Protein 2DLP (pdb70)

Structure (mmCIF, N/CA/C/O backbone):
data_2DLP
#
_entry.id   2DLP
#
loop_
_atom_site.group_PDB
_atom_site.id
_atom_site.type_symbol
_atom_site.label_atom_id
_atom_site.label_alt_id
_atom_site.label_comp_id
_atom_site.label_asym_id
_atom_site.label_entity_id
_atom_site.label_seq_id
_atom_site.pdbx_PDB_ins_code
_atom_site.Cartn_x
_atom_site.Cartn_y
_atom_site.Cartn_z
_atom_site.occupancy
_atom_site.B_iso_or_equiv
_atom_site.auth_seq_id
_atom_site.auth_comp_id
_atom_site.auth_asym_id
_atom_site.auth_atom_id
_atom_site.pdbx_PDB_model_num
ATOM 1 N N . GLY A 1 1 ? 2.070 -23.615 1.918 1.00 0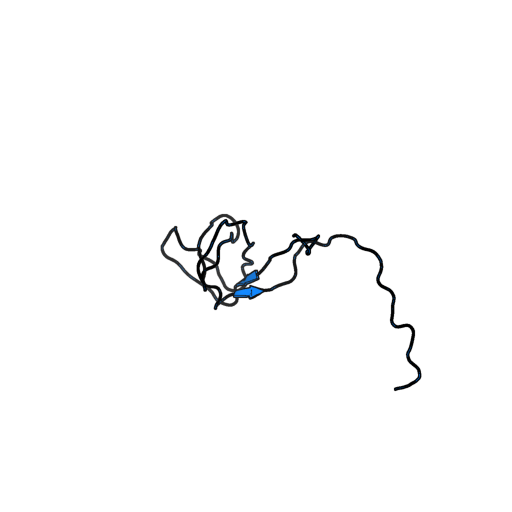.00 1 GLY A N 1
ATOM 2 C CA . GLY A 1 1 ? 2.812 -23.614 0.670 1.00 0.00 1 GLY A CA 1
ATOM 3 C C . GLY A 1 1 ? 2.966 -22.223 0.089 1.00 0.00 1 GLY A C 1
ATOM 4 O O . GLY A 1 1 ? 2.047 -21.701 -0.543 1.00 0.00 1 GLY A O 1
ATOM 8 N N . SER A 1 2 ? 4.131 -21.619 0.303 1.00 0.00 2 SER A N 1
ATOM 9 C CA . SER A 1 2 ? 4.400 -20.277 -0.200 1.00 0.00 2 SER A CA 1
ATOM 10 C C . SER A 1 2 ? 4.778 -20.316 -1.678 1.00 0.00 2 SER A C 1
ATOM 11 O O . SER A 1 2 ? 5.544 -21.177 -2.112 1.00 0.00 2 SER A O 1
ATOM 19 N N . SER A 1 3 ? 4.234 -19.378 -2.446 1.00 0.00 3 SER A N 1
ATOM 20 C CA . SER A 1 3 ? 4.509 -19.307 -3.876 1.00 0.00 3 SER A CA 1
ATOM 21 C C . SER A 1 3 ? 5.192 -17.990 -4.233 1.00 0.00 3 SER A C 1
ATOM 22 O O . SER A 1 3 ? 6.200 -17.972 -4.938 1.00 0.00 3 SER A O 1
ATOM 30 N N . GLY A 1 4 ? 4.635 -16.888 -3.739 1.00 0.00 4 GLY A N 1
ATOM 31 C CA . GLY A 1 4 ? 5.202 -15.582 -4.016 1.00 0.00 4 GLY A CA 1
ATOM 32 C C . GLY A 1 4 ? 6.554 -15.385 -3.358 1.00 0.00 4 GLY A C 1
ATOM 33 O O . GLY A 1 4 ? 6.637 -14.900 -2.230 1.00 0.00 4 GLY A O 1
ATOM 37 N N . SER A 1 5 ? 7.615 -15.765 -4.063 1.00 0.00 5 SER A N 1
ATOM 38 C CA . SER A 1 5 ? 8.968 -15.633 -3.537 1.00 0.00 5 SER A CA 1
ATOM 39 C C . SER A 1 5 ? 9.191 -14.243 -2.951 1.00 0.00 5 SER A C 1
ATOM 40 O O . SER A 1 5 ? 9.594 -14.100 -1.797 1.00 0.00 5 SER A O 1
ATOM 48 N N . SER A 1 6 ? 8.925 -13.219 -3.756 1.00 0.00 6 SER A N 1
ATOM 49 C CA . SER A 1 6 ? 9.099 -11.838 -3.320 1.00 0.00 6 SER A CA 1
ATOM 50 C C . SER A 1 6 ? 7.843 -11.327 -2.621 1.00 0.00 6 SER A C 1
ATOM 51 O O . SER A 1 6 ? 6.769 -11.913 -2.743 1.00 0.00 6 SER A O 1
ATOM 59 N N . GLY A 1 7 ? 7.988 -10.227 -1.887 1.00 0.00 7 GLY A N 1
ATOM 60 C CA . GLY A 1 7 ? 6.858 -9.654 -1.179 1.00 0.00 7 GLY A CA 1
ATOM 61 C C . GLY A 1 7 ? 6.842 -8.140 -1.242 1.00 0.00 7 GLY A C 1
ATOM 62 O O . GLY A 1 7 ? 7.862 -7.491 -1.008 1.00 0.00 7 GLY A O 1
ATOM 66 N N . SER A 1 8 ? 5.682 -7.575 -1.561 1.00 0.00 8 SER A N 1
ATOM 67 C CA . SER A 1 8 ? 5.538 -6.127 -1.659 1.00 0.00 8 SER A CA 1
ATOM 68 C C . SER A 1 8 ? 4.160 -5.684 -1.178 1.00 0.00 8 SER A C 1
ATOM 69 O O . SER A 1 8 ? 3.226 -6.481 -1.115 1.00 0.00 8 SER A O 1
ATOM 77 N N . GLY A 1 9 ? 4.043 -4.404 -0.838 1.00 0.00 9 GLY A N 1
ATOM 78 C CA . GLY A 1 9 ? 2.776 -3.875 -0.365 1.00 0.00 9 GLY A CA 1
ATOM 79 C C . GLY A 1 9 ? 2.842 -2.389 -0.072 1.00 0.00 9 GLY A C 1
ATOM 80 O O . GLY A 1 9 ? 3.154 -1.984 1.048 1.00 0.00 9 GLY A O 1
ATOM 84 N N . TYR A 1 10 ? 2.549 -1.575 -1.079 1.00 0.00 10 TYR A N 1
ATOM 85 C CA . TYR A 1 10 ? 2.580 -0.126 -0.925 1.00 0.00 10 TYR A CA 1
ATOM 86 C C . TYR A 1 10 ? 1.337 0.514 -1.535 1.00 0.00 10 TYR A C 1
ATOM 87 O O . TYR A 1 10 ? 1.037 0.316 -2.713 1.00 0.00 10 TYR A O 1
ATOM 105 N N . VAL A 1 11 ? 0.617 1.284 -0.725 1.00 0.00 11 VAL A N 1
ATOM 106 C CA . VAL A 1 11 ? -0.593 1.955 -1.184 1.00 0.00 11 VAL A CA 1
ATOM 107 C C . VAL A 1 11 ? -0.511 3.459 -0.948 1.00 0.00 11 VAL A C 1
ATOM 108 O O . VAL A 1 11 ? 0.154 3.916 -0.018 1.00 0.00 11 VAL A O 1
ATOM 121 N N . ILE A 1 12 ? -1.190 4.224 -1.796 1.00 0.00 12 ILE A N 1
ATOM 122 C CA . ILE A 1 12 ? -1.194 5.677 -1.679 1.00 0.00 12 ILE A CA 1
ATOM 123 C C . ILE A 1 12 ? -2.585 6.196 -1.331 1.00 0.00 12 ILE A C 1
ATOM 124 O O . ILE A 1 12 ? -3.591 5.678 -1.815 1.00 0.00 12 ILE A O 1
ATOM 140 N N . ALA A 1 13 ? -2.634 7.223 -0.489 1.00 0.00 13 ALA A N 1
ATOM 141 C CA . ALA A 1 13 ? -3.901 7.815 -0.079 1.00 0.00 13 ALA A CA 1
ATOM 142 C C . ALA A 1 13 ? -4.533 8.603 -1.220 1.00 0.00 13 ALA A C 1
ATOM 143 O O . ALA A 1 13 ? -3.899 9.480 -1.809 1.00 0.00 13 ALA A O 1
ATOM 150 N N . LEU A 1 14 ? -5.786 8.287 -1.529 1.00 0.00 14 LEU A N 1
ATOM 151 C CA . LEU A 1 14 ? -6.505 8.965 -2.601 1.00 0.00 14 LEU A CA 1
ATOM 152 C C . LEU A 1 14 ? -7.177 10.235 -2.088 1.00 0.00 14 LEU A C 1
ATOM 153 O O . LEU A 1 14 ? -7.344 11.204 -2.829 1.00 0.00 14 LEU A O 1
ATOM 169 N N . ARG A 1 15 ? -7.558 10.223 -0.815 1.00 0.00 15 ARG A N 1
ATOM 170 C CA . ARG A 1 15 ? -8.211 11.374 -0.202 1.00 0.00 15 ARG A CA 1
ATOM 171 C C . ARG A 1 15 ? -7.726 11.575 1.230 1.00 0.00 15 ARG A C 1
ATOM 172 O O . ARG A 1 15 ? -7.206 10.651 1.856 1.00 0.00 15 ARG A O 1
ATOM 193 N N . SER A 1 16 ? -7.899 12.789 1.743 1.00 0.00 16 SER A N 1
ATOM 194 C CA . SER A 1 16 ? -7.475 13.113 3.101 1.00 0.00 16 SER A CA 1
ATOM 195 C C . SER A 1 16 ? -8.400 12.466 4.127 1.00 0.00 16 SER A C 1
ATOM 196 O O . SER A 1 16 ? -9.619 12.628 4.070 1.00 0.00 16 SER A O 1
ATOM 204 N N . TYR A 1 17 ? -7.811 11.733 5.065 1.00 0.00 17 TYR A N 1
ATOM 205 C CA . TYR A 1 17 ? -8.581 11.059 6.104 1.00 0.00 17 TYR A CA 1
ATOM 206 C C . TYR A 1 17 ? -8.211 11.588 7.487 1.00 0.00 17 TYR A C 1
ATOM 207 O O . TYR A 1 17 ? -7.445 10.961 8.219 1.00 0.00 17 TYR A O 1
ATOM 225 N N . ILE A 1 18 ? -8.761 12.746 7.836 1.00 0.00 18 ILE A N 1
ATOM 226 C CA . ILE A 1 18 ? -8.491 13.359 9.131 1.00 0.00 18 ILE A CA 1
ATOM 227 C C . ILE A 1 18 ? -9.152 12.575 10.259 1.00 0.00 18 ILE A C 1
ATOM 228 O O . ILE A 1 18 ? -10.357 12.321 10.231 1.00 0.00 18 ILE A O 1
ATOM 244 N N . THR A 1 19 ? -8.357 12.195 11.254 1.00 0.00 19 THR A N 1
ATOM 245 C CA . THR A 1 19 ? -8.864 11.441 12.393 1.00 0.00 19 THR A CA 1
ATOM 246 C C . THR A 1 19 ? -8.511 12.127 13.708 1.00 0.00 19 THR A C 1
ATOM 247 O O . THR A 1 19 ? -7.418 12.673 13.861 1.00 0.00 19 THR A O 1
ATOM 258 N N . ASP A 1 20 ? -9.442 12.095 14.655 1.00 0.00 20 ASP A N 1
ATOM 259 C CA . ASP A 1 20 ? -9.229 12.712 15.959 1.00 0.00 20 ASP A CA 1
ATOM 260 C C . ASP A 1 20 ? -8.993 11.652 17.030 1.00 0.00 20 ASP A C 1
ATOM 261 O O . ASP A 1 20 ? -9.328 11.850 18.197 1.00 0.00 20 ASP A O 1
ATOM 270 N N . ASN A 1 21 ? -8.416 10.526 16.624 1.00 0.00 21 ASN A N 1
ATOM 271 C CA . ASN A 1 21 ? -8.137 9.433 17.549 1.00 0.00 21 ASN A CA 1
ATOM 272 C C . ASN A 1 21 ? -6.752 8.847 17.297 1.00 0.00 21 ASN A C 1
ATOM 273 O O . ASN A 1 21 ? -6.097 9.178 16.308 1.00 0.00 21 ASN A O 1
ATOM 284 N N . CYS A 1 22 ? -6.312 7.974 18.197 1.00 0.00 22 CYS A N 1
ATOM 285 C CA . CYS A 1 22 ? -5.004 7.341 18.072 1.00 0.00 22 CYS A CA 1
ATOM 286 C C . CYS A 1 22 ? -5.115 6.002 17.350 1.00 0.00 22 CYS A C 1
ATOM 287 O O . CYS A 1 22 ? -4.285 5.672 16.503 1.00 0.00 22 CYS A O 1
ATOM 295 N N . SER A 1 23 ? -6.144 5.234 17.693 1.00 0.00 23 SER A N 1
ATOM 296 C CA . SER A 1 23 ? -6.360 3.928 17.082 1.00 0.00 23 SER A CA 1
ATOM 297 C C . SER A 1 23 ? -6.332 4.030 15.560 1.00 0.00 23 SER A C 1
ATOM 298 O O . SER A 1 23 ? -5.708 3.212 14.883 1.00 0.00 23 SER A O 1
ATOM 306 N N . LEU A 1 24 ? -7.014 5.038 15.028 1.00 0.00 24 LEU A N 1
ATOM 307 C CA . LEU A 1 24 ? -7.068 5.248 13.585 1.00 0.00 24 LEU A CA 1
ATOM 308 C C . LEU A 1 24 ? -5.805 5.944 13.088 1.00 0.00 24 LEU A C 1
ATOM 309 O O . LEU A 1 24 ? -4.947 6.336 13.880 1.00 0.00 24 LEU A O 1
ATOM 325 N N . LEU A 1 25 ? -5.698 6.096 11.773 1.00 0.00 25 LEU A N 1
ATOM 326 C CA . LEU A 1 25 ? -4.541 6.746 11.169 1.00 0.00 25 LEU A CA 1
ATOM 327 C C . LEU A 1 25 ? -4.939 8.060 10.504 1.00 0.00 25 LEU A C 1
ATOM 328 O O . LEU A 1 25 ? -5.993 8.153 9.874 1.00 0.00 25 LEU A O 1
ATOM 344 N N . SER A 1 26 ? -4.090 9.072 10.648 1.00 0.00 26 SER A N 1
ATOM 345 C CA . SER A 1 26 ? -4.354 10.381 10.062 1.00 0.00 26 SER A CA 1
ATOM 346 C C . SER A 1 26 ? -3.349 10.695 8.958 1.00 0.00 26 SER A C 1
ATOM 347 O O . SER A 1 26 ? -2.143 10.755 9.200 1.00 0.00 26 SER A O 1
ATOM 355 N N . PHE A 1 27 ? -3.854 10.896 7.746 1.00 0.00 27 PHE A N 1
ATOM 356 C CA . PHE A 1 27 ? -3.002 11.204 6.604 1.00 0.00 27 PHE A CA 1
ATOM 357 C C . PHE A 1 27 ? -3.749 12.054 5.581 1.00 0.00 27 PHE A C 1
ATOM 358 O O . PHE A 1 27 ? -4.967 12.215 5.661 1.00 0.00 27 PHE A O 1
ATOM 375 N N . HIS A 1 28 ? -3.010 12.597 4.618 1.00 0.00 28 HIS A N 1
ATOM 376 C CA . HIS A 1 28 ? -3.602 13.432 3.579 1.00 0.00 28 HIS A CA 1
ATOM 377 C C . HIS A 1 28 ? -3.604 12.707 2.236 1.00 0.00 28 HIS A C 1
ATOM 378 O O . HIS A 1 28 ? -3.113 11.583 2.125 1.00 0.00 28 HIS A O 1
ATOM 393 N N . ARG A 1 29 ? -4.161 13.356 1.219 1.00 0.00 29 ARG A N 1
ATOM 394 C CA . ARG A 1 29 ? -4.230 12.773 -0.115 1.00 0.00 29 ARG A CA 1
ATOM 395 C C . ARG A 1 29 ? -2.845 12.708 -0.752 1.00 0.00 29 ARG A C 1
ATOM 396 O O . ARG A 1 29 ? -2.253 13.736 -1.079 1.00 0.00 29 ARG A O 1
ATOM 417 N N . GLY A 1 30 ? -2.334 11.493 -0.924 1.00 0.00 30 GLY A N 1
ATOM 418 C CA . GLY A 1 30 ? -1.022 11.317 -1.520 1.00 0.00 30 GLY A CA 1
ATOM 419 C C . GLY A 1 30 ? -0.041 10.651 -0.576 1.00 0.00 30 GLY A C 1
ATOM 420 O O . GLY A 1 30 ? 0.870 9.947 -1.013 1.00 0.00 30 GLY A O 1
ATOM 424 N N . ASP A 1 31 ? -0.225 10.874 0.720 1.00 0.00 31 ASP A N 1
ATOM 425 C CA . ASP A 1 31 ? 0.652 10.290 1.729 1.00 0.00 31 ASP A CA 1
ATOM 426 C C . ASP A 1 31 ? 0.647 8.768 1.637 1.00 0.00 31 ASP A C 1
ATOM 427 O O . ASP A 1 31 ? -0.321 8.114 2.029 1.00 0.00 31 ASP A O 1
ATOM 436 N N . LEU A 1 32 ? 1.734 8.208 1.117 1.00 0.00 32 LEU A N 1
ATOM 437 C CA . LEU A 1 32 ? 1.855 6.762 0.972 1.00 0.00 32 LEU A CA 1
ATOM 438 C C . LEU A 1 32 ? 1.768 6.070 2.329 1.00 0.00 32 LEU A C 1
ATOM 439 O O . LEU A 1 32 ? 2.402 6.495 3.295 1.00 0.00 32 LEU A O 1
ATOM 455 N N . ILE A 1 33 ? 0.982 5.001 2.393 1.00 0.00 33 ILE A N 1
ATOM 456 C CA . ILE A 1 33 ? 0.815 4.249 3.630 1.00 0.00 33 ILE A CA 1
ATOM 457 C C . ILE A 1 33 ? 1.484 2.881 3.536 1.00 0.00 33 ILE A C 1
ATOM 458 O O . ILE A 1 33 ? 0.958 1.962 2.909 1.00 0.00 33 ILE A O 1
ATOM 474 N N . LYS A 1 34 ? 2.646 2.753 4.166 1.00 0.00 34 LYS A N 1
ATOM 475 C CA . LYS A 1 34 ? 3.387 1.497 4.158 1.00 0.00 34 LYS A CA 1
ATOM 476 C C . LYS A 1 34 ? 2.590 0.390 4.840 1.00 0.00 34 LYS A C 1
ATOM 477 O O . LYS A 1 34 ? 2.148 0.542 5.980 1.00 0.00 34 LYS A O 1
ATOM 496 N N . LEU A 1 35 ? 2.411 -0.723 4.138 1.00 0.00 35 LEU A N 1
ATOM 497 C CA . LEU A 1 35 ? 1.668 -1.856 4.677 1.00 0.00 35 LEU A CA 1
ATOM 498 C C . LEU A 1 35 ? 2.510 -2.628 5.688 1.00 0.00 35 LEU A C 1
ATOM 499 O O . LEU A 1 35 ? 3.453 -3.330 5.319 1.00 0.00 35 LEU A O 1
ATOM 515 N N . LEU A 1 36 ? 2.163 -2.496 6.963 1.00 0.00 36 LEU A N 1
ATOM 516 C CA . LEU A 1 36 ? 2.885 -3.183 8.028 1.00 0.00 36 LEU A CA 1
ATOM 517 C C . LEU A 1 36 ? 2.367 -4.606 8.208 1.00 0.00 36 LEU A C 1
ATOM 518 O O . LEU A 1 36 ? 1.215 -4.916 7.903 1.00 0.00 36 LEU A O 1
ATOM 534 N N . PRO A 1 37 ? 3.235 -5.493 8.716 1.00 0.00 37 PRO A N 1
ATOM 535 C CA . PRO A 1 37 ? 2.887 -6.897 8.950 1.00 0.00 37 PRO A CA 1
ATOM 536 C C . PRO A 1 37 ? 1.894 -7.065 10.096 1.00 0.00 37 PRO A C 1
ATOM 537 O O . PRO A 1 37 ? 2.180 -6.701 11.237 1.00 0.00 37 PRO A O 1
ATOM 548 N N . VAL A 1 38 ? 0.727 -7.619 9.785 1.00 0.00 38 VAL A N 1
ATOM 549 C CA . VAL A 1 38 ? -0.308 -7.836 10.789 1.00 0.00 38 VAL A CA 1
ATOM 550 C C . VAL A 1 38 ? -0.800 -9.279 10.767 1.00 0.00 38 VAL A C 1
ATOM 551 O O . VAL A 1 38 ? -0.865 -9.907 9.711 1.00 0.00 38 VAL A O 1
ATOM 564 N N . ALA A 1 39 ? -1.147 -9.798 11.941 1.00 0.00 39 ALA A N 1
ATOM 565 C CA . ALA A 1 39 ? -1.637 -11.166 12.056 1.00 0.00 39 ALA A CA 1
ATOM 566 C C . ALA A 1 39 ? -2.954 -11.342 11.308 1.00 0.00 39 ALA A C 1
ATOM 567 O O . ALA A 1 39 ? -3.059 -12.168 10.401 1.00 0.00 39 ALA A O 1
ATOM 574 N N . THR A 1 40 ? -3.958 -10.562 11.695 1.00 0.00 40 THR A N 1
ATOM 575 C CA . THR A 1 40 ? -5.269 -10.634 11.062 1.00 0.00 40 THR A CA 1
ATOM 576 C C . THR A 1 40 ? -5.969 -9.280 11.092 1.00 0.00 40 THR A C 1
ATOM 577 O O . THR A 1 40 ? -5.845 -8.526 12.058 1.00 0.00 40 THR A O 1
ATOM 588 N N . LEU A 1 41 ? -6.705 -8.976 10.029 1.00 0.00 41 LEU A N 1
ATOM 589 C CA . LEU A 1 41 ? -7.426 -7.712 9.933 1.00 0.00 41 LEU A CA 1
ATOM 590 C C . LEU A 1 41 ? -8.901 -7.948 9.620 1.00 0.00 41 LEU A C 1
ATOM 591 O O . LEU A 1 41 ? -9.350 -9.090 9.529 1.00 0.00 41 LEU A O 1
ATOM 607 N N . GLU A 1 42 ? -9.647 -6.860 9.455 1.00 0.00 42 GLU A N 1
ATOM 608 C CA . GLU A 1 42 ? -11.070 -6.950 9.151 1.00 0.00 42 GLU A CA 1
ATOM 609 C C . GLU A 1 42 ? -11.324 -6.719 7.664 1.00 0.00 42 GLU A C 1
ATOM 610 O O . GLU A 1 42 ? -10.501 -6.148 6.949 1.00 0.00 42 GLU A O 1
ATOM 622 N N . PRO A 1 43 ? -12.492 -7.173 7.186 1.00 0.00 43 PRO A N 1
ATOM 623 C CA . PRO A 1 43 ? -12.883 -7.028 5.781 1.00 0.00 43 PRO A CA 1
ATOM 624 C C . PRO A 1 43 ? -13.182 -5.579 5.409 1.00 0.00 43 PRO A C 1
ATOM 625 O O . PRO A 1 43 ? -14.334 -5.148 5.432 1.00 0.00 43 PRO A O 1
ATOM 636 N N . GLY A 1 44 ? -12.137 -4.833 5.067 1.00 0.00 44 GLY A N 1
ATOM 637 C CA . GLY A 1 44 ? -12.309 -3.441 4.695 1.00 0.00 44 GLY A CA 1
ATOM 638 C C . GLY A 1 44 ? -11.317 -2.528 5.387 1.00 0.00 44 GLY A C 1
ATOM 639 O O . GLY A 1 44 ? -10.963 -1.472 4.862 1.00 0.00 44 GLY A O 1
ATOM 643 N N . TRP A 1 45 ? -10.868 -2.934 6.570 1.00 0.00 45 TRP A N 1
ATOM 644 C CA . TRP A 1 45 ? -9.912 -2.144 7.336 1.00 0.00 45 TRP A CA 1
ATOM 645 C C . TRP A 1 45 ? -8.480 -2.535 6.988 1.00 0.00 45 TRP A C 1
ATOM 646 O O . TRP A 1 45 ? -8.198 -3.697 6.699 1.00 0.00 45 TRP A O 1
ATOM 667 N N . GLN A 1 46 ? -7.580 -1.557 7.018 1.00 0.00 46 GLN A N 1
ATOM 668 C CA . GLN A 1 46 ? -6.177 -1.801 6.705 1.00 0.00 46 GLN A CA 1
ATOM 669 C C . GLN A 1 46 ? -5.276 -1.343 7.847 1.00 0.00 46 GLN A C 1
ATOM 670 O O . GLN A 1 46 ? -5.656 -0.485 8.645 1.00 0.00 46 GLN A O 1
ATOM 684 N N . PHE A 1 47 ? -4.082 -1.920 7.921 1.00 0.00 47 PHE A N 1
ATOM 685 C CA . PHE A 1 47 ? -3.127 -1.572 8.967 1.00 0.00 47 PHE A CA 1
ATOM 686 C C . PHE A 1 47 ? -1.762 -1.242 8.370 1.00 0.00 47 PHE A C 1
ATOM 687 O O . PHE A 1 47 ? -1.190 -2.037 7.624 1.00 0.00 47 PHE A O 1
ATOM 704 N N . GLY A 1 48 ? -1.246 -0.063 8.703 1.00 0.00 48 GLY A N 1
ATOM 705 C CA . GLY A 1 48 ? 0.047 0.352 8.191 1.00 0.00 48 GLY A CA 1
ATOM 706 C C . GLY A 1 48 ? 0.514 1.664 8.791 1.00 0.00 48 GLY A C 1
ATOM 707 O O . GLY A 1 48 ? -0.155 2.232 9.654 1.00 0.00 48 GLY A O 1
ATOM 711 N N . SER A 1 49 ? 1.666 2.144 8.335 1.00 0.00 49 SER A N 1
ATOM 712 C CA . SER A 1 49 ? 2.225 3.394 8.837 1.00 0.00 49 SER A CA 1
ATOM 713 C C . SER A 1 49 ? 2.288 4.443 7.731 1.00 0.00 49 SER A C 1
ATOM 714 O O . SER A 1 49 ? 2.494 4.118 6.562 1.00 0.00 49 SER A O 1
ATOM 722 N N . ALA A 1 50 ? 2.110 5.705 8.110 1.00 0.00 50 ALA A N 1
ATOM 723 C CA . ALA A 1 50 ? 2.148 6.803 7.152 1.00 0.00 50 ALA A CA 1
ATOM 724 C C . ALA A 1 50 ? 3.283 7.770 7.472 1.00 0.00 50 ALA A C 1
ATOM 725 O O . ALA A 1 50 ? 3.196 8.962 7.180 1.00 0.00 50 ALA A O 1
ATOM 732 N N . GLY A 1 51 ? 4.347 7.249 8.074 1.00 0.00 51 GLY A N 1
ATOM 733 C CA . GLY A 1 51 ? 5.483 8.082 8.424 1.00 0.00 51 GLY A CA 1
ATOM 734 C C . GLY A 1 51 ? 6.000 7.800 9.821 1.00 0.00 51 GLY A C 1
ATOM 735 O O . GLY A 1 51 ? 7.090 7.255 9.989 1.00 0.00 51 GLY A O 1
ATOM 739 N N . GLY A 1 52 ? 5.215 8.173 10.828 1.00 0.00 52 GLY A N 1
ATOM 740 C CA . GLY A 1 52 ? 5.618 7.951 12.204 1.00 0.00 52 GLY A CA 1
ATOM 741 C C . GLY A 1 52 ? 4.499 7.375 13.049 1.00 0.00 52 GLY A C 1
ATOM 742 O O . GLY A 1 52 ? 4.748 6.616 13.986 1.00 0.00 52 GLY A O 1
ATOM 746 N N . ARG A 1 53 ? 3.264 7.736 12.719 1.00 0.00 53 ARG A N 1
ATOM 747 C CA . ARG A 1 53 ? 2.103 7.252 13.457 1.00 0.00 53 ARG A CA 1
ATOM 748 C C . ARG A 1 53 ? 1.486 6.041 12.765 1.00 0.00 53 ARG A C 1
ATOM 749 O O . ARG A 1 53 ? 1.532 5.922 11.541 1.00 0.00 53 ARG A O 1
ATOM 770 N N . SER A 1 54 ? 0.908 5.144 13.558 1.00 0.00 54 SER A N 1
ATOM 771 C CA . SER A 1 54 ? 0.285 3.939 13.022 1.00 0.00 54 SER A CA 1
ATOM 772 C C . SER A 1 54 ? -1.186 3.864 13.423 1.00 0.00 54 SER A C 1
ATOM 773 O O . SER A 1 54 ? -1.541 4.118 14.573 1.00 0.00 54 SER A O 1
ATOM 781 N N . GLY A 1 55 ? -2.037 3.513 12.463 1.00 0.00 55 GLY A N 1
ATOM 782 C CA . GLY A 1 55 ? -3.459 3.411 12.734 1.00 0.00 55 GLY A CA 1
ATOM 783 C C . GLY A 1 55 ? -4.184 2.561 11.710 1.00 0.00 55 GLY A C 1
ATOM 784 O O . GLY A 1 55 ? -3.570 2.037 10.779 1.00 0.00 55 GLY A O 1
ATOM 788 N N . LEU A 1 56 ? -5.494 2.421 11.882 1.00 0.00 56 LEU A N 1
ATOM 789 C CA . LEU A 1 56 ? -6.305 1.626 10.965 1.00 0.00 56 LEU A CA 1
ATOM 790 C C . LEU A 1 56 ? -7.099 2.524 10.022 1.00 0.00 56 LEU A C 1
ATOM 791 O O . LEU A 1 56 ? -7.975 3.274 10.453 1.00 0.00 56 LEU A O 1
ATOM 807 N N . PHE A 1 57 ? -6.789 2.441 8.733 1.00 0.00 57 PHE A N 1
ATOM 808 C CA . PHE A 1 57 ? -7.474 3.245 7.728 1.00 0.00 57 PHE A CA 1
ATOM 809 C C . PHE A 1 57 ? -8.321 2.366 6.813 1.00 0.00 57 PHE A C 1
ATOM 810 O O . PHE A 1 57 ? -8.041 1.184 6.612 1.00 0.00 57 PHE A O 1
ATOM 827 N N . PRO A 1 58 ? -9.383 2.956 6.244 1.00 0.00 58 PRO A N 1
ATOM 828 C CA . PRO A 1 58 ? -10.294 2.245 5.341 1.00 0.00 58 PRO A CA 1
ATOM 829 C C . PRO A 1 58 ? -9.640 1.911 4.004 1.00 0.00 58 PRO A C 1
ATOM 830 O O . PRO A 1 58 ? -8.852 2.694 3.475 1.00 0.00 58 PRO A O 1
ATOM 841 N N . ALA A 1 59 ? -9.974 0.744 3.463 1.00 0.00 59 ALA A N 1
ATOM 842 C CA . ALA A 1 59 ? -9.421 0.308 2.187 1.00 0.00 59 ALA A CA 1
ATOM 843 C C . ALA A 1 59 ? -10.304 0.753 1.025 1.00 0.00 59 ALA A C 1
ATOM 844 O O . ALA A 1 59 ? -10.266 0.166 -0.056 1.00 0.00 59 ALA A O 1
ATOM 851 N N . ASP A 1 60 ? -11.098 1.792 1.257 1.00 0.00 60 ASP A N 1
ATOM 852 C CA . ASP A 1 60 ? -11.991 2.316 0.229 1.00 0.00 60 ASP A CA 1
ATOM 853 C C . ASP A 1 60 ? -11.574 3.722 -0.188 1.00 0.00 60 ASP A C 1
ATOM 854 O O . ASP A 1 60 ? -12.224 4.351 -1.024 1.00 0.00 60 ASP A O 1
ATOM 863 N N . ILE A 1 61 ? -10.487 4.210 0.400 1.00 0.00 61 ILE A N 1
ATOM 864 C CA . ILE A 1 61 ? -9.984 5.542 0.089 1.00 0.00 61 ILE A CA 1
ATOM 865 C C . ILE A 1 61 ? -8.503 5.500 -0.270 1.00 0.00 61 ILE A C 1
ATOM 866 O O . ILE A 1 61 ? -7.850 6.538 -0.382 1.00 0.00 61 ILE A O 1
ATOM 882 N N . VAL A 1 62 ? -7.977 4.293 -0.451 1.00 0.00 62 VAL A N 1
ATOM 883 C CA . VAL A 1 62 ? -6.573 4.114 -0.801 1.00 0.00 62 VAL A CA 1
ATOM 884 C C . VAL A 1 62 ? -6.419 3.185 -2.000 1.00 0.00 62 VAL A C 1
ATOM 885 O O . VAL A 1 62 ? -7.194 2.244 -2.171 1.00 0.00 62 VAL A O 1
ATOM 898 N N . GLN A 1 63 ? -5.414 3.456 -2.827 1.00 0.00 63 GLN A N 1
ATOM 899 C CA . GLN A 1 63 ? -5.159 2.643 -4.010 1.00 0.00 63 GLN A CA 1
ATOM 900 C C . GLN A 1 63 ? -3.729 2.114 -4.009 1.00 0.00 63 GLN A C 1
ATOM 901 O O . GLN A 1 63 ? -2.811 2.735 -3.471 1.00 0.00 63 GLN A O 1
ATOM 915 N N . PRO A 1 64 ? -3.532 0.939 -4.625 1.00 0.00 64 PRO A N 1
ATOM 916 C CA . PRO A 1 64 ? -2.215 0.300 -4.708 1.00 0.00 64 PRO A CA 1
ATOM 917 C C . PRO A 1 64 ? -1.263 1.054 -5.630 1.00 0.00 64 PRO A C 1
ATOM 918 O O . PRO A 1 64 ? -1.682 1.635 -6.631 1.00 0.00 64 PRO A O 1
ATOM 929 N N . ALA A 1 65 ? 0.021 1.039 -5.287 1.00 0.00 65 ALA A N 1
ATOM 930 C CA . ALA A 1 65 ? 1.033 1.720 -6.085 1.00 0.00 65 ALA A CA 1
ATOM 931 C C . ALA A 1 65 ? 2.365 0.980 -6.029 1.00 0.00 65 ALA A C 1
ATOM 932 O O . ALA A 1 65 ? 2.713 0.384 -5.010 1.00 0.00 65 ALA A O 1
ATOM 939 N N . ALA A 1 66 ? 3.107 1.021 -7.132 1.00 0.00 66 ALA A N 1
ATOM 940 C CA . ALA A 1 66 ? 4.401 0.356 -7.207 1.00 0.00 66 ALA A CA 1
ATOM 941 C C . ALA A 1 66 ? 5.266 0.699 -6.000 1.00 0.00 66 ALA A C 1
ATOM 942 O O . ALA A 1 66 ? 5.092 1.746 -5.377 1.00 0.00 66 ALA A O 1
ATOM 949 N N . ALA A 1 67 ? 6.199 -0.190 -5.674 1.00 0.00 67 ALA A N 1
ATOM 950 C CA . ALA A 1 67 ? 7.092 0.020 -4.541 1.00 0.00 67 ALA A CA 1
ATOM 951 C C . ALA A 1 67 ? 8.279 0.895 -4.933 1.00 0.00 67 ALA A C 1
ATOM 952 O O . ALA A 1 67 ? 8.793 0.822 -6.049 1.00 0.00 67 ALA A O 1
ATOM 959 N N . PRO A 1 68 ? 8.725 1.743 -3.994 1.00 0.00 68 PRO A N 1
ATOM 960 C CA . PRO A 1 68 ? 9.856 2.648 -4.219 1.00 0.00 68 PRO A CA 1
ATOM 961 C C . PRO A 1 68 ? 11.183 1.904 -4.317 1.00 0.00 68 PRO A C 1
ATOM 962 O O . PRO A 1 68 ? 12.211 2.491 -4.656 1.00 0.00 68 PRO A O 1
ATOM 973 N N . ASP A 1 69 ? 11.154 0.610 -4.019 1.00 0.00 69 ASP A N 1
ATOM 974 C CA . ASP A 1 69 ? 12.355 -0.215 -4.076 1.00 0.00 69 ASP A CA 1
ATOM 975 C C . ASP A 1 69 ? 12.349 -1.100 -5.319 1.00 0.00 69 ASP A C 1
ATOM 976 O O . ASP A 1 69 ? 11.290 -1.492 -5.809 1.00 0.00 69 ASP A O 1
ATOM 985 N N . PHE A 1 70 ? 13.538 -1.410 -5.824 1.00 0.00 70 PHE A N 1
ATOM 986 C CA . PHE A 1 70 ? 13.670 -2.247 -7.011 1.00 0.00 70 PHE A CA 1
ATOM 987 C C . PHE A 1 70 ? 14.649 -3.391 -6.764 1.00 0.00 70 PHE A C 1
ATOM 988 O O . PHE A 1 70 ? 15.827 -3.165 -6.487 1.00 0.00 70 PHE A O 1
ATOM 1005 N N . SER A 1 71 ? 14.153 -4.620 -6.867 1.00 0.00 71 SER A N 1
ATOM 1006 C CA . SER A 1 71 ? 14.983 -5.799 -6.651 1.00 0.00 71 SER A CA 1
ATOM 1007 C C . SER A 1 71 ? 15.477 -6.366 -7.978 1.00 0.00 71 SER A C 1
ATOM 1008 O O . SER A 1 71 ? 14.690 -6.847 -8.793 1.00 0.00 71 SER A O 1
ATOM 1016 N N . PHE A 1 72 ? 16.788 -6.305 -8.188 1.00 0.00 72 PHE A N 1
ATOM 1017 C CA . PHE A 1 72 ? 17.390 -6.811 -9.416 1.00 0.00 72 PHE A CA 1
ATOM 1018 C C . PHE A 1 72 ? 16.753 -8.135 -9.829 1.00 0.00 72 PHE A C 1
ATOM 1019 O O . PHE A 1 72 ? 16.230 -8.872 -8.993 1.00 0.00 72 PHE A O 1
ATOM 1036 N N . SER A 1 73 ? 16.800 -8.429 -11.124 1.00 0.00 73 SER A N 1
ATOM 1037 C CA . SER A 1 73 ? 16.225 -9.662 -11.649 1.00 0.00 73 SER A CA 1
ATOM 1038 C C . SER A 1 73 ? 16.648 -9.885 -13.098 1.00 0.00 73 SER A C 1
ATOM 1039 O O . SER A 1 73 ? 16.917 -8.934 -13.833 1.00 0.00 73 SER A O 1
ATOM 1047 N N . LYS A 1 74 ? 16.705 -11.149 -13.503 1.00 0.00 74 LYS A N 1
ATOM 1048 C CA . LYS A 1 74 ? 17.094 -11.500 -14.864 1.00 0.00 74 LYS A CA 1
ATOM 1049 C C . LYS A 1 74 ? 16.500 -10.520 -15.870 1.00 0.00 74 LYS A C 1
ATOM 1050 O O . LYS A 1 74 ? 15.409 -9.989 -15.662 1.00 0.00 74 LYS A O 1
ATOM 1069 N N . GLU A 1 75 ? 17.223 -10.286 -16.960 1.00 0.00 75 GLU A N 1
ATOM 1070 C CA . GLU A 1 75 ? 16.765 -9.370 -17.998 1.00 0.00 75 GLU A CA 1
ATOM 1071 C C . GLU A 1 75 ? 15.798 -10.067 -18.951 1.00 0.00 75 GLU A C 1
ATOM 1072 O O . GLU A 1 75 ? 16.215 -10.712 -19.912 1.00 0.00 75 GLU A O 1
ATOM 1084 N N . GLN A 1 76 ? 14.505 -9.931 -18.675 1.00 0.00 76 GLN A N 1
ATOM 1085 C CA . GLN A 1 76 ? 13.478 -10.549 -19.507 1.00 0.00 76 GLN A CA 1
ATOM 1086 C C . GLN A 1 76 ? 13.834 -10.434 -20.985 1.00 0.00 76 GLN A C 1
ATOM 1087 O O . GLN A 1 76 ? 14.533 -9.508 -21.395 1.00 0.00 76 GLN A O 1
ATOM 1101 N N . ARG A 1 77 ? 13.347 -11.381 -21.781 1.00 0.00 77 ARG A N 1
ATOM 1102 C CA . ARG A 1 77 ? 13.615 -11.387 -23.214 1.00 0.00 77 ARG A CA 1
ATOM 1103 C C . ARG A 1 77 ? 12.592 -10.537 -23.962 1.00 0.00 77 ARG A C 1
ATOM 1104 O O . ARG A 1 77 ? 11.410 -10.524 -23.617 1.00 0.00 77 ARG A O 1
ATOM 1125 N N . SER A 1 78 ? 13.054 -9.829 -24.987 1.00 0.00 78 SER A N 1
ATOM 1126 C CA . SER A 1 78 ? 12.180 -8.973 -25.781 1.00 0.00 78 SER A CA 1
ATOM 1127 C C . SER A 1 78 ? 11.376 -9.797 -26.782 1.00 0.00 78 SER A C 1
ATOM 1128 O O . SER A 1 78 ? 11.714 -10.944 -27.073 1.00 0.00 78 SER A O 1
ATOM 1136 N N . GLY A 1 79 ? 10.308 -9.204 -27.305 1.00 0.00 79 GLY A N 1
ATOM 1137 C CA . GLY A 1 79 ? 9.471 -9.896 -28.268 1.00 0.00 79 GLY A CA 1
ATOM 1138 C C . GLY A 1 79 ? 10.254 -10.390 -29.468 1.00 0.00 79 GLY A C 1
ATOM 1139 O O . GLY A 1 79 ? 10.806 -9.594 -30.228 1.00 0.00 79 GLY A O 1
ATOM 1143 N N . SER A 1 80 ? 10.305 -11.707 -29.638 1.00 0.00 80 SER A N 1
ATOM 1144 C CA . SER A 1 80 ? 11.031 -12.306 -30.752 1.00 0.00 80 SER A CA 1
ATOM 1145 C C . SER A 1 80 ? 10.555 -11.732 -32.083 1.00 0.00 80 SER A C 1
ATOM 1146 O O . SER A 1 80 ? 11.357 -11.274 -32.896 1.00 0.00 80 SER A O 1
ATOM 1154 N N . GLY A 1 81 ? 9.243 -11.761 -32.298 1.00 0.00 81 GLY A N 1
ATOM 1155 C CA . GLY A 1 81 ? 8.682 -11.241 -33.531 1.00 0.00 81 GLY A CA 1
ATOM 1156 C C . GLY A 1 81 ? 7.828 -12.263 -34.255 1.00 0.00 81 GLY A C 1
ATOM 1157 O O . GLY A 1 81 ? 8.285 -12.949 -35.170 1.00 0.00 81 GLY A O 1
ATOM 1161 N N . PRO A 1 82 ? 6.557 -12.376 -33.843 1.00 0.00 82 PRO A N 1
ATOM 1162 C CA . PRO A 1 82 ? 5.611 -13.320 -34.445 1.00 0.00 82 PRO A CA 1
ATOM 1163 C C . PRO A 1 82 ? 5.219 -12.923 -35.864 1.00 0.00 82 PRO A C 1
ATOM 1164 O O . PRO A 1 82 ? 4.832 -11.781 -36.115 1.00 0.00 82 PRO A O 1
ATOM 1175 N N . SER A 1 83 ? 5.321 -13.872 -36.789 1.00 0.00 83 SER A N 1
ATOM 1176 C CA . SER A 1 83 ? 4.980 -13.619 -38.184 1.00 0.00 83 SER A CA 1
ATOM 1177 C C . SER A 1 83 ? 3.482 -13.795 -38.418 1.00 0.00 83 SER A C 1
ATOM 1178 O O . SER A 1 83 ? 2.813 -12.897 -38.928 1.00 0.00 83 SER A O 1
ATOM 1186 N N . SER A 1 84 ? 2.964 -14.960 -38.041 1.00 0.00 84 SER A N 1
ATOM 1187 C CA . SER A 1 84 ? 1.547 -15.257 -38.212 1.00 0.00 84 SER A CA 1
ATOM 1188 C C . SER A 1 84 ? 0.698 -14.432 -37.248 1.00 0.00 84 SER A C 1
ATOM 1189 O O . SER A 1 84 ? 0.821 -14.560 -36.031 1.00 0.00 84 SER A O 1
ATOM 1197 N N . GLY A 1 85 ? -0.163 -13.585 -37.804 1.00 0.00 85 GLY A N 1
ATOM 1198 C CA . GLY A 1 85 ? -1.019 -12.752 -36.981 1.00 0.00 85 GLY A CA 1
ATOM 1199 C C . GLY A 1 85 ? -1.561 -13.491 -35.774 1.00 0.00 85 GLY A C 1
ATOM 1200 O O . GLY A 1 85 ? -1.100 -13.282 -34.652 1.00 0.00 85 GLY A O 1
ATOM 1204 N N . GLY A 1 1 ? -7.521 -20.253 2.384 1.00 0.00 1 GLY A N 2
ATOM 1205 C CA . GLY A 1 1 ? -6.151 -20.332 1.913 1.00 0.00 1 GLY A CA 2
ATOM 1206 C C . GLY A 1 1 ? -5.728 -19.093 1.149 1.00 0.00 1 GLY A C 2
ATOM 1207 O O . GLY A 1 1 ? -6.512 -18.527 0.388 1.00 0.00 1 GLY A O 2
ATOM 1211 N N . SER A 1 2 ? -4.484 -18.671 1.351 1.00 0.00 2 SER A N 2
ATOM 1212 C CA . SER A 1 2 ? -3.959 -17.488 0.679 1.00 0.00 2 SER A CA 2
ATOM 1213 C C . SER A 1 2 ? -3.185 -17.875 -0.577 1.00 0.00 2 SER A C 2
ATOM 1214 O O . SER A 1 2 ? -2.228 -18.647 -0.517 1.00 0.00 2 SER A O 2
ATOM 1222 N N . SER A 1 3 ? -3.608 -17.334 -1.715 1.00 0.00 3 SER A N 2
ATOM 1223 C CA . SER A 1 3 ? -2.958 -17.625 -2.988 1.00 0.00 3 SER A CA 2
ATOM 1224 C C . SER A 1 3 ? -1.665 -16.827 -3.133 1.00 0.00 3 SER A C 2
ATOM 1225 O O . SER A 1 3 ? -0.608 -17.385 -3.422 1.00 0.00 3 SER A O 2
ATOM 1233 N N . GLY A 1 4 ? -1.760 -15.517 -2.929 1.00 0.00 4 GLY A N 2
ATOM 1234 C CA . GLY A 1 4 ? -0.592 -14.662 -3.041 1.00 0.00 4 GLY A CA 2
ATOM 1235 C C . GLY A 1 4 ? -0.950 -13.190 -3.061 1.00 0.00 4 GLY A C 2
ATOM 1236 O O . GLY A 1 4 ? -2.125 -12.831 -3.141 1.00 0.00 4 GLY A O 2
ATOM 1240 N N . SER A 1 5 ? 0.064 -12.334 -2.986 1.00 0.00 5 SER A N 2
ATOM 1241 C CA . SER A 1 5 ? -0.150 -10.892 -2.990 1.00 0.00 5 SER A CA 2
ATOM 1242 C C . SER A 1 5 ? 0.464 -10.255 -4.233 1.00 0.00 5 SER A C 2
ATOM 1243 O O . SER A 1 5 ? 1.309 -10.854 -4.898 1.00 0.00 5 SER A O 2
ATOM 1251 N N . SER A 1 6 ? 0.031 -9.037 -4.541 1.00 0.00 6 SER A N 2
ATOM 1252 C CA . SER A 1 6 ? 0.534 -8.318 -5.706 1.00 0.00 6 SER A CA 2
ATOM 1253 C C . SER A 1 6 ? 2.031 -8.554 -5.885 1.00 0.00 6 SER A C 2
ATOM 1254 O O . SER A 1 6 ? 2.474 -9.039 -6.925 1.00 0.00 6 SER A O 2
ATOM 1262 N N . GLY A 1 7 ? 2.805 -8.207 -4.861 1.00 0.00 7 GLY A N 2
ATOM 1263 C CA . GLY A 1 7 ? 4.243 -8.387 -4.924 1.00 0.00 7 GLY A CA 2
ATOM 1264 C C . GLY A 1 7 ? 4.975 -7.587 -3.866 1.00 0.00 7 GLY A C 2
ATOM 1265 O O . GLY A 1 7 ? 5.658 -8.152 -3.011 1.00 0.00 7 GLY A O 2
ATOM 1269 N N . SER A 1 8 ? 4.835 -6.266 -3.922 1.00 0.00 8 SER A N 2
ATOM 1270 C CA . SER A 1 8 ? 5.493 -5.386 -2.964 1.00 0.00 8 SER A CA 2
ATOM 1271 C C . SER A 1 8 ? 4.573 -5.083 -1.784 1.00 0.00 8 SER A C 2
ATOM 1272 O O . SER A 1 8 ? 4.845 -5.483 -0.653 1.00 0.00 8 SER A O 2
ATOM 1280 N N . GLY A 1 9 ? 3.483 -4.374 -2.058 1.00 0.00 9 GLY A N 2
ATOM 1281 C CA . GLY A 1 9 ? 2.540 -4.029 -1.011 1.00 0.00 9 GLY A CA 2
ATOM 1282 C C . GLY A 1 9 ? 2.659 -2.581 -0.577 1.00 0.00 9 GLY A C 2
ATOM 1283 O O . GLY A 1 9 ? 3.114 -2.294 0.531 1.00 0.00 9 GLY A O 2
ATOM 1287 N N . TYR A 1 10 ? 2.251 -1.668 -1.450 1.00 0.00 10 TYR A N 2
ATOM 1288 C CA . TYR A 1 10 ? 2.318 -0.242 -1.153 1.00 0.00 10 TYR A CA 2
ATOM 1289 C C . TYR A 1 10 ? 1.131 0.498 -1.762 1.00 0.00 10 TYR A C 2
ATOM 1290 O O . TYR A 1 10 ? 0.937 0.490 -2.978 1.00 0.00 10 TYR A O 2
ATOM 1308 N N . VAL A 1 11 ? 0.339 1.137 -0.907 1.00 0.00 11 VAL A N 2
ATOM 1309 C CA . VAL A 1 11 ? -0.829 1.884 -1.359 1.00 0.00 11 VAL A CA 2
ATOM 1310 C C . VAL A 1 11 ? -0.740 3.348 -0.942 1.00 0.00 11 VAL A C 2
ATOM 1311 O O . VAL A 1 11 ? -0.251 3.667 0.142 1.00 0.00 11 VAL A O 2
ATOM 1324 N N . ILE A 1 12 ? -1.216 4.235 -1.810 1.00 0.00 12 ILE A N 2
ATOM 1325 C CA . ILE A 1 12 ? -1.192 5.665 -1.531 1.00 0.00 12 ILE A CA 2
ATOM 1326 C C . ILE A 1 12 ? -2.574 6.171 -1.132 1.00 0.00 12 ILE A C 2
ATOM 1327 O O . ILE A 1 12 ? -3.582 5.507 -1.370 1.00 0.00 12 ILE A O 2
ATOM 1343 N N . ALA A 1 13 ? -2.613 7.352 -0.525 1.00 0.00 13 ALA A N 2
ATOM 1344 C CA . ALA A 1 13 ? -3.871 7.950 -0.096 1.00 0.00 13 ALA A CA 2
ATOM 1345 C C . ALA A 1 13 ? -4.553 8.680 -1.248 1.00 0.00 13 ALA A C 2
ATOM 1346 O O . ALA A 1 13 ? -3.906 9.397 -2.012 1.00 0.00 13 ALA A O 2
ATOM 1353 N N . LEU A 1 14 ? -5.863 8.492 -1.368 1.00 0.00 14 LEU A N 2
ATOM 1354 C CA . LEU A 1 14 ? -6.633 9.133 -2.428 1.00 0.00 14 LEU A CA 2
ATOM 1355 C C . LEU A 1 14 ? -7.348 10.375 -1.907 1.00 0.00 14 LEU A C 2
ATOM 1356 O O . LEU A 1 14 ? -7.602 11.318 -2.657 1.00 0.00 14 LEU A O 2
ATOM 1372 N N . ARG A 1 15 ? -7.669 10.370 -0.617 1.00 0.00 15 ARG A N 2
ATOM 1373 C CA . ARG A 1 15 ? -8.354 11.497 0.004 1.00 0.00 15 ARG A CA 2
ATOM 1374 C C . ARG A 1 15 ? -7.798 11.769 1.399 1.00 0.00 15 ARG A C 2
ATOM 1375 O O . ARG A 1 15 ? -7.399 10.847 2.110 1.00 0.00 15 ARG A O 2
ATOM 1396 N N . SER A 1 16 ? -7.774 13.041 1.783 1.00 0.00 16 SER A N 2
ATOM 1397 C CA . SER A 1 16 ? -7.262 13.436 3.090 1.00 0.00 16 SER A CA 2
ATOM 1398 C C . SER A 1 16 ? -8.093 12.814 4.208 1.00 0.00 16 SER A C 2
ATOM 1399 O O . SER A 1 16 ? -9.206 13.260 4.491 1.00 0.00 16 SER A O 2
ATOM 1407 N N . TYR A 1 17 ? -7.545 11.783 4.841 1.00 0.00 17 TYR A N 2
ATOM 1408 C CA . TYR A 1 17 ? -8.235 11.097 5.927 1.00 0.00 17 TYR A CA 2
ATOM 1409 C C . TYR A 1 17 ? -7.808 11.655 7.281 1.00 0.00 17 TYR A C 2
ATOM 1410 O O . TYR A 1 17 ? -6.840 11.185 7.881 1.00 0.00 17 TYR A O 2
ATOM 1428 N N . ILE A 1 18 ? -8.537 12.658 7.757 1.00 0.00 18 ILE A N 2
ATOM 1429 C CA . ILE A 1 18 ? -8.236 13.279 9.041 1.00 0.00 18 ILE A CA 2
ATOM 1430 C C . ILE A 1 18 ? -9.117 12.709 10.148 1.00 0.00 18 ILE A C 2
ATOM 1431 O O . ILE A 1 18 ? -10.343 12.820 10.101 1.00 0.00 18 ILE A O 2
ATOM 1447 N N . THR A 1 19 ? -8.484 12.098 11.145 1.00 0.00 19 THR A N 2
ATOM 1448 C CA . THR A 1 19 ? -9.209 11.510 12.264 1.00 0.00 19 THR A CA 2
ATOM 1449 C C . THR A 1 19 ? -9.238 12.457 13.458 1.00 0.00 19 THR A C 2
ATOM 1450 O O . THR A 1 19 ? -8.666 13.546 13.413 1.00 0.00 19 THR A O 2
ATOM 1461 N N . ASP A 1 20 ? -9.908 12.035 14.525 1.00 0.00 20 ASP A N 2
ATOM 1462 C CA . ASP A 1 20 ? -10.010 12.846 15.733 1.00 0.00 20 ASP A CA 2
ATOM 1463 C C . ASP A 1 20 ? -9.395 12.122 16.927 1.00 0.00 20 ASP A C 2
ATOM 1464 O O . ASP A 1 20 ? -9.149 12.724 17.971 1.00 0.00 20 ASP A O 2
ATOM 1473 N N . ASN A 1 21 ? -9.150 10.826 16.764 1.00 0.00 21 ASN A N 2
ATOM 1474 C CA . ASN A 1 21 ? -8.566 10.019 17.830 1.00 0.00 21 ASN A CA 2
ATOM 1475 C C . ASN A 1 21 ? -7.207 9.466 17.410 1.00 0.00 21 ASN A C 2
ATOM 1476 O O . ASN A 1 21 ? -6.784 9.634 16.266 1.00 0.00 21 ASN A O 2
ATOM 1487 N N . CYS A 1 22 ? -6.530 8.807 18.343 1.00 0.00 22 CYS A N 2
ATOM 1488 C CA . CYS A 1 22 ? -5.218 8.229 18.071 1.00 0.00 22 CYS A CA 2
ATOM 1489 C C . CYS A 1 22 ? -5.352 6.813 17.520 1.00 0.00 22 CYS A C 2
ATOM 1490 O O . CYS A 1 22 ? -4.561 6.386 16.679 1.00 0.00 22 CYS A O 2
ATOM 1498 N N . SER A 1 23 ? -6.358 6.089 18.001 1.00 0.00 23 SER A N 2
ATOM 1499 C CA . SER A 1 23 ? -6.592 4.718 17.560 1.00 0.00 23 SER A CA 2
ATOM 1500 C C . SER A 1 23 ? -6.500 4.612 16.041 1.00 0.00 23 SER A C 2
ATOM 1501 O O . SER A 1 23 ? -5.802 3.749 15.508 1.00 0.00 23 SER A O 2
ATOM 1509 N N . LEU A 1 24 ? -7.210 5.497 15.349 1.00 0.00 24 LEU A N 2
ATOM 1510 C CA . LEU A 1 24 ? -7.209 5.504 13.890 1.00 0.00 24 LEU A CA 2
ATOM 1511 C C . LEU A 1 24 ? -6.000 6.260 13.350 1.00 0.00 24 LEU A C 2
ATOM 1512 O O . LEU A 1 24 ? -5.379 7.051 14.062 1.00 0.00 24 LEU A O 2
ATOM 1528 N N . LEU A 1 25 ? -5.670 6.013 12.087 1.00 0.00 25 LEU A N 2
ATOM 1529 C CA . LEU A 1 25 ? -4.535 6.671 11.449 1.00 0.00 25 LEU A CA 2
ATOM 1530 C C . LEU A 1 25 ? -4.983 7.921 10.697 1.00 0.00 25 LEU A C 2
ATOM 1531 O O . LEU A 1 25 ? -6.027 7.924 10.045 1.00 0.00 25 LEU A O 2
ATOM 1547 N N . SER A 1 26 ? -4.185 8.980 10.793 1.00 0.00 26 SER A N 2
ATOM 1548 C CA . SER A 1 26 ? -4.500 10.236 10.123 1.00 0.00 26 SER A CA 2
ATOM 1549 C C . SER A 1 26 ? -3.442 10.575 9.078 1.00 0.00 26 SER A C 2
ATOM 1550 O O . SER A 1 26 ? -2.255 10.676 9.389 1.00 0.00 26 SER A O 2
ATOM 1558 N N . PHE A 1 27 ? -3.880 10.749 7.835 1.00 0.00 27 PHE A N 2
ATOM 1559 C CA . PHE A 1 27 ? -2.971 11.075 6.743 1.00 0.00 27 PHE A CA 2
ATOM 1560 C C . PHE A 1 27 ? -3.659 11.964 5.710 1.00 0.00 27 PHE A C 2
ATOM 1561 O O . PHE A 1 27 ? -4.884 12.094 5.703 1.00 0.00 27 PHE A O 2
ATOM 1578 N N . HIS A 1 28 ? -2.862 12.575 4.839 1.00 0.00 28 HIS A N 2
ATOM 1579 C CA . HIS A 1 28 ? -3.393 13.452 3.802 1.00 0.00 28 HIS A CA 2
ATOM 1580 C C . HIS A 1 28 ? -3.380 12.757 2.444 1.00 0.00 28 HIS A C 2
ATOM 1581 O O . HIS A 1 28 ? -2.935 11.615 2.324 1.00 0.00 28 HIS A O 2
ATOM 1596 N N . ARG A 1 29 ? -3.872 13.453 1.424 1.00 0.00 29 ARG A N 2
ATOM 1597 C CA . ARG A 1 29 ? -3.919 12.901 0.075 1.00 0.00 29 ARG A CA 2
ATOM 1598 C C . ARG A 1 29 ? -2.518 12.796 -0.518 1.00 0.00 29 ARG A C 2
ATOM 1599 O O . ARG A 1 29 ? -1.874 13.806 -0.800 1.00 0.00 29 ARG A O 2
ATOM 1620 N N . GLY A 1 30 ? -2.050 11.565 -0.705 1.00 0.00 30 GLY A N 2
ATOM 1621 C CA . GLY A 1 30 ? -0.728 11.351 -1.263 1.00 0.00 30 GLY A CA 2
ATOM 1622 C C . GLY A 1 30 ? 0.200 10.639 -0.298 1.00 0.00 30 GLY A C 2
ATOM 1623 O O . GLY A 1 30 ? 1.015 9.811 -0.706 1.00 0.00 30 GLY A O 2
ATOM 1627 N N . ASP A 1 31 ? 0.079 10.964 0.984 1.00 0.00 31 ASP A N 2
ATOM 1628 C CA . ASP A 1 31 ? 0.914 10.351 2.010 1.00 0.00 31 ASP A CA 2
ATOM 1629 C C . ASP A 1 31 ? 0.923 8.832 1.868 1.00 0.00 31 ASP A C 2
ATOM 1630 O O . ASP A 1 31 ? -0.028 8.155 2.262 1.00 0.00 31 ASP A O 2
ATOM 1639 N N . LEU A 1 32 ? 2.001 8.302 1.302 1.00 0.00 32 LEU A N 2
ATOM 1640 C CA . LEU A 1 32 ? 2.133 6.862 1.106 1.00 0.00 32 LEU A CA 2
ATOM 1641 C C . LEU A 1 32 ? 1.896 6.111 2.413 1.00 0.00 32 LEU A C 2
ATOM 1642 O O . LEU A 1 32 ? 2.332 6.547 3.478 1.00 0.00 32 LEU A O 2
ATOM 1658 N N . ILE A 1 33 ? 1.206 4.980 2.322 1.00 0.00 33 ILE A N 2
ATOM 1659 C CA . ILE A 1 33 ? 0.914 4.167 3.496 1.00 0.00 33 ILE A CA 2
ATOM 1660 C C . ILE A 1 33 ? 1.503 2.767 3.356 1.00 0.00 33 ILE A C 2
ATOM 1661 O O . ILE A 1 33 ? 0.952 1.916 2.657 1.00 0.00 33 ILE A O 2
ATOM 1677 N N . LYS A 1 34 ? 2.627 2.535 4.025 1.00 0.00 34 LYS A N 2
ATOM 1678 C CA . LYS A 1 34 ? 3.291 1.237 3.979 1.00 0.00 34 LYS A CA 2
ATOM 1679 C C . LYS A 1 34 ? 2.459 0.174 4.689 1.00 0.00 34 LYS A C 2
ATOM 1680 O O . LYS A 1 34 ? 1.937 0.407 5.781 1.00 0.00 34 LYS A O 2
ATOM 1699 N N . LEU A 1 35 ? 2.340 -0.992 4.065 1.00 0.00 35 LEU A N 2
ATOM 1700 C CA . LEU A 1 35 ? 1.572 -2.092 4.638 1.00 0.00 35 LEU A CA 2
ATOM 1701 C C . LEU A 1 35 ? 2.393 -2.843 5.682 1.00 0.00 35 LEU A C 2
ATOM 1702 O O . LEU A 1 35 ? 3.300 -3.604 5.344 1.00 0.00 35 LEU A O 2
ATOM 1718 N N . LEU A 1 36 ? 2.067 -2.625 6.951 1.00 0.00 36 LEU A N 2
ATOM 1719 C CA . LEU A 1 36 ? 2.773 -3.283 8.046 1.00 0.00 36 LEU A CA 2
ATOM 1720 C C . LEU A 1 36 ? 2.273 -4.712 8.235 1.00 0.00 36 LEU A C 2
ATOM 1721 O O . LEU A 1 36 ? 1.115 -5.032 7.963 1.00 0.00 36 LEU A O 2
ATOM 1737 N N . PRO A 1 37 ? 3.164 -5.592 8.714 1.00 0.00 37 PRO A N 2
ATOM 1738 C CA . PRO A 1 37 ? 2.835 -7.001 8.954 1.00 0.00 37 PRO A CA 2
ATOM 1739 C C . PRO A 1 37 ? 1.878 -7.181 10.127 1.00 0.00 37 PRO A C 2
ATOM 1740 O O . PRO A 1 37 ? 2.185 -6.799 11.256 1.00 0.00 37 PRO A O 2
ATOM 1751 N N . VAL A 1 38 ? 0.716 -7.767 9.853 1.00 0.00 38 VAL A N 2
ATOM 1752 C CA . VAL A 1 38 ? -0.285 -7.999 10.887 1.00 0.00 38 VAL A CA 2
ATOM 1753 C C . VAL A 1 38 ? -0.840 -9.417 10.805 1.00 0.00 38 VAL A C 2
ATOM 1754 O O . VAL A 1 38 ? -1.092 -9.934 9.718 1.00 0.00 38 VAL A O 2
ATOM 1767 N N . ALA A 1 39 ? -1.028 -10.040 11.964 1.00 0.00 39 ALA A N 2
ATOM 1768 C CA . ALA A 1 39 ? -1.555 -11.398 12.024 1.00 0.00 39 ALA A CA 2
ATOM 1769 C C . ALA A 1 39 ? -2.914 -11.490 11.338 1.00 0.00 39 ALA A C 2
ATOM 1770 O O . ALA A 1 39 ? -3.063 -12.167 10.321 1.00 0.00 39 ALA A O 2
ATOM 1777 N N . THR A 1 40 ? -3.904 -10.805 11.902 1.00 0.00 40 THR A N 2
ATOM 1778 C CA . THR A 1 40 ? -5.251 -10.812 11.346 1.00 0.00 40 THR A CA 2
ATOM 1779 C C . THR A 1 40 ? -5.784 -9.393 11.179 1.00 0.00 40 THR A C 2
ATOM 1780 O O . THR A 1 40 ? -5.291 -8.456 11.809 1.00 0.00 40 THR A O 2
ATOM 1791 N N . LEU A 1 41 ? -6.792 -9.241 10.328 1.00 0.00 41 LEU A N 2
ATOM 1792 C CA . LEU A 1 41 ? -7.393 -7.935 10.079 1.00 0.00 41 LEU A CA 2
ATOM 1793 C C . LEU A 1 41 ? -8.884 -8.069 9.789 1.00 0.00 41 LEU A C 2
ATOM 1794 O O . LEU A 1 41 ? -9.375 -9.160 9.500 1.00 0.00 41 LEU A O 2
ATOM 1810 N N . GLU A 1 42 ? -9.599 -6.950 9.865 1.00 0.00 42 GLU A N 2
ATOM 1811 C CA . GLU A 1 42 ? -11.035 -6.943 9.609 1.00 0.00 42 GLU A CA 2
ATOM 1812 C C . GLU A 1 42 ? -11.320 -6.866 8.112 1.00 0.00 42 GLU A C 2
ATOM 1813 O O . GLU A 1 42 ? -10.494 -6.414 7.320 1.00 0.00 42 GLU A O 2
ATOM 1825 N N . PRO A 1 43 ? -12.518 -7.319 7.714 1.00 0.00 43 PRO A N 2
ATOM 1826 C CA . PRO A 1 43 ? -12.941 -7.313 6.311 1.00 0.00 43 PRO A CA 2
ATOM 1827 C C . PRO A 1 43 ? -13.191 -5.903 5.787 1.00 0.00 43 PRO A C 2
ATOM 1828 O O . PRO A 1 43 ? -14.311 -5.398 5.847 1.00 0.00 43 PRO A O 2
ATOM 1839 N N . GLY A 1 44 ? -12.140 -5.272 5.273 1.00 0.00 44 GLY A N 2
ATOM 1840 C CA . GLY A 1 44 ? -12.267 -3.926 4.746 1.00 0.00 44 GLY A CA 2
ATOM 1841 C C . GLY A 1 44 ? -11.444 -2.918 5.524 1.00 0.00 44 GLY A C 2
ATOM 1842 O O . GLY A 1 44 ? -11.626 -1.710 5.374 1.00 0.00 44 GLY A O 2
ATOM 1846 N N . TRP A 1 45 ? -10.537 -3.415 6.357 1.00 0.00 45 TRP A N 2
ATOM 1847 C CA . TRP A 1 45 ? -9.683 -2.549 7.162 1.00 0.00 45 TRP A CA 2
ATOM 1848 C C . TRP A 1 45 ? -8.210 -2.808 6.866 1.00 0.00 45 TRP A C 2
ATOM 1849 O O . TRP A 1 45 ? -7.815 -3.940 6.586 1.00 0.00 45 TRP A O 2
ATOM 1870 N N . GLN A 1 46 ? -7.404 -1.754 6.930 1.00 0.00 46 GLN A N 2
ATOM 1871 C CA . GLN A 1 46 ? -5.974 -1.870 6.668 1.00 0.00 46 GLN A CA 2
ATOM 1872 C C . GLN A 1 46 ? -5.160 -1.327 7.838 1.00 0.00 46 GLN A C 2
ATOM 1873 O O . GLN A 1 46 ? -5.533 -0.330 8.457 1.00 0.00 46 GLN A O 2
ATOM 1887 N N . PHE A 1 47 ? -4.047 -1.989 8.137 1.00 0.00 47 PHE A N 2
ATOM 1888 C CA . PHE A 1 47 ? -3.181 -1.574 9.234 1.00 0.00 47 PHE A CA 2
ATOM 1889 C C . PHE A 1 47 ? -1.755 -1.341 8.743 1.00 0.00 47 PHE A C 2
ATOM 1890 O O . PHE A 1 47 ? -1.037 -2.285 8.419 1.00 0.00 47 PHE A O 2
ATOM 1907 N N . GLY A 1 48 ? -1.353 -0.075 8.690 1.00 0.00 48 GLY A N 2
ATOM 1908 C CA . GLY A 1 48 ? -0.016 0.261 8.237 1.00 0.00 48 GLY A CA 2
ATOM 1909 C C . GLY A 1 48 ? 0.432 1.629 8.713 1.00 0.00 48 GLY A C 2
ATOM 1910 O O . GLY A 1 48 ? -0.269 2.285 9.484 1.00 0.00 48 GLY A O 2
ATOM 1914 N N . SER A 1 49 ? 1.603 2.059 8.255 1.00 0.00 49 SER A N 2
ATOM 1915 C CA . SER A 1 49 ? 2.146 3.356 8.643 1.00 0.00 49 SER A CA 2
ATOM 1916 C C . SER A 1 49 ? 2.287 4.271 7.431 1.00 0.00 49 SER A C 2
ATOM 1917 O O . SER A 1 49 ? 2.447 3.805 6.303 1.00 0.00 49 SER A O 2
ATOM 1925 N N . ALA A 1 50 ? 2.228 5.576 7.672 1.00 0.00 50 ALA A N 2
ATOM 1926 C CA . ALA A 1 50 ? 2.351 6.558 6.602 1.00 0.00 50 ALA A CA 2
ATOM 1927 C C . ALA A 1 50 ? 3.613 7.398 6.771 1.00 0.00 50 ALA A C 2
ATOM 1928 O O . ALA A 1 50 ? 4.283 7.732 5.795 1.00 0.00 50 ALA A O 2
ATOM 1935 N N . GLY A 1 51 ? 3.930 7.738 8.017 1.00 0.00 51 GLY A N 2
ATOM 1936 C CA . GLY A 1 51 ? 5.109 8.537 8.290 1.00 0.00 51 GLY A CA 2
ATOM 1937 C C . GLY A 1 51 ? 5.466 8.560 9.763 1.00 0.00 51 GLY A C 2
ATOM 1938 O O . GLY A 1 51 ? 5.650 9.626 10.349 1.00 0.00 51 GLY A O 2
ATOM 1942 N N . GLY A 1 52 ? 5.563 7.378 10.365 1.00 0.00 52 GLY A N 2
ATOM 1943 C CA . GLY A 1 52 ? 5.897 7.289 11.775 1.00 0.00 52 GLY A CA 2
ATOM 1944 C C . GLY A 1 52 ? 4.716 6.866 12.625 1.00 0.00 52 GLY A C 2
ATOM 1945 O O . GLY A 1 52 ? 4.871 6.108 13.582 1.00 0.00 52 GLY A O 2
ATOM 1949 N N . ARG A 1 53 ? 3.532 7.360 12.278 1.00 0.00 53 ARG A N 2
ATOM 1950 C CA . ARG A 1 53 ? 2.320 7.031 13.019 1.00 0.00 53 ARG A CA 2
ATOM 1951 C C . ARG A 1 53 ? 1.528 5.937 12.308 1.00 0.00 53 ARG A C 2
ATOM 1952 O O . ARG A 1 53 ? 1.401 5.945 11.084 1.00 0.00 53 ARG A O 2
ATOM 1973 N N . SER A 1 54 ? 0.999 4.998 13.085 1.00 0.00 54 SER A N 2
ATOM 1974 C CA . SER A 1 54 ? 0.223 3.894 12.530 1.00 0.00 54 SER A CA 2
ATOM 1975 C C . SER A 1 54 ? -1.187 3.875 13.111 1.00 0.00 54 SER A C 2
ATOM 1976 O O . SER A 1 54 ? -1.426 4.384 14.206 1.00 0.00 54 SER A O 2
ATOM 1984 N N . GLY A 1 55 ? -2.118 3.283 12.370 1.00 0.00 55 GLY A N 2
ATOM 1985 C CA . GLY A 1 55 ? -3.494 3.208 12.827 1.00 0.00 55 GLY A CA 2
ATOM 1986 C C . GLY A 1 55 ? -4.382 2.440 11.869 1.00 0.00 55 GLY A C 2
ATOM 1987 O O . GLY A 1 55 ? -3.922 1.964 10.830 1.00 0.00 55 GLY A O 2
ATOM 1991 N N . LEU A 1 56 ? -5.658 2.316 12.218 1.00 0.00 56 LEU A N 2
ATOM 1992 C CA . LEU A 1 56 ? -6.614 1.598 11.381 1.00 0.00 56 LEU A CA 2
ATOM 1993 C C . LEU A 1 56 ? -7.255 2.534 10.361 1.00 0.00 56 LEU A C 2
ATOM 1994 O O . LEU A 1 56 ? -7.746 3.607 10.711 1.00 0.00 56 LEU A O 2
ATOM 2010 N N . PHE A 1 57 ? -7.250 2.118 9.099 1.00 0.00 57 PHE A N 2
ATOM 2011 C CA . PHE A 1 57 ? -7.832 2.918 8.028 1.00 0.00 57 PHE A CA 2
ATOM 2012 C C . PHE A 1 57 ? -8.570 2.033 7.028 1.00 0.00 57 PHE A C 2
ATOM 2013 O O . PHE A 1 57 ? -8.206 0.881 6.794 1.00 0.00 57 PHE A O 2
ATOM 2030 N N . PRO A 1 58 ? -9.633 2.584 6.423 1.00 0.00 58 PRO A N 2
ATOM 2031 C CA . PRO A 1 58 ? -10.445 1.863 5.438 1.00 0.00 58 PRO A CA 2
ATOM 2032 C C . PRO A 1 58 ? -9.697 1.630 4.129 1.00 0.00 58 PRO A C 2
ATOM 2033 O O . PRO A 1 58 ? -8.967 2.502 3.658 1.00 0.00 58 PRO A O 2
ATOM 2044 N N . ALA A 1 59 ? -9.886 0.451 3.547 1.00 0.00 59 ALA A N 2
ATOM 2045 C CA . ALA A 1 59 ? -9.231 0.106 2.291 1.00 0.00 59 ALA A CA 2
ATOM 2046 C C . ALA A 1 59 ? -10.090 0.505 1.097 1.00 0.00 59 ALA A C 2
ATOM 2047 O O . ALA A 1 59 ? -10.107 -0.182 0.075 1.00 0.00 59 ALA A O 2
ATOM 2054 N N . ASP A 1 60 ? -10.803 1.618 1.232 1.00 0.00 60 ASP A N 2
ATOM 2055 C CA . ASP A 1 60 ? -11.665 2.108 0.163 1.00 0.00 60 ASP A CA 2
ATOM 2056 C C . ASP A 1 60 ? -11.308 3.544 -0.208 1.00 0.00 60 ASP A C 2
ATOM 2057 O O . ASP A 1 60 ? -11.966 4.161 -1.046 1.00 0.00 60 ASP A O 2
ATOM 2066 N N . ILE A 1 61 ? -10.263 4.070 0.423 1.00 0.00 61 ILE A N 2
ATOM 2067 C CA . ILE A 1 61 ? -9.819 5.433 0.159 1.00 0.00 61 ILE A CA 2
ATOM 2068 C C . ILE A 1 61 ? -8.338 5.468 -0.205 1.00 0.00 61 ILE A C 2
ATOM 2069 O O . ILE A 1 61 ? -7.676 6.495 -0.057 1.00 0.00 61 ILE A O 2
ATOM 2085 N N . VAL A 1 62 ? -7.825 4.339 -0.683 1.00 0.00 62 VAL A N 2
ATOM 2086 C CA . VAL A 1 62 ? -6.423 4.240 -1.072 1.00 0.00 62 VAL A CA 2
ATOM 2087 C C . VAL A 1 62 ? -6.260 3.401 -2.334 1.00 0.00 62 VAL A C 2
ATOM 2088 O O . VAL A 1 62 ? -7.028 2.470 -2.574 1.00 0.00 62 VAL A O 2
ATOM 2101 N N . GLN A 1 63 ? -5.255 3.737 -3.136 1.00 0.00 63 GLN A N 2
ATOM 2102 C CA . GLN A 1 63 ? -4.992 3.013 -4.374 1.00 0.00 63 GLN A CA 2
ATOM 2103 C C . GLN A 1 63 ? -3.580 2.436 -4.377 1.00 0.00 63 GLN A C 2
ATOM 2104 O O . GLN A 1 63 ? -2.665 2.966 -3.747 1.00 0.00 63 GLN A O 2
ATOM 2118 N N . PRO A 1 64 ? -3.397 1.323 -5.104 1.00 0.00 64 PRO A N 2
ATOM 2119 C CA . PRO A 1 64 ? -2.099 0.650 -5.207 1.00 0.00 64 PRO A CA 2
ATOM 2120 C C . PRO A 1 64 ? -1.088 1.460 -6.012 1.00 0.00 64 PRO A C 2
ATOM 2121 O O . PRO A 1 64 ? -1.444 2.119 -6.989 1.00 0.00 64 PRO A O 2
ATOM 2132 N N . ALA A 1 65 ? 0.173 1.405 -5.596 1.00 0.00 65 ALA A N 2
ATOM 2133 C CA . ALA A 1 65 ? 1.235 2.132 -6.281 1.00 0.00 65 ALA A CA 2
ATOM 2134 C C . ALA A 1 65 ? 2.525 1.319 -6.312 1.00 0.00 65 ALA A C 2
ATOM 2135 O O . ALA A 1 65 ? 2.651 0.311 -5.617 1.00 0.00 65 ALA A O 2
ATOM 2142 N N . ALA A 1 66 ? 3.479 1.762 -7.124 1.00 0.00 66 ALA A N 2
ATOM 2143 C CA . ALA A 1 66 ? 4.759 1.076 -7.244 1.00 0.00 66 ALA A CA 2
ATOM 2144 C C . ALA A 1 66 ? 5.530 1.117 -5.929 1.00 0.00 66 ALA A C 2
ATOM 2145 O O . ALA A 1 66 ? 5.341 2.021 -5.116 1.00 0.00 66 ALA A O 2
ATOM 2152 N N . ALA A 1 67 ? 6.400 0.133 -5.727 1.00 0.00 67 ALA A N 2
ATOM 2153 C CA . ALA A 1 67 ? 7.200 0.058 -4.511 1.00 0.00 67 ALA A CA 2
ATOM 2154 C C . ALA A 1 67 ? 8.308 1.106 -4.518 1.00 0.00 67 ALA A C 2
ATOM 2155 O O . ALA A 1 67 ? 8.790 1.527 -5.570 1.00 0.00 67 ALA A O 2
ATOM 2162 N N . PRO A 1 68 ? 8.723 1.538 -3.318 1.00 0.00 68 PRO A N 2
ATOM 2163 C CA . PRO A 1 68 ? 9.779 2.542 -3.160 1.00 0.00 68 PRO A CA 2
ATOM 2164 C C . PRO A 1 68 ? 11.152 2.005 -3.550 1.00 0.00 68 PRO A C 2
ATOM 2165 O O . PRO A 1 68 ? 12.158 2.707 -3.438 1.00 0.00 68 PRO A O 2
ATOM 2176 N N . ASP A 1 69 ? 11.187 0.759 -4.007 1.00 0.00 69 ASP A N 2
ATOM 2177 C CA . ASP A 1 69 ? 12.437 0.129 -4.416 1.00 0.00 69 ASP A CA 2
ATOM 2178 C C . ASP A 1 69 ? 13.514 0.320 -3.353 1.00 0.00 69 ASP A C 2
ATOM 2179 O O . ASP A 1 69 ? 14.706 0.350 -3.661 1.00 0.00 69 ASP A O 2
ATOM 2188 N N . PHE A 1 70 ? 13.087 0.452 -2.102 1.00 0.00 70 PHE A N 2
ATOM 2189 C CA . PHE A 1 70 ? 14.016 0.643 -0.993 1.00 0.00 70 PHE A CA 2
ATOM 2190 C C . PHE A 1 70 ? 14.467 -0.698 -0.424 1.00 0.00 70 PHE A C 2
ATOM 2191 O O . PHE A 1 70 ? 15.486 -0.783 0.261 1.00 0.00 70 PHE A O 2
ATOM 2208 N N . SER A 1 71 ? 13.701 -1.745 -0.714 1.00 0.00 71 SER A N 2
ATOM 2209 C CA . SER A 1 71 ? 14.020 -3.083 -0.228 1.00 0.00 71 SER A CA 2
ATOM 2210 C C . SER A 1 71 ? 14.490 -3.978 -1.371 1.00 0.00 71 SER A C 2
ATOM 2211 O O . SER A 1 71 ? 13.862 -4.037 -2.428 1.00 0.00 71 SER A O 2
ATOM 2219 N N . PHE A 1 72 ? 15.600 -4.674 -1.150 1.00 0.00 72 PHE A N 2
ATOM 2220 C CA . PHE A 1 72 ? 16.157 -5.566 -2.160 1.00 0.00 72 PHE A CA 2
ATOM 2221 C C . PHE A 1 72 ? 15.048 -6.229 -2.972 1.00 0.00 72 PHE A C 2
ATOM 2222 O O . PHE A 1 72 ? 14.180 -6.905 -2.420 1.00 0.00 72 PHE A O 2
ATOM 2239 N N . SER A 1 73 ? 15.083 -6.028 -4.285 1.00 0.00 73 SER A N 2
ATOM 2240 C CA . SER A 1 73 ? 14.079 -6.602 -5.174 1.00 0.00 73 SER A CA 2
ATOM 2241 C C . SER A 1 73 ? 14.344 -8.086 -5.406 1.00 0.00 73 SER A C 2
ATOM 2242 O O . SER A 1 73 ? 15.271 -8.661 -4.835 1.00 0.00 73 SER A O 2
ATOM 2250 N N . LYS A 1 74 ? 13.522 -8.702 -6.249 1.00 0.00 74 LYS A N 2
ATOM 2251 C CA . LYS A 1 74 ? 13.665 -10.120 -6.560 1.00 0.00 74 LYS A CA 2
ATOM 2252 C C . LYS A 1 74 ? 12.785 -10.509 -7.744 1.00 0.00 74 LYS A C 2
ATOM 2253 O O . LYS A 1 74 ? 11.786 -9.849 -8.028 1.00 0.00 74 LYS A O 2
ATOM 2272 N N . GLU A 1 75 ? 13.163 -11.584 -8.428 1.00 0.00 75 GLU A N 2
ATOM 2273 C CA . GLU A 1 75 ? 12.407 -12.060 -9.580 1.00 0.00 75 GLU A CA 2
ATOM 2274 C C . GLU A 1 75 ? 11.638 -13.334 -9.238 1.00 0.00 75 GLU A C 2
ATOM 2275 O O . GLU A 1 75 ? 12.228 -14.402 -9.077 1.00 0.00 75 GLU A O 2
ATOM 2287 N N . GLN A 1 76 ? 10.320 -13.211 -9.128 1.00 0.00 76 GLN A N 2
ATOM 2288 C CA . GLN A 1 76 ? 9.471 -14.351 -8.804 1.00 0.00 76 GLN A CA 2
ATOM 2289 C C . GLN A 1 76 ? 9.199 -15.197 -10.044 1.00 0.00 76 GLN A C 2
ATOM 2290 O O . GLN A 1 76 ? 8.572 -14.736 -10.997 1.00 0.00 76 GLN A O 2
ATOM 2304 N N . ARG A 1 77 ? 9.677 -16.438 -10.023 1.00 0.00 77 ARG A N 2
ATOM 2305 C CA . ARG A 1 77 ? 9.487 -17.348 -11.146 1.00 0.00 77 ARG A CA 2
ATOM 2306 C C . ARG A 1 77 ? 8.064 -17.251 -11.690 1.00 0.00 77 ARG A C 2
ATOM 2307 O O . ARG A 1 77 ? 7.132 -16.913 -10.961 1.00 0.00 77 ARG A O 2
ATOM 2328 N N . SER A 1 78 ? 7.906 -17.549 -12.976 1.00 0.00 78 SER A N 2
ATOM 2329 C CA . SER A 1 78 ? 6.598 -17.492 -13.618 1.00 0.00 78 SER A CA 2
ATOM 2330 C C . SER A 1 78 ? 6.625 -18.201 -14.969 1.00 0.00 78 SER A C 2
ATOM 2331 O O . SER A 1 78 ? 7.486 -17.935 -15.806 1.00 0.00 78 SER A O 2
ATOM 2339 N N . GLY A 1 79 ? 5.674 -19.108 -15.173 1.00 0.00 79 GLY A N 2
ATOM 2340 C CA . GLY A 1 79 ? 5.606 -19.843 -16.422 1.00 0.00 79 GLY A CA 2
ATOM 2341 C C . GLY A 1 79 ? 4.526 -19.316 -17.346 1.00 0.00 79 GLY A C 2
ATOM 2342 O O . GLY A 1 79 ? 3.338 -19.547 -17.120 1.00 0.00 79 GLY A O 2
ATOM 2346 N N . SER A 1 80 ? 4.939 -18.604 -18.390 1.00 0.00 80 SER A N 2
ATOM 2347 C CA . SER A 1 80 ? 3.998 -18.037 -19.349 1.00 0.00 80 SER A CA 2
ATOM 2348 C C . SER A 1 80 ? 3.171 -19.135 -20.012 1.00 0.00 80 SER A C 2
ATOM 2349 O O . SER A 1 80 ? 1.941 -19.094 -20.001 1.00 0.00 80 SER A O 2
ATOM 2357 N N . GLY A 1 81 ? 3.857 -20.117 -20.590 1.00 0.00 81 GLY A N 2
ATOM 2358 C CA . GLY A 1 81 ? 3.171 -21.212 -21.250 1.00 0.00 81 GLY A CA 2
ATOM 2359 C C . GLY A 1 81 ? 3.641 -21.414 -22.677 1.00 0.00 81 GLY A C 2
ATOM 2360 O O . GLY A 1 81 ? 3.992 -20.465 -23.378 1.00 0.00 81 GLY A O 2
ATOM 2364 N N . PRO A 1 82 ? 3.653 -22.678 -23.126 1.00 0.00 82 PRO A N 2
ATOM 2365 C CA . PRO A 1 82 ? 4.083 -23.032 -24.483 1.00 0.00 82 PRO A CA 2
ATOM 2366 C C . PRO A 1 82 ? 3.096 -22.560 -25.545 1.00 0.00 82 PRO A C 2
ATOM 2367 O O . PRO A 1 82 ? 1.936 -22.277 -25.246 1.00 0.00 82 PRO A O 2
ATOM 2378 N N . SER A 1 83 ? 3.565 -22.478 -26.786 1.00 0.00 83 SER A N 2
ATOM 2379 C CA . SER A 1 83 ? 2.724 -22.037 -27.893 1.00 0.00 83 SER A CA 2
ATOM 2380 C C . SER A 1 83 ? 3.410 -22.292 -29.232 1.00 0.00 83 SER A C 2
ATOM 2381 O O . SER A 1 83 ? 4.590 -22.637 -29.281 1.00 0.00 83 SER A O 2
ATOM 2389 N N . SER A 1 84 ? 2.660 -22.121 -30.316 1.00 0.00 84 SER A N 2
ATOM 2390 C CA . SER A 1 84 ? 3.193 -22.336 -31.656 1.00 0.00 84 SER A CA 2
ATOM 2391 C C . SER A 1 84 ? 2.747 -21.226 -32.603 1.00 0.00 84 SER A C 2
ATOM 2392 O O . SER A 1 84 ? 1.883 -20.417 -32.266 1.00 0.00 84 SER A O 2
ATOM 2400 N N . GLY A 1 85 ? 3.342 -21.196 -33.791 1.00 0.00 85 GLY A N 2
ATOM 2401 C CA . GLY A 1 85 ? 2.994 -20.182 -34.769 1.00 0.00 85 GLY A CA 2
ATOM 2402 C C . GLY A 1 85 ? 3.955 -19.010 -34.757 1.00 0.00 85 GLY A C 2
ATOM 2403 O O . GLY A 1 85 ? 5.164 -19.188 -34.906 1.00 0.00 85 GLY A O 2
ATOM 2407 N N . GLY A 1 1 ? 15.029 -11.132 -16.252 1.00 0.00 1 GLY A N 3
ATOM 2408 C CA . GLY A 1 1 ? 15.365 -10.269 -15.135 1.00 0.00 1 GLY A CA 3
ATOM 2409 C C . GLY A 1 1 ? 14.753 -10.742 -13.832 1.00 0.00 1 GLY A C 3
ATOM 2410 O O . GLY A 1 1 ? 13.944 -10.039 -13.226 1.00 0.00 1 GLY A O 3
ATOM 2414 N N . SER A 1 2 ? 15.139 -11.938 -13.399 1.00 0.00 2 SER A N 3
ATOM 2415 C CA . SER A 1 2 ? 14.618 -12.507 -12.161 1.00 0.00 2 SER A CA 3
ATOM 2416 C C . SER A 1 2 ? 15.412 -12.008 -10.958 1.00 0.00 2 SER A C 3
ATOM 2417 O O . SER A 1 2 ? 16.443 -11.353 -11.109 1.00 0.00 2 SER A O 3
ATOM 2425 N N . SER A 1 3 ? 14.924 -12.323 -9.763 1.00 0.00 3 SER A N 3
ATOM 2426 C CA . SER A 1 3 ? 15.584 -11.905 -8.532 1.00 0.00 3 SER A CA 3
ATOM 2427 C C . SER A 1 3 ? 16.093 -10.471 -8.649 1.00 0.00 3 SER A C 3
ATOM 2428 O O . SER A 1 3 ? 17.200 -10.156 -8.217 1.00 0.00 3 SER A O 3
ATOM 2436 N N . GLY A 1 4 ? 15.273 -9.605 -9.239 1.00 0.00 4 GLY A N 3
ATOM 2437 C CA . GLY A 1 4 ? 15.656 -8.215 -9.403 1.00 0.00 4 GLY A CA 3
ATOM 2438 C C . GLY A 1 4 ? 14.555 -7.380 -10.026 1.00 0.00 4 GLY A C 3
ATOM 2439 O O . GLY A 1 4 ? 14.729 -6.818 -11.107 1.00 0.00 4 GLY A O 3
ATOM 2443 N N . SER A 1 5 ? 13.417 -7.300 -9.343 1.00 0.00 5 SER A N 3
ATOM 2444 C CA . SER A 1 5 ? 12.281 -6.532 -9.839 1.00 0.00 5 SER A CA 3
ATOM 2445 C C . SER A 1 5 ? 11.354 -6.133 -8.694 1.00 0.00 5 SER A C 3
ATOM 2446 O O . SER A 1 5 ? 11.200 -6.870 -7.720 1.00 0.00 5 SER A O 3
ATOM 2454 N N . SER A 1 6 ? 10.741 -4.961 -8.820 1.00 0.00 6 SER A N 3
ATOM 2455 C CA . SER A 1 6 ? 9.832 -4.460 -7.795 1.00 0.00 6 SER A CA 3
ATOM 2456 C C . SER A 1 6 ? 8.720 -5.467 -7.516 1.00 0.00 6 SER A C 3
ATOM 2457 O O . SER A 1 6 ? 8.214 -6.118 -8.428 1.00 0.00 6 SER A O 3
ATOM 2465 N N . GLY A 1 7 ? 8.345 -5.587 -6.246 1.00 0.00 7 GLY A N 3
ATOM 2466 C CA . GLY A 1 7 ? 7.296 -6.516 -5.868 1.00 0.00 7 GLY A CA 3
ATOM 2467 C C . GLY A 1 7 ? 6.942 -6.424 -4.397 1.00 0.00 7 GLY A C 3
ATOM 2468 O O . GLY A 1 7 ? 7.254 -7.325 -3.618 1.00 0.00 7 GLY A O 3
ATOM 2472 N N . SER A 1 8 ? 6.290 -5.330 -4.014 1.00 0.00 8 SER A N 3
ATOM 2473 C CA . SER A 1 8 ? 5.899 -5.120 -2.625 1.00 0.00 8 SER A CA 3
ATOM 2474 C C . SER A 1 8 ? 4.518 -4.478 -2.541 1.00 0.00 8 SER A C 3
ATOM 2475 O O . SER A 1 8 ? 4.105 -3.747 -3.441 1.00 0.00 8 SER A O 3
ATOM 2483 N N . GLY A 1 9 ? 3.808 -4.755 -1.451 1.00 0.00 9 GLY A N 3
ATOM 2484 C CA . GLY A 1 9 ? 2.481 -4.197 -1.268 1.00 0.00 9 GLY A CA 3
ATOM 2485 C C . GLY A 1 9 ? 2.517 -2.770 -0.758 1.00 0.00 9 GLY A C 3
ATOM 2486 O O . GLY A 1 9 ? 2.796 -2.531 0.417 1.00 0.00 9 GLY A O 3
ATOM 2490 N N . TYR A 1 10 ? 2.237 -1.820 -1.642 1.00 0.00 10 TYR A N 3
ATOM 2491 C CA . TYR A 1 10 ? 2.243 -0.409 -1.276 1.00 0.00 10 TYR A CA 3
ATOM 2492 C C . TYR A 1 10 ? 1.034 0.312 -1.865 1.00 0.00 10 TYR A C 3
ATOM 2493 O O . TYR A 1 10 ? 0.746 0.195 -3.056 1.00 0.00 10 TYR A O 3
ATOM 2511 N N . VAL A 1 11 ? 0.330 1.060 -1.020 1.00 0.00 11 VAL A N 3
ATOM 2512 C CA . VAL A 1 11 ? -0.847 1.802 -1.456 1.00 0.00 11 VAL A CA 3
ATOM 2513 C C . VAL A 1 11 ? -0.722 3.282 -1.111 1.00 0.00 11 VAL A C 3
ATOM 2514 O O . VAL A 1 11 ? -0.077 3.648 -0.128 1.00 0.00 11 VAL A O 3
ATOM 2527 N N . ILE A 1 12 ? -1.342 4.128 -1.926 1.00 0.00 12 ILE A N 3
ATOM 2528 C CA . ILE A 1 12 ? -1.302 5.568 -1.706 1.00 0.00 12 ILE A CA 3
ATOM 2529 C C . ILE A 1 12 ? -2.664 6.097 -1.269 1.00 0.00 12 ILE A C 3
ATOM 2530 O O . ILE A 1 12 ? -3.694 5.478 -1.533 1.00 0.00 12 ILE A O 3
ATOM 2546 N N . ALA A 1 13 ? -2.660 7.245 -0.600 1.00 0.00 13 ALA A N 3
ATOM 2547 C CA . ALA A 1 13 ? -3.895 7.859 -0.129 1.00 0.00 13 ALA A CA 3
ATOM 2548 C C . ALA A 1 13 ? -4.547 8.693 -1.227 1.00 0.00 13 ALA A C 3
ATOM 2549 O O . ALA A 1 13 ? -3.922 9.591 -1.792 1.00 0.00 13 ALA A O 3
ATOM 2556 N N . LEU A 1 14 ? -5.806 8.389 -1.525 1.00 0.00 14 LEU A N 3
ATOM 2557 C CA . LEU A 1 14 ? -6.542 9.111 -2.557 1.00 0.00 14 LEU A CA 3
ATOM 2558 C C . LEU A 1 14 ? -7.105 10.419 -2.010 1.00 0.00 14 LEU A C 3
ATOM 2559 O O . LEU A 1 14 ? -7.271 11.391 -2.748 1.00 0.00 14 LEU A O 3
ATOM 2575 N N . ARG A 1 15 ? -7.393 10.437 -0.713 1.00 0.00 15 ARG A N 3
ATOM 2576 C CA . ARG A 1 15 ? -7.935 11.627 -0.067 1.00 0.00 15 ARG A CA 3
ATOM 2577 C C . ARG A 1 15 ? -7.236 11.890 1.263 1.00 0.00 15 ARG A C 3
ATOM 2578 O O . ARG A 1 15 ? -6.416 11.090 1.714 1.00 0.00 15 ARG A O 3
ATOM 2599 N N . SER A 1 16 ? -7.566 13.016 1.887 1.00 0.00 16 SER A N 3
ATOM 2600 C CA . SER A 1 16 ? -6.966 13.387 3.163 1.00 0.00 16 SER A CA 3
ATOM 2601 C C . SER A 1 16 ? -7.800 12.862 4.328 1.00 0.00 16 SER A C 3
ATOM 2602 O O . SER A 1 16 ? -8.709 13.538 4.810 1.00 0.00 16 SER A O 3
ATOM 2610 N N . TYR A 1 17 ? -7.483 11.652 4.775 1.00 0.00 17 TYR A N 3
ATOM 2611 C CA . TYR A 1 17 ? -8.204 11.033 5.882 1.00 0.00 17 TYR A CA 3
ATOM 2612 C C . TYR A 1 17 ? -7.686 11.544 7.223 1.00 0.00 17 TYR A C 3
ATOM 2613 O O . TYR A 1 17 ? -6.653 11.090 7.715 1.00 0.00 17 TYR A O 3
ATOM 2631 N N . ILE A 1 18 ? -8.411 12.491 7.808 1.00 0.00 18 ILE A N 3
ATOM 2632 C CA . ILE A 1 18 ? -8.027 13.063 9.092 1.00 0.00 18 ILE A CA 3
ATOM 2633 C C . ILE A 1 18 ? -8.855 12.470 10.228 1.00 0.00 18 ILE A C 3
ATOM 2634 O O . ILE A 1 18 ? -10.082 12.576 10.238 1.00 0.00 18 ILE A O 3
ATOM 2650 N N . THR A 1 19 ? -8.176 11.847 11.185 1.00 0.00 19 THR A N 3
ATOM 2651 C CA . THR A 1 19 ? -8.848 11.238 12.326 1.00 0.00 19 THR A CA 3
ATOM 2652 C C . THR A 1 19 ? -8.398 11.877 13.635 1.00 0.00 19 THR A C 3
ATOM 2653 O O . THR A 1 19 ? -7.256 12.320 13.760 1.00 0.00 19 THR A O 3
ATOM 2664 N N . ASP A 1 20 ? -9.302 11.923 14.607 1.00 0.00 20 ASP A N 3
ATOM 2665 C CA . ASP A 1 20 ? -8.998 12.507 15.908 1.00 0.00 20 ASP A CA 3
ATOM 2666 C C . ASP A 1 20 ? -8.894 11.426 16.979 1.00 0.00 20 ASP A C 3
ATOM 2667 O O . ASP A 1 20 ? -9.002 11.707 18.171 1.00 0.00 20 ASP A O 3
ATOM 2676 N N . ASN A 1 21 ? -8.685 10.187 16.543 1.00 0.00 21 ASN A N 3
ATOM 2677 C CA . ASN A 1 21 ? -8.568 9.063 17.465 1.00 0.00 21 ASN A CA 3
ATOM 2678 C C . ASN A 1 21 ? -7.323 8.236 17.159 1.00 0.00 21 ASN A C 3
ATOM 2679 O O . ASN A 1 21 ? -7.171 7.710 16.056 1.00 0.00 21 ASN A O 3
ATOM 2690 N N . CYS A 1 22 ? -6.437 8.125 18.142 1.00 0.00 22 CYS A N 3
ATOM 2691 C CA . CYS A 1 22 ? -5.205 7.362 17.978 1.00 0.00 22 CYS A CA 3
ATOM 2692 C C . CYS A 1 22 ? -5.485 6.008 17.333 1.00 0.00 22 CYS A C 3
ATOM 2693 O O . CYS A 1 22 ? -4.786 5.594 16.409 1.00 0.00 22 CYS A O 3
ATOM 2701 N N . SER A 1 23 ? -6.511 5.324 17.828 1.00 0.00 23 SER A N 3
ATOM 2702 C CA . SER A 1 23 ? -6.881 4.014 17.304 1.00 0.00 23 SER A CA 3
ATOM 2703 C C . SER A 1 23 ? -6.768 3.987 15.783 1.00 0.00 23 SER A C 3
ATOM 2704 O O . SER A 1 23 ? -6.240 3.036 15.205 1.00 0.00 23 SER A O 3
ATOM 2712 N N . LEU A 1 24 ? -7.267 5.036 15.140 1.00 0.00 24 LEU A N 3
ATOM 2713 C CA . LEU A 1 24 ? -7.223 5.134 13.685 1.00 0.00 24 LEU A CA 3
ATOM 2714 C C . LEU A 1 24 ? -5.914 5.765 13.221 1.00 0.00 24 LEU A C 3
ATOM 2715 O O . LEU A 1 24 ? -5.036 6.066 14.031 1.00 0.00 24 LEU A O 3
ATOM 2731 N N . LEU A 1 25 ? -5.791 5.965 11.914 1.00 0.00 25 LEU A N 3
ATOM 2732 C CA . LEU A 1 25 ? -4.589 6.562 11.341 1.00 0.00 25 LEU A CA 3
ATOM 2733 C C . LEU A 1 25 ? -4.934 7.809 10.533 1.00 0.00 25 LEU A C 3
ATOM 2734 O O . LEU A 1 25 ? -5.912 7.827 9.786 1.00 0.00 25 LEU A O 3
ATOM 2750 N N . SER A 1 26 ? -4.121 8.850 10.687 1.00 0.00 26 SER A N 3
ATOM 2751 C CA . SER A 1 26 ? -4.341 10.103 9.973 1.00 0.00 26 SER A CA 3
ATOM 2752 C C . SER A 1 26 ? -3.281 10.306 8.893 1.00 0.00 26 SER A C 3
ATOM 2753 O O . SER A 1 26 ? -2.082 10.260 9.168 1.00 0.00 26 SER A O 3
ATOM 2761 N N . PHE A 1 27 ? -3.734 10.530 7.664 1.00 0.00 27 PHE A N 3
ATOM 2762 C CA . PHE A 1 27 ? -2.826 10.739 6.542 1.00 0.00 27 PHE A CA 3
ATOM 2763 C C . PHE A 1 27 ? -3.465 11.636 5.486 1.00 0.00 27 PHE A C 3
ATOM 2764 O O . PHE A 1 27 ? -4.685 11.642 5.316 1.00 0.00 27 PHE A O 3
ATOM 2781 N N . HIS A 1 28 ? -2.632 12.393 4.778 1.00 0.00 28 HIS A N 3
ATOM 2782 C CA . HIS A 1 28 ? -3.115 13.294 3.738 1.00 0.00 28 HIS A CA 3
ATOM 2783 C C . HIS A 1 28 ? -2.990 12.650 2.360 1.00 0.00 28 HIS A C 3
ATOM 2784 O O . HIS A 1 28 ? -2.259 11.675 2.184 1.00 0.00 28 HIS A O 3
ATOM 2799 N N . ARG A 1 29 ? -3.709 13.201 1.387 1.00 0.00 29 ARG A N 3
ATOM 2800 C CA . ARG A 1 29 ? -3.679 12.679 0.026 1.00 0.00 29 ARG A CA 3
ATOM 2801 C C . ARG A 1 29 ? -2.246 12.588 -0.490 1.00 0.00 29 ARG A C 3
ATOM 2802 O O . ARG A 1 29 ? -1.419 13.455 -0.213 1.00 0.00 29 ARG A O 3
ATOM 2823 N N . GLY A 1 30 ? -1.960 11.529 -1.243 1.00 0.00 30 GLY A N 3
ATOM 2824 C CA . GLY A 1 30 ? -0.627 11.344 -1.786 1.00 0.00 30 GLY A CA 3
ATOM 2825 C C . GLY A 1 30 ? 0.306 10.657 -0.809 1.00 0.00 30 GLY A C 3
ATOM 2826 O O . GLY A 1 30 ? 1.226 9.945 -1.213 1.00 0.00 30 GLY A O 3
ATOM 2830 N N . ASP A 1 31 ? 0.072 10.871 0.481 1.00 0.00 31 ASP A N 3
ATOM 2831 C CA . ASP A 1 31 ? 0.899 10.268 1.520 1.00 0.00 31 ASP A CA 3
ATOM 2832 C C . ASP A 1 31 ? 0.905 8.747 1.394 1.00 0.00 31 ASP A C 3
ATOM 2833 O O . ASP A 1 31 ? -0.056 8.078 1.776 1.00 0.00 31 ASP A O 3
ATOM 2842 N N . LEU A 1 32 ? 1.993 8.208 0.856 1.00 0.00 32 LEU A N 3
ATOM 2843 C CA . LEU A 1 32 ? 2.125 6.766 0.679 1.00 0.00 32 LEU A CA 3
ATOM 2844 C C . LEU A 1 32 ? 2.014 6.041 2.017 1.00 0.00 32 LEU A C 3
ATOM 2845 O O . LEU A 1 32 ? 2.815 6.268 2.925 1.00 0.00 32 LEU A O 3
ATOM 2861 N N . ILE A 1 33 ? 1.020 5.166 2.130 1.00 0.00 33 ILE A N 3
ATOM 2862 C CA . ILE A 1 33 ? 0.808 4.406 3.355 1.00 0.00 33 ILE A CA 3
ATOM 2863 C C . ILE A 1 33 ? 1.526 3.062 3.299 1.00 0.00 33 ILE A C 3
ATOM 2864 O O . ILE A 1 33 ? 1.177 2.191 2.501 1.00 0.00 33 ILE A O 3
ATOM 2880 N N . LYS A 1 34 ? 2.531 2.898 4.153 1.00 0.00 34 LYS A N 3
ATOM 2881 C CA . LYS A 1 34 ? 3.298 1.659 4.204 1.00 0.00 34 LYS A CA 3
ATOM 2882 C C . LYS A 1 34 ? 2.490 0.546 4.863 1.00 0.00 34 LYS A C 3
ATOM 2883 O O . LYS A 1 34 ? 1.898 0.740 5.926 1.00 0.00 34 LYS A O 3
ATOM 2902 N N . LEU A 1 35 ? 2.470 -0.620 4.227 1.00 0.00 35 LEU A N 3
ATOM 2903 C CA . LEU A 1 35 ? 1.735 -1.766 4.753 1.00 0.00 35 LEU A CA 3
ATOM 2904 C C . LEU A 1 35 ? 2.589 -2.554 5.741 1.00 0.00 35 LEU A C 3
ATOM 2905 O O . LEU A 1 35 ? 3.639 -3.090 5.381 1.00 0.00 35 LEU A O 3
ATOM 2921 N N . LEU A 1 36 ? 2.133 -2.622 6.986 1.00 0.00 36 LEU A N 3
ATOM 2922 C CA . LEU A 1 36 ? 2.853 -3.347 8.027 1.00 0.00 36 LEU A CA 3
ATOM 2923 C C . LEU A 1 36 ? 2.356 -4.785 8.134 1.00 0.00 36 LEU A C 3
ATOM 2924 O O . LEU A 1 36 ? 1.183 -5.080 7.901 1.00 0.00 36 LEU A O 3
ATOM 2940 N N . PRO A 1 37 ? 3.266 -5.701 8.496 1.00 0.00 37 PRO A N 3
ATOM 2941 C CA . PRO A 1 37 ? 2.942 -7.123 8.644 1.00 0.00 37 PRO A CA 3
ATOM 2942 C C . PRO A 1 37 ? 2.049 -7.391 9.851 1.00 0.00 37 PRO A C 3
ATOM 2943 O O . PRO A 1 37 ? 2.462 -7.206 10.995 1.00 0.00 37 PRO A O 3
ATOM 2954 N N . VAL A 1 38 ? 0.821 -7.828 9.587 1.00 0.00 38 VAL A N 3
ATOM 2955 C CA . VAL A 1 38 ? -0.130 -8.123 10.652 1.00 0.00 38 VAL A CA 3
ATOM 2956 C C . VAL A 1 38 ? -0.656 -9.550 10.539 1.00 0.00 38 VAL A C 3
ATOM 2957 O O . VAL A 1 38 ? -0.684 -10.128 9.453 1.00 0.00 38 VAL A O 3
ATOM 2970 N N . ALA A 1 39 ? -1.072 -10.112 11.669 1.00 0.00 39 ALA A N 3
ATOM 2971 C CA . ALA A 1 39 ? -1.600 -11.471 11.697 1.00 0.00 39 ALA A CA 3
ATOM 2972 C C . ALA A 1 39 ? -3.093 -11.486 11.388 1.00 0.00 39 ALA A C 3
ATOM 2973 O O . ALA A 1 39 ? -3.564 -12.294 10.586 1.00 0.00 39 ALA A O 3
ATOM 2980 N N . THR A 1 40 ? -3.835 -10.589 12.030 1.00 0.00 40 THR A N 3
ATOM 2981 C CA . THR A 1 40 ? -5.275 -10.500 11.825 1.00 0.00 40 THR A CA 3
ATOM 2982 C C . THR A 1 40 ? -5.714 -9.055 11.623 1.00 0.00 40 THR A C 3
ATOM 2983 O O . THR A 1 40 ? -5.348 -8.170 12.398 1.00 0.00 40 THR A O 3
ATOM 2994 N N . LEU A 1 41 ? -6.501 -8.821 10.578 1.00 0.00 41 LEU A N 3
ATOM 2995 C CA . LEU A 1 41 ? -6.991 -7.481 10.274 1.00 0.00 41 LEU A CA 3
ATOM 2996 C C . LEU A 1 41 ? -8.515 -7.461 10.210 1.00 0.00 41 LEU A C 3
ATOM 2997 O O . LEU A 1 41 ? -9.161 -8.508 10.240 1.00 0.00 41 LEU A O 3
ATOM 3013 N N . GLU A 1 42 ? -9.082 -6.262 10.119 1.00 0.00 42 GLU A N 3
ATOM 3014 C CA . GLU A 1 42 ? -10.531 -6.106 10.049 1.00 0.00 42 GLU A CA 3
ATOM 3015 C C . GLU A 1 42 ? -11.010 -6.126 8.600 1.00 0.00 42 GLU A C 3
ATOM 3016 O O . GLU A 1 42 ? -10.260 -5.836 7.668 1.00 0.00 42 GLU A O 3
ATOM 3028 N N . PRO A 1 43 ? -12.290 -6.477 8.406 1.00 0.00 43 PRO A N 3
ATOM 3029 C CA . PRO A 1 43 ? -12.899 -6.543 7.074 1.00 0.00 43 PRO A CA 3
ATOM 3030 C C . PRO A 1 43 ? -13.080 -5.164 6.450 1.00 0.00 43 PRO A C 3
ATOM 3031 O O . PRO A 1 43 ? -13.863 -4.349 6.938 1.00 0.00 43 PRO A O 3
ATOM 3042 N N . GLY A 1 44 ? -12.352 -4.908 5.368 1.00 0.00 44 GLY A N 3
ATOM 3043 C CA . GLY A 1 44 ? -12.447 -3.626 4.695 1.00 0.00 44 GLY A CA 3
ATOM 3044 C C . GLY A 1 44 ? -11.497 -2.596 5.272 1.00 0.00 44 GLY A C 3
ATOM 3045 O O . GLY A 1 44 ? -11.412 -1.473 4.775 1.00 0.00 44 GLY A O 3
ATOM 3049 N N . TRP A 1 45 ? -10.783 -2.977 6.325 1.00 0.00 45 TRP A N 3
ATOM 3050 C CA . TRP A 1 45 ? -9.835 -2.076 6.972 1.00 0.00 45 TRP A CA 3
ATOM 3051 C C . TRP A 1 45 ? -8.406 -2.397 6.551 1.00 0.00 45 TRP A C 3
ATOM 3052 O O . TRP A 1 45 ? -8.146 -3.438 5.948 1.00 0.00 45 TRP A O 3
ATOM 3073 N N . GLN A 1 46 ? -7.482 -1.497 6.873 1.00 0.00 46 GLN A N 3
ATOM 3074 C CA . GLN A 1 46 ? -6.079 -1.685 6.527 1.00 0.00 46 GLN A CA 3
ATOM 3075 C C . GLN A 1 46 ? -5.170 -1.161 7.634 1.00 0.00 46 GLN A C 3
ATOM 3076 O O . GLN A 1 46 ? -5.355 -0.049 8.129 1.00 0.00 46 GLN A O 3
ATOM 3090 N N . PHE A 1 47 ? -4.187 -1.969 8.018 1.00 0.00 47 PHE A N 3
ATOM 3091 C CA . PHE A 1 47 ? -3.250 -1.587 9.068 1.00 0.00 47 PHE A CA 3
ATOM 3092 C C . PHE A 1 47 ? -1.893 -1.216 8.477 1.00 0.00 47 PHE A C 3
ATOM 3093 O O . PHE A 1 47 ? -1.230 -2.042 7.850 1.00 0.00 47 PHE A O 3
ATOM 3110 N N . GLY A 1 48 ? -1.486 0.033 8.681 1.00 0.00 48 GLY A N 3
ATOM 3111 C CA . GLY A 1 48 ? -0.211 0.492 8.162 1.00 0.00 48 GLY A CA 3
ATOM 3112 C C . GLY A 1 48 ? 0.334 1.680 8.930 1.00 0.00 48 GLY A C 3
ATOM 3113 O O . GLY A 1 48 ? -0.241 2.093 9.938 1.00 0.00 48 GLY A O 3
ATOM 3117 N N . SER A 1 49 ? 1.447 2.230 8.455 1.00 0.00 49 SER A N 3
ATOM 3118 C CA . SER A 1 49 ? 2.073 3.374 9.108 1.00 0.00 49 SER A CA 3
ATOM 3119 C C . SER A 1 49 ? 2.319 4.502 8.109 1.00 0.00 49 SER A C 3
ATOM 3120 O O . SER A 1 49 ? 3.049 4.333 7.133 1.00 0.00 49 SER A O 3
ATOM 3128 N N . ALA A 1 50 ? 1.703 5.652 8.362 1.00 0.00 50 ALA A N 3
ATOM 3129 C CA . ALA A 1 50 ? 1.855 6.808 7.487 1.00 0.00 50 ALA A CA 3
ATOM 3130 C C . ALA A 1 50 ? 2.093 8.080 8.295 1.00 0.00 50 ALA A C 3
ATOM 3131 O O . ALA A 1 50 ? 1.149 8.705 8.777 1.00 0.00 50 ALA A O 3
ATOM 3138 N N . GLY A 1 51 ? 3.360 8.456 8.439 1.00 0.00 51 GLY A N 3
ATOM 3139 C CA . GLY A 1 51 ? 3.697 9.651 9.190 1.00 0.00 51 GLY A CA 3
ATOM 3140 C C . GLY A 1 51 ? 4.075 9.347 10.626 1.00 0.00 51 GLY A C 3
ATOM 3141 O O . GLY A 1 51 ? 3.373 9.741 11.556 1.00 0.00 51 GLY A O 3
ATOM 3145 N N . GLY A 1 52 ? 5.187 8.640 10.807 1.00 0.00 52 GLY A N 3
ATOM 3146 C CA . GLY A 1 52 ? 5.635 8.293 12.143 1.00 0.00 52 GLY A CA 3
ATOM 3147 C C . GLY A 1 52 ? 4.487 7.936 13.065 1.00 0.00 52 GLY A C 3
ATOM 3148 O O . GLY A 1 52 ? 4.551 8.182 14.270 1.00 0.00 52 GLY A O 3
ATOM 3152 N N . ARG A 1 53 ? 3.434 7.355 12.500 1.00 0.00 53 ARG A N 3
ATOM 3153 C CA . ARG A 1 53 ? 2.265 6.967 13.280 1.00 0.00 53 ARG A CA 3
ATOM 3154 C C . ARG A 1 53 ? 1.711 5.629 12.799 1.00 0.00 53 ARG A C 3
ATOM 3155 O O . ARG A 1 53 ? 2.044 5.163 11.710 1.00 0.00 53 ARG A O 3
ATOM 3176 N N . SER A 1 54 ? 0.864 5.016 13.620 1.00 0.00 54 SER A N 3
ATOM 3177 C CA . SER A 1 54 ? 0.267 3.729 13.281 1.00 0.00 54 SER A CA 3
ATOM 3178 C C . SER A 1 54 ? -1.218 3.710 13.631 1.00 0.00 54 SER A C 3
ATOM 3179 O O . SER A 1 54 ? -1.616 4.122 14.720 1.00 0.00 54 SER A O 3
ATOM 3187 N N . GLY A 1 55 ? -2.034 3.229 12.699 1.00 0.00 55 GLY A N 3
ATOM 3188 C CA . GLY A 1 55 ? -3.466 3.164 12.927 1.00 0.00 55 GLY A CA 3
ATOM 3189 C C . GLY A 1 55 ? -4.183 2.337 11.879 1.00 0.00 55 GLY A C 3
ATOM 3190 O O . GLY A 1 55 ? -3.548 1.680 11.054 1.00 0.00 55 GLY A O 3
ATOM 3194 N N . LEU A 1 56 ? -5.511 2.367 11.911 1.00 0.00 56 LEU A N 3
ATOM 3195 C CA . LEU A 1 56 ? -6.317 1.612 10.957 1.00 0.00 56 LEU A CA 3
ATOM 3196 C C . LEU A 1 56 ? -7.010 2.547 9.971 1.00 0.00 56 LEU A C 3
ATOM 3197 O O . LEU A 1 56 ? -7.554 3.582 10.358 1.00 0.00 56 LEU A O 3
ATOM 3213 N N . PHE A 1 57 ? -6.989 2.174 8.696 1.00 0.00 57 PHE A N 3
ATOM 3214 C CA . PHE A 1 57 ? -7.617 2.978 7.654 1.00 0.00 57 PHE A CA 3
ATOM 3215 C C . PHE A 1 57 ? -8.415 2.099 6.695 1.00 0.00 57 PHE A C 3
ATOM 3216 O O . PHE A 1 57 ? -8.105 0.926 6.484 1.00 0.00 57 PHE A O 3
ATOM 3233 N N . PRO A 1 58 ? -9.469 2.678 6.101 1.00 0.00 58 PRO A N 3
ATOM 3234 C CA . PRO A 1 58 ? -10.334 1.966 5.155 1.00 0.00 58 PRO A CA 3
ATOM 3235 C C . PRO A 1 58 ? -9.630 1.669 3.836 1.00 0.00 58 PRO A C 3
ATOM 3236 O O . PRO A 1 58 ? -8.894 2.505 3.312 1.00 0.00 58 PRO A O 3
ATOM 3247 N N . ALA A 1 59 ? -9.860 0.472 3.305 1.00 0.00 59 ALA A N 3
ATOM 3248 C CA . ALA A 1 59 ? -9.249 0.066 2.045 1.00 0.00 59 ALA A CA 3
ATOM 3249 C C . ALA A 1 59 ? -10.121 0.462 0.859 1.00 0.00 59 ALA A C 3
ATOM 3250 O O . ALA A 1 59 ? -10.147 -0.226 -0.162 1.00 0.00 59 ALA A O 3
ATOM 3257 N N . ASP A 1 60 ? -10.835 1.573 1.000 1.00 0.00 60 ASP A N 3
ATOM 3258 C CA . ASP A 1 60 ? -11.709 2.061 -0.060 1.00 0.00 60 ASP A CA 3
ATOM 3259 C C . ASP A 1 60 ? -11.276 3.448 -0.525 1.00 0.00 60 ASP A C 3
ATOM 3260 O O . ASP A 1 60 ? -11.556 3.849 -1.656 1.00 0.00 60 ASP A O 3
ATOM 3269 N N . ILE A 1 61 ? -10.595 4.176 0.353 1.00 0.00 61 ILE A N 3
ATOM 3270 C CA . ILE A 1 61 ? -10.125 5.517 0.032 1.00 0.00 61 ILE A CA 3
ATOM 3271 C C . ILE A 1 61 ? -8.643 5.509 -0.328 1.00 0.00 61 ILE A C 3
ATOM 3272 O O . ILE A 1 61 ? -7.970 6.538 -0.258 1.00 0.00 61 ILE A O 3
ATOM 3288 N N . VAL A 1 62 ? -8.140 4.341 -0.714 1.00 0.00 62 VAL A N 3
ATOM 3289 C CA . VAL A 1 62 ? -6.738 4.199 -1.089 1.00 0.00 62 VAL A CA 3
ATOM 3290 C C . VAL A 1 62 ? -6.588 3.352 -2.348 1.00 0.00 62 VAL A C 3
ATOM 3291 O O . VAL A 1 62 ? -7.401 2.466 -2.611 1.00 0.00 62 VAL A O 3
ATOM 3304 N N . GLN A 1 63 ? -5.544 3.631 -3.121 1.00 0.00 63 GLN A N 3
ATOM 3305 C CA . GLN A 1 63 ? -5.288 2.895 -4.353 1.00 0.00 63 GLN A CA 3
ATOM 3306 C C . GLN A 1 63 ? -3.890 2.287 -4.344 1.00 0.00 63 GLN A C 3
ATOM 3307 O O . GLN A 1 63 ? -2.961 2.815 -3.733 1.00 0.00 63 GLN A O 3
ATOM 3321 N N . PRO A 1 64 ? -3.733 1.149 -5.037 1.00 0.00 64 PRO A N 3
ATOM 3322 C CA . PRO A 1 64 ? -2.451 0.445 -5.124 1.00 0.00 64 PRO A CA 3
ATOM 3323 C C . PRO A 1 64 ? -1.426 1.208 -5.956 1.00 0.00 64 PRO A C 3
ATOM 3324 O O . PRO A 1 64 ? -1.773 1.860 -6.941 1.00 0.00 64 PRO A O 3
ATOM 3335 N N . ALA A 1 65 ? -0.162 1.121 -5.555 1.00 0.00 65 ALA A N 3
ATOM 3336 C CA . ALA A 1 65 ? 0.914 1.802 -6.266 1.00 0.00 65 ALA A CA 3
ATOM 3337 C C . ALA A 1 65 ? 2.216 1.014 -6.174 1.00 0.00 65 ALA A C 3
ATOM 3338 O O . ALA A 1 65 ? 2.276 -0.031 -5.528 1.00 0.00 65 ALA A O 3
ATOM 3345 N N . ALA A 1 66 ? 3.257 1.522 -6.827 1.00 0.00 66 ALA A N 3
ATOM 3346 C CA . ALA A 1 66 ? 4.558 0.866 -6.818 1.00 0.00 66 ALA A CA 3
ATOM 3347 C C . ALA A 1 66 ? 5.346 1.227 -5.562 1.00 0.00 66 ALA A C 3
ATOM 3348 O O . ALA A 1 66 ? 5.333 2.375 -5.119 1.00 0.00 66 ALA A O 3
ATOM 3355 N N . ALA A 1 67 ? 6.030 0.239 -4.994 1.00 0.00 67 ALA A N 3
ATOM 3356 C CA . ALA A 1 67 ? 6.824 0.453 -3.791 1.00 0.00 67 ALA A CA 3
ATOM 3357 C C . ALA A 1 67 ? 8.146 1.137 -4.120 1.00 0.00 67 ALA A C 3
ATOM 3358 O O . ALA A 1 67 ? 8.737 0.921 -5.179 1.00 0.00 67 ALA A O 3
ATOM 3365 N N . PRO A 1 68 ? 8.623 1.982 -3.195 1.00 0.00 68 PRO A N 3
ATOM 3366 C CA . PRO A 1 68 ? 9.881 2.714 -3.365 1.00 0.00 68 PRO A CA 3
ATOM 3367 C C . PRO A 1 68 ? 11.099 1.799 -3.298 1.00 0.00 68 PRO A C 3
ATOM 3368 O O . PRO A 1 68 ? 11.526 1.396 -2.215 1.00 0.00 68 PRO A O 3
ATOM 3379 N N . ASP A 1 69 ? 11.654 1.475 -4.460 1.00 0.00 69 ASP A N 3
ATOM 3380 C CA . ASP A 1 69 ? 12.824 0.608 -4.533 1.00 0.00 69 ASP A CA 3
ATOM 3381 C C . ASP A 1 69 ? 13.945 1.273 -5.326 1.00 0.00 69 ASP A C 3
ATOM 3382 O O . ASP A 1 69 ? 13.702 1.898 -6.359 1.00 0.00 69 ASP A O 3
ATOM 3391 N N . PHE A 1 70 ? 15.172 1.135 -4.836 1.00 0.00 70 PHE A N 3
ATOM 3392 C CA . PHE A 1 70 ? 16.331 1.724 -5.498 1.00 0.00 70 PHE A CA 3
ATOM 3393 C C . PHE A 1 70 ? 16.190 1.643 -7.015 1.00 0.00 70 PHE A C 3
ATOM 3394 O O . PHE A 1 70 ? 16.025 0.560 -7.577 1.00 0.00 70 PHE A O 3
ATOM 3411 N N . SER A 1 71 ? 16.256 2.796 -7.672 1.00 0.00 71 SER A N 3
ATOM 3412 C CA . SER A 1 71 ? 16.132 2.857 -9.124 1.00 0.00 71 SER A CA 3
ATOM 3413 C C . SER A 1 71 ? 17.506 2.878 -9.786 1.00 0.00 71 SER A C 3
ATOM 3414 O O . SER A 1 71 ? 18.200 3.895 -9.772 1.00 0.00 71 SER A O 3
ATOM 3422 N N . PHE A 1 72 ? 17.894 1.747 -10.367 1.00 0.00 72 PHE A N 3
ATOM 3423 C CA . PHE A 1 72 ? 19.185 1.633 -11.034 1.00 0.00 72 PHE A CA 3
ATOM 3424 C C . PHE A 1 72 ? 19.306 2.653 -12.163 1.00 0.00 72 PHE A C 3
ATOM 3425 O O . PHE A 1 72 ? 20.198 3.500 -12.155 1.00 0.00 72 PHE A O 3
ATOM 3442 N N . SER A 1 73 ? 18.401 2.564 -13.132 1.00 0.00 73 SER A N 3
ATOM 3443 C CA . SER A 1 73 ? 18.407 3.475 -14.270 1.00 0.00 73 SER A CA 3
ATOM 3444 C C . SER A 1 73 ? 17.682 4.774 -13.931 1.00 0.00 73 SER A C 3
ATOM 3445 O O . SER A 1 73 ? 16.478 4.778 -13.674 1.00 0.00 73 SER A O 3
ATOM 3453 N N . LYS A 1 74 ? 18.424 5.876 -13.932 1.00 0.00 74 LYS A N 3
ATOM 3454 C CA . LYS A 1 74 ? 17.855 7.183 -13.625 1.00 0.00 74 LYS A CA 3
ATOM 3455 C C . LYS A 1 74 ? 18.312 8.227 -14.639 1.00 0.00 74 LYS A C 3
ATOM 3456 O O . LYS A 1 74 ? 19.481 8.260 -15.024 1.00 0.00 74 LYS A O 3
ATOM 3475 N N . GLU A 1 75 ? 17.384 9.078 -15.065 1.00 0.00 75 GLU A N 3
ATOM 3476 C CA . GLU A 1 75 ? 17.694 10.123 -16.034 1.00 0.00 75 GLU A CA 3
ATOM 3477 C C . GLU A 1 75 ? 16.512 11.072 -16.207 1.00 0.00 75 GLU A C 3
ATOM 3478 O O . GLU A 1 75 ? 15.373 10.637 -16.371 1.00 0.00 75 GLU A O 3
ATOM 3490 N N . GLN A 1 76 ? 16.793 12.371 -16.168 1.00 0.00 76 GLN A N 3
ATOM 3491 C CA . GLN A 1 76 ? 15.753 13.382 -16.319 1.00 0.00 76 GLN A CA 3
ATOM 3492 C C . GLN A 1 76 ? 16.277 14.591 -17.086 1.00 0.00 76 GLN A C 3
ATOM 3493 O O . GLN A 1 76 ? 17.449 14.951 -16.971 1.00 0.00 76 GLN A O 3
ATOM 3507 N N . ARG A 1 77 ? 15.402 15.214 -17.869 1.00 0.00 77 ARG A N 3
ATOM 3508 C CA . ARG A 1 77 ? 15.777 16.382 -18.657 1.00 0.00 77 ARG A CA 3
ATOM 3509 C C . ARG A 1 77 ? 15.607 17.662 -17.844 1.00 0.00 77 ARG A C 3
ATOM 3510 O O . ARG A 1 77 ? 14.582 17.866 -17.194 1.00 0.00 77 ARG A O 3
ATOM 3531 N N . SER A 1 78 ? 16.620 18.522 -17.886 1.00 0.00 78 SER A N 3
ATOM 3532 C CA . SER A 1 78 ? 16.585 19.781 -17.151 1.00 0.00 78 SER A CA 3
ATOM 3533 C C . SER A 1 78 ? 15.743 20.818 -17.888 1.00 0.00 78 SER A C 3
ATOM 3534 O O . SER A 1 78 ? 15.883 21.002 -19.097 1.00 0.00 78 SER A O 3
ATOM 3542 N N . GLY A 1 79 ? 14.868 21.493 -17.150 1.00 0.00 79 GLY A N 3
ATOM 3543 C CA . GLY A 1 79 ? 14.015 22.503 -17.750 1.00 0.00 79 GLY A CA 3
ATOM 3544 C C . GLY A 1 79 ? 13.763 23.674 -16.821 1.00 0.00 79 GLY A C 3
ATOM 3545 O O . GLY A 1 79 ? 13.492 23.488 -15.635 1.00 0.00 79 GLY A O 3
ATOM 3549 N N . SER A 1 80 ? 13.852 24.886 -17.361 1.00 0.00 80 SER A N 3
ATOM 3550 C CA . SER A 1 80 ? 13.637 26.092 -16.571 1.00 0.00 80 SER A CA 3
ATOM 3551 C C . SER A 1 80 ? 13.502 27.315 -17.473 1.00 0.00 80 SER A C 3
ATOM 3552 O O . SER A 1 80 ? 13.673 27.226 -18.689 1.00 0.00 80 SER A O 3
ATOM 3560 N N . GLY A 1 81 ? 13.195 28.459 -16.868 1.00 0.00 81 GLY A N 3
ATOM 3561 C CA . GLY A 1 81 ? 13.042 29.684 -17.631 1.00 0.00 81 GLY A CA 3
ATOM 3562 C C . GLY A 1 81 ? 12.987 30.914 -16.747 1.00 0.00 81 GLY A C 3
ATOM 3563 O O . GLY A 1 81 ? 12.547 30.860 -15.598 1.00 0.00 81 GLY A O 3
ATOM 3567 N N . PRO A 1 82 ? 13.443 32.055 -17.284 1.00 0.00 82 PRO A N 3
ATOM 3568 C CA . PRO A 1 82 ? 13.455 33.325 -16.553 1.00 0.00 82 PRO A CA 3
ATOM 3569 C C . PRO A 1 82 ? 12.052 33.878 -16.327 1.00 0.00 82 PRO A C 3
ATOM 3570 O O . PRO A 1 82 ? 11.061 33.261 -16.719 1.00 0.00 82 PRO A O 3
ATOM 3581 N N . SER A 1 83 ? 11.975 35.044 -15.694 1.00 0.00 83 SER A N 3
ATOM 3582 C CA . SER A 1 83 ? 10.692 35.678 -15.413 1.00 0.00 83 SER A CA 3
ATOM 3583 C C . SER A 1 83 ? 10.800 37.196 -15.526 1.00 0.00 83 SER A C 3
ATOM 3584 O O . SER A 1 83 ? 11.894 37.757 -15.476 1.00 0.00 83 SER A O 3
ATOM 3592 N N . SER A 1 84 ? 9.656 37.854 -15.680 1.00 0.00 84 SER A N 3
ATOM 3593 C CA . SER A 1 84 ? 9.620 39.307 -15.804 1.00 0.00 84 SER A CA 3
ATOM 3594 C C . SER A 1 84 ? 8.518 39.900 -14.932 1.00 0.00 84 SER A C 3
ATOM 3595 O O . SER A 1 84 ? 7.724 39.173 -14.335 1.00 0.00 84 SER A O 3
ATOM 3603 N N . GLY A 1 85 ? 8.476 41.227 -14.863 1.00 0.00 85 GLY A N 3
ATOM 3604 C CA . GLY A 1 85 ? 7.468 41.897 -14.062 1.00 0.00 85 GLY A CA 3
ATOM 3605 C C . GLY A 1 85 ? 7.983 42.290 -12.692 1.00 0.00 85 GLY A C 3
ATOM 3606 O O . GLY A 1 85 ? 8.550 43.370 -12.521 1.00 0.00 85 GLY A O 3
ATOM 3610 N N . GLY A 1 1 ? 5.532 -22.183 8.800 1.00 0.00 1 GLY A N 4
ATOM 3611 C CA . GLY A 1 1 ? 4.363 -21.475 8.311 1.00 0.00 1 GLY A CA 4
ATOM 3612 C C . GLY A 1 1 ? 4.460 -21.147 6.834 1.00 0.00 1 GLY A C 4
ATOM 3613 O O . GLY A 1 1 ? 5.101 -20.169 6.450 1.00 0.00 1 GLY A O 4
ATOM 3617 N N . SER A 1 2 ? 3.824 -21.968 6.005 1.00 0.00 2 SER A N 4
ATOM 3618 C CA . SER A 1 2 ? 3.846 -21.763 4.561 1.00 0.00 2 SER A CA 4
ATOM 3619 C C . SER A 1 2 ? 3.664 -20.287 4.219 1.00 0.00 2 SER A C 4
ATOM 3620 O O . SER A 1 2 ? 2.559 -19.751 4.302 1.00 0.00 2 SER A O 4
ATOM 3628 N N . SER A 1 3 ? 4.757 -19.636 3.834 1.00 0.00 3 SER A N 4
ATOM 3629 C CA . SER A 1 3 ? 4.720 -18.221 3.483 1.00 0.00 3 SER A CA 4
ATOM 3630 C C . SER A 1 3 ? 3.881 -17.994 2.229 1.00 0.00 3 SER A C 4
ATOM 3631 O O . SER A 1 3 ? 3.676 -18.908 1.431 1.00 0.00 3 SER A O 4
ATOM 3639 N N . GLY A 1 4 ? 3.397 -16.767 2.062 1.00 0.00 4 GLY A N 4
ATOM 3640 C CA . GLY A 1 4 ? 2.585 -16.441 0.905 1.00 0.00 4 GLY A CA 4
ATOM 3641 C C . GLY A 1 4 ? 3.157 -15.289 0.102 1.00 0.00 4 GLY A C 4
ATOM 3642 O O . GLY A 1 4 ? 2.446 -14.339 -0.227 1.00 0.00 4 GLY A O 4
ATOM 3646 N N . SER A 1 5 ? 4.445 -15.372 -0.214 1.00 0.00 5 SER A N 4
ATOM 3647 C CA . SER A 1 5 ? 5.114 -14.325 -0.978 1.00 0.00 5 SER A CA 4
ATOM 3648 C C . SER A 1 5 ? 4.361 -14.033 -2.273 1.00 0.00 5 SER A C 4
ATOM 3649 O O . SER A 1 5 ? 4.228 -14.901 -3.136 1.00 0.00 5 SER A O 4
ATOM 3657 N N . SER A 1 6 ? 3.870 -12.804 -2.400 1.00 0.00 6 SER A N 4
ATOM 3658 C CA . SER A 1 6 ? 3.127 -12.398 -3.587 1.00 0.00 6 SER A CA 4
ATOM 3659 C C . SER A 1 6 ? 3.953 -11.442 -4.444 1.00 0.00 6 SER A C 4
ATOM 3660 O O . SER A 1 6 ? 4.275 -11.741 -5.593 1.00 0.00 6 SER A O 4
ATOM 3668 N N . GLY A 1 7 ? 4.291 -10.289 -3.875 1.00 0.00 7 GLY A N 4
ATOM 3669 C CA . GLY A 1 7 ? 5.076 -9.306 -4.599 1.00 0.00 7 GLY A CA 4
ATOM 3670 C C . GLY A 1 7 ? 4.833 -7.893 -4.107 1.00 0.00 7 GLY A C 4
ATOM 3671 O O . GLY A 1 7 ? 5.290 -7.518 -3.027 1.00 0.00 7 GLY A O 4
ATOM 3675 N N . SER A 1 8 ? 4.114 -7.107 -4.901 1.00 0.00 8 SER A N 4
ATOM 3676 C CA . SER A 1 8 ? 3.816 -5.725 -4.542 1.00 0.00 8 SER A CA 4
ATOM 3677 C C . SER A 1 8 ? 3.113 -5.655 -3.190 1.00 0.00 8 SER A C 4
ATOM 3678 O O . SER A 1 8 ? 2.580 -6.650 -2.702 1.00 0.00 8 SER A O 4
ATOM 3686 N N . GLY A 1 9 ? 3.117 -4.468 -2.589 1.00 0.00 9 GLY A N 4
ATOM 3687 C CA . GLY A 1 9 ? 2.477 -4.288 -1.299 1.00 0.00 9 GLY A CA 4
ATOM 3688 C C . GLY A 1 9 ? 2.559 -2.857 -0.806 1.00 0.00 9 GLY A C 4
ATOM 3689 O O . GLY A 1 9 ? 2.909 -2.610 0.348 1.00 0.00 9 GLY A O 4
ATOM 3693 N N . TYR A 1 10 ? 2.238 -1.912 -1.682 1.00 0.00 10 TYR A N 4
ATOM 3694 C CA . TYR A 1 10 ? 2.281 -0.497 -1.331 1.00 0.00 10 TYR A CA 4
ATOM 3695 C C . TYR A 1 10 ? 1.086 0.247 -1.920 1.00 0.00 10 TYR A C 4
ATOM 3696 O O . TYR A 1 10 ? 0.885 0.259 -3.135 1.00 0.00 10 TYR A O 4
ATOM 3714 N N . VAL A 1 11 ? 0.296 0.867 -1.050 1.00 0.00 11 VAL A N 4
ATOM 3715 C CA . VAL A 1 11 ? -0.879 1.615 -1.482 1.00 0.00 11 VAL A CA 4
ATOM 3716 C C . VAL A 1 11 ? -0.755 3.090 -1.117 1.00 0.00 11 VAL A C 4
ATOM 3717 O O . VAL A 1 11 ? -0.236 3.436 -0.055 1.00 0.00 11 VAL A O 4
ATOM 3730 N N . ILE A 1 12 ? -1.236 3.956 -2.003 1.00 0.00 12 ILE A N 4
ATOM 3731 C CA . ILE A 1 12 ? -1.180 5.394 -1.773 1.00 0.00 12 ILE A CA 4
ATOM 3732 C C . ILE A 1 12 ? -2.554 5.945 -1.407 1.00 0.00 12 ILE A C 4
ATOM 3733 O O . ILE A 1 12 ? -3.581 5.373 -1.770 1.00 0.00 12 ILE A O 4
ATOM 3749 N N . ALA A 1 13 ? -2.565 7.062 -0.687 1.00 0.00 13 ALA A N 4
ATOM 3750 C CA . ALA A 1 13 ? -3.812 7.694 -0.275 1.00 0.00 13 ALA A CA 4
ATOM 3751 C C . ALA A 1 13 ? -4.366 8.588 -1.380 1.00 0.00 13 ALA A C 4
ATOM 3752 O O . ALA A 1 13 ? -3.634 9.374 -1.981 1.00 0.00 13 ALA A O 4
ATOM 3759 N N . LEU A 1 14 ? -5.662 8.462 -1.642 1.00 0.00 14 LEU A N 4
ATOM 3760 C CA . LEU A 1 14 ? -6.314 9.258 -2.676 1.00 0.00 14 LEU A CA 4
ATOM 3761 C C . LEU A 1 14 ? -6.859 10.560 -2.098 1.00 0.00 14 LEU A C 4
ATOM 3762 O O . LEU A 1 14 ? -6.918 11.580 -2.785 1.00 0.00 14 LEU A O 4
ATOM 3778 N N . ARG A 1 15 ? -7.253 10.519 -0.829 1.00 0.00 15 ARG A N 4
ATOM 3779 C CA . ARG A 1 15 ? -7.792 11.696 -0.158 1.00 0.00 15 ARG A CA 4
ATOM 3780 C C . ARG A 1 15 ? -7.088 11.931 1.175 1.00 0.00 15 ARG A C 4
ATOM 3781 O O . ARG A 1 15 ? -6.262 11.124 1.603 1.00 0.00 15 ARG A O 4
ATOM 3802 N N . SER A 1 16 ? -7.419 13.042 1.826 1.00 0.00 16 SER A N 4
ATOM 3803 C CA . SER A 1 16 ? -6.816 13.386 3.108 1.00 0.00 16 SER A CA 4
ATOM 3804 C C . SER A 1 16 ? -7.656 12.853 4.264 1.00 0.00 16 SER A C 4
ATOM 3805 O O . SER A 1 16 ? -8.706 13.407 4.590 1.00 0.00 16 SER A O 4
ATOM 3813 N N . TYR A 1 17 ? -7.186 11.774 4.880 1.00 0.00 17 TYR A N 4
ATOM 3814 C CA . TYR A 1 17 ? -7.894 11.163 5.999 1.00 0.00 17 TYR A CA 4
ATOM 3815 C C . TYR A 1 17 ? -7.346 11.667 7.331 1.00 0.00 17 TYR A C 4
ATOM 3816 O O . TYR A 1 17 ? -6.401 11.100 7.880 1.00 0.00 17 TYR A O 4
ATOM 3834 N N . ILE A 1 18 ? -7.946 12.735 7.845 1.00 0.00 18 ILE A N 4
ATOM 3835 C CA . ILE A 1 18 ? -7.520 13.314 9.112 1.00 0.00 18 ILE A CA 4
ATOM 3836 C C . ILE A 1 18 ? -8.518 13.003 10.222 1.00 0.00 18 ILE A C 4
ATOM 3837 O O . ILE A 1 18 ? -9.695 13.355 10.132 1.00 0.00 18 ILE A O 4
ATOM 3853 N N . THR A 1 19 ? -8.040 12.341 11.272 1.00 0.00 19 THR A N 4
ATOM 3854 C CA . THR A 1 19 ? -8.890 11.981 12.400 1.00 0.00 19 THR A CA 4
ATOM 3855 C C . THR A 1 19 ? -8.220 12.330 13.725 1.00 0.00 19 THR A C 4
ATOM 3856 O O . THR A 1 19 ? -6.999 12.247 13.855 1.00 0.00 19 THR A O 4
ATOM 3867 N N . ASP A 1 20 ? -9.027 12.719 14.706 1.00 0.00 20 ASP A N 4
ATOM 3868 C CA . ASP A 1 20 ? -8.512 13.079 16.022 1.00 0.00 20 ASP A CA 4
ATOM 3869 C C . ASP A 1 20 ? -8.556 11.882 16.968 1.00 0.00 20 ASP A C 4
ATOM 3870 O O . ASP A 1 20 ? -8.650 12.043 18.184 1.00 0.00 20 ASP A O 4
ATOM 3879 N N . ASN A 1 21 ? -8.489 10.683 16.400 1.00 0.00 21 ASN A N 4
ATOM 3880 C CA . ASN A 1 21 ? -8.522 9.459 17.192 1.00 0.00 21 ASN A CA 4
ATOM 3881 C C . ASN A 1 21 ? -7.189 8.721 17.110 1.00 0.00 21 ASN A C 4
ATOM 3882 O O . ASN A 1 21 ? -6.412 8.925 16.177 1.00 0.00 21 ASN A O 4
ATOM 3893 N N . CYS A 1 22 ? -6.933 7.862 18.090 1.00 0.00 22 CYS A N 4
ATOM 3894 C CA . CYS A 1 22 ? -5.695 7.093 18.129 1.00 0.00 22 CYS A CA 4
ATOM 3895 C C . CYS A 1 22 ? -5.846 5.780 17.368 1.00 0.00 22 CYS A C 4
ATOM 3896 O O . CYS A 1 22 ? -5.085 5.496 16.443 1.00 0.00 22 CYS A O 4
ATOM 3904 N N . SER A 1 23 ? -6.832 4.982 17.766 1.00 0.00 23 SER A N 4
ATOM 3905 C CA . SER A 1 23 ? -7.079 3.696 17.125 1.00 0.00 23 SER A CA 4
ATOM 3906 C C . SER A 1 23 ? -6.938 3.808 15.610 1.00 0.00 23 SER A C 4
ATOM 3907 O O . SER A 1 23 ? -6.328 2.953 14.966 1.00 0.00 23 SER A O 4
ATOM 3915 N N . LEU A 1 24 ? -7.507 4.868 15.046 1.00 0.00 24 LEU A N 4
ATOM 3916 C CA . LEU A 1 24 ? -7.446 5.093 13.606 1.00 0.00 24 LEU A CA 4
ATOM 3917 C C . LEU A 1 24 ? -6.106 5.704 13.207 1.00 0.00 24 LEU A C 4
ATOM 3918 O O . LEU A 1 24 ? -5.273 6.013 14.061 1.00 0.00 24 LEU A O 4
ATOM 3934 N N . LEU A 1 25 ? -5.905 5.878 11.905 1.00 0.00 25 LEU A N 4
ATOM 3935 C CA . LEU A 1 25 ? -4.667 6.455 11.393 1.00 0.00 25 LEU A CA 4
ATOM 3936 C C . LEU A 1 25 ? -4.944 7.747 10.630 1.00 0.00 25 LEU A C 4
ATOM 3937 O O . LEU A 1 25 ? -5.912 7.839 9.875 1.00 0.00 25 LEU A O 4
ATOM 3953 N N . SER A 1 26 ? -4.085 8.742 10.830 1.00 0.00 26 SER A N 4
ATOM 3954 C CA . SER A 1 26 ? -4.238 10.029 10.162 1.00 0.00 26 SER A CA 4
ATOM 3955 C C . SER A 1 26 ? -3.115 10.254 9.153 1.00 0.00 26 SER A C 4
ATOM 3956 O O . SER A 1 26 ? -1.935 10.149 9.487 1.00 0.00 26 SER A O 4
ATOM 3964 N N . PHE A 1 27 ? -3.493 10.563 7.917 1.00 0.00 27 PHE A N 4
ATOM 3965 C CA . PHE A 1 27 ? -2.519 10.802 6.858 1.00 0.00 27 PHE A CA 4
ATOM 3966 C C . PHE A 1 27 ? -3.062 11.795 5.834 1.00 0.00 27 PHE A C 4
ATOM 3967 O O . PHE A 1 27 ? -4.252 12.112 5.830 1.00 0.00 27 PHE A O 4
ATOM 3984 N N . HIS A 1 28 ? -2.181 12.283 4.967 1.00 0.00 28 HIS A N 4
ATOM 3985 C CA . HIS A 1 28 ? -2.570 13.240 3.938 1.00 0.00 28 HIS A CA 4
ATOM 3986 C C . HIS A 1 28 ? -2.638 12.569 2.569 1.00 0.00 28 HIS A C 4
ATOM 3987 O O . HIS A 1 28 ? -1.988 11.550 2.334 1.00 0.00 28 HIS A O 4
ATOM 4002 N N . ARG A 1 29 ? -3.430 13.146 1.671 1.00 0.00 29 ARG A N 4
ATOM 4003 C CA . ARG A 1 29 ? -3.584 12.603 0.327 1.00 0.00 29 ARG A CA 4
ATOM 4004 C C . ARG A 1 29 ? -2.241 12.553 -0.396 1.00 0.00 29 ARG A C 4
ATOM 4005 O O . ARG A 1 29 ? -1.460 13.501 -0.343 1.00 0.00 29 ARG A O 4
ATOM 4026 N N . GLY A 1 30 ? -1.980 11.438 -1.073 1.00 0.00 30 GLY A N 4
ATOM 4027 C CA . GLY A 1 30 ? -0.731 11.284 -1.796 1.00 0.00 30 GLY A CA 4
ATOM 4028 C C . GLY A 1 30 ? 0.315 10.536 -0.994 1.00 0.00 30 GLY A C 4
ATOM 4029 O O . GLY A 1 30 ? 1.235 9.945 -1.560 1.00 0.00 30 GLY A O 4
ATOM 4033 N N . ASP A 1 31 ? 0.177 10.563 0.326 1.00 0.00 31 ASP A N 4
ATOM 4034 C CA . ASP A 1 31 ? 1.119 9.883 1.208 1.00 0.00 31 ASP A CA 4
ATOM 4035 C C . ASP A 1 31 ? 1.089 8.376 0.975 1.00 0.00 31 ASP A C 4
ATOM 4036 O O . ASP A 1 31 ? 0.019 7.769 0.904 1.00 0.00 31 ASP A O 4
ATOM 4045 N N . LEU A 1 32 ? 2.269 7.777 0.857 1.00 0.00 32 LEU A N 4
ATOM 4046 C CA . LEU A 1 32 ? 2.379 6.340 0.631 1.00 0.00 32 LEU A CA 4
ATOM 4047 C C . LEU A 1 32 ? 2.258 5.572 1.944 1.00 0.00 32 LEU A C 4
ATOM 4048 O O . LEU A 1 32 ? 3.141 5.643 2.799 1.00 0.00 32 LEU A O 4
ATOM 4064 N N . ILE A 1 33 ? 1.161 4.838 2.095 1.00 0.00 33 ILE A N 4
ATOM 4065 C CA . ILE A 1 33 ? 0.927 4.054 3.301 1.00 0.00 33 ILE A CA 4
ATOM 4066 C C . ILE A 1 33 ? 1.642 2.709 3.230 1.00 0.00 33 ILE A C 4
ATOM 4067 O O . ILE A 1 33 ? 1.387 1.904 2.333 1.00 0.00 33 ILE A O 4
ATOM 4083 N N . LYS A 1 34 ? 2.537 2.469 4.182 1.00 0.00 34 LYS A N 4
ATOM 4084 C CA . LYS A 1 34 ? 3.287 1.220 4.230 1.00 0.00 34 LYS A CA 4
ATOM 4085 C C . LYS A 1 34 ? 2.446 0.103 4.840 1.00 0.00 34 LYS A C 4
ATOM 4086 O O . LYS A 1 34 ? 1.936 0.234 5.954 1.00 0.00 34 LYS A O 4
ATOM 4105 N N . LEU A 1 35 ? 2.306 -0.995 4.106 1.00 0.00 35 LEU A N 4
ATOM 4106 C CA . LEU A 1 35 ? 1.528 -2.136 4.576 1.00 0.00 35 LEU A CA 4
ATOM 4107 C C . LEU A 1 35 ? 2.343 -2.991 5.540 1.00 0.00 35 LEU A C 4
ATOM 4108 O O . LEU A 1 35 ? 2.954 -3.984 5.142 1.00 0.00 35 LEU A O 4
ATOM 4124 N N . LEU A 1 36 ? 2.347 -2.601 6.810 1.00 0.00 36 LEU A N 4
ATOM 4125 C CA . LEU A 1 36 ? 3.085 -3.333 7.833 1.00 0.00 36 LEU A CA 4
ATOM 4126 C C . LEU A 1 36 ? 2.571 -4.764 7.956 1.00 0.00 36 LEU A C 4
ATOM 4127 O O . LEU A 1 36 ? 1.409 -5.059 7.676 1.00 0.00 36 LEU A O 4
ATOM 4143 N N . PRO A 1 37 ? 3.455 -5.676 8.388 1.00 0.00 37 PRO A N 4
ATOM 4144 C CA . PRO A 1 37 ? 3.112 -7.091 8.562 1.00 0.00 37 PRO A CA 4
ATOM 4145 C C . PRO A 1 37 ? 2.159 -7.317 9.730 1.00 0.00 37 PRO A C 4
ATOM 4146 O O . PRO A 1 37 ? 2.568 -7.293 10.891 1.00 0.00 37 PRO A O 4
ATOM 4157 N N . VAL A 1 38 ? 0.887 -7.538 9.416 1.00 0.00 38 VAL A N 4
ATOM 4158 C CA . VAL A 1 38 ? -0.125 -7.771 10.440 1.00 0.00 38 VAL A CA 4
ATOM 4159 C C . VAL A 1 38 ? -0.621 -9.212 10.405 1.00 0.00 38 VAL A C 4
ATOM 4160 O O . VAL A 1 38 ? -1.007 -9.721 9.353 1.00 0.00 38 VAL A O 4
ATOM 4173 N N . ALA A 1 39 ? -0.608 -9.865 11.562 1.00 0.00 39 ALA A N 4
ATOM 4174 C CA . ALA A 1 39 ? -1.060 -11.247 11.665 1.00 0.00 39 ALA A CA 4
ATOM 4175 C C . ALA A 1 39 ? -2.429 -11.427 11.018 1.00 0.00 39 ALA A C 4
ATOM 4176 O O . ALA A 1 39 ? -2.637 -12.346 10.225 1.00 0.00 39 ALA A O 4
ATOM 4183 N N . THR A 1 40 ? -3.361 -10.543 11.361 1.00 0.00 40 THR A N 4
ATOM 4184 C CA . THR A 1 40 ? -4.711 -10.605 10.815 1.00 0.00 40 THR A CA 4
ATOM 4185 C C . THR A 1 40 ? -5.406 -9.252 10.911 1.00 0.00 40 THR A C 4
ATOM 4186 O O . THR A 1 40 ? -5.152 -8.476 11.834 1.00 0.00 40 THR A O 4
ATOM 4197 N N . LEU A 1 41 ? -6.285 -8.974 9.955 1.00 0.00 41 LEU A N 4
ATOM 4198 C CA . LEU A 1 41 ? -7.018 -7.713 9.932 1.00 0.00 41 LEU A CA 4
ATOM 4199 C C . LEU A 1 41 ? -8.508 -7.954 9.711 1.00 0.00 41 LEU A C 4
ATOM 4200 O O . LEU A 1 41 ? -8.938 -9.087 9.497 1.00 0.00 41 LEU A O 4
ATOM 4216 N N . GLU A 1 42 ? -9.290 -6.880 9.764 1.00 0.00 42 GLU A N 4
ATOM 4217 C CA . GLU A 1 42 ? -10.732 -6.976 9.568 1.00 0.00 42 GLU A CA 4
ATOM 4218 C C . GLU A 1 42 ? -11.096 -6.773 8.100 1.00 0.00 42 GLU A C 4
ATOM 4219 O O . GLU A 1 42 ? -10.353 -6.167 7.327 1.00 0.00 42 GLU A O 4
ATOM 4231 N N . PRO A 1 43 ? -12.267 -7.294 7.704 1.00 0.00 43 PRO A N 4
ATOM 4232 C CA . PRO A 1 43 ? -12.757 -7.184 6.327 1.00 0.00 43 PRO A CA 4
ATOM 4233 C C . PRO A 1 43 ? -13.157 -5.757 5.966 1.00 0.00 43 PRO A C 4
ATOM 4234 O O . PRO A 1 43 ? -14.302 -5.354 6.166 1.00 0.00 43 PRO A O 4
ATOM 4245 N N . GLY A 1 44 ? -12.206 -4.997 5.432 1.00 0.00 44 GLY A N 4
ATOM 4246 C CA . GLY A 1 44 ? -12.479 -3.624 5.052 1.00 0.00 44 GLY A CA 4
ATOM 4247 C C . GLY A 1 44 ? -11.512 -2.643 5.685 1.00 0.00 44 GLY A C 4
ATOM 4248 O O . GLY A 1 44 ? -11.323 -1.536 5.182 1.00 0.00 44 GLY A O 4
ATOM 4252 N N . TRP A 1 45 ? -10.901 -3.049 6.792 1.00 0.00 45 TRP A N 4
ATOM 4253 C CA . TRP A 1 45 ? -9.949 -2.197 7.496 1.00 0.00 45 TRP A CA 4
ATOM 4254 C C . TRP A 1 45 ? -8.516 -2.551 7.115 1.00 0.00 45 TRP A C 4
ATOM 4255 O O . TRP A 1 45 ? -8.219 -3.697 6.780 1.00 0.00 45 TRP A O 4
ATOM 4276 N N . GLN A 1 46 ? -7.632 -1.560 7.169 1.00 0.00 46 GLN A N 4
ATOM 4277 C CA . GLN A 1 46 ? -6.229 -1.769 6.828 1.00 0.00 46 GLN A CA 4
ATOM 4278 C C . GLN A 1 46 ? -5.319 -1.289 7.954 1.00 0.00 46 GLN A C 4
ATOM 4279 O O . GLN A 1 46 ? -5.607 -0.293 8.617 1.00 0.00 46 GLN A O 4
ATOM 4293 N N . PHE A 1 47 ? -4.219 -2.004 8.164 1.00 0.00 47 PHE A N 4
ATOM 4294 C CA . PHE A 1 47 ? -3.266 -1.652 9.210 1.00 0.00 47 PHE A CA 4
ATOM 4295 C C . PHE A 1 47 ? -1.942 -1.192 8.608 1.00 0.00 47 PHE A C 4
ATOM 4296 O O . PHE A 1 47 ? -1.371 -1.865 7.750 1.00 0.00 47 PHE A O 4
ATOM 4313 N N . GLY A 1 48 ? -1.459 -0.040 9.064 1.00 0.00 48 GLY A N 4
ATOM 4314 C CA . GLY A 1 48 ? -0.206 0.491 8.559 1.00 0.00 48 GLY A CA 4
ATOM 4315 C C . GLY A 1 48 ? 0.228 1.746 9.289 1.00 0.00 48 GLY A C 4
ATOM 4316 O O . GLY A 1 48 ? -0.348 2.105 10.316 1.00 0.00 48 GLY A O 4
ATOM 4320 N N . SER A 1 49 ? 1.249 2.414 8.760 1.00 0.00 49 SER A N 4
ATOM 4321 C CA . SER A 1 49 ? 1.763 3.633 9.372 1.00 0.00 49 SER A CA 4
ATOM 4322 C C . SER A 1 49 ? 1.707 4.799 8.390 1.00 0.00 49 SER A C 4
ATOM 4323 O O . SER A 1 49 ? 1.767 4.606 7.176 1.00 0.00 49 SER A O 4
ATOM 4331 N N . ALA A 1 50 ? 1.590 6.010 8.925 1.00 0.00 50 ALA A N 4
ATOM 4332 C CA . ALA A 1 50 ? 1.527 7.208 8.098 1.00 0.00 50 ALA A CA 4
ATOM 4333 C C . ALA A 1 50 ? 1.610 8.470 8.951 1.00 0.00 50 ALA A C 4
ATOM 4334 O O . ALA A 1 50 ? 0.829 8.652 9.884 1.00 0.00 50 ALA A O 4
ATOM 4341 N N . GLY A 1 51 ? 2.562 9.339 8.624 1.00 0.00 51 GLY A N 4
ATOM 4342 C CA . GLY A 1 51 ? 2.728 10.572 9.371 1.00 0.00 51 GLY A CA 4
ATOM 4343 C C . GLY A 1 51 ? 3.258 10.334 10.771 1.00 0.00 51 GLY A C 4
ATOM 4344 O O . GLY A 1 51 ? 2.729 10.873 11.743 1.00 0.00 51 GLY A O 4
ATOM 4348 N N . GLY A 1 52 ? 4.307 9.523 10.876 1.00 0.00 52 GLY A N 4
ATOM 4349 C CA . GLY A 1 52 ? 4.890 9.228 12.172 1.00 0.00 52 GLY A CA 4
ATOM 4350 C C . GLY A 1 52 ? 3.863 8.729 13.169 1.00 0.00 52 GLY A C 4
ATOM 4351 O O . GLY A 1 52 ? 3.914 9.076 14.349 1.00 0.00 52 GLY A O 4
ATOM 4355 N N . ARG A 1 53 ? 2.927 7.913 12.695 1.00 0.00 53 ARG A N 4
ATOM 4356 C CA . ARG A 1 53 ? 1.883 7.368 13.553 1.00 0.00 53 ARG A CA 4
ATOM 4357 C C . ARG A 1 53 ? 1.388 6.025 13.022 1.00 0.00 53 ARG A C 4
ATOM 4358 O O . ARG A 1 53 ? 1.711 5.633 11.901 1.00 0.00 53 ARG A O 4
ATOM 4379 N N . SER A 1 54 ? 0.604 5.325 13.835 1.00 0.00 54 SER A N 4
ATOM 4380 C CA . SER A 1 54 ? 0.069 4.025 13.449 1.00 0.00 54 SER A CA 4
ATOM 4381 C C . SER A 1 54 ? -1.415 3.925 13.792 1.00 0.00 54 SER A C 4
ATOM 4382 O O . SER A 1 54 ? -1.906 4.616 14.683 1.00 0.00 54 SER A O 4
ATOM 4390 N N . GLY A 1 55 ? -2.124 3.057 13.076 1.00 0.00 55 GLY A N 4
ATOM 4391 C CA . GLY A 1 55 ? -3.544 2.881 13.318 1.00 0.00 55 GLY A CA 4
ATOM 4392 C C . GLY A 1 55 ? -4.238 2.147 12.188 1.00 0.00 55 GLY A C 4
ATOM 4393 O O . GLY A 1 55 ? -3.584 1.600 11.299 1.00 0.00 55 GLY A O 4
ATOM 4397 N N . LEU A 1 56 ? -5.566 2.133 12.222 1.00 0.00 56 LEU A N 4
ATOM 4398 C CA . LEU A 1 56 ? -6.350 1.458 11.193 1.00 0.00 56 LEU A CA 4
ATOM 4399 C C . LEU A 1 56 ? -7.039 2.470 10.283 1.00 0.00 56 LEU A C 4
ATOM 4400 O O . LEU A 1 56 ? -7.629 3.443 10.752 1.00 0.00 56 LEU A O 4
ATOM 4416 N N . PHE A 1 57 ? -6.962 2.232 8.977 1.00 0.00 57 PHE A N 4
ATOM 4417 C CA . PHE A 1 57 ? -7.578 3.122 8.000 1.00 0.00 57 PHE A CA 4
ATOM 4418 C C . PHE A 1 57 ? -8.401 2.331 6.988 1.00 0.00 57 PHE A C 4
ATOM 4419 O O . PHE A 1 57 ? -8.131 1.163 6.707 1.00 0.00 57 PHE A O 4
ATOM 4436 N N . PRO A 1 58 ? -9.431 2.981 6.425 1.00 0.00 58 PRO A N 4
ATOM 4437 C CA . PRO A 1 58 ? -10.314 2.359 5.435 1.00 0.00 58 PRO A CA 4
ATOM 4438 C C . PRO A 1 58 ? -9.613 2.116 4.103 1.00 0.00 58 PRO A C 4
ATOM 4439 O O . PRO A 1 58 ? -8.977 3.014 3.553 1.00 0.00 58 PRO A O 4
ATOM 4450 N N . ALA A 1 59 ? -9.733 0.896 3.590 1.00 0.00 59 ALA A N 4
ATOM 4451 C CA . ALA A 1 59 ? -9.112 0.536 2.321 1.00 0.00 59 ALA A CA 4
ATOM 4452 C C . ALA A 1 59 ? -10.022 0.881 1.147 1.00 0.00 59 ALA A C 4
ATOM 4453 O O . ALA A 1 59 ? -9.898 0.308 0.064 1.00 0.00 59 ALA A O 4
ATOM 4460 N N . ASP A 1 60 ? -10.937 1.818 1.369 1.00 0.00 60 ASP A N 4
ATOM 4461 C CA . ASP A 1 60 ? -11.869 2.239 0.330 1.00 0.00 60 ASP A CA 4
ATOM 4462 C C . ASP A 1 60 ? -11.540 3.647 -0.157 1.00 0.00 60 ASP A C 4
ATOM 4463 O O . ASP A 1 60 ? -12.300 4.244 -0.920 1.00 0.00 60 ASP A O 4
ATOM 4472 N N . ILE A 1 61 ? -10.405 4.173 0.292 1.00 0.00 61 ILE A N 4
ATOM 4473 C CA . ILE A 1 61 ? -9.977 5.511 -0.098 1.00 0.00 61 ILE A CA 4
ATOM 4474 C C . ILE A 1 61 ? -8.538 5.502 -0.602 1.00 0.00 61 ILE A C 4
ATOM 4475 O O . ILE A 1 61 ? -8.021 6.524 -1.054 1.00 0.00 61 ILE A O 4
ATOM 4491 N N . VAL A 1 62 ? -7.896 4.341 -0.523 1.00 0.00 62 VAL A N 4
ATOM 4492 C CA . VAL A 1 62 ? -6.517 4.198 -0.974 1.00 0.00 62 VAL A CA 4
ATOM 4493 C C . VAL A 1 62 ? -6.430 3.295 -2.199 1.00 0.00 62 VAL A C 4
ATOM 4494 O O . VAL A 1 62 ? -7.234 2.379 -2.364 1.00 0.00 62 VAL A O 4
ATOM 4507 N N . GLN A 1 63 ? -5.448 3.561 -3.054 1.00 0.00 63 GLN A N 4
ATOM 4508 C CA . GLN A 1 63 ? -5.256 2.771 -4.265 1.00 0.00 63 GLN A CA 4
ATOM 4509 C C . GLN A 1 63 ? -3.851 2.181 -4.314 1.00 0.00 63 GLN A C 4
ATOM 4510 O O . GLN A 1 63 ? -2.905 2.720 -3.739 1.00 0.00 63 GLN A O 4
ATOM 4524 N N . PRO A 1 64 ? -3.708 1.047 -5.016 1.00 0.00 64 PRO A N 4
ATOM 4525 C CA . PRO A 1 64 ? -2.422 0.359 -5.156 1.00 0.00 64 PRO A CA 4
ATOM 4526 C C . PRO A 1 64 ? -1.441 1.137 -6.027 1.00 0.00 64 PRO A C 4
ATOM 4527 O O . PRO A 1 64 ? -1.842 1.850 -6.946 1.00 0.00 64 PRO A O 4
ATOM 4538 N N . ALA A 1 65 ? -0.153 0.994 -5.731 1.00 0.00 65 ALA A N 4
ATOM 4539 C CA . ALA A 1 65 ? 0.886 1.682 -6.489 1.00 0.00 65 ALA A CA 4
ATOM 4540 C C . ALA A 1 65 ? 2.126 0.808 -6.637 1.00 0.00 65 ALA A C 4
ATOM 4541 O O . ALA A 1 65 ? 2.566 0.170 -5.681 1.00 0.00 65 ALA A O 4
ATOM 4548 N N . ALA A 1 66 ? 2.686 0.783 -7.842 1.00 0.00 66 ALA A N 4
ATOM 4549 C CA . ALA A 1 66 ? 3.878 -0.012 -8.115 1.00 0.00 66 ALA A CA 4
ATOM 4550 C C . ALA A 1 66 ? 4.847 0.031 -6.938 1.00 0.00 66 ALA A C 4
ATOM 4551 O O . ALA A 1 66 ? 5.400 1.081 -6.615 1.00 0.00 66 ALA A O 4
ATOM 4558 N N . ALA A 1 67 ? 5.047 -1.118 -6.301 1.00 0.00 67 ALA A N 4
ATOM 4559 C CA . ALA A 1 67 ? 5.951 -1.212 -5.161 1.00 0.00 67 ALA A CA 4
ATOM 4560 C C . ALA A 1 67 ? 7.357 -0.759 -5.537 1.00 0.00 67 ALA A C 4
ATOM 4561 O O . ALA A 1 67 ? 7.822 -0.962 -6.659 1.00 0.00 67 ALA A O 4
ATOM 4568 N N . PRO A 1 68 ? 8.053 -0.128 -4.579 1.00 0.00 68 PRO A N 4
ATOM 4569 C CA . PRO A 1 68 ? 9.417 0.367 -4.786 1.00 0.00 68 PRO A CA 4
ATOM 4570 C C . PRO A 1 68 ? 10.431 -0.764 -4.914 1.00 0.00 68 PRO A C 4
ATOM 4571 O O . PRO A 1 68 ? 10.975 -1.239 -3.917 1.00 0.00 68 PRO A O 4
ATOM 4582 N N . ASP A 1 69 ? 10.682 -1.190 -6.147 1.00 0.00 69 ASP A N 4
ATOM 4583 C CA . ASP A 1 69 ? 11.633 -2.265 -6.406 1.00 0.00 69 ASP A CA 4
ATOM 4584 C C . ASP A 1 69 ? 12.450 -1.977 -7.662 1.00 0.00 69 ASP A C 4
ATOM 4585 O O . ASP A 1 69 ? 12.296 -0.928 -8.288 1.00 0.00 69 ASP A O 4
ATOM 4594 N N . PHE A 1 70 ? 13.320 -2.914 -8.023 1.00 0.00 70 PHE A N 4
ATOM 4595 C CA . PHE A 1 70 ? 14.164 -2.760 -9.203 1.00 0.00 70 PHE A CA 4
ATOM 4596 C C . PHE A 1 70 ? 13.483 -3.342 -10.438 1.00 0.00 70 PHE A C 4
ATOM 4597 O O . PHE A 1 70 ? 12.407 -3.934 -10.346 1.00 0.00 70 PHE A O 4
ATOM 4614 N N . SER A 1 71 ? 14.117 -3.168 -11.593 1.00 0.00 71 SER A N 4
ATOM 4615 C CA . SER A 1 71 ? 13.571 -3.672 -12.848 1.00 0.00 71 SER A CA 4
ATOM 4616 C C . SER A 1 71 ? 14.665 -3.798 -13.905 1.00 0.00 71 SER A C 4
ATOM 4617 O O . SER A 1 71 ? 15.801 -3.372 -13.693 1.00 0.00 71 SER A O 4
ATOM 4625 N N . PHE A 1 72 ? 14.314 -4.387 -15.043 1.00 0.00 72 PHE A N 4
ATOM 4626 C CA . PHE A 1 72 ? 15.265 -4.571 -16.133 1.00 0.00 72 PHE A CA 4
ATOM 4627 C C . PHE A 1 72 ? 15.097 -3.483 -17.190 1.00 0.00 72 PHE A C 4
ATOM 4628 O O . PHE A 1 72 ? 13.983 -3.045 -17.474 1.00 0.00 72 PHE A O 4
ATOM 4645 N N . SER A 1 73 ? 16.213 -3.052 -17.769 1.00 0.00 73 SER A N 4
ATOM 4646 C CA . SER A 1 73 ? 16.192 -2.013 -18.792 1.00 0.00 73 SER A CA 4
ATOM 4647 C C . SER A 1 73 ? 16.399 -2.612 -20.180 1.00 0.00 73 SER A C 4
ATOM 4648 O O . SER A 1 73 ? 16.874 -3.739 -20.318 1.00 0.00 73 SER A O 4
ATOM 4656 N N . LYS A 1 74 ? 16.040 -1.849 -21.206 1.00 0.00 74 LYS A N 4
ATOM 4657 C CA . LYS A 1 74 ? 16.187 -2.301 -22.585 1.00 0.00 74 LYS A CA 4
ATOM 4658 C C . LYS A 1 74 ? 16.838 -1.222 -23.445 1.00 0.00 74 LYS A C 4
ATOM 4659 O O . LYS A 1 74 ? 16.382 -0.080 -23.473 1.00 0.00 74 LYS A O 4
ATOM 4678 N N . GLU A 1 75 ? 17.905 -1.594 -24.145 1.00 0.00 75 GLU A N 4
ATOM 4679 C CA . GLU A 1 75 ? 18.618 -0.658 -25.006 1.00 0.00 75 GLU A CA 4
ATOM 4680 C C . GLU A 1 75 ? 17.654 0.053 -25.952 1.00 0.00 75 GLU A C 4
ATOM 4681 O O . GLU A 1 75 ? 17.297 -0.477 -27.003 1.00 0.00 75 GLU A O 4
ATOM 4693 N N . GLN A 1 76 ? 17.237 1.255 -25.569 1.00 0.00 76 GLN A N 4
ATOM 4694 C CA . GLN A 1 76 ? 16.314 2.038 -26.382 1.00 0.00 76 GLN A CA 4
ATOM 4695 C C . GLN A 1 76 ? 17.070 2.894 -27.393 1.00 0.00 76 GLN A C 4
ATOM 4696 O O . GLN A 1 76 ? 18.029 3.581 -27.044 1.00 0.00 76 GLN A O 4
ATOM 4710 N N . ARG A 1 77 ? 16.631 2.846 -28.646 1.00 0.00 77 ARG A N 4
ATOM 4711 C CA . ARG A 1 77 ? 17.267 3.616 -29.708 1.00 0.00 77 ARG A CA 4
ATOM 4712 C C . ARG A 1 77 ? 16.317 4.677 -30.255 1.00 0.00 77 ARG A C 4
ATOM 4713 O O . ARG A 1 77 ? 16.667 5.855 -30.335 1.00 0.00 77 ARG A O 4
ATOM 4734 N N . SER A 1 78 ? 15.115 4.252 -30.629 1.00 0.00 78 SER A N 4
ATOM 4735 C CA . SER A 1 78 ? 14.116 5.165 -31.172 1.00 0.00 78 SER A CA 4
ATOM 4736 C C . SER A 1 78 ? 14.692 5.975 -32.329 1.00 0.00 78 SER A C 4
ATOM 4737 O O . SER A 1 78 ? 14.434 7.171 -32.453 1.00 0.00 78 SER A O 4
ATOM 4745 N N . GLY A 1 79 ? 15.474 5.312 -33.175 1.00 0.00 79 GLY A N 4
ATOM 4746 C CA . GLY A 1 79 ? 16.076 5.985 -34.312 1.00 0.00 79 GLY A CA 4
ATOM 4747 C C . GLY A 1 79 ? 17.298 6.794 -33.927 1.00 0.00 79 GLY A C 4
ATOM 4748 O O . GLY A 1 79 ? 18.212 6.282 -33.280 1.00 0.00 79 GLY A O 4
ATOM 4752 N N . SER A 1 80 ? 17.316 8.062 -34.326 1.00 0.00 80 SER A N 4
ATOM 4753 C CA . SER A 1 80 ? 18.438 8.942 -34.023 1.00 0.00 80 SER A CA 4
ATOM 4754 C C . SER A 1 80 ? 17.947 10.322 -33.596 1.00 0.00 80 SER A C 4
ATOM 4755 O O . SER A 1 80 ? 16.857 10.749 -33.975 1.00 0.00 80 SER A O 4
ATOM 4763 N N . GLY A 1 81 ? 18.760 11.014 -32.804 1.00 0.00 81 GLY A N 4
ATOM 4764 C CA . GLY A 1 81 ? 18.391 12.338 -32.338 1.00 0.00 81 GLY A CA 4
ATOM 4765 C C . GLY A 1 81 ? 18.720 13.421 -33.346 1.00 0.00 81 GLY A C 4
ATOM 4766 O O . GLY A 1 81 ? 19.707 13.338 -34.078 1.00 0.00 81 GLY A O 4
ATOM 4770 N N . PRO A 1 82 ? 17.878 14.464 -33.396 1.00 0.00 82 PRO A N 4
ATOM 4771 C CA . PRO A 1 82 ? 18.063 15.587 -34.320 1.00 0.00 82 PRO A CA 4
ATOM 4772 C C . PRO A 1 82 ? 19.265 16.449 -33.951 1.00 0.00 82 PRO A C 4
ATOM 4773 O O . PRO A 1 82 ? 19.784 17.196 -34.781 1.00 0.00 82 PRO A O 4
ATOM 4784 N N . SER A 1 83 ? 19.705 16.340 -32.702 1.00 0.00 83 SER A N 4
ATOM 4785 C CA . SER A 1 83 ? 20.845 17.113 -32.222 1.00 0.00 83 SER A CA 4
ATOM 4786 C C . SER A 1 83 ? 22.045 16.943 -33.149 1.00 0.00 83 SER A C 4
ATOM 4787 O O . SER A 1 83 ? 22.363 15.832 -33.573 1.00 0.00 83 SER A O 4
ATOM 4795 N N . SER A 1 84 ? 22.707 18.053 -33.459 1.00 0.00 84 SER A N 4
ATOM 4796 C CA . SER A 1 84 ? 23.870 18.028 -34.338 1.00 0.00 84 SER A CA 4
ATOM 4797 C C . SER A 1 84 ? 25.115 17.577 -33.581 1.00 0.00 84 SER A C 4
ATOM 4798 O O . SER A 1 84 ? 25.389 18.047 -32.478 1.00 0.00 84 SER A O 4
ATOM 4806 N N . GLY A 1 85 ? 25.866 16.659 -34.182 1.00 0.00 85 GLY A N 4
ATOM 4807 C CA . GLY A 1 85 ? 27.073 16.158 -33.551 1.00 0.00 85 GLY A CA 4
ATOM 4808 C C . GLY A 1 85 ? 28.301 16.345 -34.419 1.00 0.00 85 GLY A C 4
ATOM 4809 O O . GLY A 1 85 ? 28.249 17.027 -35.442 1.00 0.00 85 GLY A O 4
ATOM 4813 N N . GLY A 1 1 ? -5.999 -14.916 0.627 1.00 0.00 1 GLY A N 5
ATOM 4814 C CA . GLY A 1 1 ? -6.881 -15.446 -0.397 1.00 0.00 1 GLY A CA 5
ATOM 4815 C C . GLY A 1 1 ? -7.734 -14.372 -1.040 1.00 0.00 1 GLY A C 5
ATOM 4816 O O . GLY A 1 1 ? -7.287 -13.240 -1.222 1.00 0.00 1 GLY A O 5
ATOM 4820 N N . SER A 1 2 ? -8.968 -14.726 -1.387 1.00 0.00 2 SER A N 5
ATOM 4821 C CA . SER A 1 2 ? -9.885 -13.785 -2.019 1.00 0.00 2 SER A CA 5
ATOM 4822 C C . SER A 1 2 ? -9.327 -13.295 -3.351 1.00 0.00 2 SER A C 5
ATOM 4823 O O . SER A 1 2 ? -9.401 -12.108 -3.669 1.00 0.00 2 SER A O 5
ATOM 4831 N N . SER A 1 3 ? -8.768 -14.218 -4.127 1.00 0.00 3 SER A N 5
ATOM 4832 C CA . SER A 1 3 ? -8.193 -13.880 -5.424 1.00 0.00 3 SER A CA 5
ATOM 4833 C C . SER A 1 3 ? -7.158 -12.768 -5.287 1.00 0.00 3 SER A C 5
ATOM 4834 O O . SER A 1 3 ? -7.120 -11.837 -6.090 1.00 0.00 3 SER A O 5
ATOM 4842 N N . GLY A 1 4 ? -6.318 -12.874 -4.262 1.00 0.00 4 GLY A N 5
ATOM 4843 C CA . GLY A 1 4 ? -5.293 -11.871 -4.036 1.00 0.00 4 GLY A CA 5
ATOM 4844 C C . GLY A 1 4 ? -3.919 -12.481 -3.839 1.00 0.00 4 GLY A C 5
ATOM 4845 O O . GLY A 1 4 ? -3.779 -13.701 -3.767 1.00 0.00 4 GLY A O 5
ATOM 4849 N N . SER A 1 5 ? -2.902 -11.629 -3.754 1.00 0.00 5 SER A N 5
ATOM 4850 C CA . SER A 1 5 ? -1.531 -12.091 -3.570 1.00 0.00 5 SER A CA 5
ATOM 4851 C C . SER A 1 5 ? -0.708 -11.059 -2.805 1.00 0.00 5 SER A C 5
ATOM 4852 O O . SER A 1 5 ? -1.190 -9.969 -2.497 1.00 0.00 5 SER A O 5
ATOM 4860 N N . SER A 1 6 ? 0.537 -11.412 -2.501 1.00 0.00 6 SER A N 5
ATOM 4861 C CA . SER A 1 6 ? 1.427 -10.520 -1.768 1.00 0.00 6 SER A CA 5
ATOM 4862 C C . SER A 1 6 ? 2.663 -10.184 -2.598 1.00 0.00 6 SER A C 5
ATOM 4863 O O . SER A 1 6 ? 2.859 -10.723 -3.686 1.00 0.00 6 SER A O 5
ATOM 4871 N N . GLY A 1 7 ? 3.494 -9.288 -2.074 1.00 0.00 7 GLY A N 5
ATOM 4872 C CA . GLY A 1 7 ? 4.700 -8.894 -2.778 1.00 0.00 7 GLY A CA 5
ATOM 4873 C C . GLY A 1 7 ? 4.812 -7.391 -2.941 1.00 0.00 7 GLY A C 5
ATOM 4874 O O . GLY A 1 7 ? 4.040 -6.781 -3.680 1.00 0.00 7 GLY A O 5
ATOM 4878 N N . SER A 1 8 ? 5.776 -6.793 -2.248 1.00 0.00 8 SER A N 5
ATOM 4879 C CA . SER A 1 8 ? 5.983 -5.351 -2.316 1.00 0.00 8 SER A CA 5
ATOM 4880 C C . SER A 1 8 ? 4.649 -4.611 -2.340 1.00 0.00 8 SER A C 5
ATOM 4881 O O . SER A 1 8 ? 4.417 -3.754 -3.191 1.00 0.00 8 SER A O 5
ATOM 4889 N N . GLY A 1 9 ? 3.774 -4.950 -1.398 1.00 0.00 9 GLY A N 5
ATOM 4890 C CA . GLY A 1 9 ? 2.473 -4.310 -1.328 1.00 0.00 9 GLY A CA 5
ATOM 4891 C C . GLY A 1 9 ? 2.557 -2.880 -0.832 1.00 0.00 9 GLY A C 5
ATOM 4892 O O . GLY A 1 9 ? 2.995 -2.630 0.291 1.00 0.00 9 GLY A O 5
ATOM 4896 N N . TYR A 1 10 ? 2.138 -1.939 -1.671 1.00 0.00 10 TYR A N 5
ATOM 4897 C CA . TYR A 1 10 ? 2.172 -0.526 -1.313 1.00 0.00 10 TYR A CA 5
ATOM 4898 C C . TYR A 1 10 ? 0.945 0.202 -1.855 1.00 0.00 10 TYR A C 5
ATOM 4899 O O . TYR A 1 10 ? 0.584 0.051 -3.022 1.00 0.00 10 TYR A O 5
ATOM 4917 N N . VAL A 1 11 ? 0.309 0.994 -0.998 1.00 0.00 11 VAL A N 5
ATOM 4918 C CA . VAL A 1 11 ? -0.876 1.748 -1.389 1.00 0.00 11 VAL A CA 5
ATOM 4919 C C . VAL A 1 11 ? -0.728 3.225 -1.038 1.00 0.00 11 VAL A C 5
ATOM 4920 O O . VAL A 1 11 ? -0.162 3.573 -0.001 1.00 0.00 11 VAL A O 5
ATOM 4933 N N . ILE A 1 12 ? -1.241 4.088 -1.908 1.00 0.00 12 ILE A N 5
ATOM 4934 C CA . ILE A 1 12 ? -1.167 5.527 -1.689 1.00 0.00 12 ILE A CA 5
ATOM 4935 C C . ILE A 1 12 ? -2.529 6.095 -1.303 1.00 0.00 12 ILE A C 5
ATOM 4936 O O . ILE A 1 12 ? -3.566 5.499 -1.591 1.00 0.00 12 ILE A O 5
ATOM 4952 N N . ALA A 1 13 ? -2.517 7.252 -0.649 1.00 0.00 13 ALA A N 5
ATOM 4953 C CA . ALA A 1 13 ? -3.751 7.903 -0.227 1.00 0.00 13 ALA A CA 5
ATOM 4954 C C . ALA A 1 13 ? -4.358 8.720 -1.362 1.00 0.00 13 ALA A C 5
ATOM 4955 O O . ALA A 1 13 ? -3.708 9.607 -1.918 1.00 0.00 13 ALA A O 5
ATOM 4962 N N . LEU A 1 14 ? -5.605 8.416 -1.703 1.00 0.00 14 LEU A N 5
ATOM 4963 C CA . LEU A 1 14 ? -6.300 9.123 -2.774 1.00 0.00 14 LEU A CA 5
ATOM 4964 C C . LEU A 1 14 ? -6.807 10.478 -2.292 1.00 0.00 14 LEU A C 5
ATOM 4965 O O . LEU A 1 14 ? -6.627 11.494 -2.964 1.00 0.00 14 LEU A O 5
ATOM 4981 N N . ARG A 1 15 ? -7.440 10.486 -1.124 1.00 0.00 15 ARG A N 5
ATOM 4982 C CA . ARG A 1 15 ? -7.973 11.717 -0.551 1.00 0.00 15 ARG A CA 5
ATOM 4983 C C . ARG A 1 15 ? -7.538 11.872 0.903 1.00 0.00 15 ARG A C 5
ATOM 4984 O O . ARG A 1 15 ? -7.182 10.896 1.563 1.00 0.00 15 ARG A O 5
ATOM 5005 N N . SER A 1 16 ? -7.570 13.106 1.396 1.00 0.00 16 SER A N 5
ATOM 5006 C CA . SER A 1 16 ? -7.176 13.391 2.771 1.00 0.00 16 SER A CA 5
ATOM 5007 C C . SER A 1 16 ? -8.065 12.639 3.757 1.00 0.00 16 SER A C 5
ATOM 5008 O O . SER A 1 16 ? -9.189 12.258 3.431 1.00 0.00 16 SER A O 5
ATOM 5016 N N . TYR A 1 17 ? -7.552 12.430 4.965 1.00 0.00 17 TYR A N 5
ATOM 5017 C CA . TYR A 1 17 ? -8.297 11.722 5.999 1.00 0.00 17 TYR A CA 5
ATOM 5018 C C . TYR A 1 17 ? -7.981 12.287 7.381 1.00 0.00 17 TYR A C 5
ATOM 5019 O O . TYR A 1 17 ? -6.822 12.335 7.794 1.00 0.00 17 TYR A O 5
ATOM 5037 N N . ILE A 1 18 ? -9.021 12.712 8.091 1.00 0.00 18 ILE A N 5
ATOM 5038 C CA . ILE A 1 18 ? -8.855 13.272 9.427 1.00 0.00 18 ILE A CA 5
ATOM 5039 C C . ILE A 1 18 ? -9.556 12.412 10.473 1.00 0.00 18 ILE A C 5
ATOM 5040 O O . ILE A 1 18 ? -10.755 12.149 10.376 1.00 0.00 18 ILE A O 5
ATOM 5056 N N . THR A 1 19 ? -8.800 11.977 11.477 1.00 0.00 19 THR A N 5
ATOM 5057 C CA . THR A 1 19 ? -9.347 11.148 12.543 1.00 0.00 19 THR A CA 5
ATOM 5058 C C . THR A 1 19 ? -9.211 11.833 13.897 1.00 0.00 19 THR A C 5
ATOM 5059 O O . THR A 1 19 ? -8.332 12.672 14.094 1.00 0.00 19 THR A O 5
ATOM 5070 N N . ASP A 1 20 ? -10.086 11.470 14.829 1.00 0.00 20 ASP A N 5
ATOM 5071 C CA . ASP A 1 20 ? -10.062 12.049 16.167 1.00 0.00 20 ASP A CA 5
ATOM 5072 C C . ASP A 1 20 ? -9.779 10.979 17.217 1.00 0.00 20 ASP A C 5
ATOM 5073 O O . ASP A 1 20 ? -10.192 11.102 18.370 1.00 0.00 20 ASP A O 5
ATOM 5082 N N . ASN A 1 21 ? -9.072 9.930 16.810 1.00 0.00 21 ASN A N 5
ATOM 5083 C CA . ASN A 1 21 ? -8.736 8.837 17.715 1.00 0.00 21 ASN A CA 5
ATOM 5084 C C . ASN A 1 21 ? -7.404 8.201 17.329 1.00 0.00 21 ASN A C 5
ATOM 5085 O O . ASN A 1 21 ? -7.026 8.192 16.157 1.00 0.00 21 ASN A O 5
ATOM 5096 N N . CYS A 1 22 ? -6.698 7.671 18.321 1.00 0.00 22 CYS A N 5
ATOM 5097 C CA . CYS A 1 22 ? -5.408 7.032 18.085 1.00 0.00 22 CYS A CA 5
ATOM 5098 C C . CYS A 1 22 ? -5.581 5.718 17.331 1.00 0.00 22 CYS A C 5
ATOM 5099 O O . CYS A 1 22 ? -4.800 5.398 16.435 1.00 0.00 22 CYS A O 5
ATOM 5107 N N . SER A 1 23 ? -6.608 4.960 17.701 1.00 0.00 23 SER A N 5
ATOM 5108 C CA . SER A 1 23 ? -6.881 3.678 17.063 1.00 0.00 23 SER A CA 5
ATOM 5109 C C . SER A 1 23 ? -6.747 3.786 15.547 1.00 0.00 23 SER A C 5
ATOM 5110 O O . SER A 1 23 ? -6.009 3.023 14.921 1.00 0.00 23 SER A O 5
ATOM 5118 N N . LEU A 1 24 ? -7.464 4.738 14.962 1.00 0.00 24 LEU A N 5
ATOM 5119 C CA . LEU A 1 24 ? -7.426 4.948 13.519 1.00 0.00 24 LEU A CA 5
ATOM 5120 C C . LEU A 1 24 ? -6.110 5.592 13.097 1.00 0.00 24 LEU A C 5
ATOM 5121 O O . LEU A 1 24 ? -5.243 5.862 13.929 1.00 0.00 24 LEU A O 5
ATOM 5137 N N . LEU A 1 25 ? -5.967 5.838 11.799 1.00 0.00 25 LEU A N 5
ATOM 5138 C CA . LEU A 1 25 ? -4.757 6.453 11.265 1.00 0.00 25 LEU A CA 5
ATOM 5139 C C . LEU A 1 25 ? -5.084 7.744 10.521 1.00 0.00 25 LEU A C 5
ATOM 5140 O O . LEU A 1 25 ? -6.061 7.811 9.775 1.00 0.00 25 LEU A O 5
ATOM 5156 N N . SER A 1 26 ? -4.261 8.766 10.728 1.00 0.00 26 SER A N 5
ATOM 5157 C CA . SER A 1 26 ? -4.464 10.055 10.078 1.00 0.00 26 SER A CA 5
ATOM 5158 C C . SER A 1 26 ? -3.429 10.278 8.979 1.00 0.00 26 SER A C 5
ATOM 5159 O O . SER A 1 26 ? -2.260 9.923 9.129 1.00 0.00 26 SER A O 5
ATOM 5167 N N . PHE A 1 27 ? -3.869 10.870 7.873 1.00 0.00 27 PHE A N 5
ATOM 5168 C CA . PHE A 1 27 ? -2.983 11.140 6.747 1.00 0.00 27 PHE A CA 5
ATOM 5169 C C . PHE A 1 27 ? -3.680 12.006 5.702 1.00 0.00 27 PHE A C 5
ATOM 5170 O O . PHE A 1 27 ? -4.899 12.180 5.736 1.00 0.00 27 PHE A O 5
ATOM 5187 N N . HIS A 1 28 ? -2.898 12.546 4.772 1.00 0.00 28 HIS A N 5
ATOM 5188 C CA . HIS A 1 28 ? -3.440 13.394 3.716 1.00 0.00 28 HIS A CA 5
ATOM 5189 C C . HIS A 1 28 ? -3.281 12.731 2.352 1.00 0.00 28 HIS A C 5
ATOM 5190 O O . HIS A 1 28 ? -2.750 11.625 2.247 1.00 0.00 28 HIS A O 5
ATOM 5205 N N . ARG A 1 29 ? -3.744 13.413 1.310 1.00 0.00 29 ARG A N 5
ATOM 5206 C CA . ARG A 1 29 ? -3.655 12.889 -0.048 1.00 0.00 29 ARG A CA 5
ATOM 5207 C C . ARG A 1 29 ? -2.200 12.778 -0.493 1.00 0.00 29 ARG A C 5
ATOM 5208 O O . ARG A 1 29 ? -1.386 13.658 -0.216 1.00 0.00 29 ARG A O 5
ATOM 5229 N N . GLY A 1 30 ? -1.879 11.689 -1.186 1.00 0.00 30 GLY A N 5
ATOM 5230 C CA . GLY A 1 30 ? -0.522 11.483 -1.658 1.00 0.00 30 GLY A CA 5
ATOM 5231 C C . GLY A 1 30 ? 0.289 10.605 -0.726 1.00 0.00 30 GLY A C 5
ATOM 5232 O O . GLY A 1 30 ? 0.935 9.653 -1.164 1.00 0.00 30 GLY A O 5
ATOM 5236 N N . ASP A 1 31 ? 0.258 10.926 0.563 1.00 0.00 31 ASP A N 5
ATOM 5237 C CA . ASP A 1 31 ? 0.996 10.159 1.560 1.00 0.00 31 ASP A CA 5
ATOM 5238 C C . ASP A 1 31 ? 0.824 8.661 1.331 1.00 0.00 31 ASP A C 5
ATOM 5239 O O . ASP A 1 31 ? -0.297 8.153 1.290 1.00 0.00 31 ASP A O 5
ATOM 5248 N N . LEU A 1 32 ? 1.941 7.959 1.180 1.00 0.00 32 LEU A N 5
ATOM 5249 C CA . LEU A 1 32 ? 1.915 6.518 0.954 1.00 0.00 32 LEU A CA 5
ATOM 5250 C C . LEU A 1 32 ? 1.968 5.758 2.275 1.00 0.00 32 LEU A C 5
ATOM 5251 O O . LEU A 1 32 ? 2.861 5.979 3.094 1.00 0.00 32 LEU A O 5
ATOM 5267 N N . ILE A 1 33 ? 1.009 4.860 2.475 1.00 0.00 33 ILE A N 5
ATOM 5268 C CA . ILE A 1 33 ? 0.949 4.065 3.695 1.00 0.00 33 ILE A CA 5
ATOM 5269 C C . ILE A 1 33 ? 1.629 2.714 3.504 1.00 0.00 33 ILE A C 5
ATOM 5270 O O . ILE A 1 33 ? 1.271 1.946 2.611 1.00 0.00 33 ILE A O 5
ATOM 5286 N N . LYS A 1 34 ? 2.613 2.428 4.351 1.00 0.00 34 LYS A N 5
ATOM 5287 C CA . LYS A 1 34 ? 3.343 1.168 4.279 1.00 0.00 34 LYS A CA 5
ATOM 5288 C C . LYS A 1 34 ? 2.509 0.023 4.846 1.00 0.00 34 LYS A C 5
ATOM 5289 O O . LYS A 1 34 ? 1.946 0.133 5.936 1.00 0.00 34 LYS A O 5
ATOM 5308 N N . LEU A 1 35 ? 2.435 -1.074 4.102 1.00 0.00 35 LEU A N 5
ATOM 5309 C CA . LEU A 1 35 ? 1.672 -2.241 4.532 1.00 0.00 35 LEU A CA 5
ATOM 5310 C C . LEU A 1 35 ? 2.468 -3.076 5.528 1.00 0.00 35 LEU A C 5
ATOM 5311 O O . LEU A 1 35 ? 3.231 -3.963 5.142 1.00 0.00 35 LEU A O 5
ATOM 5327 N N . LEU A 1 36 ? 2.284 -2.790 6.813 1.00 0.00 36 LEU A N 5
ATOM 5328 C CA . LEU A 1 36 ? 2.984 -3.517 7.866 1.00 0.00 36 LEU A CA 5
ATOM 5329 C C . LEU A 1 36 ? 2.393 -4.910 8.052 1.00 0.00 36 LEU A C 5
ATOM 5330 O O . LEU A 1 36 ? 1.210 -5.147 7.805 1.00 0.00 36 LEU A O 5
ATOM 5346 N N . PRO A 1 37 ? 3.233 -5.855 8.499 1.00 0.00 37 PRO A N 5
ATOM 5347 C CA . PRO A 1 37 ? 2.815 -7.241 8.730 1.00 0.00 37 PRO A CA 5
ATOM 5348 C C . PRO A 1 37 ? 1.877 -7.372 9.925 1.00 0.00 37 PRO A C 5
ATOM 5349 O O . PRO A 1 37 ? 2.152 -6.846 11.004 1.00 0.00 37 PRO A O 5
ATOM 5360 N N . VAL A 1 38 ? 0.767 -8.077 9.726 1.00 0.00 38 VAL A N 5
ATOM 5361 C CA . VAL A 1 38 ? -0.211 -8.278 10.788 1.00 0.00 38 VAL A CA 5
ATOM 5362 C C . VAL A 1 38 ? -0.827 -9.670 10.711 1.00 0.00 38 VAL A C 5
ATOM 5363 O O . VAL A 1 38 ? -1.058 -10.199 9.625 1.00 0.00 38 VAL A O 5
ATOM 5376 N N . ALA A 1 39 ? -1.091 -10.259 11.873 1.00 0.00 39 ALA A N 5
ATOM 5377 C CA . ALA A 1 39 ? -1.683 -11.589 11.938 1.00 0.00 39 ALA A CA 5
ATOM 5378 C C . ALA A 1 39 ? -3.139 -11.565 11.486 1.00 0.00 39 ALA A C 5
ATOM 5379 O O . ALA A 1 39 ? -3.517 -12.249 10.534 1.00 0.00 39 ALA A O 5
ATOM 5386 N N . THR A 1 40 ? -3.955 -10.773 12.175 1.00 0.00 40 THR A N 5
ATOM 5387 C CA . THR A 1 40 ? -5.370 -10.661 11.846 1.00 0.00 40 THR A CA 5
ATOM 5388 C C . THR A 1 40 ? -5.786 -9.202 11.692 1.00 0.00 40 THR A C 5
ATOM 5389 O O . THR A 1 40 ? -5.204 -8.312 12.314 1.00 0.00 40 THR A O 5
ATOM 5400 N N . LEU A 1 41 ? -6.795 -8.964 10.862 1.00 0.00 41 LEU A N 5
ATOM 5401 C CA . LEU A 1 41 ? -7.289 -7.611 10.627 1.00 0.00 41 LEU A CA 5
ATOM 5402 C C . LEU A 1 41 ? -8.813 -7.592 10.562 1.00 0.00 41 LEU A C 5
ATOM 5403 O O . LEU A 1 41 ? -9.464 -8.621 10.740 1.00 0.00 41 LEU A O 5
ATOM 5419 N N . GLU A 1 42 ? -9.374 -6.415 10.304 1.00 0.00 42 GLU A N 5
ATOM 5420 C CA . GLU A 1 42 ? -10.822 -6.263 10.214 1.00 0.00 42 GLU A CA 5
ATOM 5421 C C . GLU A 1 42 ? -11.278 -6.257 8.758 1.00 0.00 42 GLU A C 5
ATOM 5422 O O . GLU A 1 42 ? -10.531 -5.896 7.848 1.00 0.00 42 GLU A O 5
ATOM 5434 N N . PRO A 1 43 ? -12.535 -6.666 8.531 1.00 0.00 43 PRO A N 5
ATOM 5435 C CA . PRO A 1 43 ? -13.121 -6.717 7.188 1.00 0.00 43 PRO A CA 5
ATOM 5436 C C . PRO A 1 43 ? -13.365 -5.328 6.609 1.00 0.00 43 PRO A C 5
ATOM 5437 O O . PRO A 1 43 ? -14.459 -4.778 6.728 1.00 0.00 43 PRO A O 5
ATOM 5448 N N . GLY A 1 44 ? -12.337 -4.766 5.980 1.00 0.00 44 GLY A N 5
ATOM 5449 C CA . GLY A 1 44 ? -12.461 -3.445 5.391 1.00 0.00 44 GLY A CA 5
ATOM 5450 C C . GLY A 1 44 ? -11.540 -2.432 6.041 1.00 0.00 44 GLY A C 5
ATOM 5451 O O . GLY A 1 44 ? -11.776 -1.226 5.958 1.00 0.00 44 GLY A O 5
ATOM 5455 N N . TRP A 1 45 ? -10.490 -2.920 6.691 1.00 0.00 45 TRP A N 5
ATOM 5456 C CA . TRP A 1 45 ? -9.532 -2.048 7.360 1.00 0.00 45 TRP A CA 5
ATOM 5457 C C . TRP A 1 45 ? -8.103 -2.412 6.974 1.00 0.00 45 TRP A C 5
ATOM 5458 O O . TRP A 1 45 ? -7.801 -3.575 6.705 1.00 0.00 45 TRP A O 5
ATOM 5479 N N . GLN A 1 46 ? -7.228 -1.412 6.950 1.00 0.00 46 GLN A N 5
ATOM 5480 C CA . GLN A 1 46 ? -5.830 -1.629 6.596 1.00 0.00 46 GLN A CA 5
ATOM 5481 C C . GLN A 1 46 ? -4.906 -1.158 7.714 1.00 0.00 46 GLN A C 5
ATOM 5482 O O . GLN A 1 46 ? -5.105 -0.087 8.288 1.00 0.00 46 GLN A O 5
ATOM 5496 N N . PHE A 1 47 ? -3.895 -1.964 8.019 1.00 0.00 47 PHE A N 5
ATOM 5497 C CA . PHE A 1 47 ? -2.940 -1.630 9.070 1.00 0.00 47 PHE A CA 5
ATOM 5498 C C . PHE A 1 47 ? -1.586 -1.256 8.475 1.00 0.00 47 PHE A C 5
ATOM 5499 O O . PHE A 1 47 ? -0.960 -2.053 7.778 1.00 0.00 47 PHE A O 5
ATOM 5516 N N . GLY A 1 48 ? -1.139 -0.035 8.756 1.00 0.00 48 GLY A N 5
ATOM 5517 C CA . GLY A 1 48 ? 0.137 0.425 8.241 1.00 0.00 48 GLY A CA 5
ATOM 5518 C C . GLY A 1 48 ? 0.616 1.690 8.925 1.00 0.00 48 GLY A C 5
ATOM 5519 O O . GLY A 1 48 ? -0.065 2.228 9.798 1.00 0.00 48 GLY A O 5
ATOM 5523 N N . SER A 1 49 ? 1.792 2.166 8.529 1.00 0.00 49 SER A N 5
ATOM 5524 C CA . SER A 1 49 ? 2.365 3.373 9.114 1.00 0.00 49 SER A CA 5
ATOM 5525 C C . SER A 1 49 ? 2.486 4.478 8.069 1.00 0.00 49 SER A C 5
ATOM 5526 O O . SER A 1 49 ? 2.823 4.221 6.914 1.00 0.00 49 SER A O 5
ATOM 5534 N N . ALA A 1 50 ? 2.208 5.709 8.485 1.00 0.00 50 ALA A N 5
ATOM 5535 C CA . ALA A 1 50 ? 2.287 6.855 7.587 1.00 0.00 50 ALA A CA 5
ATOM 5536 C C . ALA A 1 50 ? 2.954 8.043 8.271 1.00 0.00 50 ALA A C 5
ATOM 5537 O O . ALA A 1 50 ? 2.463 8.548 9.279 1.00 0.00 50 ALA A O 5
ATOM 5544 N N . GLY A 1 51 ? 4.078 8.485 7.715 1.00 0.00 51 GLY A N 5
ATOM 5545 C CA . GLY A 1 51 ? 4.795 9.611 8.285 1.00 0.00 51 GLY A CA 5
ATOM 5546 C C . GLY A 1 51 ? 5.529 9.245 9.560 1.00 0.00 51 GLY A C 5
ATOM 5547 O O . GLY A 1 51 ? 6.745 9.058 9.553 1.00 0.00 51 GLY A O 5
ATOM 5551 N N . GLY A 1 52 ? 4.788 9.143 10.660 1.00 0.00 52 GLY A N 5
ATOM 5552 C CA . GLY A 1 52 ? 5.394 8.800 11.933 1.00 0.00 52 GLY A CA 5
ATOM 5553 C C . GLY A 1 52 ? 4.377 8.309 12.945 1.00 0.00 52 GLY A C 5
ATOM 5554 O O . GLY A 1 52 ? 4.548 8.499 14.149 1.00 0.00 52 GLY A O 5
ATOM 5558 N N . ARG A 1 53 ? 3.315 7.677 12.456 1.00 0.00 53 ARG A N 5
ATOM 5559 C CA . ARG A 1 53 ? 2.265 7.161 13.326 1.00 0.00 53 ARG A CA 5
ATOM 5560 C C . ARG A 1 53 ? 1.693 5.858 12.774 1.00 0.00 53 ARG A C 5
ATOM 5561 O O . ARG A 1 53 ? 1.789 5.584 11.577 1.00 0.00 53 ARG A O 5
ATOM 5582 N N . SER A 1 54 ? 1.099 5.059 13.654 1.00 0.00 54 SER A N 5
ATOM 5583 C CA . SER A 1 54 ? 0.516 3.783 13.255 1.00 0.00 54 SER A CA 5
ATOM 5584 C C . SER A 1 54 ? -0.960 3.718 13.638 1.00 0.00 54 SER A C 5
ATOM 5585 O O . SER A 1 54 ? -1.330 3.990 14.779 1.00 0.00 54 SER A O 5
ATOM 5593 N N . GLY A 1 55 ? -1.799 3.354 12.672 1.00 0.00 55 GLY A N 5
ATOM 5594 C CA . GLY A 1 55 ? -3.225 3.260 12.926 1.00 0.00 55 GLY A CA 5
ATOM 5595 C C . GLY A 1 55 ? -3.942 2.409 11.896 1.00 0.00 55 GLY A C 5
ATOM 5596 O O . GLY A 1 55 ? -3.324 1.581 11.225 1.00 0.00 55 GLY A O 5
ATOM 5600 N N . LEU A 1 56 ? -5.249 2.610 11.771 1.00 0.00 56 LEU A N 5
ATOM 5601 C CA . LEU A 1 56 ? -6.052 1.854 10.816 1.00 0.00 56 LEU A CA 5
ATOM 5602 C C . LEU A 1 56 ? -6.797 2.789 9.870 1.00 0.00 56 LEU A C 5
ATOM 5603 O O . LEU A 1 56 ? -7.427 3.754 10.303 1.00 0.00 56 LEU A O 5
ATOM 5619 N N . PHE A 1 57 ? -6.722 2.496 8.576 1.00 0.00 57 PHE A N 5
ATOM 5620 C CA . PHE A 1 57 ? -7.391 3.310 7.568 1.00 0.00 57 PHE A CA 5
ATOM 5621 C C . PHE A 1 57 ? -8.188 2.435 6.604 1.00 0.00 57 PHE A C 5
ATOM 5622 O O . PHE A 1 57 ? -7.873 1.266 6.381 1.00 0.00 57 PHE A O 5
ATOM 5639 N N . PRO A 1 58 ? -9.246 3.015 6.017 1.00 0.00 58 PRO A N 5
ATOM 5640 C CA . PRO A 1 58 ? -10.110 2.307 5.067 1.00 0.00 58 PRO A CA 5
ATOM 5641 C C . PRO A 1 58 ? -9.407 2.024 3.744 1.00 0.00 58 PRO A C 5
ATOM 5642 O O . PRO A 1 58 ? -8.694 2.876 3.214 1.00 0.00 58 PRO A O 5
ATOM 5653 N N . ALA A 1 59 ? -9.614 0.823 3.215 1.00 0.00 59 ALA A N 5
ATOM 5654 C CA . ALA A 1 59 ? -9.003 0.429 1.952 1.00 0.00 59 ALA A CA 5
ATOM 5655 C C . ALA A 1 59 ? -9.881 0.824 0.769 1.00 0.00 59 ALA A C 5
ATOM 5656 O O . ALA A 1 59 ? -9.854 0.179 -0.279 1.00 0.00 59 ALA A O 5
ATOM 5663 N N . ASP A 1 60 ? -10.658 1.887 0.945 1.00 0.00 60 ASP A N 5
ATOM 5664 C CA . ASP A 1 60 ? -11.544 2.369 -0.108 1.00 0.00 60 ASP A CA 5
ATOM 5665 C C . ASP A 1 60 ? -11.039 3.689 -0.682 1.00 0.00 60 ASP A C 5
ATOM 5666 O O . ASP A 1 60 ? -11.114 3.921 -1.889 1.00 0.00 60 ASP A O 5
ATOM 5675 N N . ILE A 1 61 ? -10.526 4.550 0.191 1.00 0.00 61 ILE A N 5
ATOM 5676 C CA . ILE A 1 61 ? -10.008 5.846 -0.230 1.00 0.00 61 ILE A CA 5
ATOM 5677 C C . ILE A 1 61 ? -8.522 5.762 -0.564 1.00 0.00 61 ILE A C 5
ATOM 5678 O O . ILE A 1 61 ? -7.835 6.781 -0.644 1.00 0.00 61 ILE A O 5
ATOM 5694 N N . VAL A 1 62 ? -8.033 4.542 -0.760 1.00 0.00 62 VAL A N 5
ATOM 5695 C CA . VAL A 1 62 ? -6.629 4.325 -1.088 1.00 0.00 62 VAL A CA 5
ATOM 5696 C C . VAL A 1 62 ? -6.483 3.424 -2.309 1.00 0.00 62 VAL A C 5
ATOM 5697 O O . VAL A 1 62 ? -7.257 2.485 -2.495 1.00 0.00 62 VAL A O 5
ATOM 5710 N N . GLN A 1 63 ? -5.486 3.715 -3.137 1.00 0.00 63 GLN A N 5
ATOM 5711 C CA . GLN A 1 63 ? -5.239 2.930 -4.341 1.00 0.00 63 GLN A CA 5
ATOM 5712 C C . GLN A 1 63 ? -3.825 2.359 -4.337 1.00 0.00 63 GLN A C 5
ATOM 5713 O O . GLN A 1 63 ? -2.905 2.915 -3.737 1.00 0.00 63 GLN A O 5
ATOM 5727 N N . PRO A 1 64 ? -3.644 1.220 -5.023 1.00 0.00 64 PRO A N 5
ATOM 5728 C CA . PRO A 1 64 ? -2.345 0.548 -5.115 1.00 0.00 64 PRO A CA 5
ATOM 5729 C C . PRO A 1 64 ? -1.345 1.331 -5.960 1.00 0.00 64 PRO A C 5
ATOM 5730 O O . PRO A 1 64 ? -1.715 1.957 -6.953 1.00 0.00 64 PRO A O 5
ATOM 5741 N N . ALA A 1 65 ? -0.079 1.290 -5.560 1.00 0.00 65 ALA A N 5
ATOM 5742 C CA . ALA A 1 65 ? 0.974 1.993 -6.283 1.00 0.00 65 ALA A CA 5
ATOM 5743 C C . ALA A 1 65 ? 2.232 1.139 -6.388 1.00 0.00 65 ALA A C 5
ATOM 5744 O O . ALA A 1 65 ? 2.495 0.295 -5.532 1.00 0.00 65 ALA A O 5
ATOM 5751 N N . ALA A 1 66 ? 3.007 1.364 -7.444 1.00 0.00 66 ALA A N 5
ATOM 5752 C CA . ALA A 1 66 ? 4.239 0.615 -7.661 1.00 0.00 66 ALA A CA 5
ATOM 5753 C C . ALA A 1 66 ? 5.288 0.968 -6.611 1.00 0.00 66 ALA A C 5
ATOM 5754 O O . ALA A 1 66 ? 5.500 2.140 -6.302 1.00 0.00 66 ALA A O 5
ATOM 5761 N N . ALA A 1 67 ? 5.940 -0.054 -6.066 1.00 0.00 67 ALA A N 5
ATOM 5762 C CA . ALA A 1 67 ? 6.967 0.149 -5.052 1.00 0.00 67 ALA A CA 5
ATOM 5763 C C . ALA A 1 67 ? 8.044 1.109 -5.545 1.00 0.00 67 ALA A C 5
ATOM 5764 O O . ALA A 1 67 ? 8.408 1.120 -6.721 1.00 0.00 67 ALA A O 5
ATOM 5771 N N . PRO A 1 68 ? 8.566 1.937 -4.628 1.00 0.00 68 PRO A N 5
ATOM 5772 C CA . PRO A 1 68 ? 9.608 2.916 -4.947 1.00 0.00 68 PRO A CA 5
ATOM 5773 C C . PRO A 1 68 ? 10.948 2.257 -5.257 1.00 0.00 68 PRO A C 5
ATOM 5774 O O . PRO A 1 68 ? 11.719 1.942 -4.351 1.00 0.00 68 PRO A O 5
ATOM 5785 N N . ASP A 1 69 ? 11.218 2.052 -6.541 1.00 0.00 69 ASP A N 5
ATOM 5786 C CA . ASP A 1 69 ? 12.466 1.432 -6.971 1.00 0.00 69 ASP A CA 5
ATOM 5787 C C . ASP A 1 69 ? 13.490 2.490 -7.368 1.00 0.00 69 ASP A C 5
ATOM 5788 O O . ASP A 1 69 ? 13.258 3.282 -8.281 1.00 0.00 69 ASP A O 5
ATOM 5797 N N . PHE A 1 70 ? 14.624 2.497 -6.675 1.00 0.00 70 PHE A N 5
ATOM 5798 C CA . PHE A 1 70 ? 15.684 3.459 -6.954 1.00 0.00 70 PHE A CA 5
ATOM 5799 C C . PHE A 1 70 ? 15.118 4.871 -7.083 1.00 0.00 70 PHE A C 5
ATOM 5800 O O . PHE A 1 70 ? 15.566 5.658 -7.916 1.00 0.00 70 PHE A O 5
ATOM 5817 N N . SER A 1 71 ? 14.128 5.183 -6.252 1.00 0.00 71 SER A N 5
ATOM 5818 C CA . SER A 1 71 ? 13.496 6.497 -6.275 1.00 0.00 71 SER A CA 5
ATOM 5819 C C . SER A 1 71 ? 13.832 7.283 -5.011 1.00 0.00 71 SER A C 5
ATOM 5820 O O . SER A 1 71 ? 13.623 6.806 -3.896 1.00 0.00 71 SER A O 5
ATOM 5828 N N . PHE A 1 72 ? 14.354 8.491 -5.195 1.00 0.00 72 PHE A N 5
ATOM 5829 C CA . PHE A 1 72 ? 14.720 9.345 -4.071 1.00 0.00 72 PHE A CA 5
ATOM 5830 C C . PHE A 1 72 ? 14.373 10.803 -4.360 1.00 0.00 72 PHE A C 5
ATOM 5831 O O . PHE A 1 72 ? 14.045 11.162 -5.490 1.00 0.00 72 PHE A O 5
ATOM 5848 N N . SER A 1 73 ? 14.447 11.638 -3.328 1.00 0.00 73 SER A N 5
ATOM 5849 C CA . SER A 1 73 ? 14.137 13.055 -3.468 1.00 0.00 73 SER A CA 5
ATOM 5850 C C . SER A 1 73 ? 14.577 13.833 -2.232 1.00 0.00 73 SER A C 5
ATOM 5851 O O . SER A 1 73 ? 14.054 13.627 -1.136 1.00 0.00 73 SER A O 5
ATOM 5859 N N . LYS A 1 74 ? 15.541 14.728 -2.415 1.00 0.00 74 LYS A N 5
ATOM 5860 C CA . LYS A 1 74 ? 16.053 15.538 -1.317 1.00 0.00 74 LYS A CA 5
ATOM 5861 C C . LYS A 1 74 ? 15.122 16.712 -1.027 1.00 0.00 74 LYS A C 5
ATOM 5862 O O . LYS A 1 74 ? 15.004 17.634 -1.833 1.00 0.00 74 LYS A O 5
ATOM 5881 N N . GLU A 1 75 ? 14.466 16.670 0.128 1.00 0.00 75 GLU A N 5
ATOM 5882 C CA . GLU A 1 75 ? 13.547 17.731 0.522 1.00 0.00 75 GLU A CA 5
ATOM 5883 C C . GLU A 1 75 ? 14.310 18.958 1.011 1.00 0.00 75 GLU A C 5
ATOM 5884 O O . GLU A 1 75 ? 14.162 20.051 0.466 1.00 0.00 75 GLU A O 5
ATOM 5896 N N . GLN A 1 76 ? 15.126 18.768 2.043 1.00 0.00 76 GLN A N 5
ATOM 5897 C CA . GLN A 1 76 ? 15.912 19.860 2.607 1.00 0.00 76 GLN A CA 5
ATOM 5898 C C . GLN A 1 76 ? 15.057 21.110 2.786 1.00 0.00 76 GLN A C 5
ATOM 5899 O O . GLN A 1 76 ? 15.420 22.193 2.327 1.00 0.00 76 GLN A O 5
ATOM 5913 N N . ARG A 1 77 ? 13.920 20.952 3.456 1.00 0.00 77 ARG A N 5
ATOM 5914 C CA . ARG A 1 77 ? 13.012 22.068 3.694 1.00 0.00 77 ARG A CA 5
ATOM 5915 C C . ARG A 1 77 ? 13.275 22.701 5.057 1.00 0.00 77 ARG A C 5
ATOM 5916 O O . ARG A 1 77 ? 12.758 23.775 5.364 1.00 0.00 77 ARG A O 5
ATOM 5937 N N . SER A 1 78 ? 14.082 22.028 5.871 1.00 0.00 78 SER A N 5
ATOM 5938 C CA . SER A 1 78 ? 14.411 22.522 7.203 1.00 0.00 78 SER A CA 5
ATOM 5939 C C . SER A 1 78 ? 15.186 23.833 7.120 1.00 0.00 78 SER A C 5
ATOM 5940 O O . SER A 1 78 ? 16.215 23.918 6.451 1.00 0.00 78 SER A O 5
ATOM 5948 N N . GLY A 1 79 ? 14.683 24.855 7.806 1.00 0.00 79 GLY A N 5
ATOM 5949 C CA . GLY A 1 79 ? 15.340 26.149 7.797 1.00 0.00 79 GLY A CA 5
ATOM 5950 C C . GLY A 1 79 ? 15.477 26.739 9.187 1.00 0.00 79 GLY A C 5
ATOM 5951 O O . GLY A 1 79 ? 15.836 26.039 10.133 1.00 0.00 79 GLY A O 5
ATOM 5955 N N . SER A 1 80 ? 15.194 28.032 9.310 1.00 0.00 80 SER A N 5
ATOM 5956 C CA . SER A 1 80 ? 15.293 28.717 10.593 1.00 0.00 80 SER A CA 5
ATOM 5957 C C . SER A 1 80 ? 14.040 28.485 11.431 1.00 0.00 80 SER A C 5
ATOM 5958 O O . SER A 1 80 ? 13.025 28.002 10.931 1.00 0.00 80 SER A O 5
ATOM 5966 N N . GLY A 1 81 ? 14.119 28.833 12.712 1.00 0.00 81 GLY A N 5
ATOM 5967 C CA . GLY A 1 81 ? 12.986 28.655 13.601 1.00 0.00 81 GLY A CA 5
ATOM 5968 C C . GLY A 1 81 ? 12.502 29.964 14.193 1.00 0.00 81 GLY A C 5
ATOM 5969 O O . GLY A 1 81 ? 13.050 31.032 13.923 1.00 0.00 81 GLY A O 5
ATOM 5973 N N . PRO A 1 82 ? 11.449 29.890 15.021 1.00 0.00 82 PRO A N 5
ATOM 5974 C CA . PRO A 1 82 ? 10.868 31.069 15.670 1.00 0.00 82 PRO A CA 5
ATOM 5975 C C . PRO A 1 82 ? 11.788 31.658 16.733 1.00 0.00 82 PRO A C 5
ATOM 5976 O O . PRO A 1 82 ? 12.714 30.997 17.202 1.00 0.00 82 PRO A O 5
ATOM 5987 N N . SER A 1 83 ? 11.526 32.906 17.111 1.00 0.00 83 SER A N 5
ATOM 5988 C CA . SER A 1 83 ? 12.333 33.585 18.117 1.00 0.00 83 SER A CA 5
ATOM 5989 C C . SER A 1 83 ? 11.535 34.694 18.796 1.00 0.00 83 SER A C 5
ATOM 5990 O O . SER A 1 83 ? 10.532 35.168 18.262 1.00 0.00 83 SER A O 5
ATOM 5998 N N . SER A 1 84 ? 11.988 35.103 19.977 1.00 0.00 84 SER A N 5
ATOM 5999 C CA . SER A 1 84 ? 11.314 36.154 20.731 1.00 0.00 84 SER A CA 5
ATOM 6000 C C . SER A 1 84 ? 12.322 36.998 21.505 1.00 0.00 84 SER A C 5
ATOM 6001 O O . SER A 1 84 ? 13.207 36.469 22.176 1.00 0.00 84 SER A O 5
ATOM 6009 N N . GLY A 1 85 ? 12.181 38.316 21.406 1.00 0.00 85 GLY A N 5
ATOM 6010 C CA . GLY A 1 85 ? 13.085 39.214 22.100 1.00 0.00 85 GLY A CA 5
ATOM 6011 C C . GLY A 1 85 ? 12.873 39.203 23.601 1.00 0.00 85 GLY A C 5
ATOM 6012 O O . GLY A 1 85 ? 11.737 39.223 24.074 1.00 0.00 85 GLY A O 5
ATOM 6016 N N . GLY A 1 1 ? 13.795 -23.553 4.605 1.00 0.00 1 GLY A N 6
ATOM 6017 C CA . GLY A 1 1 ? 12.926 -23.782 5.745 1.00 0.00 1 GLY A CA 6
ATOM 6018 C C . GLY A 1 1 ? 11.657 -22.955 5.681 1.00 0.00 1 GLY A C 6
ATOM 6019 O O . GLY A 1 1 ? 10.595 -23.463 5.321 1.00 0.00 1 GLY A O 6
ATOM 6023 N N . SER A 1 2 ? 11.766 -21.678 6.033 1.00 0.00 2 SER A N 6
ATOM 6024 C CA . SER A 1 2 ? 10.617 -20.781 6.020 1.00 0.00 2 SER A CA 6
ATOM 6025 C C . SER A 1 2 ? 9.908 -20.826 4.669 1.00 0.00 2 SER A C 6
ATOM 6026 O O . SER A 1 2 ? 10.534 -21.052 3.634 1.00 0.00 2 SER A O 6
ATOM 6034 N N . SER A 1 3 ? 8.596 -20.610 4.689 1.00 0.00 3 SER A N 6
ATOM 6035 C CA . SER A 1 3 ? 7.800 -20.630 3.468 1.00 0.00 3 SER A CA 6
ATOM 6036 C C . SER A 1 3 ? 6.810 -19.469 3.446 1.00 0.00 3 SER A C 6
ATOM 6037 O O . SER A 1 3 ? 5.928 -19.375 4.298 1.00 0.00 3 SER A O 6
ATOM 6045 N N . GLY A 1 4 ? 6.964 -18.587 2.463 1.00 0.00 4 GLY A N 6
ATOM 6046 C CA . GLY A 1 4 ? 6.077 -17.443 2.348 1.00 0.00 4 GLY A CA 6
ATOM 6047 C C . GLY A 1 4 ? 6.610 -16.391 1.395 1.00 0.00 4 GLY A C 6
ATOM 6048 O O . GLY A 1 4 ? 7.124 -15.359 1.825 1.00 0.00 4 GLY A O 6
ATOM 6052 N N . SER A 1 5 ? 6.488 -16.653 0.098 1.00 0.00 5 SER A N 6
ATOM 6053 C CA . SER A 1 5 ? 6.966 -15.723 -0.918 1.00 0.00 5 SER A CA 6
ATOM 6054 C C . SER A 1 5 ? 5.851 -14.780 -1.359 1.00 0.00 5 SER A C 6
ATOM 6055 O O . SER A 1 5 ? 4.798 -15.219 -1.821 1.00 0.00 5 SER A O 6
ATOM 6063 N N . SER A 1 6 ? 6.090 -13.480 -1.212 1.00 0.00 6 SER A N 6
ATOM 6064 C CA . SER A 1 6 ? 5.105 -12.474 -1.591 1.00 0.00 6 SER A CA 6
ATOM 6065 C C . SER A 1 6 ? 5.781 -11.273 -2.246 1.00 0.00 6 SER A C 6
ATOM 6066 O O . SER A 1 6 ? 7.001 -11.124 -2.187 1.00 0.00 6 SER A O 6
ATOM 6074 N N . GLY A 1 7 ? 4.977 -10.417 -2.870 1.00 0.00 7 GLY A N 6
ATOM 6075 C CA . GLY A 1 7 ? 5.514 -9.240 -3.527 1.00 0.00 7 GLY A CA 6
ATOM 6076 C C . GLY A 1 7 ? 5.465 -8.009 -2.643 1.00 0.00 7 GLY A C 6
ATOM 6077 O O . GLY A 1 7 ? 5.273 -8.114 -1.432 1.00 0.00 7 GLY A O 6
ATOM 6081 N N . SER A 1 8 ? 5.640 -6.839 -3.249 1.00 0.00 8 SER A N 6
ATOM 6082 C CA . SER A 1 8 ? 5.620 -5.584 -2.508 1.00 0.00 8 SER A CA 6
ATOM 6083 C C . SER A 1 8 ? 4.202 -5.030 -2.414 1.00 0.00 8 SER A C 6
ATOM 6084 O O . SER A 1 8 ? 3.486 -4.954 -3.412 1.00 0.00 8 SER A O 6
ATOM 6092 N N . GLY A 1 9 ? 3.802 -4.645 -1.206 1.00 0.00 9 GLY A N 6
ATOM 6093 C CA . GLY A 1 9 ? 2.471 -4.104 -1.002 1.00 0.00 9 GLY A CA 6
ATOM 6094 C C . GLY A 1 9 ? 2.497 -2.666 -0.522 1.00 0.00 9 GLY A C 6
ATOM 6095 O O . GLY A 1 9 ? 2.728 -2.403 0.658 1.00 0.00 9 GLY A O 6
ATOM 6099 N N . TYR A 1 10 ? 2.261 -1.734 -1.438 1.00 0.00 10 TYR A N 6
ATOM 6100 C CA . TYR A 1 10 ? 2.263 -0.315 -1.103 1.00 0.00 10 TYR A CA 6
ATOM 6101 C C . TYR A 1 10 ? 1.054 0.390 -1.711 1.00 0.00 10 TYR A C 6
ATOM 6102 O O . TYR A 1 10 ? 0.859 0.376 -2.927 1.00 0.00 10 TYR A O 6
ATOM 6120 N N . VAL A 1 11 ? 0.245 1.007 -0.856 1.00 0.00 11 VAL A N 6
ATOM 6121 C CA . VAL A 1 11 ? -0.945 1.719 -1.307 1.00 0.00 11 VAL A CA 6
ATOM 6122 C C . VAL A 1 11 ? -0.870 3.198 -0.944 1.00 0.00 11 VAL A C 6
ATOM 6123 O O . VAL A 1 11 ? -0.427 3.558 0.147 1.00 0.00 11 VAL A O 6
ATOM 6136 N N . ILE A 1 12 ? -1.306 4.050 -1.865 1.00 0.00 12 ILE A N 6
ATOM 6137 C CA . ILE A 1 12 ? -1.290 5.490 -1.641 1.00 0.00 12 ILE A CA 6
ATOM 6138 C C . ILE A 1 12 ? -2.684 6.009 -1.302 1.00 0.00 12 ILE A C 6
ATOM 6139 O O . ILE A 1 12 ? -3.689 5.443 -1.728 1.00 0.00 12 ILE A O 6
ATOM 6155 N N . ALA A 1 13 ? -2.734 7.092 -0.533 1.00 0.00 13 ALA A N 6
ATOM 6156 C CA . ALA A 1 13 ? -4.004 7.690 -0.139 1.00 0.00 13 ALA A CA 6
ATOM 6157 C C . ALA A 1 13 ? -4.585 8.538 -1.266 1.00 0.00 13 ALA A C 6
ATOM 6158 O O . ALA A 1 13 ? -3.940 9.469 -1.752 1.00 0.00 13 ALA A O 6
ATOM 6165 N N . LEU A 1 14 ? -5.804 8.210 -1.678 1.00 0.00 14 LEU A N 6
ATOM 6166 C CA . LEU A 1 14 ? -6.472 8.941 -2.750 1.00 0.00 14 LEU A CA 6
ATOM 6167 C C . LEU A 1 14 ? -7.080 10.238 -2.227 1.00 0.00 14 LEU A C 6
ATOM 6168 O O . LEU A 1 14 ? -7.190 11.223 -2.958 1.00 0.00 14 LEU A O 6
ATOM 6184 N N . ARG A 1 15 ? -7.471 10.233 -0.957 1.00 0.00 15 ARG A N 6
ATOM 6185 C CA . ARG A 1 15 ? -8.067 11.410 -0.335 1.00 0.00 15 ARG A CA 6
ATOM 6186 C C . ARG A 1 15 ? -7.417 11.699 1.015 1.00 0.00 15 ARG A C 6
ATOM 6187 O O . ARG A 1 15 ? -6.478 11.016 1.422 1.00 0.00 15 ARG A O 6
ATOM 6208 N N . SER A 1 16 ? -7.924 12.717 1.703 1.00 0.00 16 SER A N 6
ATOM 6209 C CA . SER A 1 16 ? -7.391 13.100 3.005 1.00 0.00 16 SER A CA 6
ATOM 6210 C C . SER A 1 16 ? -8.237 12.515 4.132 1.00 0.00 16 SER A C 6
ATOM 6211 O O . SER A 1 16 ? -9.451 12.711 4.178 1.00 0.00 16 SER A O 6
ATOM 6219 N N . TYR A 1 17 ? -7.586 11.795 5.039 1.00 0.00 17 TYR A N 6
ATOM 6220 C CA . TYR A 1 17 ? -8.277 11.179 6.165 1.00 0.00 17 TYR A CA 6
ATOM 6221 C C . TYR A 1 17 ? -7.917 11.876 7.474 1.00 0.00 17 TYR A C 6
ATOM 6222 O O . TYR A 1 17 ? -7.071 11.400 8.231 1.00 0.00 17 TYR A O 6
ATOM 6240 N N . ILE A 1 18 ? -8.565 13.007 7.732 1.00 0.00 18 ILE A N 6
ATOM 6241 C CA . ILE A 1 18 ? -8.316 13.769 8.948 1.00 0.00 18 ILE A CA 6
ATOM 6242 C C . ILE A 1 18 ? -9.217 13.300 10.086 1.00 0.00 18 ILE A C 6
ATOM 6243 O O . ILE A 1 18 ? -10.438 13.456 10.031 1.00 0.00 18 ILE A O 6
ATOM 6259 N N . THR A 1 19 ? -8.608 12.726 11.118 1.00 0.00 19 THR A N 6
ATOM 6260 C CA . THR A 1 19 ? -9.354 12.235 12.270 1.00 0.00 19 THR A CA 6
ATOM 6261 C C . THR A 1 19 ? -8.576 12.453 13.563 1.00 0.00 19 THR A C 6
ATOM 6262 O O . THR A 1 19 ? -7.351 12.329 13.590 1.00 0.00 19 THR A O 6
ATOM 6273 N N . ASP A 1 20 ? -9.294 12.777 14.632 1.00 0.00 20 ASP A N 6
ATOM 6274 C CA . ASP A 1 20 ? -8.671 13.010 15.930 1.00 0.00 20 ASP A CA 6
ATOM 6275 C C . ASP A 1 20 ? -8.798 11.779 16.822 1.00 0.00 20 ASP A C 6
ATOM 6276 O O . ASP A 1 20 ? -8.990 11.895 18.032 1.00 0.00 20 ASP A O 6
ATOM 6285 N N . ASN A 1 21 ? -8.689 10.601 16.216 1.00 0.00 21 ASN A N 6
ATOM 6286 C CA . ASN A 1 21 ? -8.794 9.349 16.956 1.00 0.00 21 ASN A CA 6
ATOM 6287 C C . ASN A 1 21 ? -7.548 8.492 16.753 1.00 0.00 21 ASN A C 6
ATOM 6288 O O . ASN A 1 21 ? -7.165 8.193 15.621 1.00 0.00 21 ASN A O 6
ATOM 6299 N N . CYS A 1 22 ? -6.921 8.099 17.856 1.00 0.00 22 CYS A N 6
ATOM 6300 C CA . CYS A 1 22 ? -5.718 7.276 17.799 1.00 0.00 22 CYS A CA 6
ATOM 6301 C C . CYS A 1 22 ? -5.992 5.961 17.075 1.00 0.00 22 CYS A C 6
ATOM 6302 O O . CYS A 1 22 ? -5.191 5.515 16.254 1.00 0.00 22 CYS A O 6
ATOM 6310 N N . SER A 1 23 ? -7.128 5.346 17.387 1.00 0.00 23 SER A N 6
ATOM 6311 C CA . SER A 1 23 ? -7.505 4.079 16.770 1.00 0.00 23 SER A CA 6
ATOM 6312 C C . SER A 1 23 ? -7.312 4.133 15.258 1.00 0.00 23 SER A C 6
ATOM 6313 O O . SER A 1 23 ? -6.784 3.199 14.654 1.00 0.00 23 SER A O 6
ATOM 6321 N N . LEU A 1 24 ? -7.745 5.233 14.651 1.00 0.00 24 LEU A N 6
ATOM 6322 C CA . LEU A 1 24 ? -7.620 5.411 13.209 1.00 0.00 24 LEU A CA 6
ATOM 6323 C C . LEU A 1 24 ? -6.291 6.070 12.854 1.00 0.00 24 LEU A C 6
ATOM 6324 O O . LEU A 1 24 ? -5.582 6.571 13.727 1.00 0.00 24 LEU A O 6
ATOM 6340 N N . LEU A 1 25 ? -5.961 6.067 11.567 1.00 0.00 25 LEU A N 6
ATOM 6341 C CA . LEU A 1 25 ? -4.718 6.667 11.095 1.00 0.00 25 LEU A CA 6
ATOM 6342 C C . LEU A 1 25 ? -4.975 8.037 10.475 1.00 0.00 25 LEU A C 6
ATOM 6343 O O . LEU A 1 25 ? -5.849 8.188 9.622 1.00 0.00 25 LEU A O 6
ATOM 6359 N N . SER A 1 26 ? -4.206 9.031 10.908 1.00 0.00 26 SER A N 6
ATOM 6360 C CA . SER A 1 26 ? -4.352 10.388 10.396 1.00 0.00 26 SER A CA 6
ATOM 6361 C C . SER A 1 26 ? -3.335 10.665 9.293 1.00 0.00 26 SER A C 6
ATOM 6362 O O . SER A 1 26 ? -2.179 10.990 9.565 1.00 0.00 26 SER A O 6
ATOM 6370 N N . PHE A 1 27 ? -3.775 10.533 8.046 1.00 0.00 27 PHE A N 6
ATOM 6371 C CA . PHE A 1 27 ? -2.904 10.767 6.900 1.00 0.00 27 PHE A CA 6
ATOM 6372 C C . PHE A 1 27 ? -3.592 11.655 5.866 1.00 0.00 27 PHE A C 6
ATOM 6373 O O . PHE A 1 27 ? -4.819 11.754 5.835 1.00 0.00 27 PHE A O 6
ATOM 6390 N N . HIS A 1 28 ? -2.793 12.299 5.022 1.00 0.00 28 HIS A N 6
ATOM 6391 C CA . HIS A 1 28 ? -3.324 13.179 3.987 1.00 0.00 28 HIS A CA 6
ATOM 6392 C C . HIS A 1 28 ? -3.255 12.510 2.618 1.00 0.00 28 HIS A C 6
ATOM 6393 O O . HIS A 1 28 ? -2.666 11.439 2.468 1.00 0.00 28 HIS A O 6
ATOM 6408 N N . ARG A 1 29 ? -3.862 13.147 1.622 1.00 0.00 29 ARG A N 6
ATOM 6409 C CA . ARG A 1 29 ? -3.872 12.612 0.266 1.00 0.00 29 ARG A CA 6
ATOM 6410 C C . ARG A 1 29 ? -2.456 12.536 -0.299 1.00 0.00 29 ARG A C 6
ATOM 6411 O O . ARG A 1 29 ? -1.686 13.490 -0.200 1.00 0.00 29 ARG A O 6
ATOM 6432 N N . GLY A 1 30 ? -2.121 11.394 -0.891 1.00 0.00 30 GLY A N 6
ATOM 6433 C CA . GLY A 1 30 ? -0.799 11.214 -1.462 1.00 0.00 30 GLY A CA 6
ATOM 6434 C C . GLY A 1 30 ? 0.153 10.516 -0.511 1.00 0.00 30 GLY A C 6
ATOM 6435 O O . GLY A 1 30 ? 1.024 9.758 -0.939 1.00 0.00 30 GLY A O 6
ATOM 6439 N N . ASP A 1 31 ? -0.012 10.772 0.782 1.00 0.00 31 ASP A N 6
ATOM 6440 C CA . ASP A 1 31 ? 0.841 10.162 1.797 1.00 0.00 31 ASP A CA 6
ATOM 6441 C C . ASP A 1 31 ? 0.884 8.646 1.631 1.00 0.00 31 ASP A C 6
ATOM 6442 O O . ASP A 1 31 ? -0.045 7.941 2.026 1.00 0.00 31 ASP A O 6
ATOM 6451 N N . LEU A 1 32 ? 1.968 8.152 1.042 1.00 0.00 32 LEU A N 6
ATOM 6452 C CA . LEU A 1 32 ? 2.133 6.719 0.822 1.00 0.00 32 LEU A CA 6
ATOM 6453 C C . LEU A 1 32 ? 2.087 5.957 2.143 1.00 0.00 32 LEU A C 6
ATOM 6454 O O . LEU A 1 32 ? 2.988 6.080 2.973 1.00 0.00 32 LEU A O 6
ATOM 6470 N N . ILE A 1 33 ? 1.034 5.168 2.328 1.00 0.00 33 ILE A N 6
ATOM 6471 C CA . ILE A 1 33 ? 0.873 4.383 3.546 1.00 0.00 33 ILE A CA 6
ATOM 6472 C C . ILE A 1 33 ? 1.652 3.075 3.464 1.00 0.00 33 ILE A C 6
ATOM 6473 O O . ILE A 1 33 ? 1.388 2.235 2.604 1.00 0.00 33 ILE A O 6
ATOM 6489 N N . LYS A 1 34 ? 2.614 2.908 4.365 1.00 0.00 34 LYS A N 6
ATOM 6490 C CA . LYS A 1 34 ? 3.431 1.701 4.398 1.00 0.00 34 LYS A CA 6
ATOM 6491 C C . LYS A 1 34 ? 2.659 0.538 5.013 1.00 0.00 34 LYS A C 6
ATOM 6492 O O . LYS A 1 34 ? 2.189 0.623 6.149 1.00 0.00 34 LYS A O 6
ATOM 6511 N N . LEU A 1 35 ? 2.534 -0.548 4.259 1.00 0.00 35 LEU A N 6
ATOM 6512 C CA . LEU A 1 35 ? 1.820 -1.729 4.731 1.00 0.00 35 LEU A CA 6
ATOM 6513 C C . LEU A 1 35 ? 2.663 -2.510 5.734 1.00 0.00 35 LEU A C 6
ATOM 6514 O O . LEU A 1 35 ? 3.758 -2.973 5.413 1.00 0.00 35 LEU A O 6
ATOM 6530 N N . LEU A 1 36 ? 2.144 -2.654 6.948 1.00 0.00 36 LEU A N 6
ATOM 6531 C CA . LEU A 1 36 ? 2.848 -3.382 7.999 1.00 0.00 36 LEU A CA 6
ATOM 6532 C C . LEU A 1 36 ? 2.403 -4.840 8.044 1.00 0.00 36 LEU A C 6
ATOM 6533 O O . LEU A 1 36 ? 1.251 -5.172 7.765 1.00 0.00 36 LEU A O 6
ATOM 6549 N N . PRO A 1 37 ? 3.336 -5.733 8.405 1.00 0.00 37 PRO A N 6
ATOM 6550 C CA . PRO A 1 37 ? 3.063 -7.170 8.497 1.00 0.00 37 PRO A CA 6
ATOM 6551 C C . PRO A 1 37 ? 2.144 -7.511 9.666 1.00 0.00 37 PRO A C 6
ATOM 6552 O O . PRO A 1 37 ? 2.560 -7.484 10.824 1.00 0.00 37 PRO A O 6
ATOM 6563 N N . VAL A 1 38 ? 0.893 -7.834 9.354 1.00 0.00 38 VAL A N 6
ATOM 6564 C CA . VAL A 1 38 ? -0.084 -8.182 10.378 1.00 0.00 38 VAL A CA 6
ATOM 6565 C C . VAL A 1 38 ? -0.696 -9.553 10.110 1.00 0.00 38 VAL A C 6
ATOM 6566 O O . VAL A 1 38 ? -1.011 -9.891 8.970 1.00 0.00 38 VAL A O 6
ATOM 6579 N N . ALA A 1 39 ? -0.862 -10.338 11.170 1.00 0.00 39 ALA A N 6
ATOM 6580 C CA . ALA A 1 39 ? -1.438 -11.671 11.050 1.00 0.00 39 ALA A CA 6
ATOM 6581 C C . ALA A 1 39 ? -2.875 -11.604 10.544 1.00 0.00 39 ALA A C 6
ATOM 6582 O O . ALA A 1 39 ? -3.187 -12.101 9.461 1.00 0.00 39 ALA A O 6
ATOM 6589 N N . THR A 1 40 ? -3.748 -10.988 11.334 1.00 0.00 40 THR A N 6
ATOM 6590 C CA . THR A 1 40 ? -5.153 -10.858 10.967 1.00 0.00 40 THR A CA 6
ATOM 6591 C C . THR A 1 40 ? -5.592 -9.398 10.982 1.00 0.00 40 THR A C 6
ATOM 6592 O O . THR A 1 40 ? -5.127 -8.607 11.804 1.00 0.00 40 THR A O 6
ATOM 6603 N N . LEU A 1 41 ? -6.491 -9.047 10.069 1.00 0.00 41 LEU A N 6
ATOM 6604 C CA . LEU A 1 41 ? -6.994 -7.681 9.977 1.00 0.00 41 LEU A CA 6
ATOM 6605 C C . LEU A 1 41 ? -8.519 -7.661 9.981 1.00 0.00 41 LEU A C 6
ATOM 6606 O O . LEU A 1 41 ? -9.163 -8.708 9.923 1.00 0.00 41 LEU A O 6
ATOM 6622 N N . GLU A 1 42 ? -9.091 -6.462 10.049 1.00 0.00 42 GLU A N 6
ATOM 6623 C CA . GLU A 1 42 ? -10.541 -6.308 10.059 1.00 0.00 42 GLU A CA 6
ATOM 6624 C C . GLU A 1 42 ? -11.096 -6.294 8.638 1.00 0.00 42 GLU A C 6
ATOM 6625 O O . GLU A 1 42 ? -10.379 -6.052 7.666 1.00 0.00 42 GLU A O 6
ATOM 6637 N N . PRO A 1 43 ? -12.405 -6.561 8.512 1.00 0.00 43 PRO A N 6
ATOM 6638 C CA . PRO A 1 43 ? -13.086 -6.586 7.214 1.00 0.00 43 PRO A CA 6
ATOM 6639 C C . PRO A 1 43 ? -13.210 -5.197 6.598 1.00 0.00 43 PRO A C 6
ATOM 6640 O O . PRO A 1 43 ? -14.086 -4.418 6.970 1.00 0.00 43 PRO A O 6
ATOM 6651 N N . GLY A 1 44 ? -12.327 -4.893 5.652 1.00 0.00 44 GLY A N 6
ATOM 6652 C CA . GLY A 1 44 ? -12.355 -3.597 4.999 1.00 0.00 44 GLY A CA 6
ATOM 6653 C C . GLY A 1 44 ? -11.494 -2.571 5.708 1.00 0.00 44 GLY A C 6
ATOM 6654 O O . GLY A 1 44 ? -11.801 -1.379 5.696 1.00 0.00 44 GLY A O 6
ATOM 6658 N N . TRP A 1 45 ? -10.416 -3.034 6.330 1.00 0.00 45 TRP A N 6
ATOM 6659 C CA . TRP A 1 45 ? -9.509 -2.148 7.050 1.00 0.00 45 TRP A CA 6
ATOM 6660 C C . TRP A 1 45 ? -8.056 -2.465 6.713 1.00 0.00 45 TRP A C 6
ATOM 6661 O O . TRP A 1 45 ? -7.743 -3.560 6.248 1.00 0.00 45 TRP A O 6
ATOM 6682 N N . GLN A 1 46 ? -7.174 -1.500 6.951 1.00 0.00 46 GLN A N 6
ATOM 6683 C CA . GLN A 1 46 ? -5.754 -1.678 6.672 1.00 0.00 46 GLN A CA 6
ATOM 6684 C C . GLN A 1 46 ? -4.902 -1.154 7.824 1.00 0.00 46 GLN A C 6
ATOM 6685 O O . GLN A 1 46 ? -5.157 -0.074 8.356 1.00 0.00 46 GLN A O 6
ATOM 6699 N N . PHE A 1 47 ? -3.891 -1.927 8.204 1.00 0.00 47 PHE A N 6
ATOM 6700 C CA . PHE A 1 47 ? -3.002 -1.542 9.295 1.00 0.00 47 PHE A CA 6
ATOM 6701 C C . PHE A 1 47 ? -1.605 -1.223 8.771 1.00 0.00 47 PHE A C 6
ATOM 6702 O O . PHE A 1 47 ? -0.946 -2.072 8.172 1.00 0.00 47 PHE A O 6
ATOM 6719 N N . GLY A 1 48 ? -1.160 0.009 9.000 1.00 0.00 48 GLY A N 6
ATOM 6720 C CA . GLY A 1 48 ? 0.155 0.420 8.545 1.00 0.00 48 GLY A CA 6
ATOM 6721 C C . GLY A 1 48 ? 0.610 1.717 9.183 1.00 0.00 48 GLY A C 6
ATOM 6722 O O . GLY A 1 48 ? -0.056 2.247 10.072 1.00 0.00 48 GLY A O 6
ATOM 6726 N N . SER A 1 49 ? 1.749 2.230 8.729 1.00 0.00 49 SER A N 6
ATOM 6727 C CA . SER A 1 49 ? 2.296 3.471 9.265 1.00 0.00 49 SER A CA 6
ATOM 6728 C C . SER A 1 49 ? 2.289 4.570 8.207 1.00 0.00 49 SER A C 6
ATOM 6729 O O . SER A 1 49 ? 2.633 4.334 7.049 1.00 0.00 49 SER A O 6
ATOM 6737 N N . ALA A 1 50 ? 1.895 5.772 8.614 1.00 0.00 50 ALA A N 6
ATOM 6738 C CA . ALA A 1 50 ? 1.844 6.909 7.703 1.00 0.00 50 ALA A CA 6
ATOM 6739 C C . ALA A 1 50 ? 2.514 8.134 8.315 1.00 0.00 50 ALA A C 6
ATOM 6740 O O . ALA A 1 50 ? 1.849 9.109 8.663 1.00 0.00 50 ALA A O 6
ATOM 6747 N N . GLY A 1 51 ? 3.836 8.077 8.446 1.00 0.00 51 GLY A N 6
ATOM 6748 C CA . GLY A 1 51 ? 4.574 9.188 9.018 1.00 0.00 51 GLY A CA 6
ATOM 6749 C C . GLY A 1 51 ? 4.991 8.930 10.452 1.00 0.00 51 GLY A C 6
ATOM 6750 O O . GLY A 1 51 ? 4.824 9.787 11.319 1.00 0.00 51 GLY A O 6
ATOM 6754 N N . GLY A 1 52 ? 5.534 7.743 10.705 1.00 0.00 52 GLY A N 6
ATOM 6755 C CA . GLY A 1 52 ? 5.967 7.395 12.045 1.00 0.00 52 GLY A CA 6
ATOM 6756 C C . GLY A 1 52 ? 4.829 6.884 12.907 1.00 0.00 52 GLY A C 6
ATOM 6757 O O . GLY A 1 52 ? 5.035 6.051 13.790 1.00 0.00 52 GLY A O 6
ATOM 6761 N N . ARG A 1 53 ? 3.624 7.385 12.652 1.00 0.00 53 ARG A N 6
ATOM 6762 C CA . ARG A 1 53 ? 2.450 6.976 13.413 1.00 0.00 53 ARG A CA 6
ATOM 6763 C C . ARG A 1 53 ? 1.676 5.888 12.675 1.00 0.00 53 ARG A C 6
ATOM 6764 O O . ARG A 1 53 ? 1.507 5.949 11.458 1.00 0.00 53 ARG A O 6
ATOM 6785 N N . SER A 1 54 ? 1.209 4.892 13.422 1.00 0.00 54 SER A N 6
ATOM 6786 C CA . SER A 1 54 ? 0.457 3.787 12.838 1.00 0.00 54 SER A CA 6
ATOM 6787 C C . SER A 1 54 ? -1.015 3.865 13.232 1.00 0.00 54 SER A C 6
ATOM 6788 O O . SER A 1 54 ? -1.359 4.382 14.293 1.00 0.00 54 SER A O 6
ATOM 6796 N N . GLY A 1 55 ? -1.881 3.346 12.366 1.00 0.00 55 GLY A N 6
ATOM 6797 C CA . GLY A 1 55 ? -3.306 3.366 12.639 1.00 0.00 55 GLY A CA 6
ATOM 6798 C C . GLY A 1 55 ? -4.089 2.466 11.704 1.00 0.00 55 GLY A C 6
ATOM 6799 O O . GLY A 1 55 ? -3.516 1.833 10.816 1.00 0.00 55 GLY A O 6
ATOM 6803 N N . LEU A 1 56 ? -5.401 2.406 11.904 1.00 0.00 56 LEU A N 6
ATOM 6804 C CA . LEU A 1 56 ? -6.264 1.574 11.072 1.00 0.00 56 LEU A CA 6
ATOM 6805 C C . LEU A 1 56 ? -7.129 2.433 10.156 1.00 0.00 56 LEU A C 6
ATOM 6806 O O . LEU A 1 56 ? -8.071 3.086 10.606 1.00 0.00 56 LEU A O 6
ATOM 6822 N N . PHE A 1 57 ? -6.804 2.427 8.867 1.00 0.00 57 PHE A N 6
ATOM 6823 C CA . PHE A 1 57 ? -7.552 3.206 7.887 1.00 0.00 57 PHE A CA 6
ATOM 6824 C C . PHE A 1 57 ? -8.331 2.291 6.946 1.00 0.00 57 PHE A C 6
ATOM 6825 O O . PHE A 1 57 ? -7.955 1.144 6.701 1.00 0.00 57 PHE A O 6
ATOM 6842 N N . PRO A 1 58 ? -9.445 2.808 6.407 1.00 0.00 58 PRO A N 6
ATOM 6843 C CA . PRO A 1 58 ? -10.301 2.055 5.486 1.00 0.00 58 PRO A CA 6
ATOM 6844 C C . PRO A 1 58 ? -9.636 1.825 4.133 1.00 0.00 58 PRO A C 6
ATOM 6845 O O . PRO A 1 58 ? -8.958 2.707 3.606 1.00 0.00 58 PRO A O 6
ATOM 6856 N N . ALA A 1 59 ? -9.834 0.635 3.576 1.00 0.00 59 ALA A N 6
ATOM 6857 C CA . ALA A 1 59 ? -9.255 0.290 2.284 1.00 0.00 59 ALA A CA 6
ATOM 6858 C C . ALA A 1 59 ? -10.208 0.638 1.145 1.00 0.00 59 ALA A C 6
ATOM 6859 O O . ALA A 1 59 ? -10.225 -0.031 0.111 1.00 0.00 59 ALA A O 6
ATOM 6866 N N . ASP A 1 60 ? -11.000 1.686 1.342 1.00 0.00 60 ASP A N 6
ATOM 6867 C CA . ASP A 1 60 ? -11.956 2.123 0.330 1.00 0.00 60 ASP A CA 6
ATOM 6868 C C . ASP A 1 60 ? -11.648 3.544 -0.131 1.00 0.00 60 ASP A C 6
ATOM 6869 O O . ASP A 1 60 ? -12.408 4.137 -0.896 1.00 0.00 60 ASP A O 6
ATOM 6878 N N . ILE A 1 61 ? -10.529 4.084 0.341 1.00 0.00 61 ILE A N 6
ATOM 6879 C CA . ILE A 1 61 ? -10.121 5.435 -0.023 1.00 0.00 61 ILE A CA 6
ATOM 6880 C C . ILE A 1 61 ? -8.649 5.478 -0.418 1.00 0.00 61 ILE A C 6
ATOM 6881 O O . ILE A 1 61 ? -8.043 6.547 -0.482 1.00 0.00 61 ILE A O 6
ATOM 6897 N N . VAL A 1 62 ? -8.079 4.306 -0.683 1.00 0.00 62 VAL A N 6
ATOM 6898 C CA . VAL A 1 62 ? -6.678 4.209 -1.074 1.00 0.00 62 VAL A CA 6
ATOM 6899 C C . VAL A 1 62 ? -6.508 3.301 -2.287 1.00 0.00 62 VAL A C 6
ATOM 6900 O O . VAL A 1 62 ? -7.249 2.334 -2.458 1.00 0.00 62 VAL A O 6
ATOM 6913 N N . GLN A 1 63 ? -5.527 3.620 -3.125 1.00 0.00 63 GLN A N 6
ATOM 6914 C CA . GLN A 1 63 ? -5.260 2.832 -4.323 1.00 0.00 63 GLN A CA 6
ATOM 6915 C C . GLN A 1 63 ? -3.850 2.251 -4.289 1.00 0.00 63 GLN A C 6
ATOM 6916 O O . GLN A 1 63 ? -2.936 2.810 -3.682 1.00 0.00 63 GLN A O 6
ATOM 6930 N N . PRO A 1 64 ? -3.667 1.101 -4.955 1.00 0.00 64 PRO A N 6
ATOM 6931 C CA . PRO A 1 64 ? -2.371 0.419 -5.016 1.00 0.00 64 PRO A CA 6
ATOM 6932 C C . PRO A 1 64 ? -1.354 1.182 -5.858 1.00 0.00 64 PRO A C 6
ATOM 6933 O O . PRO A 1 64 ? -1.711 1.844 -6.832 1.00 0.00 64 PRO A O 6
ATOM 6944 N N . ALA A 1 65 ? -0.085 1.085 -5.475 1.00 0.00 65 ALA A N 6
ATOM 6945 C CA . ALA A 1 65 ? 0.985 1.764 -6.197 1.00 0.00 65 ALA A CA 6
ATOM 6946 C C . ALA A 1 65 ? 2.269 0.942 -6.176 1.00 0.00 65 ALA A C 6
ATOM 6947 O O . ALA A 1 65 ? 2.490 0.141 -5.268 1.00 0.00 65 ALA A O 6
ATOM 6954 N N . ALA A 1 66 ? 3.112 1.145 -7.183 1.00 0.00 66 ALA A N 6
ATOM 6955 C CA . ALA A 1 66 ? 4.375 0.424 -7.280 1.00 0.00 66 ALA A CA 6
ATOM 6956 C C . ALA A 1 66 ? 5.390 0.956 -6.274 1.00 0.00 66 ALA A C 6
ATOM 6957 O O . ALA A 1 66 ? 5.527 2.167 -6.099 1.00 0.00 66 ALA A O 6
ATOM 6964 N N . ALA A 1 67 ? 6.098 0.045 -5.615 1.00 0.00 67 ALA A N 6
ATOM 6965 C CA . ALA A 1 67 ? 7.101 0.424 -4.628 1.00 0.00 67 ALA A CA 6
ATOM 6966 C C . ALA A 1 67 ? 8.143 1.357 -5.235 1.00 0.00 67 ALA A C 6
ATOM 6967 O O . ALA A 1 67 ? 8.525 1.228 -6.398 1.00 0.00 67 ALA A O 6
ATOM 6974 N N . PRO A 1 68 ? 8.616 2.321 -4.431 1.00 0.00 68 PRO A N 6
ATOM 6975 C CA . PRO A 1 68 ? 9.620 3.294 -4.868 1.00 0.00 68 PRO A CA 6
ATOM 6976 C C . PRO A 1 68 ? 10.991 2.660 -5.075 1.00 0.00 68 PRO A C 6
ATOM 6977 O O . PRO A 1 68 ? 11.891 3.276 -5.647 1.00 0.00 68 PRO A O 6
ATOM 6988 N N . ASP A 1 69 ? 11.143 1.426 -4.608 1.00 0.00 69 ASP A N 6
ATOM 6989 C CA . ASP A 1 69 ? 12.405 0.707 -4.743 1.00 0.00 69 ASP A CA 6
ATOM 6990 C C . ASP A 1 69 ? 13.008 0.924 -6.128 1.00 0.00 69 ASP A C 6
ATOM 6991 O O . ASP A 1 69 ? 12.401 0.579 -7.142 1.00 0.00 69 ASP A O 6
ATOM 7000 N N . PHE A 1 70 ? 14.205 1.499 -6.162 1.00 0.00 70 PHE A N 6
ATOM 7001 C CA . PHE A 1 70 ? 14.890 1.764 -7.422 1.00 0.00 70 PHE A CA 6
ATOM 7002 C C . PHE A 1 70 ? 15.344 0.463 -8.079 1.00 0.00 70 PHE A C 6
ATOM 7003 O O . PHE A 1 70 ? 15.703 -0.496 -7.397 1.00 0.00 70 PHE A O 6
ATOM 7020 N N . SER A 1 71 ? 15.326 0.440 -9.407 1.00 0.00 71 SER A N 6
ATOM 7021 C CA . SER A 1 71 ? 15.731 -0.743 -10.157 1.00 0.00 71 SER A CA 6
ATOM 7022 C C . SER A 1 71 ? 16.528 -0.353 -11.398 1.00 0.00 71 SER A C 6
ATOM 7023 O O . SER A 1 71 ? 16.322 0.716 -11.972 1.00 0.00 71 SER A O 6
ATOM 7031 N N . PHE A 1 72 ? 17.441 -1.228 -11.807 1.00 0.00 72 PHE A N 6
ATOM 7032 C CA . PHE A 1 72 ? 18.271 -0.976 -12.979 1.00 0.00 72 PHE A CA 6
ATOM 7033 C C . PHE A 1 72 ? 17.492 -1.243 -14.264 1.00 0.00 72 PHE A C 6
ATOM 7034 O O . PHE A 1 72 ? 16.596 -2.086 -14.296 1.00 0.00 72 PHE A O 6
ATOM 7051 N N . SER A 1 73 ? 17.841 -0.517 -15.322 1.00 0.00 73 SER A N 6
ATOM 7052 C CA . SER A 1 73 ? 17.173 -0.671 -16.608 1.00 0.00 73 SER A CA 6
ATOM 7053 C C . SER A 1 73 ? 17.759 -1.844 -17.388 1.00 0.00 73 SER A C 6
ATOM 7054 O O . SER A 1 73 ? 17.117 -2.392 -18.284 1.00 0.00 73 SER A O 6
ATOM 7062 N N . LYS A 1 74 ? 18.984 -2.223 -17.041 1.00 0.00 74 LYS A N 6
ATOM 7063 C CA . LYS A 1 74 ? 19.660 -3.331 -17.706 1.00 0.00 74 LYS A CA 6
ATOM 7064 C C . LYS A 1 74 ? 19.372 -3.324 -19.204 1.00 0.00 74 LYS A C 6
ATOM 7065 O O . LYS A 1 74 ? 18.968 -4.338 -19.772 1.00 0.00 74 LYS A O 6
ATOM 7084 N N . GLU A 1 75 ? 19.585 -2.174 -19.837 1.00 0.00 75 GLU A N 6
ATOM 7085 C CA . GLU A 1 75 ? 19.348 -2.037 -21.269 1.00 0.00 75 GLU A CA 6
ATOM 7086 C C . GLU A 1 75 ? 20.641 -1.694 -22.004 1.00 0.00 75 GLU A C 6
ATOM 7087 O O . GLU A 1 75 ? 21.18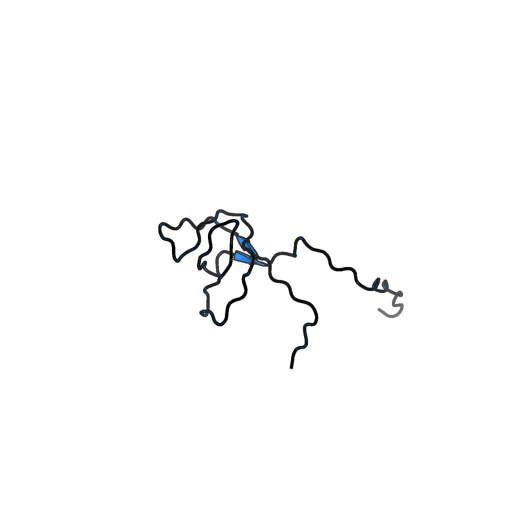5 -0.601 -21.844 1.00 0.00 75 GLU A O 6
ATOM 7099 N N . GLN A 1 76 ? 21.126 -2.634 -22.808 1.00 0.00 76 GLN A N 6
ATOM 7100 C CA . GLN A 1 76 ? 22.355 -2.432 -23.566 1.00 0.00 76 GLN A CA 6
ATOM 7101 C C . GLN A 1 76 ? 22.390 -3.332 -24.796 1.00 0.00 76 GLN A C 6
ATOM 7102 O O . GLN A 1 76 ? 22.066 -4.517 -24.720 1.00 0.00 76 GLN A O 6
ATOM 7116 N N . ARG A 1 77 ? 22.786 -2.761 -25.929 1.00 0.00 77 ARG A N 6
ATOM 7117 C CA . ARG A 1 77 ? 22.862 -3.511 -27.177 1.00 0.00 77 ARG A CA 6
ATOM 7118 C C . ARG A 1 77 ? 21.549 -4.238 -27.455 1.00 0.00 77 ARG A C 6
ATOM 7119 O O . ARG A 1 77 ? 21.545 -5.407 -27.841 1.00 0.00 77 ARG A O 6
ATOM 7140 N N . SER A 1 78 ? 20.437 -3.537 -27.256 1.00 0.00 78 SER A N 6
ATOM 7141 C CA . SER A 1 78 ? 19.118 -4.117 -27.481 1.00 0.00 78 SER A CA 6
ATOM 7142 C C . SER A 1 78 ? 18.309 -3.264 -28.453 1.00 0.00 78 SER A C 6
ATOM 7143 O O . SER A 1 78 ? 18.128 -2.065 -28.242 1.00 0.00 78 SER A O 6
ATOM 7151 N N . GLY A 1 79 ? 17.823 -3.892 -29.520 1.00 0.00 79 GLY A N 6
ATOM 7152 C CA . GLY A 1 79 ? 17.039 -3.176 -30.509 1.00 0.00 79 GLY A CA 6
ATOM 7153 C C . GLY A 1 79 ? 17.202 -3.749 -31.903 1.00 0.00 79 GLY A C 6
ATOM 7154 O O . GLY A 1 79 ? 18.164 -4.466 -32.179 1.00 0.00 79 GLY A O 6
ATOM 7158 N N . SER A 1 80 ? 16.258 -3.434 -32.785 1.00 0.00 80 SER A N 6
ATOM 7159 C CA . SER A 1 80 ? 16.298 -3.927 -34.156 1.00 0.00 80 SER A CA 6
ATOM 7160 C C . SER A 1 80 ? 15.982 -2.808 -35.145 1.00 0.00 80 SER A C 6
ATOM 7161 O O . SER A 1 80 ? 15.154 -1.940 -34.873 1.00 0.00 80 SER A O 6
ATOM 7169 N N . GLY A 1 81 ? 16.649 -2.837 -36.295 1.00 0.00 81 GLY A N 6
ATOM 7170 C CA . GLY A 1 81 ? 16.427 -1.821 -37.307 1.00 0.00 81 GLY A CA 6
ATOM 7171 C C . GLY A 1 81 ? 15.724 -2.369 -38.533 1.00 0.00 81 GLY A C 6
ATOM 7172 O O . GLY A 1 81 ? 16.352 -2.694 -39.541 1.00 0.00 81 GLY A O 6
ATOM 7176 N N . PRO A 1 82 ? 14.390 -2.480 -38.456 1.00 0.00 82 PRO A N 6
ATOM 7177 C CA . PRO A 1 82 ? 13.573 -2.993 -39.559 1.00 0.00 82 PRO A CA 6
ATOM 7178 C C . PRO A 1 82 ? 13.522 -2.030 -40.740 1.00 0.00 82 PRO A C 6
ATOM 7179 O O . PRO A 1 82 ? 14.043 -0.917 -40.669 1.00 0.00 82 PRO A O 6
ATOM 7190 N N . SER A 1 83 ? 12.892 -2.466 -41.827 1.00 0.00 83 SER A N 6
ATOM 7191 C CA . SER A 1 83 ? 12.776 -1.643 -43.025 1.00 0.00 83 SER A CA 6
ATOM 7192 C C . SER A 1 83 ? 11.653 -2.149 -43.925 1.00 0.00 83 SER A C 6
ATOM 7193 O O . SER A 1 83 ? 11.281 -3.321 -43.872 1.00 0.00 83 SER A O 6
ATOM 7201 N N . SER A 1 84 ? 11.118 -1.256 -44.752 1.00 0.00 84 SER A N 6
ATOM 7202 C CA . SER A 1 84 ? 10.035 -1.610 -45.662 1.00 0.00 84 SER A CA 6
ATOM 7203 C C . SER A 1 84 ? 10.562 -1.817 -47.079 1.00 0.00 84 SER A C 6
ATOM 7204 O O . SER A 1 84 ? 11.736 -1.579 -47.357 1.00 0.00 84 SER A O 6
ATOM 7212 N N . GLY A 1 85 ? 9.682 -2.262 -47.971 1.00 0.00 85 GLY A N 6
ATOM 7213 C CA . GLY A 1 85 ? 10.076 -2.494 -49.349 1.00 0.00 85 GLY A CA 6
ATOM 7214 C C . GLY A 1 85 ? 9.441 -1.507 -50.308 1.00 0.00 85 GLY A C 6
ATOM 7215 O O . GLY A 1 85 ? 8.227 -1.300 -50.282 1.00 0.00 85 GLY A O 6
ATOM 7219 N N . GLY A 1 1 ? -4.413 -9.894 -15.380 1.00 0.00 1 GLY A N 7
ATOM 7220 C CA . GLY A 1 1 ? -4.783 -9.759 -13.983 1.00 0.00 1 GLY A CA 7
ATOM 7221 C C . GLY A 1 1 ? -3.695 -10.243 -13.046 1.00 0.00 1 GLY A C 7
ATOM 7222 O O . GLY A 1 1 ? -2.686 -10.794 -13.487 1.00 0.00 1 GLY A O 7
ATOM 7226 N N . SER A 1 2 ? -3.898 -10.038 -11.749 1.00 0.00 2 SER A N 7
ATOM 7227 C CA . SER A 1 2 ? -2.923 -10.453 -10.747 1.00 0.00 2 SER A CA 7
ATOM 7228 C C . SER A 1 2 ? -3.572 -10.561 -9.370 1.00 0.00 2 SER A C 7
ATOM 7229 O O . SER A 1 2 ? -4.710 -10.136 -9.173 1.00 0.00 2 SER A O 7
ATOM 7237 N N . SER A 1 3 ? -2.838 -11.132 -8.421 1.00 0.00 3 SER A N 7
ATOM 7238 C CA . SER A 1 3 ? -3.342 -11.301 -7.062 1.00 0.00 3 SER A CA 7
ATOM 7239 C C . SER A 1 3 ? -3.417 -9.959 -6.341 1.00 0.00 3 SER A C 7
ATOM 7240 O O . SER A 1 3 ? -2.665 -9.034 -6.647 1.00 0.00 3 SER A O 7
ATOM 7248 N N . GLY A 1 4 ? -4.330 -9.860 -5.380 1.00 0.00 4 GLY A N 7
ATOM 7249 C CA . GLY A 1 4 ? -4.488 -8.629 -4.629 1.00 0.00 4 GLY A CA 7
ATOM 7250 C C . GLY A 1 4 ? -3.251 -8.276 -3.827 1.00 0.00 4 GLY A C 7
ATOM 7251 O O . GLY A 1 4 ? -2.643 -7.227 -4.040 1.00 0.00 4 GLY A O 7
ATOM 7255 N N . SER A 1 5 ? -2.877 -9.154 -2.902 1.00 0.00 5 SER A N 7
ATOM 7256 C CA . SER A 1 5 ? -1.707 -8.928 -2.061 1.00 0.00 5 SER A CA 7
ATOM 7257 C C . SER A 1 5 ? -0.523 -9.760 -2.543 1.00 0.00 5 SER A C 7
ATOM 7258 O O . SER A 1 5 ? -0.630 -10.975 -2.706 1.00 0.00 5 SER A O 7
ATOM 7266 N N . SER A 1 6 ? 0.606 -9.096 -2.769 1.00 0.00 6 SER A N 7
ATOM 7267 C CA . SER A 1 6 ? 1.811 -9.773 -3.236 1.00 0.00 6 SER A CA 7
ATOM 7268 C C . SER A 1 6 ? 3.063 -9.038 -2.767 1.00 0.00 6 SER A C 7
ATOM 7269 O O . SER A 1 6 ? 3.007 -7.865 -2.400 1.00 0.00 6 SER A O 7
ATOM 7277 N N . GLY A 1 7 ? 4.193 -9.738 -2.783 1.00 0.00 7 GLY A N 7
ATOM 7278 C CA . GLY A 1 7 ? 5.444 -9.137 -2.358 1.00 0.00 7 GLY A CA 7
ATOM 7279 C C . GLY A 1 7 ? 5.322 -8.426 -1.025 1.00 0.00 7 GLY A C 7
ATOM 7280 O O . GLY A 1 7 ? 4.879 -9.014 -0.038 1.00 0.00 7 GLY A O 7
ATOM 7284 N N . SER A 1 8 ? 5.717 -7.157 -0.994 1.00 0.00 8 SER A N 7
ATOM 7285 C CA . SER A 1 8 ? 5.655 -6.367 0.230 1.00 0.00 8 SER A CA 7
ATOM 7286 C C . SER A 1 8 ? 4.270 -5.752 0.410 1.00 0.00 8 SER A C 7
ATOM 7287 O O . SER A 1 8 ? 3.563 -6.058 1.369 1.00 0.00 8 SER A O 7
ATOM 7295 N N . GLY A 1 9 ? 3.890 -4.883 -0.521 1.00 0.00 9 GLY A N 7
ATOM 7296 C CA . GLY A 1 9 ? 2.591 -4.239 -0.448 1.00 0.00 9 GLY A CA 7
ATOM 7297 C C . GLY A 1 9 ? 2.694 -2.762 -0.122 1.00 0.00 9 GLY A C 7
ATOM 7298 O O . GLY A 1 9 ? 3.144 -2.388 0.961 1.00 0.00 9 GLY A O 7
ATOM 7302 N N . TYR A 1 10 ? 2.279 -1.920 -1.062 1.00 0.00 10 TYR A N 7
ATOM 7303 C CA . TYR A 1 10 ? 2.331 -0.476 -0.872 1.00 0.00 10 TYR A CA 7
ATOM 7304 C C . TYR A 1 10 ? 1.162 0.209 -1.574 1.00 0.00 10 TYR A C 7
ATOM 7305 O O . TYR A 1 10 ? 0.993 0.085 -2.787 1.00 0.00 10 TYR A O 7
ATOM 7323 N N . VAL A 1 11 ? 0.358 0.933 -0.802 1.00 0.00 11 VAL A N 7
ATOM 7324 C CA . VAL A 1 11 ? -0.794 1.639 -1.348 1.00 0.00 11 VAL A CA 7
ATOM 7325 C C . VAL A 1 11 ? -0.715 3.132 -1.051 1.00 0.00 11 VAL A C 7
ATOM 7326 O O . VAL A 1 11 ? -0.304 3.538 0.037 1.00 0.00 11 VAL A O 7
ATOM 7339 N N . ILE A 1 12 ? -1.112 3.946 -2.023 1.00 0.00 12 ILE A N 7
ATOM 7340 C CA . ILE A 1 12 ? -1.088 5.394 -1.865 1.00 0.00 12 ILE A CA 7
ATOM 7341 C C . ILE A 1 12 ? -2.487 5.943 -1.608 1.00 0.00 12 ILE A C 7
ATOM 7342 O O . ILE A 1 12 ? -3.464 5.480 -2.196 1.00 0.00 12 ILE A O 7
ATOM 7358 N N . ALA A 1 13 ? -2.576 6.934 -0.726 1.00 0.00 13 ALA A N 7
ATOM 7359 C CA . ALA A 1 13 ? -3.855 7.549 -0.394 1.00 0.00 13 ALA A CA 7
ATOM 7360 C C . ALA A 1 13 ? -4.327 8.472 -1.512 1.00 0.00 13 ALA A C 7
ATOM 7361 O O . ALA A 1 13 ? -3.516 9.046 -2.241 1.00 0.00 13 ALA A O 7
ATOM 7368 N N . LEU A 1 14 ? -5.641 8.610 -1.643 1.00 0.00 14 LEU A N 7
ATOM 7369 C CA . LEU A 1 14 ? -6.222 9.464 -2.674 1.00 0.00 14 LEU A CA 7
ATOM 7370 C C . LEU A 1 14 ? -6.874 10.697 -2.056 1.00 0.00 14 LEU A C 7
ATOM 7371 O O . LEU A 1 14 ? -6.872 11.775 -2.650 1.00 0.00 14 LEU A O 7
ATOM 7387 N N . ARG A 1 15 ? -7.428 10.530 -0.860 1.00 0.00 15 ARG A N 7
ATOM 7388 C CA . ARG A 1 15 ? -8.082 11.630 -0.161 1.00 0.00 15 ARG A CA 7
ATOM 7389 C C . ARG A 1 15 ? -7.484 11.823 1.229 1.00 0.00 15 ARG A C 7
ATOM 7390 O O . ARG A 1 15 ? -6.749 10.968 1.724 1.00 0.00 15 ARG A O 7
ATOM 7411 N N . SER A 1 16 ? -7.803 12.952 1.854 1.00 0.00 16 SER A N 7
ATOM 7412 C CA . SER A 1 16 ? -7.294 13.259 3.185 1.00 0.00 16 SER A CA 7
ATOM 7413 C C . SER A 1 16 ? -8.167 12.621 4.261 1.00 0.00 16 SER A C 7
ATOM 7414 O O . SER A 1 16 ? -9.382 12.818 4.289 1.00 0.00 16 SER A O 7
ATOM 7422 N N . TYR A 1 17 ? -7.539 11.855 5.146 1.00 0.00 17 TYR A N 7
ATOM 7423 C CA . TYR A 1 17 ? -8.257 11.185 6.224 1.00 0.00 17 TYR A CA 7
ATOM 7424 C C . TYR A 1 17 ? -7.769 11.667 7.587 1.00 0.00 17 TYR A C 7
ATOM 7425 O O . TYR A 1 17 ? -6.747 11.202 8.092 1.00 0.00 17 TYR A O 7
ATOM 7443 N N . ILE A 1 18 ? -8.507 12.601 8.176 1.00 0.00 18 ILE A N 7
ATOM 7444 C CA . ILE A 1 18 ? -8.151 13.145 9.480 1.00 0.00 18 ILE A CA 7
ATOM 7445 C C . ILE A 1 18 ? -9.024 12.552 10.580 1.00 0.00 18 ILE A C 7
ATOM 7446 O O . ILE A 1 18 ? -10.253 12.608 10.512 1.00 0.00 18 ILE A O 7
ATOM 7462 N N . THR A 1 19 ? -8.382 11.985 11.597 1.00 0.00 19 THR A N 7
ATOM 7463 C CA . THR A 1 19 ? -9.100 11.382 12.713 1.00 0.00 19 THR A CA 7
ATOM 7464 C C . THR A 1 19 ? -8.567 11.889 14.048 1.00 0.00 19 THR A C 7
ATOM 7465 O O . THR A 1 19 ? -7.419 12.322 14.145 1.00 0.00 19 THR A O 7
ATOM 7476 N N . ASP A 1 20 ? -9.407 11.832 15.075 1.00 0.00 20 ASP A N 7
ATOM 7477 C CA . ASP A 1 20 ? -9.020 12.284 16.406 1.00 0.00 20 ASP A CA 7
ATOM 7478 C C . ASP A 1 20 ? -8.943 11.111 17.378 1.00 0.00 20 ASP A C 7
ATOM 7479 O O . ASP A 1 20 ? -9.298 11.238 18.549 1.00 0.00 20 ASP A O 7
ATOM 7488 N N . ASN A 1 21 ? -8.478 9.969 16.883 1.00 0.00 21 ASN A N 7
ATOM 7489 C CA . ASN A 1 21 ? -8.356 8.772 17.707 1.00 0.00 21 ASN A CA 7
ATOM 7490 C C . ASN A 1 21 ? -6.953 8.181 17.604 1.00 0.00 21 ASN A C 7
ATOM 7491 O O . ASN A 1 21 ? -6.252 8.389 16.613 1.00 0.00 21 ASN A O 7
ATOM 7502 N N . CYS A 1 22 ? -6.551 7.442 18.632 1.00 0.00 22 CYS A N 7
ATOM 7503 C CA . CYS A 1 22 ? -5.232 6.820 18.658 1.00 0.00 22 CYS A CA 7
ATOM 7504 C C . CYS A 1 22 ? -5.261 5.455 17.979 1.00 0.00 22 CYS A C 7
ATOM 7505 O O . CYS A 1 22 ? -4.220 4.907 17.618 1.00 0.00 22 CYS A O 7
ATOM 7513 N N . SER A 1 23 ? -6.461 4.909 17.810 1.00 0.00 23 SER A N 7
ATOM 7514 C CA . SER A 1 23 ? -6.626 3.605 17.180 1.00 0.00 23 SER A CA 7
ATOM 7515 C C . SER A 1 23 ? -6.578 3.726 15.660 1.00 0.00 23 SER A C 7
ATOM 7516 O O . SER A 1 23 ? -5.978 2.894 14.978 1.00 0.00 23 SER A O 7
ATOM 7524 N N . LEU A 1 24 ? -7.213 4.768 15.135 1.00 0.00 24 LEU A N 7
ATOM 7525 C CA . LEU A 1 24 ? -7.243 5.000 13.695 1.00 0.00 24 LEU A CA 7
ATOM 7526 C C . LEU A 1 24 ? -5.949 5.653 13.222 1.00 0.00 24 LEU A C 7
ATOM 7527 O O . LEU A 1 24 ? -5.069 5.967 14.025 1.00 0.00 24 LEU A O 7
ATOM 7543 N N . LEU A 1 25 ? -5.839 5.858 11.914 1.00 0.00 25 LEU A N 7
ATOM 7544 C CA . LEU A 1 25 ? -4.653 6.477 11.333 1.00 0.00 25 LEU A CA 7
ATOM 7545 C C . LEU A 1 25 ? -5.013 7.770 10.608 1.00 0.00 25 LEU A C 7
ATOM 7546 O O . LEU A 1 25 ? -5.994 7.824 9.866 1.00 0.00 25 LEU A O 7
ATOM 7562 N N . SER A 1 26 ? -4.212 8.807 10.826 1.00 0.00 26 SER A N 7
ATOM 7563 C CA . SER A 1 26 ? -4.447 10.101 10.195 1.00 0.00 26 SER A CA 7
ATOM 7564 C C . SER A 1 26 ? -3.397 10.381 9.124 1.00 0.00 26 SER A C 7
ATOM 7565 O O . SER A 1 26 ? -2.195 10.312 9.384 1.00 0.00 26 SER A O 7
ATOM 7573 N N . PHE A 1 27 ? -3.860 10.698 7.919 1.00 0.00 27 PHE A N 7
ATOM 7574 C CA . PHE A 1 27 ? -2.962 10.989 6.808 1.00 0.00 27 PHE A CA 7
ATOM 7575 C C . PHE A 1 27 ? -3.632 11.911 5.794 1.00 0.00 27 PHE A C 7
ATOM 7576 O O . PHE A 1 27 ? -4.818 12.223 5.911 1.00 0.00 27 PHE A O 7
ATOM 7593 N N . HIS A 1 28 ? -2.865 12.344 4.799 1.00 0.00 28 HIS A N 7
ATOM 7594 C CA . HIS A 1 28 ? -3.384 13.231 3.763 1.00 0.00 28 HIS A CA 7
ATOM 7595 C C . HIS A 1 28 ? -3.499 12.500 2.429 1.00 0.00 28 HIS A C 7
ATOM 7596 O O . HIS A 1 28 ? -3.258 11.295 2.348 1.00 0.00 28 HIS A O 7
ATOM 7611 N N . ARG A 1 29 ? -3.869 13.236 1.387 1.00 0.00 29 ARG A N 7
ATOM 7612 C CA . ARG A 1 29 ? -4.018 12.657 0.057 1.00 0.00 29 ARG A CA 7
ATOM 7613 C C . ARG A 1 29 ? -2.674 12.595 -0.663 1.00 0.00 29 ARG A C 7
ATOM 7614 O O . ARG A 1 29 ? -1.883 13.535 -0.603 1.00 0.00 29 ARG A O 7
ATOM 7635 N N . GLY A 1 30 ? -2.424 11.480 -1.343 1.00 0.00 30 GLY A N 7
ATOM 7636 C CA . GLY A 1 30 ? -1.175 11.316 -2.064 1.00 0.00 30 GLY A CA 7
ATOM 7637 C C . GLY A 1 30 ? -0.072 10.750 -1.192 1.00 0.00 30 GLY A C 7
ATOM 7638 O O . GLY A 1 30 ? 1.010 10.425 -1.681 1.00 0.00 30 GLY A O 7
ATOM 7642 N N . ASP A 1 31 ? -0.345 10.632 0.103 1.00 0.00 31 ASP A N 7
ATOM 7643 C CA . ASP A 1 31 ? 0.632 10.102 1.046 1.00 0.00 31 ASP A CA 7
ATOM 7644 C C . ASP A 1 31 ? 0.703 8.581 0.957 1.00 0.00 31 ASP A C 7
ATOM 7645 O O . ASP A 1 31 ? -0.296 7.889 1.161 1.00 0.00 31 ASP A O 7
ATOM 7654 N N . LEU A 1 32 ? 1.889 8.066 0.651 1.00 0.00 32 LEU A N 7
ATOM 7655 C CA . LEU A 1 32 ? 2.090 6.625 0.534 1.00 0.00 32 LEU A CA 7
ATOM 7656 C C . LEU A 1 32 ? 2.065 5.959 1.905 1.00 0.00 32 LEU A C 7
ATOM 7657 O O . LEU A 1 32 ? 2.890 6.261 2.768 1.00 0.00 32 LEU A O 7
ATOM 7673 N N . ILE A 1 33 ? 1.115 5.050 2.099 1.00 0.00 33 ILE A N 7
ATOM 7674 C CA . ILE A 1 33 ? 0.986 4.339 3.364 1.00 0.00 33 ILE A CA 7
ATOM 7675 C C . ILE A 1 33 ? 1.677 2.981 3.305 1.00 0.00 33 ILE A C 7
ATOM 7676 O O . ILE A 1 33 ? 1.338 2.135 2.477 1.00 0.00 33 ILE A O 7
ATOM 7692 N N . LYS A 1 34 ? 2.648 2.778 4.189 1.00 0.00 34 LYS A N 7
ATOM 7693 C CA . LYS A 1 34 ? 3.386 1.521 4.241 1.00 0.00 34 LYS A CA 7
ATOM 7694 C C . LYS A 1 34 ? 2.563 0.434 4.924 1.00 0.00 34 LYS A C 7
ATOM 7695 O O . LYS A 1 34 ? 1.939 0.672 5.960 1.00 0.00 34 LYS A O 7
ATOM 7714 N N . LEU A 1 35 ? 2.565 -0.759 4.340 1.00 0.00 35 LEU A N 7
ATOM 7715 C CA . LEU A 1 35 ? 1.820 -1.884 4.894 1.00 0.00 35 LEU A CA 7
ATOM 7716 C C . LEU A 1 35 ? 2.652 -2.631 5.932 1.00 0.00 35 LEU A C 7
ATOM 7717 O O . LEU A 1 35 ? 3.605 -3.332 5.590 1.00 0.00 35 LEU A O 7
ATOM 7733 N N . LEU A 1 36 ? 2.285 -2.477 7.199 1.00 0.00 36 LEU A N 7
ATOM 7734 C CA . LEU A 1 36 ? 2.997 -3.139 8.287 1.00 0.00 36 LEU A CA 7
ATOM 7735 C C . LEU A 1 36 ? 2.551 -4.592 8.425 1.00 0.00 36 LEU A C 7
ATOM 7736 O O . LEU A 1 36 ? 1.448 -4.968 8.027 1.00 0.00 36 LEU A O 7
ATOM 7752 N N . PRO A 1 37 ? 3.426 -5.427 9.004 1.00 0.00 37 PRO A N 7
ATOM 7753 C CA . PRO A 1 37 ? 3.143 -6.851 9.211 1.00 0.00 37 PRO A CA 7
ATOM 7754 C C . PRO A 1 37 ? 2.072 -7.081 10.271 1.00 0.00 37 PRO A C 7
ATOM 7755 O O . PRO A 1 37 ? 2.296 -6.839 11.457 1.00 0.00 37 PRO A O 7
ATOM 7766 N N . VAL A 1 38 ? 0.907 -7.551 9.837 1.00 0.00 38 VAL A N 7
ATOM 7767 C CA . VAL A 1 38 ? -0.199 -7.815 10.750 1.00 0.00 38 VAL A CA 7
ATOM 7768 C C . VAL A 1 38 ? -0.693 -9.251 10.612 1.00 0.00 38 VAL A C 7
ATOM 7769 O O . VAL A 1 38 ? -0.549 -9.870 9.558 1.00 0.00 38 VAL A O 7
ATOM 7782 N N . ALA A 1 39 ? -1.277 -9.775 11.685 1.00 0.00 39 ALA A N 7
ATOM 7783 C CA . ALA A 1 39 ? -1.795 -11.137 11.684 1.00 0.00 39 ALA A CA 7
ATOM 7784 C C . ALA A 1 39 ? -3.241 -11.174 11.201 1.00 0.00 39 ALA A C 7
ATOM 7785 O O . ALA A 1 39 ? -3.568 -11.866 10.235 1.00 0.00 39 ALA A O 7
ATOM 7792 N N . THR A 1 40 ? -4.106 -10.426 11.879 1.00 0.00 40 THR A N 7
ATOM 7793 C CA . THR A 1 40 ? -5.518 -10.374 11.520 1.00 0.00 40 THR A CA 7
ATOM 7794 C C . THR A 1 40 ? -5.942 -8.955 11.161 1.00 0.00 40 THR A C 7
ATOM 7795 O O . THR A 1 40 ? -5.473 -7.985 11.758 1.00 0.00 40 THR A O 7
ATOM 7806 N N . LEU A 1 41 ? -6.833 -8.839 10.182 1.00 0.00 41 LEU A N 7
ATOM 7807 C CA . LEU A 1 41 ? -7.323 -7.537 9.743 1.00 0.00 41 LEU A CA 7
ATOM 7808 C C . LEU A 1 41 ? -8.834 -7.563 9.542 1.00 0.00 41 LEU A C 7
ATOM 7809 O O . LEU A 1 41 ? -9.464 -8.616 9.635 1.00 0.00 41 LEU A O 7
ATOM 7825 N N . GLU A 1 42 ? -9.409 -6.397 9.263 1.00 0.00 42 GLU A N 7
ATOM 7826 C CA . GLU A 1 42 ? -10.847 -6.287 9.047 1.00 0.00 42 GLU A CA 7
ATOM 7827 C C . GLU A 1 42 ? -11.169 -6.203 7.558 1.00 0.00 42 GLU A C 7
ATOM 7828 O O . GLU A 1 42 ? -10.374 -5.719 6.752 1.00 0.00 42 GLU A O 7
ATOM 7840 N N . PRO A 1 43 ? -12.362 -6.687 7.182 1.00 0.00 43 PRO A N 7
ATOM 7841 C CA . PRO A 1 43 ? -12.817 -6.679 5.789 1.00 0.00 43 PRO A CA 7
ATOM 7842 C C . PRO A 1 43 ? -13.120 -5.272 5.286 1.00 0.00 43 PRO A C 7
ATOM 7843 O O . PRO A 1 43 ? -14.274 -4.845 5.263 1.00 0.00 43 PRO A O 7
ATOM 7854 N N . GLY A 1 44 ? -12.075 -4.554 4.884 1.00 0.00 44 GLY A N 7
ATOM 7855 C CA . GLY A 1 44 ? -12.252 -3.202 4.387 1.00 0.00 44 GLY A CA 7
ATOM 7856 C C . GLY A 1 44 ? -11.350 -2.204 5.087 1.00 0.00 44 GLY A C 7
ATOM 7857 O O . GLY A 1 44 ? -11.505 -0.995 4.921 1.00 0.00 44 GLY A O 7
ATOM 7861 N N . TRP A 1 45 ? -10.407 -2.712 5.872 1.00 0.00 45 TRP A N 7
ATOM 7862 C CA . TRP A 1 45 ? -9.478 -1.856 6.602 1.00 0.00 45 TRP A CA 7
ATOM 7863 C C . TRP A 1 45 ? -8.035 -2.173 6.224 1.00 0.00 45 TRP A C 7
ATOM 7864 O O . TRP A 1 45 ? -7.767 -3.158 5.536 1.00 0.00 45 TRP A O 7
ATOM 7885 N N . GLN A 1 46 ? -7.111 -1.333 6.679 1.00 0.00 46 GLN A N 7
ATOM 7886 C CA . GLN A 1 46 ? -5.695 -1.525 6.387 1.00 0.00 46 GLN A CA 7
ATOM 7887 C C . GLN A 1 46 ? -4.831 -1.050 7.550 1.00 0.00 46 GLN A C 7
ATOM 7888 O O . GLN A 1 46 ? -5.020 0.050 8.069 1.00 0.00 46 GLN A O 7
ATOM 7902 N N . PHE A 1 47 ? -3.881 -1.887 7.956 1.00 0.00 47 PHE A N 7
ATOM 7903 C CA . PHE A 1 47 ? -2.988 -1.553 9.059 1.00 0.00 47 PHE A CA 7
ATOM 7904 C C . PHE A 1 47 ? -1.610 -1.152 8.541 1.00 0.00 47 PHE A C 7
ATOM 7905 O O . PHE A 1 47 ? -0.962 -1.908 7.818 1.00 0.00 47 PHE A O 7
ATOM 7922 N N . GLY A 1 48 ? -1.169 0.046 8.915 1.00 0.00 48 GLY A N 7
ATOM 7923 C CA . GLY A 1 48 ? 0.129 0.528 8.478 1.00 0.00 48 GLY A CA 7
ATOM 7924 C C . GLY A 1 48 ? 0.533 1.813 9.172 1.00 0.00 48 GLY A C 7
ATOM 7925 O O . GLY A 1 48 ? -0.100 2.228 10.144 1.00 0.00 48 GLY A O 7
ATOM 7929 N N . SER A 1 49 ? 1.591 2.446 8.675 1.00 0.00 49 SER A N 7
ATOM 7930 C CA . SER A 1 49 ? 2.082 3.689 9.257 1.00 0.00 49 SER A CA 7
ATOM 7931 C C . SER A 1 49 ? 2.411 4.706 8.168 1.00 0.00 49 SER A C 7
ATOM 7932 O O . SER A 1 49 ? 3.070 4.383 7.181 1.00 0.00 49 SER A O 7
ATOM 7940 N N . ALA A 1 50 ? 1.946 5.936 8.357 1.00 0.00 50 ALA A N 7
ATOM 7941 C CA . ALA A 1 50 ? 2.192 7.002 7.393 1.00 0.00 50 ALA A CA 7
ATOM 7942 C C . ALA A 1 50 ? 2.838 8.210 8.063 1.00 0.00 50 ALA A C 7
ATOM 7943 O O . ALA A 1 50 ? 2.207 8.899 8.863 1.00 0.00 50 ALA A O 7
ATOM 7950 N N . GLY A 1 51 ? 4.100 8.461 7.730 1.00 0.00 51 GLY A N 7
ATOM 7951 C CA . GLY A 1 51 ? 4.811 9.586 8.310 1.00 0.00 51 GLY A CA 7
ATOM 7952 C C . GLY A 1 51 ? 5.423 9.253 9.656 1.00 0.00 51 GLY A C 7
ATOM 7953 O O . GLY A 1 51 ? 6.628 9.027 9.759 1.00 0.00 51 GLY A O 7
ATOM 7957 N N . GLY A 1 52 ? 4.591 9.225 10.692 1.00 0.00 52 GLY A N 7
ATOM 7958 C CA . GLY A 1 52 ? 5.076 8.920 12.025 1.00 0.00 52 GLY A CA 7
ATOM 7959 C C . GLY A 1 52 ? 3.968 8.466 12.956 1.00 0.00 52 GLY A C 7
ATOM 7960 O O . GLY A 1 52 ? 4.131 8.475 14.176 1.00 0.00 52 GLY A O 7
ATOM 7964 N N . ARG A 1 53 ? 2.838 8.070 12.379 1.00 0.00 53 ARG A N 7
ATOM 7965 C CA . ARG A 1 53 ? 1.698 7.615 13.165 1.00 0.00 53 ARG A CA 7
ATOM 7966 C C . ARG A 1 53 ? 1.280 6.207 12.751 1.00 0.00 53 ARG A C 7
ATOM 7967 O O . ARG A 1 53 ? 1.416 5.825 11.589 1.00 0.00 53 ARG A O 7
ATOM 7988 N N . SER A 1 54 ? 0.771 5.440 13.710 1.00 0.00 54 SER A N 7
ATOM 7989 C CA . SER A 1 54 ? 0.338 4.073 13.446 1.00 0.00 54 SER A CA 7
ATOM 7990 C C . SER A 1 54 ? -1.155 3.914 13.720 1.00 0.00 54 SER A C 7
ATOM 7991 O O . SER A 1 54 ? -1.662 4.370 14.744 1.00 0.00 54 SER A O 7
ATOM 7999 N N . GLY A 1 55 ? -1.854 3.263 12.794 1.00 0.00 55 GLY A N 7
ATOM 8000 C CA . GLY A 1 55 ? -3.281 3.055 12.953 1.00 0.00 55 GLY A CA 7
ATOM 8001 C C . GLY A 1 55 ? -3.921 2.460 11.715 1.00 0.00 55 GLY A C 7
ATOM 8002 O O . GLY A 1 55 ? -3.342 2.497 10.628 1.00 0.00 55 GLY A O 7
ATOM 8006 N N . LEU A 1 56 ? -5.118 1.907 11.877 1.00 0.00 56 LEU A N 7
ATOM 8007 C CA . LEU A 1 56 ? -5.838 1.299 10.763 1.00 0.00 56 LEU A CA 7
ATOM 8008 C C . LEU A 1 56 ? -6.555 2.360 9.934 1.00 0.00 56 LEU A C 7
ATOM 8009 O O . LEU A 1 56 ? -6.845 3.452 10.422 1.00 0.00 56 LEU A O 7
ATOM 8025 N N . PHE A 1 57 ? -6.840 2.029 8.679 1.00 0.00 57 PHE A N 7
ATOM 8026 C CA . PHE A 1 57 ? -7.525 2.952 7.782 1.00 0.00 57 PHE A CA 7
ATOM 8027 C C . PHE A 1 57 ? -8.334 2.193 6.734 1.00 0.00 57 PHE A C 7
ATOM 8028 O O . PHE A 1 57 ? -8.014 1.063 6.365 1.00 0.00 57 PHE A O 7
ATOM 8045 N N . PRO A 1 58 ? -9.409 2.828 6.243 1.00 0.00 58 PRO A N 7
ATOM 8046 C CA . PRO A 1 58 ? -10.286 2.233 5.231 1.00 0.00 58 PRO A CA 7
ATOM 8047 C C . PRO A 1 58 ? -9.609 2.120 3.870 1.00 0.00 58 PRO A C 7
ATOM 8048 O O . PRO A 1 58 ? -9.079 3.100 3.347 1.00 0.00 58 PRO A O 7
ATOM 8059 N N . ALA A 1 59 ? -9.630 0.920 3.301 1.00 0.00 59 ALA A N 7
ATOM 8060 C CA . ALA A 1 59 ? -9.020 0.681 1.998 1.00 0.00 59 ALA A CA 7
ATOM 8061 C C . ALA A 1 59 ? -9.927 1.160 0.871 1.00 0.00 59 ALA A C 7
ATOM 8062 O O . ALA A 1 59 ? -9.686 0.866 -0.300 1.00 0.00 59 ALA A O 7
ATOM 8069 N N . ASP A 1 60 ? -10.972 1.897 1.231 1.00 0.00 60 ASP A N 7
ATOM 8070 C CA . ASP A 1 60 ? -11.916 2.416 0.249 1.00 0.00 60 ASP A CA 7
ATOM 8071 C C . ASP A 1 60 ? -11.577 3.857 -0.122 1.00 0.00 60 ASP A C 7
ATOM 8072 O O . ASP A 1 60 ? -12.311 4.505 -0.869 1.00 0.00 60 ASP A O 7
ATOM 8081 N N . ILE A 1 61 ? -10.461 4.350 0.404 1.00 0.00 61 ILE A N 7
ATOM 8082 C CA . ILE A 1 61 ? -10.025 5.714 0.128 1.00 0.00 61 ILE A CA 7
ATOM 8083 C C . ILE A 1 61 ? -8.597 5.736 -0.405 1.00 0.00 61 ILE A C 7
ATOM 8084 O O . ILE A 1 61 ? -8.044 6.800 -0.685 1.00 0.00 61 ILE A O 7
ATOM 8100 N N . VAL A 1 62 ? -8.005 4.555 -0.546 1.00 0.00 62 VAL A N 7
ATOM 8101 C CA . VAL A 1 62 ? -6.641 4.438 -1.049 1.00 0.00 62 VAL A CA 7
ATOM 8102 C C . VAL A 1 62 ? -6.577 3.501 -2.250 1.00 0.00 62 VAL A C 7
ATOM 8103 O O . VAL A 1 62 ? -7.430 2.630 -2.415 1.00 0.00 62 VAL A O 7
ATOM 8116 N N . GLN A 1 63 ? -5.559 3.686 -3.084 1.00 0.00 63 GLN A N 7
ATOM 8117 C CA . GLN A 1 63 ? -5.384 2.856 -4.270 1.00 0.00 63 GLN A CA 7
ATOM 8118 C C . GLN A 1 63 ? -4.051 2.117 -4.225 1.00 0.00 63 GLN A C 7
ATOM 8119 O O . GLN A 1 63 ? -3.071 2.588 -3.647 1.00 0.00 63 GLN A O 7
ATOM 8133 N N . PRO A 1 64 ? -4.011 0.930 -4.848 1.00 0.00 64 PRO A N 7
ATOM 8134 C CA . PRO A 1 64 ? -2.803 0.099 -4.893 1.00 0.00 64 PRO A CA 7
ATOM 8135 C C . PRO A 1 64 ? -1.714 0.707 -5.771 1.00 0.00 64 PRO A C 7
ATOM 8136 O O . PRO A 1 64 ? -2.004 1.400 -6.746 1.00 0.00 64 PRO A O 7
ATOM 8147 N N . ALA A 1 65 ? -0.460 0.443 -5.418 1.00 0.00 65 ALA A N 7
ATOM 8148 C CA . ALA A 1 65 ? 0.672 0.962 -6.176 1.00 0.00 65 ALA A CA 7
ATOM 8149 C C . ALA A 1 65 ? 1.854 0.000 -6.124 1.00 0.00 65 ALA A C 7
ATOM 8150 O O . ALA A 1 65 ? 1.847 -0.967 -5.364 1.00 0.00 65 ALA A O 7
ATOM 8157 N N . ALA A 1 66 ? 2.868 0.272 -6.939 1.00 0.00 66 ALA A N 7
ATOM 8158 C CA . ALA A 1 66 ? 4.058 -0.568 -6.985 1.00 0.00 66 ALA A CA 7
ATOM 8159 C C . ALA A 1 66 ? 4.844 -0.478 -5.682 1.00 0.00 66 ALA A C 7
ATOM 8160 O O . ALA A 1 66 ? 4.968 0.595 -5.094 1.00 0.00 66 ALA A O 7
ATOM 8167 N N . ALA A 1 67 ? 5.373 -1.613 -5.235 1.00 0.00 67 ALA A N 7
ATOM 8168 C CA . ALA A 1 67 ? 6.148 -1.661 -4.002 1.00 0.00 67 ALA A CA 7
ATOM 8169 C C . ALA A 1 67 ? 7.583 -1.203 -4.238 1.00 0.00 67 ALA A C 7
ATOM 8170 O O . ALA A 1 67 ? 8.154 -1.396 -5.311 1.00 0.00 67 ALA A O 7
ATOM 8177 N N . PRO A 1 68 ? 8.182 -0.580 -3.212 1.00 0.00 68 PRO A N 7
ATOM 8178 C CA . PRO A 1 68 ? 9.559 -0.081 -3.283 1.00 0.00 68 PRO A CA 7
ATOM 8179 C C . PRO A 1 68 ? 10.583 -1.210 -3.324 1.00 0.00 68 PRO A C 7
ATOM 8180 O O . PRO A 1 68 ? 10.930 -1.784 -2.292 1.00 0.00 68 PRO A O 7
ATOM 8191 N N . ASP A 1 69 ? 11.064 -1.523 -4.522 1.00 0.00 69 ASP A N 7
ATOM 8192 C CA . ASP A 1 69 ? 12.051 -2.582 -4.697 1.00 0.00 69 ASP A CA 7
ATOM 8193 C C . ASP A 1 69 ? 13.198 -2.426 -3.703 1.00 0.00 69 ASP A C 7
ATOM 8194 O O . ASP A 1 69 ? 13.292 -1.419 -3.001 1.00 0.00 69 ASP A O 7
ATOM 8203 N N . PHE A 1 70 ? 14.067 -3.430 -3.649 1.00 0.00 70 PHE A N 7
ATOM 8204 C CA . PHE A 1 70 ? 15.207 -3.405 -2.739 1.00 0.00 70 PHE A CA 7
ATOM 8205 C C . PHE A 1 70 ? 16.506 -3.165 -3.502 1.00 0.00 70 PHE A C 7
ATOM 8206 O O . PHE A 1 70 ? 17.409 -2.486 -3.013 1.00 0.00 70 PHE A O 7
ATOM 8223 N N . SER A 1 71 ? 16.593 -3.728 -4.703 1.00 0.00 71 SER A N 7
ATOM 8224 C CA . SER A 1 71 ? 17.783 -3.579 -5.533 1.00 0.00 71 SER A CA 7
ATOM 8225 C C . SER A 1 71 ? 19.042 -3.533 -4.673 1.00 0.00 71 SER A C 7
ATOM 8226 O O . SER A 1 71 ? 19.887 -2.652 -4.835 1.00 0.00 71 SER A O 7
ATOM 8234 N N . PHE A 1 72 ? 19.161 -4.488 -3.757 1.00 0.00 72 PHE A N 7
ATOM 8235 C CA . PHE A 1 72 ? 20.316 -4.557 -2.869 1.00 0.00 72 PHE A CA 7
ATOM 8236 C C . PHE A 1 72 ? 20.593 -3.200 -2.229 1.00 0.00 72 PHE A C 7
ATOM 8237 O O . PHE A 1 72 ? 21.734 -2.740 -2.192 1.00 0.00 72 PHE A O 7
ATOM 8254 N N . SER A 1 73 ? 19.539 -2.563 -1.728 1.00 0.00 73 SER A N 7
ATOM 8255 C CA . SER A 1 73 ? 19.666 -1.256 -1.094 1.00 0.00 73 SER A CA 7
ATOM 8256 C C . SER A 1 73 ? 19.998 -1.402 0.388 1.00 0.00 73 SER A C 7
ATOM 8257 O O . SER A 1 73 ? 19.106 -1.537 1.226 1.00 0.00 73 SER A O 7
ATOM 8265 N N . LYS A 1 74 ? 21.288 -1.374 0.705 1.00 0.00 74 LYS A N 7
ATOM 8266 C CA . LYS A 1 74 ? 21.740 -1.501 2.085 1.00 0.00 74 LYS A CA 7
ATOM 8267 C C . LYS A 1 74 ? 22.186 -0.152 2.639 1.00 0.00 74 LYS A C 7
ATOM 8268 O O . LYS A 1 74 ? 22.760 0.665 1.919 1.00 0.00 74 LYS A O 7
ATOM 8287 N N . GLU A 1 75 ? 21.920 0.075 3.921 1.00 0.00 75 GLU A N 7
ATOM 8288 C CA . GLU A 1 75 ? 22.295 1.326 4.570 1.00 0.00 75 GLU A CA 7
ATOM 8289 C C . GLU A 1 75 ? 23.403 1.097 5.594 1.00 0.00 75 GLU A C 7
ATOM 8290 O O . GLU A 1 75 ? 23.476 0.038 6.217 1.00 0.00 75 GLU A O 7
ATOM 8302 N N . GLN A 1 76 ? 24.263 2.097 5.760 1.00 0.00 76 GLN A N 7
ATOM 8303 C CA . GLN A 1 76 ? 25.368 2.004 6.707 1.00 0.00 76 GLN A CA 7
ATOM 8304 C C . GLN A 1 76 ? 24.892 1.451 8.046 1.00 0.00 76 GLN A C 7
ATOM 8305 O O . GLN A 1 76 ? 24.007 2.022 8.685 1.00 0.00 76 GLN A O 7
ATOM 8319 N N . ARG A 1 77 ? 25.483 0.338 8.465 1.00 0.00 77 ARG A N 7
ATOM 8320 C CA . ARG A 1 77 ? 25.118 -0.292 9.728 1.00 0.00 77 ARG A CA 7
ATOM 8321 C C . ARG A 1 77 ? 26.055 0.152 10.848 1.00 0.00 77 ARG A C 7
ATOM 8322 O O . ARG A 1 77 ? 25.627 0.357 11.984 1.00 0.00 77 ARG A O 7
ATOM 8343 N N . SER A 1 78 ? 27.335 0.297 10.520 1.00 0.00 78 SER A N 7
ATOM 8344 C CA . SER A 1 78 ? 28.333 0.712 11.498 1.00 0.00 78 SER A CA 7
ATOM 8345 C C . SER A 1 78 ? 28.245 -0.142 12.760 1.00 0.00 78 SER A C 7
ATOM 8346 O O . SER A 1 78 ? 28.176 0.379 13.872 1.00 0.00 78 SER A O 7
ATOM 8354 N N . GLY A 1 79 ? 28.247 -1.459 12.577 1.00 0.00 79 GLY A N 7
ATOM 8355 C CA . GLY A 1 79 ? 28.167 -2.365 13.708 1.00 0.00 79 GLY A CA 7
ATOM 8356 C C . GLY A 1 79 ? 26.914 -2.153 14.533 1.00 0.00 79 GLY A C 7
ATOM 8357 O O . GLY A 1 79 ? 26.885 -1.304 15.424 1.00 0.00 79 GLY A O 7
ATOM 8361 N N . SER A 1 80 ? 25.874 -2.925 14.235 1.00 0.00 80 SER A N 7
ATOM 8362 C CA . SER A 1 80 ? 24.609 -2.814 14.953 1.00 0.00 80 SER A CA 7
ATOM 8363 C C . SER A 1 80 ? 23.873 -4.150 14.967 1.00 0.00 80 SER A C 7
ATOM 8364 O O . SER A 1 80 ? 24.083 -4.997 14.099 1.00 0.00 80 SER A O 7
ATOM 8372 N N . GLY A 1 81 ? 23.008 -4.332 15.960 1.00 0.00 81 GLY A N 7
ATOM 8373 C CA . GLY A 1 81 ? 22.254 -5.567 16.070 1.00 0.00 81 GLY A CA 7
ATOM 8374 C C . GLY A 1 81 ? 21.341 -5.583 17.281 1.00 0.00 81 GLY A C 7
ATOM 8375 O O . GLY A 1 81 ? 21.659 -5.025 18.331 1.00 0.00 81 GLY A O 7
ATOM 8379 N N . PRO A 1 82 ? 20.177 -6.234 17.140 1.00 0.00 82 PRO A N 7
ATOM 8380 C CA . PRO A 1 82 ? 19.191 -6.335 18.220 1.00 0.00 82 PRO A CA 7
ATOM 8381 C C . PRO A 1 82 ? 19.668 -7.232 19.358 1.00 0.00 82 PRO A C 7
ATOM 8382 O O . PRO A 1 82 ? 20.549 -8.070 19.172 1.00 0.00 82 PRO A O 7
ATOM 8393 N N . SER A 1 83 ? 19.078 -7.050 20.535 1.00 0.00 83 SER A N 7
ATOM 8394 C CA . SER A 1 83 ? 19.445 -7.841 21.704 1.00 0.00 83 SER A CA 7
ATOM 8395 C C . SER A 1 83 ? 18.467 -8.993 21.909 1.00 0.00 83 SER A C 7
ATOM 8396 O O . SER A 1 83 ? 18.142 -9.352 23.041 1.00 0.00 83 SER A O 7
ATOM 8404 N N . SER A 1 84 ? 18.000 -9.569 20.806 1.00 0.00 84 SER A N 7
ATOM 8405 C CA . SER A 1 84 ? 17.056 -10.678 20.863 1.00 0.00 84 SER A CA 7
ATOM 8406 C C . SER A 1 84 ? 17.501 -11.719 21.885 1.00 0.00 84 SER A C 7
ATOM 8407 O O . SER A 1 84 ? 16.714 -12.161 22.721 1.00 0.00 84 SER A O 7
ATOM 8415 N N . GLY A 1 85 ? 18.771 -12.106 21.812 1.00 0.00 85 GLY A N 7
ATOM 8416 C CA . GLY A 1 85 ? 19.301 -13.092 22.735 1.00 0.00 85 GLY A CA 7
ATOM 8417 C C . GLY A 1 85 ? 20.498 -13.831 22.171 1.00 0.00 85 GLY A C 7
ATOM 8418 O O . GLY A 1 85 ? 20.570 -15.058 22.246 1.00 0.00 85 GLY A O 7
ATOM 8422 N N . GLY A 1 1 ? 10.666 -24.649 -3.636 1.00 0.00 1 GLY A N 8
ATOM 8423 C CA . GLY A 1 1 ? 11.301 -23.407 -3.234 1.00 0.00 1 GLY A CA 8
ATOM 8424 C C . GLY A 1 1 ? 11.491 -23.313 -1.733 1.00 0.00 1 GLY A C 8
ATOM 8425 O O . GLY A 1 1 ? 10.540 -23.476 -0.969 1.00 0.00 1 GLY A O 8
ATOM 8429 N N . SER A 1 2 ? 12.723 -23.050 -1.309 1.00 0.00 2 SER A N 8
ATOM 8430 C CA . SER A 1 2 ? 13.035 -22.939 0.111 1.00 0.00 2 SER A CA 8
ATOM 8431 C C . SER A 1 2 ? 13.633 -21.573 0.431 1.00 0.00 2 SER A C 8
ATOM 8432 O O . SER A 1 2 ? 13.170 -20.876 1.333 1.00 0.00 2 SER A O 8
ATOM 8440 N N . SER A 1 3 ? 14.666 -21.196 -0.317 1.00 0.00 3 SER A N 8
ATOM 8441 C CA . SER A 1 3 ? 15.331 -19.915 -0.111 1.00 0.00 3 SER A CA 8
ATOM 8442 C C . SER A 1 3 ? 14.885 -18.897 -1.157 1.00 0.00 3 SER A C 8
ATOM 8443 O O . SER A 1 3 ? 15.691 -18.120 -1.666 1.00 0.00 3 SER A O 8
ATOM 8451 N N . GLY A 1 4 ? 13.593 -18.909 -1.472 1.00 0.00 4 GLY A N 8
ATOM 8452 C CA . GLY A 1 4 ? 13.061 -17.984 -2.456 1.00 0.00 4 GLY A CA 8
ATOM 8453 C C . GLY A 1 4 ? 11.753 -17.358 -2.014 1.00 0.00 4 GLY A C 8
ATOM 8454 O O . GLY A 1 4 ? 10.754 -18.054 -1.832 1.00 0.00 4 GLY A O 8
ATOM 8458 N N . SER A 1 5 ? 11.759 -16.040 -1.840 1.00 0.00 5 SER A N 8
ATOM 8459 C CA . SER A 1 5 ? 10.565 -15.321 -1.412 1.00 0.00 5 SER A CA 8
ATOM 8460 C C . SER A 1 5 ? 10.377 -14.045 -2.228 1.00 0.00 5 SER A C 8
ATOM 8461 O O . SER A 1 5 ? 11.346 -13.440 -2.686 1.00 0.00 5 SER A O 8
ATOM 8469 N N . SER A 1 6 ? 9.123 -13.643 -2.405 1.00 0.00 6 SER A N 8
ATOM 8470 C CA . SER A 1 6 ? 8.806 -12.442 -3.169 1.00 0.00 6 SER A CA 8
ATOM 8471 C C . SER A 1 6 ? 7.373 -11.992 -2.903 1.00 0.00 6 SER A C 8
ATOM 8472 O O . SER A 1 6 ? 6.418 -12.700 -3.222 1.00 0.00 6 SER A O 8
ATOM 8480 N N . GLY A 1 7 ? 7.231 -10.807 -2.316 1.00 0.00 7 GLY A N 8
ATOM 8481 C CA . GLY A 1 7 ? 5.912 -10.282 -2.016 1.00 0.00 7 GLY A CA 8
ATOM 8482 C C . GLY A 1 7 ? 5.965 -8.893 -1.411 1.00 0.00 7 GLY A C 8
ATOM 8483 O O . GLY A 1 7 ? 6.520 -8.701 -0.329 1.00 0.00 7 GLY A O 8
ATOM 8487 N N . SER A 1 8 ? 5.388 -7.921 -2.111 1.00 0.00 8 SER A N 8
ATOM 8488 C CA . SER A 1 8 ? 5.377 -6.542 -1.639 1.00 0.00 8 SER A CA 8
ATOM 8489 C C . SER A 1 8 ? 3.956 -5.987 -1.616 1.00 0.00 8 SER A C 8
ATOM 8490 O O . SER A 1 8 ? 3.025 -6.611 -2.125 1.00 0.00 8 SER A O 8
ATOM 8498 N N . GLY A 1 9 ? 3.797 -4.809 -1.020 1.00 0.00 9 GLY A N 8
ATOM 8499 C CA . GLY A 1 9 ? 2.487 -4.189 -0.941 1.00 0.00 9 GLY A CA 8
ATOM 8500 C C . GLY A 1 9 ? 2.558 -2.735 -0.517 1.00 0.00 9 GLY A C 8
ATOM 8501 O O . GLY A 1 9 ? 3.015 -2.424 0.583 1.00 0.00 9 GLY A O 8
ATOM 8505 N N . TYR A 1 10 ? 2.109 -1.843 -1.392 1.00 0.00 10 TYR A N 8
ATOM 8506 C CA . TYR A 1 10 ? 2.128 -0.414 -1.105 1.00 0.00 10 TYR A CA 8
ATOM 8507 C C . TYR A 1 10 ? 0.896 0.275 -1.684 1.00 0.00 10 TYR A C 8
ATOM 8508 O O . TYR A 1 10 ? 0.488 -0.002 -2.812 1.00 0.00 10 TYR A O 8
ATOM 8526 N N . VAL A 1 11 ? 0.307 1.176 -0.904 1.00 0.00 11 VAL A N 8
ATOM 8527 C CA . VAL A 1 11 ? -0.877 1.907 -1.338 1.00 0.00 11 VAL A CA 8
ATOM 8528 C C . VAL A 1 11 ? -0.769 3.386 -0.987 1.00 0.00 11 VAL A C 8
ATOM 8529 O O . VAL A 1 11 ? -0.137 3.755 0.003 1.00 0.00 11 VAL A O 8
ATOM 8542 N N . ILE A 1 12 ? -1.391 4.229 -1.805 1.00 0.00 12 ILE A N 8
ATOM 8543 C CA . ILE A 1 12 ? -1.366 5.669 -1.580 1.00 0.00 12 ILE A CA 8
ATOM 8544 C C . ILE A 1 12 ? -2.723 6.174 -1.101 1.00 0.00 12 ILE A C 8
ATOM 8545 O O . ILE A 1 12 ? -3.754 5.557 -1.365 1.00 0.00 12 ILE A O 8
ATOM 8561 N N . ALA A 1 13 ? -2.714 7.302 -0.398 1.00 0.00 13 ALA A N 8
ATOM 8562 C CA . ALA A 1 13 ? -3.944 7.893 0.114 1.00 0.00 13 ALA A CA 8
ATOM 8563 C C . ALA A 1 13 ? -4.703 8.623 -0.989 1.00 0.00 13 ALA A C 8
ATOM 8564 O O . ALA A 1 13 ? -4.117 9.382 -1.762 1.00 0.00 13 ALA A O 8
ATOM 8571 N N . LEU A 1 14 ? -6.008 8.387 -1.058 1.00 0.00 14 LEU A N 8
ATOM 8572 C CA . LEU A 1 14 ? -6.848 9.022 -2.068 1.00 0.00 14 LEU A CA 8
ATOM 8573 C C . LEU A 1 14 ? -7.494 10.291 -1.520 1.00 0.00 14 LEU A C 8
ATOM 8574 O O . LEU A 1 14 ? -7.645 11.281 -2.235 1.00 0.00 14 LEU A O 8
ATOM 8590 N N . ARG A 1 15 ? -7.873 10.253 -0.246 1.00 0.00 15 ARG A N 8
ATOM 8591 C CA . ARG A 1 15 ? -8.502 11.399 0.398 1.00 0.00 15 ARG A CA 8
ATOM 8592 C C . ARG A 1 15 ? -7.851 11.689 1.748 1.00 0.00 15 ARG A C 8
ATOM 8593 O O . ARG A 1 15 ? -7.243 10.808 2.357 1.00 0.00 15 ARG A O 8
ATOM 8614 N N . SER A 1 16 ? -7.983 12.928 2.209 1.00 0.00 16 SER A N 8
ATOM 8615 C CA . SER A 1 16 ? -7.405 13.335 3.484 1.00 0.00 16 SER A CA 8
ATOM 8616 C C . SER A 1 16 ? -8.170 12.715 4.650 1.00 0.00 16 SER A C 8
ATOM 8617 O O . SER A 1 16 ? -9.109 13.311 5.178 1.00 0.00 16 SER A O 8
ATOM 8625 N N . TYR A 1 17 ? -7.761 11.515 5.046 1.00 0.00 17 TYR A N 8
ATOM 8626 C CA . TYR A 1 17 ? -8.408 10.812 6.147 1.00 0.00 17 TYR A CA 8
ATOM 8627 C C . TYR A 1 17 ? -8.079 11.472 7.483 1.00 0.00 17 TYR A C 8
ATOM 8628 O O . TYR A 1 17 ? -7.310 10.935 8.280 1.00 0.00 17 TYR A O 8
ATOM 8646 N N . ILE A 1 18 ? -8.669 12.639 7.719 1.00 0.00 18 ILE A N 8
ATOM 8647 C CA . ILE A 1 18 ? -8.441 13.372 8.958 1.00 0.00 18 ILE A CA 8
ATOM 8648 C C . ILE A 1 18 ? -9.194 12.734 10.121 1.00 0.00 18 ILE A C 8
ATOM 8649 O O . ILE A 1 18 ? -10.425 12.748 10.161 1.00 0.00 18 ILE A O 8
ATOM 8665 N N . THR A 1 19 ? -8.447 12.176 11.068 1.00 0.00 19 THR A N 8
ATOM 8666 C CA . THR A 1 19 ? -9.043 11.534 12.233 1.00 0.00 19 THR A CA 8
ATOM 8667 C C . THR A 1 19 ? -8.649 12.251 13.519 1.00 0.00 19 THR A C 8
ATOM 8668 O O . THR A 1 19 ? -7.575 12.847 13.604 1.00 0.00 19 THR A O 8
ATOM 8679 N N . ASP A 1 20 ? -9.523 12.190 14.517 1.00 0.00 20 ASP A N 8
ATOM 8680 C CA . ASP A 1 20 ? -9.265 12.833 15.800 1.00 0.00 20 ASP A CA 8
ATOM 8681 C C . ASP A 1 20 ? -9.046 11.793 16.894 1.00 0.00 20 ASP A C 8
ATOM 8682 O O . ASP A 1 20 ? -9.179 12.089 18.081 1.00 0.00 20 ASP A O 8
ATOM 8691 N N . ASN A 1 21 ? -8.711 10.573 16.486 1.00 0.00 21 ASN A N 8
ATOM 8692 C CA . ASN A 1 21 ? -8.475 9.488 17.432 1.00 0.00 21 ASN A CA 8
ATOM 8693 C C . ASN A 1 21 ? -7.182 8.749 17.101 1.00 0.00 21 ASN A C 8
ATOM 8694 O O . ASN A 1 21 ? -6.721 8.764 15.958 1.00 0.00 21 ASN A O 8
ATOM 8705 N N . CYS A 1 22 ? -6.602 8.104 18.106 1.00 0.00 22 CYS A N 8
ATOM 8706 C CA . CYS A 1 22 ? -5.361 7.359 17.922 1.00 0.00 22 CYS A CA 8
ATOM 8707 C C . CYS A 1 22 ? -5.623 6.035 17.211 1.00 0.00 22 CYS A C 8
ATOM 8708 O O . CYS A 1 22 ? -4.937 5.690 16.249 1.00 0.00 22 CYS A O 8
ATOM 8716 N N . SER A 1 23 ? -6.618 5.297 17.691 1.00 0.00 23 SER A N 8
ATOM 8717 C CA . SER A 1 23 ? -6.967 4.009 17.105 1.00 0.00 23 SER A CA 8
ATOM 8718 C C . SER A 1 23 ? -6.910 4.072 15.581 1.00 0.00 23 SER A C 8
ATOM 8719 O O . SER A 1 23 ? -6.458 3.133 14.925 1.00 0.00 23 SER A O 8
ATOM 8727 N N . LEU A 1 24 ? -7.372 5.186 15.025 1.00 0.00 24 LEU A N 8
ATOM 8728 C CA . LEU A 1 24 ? -7.375 5.375 13.578 1.00 0.00 24 LEU A CA 8
ATOM 8729 C C . LEU A 1 24 ? -6.073 6.016 13.110 1.00 0.00 24 LEU A C 8
ATOM 8730 O O . LEU A 1 24 ? -5.248 6.437 13.922 1.00 0.00 24 LEU A O 8
ATOM 8746 N N . LEU A 1 25 ? -5.894 6.089 11.795 1.00 0.00 25 LEU A N 8
ATOM 8747 C CA . LEU A 1 25 ? -4.693 6.682 11.218 1.00 0.00 25 LEU A CA 8
ATOM 8748 C C . LEU A 1 25 ? -5.001 8.039 10.594 1.00 0.00 25 LEU A C 8
ATOM 8749 O O . LEU A 1 25 ? -6.051 8.226 9.978 1.00 0.00 25 LEU A O 8
ATOM 8765 N N . SER A 1 26 ? -4.079 8.982 10.755 1.00 0.00 26 SER A N 8
ATOM 8766 C CA . SER A 1 26 ? -4.253 10.323 10.209 1.00 0.00 26 SER A CA 8
ATOM 8767 C C . SER A 1 26 ? -3.207 10.612 9.136 1.00 0.00 26 SER A C 8
ATOM 8768 O O . SER A 1 26 ? -2.030 10.811 9.438 1.00 0.00 26 SER A O 8
ATOM 8776 N N . PHE A 1 27 ? -3.645 10.634 7.882 1.00 0.00 27 PHE A N 8
ATOM 8777 C CA . PHE A 1 27 ? -2.748 10.898 6.763 1.00 0.00 27 PHE A CA 8
ATOM 8778 C C . PHE A 1 27 ? -3.413 11.811 5.736 1.00 0.00 27 PHE A C 8
ATOM 8779 O O . PHE A 1 27 ? -4.621 12.044 5.787 1.00 0.00 27 PHE A O 8
ATOM 8796 N N . HIS A 1 28 ? -2.615 12.324 4.806 1.00 0.00 28 HIS A N 8
ATOM 8797 C CA . HIS A 1 28 ? -3.125 13.211 3.766 1.00 0.00 28 HIS A CA 8
ATOM 8798 C C . HIS A 1 28 ? -3.033 12.550 2.394 1.00 0.00 28 HIS A C 8
ATOM 8799 O O . HIS A 1 28 ? -2.164 11.711 2.156 1.00 0.00 28 HIS A O 8
ATOM 8814 N N . ARG A 1 29 ? -3.934 12.933 1.496 1.00 0.00 29 ARG A N 8
ATOM 8815 C CA . ARG A 1 29 ? -3.956 12.376 0.149 1.00 0.00 29 ARG A CA 8
ATOM 8816 C C . ARG A 1 29 ? -2.566 12.417 -0.478 1.00 0.00 29 ARG A C 8
ATOM 8817 O O . ARG A 1 29 ? -1.916 13.461 -0.506 1.00 0.00 29 ARG A O 8
ATOM 8838 N N . GLY A 1 30 ? -2.114 11.271 -0.981 1.00 0.00 30 GLY A N 8
ATOM 8839 C CA . GLY A 1 30 ? -0.804 11.198 -1.600 1.00 0.00 30 GLY A CA 8
ATOM 8840 C C . GLY A 1 30 ? 0.224 10.536 -0.704 1.00 0.00 30 GLY A C 8
ATOM 8841 O O . GLY A 1 30 ? 1.267 10.082 -1.175 1.00 0.00 30 GLY A O 8
ATOM 8845 N N . ASP A 1 31 ? -0.068 10.484 0.590 1.00 0.00 31 ASP A N 8
ATOM 8846 C CA . ASP A 1 31 ? 0.840 9.873 1.555 1.00 0.00 31 ASP A CA 8
ATOM 8847 C C . ASP A 1 31 ? 0.908 8.362 1.357 1.00 0.00 31 ASP A C 8
ATOM 8848 O O . ASP A 1 31 ? -0.106 7.668 1.447 1.00 0.00 31 ASP A O 8
ATOM 8857 N N . LEU A 1 32 ? 2.107 7.859 1.086 1.00 0.00 32 LEU A N 8
ATOM 8858 C CA . LEU A 1 32 ? 2.307 6.430 0.874 1.00 0.00 32 LEU A CA 8
ATOM 8859 C C . LEU A 1 32 ? 2.219 5.666 2.191 1.00 0.00 32 LEU A C 8
ATOM 8860 O O . LEU A 1 32 ? 3.084 5.803 3.058 1.00 0.00 32 LEU A O 8
ATOM 8876 N N . ILE A 1 33 ? 1.171 4.862 2.334 1.00 0.00 33 ILE A N 8
ATOM 8877 C CA . ILE A 1 33 ? 0.973 4.074 3.544 1.00 0.00 33 ILE A CA 8
ATOM 8878 C C . ILE A 1 33 ? 1.686 2.730 3.448 1.00 0.00 33 ILE A C 8
ATOM 8879 O O . ILE A 1 33 ? 1.350 1.895 2.608 1.00 0.00 33 ILE A O 8
ATOM 8895 N N . LYS A 1 34 ? 2.672 2.526 4.315 1.00 0.00 34 LYS A N 8
ATOM 8896 C CA . LYS A 1 34 ? 3.432 1.282 4.331 1.00 0.00 34 LYS A CA 8
ATOM 8897 C C . LYS A 1 34 ? 2.643 0.172 5.018 1.00 0.00 34 LYS A C 8
ATOM 8898 O O . LYS A 1 34 ? 2.223 0.314 6.167 1.00 0.00 34 LYS A O 8
ATOM 8917 N N . LEU A 1 35 ? 2.447 -0.934 4.308 1.00 0.00 35 LEU A N 8
ATOM 8918 C CA . LEU A 1 35 ? 1.709 -2.070 4.849 1.00 0.00 35 LEU A CA 8
ATOM 8919 C C . LEU A 1 35 ? 2.543 -2.815 5.887 1.00 0.00 35 LEU A C 8
ATOM 8920 O O . LEU A 1 35 ? 3.541 -3.456 5.553 1.00 0.00 35 LEU A O 8
ATOM 8936 N N . LEU A 1 36 ? 2.126 -2.730 7.145 1.00 0.00 36 LEU A N 8
ATOM 8937 C CA . LEU A 1 36 ? 2.832 -3.398 8.232 1.00 0.00 36 LEU A CA 8
ATOM 8938 C C . LEU A 1 36 ? 2.348 -4.836 8.394 1.00 0.00 36 LEU A C 8
ATOM 8939 O O . LEU A 1 36 ? 1.218 -5.179 8.048 1.00 0.00 36 LEU A O 8
ATOM 8955 N N . PRO A 1 37 ? 3.222 -5.698 8.934 1.00 0.00 37 PRO A N 8
ATOM 8956 C CA . PRO A 1 37 ? 2.905 -7.111 9.157 1.00 0.00 37 PRO A CA 8
ATOM 8957 C C . PRO A 1 37 ? 1.877 -7.307 10.266 1.00 0.00 37 PRO A C 8
ATOM 8958 O O . PRO A 1 37 ? 2.179 -7.128 11.445 1.00 0.00 37 PRO A O 8
ATOM 8969 N N . VAL A 1 38 ? 0.660 -7.677 9.879 1.00 0.00 38 VAL A N 8
ATOM 8970 C CA . VAL A 1 38 ? -0.413 -7.898 10.841 1.00 0.00 38 VAL A CA 8
ATOM 8971 C C . VAL A 1 38 ? -0.968 -9.314 10.728 1.00 0.00 38 VAL A C 8
ATOM 8972 O O . VAL A 1 38 ? -1.149 -9.835 9.628 1.00 0.00 38 VAL A O 8
ATOM 8985 N N . ALA A 1 39 ? -1.238 -9.931 11.874 1.00 0.00 39 ALA A N 8
ATOM 8986 C CA . ALA A 1 39 ? -1.775 -11.285 11.904 1.00 0.00 39 ALA A CA 8
ATOM 8987 C C . ALA A 1 39 ? -3.046 -11.391 11.067 1.00 0.00 39 ALA A C 8
ATOM 8988 O O . ALA A 1 39 ? -3.146 -12.232 10.174 1.00 0.00 39 ALA A O 8
ATOM 8995 N N . THR A 1 40 ? -4.017 -10.532 11.363 1.00 0.00 40 THR A N 8
ATOM 8996 C CA . THR A 1 40 ? -5.282 -10.530 10.639 1.00 0.00 40 THR A CA 8
ATOM 8997 C C . THR A 1 40 ? -5.927 -9.149 10.664 1.00 0.00 40 THR A C 8
ATOM 8998 O O . THR A 1 40 ? -5.590 -8.310 11.501 1.00 0.00 40 THR A O 8
ATOM 9009 N N . LEU A 1 41 ? -6.856 -8.919 9.743 1.00 0.00 41 LEU A N 8
ATOM 9010 C CA . LEU A 1 41 ? -7.550 -7.638 9.660 1.00 0.00 41 LEU A CA 8
ATOM 9011 C C . LEU A 1 41 ? -8.956 -7.816 9.095 1.00 0.00 41 LEU A C 8
ATOM 9012 O O . LEU A 1 41 ? -9.369 -8.930 8.773 1.00 0.00 41 LEU A O 8
ATOM 9028 N N . GLU A 1 42 ? -9.685 -6.711 8.977 1.00 0.00 42 GLU A N 8
ATOM 9029 C CA . GLU A 1 42 ? -11.044 -6.747 8.449 1.00 0.00 42 GLU A CA 8
ATOM 9030 C C . GLU A 1 42 ? -11.052 -6.479 6.947 1.00 0.00 42 GLU A C 8
ATOM 9031 O O . GLU A 1 42 ? -10.115 -5.908 6.388 1.00 0.00 42 GLU A O 8
ATOM 9043 N N . PRO A 1 43 ? -12.134 -6.902 6.277 1.00 0.00 43 PRO A N 8
ATOM 9044 C CA . PRO A 1 43 ? -12.291 -6.719 4.831 1.00 0.00 43 PRO A CA 8
ATOM 9045 C C . PRO A 1 43 ? -12.505 -5.258 4.451 1.00 0.00 43 PRO A C 8
ATOM 9046 O O . PRO A 1 43 ? -12.649 -4.927 3.274 1.00 0.00 43 PRO A O 8
ATOM 9057 N N . GLY A 1 44 ? -12.526 -4.387 5.455 1.00 0.00 44 GLY A N 8
ATOM 9058 C CA . GLY A 1 44 ? -12.723 -2.971 5.205 1.00 0.00 44 GLY A CA 8
ATOM 9059 C C . GLY A 1 44 ? -11.794 -2.102 6.029 1.00 0.00 44 GLY A C 8
ATOM 9060 O O . GLY A 1 44 ? -12.049 -0.912 6.216 1.00 0.00 44 GLY A O 8
ATOM 9064 N N . TRP A 1 45 ? -10.714 -2.696 6.524 1.00 0.00 45 TRP A N 8
ATOM 9065 C CA . TRP A 1 45 ? -9.745 -1.968 7.334 1.00 0.00 45 TRP A CA 8
ATOM 9066 C C . TRP A 1 45 ? -8.319 -2.307 6.913 1.00 0.00 45 TRP A C 8
ATOM 9067 O O . TRP A 1 45 ? -8.084 -3.311 6.242 1.00 0.00 45 TRP A O 8
ATOM 9088 N N . GLN A 1 46 ? -7.372 -1.463 7.312 1.00 0.00 46 GLN A N 8
ATOM 9089 C CA . GLN A 1 46 ? -5.970 -1.675 6.974 1.00 0.00 46 GLN A CA 8
ATOM 9090 C C . GLN A 1 46 ? -5.063 -1.257 8.127 1.00 0.00 46 GLN A C 8
ATOM 9091 O O . GLN A 1 46 ? -5.419 -0.393 8.929 1.00 0.00 46 GLN A O 8
ATOM 9105 N N . PHE A 1 47 ? -3.890 -1.876 8.205 1.00 0.00 47 PHE A N 8
ATOM 9106 C CA . PHE A 1 47 ? -2.933 -1.569 9.262 1.00 0.00 47 PHE A CA 8
ATOM 9107 C C . PHE A 1 47 ? -1.553 -1.279 8.678 1.00 0.00 47 PHE A C 8
ATOM 9108 O O . PHE A 1 47 ? -0.911 -2.159 8.107 1.00 0.00 47 PHE A O 8
ATOM 9125 N N . GLY A 1 48 ? -1.104 -0.036 8.825 1.00 0.00 48 GLY A N 8
ATOM 9126 C CA . GLY A 1 48 ? 0.196 0.349 8.307 1.00 0.00 48 GLY A CA 8
ATOM 9127 C C . GLY A 1 48 ? 0.710 1.633 8.928 1.00 0.00 48 GLY A C 8
ATOM 9128 O O . GLY A 1 48 ? 0.030 2.250 9.748 1.00 0.00 48 GLY A O 8
ATOM 9132 N N . SER A 1 49 ? 1.915 2.036 8.538 1.00 0.00 49 SER A N 8
ATOM 9133 C CA . SER A 1 49 ? 2.523 3.252 9.066 1.00 0.00 49 SER A CA 8
ATOM 9134 C C . SER A 1 49 ? 2.619 4.324 7.986 1.00 0.00 49 SER A C 8
ATOM 9135 O O . SER A 1 49 ? 2.927 4.032 6.831 1.00 0.00 49 SER A O 8
ATOM 9143 N N . ALA A 1 50 ? 2.354 5.569 8.371 1.00 0.00 50 ALA A N 8
ATOM 9144 C CA . ALA A 1 50 ? 2.413 6.686 7.437 1.00 0.00 50 ALA A CA 8
ATOM 9145 C C . ALA A 1 50 ? 2.828 7.971 8.144 1.00 0.00 50 ALA A C 8
ATOM 9146 O O . ALA A 1 50 ? 2.201 8.386 9.118 1.00 0.00 50 ALA A O 8
ATOM 9153 N N . GLY A 1 51 ? 3.891 8.598 7.648 1.00 0.00 51 GLY A N 8
ATOM 9154 C CA . GLY A 1 51 ? 4.373 9.829 8.245 1.00 0.00 51 GLY A CA 8
ATOM 9155 C C . GLY A 1 51 ? 4.792 9.647 9.690 1.00 0.00 51 GLY A C 8
ATOM 9156 O O . GLY A 1 51 ? 4.486 10.479 10.543 1.00 0.00 51 GLY A O 8
ATOM 9160 N N . GLY A 1 52 ? 5.495 8.553 9.967 1.00 0.00 52 GLY A N 8
ATOM 9161 C CA . GLY A 1 52 ? 5.945 8.282 11.321 1.00 0.00 52 GLY A CA 8
ATOM 9162 C C . GLY A 1 52 ? 4.793 8.075 12.284 1.00 0.00 52 GLY A C 8
ATOM 9163 O O . GLY A 1 52 ? 4.943 8.263 13.491 1.00 0.00 52 GLY A O 8
ATOM 9167 N N . ARG A 1 53 ? 3.639 7.689 11.749 1.00 0.00 53 ARG A N 8
ATOM 9168 C CA . ARG A 1 53 ? 2.456 7.459 12.569 1.00 0.00 53 ARG A CA 8
ATOM 9169 C C . ARG A 1 53 ? 1.864 6.080 12.295 1.00 0.00 53 ARG A C 8
ATOM 9170 O O . ARG A 1 53 ? 2.122 5.478 11.252 1.00 0.00 53 ARG A O 8
ATOM 9191 N N . SER A 1 54 ? 1.068 5.585 13.238 1.00 0.00 54 SER A N 8
ATOM 9192 C CA . SER A 1 54 ? 0.442 4.275 13.100 1.00 0.00 54 SER A CA 8
ATOM 9193 C C . SER A 1 54 ? -1.034 4.335 13.477 1.00 0.00 54 SER A C 8
ATOM 9194 O O . SER A 1 54 ? -1.428 5.085 14.370 1.00 0.00 54 SER A O 8
ATOM 9202 N N . GLY A 1 55 ? -1.848 3.540 12.790 1.00 0.00 55 GLY A N 8
ATOM 9203 C CA . GLY A 1 55 ? -3.272 3.517 13.067 1.00 0.00 55 GLY A CA 8
ATOM 9204 C C . GLY A 1 55 ? -4.042 2.661 12.080 1.00 0.00 55 GLY A C 8
ATOM 9205 O O . GLY A 1 55 ? -3.449 2.008 11.220 1.00 0.00 55 GLY A O 8
ATOM 9209 N N . LEU A 1 56 ? -5.364 2.661 12.205 1.00 0.00 56 LEU A N 8
ATOM 9210 C CA . LEU A 1 56 ? -6.216 1.877 11.318 1.00 0.00 56 LEU A CA 8
ATOM 9211 C C . LEU A 1 56 ? -6.909 2.773 10.296 1.00 0.00 56 LEU A C 8
ATOM 9212 O O . LEU A 1 56 ? -7.322 3.889 10.612 1.00 0.00 56 LEU A O 8
ATOM 9228 N N . PHE A 1 57 ? -7.036 2.275 9.070 1.00 0.00 57 PHE A N 8
ATOM 9229 C CA . PHE A 1 57 ? -7.681 3.030 8.002 1.00 0.00 57 PHE A CA 8
ATOM 9230 C C . PHE A 1 57 ? -8.386 2.094 7.024 1.00 0.00 57 PHE A C 8
ATOM 9231 O O . PHE A 1 57 ? -7.973 0.954 6.809 1.00 0.00 57 PHE A O 8
ATOM 9248 N N . PRO A 1 58 ? -9.476 2.586 6.417 1.00 0.00 58 PRO A N 8
ATOM 9249 C CA . PRO A 1 58 ? -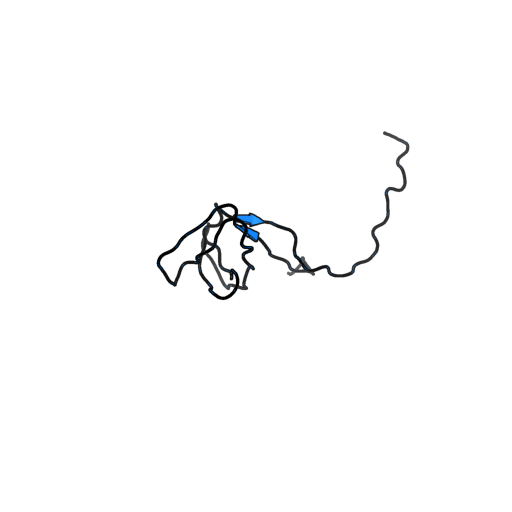10.262 1.811 5.452 1.00 0.00 58 PRO A CA 8
ATOM 9250 C C . PRO A 1 58 ? -9.515 1.587 4.143 1.00 0.00 58 PRO A C 8
ATOM 9251 O O . PRO A 1 58 ? -8.878 2.499 3.616 1.00 0.00 58 PRO A O 8
ATOM 9262 N N . ALA A 1 59 ? -9.596 0.367 3.622 1.00 0.00 59 ALA A N 8
ATOM 9263 C CA . ALA A 1 59 ? -8.929 0.024 2.372 1.00 0.00 59 ALA A CA 8
ATOM 9264 C C . ALA A 1 59 ? -9.785 0.407 1.169 1.00 0.00 59 ALA A C 8
ATOM 9265 O O . ALA A 1 59 ? -9.634 -0.154 0.084 1.00 0.00 59 ALA A O 8
ATOM 9272 N N . ASP A 1 60 ? -10.683 1.365 1.370 1.00 0.00 60 ASP A N 8
ATOM 9273 C CA . ASP A 1 60 ? -11.563 1.824 0.301 1.00 0.00 60 ASP A CA 8
ATOM 9274 C C . ASP A 1 60 ? -11.164 3.219 -0.170 1.00 0.00 60 ASP A C 8
ATOM 9275 O O . ASP A 1 60 ? -11.511 3.633 -1.276 1.00 0.00 60 ASP A O 8
ATOM 9284 N N . ILE A 1 61 ? -10.435 3.938 0.676 1.00 0.00 61 ILE A N 8
ATOM 9285 C CA . ILE A 1 61 ? -9.989 5.285 0.346 1.00 0.00 61 ILE A CA 8
ATOM 9286 C C . ILE A 1 61 ? -8.519 5.294 -0.060 1.00 0.00 61 ILE A C 8
ATOM 9287 O O . ILE A 1 61 ? -7.862 6.335 -0.030 1.00 0.00 61 ILE A O 8
ATOM 9303 N N . VAL A 1 62 ? -8.009 4.127 -0.441 1.00 0.00 62 VAL A N 8
ATOM 9304 C CA . VAL A 1 62 ? -6.617 4.001 -0.856 1.00 0.00 62 VAL A CA 8
ATOM 9305 C C . VAL A 1 62 ? -6.494 3.146 -2.113 1.00 0.00 62 VAL A C 8
ATOM 9306 O O . VAL A 1 62 ? -7.328 2.279 -2.368 1.00 0.00 62 VAL A O 8
ATOM 9319 N N . GLN A 1 63 ? -5.448 3.398 -2.893 1.00 0.00 63 GLN A N 8
ATOM 9320 C CA . GLN A 1 63 ? -5.216 2.652 -4.123 1.00 0.00 63 GLN A CA 8
ATOM 9321 C C . GLN A 1 63 ? -3.756 2.226 -4.235 1.00 0.00 63 GLN A C 8
ATOM 9322 O O . GLN A 1 63 ? -2.850 2.887 -3.725 1.00 0.00 63 GLN A O 8
ATOM 9336 N N . PRO A 1 64 ? -3.519 1.095 -4.916 1.00 0.00 64 PRO A N 8
ATOM 9337 C CA . PRO A 1 64 ? -2.170 0.556 -5.110 1.00 0.00 64 PRO A CA 8
ATOM 9338 C C . PRO A 1 64 ? -1.332 1.414 -6.052 1.00 0.00 64 PRO A C 8
ATOM 9339 O O . PRO A 1 64 ? -1.843 1.958 -7.030 1.00 0.00 64 PRO A O 8
ATOM 9350 N N . ALA A 1 65 ? -0.043 1.531 -5.750 1.00 0.00 65 ALA A N 8
ATOM 9351 C CA . ALA A 1 65 ? 0.865 2.321 -6.571 1.00 0.00 65 ALA A CA 8
ATOM 9352 C C . ALA A 1 65 ? 2.030 1.474 -7.073 1.00 0.00 65 ALA A C 8
ATOM 9353 O O . ALA A 1 65 ? 2.077 1.097 -8.243 1.00 0.00 65 ALA A O 8
ATOM 9360 N N . ALA A 1 66 ? 2.969 1.179 -6.179 1.00 0.00 66 ALA A N 8
ATOM 9361 C CA . ALA A 1 66 ? 4.133 0.375 -6.531 1.00 0.00 66 ALA A CA 8
ATOM 9362 C C . ALA A 1 66 ? 4.984 0.074 -5.303 1.00 0.00 66 ALA A C 8
ATOM 9363 O O . ALA A 1 66 ? 4.776 0.650 -4.235 1.00 0.00 66 ALA A O 8
ATOM 9370 N N . ALA A 1 67 ? 5.942 -0.834 -5.460 1.00 0.00 67 ALA A N 8
ATOM 9371 C CA . ALA A 1 67 ? 6.825 -1.210 -4.364 1.00 0.00 67 ALA A CA 8
ATOM 9372 C C . ALA A 1 67 ? 8.167 -0.494 -4.468 1.00 0.00 67 ALA A C 8
ATOM 9373 O O . ALA A 1 67 ? 8.694 -0.267 -5.557 1.00 0.00 67 ALA A O 8
ATOM 9380 N N . PRO A 1 68 ? 8.734 -0.126 -3.309 1.00 0.00 68 PRO A N 8
ATOM 9381 C CA . PRO A 1 68 ? 10.022 0.571 -3.245 1.00 0.00 68 PRO A CA 8
ATOM 9382 C C . PRO A 1 68 ? 11.188 -0.327 -3.644 1.00 0.00 68 PRO A C 8
ATOM 9383 O O . PRO A 1 68 ? 12.338 0.111 -3.674 1.00 0.00 68 PRO A O 8
ATOM 9394 N N . ASP A 1 69 ? 10.883 -1.583 -3.948 1.00 0.00 69 ASP A N 8
ATOM 9395 C CA . ASP A 1 69 ? 11.907 -2.543 -4.347 1.00 0.00 69 ASP A CA 8
ATOM 9396 C C . ASP A 1 69 ? 12.733 -2.988 -3.144 1.00 0.00 69 ASP A C 8
ATOM 9397 O O . ASP A 1 69 ? 13.951 -3.136 -3.235 1.00 0.00 69 ASP A O 8
ATOM 9406 N N . PHE A 1 70 ? 12.061 -3.198 -2.017 1.00 0.00 70 PHE A N 8
ATOM 9407 C CA . PHE A 1 70 ? 12.733 -3.624 -0.795 1.00 0.00 70 PHE A CA 8
ATOM 9408 C C . PHE A 1 70 ? 12.105 -4.901 -0.245 1.00 0.00 70 PHE A C 8
ATOM 9409 O O . PHE A 1 70 ? 11.247 -4.854 0.637 1.00 0.00 70 PHE A O 8
ATOM 9426 N N . SER A 1 71 ? 12.538 -6.041 -0.773 1.00 0.00 71 SER A N 8
ATOM 9427 C CA . SER A 1 71 ? 12.015 -7.331 -0.340 1.00 0.00 71 SER A CA 8
ATOM 9428 C C . SER A 1 71 ? 12.311 -7.569 1.138 1.00 0.00 71 SER A C 8
ATOM 9429 O O . SER A 1 71 ? 13.467 -7.715 1.536 1.00 0.00 71 SER A O 8
ATOM 9437 N N . PHE A 1 72 ? 11.258 -7.605 1.948 1.00 0.00 72 PHE A N 8
ATOM 9438 C CA . PHE A 1 72 ? 11.403 -7.824 3.382 1.00 0.00 72 PHE A CA 8
ATOM 9439 C C . PHE A 1 72 ? 11.142 -9.284 3.739 1.00 0.00 72 PHE A C 8
ATOM 9440 O O . PHE A 1 72 ? 10.027 -9.655 4.105 1.00 0.00 72 PHE A O 8
ATOM 9457 N N . SER A 1 73 ? 12.179 -10.108 3.629 1.00 0.00 73 SER A N 8
ATOM 9458 C CA . SER A 1 73 ? 12.062 -11.529 3.936 1.00 0.00 73 SER A CA 8
ATOM 9459 C C . SER A 1 73 ? 13.433 -12.142 4.201 1.00 0.00 73 SER A C 8
ATOM 9460 O O . SER A 1 73 ? 14.465 -11.524 3.938 1.00 0.00 73 SER A O 8
ATOM 9468 N N . LYS A 1 74 ? 13.437 -13.363 4.726 1.00 0.00 74 LYS A N 8
ATOM 9469 C CA . LYS A 1 74 ? 14.680 -14.063 5.027 1.00 0.00 74 LYS A CA 8
ATOM 9470 C C . LYS A 1 74 ? 15.663 -13.142 5.743 1.00 0.00 74 LYS A C 8
ATOM 9471 O O . LYS A 1 74 ? 16.864 -13.174 5.475 1.00 0.00 74 LYS A O 8
ATOM 9490 N N . GLU A 1 75 ? 15.145 -12.325 6.655 1.00 0.00 75 GLU A N 8
ATOM 9491 C CA . GLU A 1 75 ? 15.979 -11.397 7.409 1.00 0.00 75 GLU A CA 8
ATOM 9492 C C . GLU A 1 75 ? 15.555 -11.351 8.874 1.00 0.00 75 GLU A C 8
ATOM 9493 O O . GLU A 1 75 ? 14.414 -11.667 9.210 1.00 0.00 75 GLU A O 8
ATOM 9505 N N . GLN A 1 76 ? 16.483 -10.957 9.741 1.00 0.00 76 GLN A N 8
ATOM 9506 C CA . GLN A 1 76 ? 16.205 -10.871 11.170 1.00 0.00 76 GLN A CA 8
ATOM 9507 C C . GLN A 1 76 ? 17.153 -9.890 11.850 1.00 0.00 76 GLN A C 8
ATOM 9508 O O . GLN A 1 76 ? 18.329 -9.801 11.497 1.00 0.00 76 GLN A O 8
ATOM 9522 N N . ARG A 1 77 ? 16.634 -9.154 12.828 1.00 0.00 77 ARG A N 8
ATOM 9523 C CA . ARG A 1 77 ? 17.434 -8.178 13.557 1.00 0.00 77 ARG A CA 8
ATOM 9524 C C . ARG A 1 77 ? 18.162 -8.835 14.725 1.00 0.00 77 ARG A C 8
ATOM 9525 O O . ARG A 1 77 ? 17.967 -10.018 15.005 1.00 0.00 77 ARG A O 8
ATOM 9546 N N . SER A 1 78 ? 19.003 -8.061 15.403 1.00 0.00 78 SER A N 8
ATOM 9547 C CA . SER A 1 78 ? 19.765 -8.569 16.538 1.00 0.00 78 SER A CA 8
ATOM 9548 C C . SER A 1 78 ? 19.078 -8.216 17.854 1.00 0.00 78 SER A C 8
ATOM 9549 O O . SER A 1 78 ? 18.795 -9.090 18.673 1.00 0.00 78 SER A O 8
ATOM 9557 N N . GLY A 1 79 ? 18.814 -6.928 18.051 1.00 0.00 79 GLY A N 8
ATOM 9558 C CA . GLY A 1 79 ? 18.163 -6.481 19.268 1.00 0.00 79 GLY A CA 8
ATOM 9559 C C . GLY A 1 79 ? 19.035 -5.547 20.083 1.00 0.00 79 GLY A C 8
ATOM 9560 O O . GLY A 1 79 ? 20.237 -5.439 19.840 1.00 0.00 79 GLY A O 8
ATOM 9564 N N . SER A 1 80 ? 18.429 -4.869 21.052 1.00 0.00 80 SER A N 8
ATOM 9565 C CA . SER A 1 80 ? 19.158 -3.934 21.902 1.00 0.00 80 SER A CA 8
ATOM 9566 C C . SER A 1 80 ? 19.803 -4.660 23.079 1.00 0.00 80 SER A C 8
ATOM 9567 O O . SER A 1 80 ? 19.116 -5.133 23.983 1.00 0.00 80 SER A O 8
ATOM 9575 N N . GLY A 1 81 ? 21.130 -4.744 23.059 1.00 0.00 81 GLY A N 8
ATOM 9576 C CA . GLY A 1 81 ? 21.847 -5.413 24.129 1.00 0.00 81 GLY A CA 8
ATOM 9577 C C . GLY A 1 81 ? 22.739 -6.528 23.620 1.00 0.00 81 GLY A C 8
ATOM 9578 O O . GLY A 1 81 ? 22.673 -6.922 22.455 1.00 0.00 81 GLY A O 8
ATOM 9582 N N . PRO A 1 82 ? 23.597 -7.056 24.506 1.00 0.00 82 PRO A N 8
ATOM 9583 C CA . PRO A 1 82 ? 24.523 -8.139 24.162 1.00 0.00 82 PRO A CA 8
ATOM 9584 C C . PRO A 1 82 ? 23.804 -9.462 23.923 1.00 0.00 82 PRO A C 8
ATOM 9585 O O . PRO A 1 82 ? 22.749 -9.720 24.503 1.00 0.00 82 PRO A O 8
ATOM 9596 N N . SER A 1 83 ? 24.382 -10.298 23.067 1.00 0.00 83 SER A N 8
ATOM 9597 C CA . SER A 1 83 ? 23.794 -11.594 22.749 1.00 0.00 83 SER A CA 8
ATOM 9598 C C . SER A 1 83 ? 24.778 -12.723 23.037 1.00 0.00 83 SER A C 8
ATOM 9599 O O . SER A 1 83 ? 25.925 -12.480 23.413 1.00 0.00 83 SER A O 8
ATOM 9607 N N . SER A 1 84 ? 24.322 -13.959 22.859 1.00 0.00 84 SER A N 8
ATOM 9608 C CA . SER A 1 84 ? 25.160 -15.126 23.103 1.00 0.00 84 SER A CA 8
ATOM 9609 C C . SER A 1 84 ? 26.554 -14.927 22.515 1.00 0.00 84 SER A C 8
ATOM 9610 O O . SER A 1 84 ? 26.725 -14.227 21.518 1.00 0.00 84 SER A O 8
ATOM 9618 N N . GLY A 1 85 ? 27.548 -15.550 23.141 1.00 0.00 85 GLY A N 8
ATOM 9619 C CA . GLY A 1 85 ? 28.914 -15.429 22.666 1.00 0.00 85 GLY A CA 8
ATOM 9620 C C . GLY A 1 85 ? 29.875 -15.016 23.764 1.00 0.00 85 GLY A C 8
ATOM 9621 O O . GLY A 1 85 ? 31.073 -15.287 23.683 1.00 0.00 85 GLY A O 8
ATOM 9625 N N . GLY A 1 1 ? 2.720 -24.750 0.830 1.00 0.00 1 GLY A N 9
ATOM 9626 C CA . GLY A 1 1 ? 2.902 -23.583 -0.014 1.00 0.00 1 GLY A CA 9
ATOM 9627 C C . GLY A 1 1 ? 2.414 -22.309 0.647 1.00 0.00 1 GLY A C 9
ATOM 9628 O O . GLY A 1 1 ? 2.187 -22.276 1.856 1.00 0.00 1 GLY A O 9
ATOM 9632 N N . SER A 1 2 ? 2.255 -21.256 -0.149 1.00 0.00 2 SER A N 9
ATOM 9633 C CA . SER A 1 2 ? 1.796 -19.971 0.367 1.00 0.00 2 SER A CA 9
ATOM 9634 C C . SER A 1 2 ? 0.517 -19.529 -0.338 1.00 0.00 2 SER A C 9
ATOM 9635 O O . SER A 1 2 ? 0.148 -20.073 -1.378 1.00 0.00 2 SER A O 9
ATOM 9643 N N . SER A 1 3 ? -0.155 -18.537 0.238 1.00 0.00 3 SER A N 9
ATOM 9644 C CA . SER A 1 3 ? -1.395 -18.022 -0.331 1.00 0.00 3 SER A CA 9
ATOM 9645 C C . SER A 1 3 ? -1.153 -16.701 -1.055 1.00 0.00 3 SER A C 9
ATOM 9646 O O . SER A 1 3 ? -0.986 -15.657 -0.426 1.00 0.00 3 SER A O 9
ATOM 9654 N N . GLY A 1 4 ? -1.135 -16.756 -2.384 1.00 0.00 4 GLY A N 9
ATOM 9655 C CA . GLY A 1 4 ? -0.913 -15.558 -3.172 1.00 0.00 4 GLY A CA 9
ATOM 9656 C C . GLY A 1 4 ? 0.515 -15.058 -3.077 1.00 0.00 4 GLY A C 9
ATOM 9657 O O . GLY A 1 4 ? 1.016 -14.795 -1.984 1.00 0.00 4 GLY A O 9
ATOM 9661 N N . SER A 1 5 ? 1.172 -14.927 -4.225 1.00 0.00 5 SER A N 9
ATOM 9662 C CA . SER A 1 5 ? 2.553 -14.461 -4.267 1.00 0.00 5 SER A CA 9
ATOM 9663 C C . SER A 1 5 ? 2.695 -13.120 -3.552 1.00 0.00 5 SER A C 9
ATOM 9664 O O . SER A 1 5 ? 1.703 -12.501 -3.167 1.00 0.00 5 SER A O 9
ATOM 9672 N N . SER A 1 6 ? 3.936 -12.678 -3.378 1.00 0.00 6 SER A N 9
ATOM 9673 C CA . SER A 1 6 ? 4.210 -11.413 -2.707 1.00 0.00 6 SER A CA 9
ATOM 9674 C C . SER A 1 6 ? 5.069 -10.507 -3.584 1.00 0.00 6 SER A C 9
ATOM 9675 O O . SER A 1 6 ? 6.280 -10.694 -3.690 1.00 0.00 6 SER A O 9
ATOM 9683 N N . GLY A 1 7 ? 4.431 -9.524 -4.212 1.00 0.00 7 GLY A N 9
ATOM 9684 C CA . GLY A 1 7 ? 5.150 -8.603 -5.072 1.00 0.00 7 GLY A CA 9
ATOM 9685 C C . GLY A 1 7 ? 5.255 -7.214 -4.475 1.00 0.00 7 GLY A C 9
ATOM 9686 O O . GLY A 1 7 ? 6.202 -6.913 -3.748 1.00 0.00 7 GLY A O 9
ATOM 9690 N N . SER A 1 8 ? 4.281 -6.363 -4.783 1.00 0.00 8 SER A N 9
ATOM 9691 C CA . SER A 1 8 ? 4.271 -4.996 -4.276 1.00 0.00 8 SER A CA 9
ATOM 9692 C C . SER A 1 8 ? 3.535 -4.917 -2.942 1.00 0.00 8 SER A C 9
ATOM 9693 O O . SER A 1 8 ? 2.755 -5.803 -2.596 1.00 0.00 8 SER A O 9
ATOM 9701 N N . GLY A 1 9 ? 3.791 -3.847 -2.194 1.00 0.00 9 GLY A N 9
ATOM 9702 C CA . GLY A 1 9 ? 3.146 -3.671 -0.906 1.00 0.00 9 GLY A CA 9
ATOM 9703 C C . GLY A 1 9 ? 3.084 -2.217 -0.483 1.00 0.00 9 GLY A C 9
ATOM 9704 O O . GLY A 1 9 ? 3.352 -1.887 0.673 1.00 0.00 9 GLY A O 9
ATOM 9708 N N . TYR A 1 10 ? 2.733 -1.344 -1.421 1.00 0.00 10 TYR A N 9
ATOM 9709 C CA . TYR A 1 10 ? 2.641 0.084 -1.140 1.00 0.00 10 TYR A CA 9
ATOM 9710 C C . TYR A 1 10 ? 1.356 0.671 -1.716 1.00 0.00 10 TYR A C 9
ATOM 9711 O O . TYR A 1 10 ? 1.002 0.412 -2.867 1.00 0.00 10 TYR A O 9
ATOM 9729 N N . VAL A 1 11 ? 0.660 1.464 -0.907 1.00 0.00 11 VAL A N 9
ATOM 9730 C CA . VAL A 1 11 ? -0.585 2.090 -1.335 1.00 0.00 11 VAL A CA 9
ATOM 9731 C C . VAL A 1 11 ? -0.609 3.570 -0.969 1.00 0.00 11 VAL A C 9
ATOM 9732 O O . VAL A 1 11 ? -0.155 3.962 0.106 1.00 0.00 11 VAL A O 9
ATOM 9745 N N . ILE A 1 12 ? -1.143 4.387 -1.871 1.00 0.00 12 ILE A N 9
ATOM 9746 C CA . ILE A 1 12 ? -1.229 5.824 -1.642 1.00 0.00 12 ILE A CA 9
ATOM 9747 C C . ILE A 1 12 ? -2.655 6.243 -1.303 1.00 0.00 12 ILE A C 9
ATOM 9748 O O . ILE A 1 12 ? -3.617 5.595 -1.713 1.00 0.00 12 ILE A O 9
ATOM 9764 N N . ALA A 1 13 ? -2.784 7.333 -0.554 1.00 0.00 13 ALA A N 9
ATOM 9765 C CA . ALA A 1 13 ? -4.093 7.842 -0.163 1.00 0.00 13 ALA A CA 9
ATOM 9766 C C . ALA A 1 13 ? -4.697 8.707 -1.265 1.00 0.00 13 ALA A C 9
ATOM 9767 O O . ALA A 1 13 ? -4.013 9.542 -1.858 1.00 0.00 13 ALA A O 9
ATOM 9774 N N . LEU A 1 14 ? -5.981 8.501 -1.534 1.00 0.00 14 LEU A N 9
ATOM 9775 C CA . LEU A 1 14 ? -6.678 9.262 -2.566 1.00 0.00 14 LEU A CA 9
ATOM 9776 C C . LEU A 1 14 ? -7.346 10.499 -1.972 1.00 0.00 14 LEU A C 9
ATOM 9777 O O . LEU A 1 14 ? -7.668 11.446 -2.689 1.00 0.00 14 LEU A O 9
ATOM 9793 N N . ARG A 1 15 ? -7.548 10.483 -0.659 1.00 0.00 15 ARG A N 9
ATOM 9794 C CA . ARG A 1 15 ? -8.176 11.603 0.031 1.00 0.00 15 ARG A CA 9
ATOM 9795 C C . ARG A 1 15 ? -7.542 11.822 1.401 1.00 0.00 15 ARG A C 9
ATOM 9796 O O . ARG A 1 15 ? -6.813 10.967 1.903 1.00 0.00 15 ARG A O 9
ATOM 9817 N N . SER A 1 16 ? -7.826 12.974 2.001 1.00 0.00 16 SER A N 9
ATOM 9818 C CA . SER A 1 16 ? -7.280 13.308 3.311 1.00 0.00 16 SER A CA 9
ATOM 9819 C C . SER A 1 16 ? -8.113 12.678 4.424 1.00 0.00 16 SER A C 9
ATOM 9820 O O . SER A 1 16 ? -9.173 13.190 4.786 1.00 0.00 16 SER A O 9
ATOM 9828 N N . TYR A 1 17 ? -7.626 11.565 4.961 1.00 0.00 17 TYR A N 9
ATOM 9829 C CA . TYR A 1 17 ? -8.326 10.863 6.030 1.00 0.00 17 TYR A CA 9
ATOM 9830 C C . TYR A 1 17 ? -7.988 11.466 7.390 1.00 0.00 17 TYR A C 9
ATOM 9831 O O . TYR A 1 17 ? -7.139 10.948 8.117 1.00 0.00 17 TYR A O 9
ATOM 9849 N N . ILE A 1 18 ? -8.658 12.563 7.727 1.00 0.00 18 ILE A N 9
ATOM 9850 C CA . ILE A 1 18 ? -8.430 13.235 9.000 1.00 0.00 18 ILE A CA 9
ATOM 9851 C C . ILE A 1 18 ? -9.366 12.701 10.079 1.00 0.00 18 ILE A C 9
ATOM 9852 O O . ILE A 1 18 ? -10.566 12.979 10.071 1.00 0.00 18 ILE A O 9
ATOM 9868 N N . THR A 1 19 ? -8.809 11.932 11.010 1.00 0.00 19 THR A N 9
ATOM 9869 C CA . THR A 1 19 ? -9.593 11.359 12.097 1.00 0.00 19 THR A CA 9
ATOM 9870 C C . THR A 1 19 ? -9.094 11.848 13.452 1.00 0.00 19 THR A C 9
ATOM 9871 O O . THR A 1 19 ? -7.899 12.073 13.639 1.00 0.00 19 THR A O 9
ATOM 9882 N N . ASP A 1 20 ? -10.017 12.010 14.393 1.00 0.00 20 ASP A N 9
ATOM 9883 C CA . ASP A 1 20 ? -9.670 12.471 15.733 1.00 0.00 20 ASP A CA 9
ATOM 9884 C C . ASP A 1 20 ? -9.472 11.292 16.679 1.00 0.00 20 ASP A C 9
ATOM 9885 O O . ASP A 1 20 ? -9.558 11.439 17.897 1.00 0.00 20 ASP A O 9
ATOM 9894 N N . ASN A 1 21 ? -9.207 10.120 16.109 1.00 0.00 21 ASN A N 9
ATOM 9895 C CA . ASN A 1 21 ? -8.998 8.914 16.902 1.00 0.00 21 ASN A CA 9
ATOM 9896 C C . ASN A 1 21 ? -7.536 8.483 16.861 1.00 0.00 21 ASN A C 9
ATOM 9897 O O . ASN A 1 21 ? -7.065 7.945 15.858 1.00 0.00 21 ASN A O 9
ATOM 9908 N N . CYS A 1 22 ? -6.823 8.722 17.956 1.00 0.00 22 CYS A N 9
ATOM 9909 C CA . CYS A 1 22 ? -5.413 8.358 18.045 1.00 0.00 22 CYS A CA 9
ATOM 9910 C C . CYS A 1 22 ? -5.199 6.906 17.629 1.00 0.00 22 CYS A C 9
ATOM 9911 O O . CYS A 1 22 ? -4.099 6.519 17.236 1.00 0.00 22 CYS A O 9
ATOM 9919 N N . SER A 1 23 ? -6.258 6.108 17.719 1.00 0.00 23 SER A N 9
ATOM 9920 C CA . SER A 1 23 ? -6.184 4.697 17.357 1.00 0.00 23 SER A CA 9
ATOM 9921 C C . SER A 1 23 ? -6.078 4.529 15.845 1.00 0.00 23 SER A C 9
ATOM 9922 O O . SER A 1 23 ? -5.284 3.727 15.351 1.00 0.00 23 SER A O 9
ATOM 9930 N N . LEU A 1 24 ? -6.884 5.291 15.114 1.00 0.00 24 LEU A N 9
ATOM 9931 C CA . LEU A 1 24 ? -6.883 5.228 13.656 1.00 0.00 24 LEU A CA 9
ATOM 9932 C C . LEU A 1 24 ? -5.647 5.914 13.083 1.00 0.00 24 LEU A C 9
ATOM 9933 O O . LEU A 1 24 ? -4.909 6.590 13.801 1.00 0.00 24 LEU A O 9
ATOM 9949 N N . LEU A 1 25 ? -5.427 5.737 11.785 1.00 0.00 25 LEU A N 9
ATOM 9950 C CA . LEU A 1 25 ? -4.281 6.340 11.113 1.00 0.00 25 LEU A CA 9
ATOM 9951 C C . LEU A 1 25 ? -4.697 7.590 10.343 1.00 0.00 25 LEU A C 9
ATOM 9952 O O . LEU A 1 25 ? -5.600 7.545 9.508 1.00 0.00 25 LEU A O 9
ATOM 9968 N N . SER A 1 26 ? -4.032 8.704 10.630 1.00 0.00 26 SER A N 9
ATOM 9969 C CA . SER A 1 26 ? -4.333 9.967 9.966 1.00 0.00 26 SER A CA 9
ATOM 9970 C C . SER A 1 26 ? -3.271 10.299 8.922 1.00 0.00 26 SER A C 9
ATOM 9971 O O . SER A 1 26 ? -2.078 10.334 9.224 1.00 0.00 26 SER A O 9
ATOM 9979 N N . PHE A 1 27 ? -3.713 10.543 7.693 1.00 0.00 27 PHE A N 9
ATOM 9980 C CA . PHE A 1 27 ? -2.802 10.871 6.603 1.00 0.00 27 PHE A CA 9
ATOM 9981 C C . PHE A 1 27 ? -3.459 11.830 5.615 1.00 0.00 27 PHE A C 9
ATOM 9982 O O . PHE A 1 27 ? -4.685 11.894 5.516 1.00 0.00 27 PHE A O 9
ATOM 9999 N N . HIS A 1 28 ? -2.635 12.576 4.886 1.00 0.00 28 HIS A N 9
ATOM 10000 C CA . HIS A 1 28 ? -3.135 13.532 3.905 1.00 0.00 28 HIS A CA 9
ATOM 10001 C C . HIS A 1 28 ? -3.328 12.866 2.546 1.00 0.00 28 HIS A C 9
ATOM 10002 O O . HIS A 1 28 ? -2.994 11.695 2.365 1.00 0.00 28 HIS A O 9
ATOM 10017 N N . ARG A 1 29 ? -3.870 13.619 1.595 1.00 0.00 29 ARG A N 9
ATOM 10018 C CA . ARG A 1 29 ? -4.109 13.101 0.253 1.00 0.00 29 ARG A CA 9
ATOM 10019 C C . ARG A 1 29 ? -2.806 13.011 -0.536 1.00 0.00 29 ARG A C 9
ATOM 10020 O O . ARG A 1 29 ? -2.286 14.019 -1.011 1.00 0.00 29 ARG A O 9
ATOM 10041 N N . GLY A 1 30 ? -2.283 11.796 -0.670 1.00 0.00 30 GLY A N 9
ATOM 10042 C CA . GLY A 1 30 ? -1.046 11.597 -1.400 1.00 0.00 30 GLY A CA 9
ATOM 10043 C C . GLY A 1 30 ? 0.107 11.210 -0.495 1.00 0.00 30 GLY A C 9
ATOM 10044 O O . GLY A 1 30 ? 1.271 11.405 -0.843 1.00 0.00 30 GLY A O 9
ATOM 10048 N N . ASP A 1 31 ? -0.218 10.662 0.671 1.00 0.00 31 ASP A N 9
ATOM 10049 C CA . ASP A 1 31 ? 0.799 10.247 1.630 1.00 0.00 31 ASP A CA 9
ATOM 10050 C C . ASP A 1 31 ? 0.975 8.732 1.615 1.00 0.00 31 ASP A C 9
ATOM 10051 O O . ASP A 1 31 ? 0.234 8.003 2.275 1.00 0.00 31 ASP A O 9
ATOM 10060 N N . LEU A 1 32 ? 1.961 8.264 0.856 1.00 0.00 32 LEU A N 9
ATOM 10061 C CA . LEU A 1 32 ? 2.234 6.835 0.754 1.00 0.00 32 LEU A CA 9
ATOM 10062 C C . LEU A 1 32 ? 2.151 6.164 2.121 1.00 0.00 32 LEU A C 9
ATOM 10063 O O . LEU A 1 32 ? 2.837 6.565 3.062 1.00 0.00 32 LEU A O 9
ATOM 10079 N N . ILE A 1 33 ? 1.308 5.142 2.223 1.00 0.00 33 ILE A N 9
ATOM 10080 C CA . ILE A 1 33 ? 1.138 4.415 3.475 1.00 0.00 33 ILE A CA 9
ATOM 10081 C C . ILE A 1 33 ? 1.864 3.074 3.434 1.00 0.00 33 ILE A C 9
ATOM 10082 O O . ILE A 1 33 ? 1.532 2.199 2.634 1.00 0.00 33 ILE A O 9
ATOM 10098 N N . LYS A 1 34 ? 2.856 2.918 4.304 1.00 0.00 34 LYS A N 9
ATOM 10099 C CA . LYS A 1 34 ? 3.629 1.683 4.371 1.00 0.00 34 LYS A CA 9
ATOM 10100 C C . LYS A 1 34 ? 2.807 0.561 4.997 1.00 0.00 34 LYS A C 9
ATOM 10101 O O . LYS A 1 34 ? 2.327 0.685 6.125 1.00 0.00 34 LYS A O 9
ATOM 10120 N N . LEU A 1 35 ? 2.651 -0.533 4.261 1.00 0.00 35 LEU A N 9
ATOM 10121 C CA . LEU A 1 35 ? 1.888 -1.679 4.745 1.00 0.00 35 LEU A CA 9
ATOM 10122 C C . LEU A 1 35 ? 2.661 -2.431 5.824 1.00 0.00 35 LEU A C 9
ATOM 10123 O O . LEU A 1 35 ? 3.772 -2.908 5.588 1.00 0.00 35 LEU A O 9
ATOM 10139 N N . LEU A 1 36 ? 2.066 -2.535 7.007 1.00 0.00 36 LEU A N 9
ATOM 10140 C CA . LEU A 1 36 ? 2.698 -3.231 8.122 1.00 0.00 36 LEU A CA 9
ATOM 10141 C C . LEU A 1 36 ? 2.092 -4.618 8.311 1.00 0.00 36 LEU A C 9
ATOM 10142 O O . LEU A 1 36 ? 0.894 -4.831 8.118 1.00 0.00 36 LEU A O 9
ATOM 10158 N N . PRO A 1 37 ? 2.936 -5.585 8.700 1.00 0.00 37 PRO A N 9
ATOM 10159 C CA . PRO A 1 37 ? 2.505 -6.968 8.927 1.00 0.00 37 PRO A CA 9
ATOM 10160 C C . PRO A 1 37 ? 1.624 -7.105 10.163 1.00 0.00 37 PRO A C 9
ATOM 10161 O O . PRO A 1 37 ? 2.043 -6.785 11.276 1.00 0.00 37 PRO A O 9
ATOM 10172 N N . VAL A 1 38 ? 0.400 -7.584 9.962 1.00 0.00 38 VAL A N 9
ATOM 10173 C CA . VAL A 1 38 ? -0.541 -7.765 11.061 1.00 0.00 38 VAL A CA 9
ATOM 10174 C C . VAL A 1 38 ? -1.093 -9.186 11.083 1.00 0.00 38 VAL A C 9
ATOM 10175 O O . VAL A 1 38 ? -1.398 -9.760 10.038 1.00 0.00 38 VAL A O 9
ATOM 10188 N N . ALA A 1 39 ? -1.221 -9.747 12.281 1.00 0.00 39 ALA A N 9
ATOM 10189 C CA . ALA A 1 39 ? -1.740 -11.100 12.439 1.00 0.00 39 ALA A CA 9
ATOM 10190 C C . ALA A 1 39 ? -3.125 -11.233 11.814 1.00 0.00 39 ALA A C 9
ATOM 10191 O O . ALA A 1 39 ? -3.314 -11.979 10.852 1.00 0.00 39 ALA A O 9
ATOM 10198 N N . THR A 1 40 ? -4.091 -10.507 12.367 1.00 0.00 40 THR A N 9
ATOM 10199 C CA . THR A 1 40 ? -5.459 -10.546 11.865 1.00 0.00 40 THR A CA 9
ATOM 10200 C C . THR A 1 40 ? -5.960 -9.147 11.526 1.00 0.00 40 THR A C 9
ATOM 10201 O O . THR A 1 40 ? -5.450 -8.151 12.043 1.00 0.00 40 THR A O 9
ATOM 10212 N N . LEU A 1 41 ? -6.962 -9.077 10.656 1.00 0.00 41 LEU A N 9
ATOM 10213 C CA . LEU A 1 41 ? -7.533 -7.798 10.249 1.00 0.00 41 LEU A CA 9
ATOM 10214 C C . LEU A 1 41 ? -9.035 -7.924 10.009 1.00 0.00 41 LEU A C 9
ATOM 10215 O O . LEU A 1 41 ? -9.567 -9.030 9.917 1.00 0.00 41 LEU A O 9
ATOM 10231 N N . GLU A 1 42 ? -9.710 -6.784 9.906 1.00 0.00 42 GLU A N 9
ATOM 10232 C CA . GLU A 1 42 ? -11.150 -6.768 9.675 1.00 0.00 42 GLU A CA 9
ATOM 10233 C C . GLU A 1 42 ? -11.461 -6.610 8.190 1.00 0.00 42 GLU A C 9
ATOM 10234 O O . GLU A 1 42 ? -10.647 -6.117 7.408 1.00 0.00 42 GLU A O 9
ATOM 10246 N N . PRO A 1 43 ? -12.668 -7.037 7.789 1.00 0.00 43 PRO A N 9
ATOM 10247 C CA . PRO A 1 43 ? -13.115 -6.954 6.396 1.00 0.00 43 PRO A CA 9
ATOM 10248 C C . PRO A 1 43 ? -13.369 -5.517 5.954 1.00 0.00 43 PRO A C 9
ATOM 10249 O O . PRO A 1 43 ? -14.465 -4.987 6.132 1.00 0.00 43 PRO A O 9
ATOM 10260 N N . GLY A 1 44 ? -12.348 -4.891 5.376 1.00 0.00 44 GLY A N 9
ATOM 10261 C CA . GLY A 1 44 ? -12.482 -3.520 4.917 1.00 0.00 44 GLY A CA 9
ATOM 10262 C C . GLY A 1 44 ? -11.554 -2.571 5.648 1.00 0.00 44 GLY A C 9
ATOM 10263 O O . GLY A 1 44 ? -11.560 -1.367 5.392 1.00 0.00 44 GLY A O 9
ATOM 10267 N N . TRP A 1 45 ? -10.755 -3.113 6.560 1.00 0.00 45 TRP A N 9
ATOM 10268 C CA . TRP A 1 45 ? -9.817 -2.304 7.331 1.00 0.00 45 TRP A CA 9
ATOM 10269 C C . TRP A 1 45 ? -8.378 -2.615 6.938 1.00 0.00 45 TRP A C 9
ATOM 10270 O O . TRP A 1 45 ? -8.084 -3.699 6.433 1.00 0.00 45 TRP A O 9
ATOM 10291 N N . GLN A 1 46 ? -7.485 -1.659 7.171 1.00 0.00 46 GLN A N 9
ATOM 10292 C CA . GLN A 1 46 ? -6.076 -1.833 6.840 1.00 0.00 46 GLN A CA 9
ATOM 10293 C C . GLN A 1 46 ? -5.185 -1.361 7.984 1.00 0.00 46 GLN A C 9
ATOM 10294 O O . GLN A 1 46 ? -5.509 -0.399 8.681 1.00 0.00 46 GLN A O 9
ATOM 10308 N N . PHE A 1 47 ? -4.061 -2.044 8.173 1.00 0.00 47 PHE A N 9
ATOM 10309 C CA . PHE A 1 47 ? -3.123 -1.696 9.234 1.00 0.00 47 PHE A CA 9
ATOM 10310 C C . PHE A 1 47 ? -1.738 -1.408 8.663 1.00 0.00 47 PHE A C 9
ATOM 10311 O O . PHE A 1 47 ? -1.104 -2.281 8.072 1.00 0.00 47 PHE A O 9
ATOM 10328 N N . GLY A 1 48 ? -1.274 -0.175 8.844 1.00 0.00 48 GLY A N 9
ATOM 10329 C CA . GLY A 1 48 ? 0.032 0.208 8.341 1.00 0.00 48 GLY A CA 9
ATOM 10330 C C . GLY A 1 48 ? 0.569 1.457 9.012 1.00 0.00 48 GLY A C 9
ATOM 10331 O O . GLY A 1 48 ? 0.042 1.896 10.034 1.00 0.00 48 GLY A O 9
ATOM 10335 N N . SER A 1 49 ? 1.622 2.029 8.437 1.00 0.00 49 SER A N 9
ATOM 10336 C CA . SER A 1 49 ? 2.234 3.232 8.989 1.00 0.00 49 SER A CA 9
ATOM 10337 C C . SER A 1 49 ? 2.622 4.203 7.878 1.00 0.00 49 SER A C 9
ATOM 10338 O O . SER A 1 49 ? 3.295 3.828 6.918 1.00 0.00 49 SER A O 9
ATOM 10346 N N . ALA A 1 50 ? 2.192 5.453 8.016 1.00 0.00 50 ALA A N 9
ATOM 10347 C CA . ALA A 1 50 ? 2.496 6.479 7.026 1.00 0.00 50 ALA A CA 9
ATOM 10348 C C . ALA A 1 50 ? 3.588 7.418 7.526 1.00 0.00 50 ALA A C 9
ATOM 10349 O O . ALA A 1 50 ? 3.310 8.536 7.958 1.00 0.00 50 ALA A O 9
ATOM 10356 N N . GLY A 1 51 ? 4.834 6.956 7.465 1.00 0.00 51 GLY A N 9
ATOM 10357 C CA . GLY A 1 51 ? 5.949 7.767 7.916 1.00 0.00 51 GLY A CA 9
ATOM 10358 C C . GLY A 1 51 ? 5.640 8.517 9.198 1.00 0.00 51 GLY A C 9
ATOM 10359 O O . GLY A 1 51 ? 5.768 9.739 9.256 1.00 0.00 51 GLY A O 9
ATOM 10363 N N . GLY A 1 52 ? 5.230 7.782 10.227 1.00 0.00 52 GLY A N 9
ATOM 10364 C CA . GLY A 1 52 ? 4.907 8.402 11.499 1.00 0.00 52 GLY A CA 9
ATOM 10365 C C . GLY A 1 52 ? 4.314 7.419 12.489 1.00 0.00 52 GLY A C 9
ATOM 10366 O O . GLY A 1 52 ? 5.042 6.777 13.247 1.00 0.00 52 GLY A O 9
ATOM 10370 N N . ARG A 1 53 ? 2.991 7.302 12.485 1.00 0.00 53 ARG A N 9
ATOM 10371 C CA . ARG A 1 53 ? 2.301 6.393 13.392 1.00 0.00 53 ARG A CA 9
ATOM 10372 C C . ARG A 1 53 ? 1.537 5.325 12.614 1.00 0.00 53 ARG A C 9
ATOM 10373 O O . ARG A 1 53 ? 1.456 5.376 11.386 1.00 0.00 53 ARG A O 9
ATOM 10394 N N . SER A 1 54 ? 0.978 4.360 13.337 1.00 0.00 54 SER A N 9
ATOM 10395 C CA . SER A 1 54 ? 0.224 3.278 12.715 1.00 0.00 54 SER A CA 9
ATOM 10396 C C . SER A 1 54 ? -1.201 3.226 13.258 1.00 0.00 54 SER A C 9
ATOM 10397 O O . SER A 1 54 ? -1.417 3.264 14.469 1.00 0.00 54 SER A O 9
ATOM 10405 N N . GLY A 1 55 ? -2.171 3.140 12.352 1.00 0.00 55 GLY A N 9
ATOM 10406 C CA . GLY A 1 55 ? -3.563 3.084 12.759 1.00 0.00 55 GLY A CA 9
ATOM 10407 C C . GLY A 1 55 ? -4.419 2.292 11.790 1.00 0.00 55 GLY A C 9
ATOM 10408 O O . GLY A 1 55 ? -3.942 1.860 10.740 1.00 0.00 55 GLY A O 9
ATOM 10412 N N . LEU A 1 56 ? -5.685 2.100 12.143 1.00 0.00 56 LEU A N 9
ATOM 10413 C CA . LEU A 1 56 ? -6.609 1.353 11.298 1.00 0.00 56 LEU A CA 9
ATOM 10414 C C . LEU A 1 56 ? -7.344 2.284 10.338 1.00 0.00 56 LEU A C 9
ATOM 10415 O O . LEU A 1 56 ? -8.095 3.162 10.762 1.00 0.00 56 LEU A O 9
ATOM 10431 N N . PHE A 1 57 ? -7.122 2.084 9.043 1.00 0.00 57 PHE A N 9
ATOM 10432 C CA . PHE A 1 57 ? -7.764 2.905 8.023 1.00 0.00 57 PHE A CA 9
ATOM 10433 C C . PHE A 1 57 ? -8.492 2.035 7.003 1.00 0.00 57 PHE A C 9
ATOM 10434 O O . PHE A 1 57 ? -8.119 0.890 6.747 1.00 0.00 57 PHE A O 9
ATOM 10451 N N . PRO A 1 58 ? -9.557 2.589 6.405 1.00 0.00 58 PRO A N 9
ATOM 10452 C CA . PRO A 1 58 ? -10.360 1.882 5.404 1.00 0.00 58 PRO A CA 9
ATOM 10453 C C . PRO A 1 58 ? -9.607 1.681 4.093 1.00 0.00 58 PRO A C 9
ATOM 10454 O O . PRO A 1 58 ? -9.017 2.617 3.556 1.00 0.00 58 PRO A O 9
ATOM 10465 N N . ALA A 1 59 ? -9.633 0.454 3.584 1.00 0.00 59 ALA A N 9
ATOM 10466 C CA . ALA A 1 59 ? -8.954 0.131 2.335 1.00 0.00 59 ALA A CA 9
ATOM 10467 C C . ALA A 1 59 ? -9.822 0.484 1.132 1.00 0.00 59 ALA A C 9
ATOM 10468 O O . ALA A 1 59 ? -9.840 -0.238 0.134 1.00 0.00 59 ALA A O 9
ATOM 10475 N N . ASP A 1 60 ? -10.541 1.596 1.233 1.00 0.00 60 ASP A N 9
ATOM 10476 C CA . ASP A 1 60 ? -11.412 2.045 0.152 1.00 0.00 60 ASP A CA 9
ATOM 10477 C C . ASP A 1 60 ? -10.986 3.420 -0.352 1.00 0.00 60 ASP A C 9
ATOM 10478 O O . ASP A 1 60 ? -11.208 3.761 -1.515 1.00 0.00 60 ASP A O 9
ATOM 10487 N N . ILE A 1 61 ? -10.376 4.205 0.529 1.00 0.00 61 ILE A N 9
ATOM 10488 C CA . ILE A 1 61 ? -9.920 5.543 0.172 1.00 0.00 61 ILE A CA 9
ATOM 10489 C C . ILE A 1 61 ? -8.445 5.536 -0.214 1.00 0.00 61 ILE A C 9
ATOM 10490 O O . ILE A 1 61 ? -7.789 6.578 -0.222 1.00 0.00 61 ILE A O 9
ATOM 10506 N N . VAL A 1 62 ? -7.928 4.354 -0.536 1.00 0.00 62 VAL A N 9
ATOM 10507 C CA . VAL A 1 62 ? -6.531 4.212 -0.927 1.00 0.00 62 VAL A CA 9
ATOM 10508 C C . VAL A 1 62 ? -6.399 3.392 -2.205 1.00 0.00 62 VAL A C 9
ATOM 10509 O O . VAL A 1 62 ? -7.281 2.602 -2.541 1.00 0.00 62 VAL A O 9
ATOM 10522 N N . GLN A 1 63 ? -5.291 3.585 -2.914 1.00 0.00 63 GLN A N 9
ATOM 10523 C CA . GLN A 1 63 ? -5.043 2.863 -4.156 1.00 0.00 63 GLN A CA 9
ATOM 10524 C C . GLN A 1 63 ? -3.607 2.355 -4.214 1.00 0.00 63 GLN A C 9
ATOM 10525 O O . GLN A 1 63 ? -2.691 2.941 -3.636 1.00 0.00 63 GLN A O 9
ATOM 10539 N N . PRO A 1 64 ? -3.402 1.237 -4.927 1.00 0.00 64 PRO A N 9
ATOM 10540 C CA . PRO A 1 64 ? -2.079 0.625 -5.077 1.00 0.00 64 PRO A CA 9
ATOM 10541 C C . PRO A 1 64 ? -1.146 1.465 -5.942 1.00 0.00 64 PRO A C 9
ATOM 10542 O O . PRO A 1 64 ? -1.575 2.076 -6.921 1.00 0.00 64 PRO A O 9
ATOM 10553 N N . ALA A 1 65 ? 0.131 1.491 -5.576 1.00 0.00 65 ALA A N 9
ATOM 10554 C CA . ALA A 1 65 ? 1.125 2.254 -6.321 1.00 0.00 65 ALA A CA 9
ATOM 10555 C C . ALA A 1 65 ? 2.397 1.441 -6.533 1.00 0.00 65 ALA A C 9
ATOM 10556 O O . ALA A 1 65 ? 2.883 0.781 -5.615 1.00 0.00 65 ALA A O 9
ATOM 10563 N N . ALA A 1 66 ? 2.930 1.491 -7.749 1.00 0.00 66 ALA A N 9
ATOM 10564 C CA . ALA A 1 66 ? 4.147 0.760 -8.080 1.00 0.00 66 ALA A CA 9
ATOM 10565 C C . ALA A 1 66 ? 5.167 0.851 -6.951 1.00 0.00 66 ALA A C 9
ATOM 10566 O O . ALA A 1 66 ? 5.626 1.939 -6.602 1.00 0.00 66 ALA A O 9
ATOM 10573 N N . ALA A 1 67 ? 5.519 -0.298 -6.383 1.00 0.00 67 ALA A N 9
ATOM 10574 C CA . ALA A 1 67 ? 6.486 -0.347 -5.294 1.00 0.00 67 ALA A CA 9
ATOM 10575 C C . ALA A 1 67 ? 7.798 0.319 -5.694 1.00 0.00 67 ALA A C 9
ATOM 10576 O O . ALA A 1 67 ? 8.226 0.259 -6.847 1.00 0.00 67 ALA A O 9
ATOM 10583 N N . PRO A 1 68 ? 8.452 0.971 -4.722 1.00 0.00 68 PRO A N 9
ATOM 10584 C CA . PRO A 1 68 ? 9.725 1.662 -4.949 1.00 0.00 68 PRO A CA 9
ATOM 10585 C C . PRO A 1 68 ? 10.873 0.692 -5.206 1.00 0.00 68 PRO A C 9
ATOM 10586 O O . PRO A 1 68 ? 11.663 0.398 -4.309 1.00 0.00 68 PRO A O 9
ATOM 10597 N N . ASP A 1 69 ? 10.960 0.197 -6.436 1.00 0.00 69 ASP A N 9
ATOM 10598 C CA . ASP A 1 69 ? 12.013 -0.739 -6.811 1.00 0.00 69 ASP A CA 9
ATOM 10599 C C . ASP A 1 69 ? 13.367 -0.040 -6.867 1.00 0.00 69 ASP A C 9
ATOM 10600 O O . ASP A 1 69 ? 13.462 1.121 -7.268 1.00 0.00 69 ASP A O 9
ATOM 10609 N N . PHE A 1 70 ? 14.413 -0.753 -6.463 1.00 0.00 70 PHE A N 9
ATOM 10610 C CA . PHE A 1 70 ? 15.762 -0.200 -6.465 1.00 0.00 70 PHE A CA 9
ATOM 10611 C C . PHE A 1 70 ? 16.730 -1.129 -7.193 1.00 0.00 70 PHE A C 9
ATOM 10612 O O . PHE A 1 70 ? 16.958 -2.261 -6.769 1.00 0.00 70 PHE A O 9
ATOM 10629 N N . SER A 1 71 ? 17.295 -0.641 -8.293 1.00 0.00 71 SER A N 9
ATOM 10630 C CA . SER A 1 71 ? 18.234 -1.427 -9.084 1.00 0.00 71 SER A CA 9
ATOM 10631 C C . SER A 1 71 ? 19.656 -1.271 -8.553 1.00 0.00 71 SER A C 9
ATOM 10632 O O . SER A 1 71 ? 20.418 -0.428 -9.026 1.00 0.00 71 SER A O 9
ATOM 10640 N N . PHE A 1 72 ? 20.005 -2.089 -7.566 1.00 0.00 72 PHE A N 9
ATOM 10641 C CA . PHE A 1 72 ? 21.335 -2.041 -6.969 1.00 0.00 72 PHE A CA 9
ATOM 10642 C C . PHE A 1 72 ? 22.393 -1.725 -8.021 1.00 0.00 72 PHE A C 9
ATOM 10643 O O . PHE A 1 72 ? 22.856 -2.613 -8.737 1.00 0.00 72 PHE A O 9
ATOM 10660 N N . SER A 1 73 ? 22.771 -0.454 -8.109 1.00 0.00 73 SER A N 9
ATOM 10661 C CA . SER A 1 73 ? 23.771 -0.019 -9.077 1.00 0.00 73 SER A CA 9
ATOM 10662 C C . SER A 1 73 ? 25.052 -0.836 -8.939 1.00 0.00 73 SER A C 9
ATOM 10663 O O . SER A 1 73 ? 25.461 -1.189 -7.833 1.00 0.00 73 SER A O 9
ATOM 10671 N N . LYS A 1 74 ? 25.681 -1.133 -10.071 1.00 0.00 74 LYS A N 9
ATOM 10672 C CA . LYS A 1 74 ? 26.916 -1.908 -10.080 1.00 0.00 74 LYS A CA 9
ATOM 10673 C C . LYS A 1 74 ? 27.863 -1.434 -8.982 1.00 0.00 74 LYS A C 9
ATOM 10674 O O . LYS A 1 74 ? 27.789 -0.289 -8.539 1.00 0.00 74 LYS A O 9
ATOM 10693 N N . GLU A 1 75 ? 28.752 -2.323 -8.549 1.00 0.00 75 GLU A N 9
ATOM 10694 C CA . GLU A 1 75 ? 29.713 -1.994 -7.503 1.00 0.00 75 GLU A CA 9
ATOM 10695 C C . GLU A 1 75 ? 31.109 -1.799 -8.089 1.00 0.00 75 GLU A C 9
ATOM 10696 O O . GLU A 1 75 ? 31.384 -2.217 -9.213 1.00 0.00 75 GLU A O 9
ATOM 10708 N N . GLN A 1 76 ? 31.984 -1.162 -7.318 1.00 0.00 76 GLN A N 9
ATOM 10709 C CA . GLN A 1 76 ? 33.350 -0.911 -7.760 1.00 0.00 76 GLN A CA 9
ATOM 10710 C C . GLN A 1 76 ? 34.183 -2.188 -7.710 1.00 0.00 76 GLN A C 9
ATOM 10711 O O . GLN A 1 76 ? 33.981 -3.037 -6.841 1.00 0.00 76 GLN A O 9
ATOM 10725 N N . ARG A 1 77 ? 35.117 -2.317 -8.645 1.00 0.00 77 ARG A N 9
ATOM 10726 C CA . ARG A 1 77 ? 35.979 -3.491 -8.708 1.00 0.00 77 ARG A CA 9
ATOM 10727 C C . ARG A 1 77 ? 35.173 -4.769 -8.494 1.00 0.00 77 ARG A C 9
ATOM 10728 O O . ARG A 1 77 ? 35.499 -5.583 -7.630 1.00 0.00 77 ARG A O 9
ATOM 10749 N N . SER A 1 78 ? 34.119 -4.937 -9.287 1.00 0.00 78 SER A N 9
ATOM 10750 C CA . SER A 1 78 ? 33.264 -6.113 -9.182 1.00 0.00 78 SER A CA 9
ATOM 10751 C C . SER A 1 78 ? 33.672 -7.175 -10.199 1.00 0.00 78 SER A C 9
ATOM 10752 O O . SER A 1 78 ? 33.642 -8.370 -9.912 1.00 0.00 78 SER A O 9
ATOM 10760 N N . GLY A 1 79 ? 34.053 -6.727 -11.392 1.00 0.00 79 GLY A N 9
ATOM 10761 C CA . GLY A 1 79 ? 34.461 -7.649 -12.435 1.00 0.00 79 GLY A CA 9
ATOM 10762 C C . GLY A 1 79 ? 35.831 -8.245 -12.178 1.00 0.00 79 GLY A C 9
ATOM 10763 O O . GLY A 1 79 ? 36.392 -8.085 -11.094 1.00 0.00 79 GLY A O 9
ATOM 10767 N N . SER A 1 80 ? 36.371 -8.936 -13.177 1.00 0.00 80 SER A N 9
ATOM 10768 C CA . SER A 1 80 ? 37.681 -9.563 -13.052 1.00 0.00 80 SER A CA 9
ATOM 10769 C C . SER A 1 80 ? 38.742 -8.534 -12.672 1.00 0.00 80 SER A C 9
ATOM 10770 O O . SER A 1 80 ? 38.984 -7.577 -13.405 1.00 0.00 80 SER A O 9
ATOM 10778 N N . GLY A 1 81 ? 39.372 -8.741 -11.520 1.00 0.00 81 GLY A N 9
ATOM 10779 C CA . GLY A 1 81 ? 40.399 -7.823 -11.061 1.00 0.00 81 GLY A CA 9
ATOM 10780 C C . GLY A 1 81 ? 41.271 -8.425 -9.977 1.00 0.00 81 GLY A C 9
ATOM 10781 O O . GLY A 1 81 ? 42.377 -8.901 -10.234 1.00 0.00 81 GLY A O 9
ATOM 10785 N N . PRO A 1 82 ? 40.772 -8.405 -8.732 1.00 0.00 82 PRO A N 9
ATOM 10786 C CA . PRO A 1 82 ? 41.498 -8.948 -7.580 1.00 0.00 82 PRO A CA 9
ATOM 10787 C C . PRO A 1 82 ? 41.598 -10.469 -7.622 1.00 0.00 82 PRO A C 9
ATOM 10788 O O . PRO A 1 82 ? 40.747 -11.140 -8.205 1.00 0.00 82 PRO A O 9
ATOM 10799 N N . SER A 1 83 ? 42.642 -11.006 -6.999 1.00 0.00 83 SER A N 9
ATOM 10800 C CA . SER A 1 83 ? 42.855 -12.448 -6.967 1.00 0.00 83 SER A CA 9
ATOM 10801 C C . SER A 1 83 ? 42.975 -12.949 -5.531 1.00 0.00 83 SER A C 9
ATOM 10802 O O . SER A 1 83 ? 44.013 -12.787 -4.891 1.00 0.00 83 SER A O 9
ATOM 10810 N N . SER A 1 84 ? 41.904 -13.557 -5.032 1.00 0.00 84 SER A N 9
ATOM 10811 C CA . SER A 1 84 ? 41.886 -14.079 -3.670 1.00 0.00 84 SER A CA 9
ATOM 10812 C C . SER A 1 84 ? 41.767 -15.600 -3.672 1.00 0.00 84 SER A C 9
ATOM 10813 O O . SER A 1 84 ? 40.785 -16.156 -4.163 1.00 0.00 84 SER A O 9
ATOM 10821 N N . GLY A 1 85 ? 42.775 -16.267 -3.119 1.00 0.00 85 GLY A N 9
ATOM 10822 C CA . GLY A 1 85 ? 42.765 -17.717 -3.067 1.00 0.00 85 GLY A CA 9
ATOM 10823 C C . GLY A 1 85 ? 44.159 -18.304 -2.974 1.00 0.00 85 GLY A C 9
ATOM 10824 O O . GLY A 1 85 ? 44.440 -19.351 -3.559 1.00 0.00 85 GLY A O 9
ATOM 10828 N N . GLY A 1 1 ? 11.789 -27.006 3.198 1.00 0.00 1 GLY A N 10
ATOM 10829 C CA . GLY A 1 1 ? 12.610 -25.955 3.770 1.00 0.00 1 GLY A CA 10
ATOM 10830 C C . GLY A 1 1 ? 11.812 -24.708 4.096 1.00 0.00 1 GLY A C 10
ATOM 10831 O O . GLY A 1 1 ? 10.699 -24.528 3.602 1.00 0.00 1 GLY A O 10
ATOM 10835 N N . SER A 1 2 ? 12.381 -23.845 4.932 1.00 0.00 2 SER A N 10
ATOM 10836 C CA . SER A 1 2 ? 11.713 -22.611 5.328 1.00 0.00 2 SER A CA 10
ATOM 10837 C C . SER A 1 2 ? 11.253 -21.825 4.103 1.00 0.00 2 SER A C 10
ATOM 10838 O O . SER A 1 2 ? 11.591 -22.167 2.970 1.00 0.00 2 SER A O 10
ATOM 10846 N N . SER A 1 3 ? 10.481 -20.770 4.341 1.00 0.00 3 SER A N 10
ATOM 10847 C CA . SER A 1 3 ? 9.970 -19.936 3.259 1.00 0.00 3 SER A CA 10
ATOM 10848 C C . SER A 1 3 ? 9.661 -18.528 3.757 1.00 0.00 3 SER A C 10
ATOM 10849 O O . SER A 1 3 ? 8.691 -18.314 4.483 1.00 0.00 3 SER A O 10
ATOM 10857 N N . GLY A 1 4 ? 10.493 -17.570 3.361 1.00 0.00 4 GLY A N 10
ATOM 10858 C CA . GLY A 1 4 ? 10.293 -16.194 3.776 1.00 0.00 4 GLY A CA 10
ATOM 10859 C C . GLY A 1 4 ? 8.957 -15.640 3.322 1.00 0.00 4 GLY A C 10
ATOM 10860 O O . GLY A 1 4 ? 8.465 -15.990 2.249 1.00 0.00 4 GLY A O 10
ATOM 10864 N N . SER A 1 5 ? 8.367 -14.775 4.141 1.00 0.00 5 SER A N 10
ATOM 10865 C CA . SER A 1 5 ? 7.077 -14.176 3.819 1.00 0.00 5 SER A CA 10
ATOM 10866 C C . SER A 1 5 ? 7.261 -12.840 3.107 1.00 0.00 5 SER A C 10
ATOM 10867 O O . SER A 1 5 ? 6.532 -11.881 3.363 1.00 0.00 5 SER A O 10
ATOM 10875 N N . SER A 1 6 ? 8.242 -12.784 2.211 1.00 0.00 6 SER A N 10
ATOM 10876 C CA . SER A 1 6 ? 8.526 -11.564 1.464 1.00 0.00 6 SER A CA 10
ATOM 10877 C C . SER A 1 6 ? 7.450 -11.309 0.412 1.00 0.00 6 SER A C 10
ATOM 10878 O O . SER A 1 6 ? 7.185 -12.156 -0.440 1.00 0.00 6 SER A O 10
ATOM 10886 N N . GLY A 1 7 ? 6.832 -10.133 0.480 1.00 0.00 7 GLY A N 10
ATOM 10887 C CA . GLY A 1 7 ? 5.792 -9.786 -0.471 1.00 0.00 7 GLY A CA 10
ATOM 10888 C C . GLY A 1 7 ? 5.583 -8.289 -0.581 1.00 0.00 7 GLY A C 10
ATOM 10889 O O . GLY A 1 7 ? 5.306 -7.619 0.415 1.00 0.00 7 GLY A O 10
ATOM 10893 N N . SER A 1 8 ? 5.718 -7.761 -1.793 1.00 0.00 8 SER A N 10
ATOM 10894 C CA . SER A 1 8 ? 5.548 -6.332 -2.028 1.00 0.00 8 SER A CA 10
ATOM 10895 C C . SER A 1 8 ? 4.141 -5.882 -1.645 1.00 0.00 8 SER A C 10
ATOM 10896 O O . SER A 1 8 ? 3.263 -6.705 -1.387 1.00 0.00 8 SER A O 10
ATOM 10904 N N . GLY A 1 9 ? 3.935 -4.569 -1.610 1.00 0.00 9 GLY A N 10
ATOM 10905 C CA . GLY A 1 9 ? 2.634 -4.032 -1.258 1.00 0.00 9 GLY A CA 10
ATOM 10906 C C . GLY A 1 9 ? 2.708 -2.590 -0.796 1.00 0.00 9 GLY A C 10
ATOM 10907 O O . GLY A 1 9 ? 3.083 -2.314 0.344 1.00 0.00 9 GLY A O 10
ATOM 10911 N N . TYR A 1 10 ? 2.352 -1.667 -1.683 1.00 0.00 10 TYR A N 10
ATOM 10912 C CA . TYR A 1 10 ? 2.384 -0.246 -1.363 1.00 0.00 10 TYR A CA 10
ATOM 10913 C C . TYR A 1 10 ? 1.185 0.477 -1.970 1.00 0.00 10 TYR A C 10
ATOM 10914 O O . TYR A 1 10 ? 0.988 0.464 -3.185 1.00 0.00 10 TYR A O 10
ATOM 10932 N N . VAL A 1 11 ? 0.387 1.108 -1.114 1.00 0.00 11 VAL A N 10
ATOM 10933 C CA . VAL A 1 11 ? -0.792 1.838 -1.565 1.00 0.00 11 VAL A CA 10
ATOM 10934 C C . VAL A 1 11 ? -0.744 3.293 -1.111 1.00 0.00 11 VAL A C 10
ATOM 10935 O O . VAL A 1 11 ? -0.329 3.590 0.010 1.00 0.00 11 VAL A O 10
ATOM 10948 N N . ILE A 1 12 ? -1.171 4.195 -1.988 1.00 0.00 12 ILE A N 10
ATOM 10949 C CA . ILE A 1 12 ? -1.179 5.619 -1.676 1.00 0.00 12 ILE A CA 10
ATOM 10950 C C . ILE A 1 12 ? -2.583 6.097 -1.322 1.00 0.00 12 ILE A C 10
ATOM 10951 O O . ILE A 1 12 ? -3.574 5.567 -1.823 1.00 0.00 12 ILE A O 10
ATOM 10967 N N . ALA A 1 13 ? -2.659 7.103 -0.457 1.00 0.00 13 ALA A N 10
ATOM 10968 C CA . ALA A 1 13 ? -3.941 7.656 -0.040 1.00 0.00 13 ALA A CA 10
ATOM 10969 C C . ALA A 1 13 ? -4.574 8.480 -1.156 1.00 0.00 13 ALA A C 10
ATOM 10970 O O . ALA A 1 13 ? -3.903 9.286 -1.803 1.00 0.00 13 ALA A O 10
ATOM 10977 N N . LEU A 1 14 ? -5.867 8.274 -1.377 1.00 0.00 14 LEU A N 10
ATOM 10978 C CA . LEU A 1 14 ? -6.591 8.998 -2.416 1.00 0.00 14 LEU A CA 10
ATOM 10979 C C . LEU A 1 14 ? -7.196 10.284 -1.863 1.00 0.00 14 LEU A C 10
ATOM 10980 O O . LEU A 1 14 ? -7.302 11.287 -2.570 1.00 0.00 14 LEU A O 10
ATOM 10996 N N . ARG A 1 15 ? -7.591 10.249 -0.594 1.00 0.00 15 ARG A N 10
ATOM 10997 C CA . ARG A 1 15 ? -8.185 11.411 0.054 1.00 0.00 15 ARG A CA 10
ATOM 10998 C C . ARG A 1 15 ? -7.551 11.654 1.421 1.00 0.00 15 ARG A C 10
ATOM 10999 O O . ARG A 1 15 ? -6.972 10.747 2.018 1.00 0.00 15 ARG A O 10
ATOM 11020 N N . SER A 1 16 ? -7.665 12.885 1.910 1.00 0.00 16 SER A N 10
ATOM 11021 C CA . SER A 1 16 ? -7.100 13.249 3.204 1.00 0.00 16 SER A CA 10
ATOM 11022 C C . SER A 1 16 ? -7.989 12.758 4.342 1.00 0.00 16 SER A C 10
ATOM 11023 O O . SER A 1 16 ? -8.978 13.402 4.695 1.00 0.00 16 SER A O 10
ATOM 11031 N N . TYR A 1 17 ? -7.631 11.613 4.913 1.00 0.00 17 TYR A N 10
ATOM 11032 C CA . TYR A 1 17 ? -8.397 11.033 6.010 1.00 0.00 17 TYR A CA 10
ATOM 11033 C C . TYR A 1 17 ? -7.985 11.645 7.345 1.00 0.00 17 TYR A C 10
ATOM 11034 O O . TYR A 1 17 ? -7.113 11.120 8.038 1.00 0.00 17 TYR A O 10
ATOM 11052 N N . ILE A 1 18 ? -8.619 12.758 7.699 1.00 0.00 18 ILE A N 10
ATOM 11053 C CA . ILE A 1 18 ? -8.320 13.441 8.951 1.00 0.00 18 ILE A CA 10
ATOM 11054 C C . ILE A 1 18 ? -9.240 12.965 10.070 1.00 0.00 18 ILE A C 10
ATOM 11055 O O . ILE A 1 18 ? -10.461 12.923 9.912 1.00 0.00 18 ILE A O 10
ATOM 11071 N N . THR A 1 19 ? -8.647 12.606 11.205 1.00 0.00 19 THR A N 10
ATOM 11072 C CA . THR A 1 19 ? -9.412 12.133 12.351 1.00 0.00 19 THR A CA 10
ATOM 11073 C C . THR A 1 19 ? -8.999 12.860 13.626 1.00 0.00 19 THR A C 10
ATOM 11074 O O . THR A 1 19 ? -8.127 13.729 13.602 1.00 0.00 19 THR A O 10
ATOM 11085 N N . ASP A 1 20 ? -9.630 12.500 14.738 1.00 0.00 20 ASP A N 10
ATOM 11086 C CA . ASP A 1 20 ? -9.326 13.118 16.024 1.00 0.00 20 ASP A CA 10
ATOM 11087 C C . ASP A 1 20 ? -8.954 12.062 17.060 1.00 0.00 20 ASP A C 10
ATOM 11088 O O . ASP A 1 20 ? -8.675 12.382 18.214 1.00 0.00 20 ASP A O 10
ATOM 11097 N N . ASN A 1 21 ? -8.955 10.801 16.638 1.00 0.00 21 ASN A N 10
ATOM 11098 C CA . ASN A 1 21 ? -8.619 9.697 17.530 1.00 0.00 21 ASN A CA 10
ATOM 11099 C C . ASN A 1 21 ? -7.302 9.046 17.118 1.00 0.00 21 ASN A C 10
ATOM 11100 O O . ASN A 1 21 ? -6.874 9.161 15.969 1.00 0.00 21 ASN A O 10
ATOM 11111 N N . CYS A 1 22 ? -6.665 8.362 18.062 1.00 0.00 22 CYS A N 10
ATOM 11112 C CA . CYS A 1 22 ? -5.397 7.693 17.798 1.00 0.00 22 CYS A CA 10
ATOM 11113 C C . CYS A 1 22 ? -5.619 6.385 17.045 1.00 0.00 22 CYS A C 10
ATOM 11114 O O . CYS A 1 22 ? -4.989 6.134 16.018 1.00 0.00 22 CYS A O 10
ATOM 11122 N N . SER A 1 23 ? -6.518 5.555 17.563 1.00 0.00 23 SER A N 10
ATOM 11123 C CA . SER A 1 23 ? -6.820 4.270 16.943 1.00 0.00 23 SER A CA 10
ATOM 11124 C C . SER A 1 23 ? -6.752 4.372 15.422 1.00 0.00 23 SER A C 10
ATOM 11125 O O . SER A 1 23 ? -6.099 3.563 14.762 1.00 0.00 23 SER A O 10
ATOM 11133 N N . LEU A 1 24 ? -7.432 5.372 14.872 1.00 0.00 24 LEU A N 10
ATOM 11134 C CA . LEU A 1 24 ? -7.450 5.582 13.428 1.00 0.00 24 LEU A CA 10
ATOM 11135 C C . LEU A 1 24 ? -6.144 6.211 12.953 1.00 0.00 24 LEU A C 10
ATOM 11136 O O . LEU A 1 24 ? -5.533 7.010 13.663 1.00 0.00 24 LEU A O 10
ATOM 11152 N N . LEU A 1 25 ? -5.724 5.847 11.746 1.00 0.00 25 LEU A N 10
ATOM 11153 C CA . LEU A 1 25 ? -4.491 6.377 11.174 1.00 0.00 25 LEU A CA 10
ATOM 11154 C C . LEU A 1 25 ? -4.744 7.711 10.478 1.00 0.00 25 LEU A C 10
ATOM 11155 O O . LEU A 1 25 ? -5.609 7.816 9.609 1.00 0.00 25 LEU A O 10
ATOM 11171 N N . SER A 1 26 ? -3.981 8.729 10.866 1.00 0.00 26 SER A N 10
ATOM 11172 C CA . SER A 1 26 ? -4.122 10.057 10.280 1.00 0.00 26 SER A CA 10
ATOM 11173 C C . SER A 1 26 ? -3.113 10.265 9.155 1.00 0.00 26 SER A C 10
ATOM 11174 O O . SER A 1 26 ? -1.903 10.228 9.377 1.00 0.00 26 SER A O 10
ATOM 11182 N N . PHE A 1 27 ? -3.621 10.485 7.947 1.00 0.00 27 PHE A N 10
ATOM 11183 C CA . PHE A 1 27 ? -2.765 10.699 6.786 1.00 0.00 27 PHE A CA 10
ATOM 11184 C C . PHE A 1 27 ? -3.423 11.654 5.794 1.00 0.00 27 PHE A C 10
ATOM 11185 O O . PHE A 1 27 ? -4.649 11.731 5.709 1.00 0.00 27 PHE A O 10
ATOM 11202 N N . HIS A 1 28 ? -2.599 12.381 5.046 1.00 0.00 28 HIS A N 10
ATOM 11203 C CA . HIS A 1 28 ? -3.100 13.331 4.059 1.00 0.00 28 HIS A CA 10
ATOM 11204 C C . HIS A 1 28 ? -3.169 12.693 2.676 1.00 0.00 28 HIS A C 10
ATOM 11205 O O . HIS A 1 28 ? -2.816 11.526 2.502 1.00 0.00 28 HIS A O 10
ATOM 11220 N N . ARG A 1 29 ? -3.626 13.464 1.695 1.00 0.00 29 ARG A N 10
ATOM 11221 C CA . ARG A 1 29 ? -3.744 12.973 0.328 1.00 0.00 29 ARG A CA 10
ATOM 11222 C C . ARG A 1 29 ? -2.369 12.829 -0.318 1.00 0.00 29 ARG A C 10
ATOM 11223 O O . ARG A 1 29 ? -1.682 13.819 -0.567 1.00 0.00 29 ARG A O 10
ATOM 11244 N N . GLY A 1 30 ? -1.973 11.588 -0.587 1.00 0.00 30 GLY A N 10
ATOM 11245 C CA . GLY A 1 30 ? -0.682 11.338 -1.200 1.00 0.00 30 GLY A CA 10
ATOM 11246 C C . GLY A 1 30 ? 0.249 10.557 -0.294 1.00 0.00 30 GLY A C 10
ATOM 11247 O O . GLY A 1 30 ? 1.077 9.779 -0.766 1.00 0.00 30 GLY A O 10
ATOM 11251 N N . ASP A 1 31 ? 0.114 10.767 1.011 1.00 0.00 31 ASP A N 10
ATOM 11252 C CA . ASP A 1 31 ? 0.951 10.077 1.986 1.00 0.00 31 ASP A CA 10
ATOM 11253 C C . ASP A 1 31 ? 0.935 8.571 1.747 1.00 0.00 31 ASP A C 10
ATOM 11254 O O . ASP A 1 31 ? -0.016 7.882 2.119 1.00 0.00 31 ASP A O 10
ATOM 11263 N N . LEU A 1 32 ? 1.994 8.065 1.124 1.00 0.00 32 LEU A N 10
ATOM 11264 C CA . LEU A 1 32 ? 2.102 6.639 0.834 1.00 0.00 32 LEU A CA 10
ATOM 11265 C C . LEU A 1 32 ? 2.053 5.817 2.117 1.00 0.00 32 LEU A C 10
ATOM 11266 O O . LEU A 1 32 ? 2.982 5.853 2.925 1.00 0.00 32 LEU A O 10
ATOM 11282 N N . ILE A 1 33 ? 0.966 5.075 2.298 1.00 0.00 33 ILE A N 10
ATOM 11283 C CA . ILE A 1 33 ? 0.799 4.241 3.482 1.00 0.00 33 ILE A CA 10
ATOM 11284 C C . ILE A 1 33 ? 1.602 2.950 3.363 1.00 0.00 33 ILE A C 10
ATOM 11285 O O . ILE A 1 33 ? 1.338 2.119 2.495 1.00 0.00 33 ILE A O 10
ATOM 11301 N N . LYS A 1 34 ? 2.585 2.789 4.243 1.00 0.00 34 LYS A N 10
ATOM 11302 C CA . LYS A 1 34 ? 3.426 1.598 4.240 1.00 0.00 34 LYS A CA 10
ATOM 11303 C C . LYS A 1 34 ? 2.700 0.417 4.876 1.00 0.00 34 LYS A C 10
ATOM 11304 O O . LYS A 1 34 ? 2.287 0.480 6.035 1.00 0.00 34 LYS A O 10
ATOM 11323 N N . LEU A 1 35 ? 2.550 -0.660 4.113 1.00 0.00 35 LEU A N 10
ATOM 11324 C CA . LEU A 1 35 ? 1.874 -1.857 4.603 1.00 0.00 35 LEU A CA 10
ATOM 11325 C C . LEU A 1 35 ? 2.724 -2.571 5.649 1.00 0.00 35 LEU A C 10
ATOM 11326 O O . LEU A 1 35 ? 3.792 -3.101 5.341 1.00 0.00 35 LEU A O 10
ATOM 11342 N N . LEU A 1 36 ? 2.241 -2.583 6.887 1.00 0.00 36 LEU A N 10
ATOM 11343 C CA . LEU A 1 36 ? 2.955 -3.235 7.980 1.00 0.00 36 LEU A CA 10
ATOM 11344 C C . LEU A 1 36 ? 2.433 -4.651 8.203 1.00 0.00 36 LEU A C 10
ATOM 11345 O O . LEU A 1 36 ? 1.261 -4.950 7.973 1.00 0.00 36 LEU A O 10
ATOM 11361 N N . PRO A 1 37 ? 3.322 -5.543 8.663 1.00 0.00 37 PRO A N 10
ATOM 11362 C CA . PRO A 1 37 ? 2.974 -6.942 8.930 1.00 0.00 37 PRO A CA 10
ATOM 11363 C C . PRO A 1 37 ? 2.053 -7.090 10.137 1.00 0.00 37 PRO A C 10
ATOM 11364 O O . PRO A 1 37 ? 2.494 -6.993 11.282 1.00 0.00 37 PRO A O 10
ATOM 11375 N N . VAL A 1 38 ? 0.772 -7.326 9.872 1.00 0.00 38 VAL A N 10
ATOM 11376 C CA . VAL A 1 38 ? -0.211 -7.490 10.937 1.00 0.00 38 VAL A CA 10
ATOM 11377 C C . VAL A 1 38 ? -0.725 -8.924 10.995 1.00 0.00 38 VAL A C 10
ATOM 11378 O O . VAL A 1 38 ? -0.818 -9.602 9.972 1.00 0.00 38 VAL A O 10
ATOM 11391 N N . ALA A 1 39 ? -1.058 -9.379 12.198 1.00 0.00 39 ALA A N 10
ATOM 11392 C CA . ALA A 1 39 ? -1.566 -10.732 12.389 1.00 0.00 39 ALA A CA 10
ATOM 11393 C C . ALA A 1 39 ? -2.940 -10.898 11.750 1.00 0.00 39 ALA A C 10
ATOM 11394 O O . ALA A 1 39 ? -3.114 -11.690 10.823 1.00 0.00 39 ALA A O 10
ATOM 11401 N N . THR A 1 40 ? -3.916 -10.146 12.251 1.00 0.00 40 THR A N 10
ATOM 11402 C CA . THR A 1 40 ? -5.276 -10.212 11.730 1.00 0.00 40 THR A CA 10
ATOM 11403 C C . THR A 1 40 ? -5.828 -8.817 11.458 1.00 0.00 40 THR A C 10
ATOM 11404 O O . THR A 1 40 ? -5.423 -7.843 12.094 1.00 0.00 40 THR A O 10
ATOM 11415 N N . LEU A 1 41 ? -6.756 -8.728 10.512 1.00 0.00 41 LEU A N 10
ATOM 11416 C CA . LEU A 1 41 ? -7.366 -7.451 10.156 1.00 0.00 41 LEU A CA 10
ATOM 11417 C C . LEU A 1 41 ? -8.864 -7.610 9.922 1.00 0.00 41 LEU A C 10
ATOM 11418 O O . LEU A 1 41 ? -9.372 -8.727 9.825 1.00 0.00 41 LEU A O 10
ATOM 11434 N N . GLU A 1 42 ? -9.566 -6.484 9.829 1.00 0.00 42 GLU A N 10
ATOM 11435 C CA . GLU A 1 42 ? -11.007 -6.500 9.604 1.00 0.00 42 GLU A CA 10
ATOM 11436 C C . GLU A 1 42 ? -11.324 -6.638 8.118 1.00 0.00 42 GLU A C 10
ATOM 11437 O O . GLU A 1 42 ? -10.491 -6.371 7.252 1.00 0.00 42 GLU A O 10
ATOM 11449 N N . PRO A 1 43 ? -12.558 -7.066 7.814 1.00 0.00 43 PRO A N 10
ATOM 11450 C CA . PRO A 1 43 ? -13.015 -7.250 6.433 1.00 0.00 43 PRO A CA 10
ATOM 11451 C C . PRO A 1 43 ? -13.187 -5.925 5.699 1.00 0.00 43 PRO A C 10
ATOM 11452 O O . PRO A 1 43 ? -14.296 -5.401 5.596 1.00 0.00 43 PRO A O 10
ATOM 11463 N N . GLY A 1 44 ? -12.083 -5.389 5.187 1.00 0.00 44 GLY A N 10
ATOM 11464 C CA . GLY A 1 44 ? -12.135 -4.130 4.468 1.00 0.00 44 GLY A CA 10
ATOM 11465 C C . GLY A 1 44 ? -11.320 -3.044 5.141 1.00 0.00 44 GLY A C 10
ATOM 11466 O O . GLY A 1 44 ? -11.524 -1.857 4.886 1.00 0.00 44 GLY A O 10
ATOM 11470 N N . TRP A 1 45 ? -10.395 -3.449 6.004 1.00 0.00 45 TRP A N 10
ATOM 11471 C CA . TRP A 1 45 ? -9.548 -2.501 6.718 1.00 0.00 45 TRP A CA 10
ATOM 11472 C C . TRP A 1 45 ? -8.080 -2.705 6.359 1.00 0.00 45 TRP A C 10
ATOM 11473 O O . TRP A 1 45 ? -7.728 -3.665 5.673 1.00 0.00 45 TRP A O 10
ATOM 11494 N N . GLN A 1 46 ? -7.229 -1.798 6.827 1.00 0.00 46 GLN A N 10
ATOM 11495 C CA . GLN A 1 46 ? -5.799 -1.880 6.553 1.00 0.00 46 GLN A CA 10
ATOM 11496 C C . GLN A 1 46 ? -4.990 -1.302 7.709 1.00 0.00 46 GLN A C 10
ATOM 11497 O O . GLN A 1 46 ? -5.346 -0.267 8.274 1.00 0.00 46 GLN A O 10
ATOM 11511 N N . PHE A 1 47 ? -3.899 -1.977 8.057 1.00 0.00 47 PHE A N 10
ATOM 11512 C CA . PHE A 1 47 ? -3.039 -1.530 9.148 1.00 0.00 47 PHE A CA 10
ATOM 11513 C C . PHE A 1 47 ? -1.631 -1.231 8.642 1.00 0.00 47 PHE A C 10
ATOM 11514 O O . PHE A 1 47 ? -0.974 -2.092 8.057 1.00 0.00 47 PHE A O 10
ATOM 11531 N N . GLY A 1 48 ? -1.174 -0.004 8.872 1.00 0.00 48 GLY A N 10
ATOM 11532 C CA . GLY A 1 48 ? 0.153 0.388 8.433 1.00 0.00 48 GLY A CA 10
ATOM 11533 C C . GLY A 1 48 ? 0.574 1.733 8.990 1.00 0.00 48 GLY A C 10
ATOM 11534 O O . GLY A 1 48 ? -0.067 2.266 9.897 1.00 0.00 48 GLY A O 10
ATOM 11538 N N . SER A 1 49 ? 1.655 2.284 8.449 1.00 0.00 49 SER A N 10
ATOM 11539 C CA . SER A 1 49 ? 2.164 3.573 8.901 1.00 0.00 49 SER A CA 10
ATOM 11540 C C . SER A 1 49 ? 2.181 4.583 7.757 1.00 0.00 49 SER A C 10
ATOM 11541 O O . SER A 1 49 ? 2.603 4.269 6.644 1.00 0.00 49 SER A O 10
ATOM 11549 N N . ALA A 1 50 ? 1.718 5.796 8.040 1.00 0.00 50 ALA A N 10
ATOM 11550 C CA . ALA A 1 50 ? 1.681 6.853 7.037 1.00 0.00 50 ALA A CA 10
ATOM 11551 C C . ALA A 1 50 ? 2.496 8.062 7.483 1.00 0.00 50 ALA A C 10
ATOM 11552 O O . ALA A 1 50 ? 2.051 9.202 7.359 1.00 0.00 50 ALA A O 10
ATOM 11559 N N . GLY A 1 51 ? 3.692 7.805 8.004 1.00 0.00 51 GLY A N 10
ATOM 11560 C CA . GLY A 1 51 ? 4.549 8.883 8.461 1.00 0.00 51 GLY A CA 10
ATOM 11561 C C . GLY A 1 51 ? 5.414 8.476 9.638 1.00 0.00 51 GLY A C 10
ATOM 11562 O O . GLY A 1 51 ? 6.626 8.689 9.630 1.00 0.00 51 GLY A O 10
ATOM 11566 N N . GLY A 1 52 ? 4.789 7.891 10.655 1.00 0.00 52 GLY A N 10
ATOM 11567 C CA . GLY A 1 52 ? 5.525 7.465 11.831 1.00 0.00 52 GLY A CA 10
ATOM 11568 C C . GLY A 1 52 ? 4.682 6.623 12.769 1.00 0.00 52 GLY A C 10
ATOM 11569 O O . GLY A 1 52 ? 5.200 5.747 13.462 1.00 0.00 52 GLY A O 10
ATOM 11573 N N . ARG A 1 53 ? 3.380 6.889 12.792 1.00 0.00 53 ARG A N 10
ATOM 11574 C CA . ARG A 1 53 ? 2.465 6.151 13.654 1.00 0.00 53 ARG A CA 10
ATOM 11575 C C . ARG A 1 53 ? 1.668 5.127 12.850 1.00 0.00 53 ARG A C 10
ATOM 11576 O O . ARG A 1 53 ? 1.481 5.280 11.643 1.00 0.00 53 ARG A O 10
ATOM 11597 N N . SER A 1 54 ? 1.201 4.084 13.528 1.00 0.00 54 SER A N 10
ATOM 11598 C CA . SER A 1 54 ? 0.429 3.032 12.877 1.00 0.00 54 SER A CA 10
ATOM 11599 C C . SER A 1 54 ? -0.999 2.995 13.415 1.00 0.00 54 SER A C 10
ATOM 11600 O O . SER A 1 54 ? -1.221 2.766 14.603 1.00 0.00 54 SER A O 10
ATOM 11608 N N . GLY A 1 55 ? -1.964 3.221 12.529 1.00 0.00 55 GLY A N 10
ATOM 11609 C CA . GLY A 1 55 ? -3.358 3.210 12.932 1.00 0.00 55 GLY A CA 10
ATOM 11610 C C . GLY A 1 55 ? -4.223 2.378 12.006 1.00 0.00 55 GLY A C 10
ATOM 11611 O O . GLY A 1 55 ? -3.711 1.607 11.193 1.00 0.00 55 GLY A O 10
ATOM 11615 N N . LEU A 1 56 ? -5.536 2.532 12.128 1.00 0.00 56 LEU A N 10
ATOM 11616 C CA . LEU A 1 56 ? -6.475 1.787 11.296 1.00 0.00 56 LEU A CA 10
ATOM 11617 C C . LEU A 1 56 ? -7.148 2.704 10.279 1.00 0.00 56 LEU A C 10
ATOM 11618 O O . LEU A 1 56 ? -7.499 3.842 10.592 1.00 0.00 56 LEU A O 10
ATOM 11634 N N . PHE A 1 57 ? -7.326 2.201 9.063 1.00 0.00 57 PHE A N 10
ATOM 11635 C CA . PHE A 1 57 ? -7.957 2.974 8.000 1.00 0.00 57 PHE A CA 10
ATOM 11636 C C . PHE A 1 57 ? -8.675 2.058 7.014 1.00 0.00 57 PHE A C 10
ATOM 11637 O O . PHE A 1 57 ? -8.277 0.916 6.785 1.00 0.00 57 PHE A O 10
ATOM 11654 N N . PRO A 1 58 ? -9.761 2.569 6.414 1.00 0.00 58 PRO A N 10
ATOM 11655 C CA . PRO A 1 58 ? -10.558 1.815 5.443 1.00 0.00 58 PRO A CA 10
ATOM 11656 C C . PRO A 1 58 ? -9.815 1.596 4.129 1.00 0.00 58 PRO A C 10
ATOM 11657 O O . PRO A 1 58 ? -9.144 2.496 3.627 1.00 0.00 58 PRO A O 10
ATOM 11668 N N . ALA A 1 59 ? -9.941 0.393 3.577 1.00 0.00 59 ALA A N 10
ATOM 11669 C CA . ALA A 1 59 ? -9.284 0.057 2.320 1.00 0.00 59 ALA A CA 10
ATOM 11670 C C . ALA A 1 59 ? -10.169 0.402 1.128 1.00 0.00 59 ALA A C 10
ATOM 11671 O O . ALA A 1 59 ? -10.147 -0.284 0.106 1.00 0.00 59 ALA A O 10
ATOM 11678 N N . ASP A 1 60 ? -10.949 1.469 1.265 1.00 0.00 60 ASP A N 10
ATOM 11679 C CA . ASP A 1 60 ? -11.842 1.906 0.199 1.00 0.00 60 ASP A CA 10
ATOM 11680 C C . ASP A 1 60 ? -11.560 3.355 -0.188 1.00 0.00 60 ASP A C 10
ATOM 11681 O O . ASP A 1 60 ? -12.306 3.958 -0.960 1.00 0.00 60 ASP A O 10
ATOM 11690 N N . ILE A 1 61 ? -10.481 3.907 0.356 1.00 0.00 61 ILE A N 10
ATOM 11691 C CA . ILE A 1 61 ? -10.101 5.285 0.068 1.00 0.00 61 ILE A CA 10
ATOM 11692 C C . ILE A 1 61 ? -8.621 5.385 -0.285 1.00 0.00 61 ILE A C 10
ATOM 11693 O O . ILE A 1 61 ? -8.023 6.457 -0.203 1.00 0.00 61 ILE A O 10
ATOM 11709 N N . VAL A 1 62 ? -8.035 4.259 -0.681 1.00 0.00 62 VAL A N 10
ATOM 11710 C CA . VAL A 1 62 ? -6.625 4.220 -1.050 1.00 0.00 62 VAL A CA 10
ATOM 11711 C C . VAL A 1 62 ? -6.410 3.386 -2.309 1.00 0.00 62 VAL A C 10
ATOM 11712 O O . VAL A 1 62 ? -7.062 2.361 -2.505 1.00 0.00 62 VAL A O 10
ATOM 11725 N N . GLN A 1 63 ? -5.490 3.834 -3.158 1.00 0.00 63 GLN A N 10
ATOM 11726 C CA . GLN A 1 63 ? -5.189 3.129 -4.398 1.00 0.00 63 GLN A CA 10
ATOM 11727 C C . GLN A 1 63 ? -3.766 2.581 -4.381 1.00 0.00 63 GLN A C 10
ATOM 11728 O O . GLN A 1 63 ? -2.874 3.122 -3.727 1.00 0.00 63 GLN A O 10
ATOM 11742 N N . PRO A 1 64 ? -3.546 1.482 -5.117 1.00 0.00 64 PRO A N 10
ATOM 11743 C CA . PRO A 1 64 ? -2.232 0.837 -5.203 1.00 0.00 64 PRO A CA 10
ATOM 11744 C C . PRO A 1 64 ? -1.223 1.677 -5.979 1.00 0.00 64 PRO A C 10
ATOM 11745 O O . PRO A 1 64 ? -1.598 2.495 -6.818 1.00 0.00 64 PRO A O 10
ATOM 11756 N N . ALA A 1 65 ? 0.058 1.469 -5.692 1.00 0.00 65 ALA A N 10
ATOM 11757 C CA . ALA A 1 65 ? 1.120 2.206 -6.365 1.00 0.00 65 ALA A CA 10
ATOM 11758 C C . ALA A 1 65 ? 2.385 1.362 -6.480 1.00 0.00 65 ALA A C 10
ATOM 11759 O O . ALA A 1 65 ? 2.810 0.728 -5.514 1.00 0.00 65 ALA A O 10
ATOM 11766 N N . ALA A 1 66 ? 2.983 1.358 -7.667 1.00 0.00 66 ALA A N 10
ATOM 11767 C CA . ALA A 1 66 ? 4.200 0.593 -7.908 1.00 0.00 66 ALA A CA 10
ATOM 11768 C C . ALA A 1 66 ? 5.193 0.768 -6.764 1.00 0.00 66 ALA A C 10
ATOM 11769 O O . ALA A 1 66 ? 5.744 1.850 -6.568 1.00 0.00 66 ALA A O 10
ATOM 11776 N N . ALA A 1 67 ? 5.416 -0.304 -6.011 1.00 0.00 67 ALA A N 10
ATOM 11777 C CA . ALA A 1 67 ? 6.344 -0.269 -4.887 1.00 0.00 67 ALA A CA 10
ATOM 11778 C C . ALA A 1 67 ? 7.693 0.304 -5.307 1.00 0.00 67 ALA A C 10
ATOM 11779 O O . ALA A 1 67 ? 8.168 0.084 -6.421 1.00 0.00 67 ALA A O 10
ATOM 11786 N N . PRO A 1 68 ? 8.326 1.057 -4.396 1.00 0.00 68 PRO A N 10
ATOM 11787 C CA . PRO A 1 68 ? 9.629 1.678 -4.649 1.00 0.00 68 PRO A CA 10
ATOM 11788 C C . PRO A 1 68 ? 10.755 0.652 -4.726 1.00 0.00 68 PRO A C 10
ATOM 11789 O O . PRO A 1 68 ? 11.668 0.779 -5.541 1.00 0.00 68 PRO A O 10
ATOM 11800 N N . ASP A 1 69 ? 10.682 -0.364 -3.873 1.00 0.00 69 ASP A N 10
ATOM 11801 C CA . ASP A 1 69 ? 11.695 -1.413 -3.845 1.00 0.00 69 ASP A CA 10
ATOM 11802 C C . ASP A 1 69 ? 11.870 -2.036 -5.227 1.00 0.00 69 ASP A C 10
ATOM 11803 O O . ASP A 1 69 ? 11.212 -3.020 -5.563 1.00 0.00 69 ASP A O 10
ATOM 11812 N N . PHE A 1 70 ? 12.760 -1.454 -6.024 1.00 0.00 70 PHE A N 10
ATOM 11813 C CA . PHE A 1 70 ? 13.020 -1.951 -7.370 1.00 0.00 70 PHE A CA 10
ATOM 11814 C C . PHE A 1 70 ? 13.488 -3.403 -7.333 1.00 0.00 70 PHE A C 10
ATOM 11815 O O . PHE A 1 70 ? 14.616 -3.692 -6.936 1.00 0.00 70 PHE A O 10
ATOM 11832 N N . SER A 1 71 ? 12.612 -4.311 -7.750 1.00 0.00 71 SER A N 10
ATOM 11833 C CA . SER A 1 71 ? 12.933 -5.734 -7.761 1.00 0.00 71 SER A CA 10
ATOM 11834 C C . SER A 1 71 ? 13.676 -6.113 -9.038 1.00 0.00 71 SER A C 10
ATOM 11835 O O . SER A 1 71 ? 13.557 -5.440 -10.062 1.00 0.00 71 SER A O 10
ATOM 11843 N N . PHE A 1 72 ? 14.443 -7.196 -8.969 1.00 0.00 72 PHE A N 10
ATOM 11844 C CA . PHE A 1 72 ? 15.207 -7.666 -10.119 1.00 0.00 72 PHE A CA 10
ATOM 11845 C C . PHE A 1 72 ? 14.341 -8.528 -11.032 1.00 0.00 72 PHE A C 10
ATOM 11846 O O . PHE A 1 72 ? 13.514 -9.310 -10.565 1.00 0.00 72 PHE A O 10
ATOM 11863 N N . SER A 1 73 ? 14.538 -8.378 -12.338 1.00 0.00 73 SER A N 10
ATOM 11864 C CA . SER A 1 73 ? 13.772 -9.138 -13.319 1.00 0.00 73 SER A CA 10
ATOM 11865 C C . SER A 1 73 ? 14.585 -10.317 -13.847 1.00 0.00 73 SER A C 10
ATOM 11866 O O . SER A 1 73 ? 15.643 -10.136 -14.450 1.00 0.00 73 SER A O 10
ATOM 11874 N N . LYS A 1 74 ? 14.082 -11.525 -13.617 1.00 0.00 74 LYS A N 10
ATOM 11875 C CA . LYS A 1 74 ? 14.758 -12.734 -14.070 1.00 0.00 74 LYS A CA 10
ATOM 11876 C C . LYS A 1 74 ? 15.279 -12.566 -15.494 1.00 0.00 74 LYS A C 10
ATOM 11877 O O . LYS A 1 74 ? 16.451 -12.819 -15.769 1.00 0.00 74 LYS A O 10
ATOM 11896 N N . GLU A 1 75 ? 14.399 -12.138 -16.394 1.00 0.00 75 GLU A N 10
ATOM 11897 C CA . GLU A 1 75 ? 14.772 -11.936 -17.789 1.00 0.00 75 GLU A CA 10
ATOM 11898 C C . GLU A 1 75 ? 15.134 -13.261 -18.453 1.00 0.00 75 GLU A C 10
ATOM 11899 O O . GLU A 1 75 ? 16.160 -13.371 -19.123 1.00 0.00 75 GLU A O 10
ATOM 11911 N N . GLN A 1 76 ? 14.283 -14.265 -18.260 1.00 0.00 76 GLN A N 10
ATOM 11912 C CA . GLN A 1 76 ? 14.514 -15.583 -18.839 1.00 0.00 76 GLN A CA 10
ATOM 11913 C C . GLN A 1 76 ? 13.609 -15.814 -20.045 1.00 0.00 76 GLN A C 10
ATOM 11914 O O . GLN A 1 76 ? 12.386 -15.859 -19.916 1.00 0.00 76 GLN A O 10
ATOM 11928 N N . ARG A 1 77 ? 14.219 -15.958 -21.217 1.00 0.00 77 ARG A N 10
ATOM 11929 C CA . ARG A 1 77 ? 13.469 -16.183 -22.446 1.00 0.00 77 ARG A CA 10
ATOM 11930 C C . ARG A 1 77 ? 12.412 -17.266 -22.248 1.00 0.00 77 ARG A C 10
ATOM 11931 O O . ARG A 1 77 ? 12.712 -18.358 -21.766 1.00 0.00 77 ARG A O 10
ATOM 11952 N N . SER A 1 78 ? 11.176 -16.955 -22.623 1.00 0.00 78 SER A N 10
ATOM 11953 C CA . SER A 1 78 ? 10.074 -17.900 -22.483 1.00 0.00 78 SER A CA 10
ATOM 11954 C C . SER A 1 78 ? 9.702 -18.505 -23.833 1.00 0.00 78 SER A C 10
ATOM 11955 O O . SER A 1 78 ? 9.772 -17.839 -24.865 1.00 0.00 78 SER A O 10
ATOM 11963 N N . GLY A 1 79 ? 9.307 -19.775 -23.817 1.00 0.00 79 GLY A N 10
ATOM 11964 C CA . GLY A 1 79 ? 8.930 -20.450 -25.045 1.00 0.00 79 GLY A CA 10
ATOM 11965 C C . GLY A 1 79 ? 8.046 -19.594 -25.930 1.00 0.00 79 GLY A C 10
ATOM 11966 O O . GLY A 1 79 ? 7.213 -18.833 -25.436 1.00 0.00 79 GLY A O 10
ATOM 11970 N N . SER A 1 80 ? 8.227 -19.717 -27.241 1.00 0.00 80 SER A N 10
ATOM 11971 C CA . SER A 1 80 ? 7.442 -18.943 -28.196 1.00 0.00 80 SER A CA 10
ATOM 11972 C C . SER A 1 80 ? 6.105 -19.623 -28.477 1.00 0.00 80 SER A C 10
ATOM 11973 O O . SER A 1 80 ? 5.851 -20.733 -28.013 1.00 0.00 80 SER A O 10
ATOM 11981 N N . GLY A 1 81 ? 5.253 -18.946 -29.241 1.00 0.00 81 GLY A N 10
ATOM 11982 C CA . GLY A 1 81 ? 3.953 -19.498 -29.571 1.00 0.00 81 GLY A CA 10
ATOM 11983 C C . GLY A 1 81 ? 3.696 -19.523 -31.065 1.00 0.00 81 GLY A C 10
ATOM 11984 O O . GLY A 1 81 ? 4.462 -18.976 -31.858 1.00 0.00 81 GLY A O 10
ATOM 11988 N N . PRO A 1 82 ? 2.594 -20.174 -31.469 1.00 0.00 82 PRO A N 10
ATOM 11989 C CA . PRO A 1 82 ? 2.214 -20.285 -32.880 1.00 0.00 82 PRO A CA 10
ATOM 11990 C C . PRO A 1 82 ? 1.760 -18.952 -33.465 1.00 0.00 82 PRO A C 10
ATOM 11991 O O . PRO A 1 82 ? 1.475 -18.006 -32.731 1.00 0.00 82 PRO A O 10
ATOM 12002 N N . SER A 1 83 ? 1.695 -18.885 -34.791 1.00 0.00 83 SER A N 10
ATOM 12003 C CA . SER A 1 83 ? 1.279 -17.666 -35.475 1.00 0.00 83 SER A CA 10
ATOM 12004 C C . SER A 1 83 ? 0.187 -17.962 -36.498 1.00 0.00 83 SER A C 10
ATOM 12005 O O . SER A 1 83 ? 0.460 -18.482 -37.581 1.00 0.00 83 SER A O 10
ATOM 12013 N N . SER A 1 84 ? -1.051 -17.629 -36.147 1.00 0.00 84 SER A N 10
ATOM 12014 C CA . SER A 1 84 ? -2.186 -17.862 -37.032 1.00 0.00 84 SER A CA 10
ATOM 12015 C C . SER A 1 84 ? -2.506 -16.612 -37.846 1.00 0.00 84 SER A C 10
ATOM 12016 O O . SER A 1 84 ? -3.434 -15.871 -37.527 1.00 0.00 84 SER A O 10
ATOM 12024 N N . GLY A 1 85 ? -1.730 -16.386 -38.902 1.00 0.00 85 GLY A N 10
ATOM 12025 C CA . GLY A 1 85 ? -1.945 -15.225 -39.746 1.00 0.00 85 GLY A CA 10
ATOM 12026 C C . GLY A 1 85 ? -0.890 -15.090 -40.826 1.00 0.00 85 GLY A C 10
ATOM 12027 O O . GLY A 1 85 ? -1.155 -15.357 -41.998 1.00 0.00 85 GLY A O 10
ATOM 12031 N N . GLY A 1 1 ? 5.078 -19.520 -13.211 1.00 0.00 1 GLY A N 11
ATOM 12032 C CA . GLY A 1 1 ? 5.110 -18.890 -14.518 1.00 0.00 1 GLY A CA 11
ATOM 12033 C C . GLY A 1 1 ? 4.554 -17.480 -14.495 1.00 0.00 1 GLY A C 11
ATOM 12034 O O . GLY A 1 1 ? 3.787 -17.093 -15.377 1.00 0.00 1 GLY A O 11
ATOM 12038 N N . SER A 1 2 ? 4.940 -16.710 -13.483 1.00 0.00 2 SER A N 11
ATOM 12039 C CA . SER A 1 2 ? 4.470 -15.336 -13.346 1.00 0.00 2 SER A CA 11
ATOM 12040 C C . SER A 1 2 ? 5.489 -14.354 -13.916 1.00 0.00 2 SER A C 11
ATOM 12041 O O . SER A 1 2 ? 6.691 -14.484 -13.683 1.00 0.00 2 SER A O 11
ATOM 12049 N N . SER A 1 3 ? 5.000 -13.372 -14.666 1.00 0.00 3 SER A N 11
ATOM 12050 C CA . SER A 1 3 ? 5.867 -12.369 -15.274 1.00 0.00 3 SER A CA 11
ATOM 12051 C C . SER A 1 3 ? 5.606 -10.991 -14.675 1.00 0.00 3 SER A C 11
ATOM 12052 O O . SER A 1 3 ? 4.554 -10.746 -14.087 1.00 0.00 3 SER A O 11
ATOM 12060 N N . GLY A 1 4 ? 6.574 -10.092 -14.830 1.00 0.00 4 GLY A N 11
ATOM 12061 C CA . GLY A 1 4 ? 6.432 -8.749 -14.300 1.00 0.00 4 GLY A CA 11
ATOM 12062 C C . GLY A 1 4 ? 6.063 -8.742 -12.830 1.00 0.00 4 GLY A C 11
ATOM 12063 O O . GLY A 1 4 ? 4.886 -8.661 -12.479 1.00 0.00 4 GLY A O 11
ATOM 12067 N N . SER A 1 5 ? 7.071 -8.830 -11.967 1.00 0.00 5 SER A N 11
ATOM 12068 C CA . SER A 1 5 ? 6.845 -8.839 -10.527 1.00 0.00 5 SER A CA 11
ATOM 12069 C C . SER A 1 5 ? 6.699 -7.418 -9.991 1.00 0.00 5 SER A C 11
ATOM 12070 O O . SER A 1 5 ? 7.547 -6.560 -10.236 1.00 0.00 5 SER A O 11
ATOM 12078 N N . SER A 1 6 ? 5.617 -7.178 -9.257 1.00 0.00 6 SER A N 11
ATOM 12079 C CA . SER A 1 6 ? 5.356 -5.861 -8.689 1.00 0.00 6 SER A CA 11
ATOM 12080 C C . SER A 1 6 ? 6.340 -5.549 -7.566 1.00 0.00 6 SER A C 11
ATOM 12081 O O . SER A 1 6 ? 7.056 -4.549 -7.612 1.00 0.00 6 SER A O 11
ATOM 12089 N N . GLY A 1 7 ? 6.370 -6.414 -6.556 1.00 0.00 7 GLY A N 11
ATOM 12090 C CA . GLY A 1 7 ? 7.270 -6.214 -5.435 1.00 0.00 7 GLY A CA 11
ATOM 12091 C C . GLY A 1 7 ? 6.530 -6.022 -4.126 1.00 0.00 7 GLY A C 11
ATOM 12092 O O . GLY A 1 7 ? 5.441 -6.563 -3.935 1.00 0.00 7 GLY A O 11
ATOM 12096 N N . SER A 1 8 ? 7.124 -5.251 -3.220 1.00 0.00 8 SER A N 11
ATOM 12097 C CA . SER A 1 8 ? 6.517 -4.994 -1.919 1.00 0.00 8 SER A CA 11
ATOM 12098 C C . SER A 1 8 ? 5.163 -4.309 -2.078 1.00 0.00 8 SER A C 11
ATOM 12099 O O . SER A 1 8 ? 4.941 -3.561 -3.029 1.00 0.00 8 SER A O 11
ATOM 12107 N N . GLY A 1 9 ? 4.261 -4.570 -1.137 1.00 0.00 9 GLY A N 11
ATOM 12108 C CA . GLY A 1 9 ? 2.940 -3.971 -1.189 1.00 0.00 9 GLY A CA 11
ATOM 12109 C C . GLY A 1 9 ? 2.932 -2.539 -0.694 1.00 0.00 9 GLY A C 11
ATOM 12110 O O . GLY A 1 9 ? 3.280 -2.270 0.456 1.00 0.00 9 GLY A O 11
ATOM 12114 N N . TYR A 1 10 ? 2.536 -1.616 -1.564 1.00 0.00 10 TYR A N 11
ATOM 12115 C CA . TYR A 1 10 ? 2.489 -0.202 -1.210 1.00 0.00 10 TYR A CA 11
ATOM 12116 C C . TYR A 1 10 ? 1.256 0.468 -1.808 1.00 0.00 10 TYR A C 11
ATOM 12117 O O . TYR A 1 10 ? 0.970 0.322 -2.996 1.00 0.00 10 TYR A O 11
ATOM 12135 N N . VAL A 1 11 ? 0.528 1.205 -0.974 1.00 0.00 11 VAL A N 11
ATOM 12136 C CA . VAL A 1 11 ? -0.674 1.900 -1.419 1.00 0.00 11 VAL A CA 11
ATOM 12137 C C . VAL A 1 11 ? -0.611 3.383 -1.071 1.00 0.00 11 VAL A C 11
ATOM 12138 O O . VAL A 1 11 ? -0.083 3.764 -0.026 1.00 0.00 11 VAL A O 11
ATOM 12151 N N . ILE A 1 12 ? -1.154 4.215 -1.953 1.00 0.00 12 ILE A N 11
ATOM 12152 C CA . ILE A 1 12 ? -1.162 5.657 -1.738 1.00 0.00 12 ILE A CA 11
ATOM 12153 C C . ILE A 1 12 ? -2.537 6.139 -1.290 1.00 0.00 12 ILE A C 11
ATOM 12154 O O . ILE A 1 12 ? -3.547 5.478 -1.532 1.00 0.00 12 ILE A O 11
ATOM 12170 N N . ALA A 1 13 ? -2.569 7.296 -0.638 1.00 0.00 13 ALA A N 11
ATOM 12171 C CA . ALA A 1 13 ? -3.821 7.870 -0.160 1.00 0.00 13 ALA A CA 11
ATOM 12172 C C . ALA A 1 13 ? -4.490 8.709 -1.244 1.00 0.00 13 ALA A C 11
ATOM 12173 O O . ALA A 1 13 ? -3.954 9.735 -1.667 1.00 0.00 13 ALA A O 11
ATOM 12180 N N . LEU A 1 14 ? -5.661 8.268 -1.689 1.00 0.00 14 LEU A N 11
ATOM 12181 C CA . LEU A 1 14 ? -6.402 8.979 -2.725 1.00 0.00 14 LEU A CA 11
ATOM 12182 C C . LEU A 1 14 ? -6.990 10.277 -2.180 1.00 0.00 14 LEU A C 11
ATOM 12183 O O . LEU A 1 14 ? -7.101 11.270 -2.899 1.00 0.00 14 LEU A O 11
ATOM 12199 N N . ARG A 1 15 ? -7.364 10.262 -0.904 1.00 0.00 15 ARG A N 11
ATOM 12200 C CA . ARG A 1 15 ? -7.940 11.437 -0.263 1.00 0.00 15 ARG A CA 11
ATOM 12201 C C . ARG A 1 15 ? -7.325 11.660 1.116 1.00 0.00 15 ARG A C 11
ATOM 12202 O O . ARG A 1 15 ? -6.542 10.841 1.598 1.00 0.00 15 ARG A O 11
ATOM 12223 N N . SER A 1 16 ? -7.684 12.774 1.746 1.00 0.00 16 SER A N 11
ATOM 12224 C CA . SER A 1 16 ? -7.164 13.107 3.067 1.00 0.00 16 SER A CA 11
ATOM 12225 C C . SER A 1 16 ? -8.021 12.478 4.162 1.00 0.00 16 SER A C 11
ATOM 12226 O O . SER A 1 16 ? -9.174 12.862 4.361 1.00 0.00 16 SER A O 11
ATOM 12234 N N . TYR A 1 17 ? -7.448 11.510 4.868 1.00 0.00 17 TYR A N 11
ATOM 12235 C CA . TYR A 1 17 ? -8.159 10.825 5.942 1.00 0.00 17 TYR A CA 11
ATOM 12236 C C . TYR A 1 17 ? -7.687 11.316 7.307 1.00 0.00 17 TYR A C 11
ATOM 12237 O O . TYR A 1 17 ? -6.717 10.800 7.863 1.00 0.00 17 TYR A O 11
ATOM 12255 N N . ILE A 1 18 ? -8.381 12.315 7.842 1.00 0.00 18 ILE A N 11
ATOM 12256 C CA . ILE A 1 18 ? -8.035 12.875 9.142 1.00 0.00 18 ILE A CA 11
ATOM 12257 C C . ILE A 1 18 ? -8.876 12.251 10.251 1.00 0.00 18 ILE A C 11
ATOM 12258 O O . ILE A 1 18 ? -10.093 12.113 10.120 1.00 0.00 18 ILE A O 11
ATOM 12274 N N . THR A 1 19 ? -8.219 11.875 11.344 1.00 0.00 19 THR A N 11
ATOM 12275 C CA . THR A 1 19 ? -8.906 11.266 12.476 1.00 0.00 19 THR A CA 11
ATOM 12276 C C . THR A 1 19 ? -8.701 12.082 13.747 1.00 0.00 19 THR A C 11
ATOM 12277 O O . THR A 1 19 ? -7.755 12.864 13.849 1.00 0.00 19 THR A O 11
ATOM 12288 N N . ASP A 1 20 ? -9.592 11.896 14.715 1.00 0.00 20 ASP A N 11
ATOM 12289 C CA . ASP A 1 20 ? -9.507 12.614 15.981 1.00 0.00 20 ASP A CA 11
ATOM 12290 C C . ASP A 1 20 ? -9.407 11.641 17.152 1.00 0.00 20 ASP A C 11
ATOM 12291 O O . ASP A 1 20 ? -9.769 11.973 18.280 1.00 0.00 20 ASP A O 11
ATOM 12300 N N . ASN A 1 21 ? -8.915 10.438 16.875 1.00 0.00 21 ASN A N 11
ATOM 12301 C CA . ASN A 1 21 ? -8.769 9.416 17.905 1.00 0.00 21 ASN A CA 11
ATOM 12302 C C . ASN A 1 21 ? -7.345 8.869 17.931 1.00 0.00 21 ASN A C 11
ATOM 12303 O O . ASN A 1 21 ? -6.668 8.823 16.903 1.00 0.00 21 ASN A O 11
ATOM 12314 N N . CYS A 1 22 ? -6.897 8.455 19.111 1.00 0.00 22 CYS A N 11
ATOM 12315 C CA . CYS A 1 22 ? -5.554 7.910 19.271 1.00 0.00 22 CYS A CA 11
ATOM 12316 C C . CYS A 1 22 ? -5.544 6.405 19.023 1.00 0.00 22 CYS A C 11
ATOM 12317 O O . CYS A 1 22 ? -4.819 5.662 19.684 1.00 0.00 22 CYS A O 11
ATOM 12325 N N . SER A 1 23 ? -6.355 5.963 18.068 1.00 0.00 23 SER A N 11
ATOM 12326 C CA . SER A 1 23 ? -6.445 4.545 17.737 1.00 0.00 23 SER A CA 11
ATOM 12327 C C . SER A 1 23 ? -6.419 4.338 16.225 1.00 0.00 23 SER A C 11
ATOM 12328 O O . SER A 1 23 ? -5.874 3.351 15.731 1.00 0.00 23 SER A O 11
ATOM 12336 N N . LEU A 1 24 ? -7.014 5.276 15.496 1.00 0.00 24 LEU A N 11
ATOM 12337 C CA . LEU A 1 24 ? -7.061 5.198 14.040 1.00 0.00 24 LEU A CA 11
ATOM 12338 C C . LEU A 1 24 ? -5.815 5.824 13.421 1.00 0.00 24 LEU A C 11
ATOM 12339 O O . LEU A 1 24 ? -4.920 6.285 14.131 1.00 0.00 24 LEU A O 11
ATOM 12355 N N . LEU A 1 25 ? -5.765 5.840 12.094 1.00 0.00 25 LEU A N 11
ATOM 12356 C CA . LEU A 1 25 ? -4.630 6.412 11.378 1.00 0.00 25 LEU A CA 11
ATOM 12357 C C . LEU A 1 25 ? -5.042 7.672 10.622 1.00 0.00 25 LEU A C 11
ATOM 12358 O O . LEU A 1 25 ? -6.085 7.703 9.970 1.00 0.00 25 LEU A O 11
ATOM 12374 N N . SER A 1 26 ? -4.214 8.707 10.713 1.00 0.00 26 SER A N 11
ATOM 12375 C CA . SER A 1 26 ? -4.492 9.970 10.039 1.00 0.00 26 SER A CA 11
ATOM 12376 C C . SER A 1 26 ? -3.427 10.273 8.990 1.00 0.00 26 SER A C 11
ATOM 12377 O O . SER A 1 26 ? -2.250 10.436 9.313 1.00 0.00 26 SER A O 11
ATOM 12385 N N . PHE A 1 27 ? -3.848 10.346 7.732 1.00 0.00 27 PHE A N 11
ATOM 12386 C CA . PHE A 1 27 ? -2.932 10.628 6.634 1.00 0.00 27 PHE A CA 11
ATOM 12387 C C . PHE A 1 27 ? -3.584 11.543 5.602 1.00 0.00 27 PHE A C 11
ATOM 12388 O O . PHE A 1 27 ? -4.808 11.666 5.550 1.00 0.00 27 PHE A O 11
ATOM 12405 N N . HIS A 1 28 ? -2.758 12.184 4.781 1.00 0.00 28 HIS A N 11
ATOM 12406 C CA . HIS A 1 28 ? -3.254 13.088 3.749 1.00 0.00 28 HIS A CA 11
ATOM 12407 C C . HIS A 1 28 ? -3.102 12.467 2.364 1.00 0.00 28 HIS A C 11
ATOM 12408 O O . HIS A 1 28 ? -2.455 11.432 2.205 1.00 0.00 28 HIS A O 11
ATOM 12423 N N . ARG A 1 29 ? -3.703 13.106 1.365 1.00 0.00 29 ARG A N 11
ATOM 12424 C CA . ARG A 1 29 ? -3.636 12.615 -0.006 1.00 0.00 29 ARG A CA 11
ATOM 12425 C C . ARG A 1 29 ? -2.193 12.580 -0.501 1.00 0.00 29 ARG A C 11
ATOM 12426 O O . ARG A 1 29 ? -1.391 13.453 -0.171 1.00 0.00 29 ARG A O 11
ATOM 12447 N N . GLY A 1 30 ? -1.869 11.563 -1.294 1.00 0.00 30 GLY A N 11
ATOM 12448 C CA . GLY A 1 30 ? -0.523 11.433 -1.821 1.00 0.00 30 GLY A CA 11
ATOM 12449 C C . GLY A 1 30 ? 0.424 10.776 -0.836 1.00 0.00 30 GLY A C 11
ATOM 12450 O O . GLY A 1 30 ? 1.432 10.190 -1.230 1.00 0.00 30 GLY A O 11
ATOM 12454 N N . ASP A 1 31 ? 0.100 10.875 0.449 1.00 0.00 31 ASP A N 11
ATOM 12455 C CA . ASP A 1 31 ? 0.930 10.287 1.494 1.00 0.00 31 ASP A CA 11
ATOM 12456 C C . ASP A 1 31 ? 0.930 8.764 1.395 1.00 0.00 31 ASP A C 11
ATOM 12457 O O . ASP A 1 31 ? -0.024 8.105 1.811 1.00 0.00 31 ASP A O 11
ATOM 12466 N N . LEU A 1 32 ? 2.004 8.212 0.841 1.00 0.00 32 LEU A N 11
ATOM 12467 C CA . LEU A 1 32 ? 2.128 6.767 0.687 1.00 0.00 32 LEU A CA 11
ATOM 12468 C C . LEU A 1 32 ? 2.070 6.068 2.041 1.00 0.00 32 LEU A C 11
ATOM 12469 O O . LEU A 1 32 ? 2.836 6.390 2.950 1.00 0.00 32 LEU A O 11
ATOM 12485 N N . ILE A 1 33 ? 1.159 5.108 2.167 1.00 0.00 33 ILE A N 11
ATOM 12486 C CA . ILE A 1 33 ? 1.004 4.362 3.410 1.00 0.00 33 ILE A CA 11
ATOM 12487 C C . ILE A 1 33 ? 1.694 3.004 3.324 1.00 0.00 33 ILE A C 11
ATOM 12488 O O . ILE A 1 33 ? 1.545 2.280 2.340 1.00 0.00 33 ILE A O 11
ATOM 12504 N N . LYS A 1 34 ? 2.449 2.664 4.364 1.00 0.00 34 LYS A N 11
ATOM 12505 C CA . LYS A 1 34 ? 3.160 1.392 4.410 1.00 0.00 34 LYS A CA 11
ATOM 12506 C C . LYS A 1 34 ? 2.293 0.306 5.038 1.00 0.00 34 LYS A C 11
ATOM 12507 O O . LYS A 1 34 ? 1.729 0.495 6.117 1.00 0.00 34 LYS A O 11
ATOM 12526 N N . LEU A 1 35 ? 2.192 -0.831 4.359 1.00 0.00 35 LEU A N 11
ATOM 12527 C CA . LEU A 1 35 ? 1.394 -1.948 4.851 1.00 0.00 35 LEU A CA 11
ATOM 12528 C C . LEU A 1 35 ? 2.208 -2.820 5.804 1.00 0.00 35 LEU A C 11
ATOM 12529 O O . LEU A 1 35 ? 2.953 -3.701 5.373 1.00 0.00 35 LEU A O 11
ATOM 12545 N N . LEU A 1 36 ? 2.058 -2.569 7.100 1.00 0.00 36 LEU A N 11
ATOM 12546 C CA . LEU A 1 36 ? 2.777 -3.332 8.114 1.00 0.00 36 LEU A CA 11
ATOM 12547 C C . LEU A 1 36 ? 2.317 -4.786 8.130 1.00 0.00 36 LEU A C 11
ATOM 12548 O O . LEU A 1 36 ? 1.183 -5.108 7.773 1.00 0.00 36 LEU A O 11
ATOM 12564 N N . PRO A 1 37 ? 3.215 -5.687 8.555 1.00 0.00 37 PRO A N 11
ATOM 12565 C CA . PRO A 1 37 ? 2.923 -7.122 8.630 1.00 0.00 37 PRO A CA 11
ATOM 12566 C C . PRO A 1 37 ? 1.923 -7.453 9.733 1.00 0.00 37 PRO A C 11
ATOM 12567 O O . PRO A 1 37 ? 2.202 -7.258 10.916 1.00 0.00 37 PRO A O 11
ATOM 12578 N N . VAL A 1 38 ? 0.758 -7.955 9.337 1.00 0.00 38 VAL A N 11
ATOM 12579 C CA . VAL A 1 38 ? -0.283 -8.315 10.293 1.00 0.00 38 VAL A CA 11
ATOM 12580 C C . VAL A 1 38 ? -0.831 -9.710 10.010 1.00 0.00 38 VAL A C 11
ATOM 12581 O O . VAL A 1 38 ? -0.844 -10.162 8.866 1.00 0.00 38 VAL A O 11
ATOM 12594 N N . ALA A 1 39 ? -1.282 -10.386 11.061 1.00 0.00 39 ALA A N 11
ATOM 12595 C CA . ALA A 1 39 ? -1.834 -11.729 10.925 1.00 0.00 39 ALA A CA 11
ATOM 12596 C C . ALA A 1 39 ? -3.336 -11.682 10.668 1.00 0.00 39 ALA A C 11
ATOM 12597 O O . ALA A 1 39 ? -3.830 -12.267 9.703 1.00 0.00 39 ALA A O 11
ATOM 12604 N N . THR A 1 40 ? -4.059 -10.982 11.536 1.00 0.00 40 THR A N 11
ATOM 12605 C CA . THR A 1 40 ? -5.506 -10.860 11.404 1.00 0.00 40 THR A CA 11
ATOM 12606 C C . THR A 1 40 ? -5.922 -9.403 11.241 1.00 0.00 40 THR A C 11
ATOM 12607 O O . THR A 1 40 ? -5.372 -8.513 11.891 1.00 0.00 40 THR A O 11
ATOM 12618 N N . LEU A 1 41 ? -6.897 -9.165 10.371 1.00 0.00 41 LEU A N 11
ATOM 12619 C CA . LEU A 1 41 ? -7.389 -7.814 10.124 1.00 0.00 41 LEU A CA 11
ATOM 12620 C C . LEU A 1 41 ? -8.913 -7.773 10.165 1.00 0.00 41 LEU A C 11
ATOM 12621 O O . LEU A 1 41 ? -9.567 -8.806 10.303 1.00 0.00 41 LEU A O 11
ATOM 12637 N N . GLU A 1 42 ? -9.472 -6.573 10.042 1.00 0.00 42 GLU A N 11
ATOM 12638 C CA . GLU A 1 42 ? -10.919 -6.399 10.064 1.00 0.00 42 GLU A CA 11
ATOM 12639 C C . GLU A 1 42 ? -11.483 -6.352 8.647 1.00 0.00 42 GLU A C 11
ATOM 12640 O O . GLU A 1 42 ? -10.769 -6.104 7.676 1.00 0.00 42 GLU A O 11
ATOM 12652 N N . PRO A 1 43 ? -12.796 -6.596 8.525 1.00 0.00 43 PRO A N 11
ATOM 12653 C CA . PRO A 1 43 ? -13.486 -6.588 7.232 1.00 0.00 43 PRO A CA 11
ATOM 12654 C C . PRO A 1 43 ? -13.592 -5.187 6.640 1.00 0.00 43 PRO A C 11
ATOM 12655 O O . PRO A 1 43 ? -14.492 -4.422 6.988 1.00 0.00 43 PRO A O 11
ATOM 12666 N N . GLY A 1 44 ? -12.668 -4.856 5.744 1.00 0.00 44 GLY A N 11
ATOM 12667 C CA . GLY A 1 44 ? -12.676 -3.546 5.119 1.00 0.00 44 GLY A CA 11
ATOM 12668 C C . GLY A 1 44 ? -11.771 -2.559 5.829 1.00 0.00 44 GLY A C 11
ATOM 12669 O O . GLY A 1 44 ? -12.015 -1.352 5.800 1.00 0.00 44 GLY A O 11
ATOM 12673 N N . TRP A 1 45 ? -10.726 -3.071 6.469 1.00 0.00 45 TRP A N 11
ATOM 12674 C CA . TRP A 1 45 ? -9.783 -2.225 7.191 1.00 0.00 45 TRP A CA 11
ATOM 12675 C C . TRP A 1 45 ? -8.345 -2.605 6.857 1.00 0.00 45 TRP A C 11
ATOM 12676 O O . TRP A 1 45 ? -8.066 -3.744 6.483 1.00 0.00 45 TRP A O 11
ATOM 12697 N N . GLN A 1 46 ? -7.436 -1.645 6.996 1.00 0.00 46 GLN A N 11
ATOM 12698 C CA . GLN A 1 46 ? -6.026 -1.881 6.708 1.00 0.00 46 GLN A CA 11
ATOM 12699 C C . GLN A 1 46 ? -5.148 -1.399 7.858 1.00 0.00 46 GLN A C 11
ATOM 12700 O O . GLN A 1 46 ? -5.444 -0.391 8.499 1.00 0.00 46 GLN A O 11
ATOM 12714 N N . PHE A 1 47 ? -4.065 -2.126 8.114 1.00 0.00 47 PHE A N 11
ATOM 12715 C CA . PHE A 1 47 ? -3.144 -1.774 9.188 1.00 0.00 47 PHE A CA 11
ATOM 12716 C C . PHE A 1 47 ? -1.775 -1.399 8.628 1.00 0.00 47 PHE A C 11
ATOM 12717 O O . PHE A 1 47 ? -1.098 -2.220 8.011 1.00 0.00 47 PHE A O 11
ATOM 12734 N N . GLY A 1 48 ? -1.373 -0.150 8.849 1.00 0.00 48 GLY A N 11
ATOM 12735 C CA . GLY A 1 48 ? -0.088 0.313 8.360 1.00 0.00 48 GLY A CA 11
ATOM 12736 C C . GLY A 1 48 ? 0.391 1.559 9.079 1.00 0.00 48 GLY A C 11
ATOM 12737 O O . GLY A 1 48 ? -0.185 1.960 10.090 1.00 0.00 48 GLY A O 11
ATOM 12741 N N . SER A 1 49 ? 1.449 2.171 8.558 1.00 0.00 49 SER A N 11
ATOM 12742 C CA . SER A 1 49 ? 2.009 3.376 9.159 1.00 0.00 49 SER A CA 11
ATOM 12743 C C . SER A 1 49 ? 2.207 4.465 8.110 1.00 0.00 49 SER A C 11
ATOM 12744 O O . SER A 1 49 ? 2.740 4.213 7.030 1.00 0.00 49 SER A O 11
ATOM 12752 N N . ALA A 1 50 ? 1.775 5.679 8.437 1.00 0.00 50 ALA A N 11
ATOM 12753 C CA . ALA A 1 50 ? 1.906 6.808 7.525 1.00 0.00 50 ALA A CA 11
ATOM 12754 C C . ALA A 1 50 ? 2.249 8.087 8.281 1.00 0.00 50 ALA A C 11
ATOM 12755 O O . ALA A 1 50 ? 1.618 8.414 9.286 1.00 0.00 50 ALA A O 11
ATOM 12762 N N . GLY A 1 51 ? 3.253 8.808 7.791 1.00 0.00 51 GLY A N 11
ATOM 12763 C CA . GLY A 1 51 ? 3.662 10.043 8.434 1.00 0.00 51 GLY A CA 11
ATOM 12764 C C . GLY A 1 51 ? 4.222 9.816 9.824 1.00 0.00 51 GLY A C 11
ATOM 12765 O O . GLY A 1 51 ? 4.017 10.628 10.724 1.00 0.00 51 GLY A O 11
ATOM 12769 N N . GLY A 1 52 ? 4.931 8.705 10.000 1.00 0.00 52 GLY A N 11
ATOM 12770 C CA . GLY A 1 52 ? 5.510 8.391 11.293 1.00 0.00 52 GLY A CA 11
ATOM 12771 C C . GLY A 1 52 ? 4.464 7.990 12.314 1.00 0.00 52 GLY A C 11
ATOM 12772 O O . GLY A 1 52 ? 4.760 7.877 13.504 1.00 0.00 52 GLY A O 11
ATOM 12776 N N . ARG A 1 53 ? 3.238 7.775 11.850 1.00 0.00 53 ARG A N 11
ATOM 12777 C CA . ARG A 1 53 ? 2.144 7.387 12.732 1.00 0.00 53 ARG A CA 11
ATOM 12778 C C . ARG A 1 53 ? 1.554 6.045 12.308 1.00 0.00 53 ARG A C 11
ATOM 12779 O O . ARG A 1 53 ? 1.571 5.692 11.129 1.00 0.00 53 ARG A O 11
ATOM 12800 N N . SER A 1 54 ? 1.033 5.301 13.279 1.00 0.00 54 SER A N 11
ATOM 12801 C CA . SER A 1 54 ? 0.442 3.996 13.008 1.00 0.00 54 SER A CA 11
ATOM 12802 C C . SER A 1 54 ? -1.018 3.958 13.449 1.00 0.00 54 SER A C 11
ATOM 12803 O O . SER A 1 54 ? -1.378 4.505 14.490 1.00 0.00 54 SER A O 11
ATOM 12811 N N . GLY A 1 55 ? -1.856 3.307 12.647 1.00 0.00 55 GLY A N 11
ATOM 12812 C CA . GLY A 1 55 ? -3.267 3.210 12.970 1.00 0.00 55 GLY A CA 11
ATOM 12813 C C . GLY A 1 55 ? -4.027 2.336 11.992 1.00 0.00 55 GLY A C 11
ATOM 12814 O O . GLY A 1 55 ? -3.438 1.494 11.313 1.00 0.00 55 GLY A O 11
ATOM 12818 N N . LEU A 1 56 ? -5.338 2.534 11.919 1.00 0.00 56 LEU A N 11
ATOM 12819 C CA . LEU A 1 56 ? -6.181 1.756 11.018 1.00 0.00 56 LEU A CA 11
ATOM 12820 C C . LEU A 1 56 ? -6.954 2.669 10.071 1.00 0.00 56 LEU A C 11
ATOM 12821 O O . LEU A 1 56 ? -7.535 3.669 10.493 1.00 0.00 56 LEU A O 11
ATOM 12837 N N . PHE A 1 57 ? -6.958 2.317 8.790 1.00 0.00 57 PHE A N 11
ATOM 12838 C CA . PHE A 1 57 ? -7.660 3.104 7.783 1.00 0.00 57 PHE A CA 11
ATOM 12839 C C . PHE A 1 57 ? -8.403 2.198 6.806 1.00 0.00 57 PHE A C 11
ATOM 12840 O O . PHE A 1 57 ? -8.009 1.059 6.553 1.00 0.00 57 PHE A O 11
ATOM 12857 N N . PRO A 1 58 ? -9.506 2.714 6.243 1.00 0.00 58 PRO A N 11
ATOM 12858 C CA . PRO A 1 58 ? -10.328 1.969 5.285 1.00 0.00 58 PRO A CA 11
ATOM 12859 C C . PRO A 1 58 ? -9.622 1.767 3.949 1.00 0.00 58 PRO A C 11
ATOM 12860 O O . PRO A 1 58 ? -9.026 2.696 3.405 1.00 0.00 58 PRO A O 11
ATOM 12871 N N . ALA A 1 59 ? -9.694 0.548 3.424 1.00 0.00 59 ALA A N 11
ATOM 12872 C CA . ALA A 1 59 ? -9.064 0.226 2.150 1.00 0.00 59 ALA A CA 11
ATOM 12873 C C . ALA A 1 59 ? -9.981 0.569 0.981 1.00 0.00 59 ALA A C 11
ATOM 12874 O O . ALA A 1 59 ? -9.998 -0.129 -0.032 1.00 0.00 59 ALA A O 11
ATOM 12881 N N . ASP A 1 60 ? -10.744 1.647 1.130 1.00 0.00 60 ASP A N 11
ATOM 12882 C CA . ASP A 1 60 ? -11.664 2.082 0.086 1.00 0.00 60 ASP A CA 11
ATOM 12883 C C . ASP A 1 60 ? -11.332 3.498 -0.375 1.00 0.00 60 ASP A C 11
ATOM 12884 O O . ASP A 1 60 ? -11.995 4.045 -1.257 1.00 0.00 60 ASP A O 11
ATOM 12893 N N . ILE A 1 61 ? -10.304 4.085 0.227 1.00 0.00 61 ILE A N 11
ATOM 12894 C CA . ILE A 1 61 ? -9.885 5.436 -0.122 1.00 0.00 61 ILE A CA 11
ATOM 12895 C C . ILE A 1 61 ? -8.404 5.477 -0.483 1.00 0.00 61 ILE A C 11
ATOM 12896 O O . ILE A 1 61 ? -7.780 6.538 -0.475 1.00 0.00 61 ILE A O 11
ATOM 12912 N N . VAL A 1 62 ? -7.846 4.313 -0.802 1.00 0.00 62 VAL A N 11
ATOM 12913 C CA . VAL A 1 62 ? -6.439 4.215 -1.169 1.00 0.00 62 VAL A CA 11
ATOM 12914 C C . VAL A 1 62 ? -6.252 3.335 -2.400 1.00 0.00 62 VAL A C 11
ATOM 12915 O O . VAL A 1 62 ? -6.952 2.337 -2.573 1.00 0.00 62 VAL A O 11
ATOM 12928 N N . GLN A 1 63 ? -5.303 3.711 -3.251 1.00 0.00 63 GLN A N 11
ATOM 12929 C CA . GLN A 1 63 ? -5.025 2.955 -4.467 1.00 0.00 63 GLN A CA 11
ATOM 12930 C C . GLN A 1 63 ? -3.607 2.393 -4.446 1.00 0.00 63 GLN A C 11
ATOM 12931 O O . GLN A 1 63 ? -2.692 2.974 -3.862 1.00 0.00 63 GLN A O 11
ATOM 12945 N N . PRO A 1 64 ? -3.420 1.235 -5.096 1.00 0.00 64 PRO A N 11
ATOM 12946 C CA . PRO A 1 64 ? -2.116 0.569 -5.166 1.00 0.00 64 PRO A CA 11
ATOM 12947 C C . PRO A 1 64 ? -1.121 1.331 -6.035 1.00 0.00 64 PRO A C 11
ATOM 12948 O O . PRO A 1 64 ? -1.501 1.964 -7.020 1.00 0.00 64 PRO A O 11
ATOM 12959 N N . ALA A 1 65 ? 0.153 1.266 -5.665 1.00 0.00 65 ALA A N 11
ATOM 12960 C CA . ALA A 1 65 ? 1.202 1.948 -6.413 1.00 0.00 65 ALA A CA 11
ATOM 12961 C C . ALA A 1 65 ? 2.479 1.115 -6.452 1.00 0.00 65 ALA A C 11
ATOM 12962 O O . ALA A 1 65 ? 2.598 0.110 -5.751 1.00 0.00 65 ALA A O 11
ATOM 12969 N N . ALA A 1 66 ? 3.431 1.538 -7.277 1.00 0.00 66 ALA A N 11
ATOM 12970 C CA . ALA A 1 66 ? 4.699 0.831 -7.407 1.00 0.00 66 ALA A CA 11
ATOM 12971 C C . ALA A 1 66 ? 5.590 1.075 -6.193 1.00 0.00 66 ALA A C 11
ATOM 12972 O O . ALA A 1 66 ? 5.758 2.212 -5.754 1.00 0.00 66 ALA A O 11
ATOM 12979 N N . ALA A 1 67 ? 6.158 0.001 -5.656 1.00 0.00 67 ALA A N 11
ATOM 12980 C CA . ALA A 1 67 ? 7.033 0.099 -4.494 1.00 0.00 67 ALA A CA 11
ATOM 12981 C C . ALA A 1 67 ? 8.187 1.060 -4.756 1.00 0.00 67 ALA A C 11
ATOM 12982 O O . ALA A 1 67 ? 8.710 1.152 -5.867 1.00 0.00 67 ALA A O 11
ATOM 12989 N N . PRO A 1 68 ? 8.596 1.793 -3.711 1.00 0.00 68 PRO A N 11
ATOM 12990 C CA . PRO A 1 68 ? 9.694 2.761 -3.803 1.00 0.00 68 PRO A CA 11
ATOM 12991 C C . PRO A 1 68 ? 11.049 2.085 -3.984 1.00 0.00 68 PRO A C 11
ATOM 12992 O O . PRO A 1 68 ? 11.901 2.570 -4.728 1.00 0.00 68 PRO A O 11
ATOM 13003 N N . ASP A 1 69 ? 11.241 0.962 -3.300 1.00 0.00 69 ASP A N 11
ATOM 13004 C CA . ASP A 1 69 ? 12.492 0.218 -3.386 1.00 0.00 69 ASP A CA 11
ATOM 13005 C C . ASP A 1 69 ? 12.548 -0.603 -4.670 1.00 0.00 69 ASP A C 11
ATOM 13006 O O . ASP A 1 69 ? 11.521 -1.060 -5.173 1.00 0.00 69 ASP A O 11
ATOM 13015 N N . PHE A 1 70 ? 13.754 -0.787 -5.197 1.00 0.00 70 PHE A N 11
ATOM 13016 C CA . PHE A 1 70 ? 13.944 -1.552 -6.424 1.00 0.00 70 PHE A CA 11
ATOM 13017 C C . PHE A 1 70 ? 13.269 -0.861 -7.605 1.00 0.00 70 PHE A C 11
ATOM 13018 O O . PHE A 1 70 ? 12.620 -1.507 -8.428 1.00 0.00 70 PHE A O 11
ATOM 13035 N N . SER A 1 71 ? 13.427 0.456 -7.682 1.00 0.00 71 SER A N 11
ATOM 13036 C CA . SER A 1 71 ? 12.830 1.237 -8.759 1.00 0.00 71 SER A CA 11
ATOM 13037 C C . SER A 1 71 ? 13.693 1.178 -10.016 1.00 0.00 71 SER A C 11
ATOM 13038 O O . SER A 1 71 ? 14.517 2.061 -10.258 1.00 0.00 71 SER A O 11
ATOM 13046 N N . PHE A 1 72 ? 13.499 0.132 -10.812 1.00 0.00 72 PHE A N 11
ATOM 13047 C CA . PHE A 1 72 ? 14.260 -0.043 -12.043 1.00 0.00 72 PHE A CA 11
ATOM 13048 C C . PHE A 1 72 ? 13.666 -1.161 -12.895 1.00 0.00 72 PHE A C 11
ATOM 13049 O O . PHE A 1 72 ? 13.609 -2.316 -12.472 1.00 0.00 72 PHE A O 11
ATOM 13066 N N . SER A 1 73 ? 13.224 -0.809 -14.098 1.00 0.00 73 SER A N 11
ATOM 13067 C CA . SER A 1 73 ? 12.630 -1.781 -15.009 1.00 0.00 73 SER A CA 11
ATOM 13068 C C . SER A 1 73 ? 13.564 -2.070 -16.180 1.00 0.00 73 SER A C 11
ATOM 13069 O O . SER A 1 73 ? 14.514 -1.327 -16.430 1.00 0.00 73 SER A O 11
ATOM 13077 N N . LYS A 1 74 ? 13.288 -3.155 -16.895 1.00 0.00 74 LYS A N 11
ATOM 13078 C CA . LYS A 1 74 ? 14.101 -3.544 -18.041 1.00 0.00 74 LYS A CA 11
ATOM 13079 C C . LYS A 1 74 ? 14.132 -2.435 -19.088 1.00 0.00 74 LYS A C 11
ATOM 13080 O O . LYS A 1 74 ? 15.202 -2.021 -19.534 1.00 0.00 74 LYS A O 11
ATOM 13099 N N . GLU A 1 75 ? 12.953 -1.958 -19.474 1.00 0.00 75 GLU A N 11
ATOM 13100 C CA . GLU A 1 75 ? 12.848 -0.896 -20.467 1.00 0.00 75 GLU A CA 11
ATOM 13101 C C . GLU A 1 75 ? 13.131 0.466 -19.840 1.00 0.00 75 GLU A C 11
ATOM 13102 O O . GLU A 1 75 ? 12.211 1.185 -19.452 1.00 0.00 75 GLU A O 11
ATOM 13114 N N . GLN A 1 76 ? 14.411 0.813 -19.745 1.00 0.00 76 GLN A N 11
ATOM 13115 C CA . GLN A 1 76 ? 14.815 2.088 -19.164 1.00 0.00 76 GLN A CA 11
ATOM 13116 C C . GLN A 1 76 ? 14.681 3.216 -20.181 1.00 0.00 76 GLN A C 11
ATOM 13117 O O . GLN A 1 76 ? 14.603 2.974 -21.385 1.00 0.00 76 GLN A O 11
ATOM 13131 N N . ARG A 1 77 ? 14.654 4.450 -19.688 1.00 0.00 77 ARG A N 11
ATOM 13132 C CA . ARG A 1 77 ? 14.527 5.616 -20.553 1.00 0.00 77 ARG A CA 11
ATOM 13133 C C . ARG A 1 77 ? 15.618 6.640 -20.250 1.00 0.00 77 ARG A C 11
ATOM 13134 O O . ARG A 1 77 ? 15.703 7.160 -19.138 1.00 0.00 77 ARG A O 11
ATOM 13155 N N . SER A 1 78 ? 16.450 6.923 -21.247 1.00 0.00 78 SER A N 11
ATOM 13156 C CA . SER A 1 78 ? 17.538 7.880 -21.086 1.00 0.00 78 SER A CA 11
ATOM 13157 C C . SER A 1 78 ? 17.013 9.312 -21.125 1.00 0.00 78 SER A C 11
ATOM 13158 O O . SER A 1 78 ? 16.430 9.744 -22.119 1.00 0.00 78 SER A O 11
ATOM 13166 N N . GLY A 1 79 ? 17.222 10.042 -20.034 1.00 0.00 79 GLY A N 11
ATOM 13167 C CA . GLY A 1 79 ? 16.764 11.417 -19.963 1.00 0.00 79 GLY A CA 11
ATOM 13168 C C . GLY A 1 79 ? 17.610 12.263 -19.033 1.00 0.00 79 GLY A C 11
ATOM 13169 O O . GLY A 1 79 ? 18.834 12.308 -19.164 1.00 0.00 79 GLY A O 11
ATOM 13173 N N . SER A 1 80 ? 16.959 12.937 -18.090 1.00 0.00 80 SER A N 11
ATOM 13174 C CA . SER A 1 80 ? 17.659 13.791 -17.138 1.00 0.00 80 SER A CA 11
ATOM 13175 C C . SER A 1 80 ? 17.656 13.168 -15.745 1.00 0.00 80 SER A C 11
ATOM 13176 O O . SER A 1 80 ? 16.713 12.475 -15.365 1.00 0.00 80 SER A O 11
ATOM 13184 N N . GLY A 1 81 ? 18.720 13.420 -14.988 1.00 0.00 81 GLY A N 11
ATOM 13185 C CA . GLY A 1 81 ? 18.821 12.876 -13.646 1.00 0.00 81 GLY A CA 11
ATOM 13186 C C . GLY A 1 81 ? 19.607 13.777 -12.714 1.00 0.00 81 GLY A C 11
ATOM 13187 O O . GLY A 1 81 ? 20.449 14.566 -13.143 1.00 0.00 81 GLY A O 11
ATOM 13191 N N . PRO A 1 82 ? 19.332 13.665 -11.406 1.00 0.00 82 PRO A N 11
ATOM 13192 C CA . PRO A 1 82 ? 20.009 14.469 -10.384 1.00 0.00 82 PRO A CA 11
ATOM 13193 C C . PRO A 1 82 ? 21.471 14.074 -10.210 1.00 0.00 82 PRO A C 11
ATOM 13194 O O . PRO A 1 82 ? 21.912 13.047 -10.725 1.00 0.00 82 PRO A O 11
ATOM 13205 N N . SER A 1 83 ? 22.219 14.898 -9.482 1.00 0.00 83 SER A N 11
ATOM 13206 C CA . SER A 1 83 ? 23.634 14.636 -9.244 1.00 0.00 83 SER A CA 11
ATOM 13207 C C . SER A 1 83 ? 23.975 14.799 -7.766 1.00 0.00 83 SER A C 11
ATOM 13208 O O . SER A 1 83 ? 23.191 15.352 -6.994 1.00 0.00 83 SER A O 11
ATOM 13216 N N . SER A 1 84 ? 25.151 14.315 -7.379 1.00 0.00 84 SER A N 11
ATOM 13217 C CA . SER A 1 84 ? 25.595 14.403 -5.993 1.00 0.00 84 SER A CA 11
ATOM 13218 C C . SER A 1 84 ? 26.278 15.741 -5.726 1.00 0.00 84 SER A C 11
ATOM 13219 O O . SER A 1 84 ? 27.131 16.180 -6.495 1.00 0.00 84 SER A O 11
ATOM 13227 N N . GLY A 1 85 ? 25.894 16.385 -4.628 1.00 0.00 85 GLY A N 11
ATOM 13228 C CA . GLY A 1 85 ? 26.478 17.667 -4.277 1.00 0.00 85 GLY A CA 11
ATOM 13229 C C . GLY A 1 85 ? 27.974 17.580 -4.050 1.00 0.00 85 GLY A C 11
ATOM 13230 O O . GLY A 1 85 ? 28.435 17.566 -2.909 1.00 0.00 85 GLY A O 11
ATOM 13234 N N . GLY A 1 1 ? 14.888 -6.626 -15.266 1.00 0.00 1 GLY A N 12
ATOM 13235 C CA . GLY A 1 1 ? 14.571 -7.826 -16.017 1.00 0.00 1 GLY A CA 12
ATOM 13236 C C . GLY A 1 1 ? 14.120 -8.966 -15.126 1.00 0.00 1 GLY A C 12
ATOM 13237 O O . GLY A 1 1 ? 13.198 -9.705 -15.470 1.00 0.00 1 GLY A O 12
ATOM 13241 N N . SER A 1 2 ? 14.772 -9.110 -13.977 1.00 0.00 2 SER A N 12
ATOM 13242 C CA . SER A 1 2 ? 14.437 -10.172 -13.035 1.00 0.00 2 SER A CA 12
ATOM 13243 C C . SER A 1 2 ? 13.879 -9.592 -11.739 1.00 0.00 2 SER A C 12
ATOM 13244 O O . SER A 1 2 ? 14.040 -8.405 -11.457 1.00 0.00 2 SER A O 12
ATOM 13252 N N . SER A 1 3 ? 13.222 -10.440 -10.954 1.00 0.00 3 SER A N 12
ATOM 13253 C CA . SER A 1 3 ? 12.636 -10.012 -9.689 1.00 0.00 3 SER A CA 12
ATOM 13254 C C . SER A 1 3 ? 13.097 -10.910 -8.545 1.00 0.00 3 SER A C 12
ATOM 13255 O O . SER A 1 3 ? 12.976 -12.133 -8.614 1.00 0.00 3 SER A O 12
ATOM 13263 N N . GLY A 1 4 ? 13.627 -10.294 -7.493 1.00 0.00 4 GLY A N 12
ATOM 13264 C CA . GLY A 1 4 ? 14.099 -11.052 -6.349 1.00 0.00 4 GLY A CA 12
ATOM 13265 C C . GLY A 1 4 ? 13.016 -11.269 -5.311 1.00 0.00 4 GLY A C 12
ATOM 13266 O O . GLY A 1 4 ? 12.813 -12.388 -4.840 1.00 0.00 4 GLY A O 12
ATOM 13270 N N . SER A 1 5 ? 12.319 -10.196 -4.951 1.00 0.00 5 SER A N 12
ATOM 13271 C CA . SER A 1 5 ? 11.255 -10.274 -3.957 1.00 0.00 5 SER A CA 12
ATOM 13272 C C . SER A 1 5 ? 9.902 -9.947 -4.583 1.00 0.00 5 SER A C 12
ATOM 13273 O O . SER A 1 5 ? 9.632 -8.800 -4.940 1.00 0.00 5 SER A O 12
ATOM 13281 N N . SER A 1 6 ? 9.056 -10.964 -4.714 1.00 0.00 6 SER A N 12
ATOM 13282 C CA . SER A 1 6 ? 7.733 -10.787 -5.300 1.00 0.00 6 SER A CA 12
ATOM 13283 C C . SER A 1 6 ? 6.652 -10.825 -4.224 1.00 0.00 6 SER A C 12
ATOM 13284 O O . SER A 1 6 ? 6.114 -11.885 -3.905 1.00 0.00 6 SER A O 12
ATOM 13292 N N . GLY A 1 7 ? 6.340 -9.659 -3.666 1.00 0.00 7 GLY A N 12
ATOM 13293 C CA . GLY A 1 7 ? 5.325 -9.580 -2.632 1.00 0.00 7 GLY A CA 12
ATOM 13294 C C . GLY A 1 7 ? 5.368 -8.266 -1.877 1.00 0.00 7 GLY A C 12
ATOM 13295 O O . GLY A 1 7 ? 5.593 -8.244 -0.667 1.00 0.00 7 GLY A O 12
ATOM 13299 N N . SER A 1 8 ? 5.154 -7.167 -2.593 1.00 0.00 8 SER A N 12
ATOM 13300 C CA . SER A 1 8 ? 5.175 -5.842 -1.984 1.00 0.00 8 SER A CA 12
ATOM 13301 C C . SER A 1 8 ? 3.760 -5.296 -1.822 1.00 0.00 8 SER A C 12
ATOM 13302 O O . SER A 1 8 ? 2.946 -5.366 -2.742 1.00 0.00 8 SER A O 12
ATOM 13310 N N . GLY A 1 9 ? 3.473 -4.752 -0.642 1.00 0.00 9 GLY A N 12
ATOM 13311 C CA . GLY A 1 9 ? 2.156 -4.202 -0.379 1.00 0.00 9 GLY A CA 12
ATOM 13312 C C . GLY A 1 9 ? 2.201 -2.725 -0.042 1.00 0.00 9 GLY A C 12
ATOM 13313 O O . GLY A 1 9 ? 2.540 -2.348 1.080 1.00 0.00 9 GLY A O 12
ATOM 13317 N N . TYR A 1 10 ? 1.862 -1.887 -1.015 1.00 0.00 10 TYR A N 12
ATOM 13318 C CA . TYR A 1 10 ? 1.869 -0.443 -0.816 1.00 0.00 10 TYR A CA 12
ATOM 13319 C C . TYR A 1 10 ? 0.629 0.198 -1.432 1.00 0.00 10 TYR A C 12
ATOM 13320 O O . TYR A 1 10 ? 0.155 -0.226 -2.486 1.00 0.00 10 TYR A O 12
ATOM 13338 N N . VAL A 1 11 ? 0.108 1.224 -0.766 1.00 0.00 11 VAL A N 12
ATOM 13339 C CA . VAL A 1 11 ? -1.075 1.926 -1.247 1.00 0.00 11 VAL A CA 12
ATOM 13340 C C . VAL A 1 11 ? -1.028 3.404 -0.875 1.00 0.00 11 VAL A C 12
ATOM 13341 O O . VAL A 1 11 ? -0.595 3.764 0.221 1.00 0.00 11 VAL A O 12
ATOM 13354 N N . ILE A 1 12 ? -1.474 4.254 -1.792 1.00 0.00 12 ILE A N 12
ATOM 13355 C CA . ILE A 1 12 ? -1.484 5.693 -1.559 1.00 0.00 12 ILE A CA 12
ATOM 13356 C C . ILE A 1 12 ? -2.897 6.197 -1.287 1.00 0.00 12 ILE A C 12
ATOM 13357 O O . ILE A 1 12 ? -3.870 5.663 -1.820 1.00 0.00 12 ILE A O 12
ATOM 13373 N N . ALA A 1 13 ? -3.002 7.229 -0.457 1.00 0.00 13 ALA A N 12
ATOM 13374 C CA . ALA A 1 13 ? -4.296 7.808 -0.118 1.00 0.00 13 ALA A CA 12
ATOM 13375 C C . ALA A 1 13 ? -4.748 8.804 -1.180 1.00 0.00 13 ALA A C 12
ATOM 13376 O O . ALA A 1 13 ? -4.044 9.771 -1.478 1.00 0.00 13 ALA A O 12
ATOM 13383 N N . LEU A 1 14 ? -5.923 8.563 -1.749 1.00 0.00 14 LEU A N 12
ATOM 13384 C CA . LEU A 1 14 ? -6.469 9.440 -2.780 1.00 0.00 14 LEU A CA 12
ATOM 13385 C C . LEU A 1 14 ? -7.072 10.697 -2.162 1.00 0.00 14 LEU A C 12
ATOM 13386 O O . LEU A 1 14 ? -7.079 11.762 -2.779 1.00 0.00 14 LEU A O 12
ATOM 13402 N N . ARG A 1 15 ? -7.576 10.566 -0.939 1.00 0.00 15 ARG A N 12
ATOM 13403 C CA . ARG A 1 15 ? -8.181 11.691 -0.237 1.00 0.00 15 ARG A CA 12
ATOM 13404 C C . ARG A 1 15 ? -7.571 11.858 1.152 1.00 0.00 15 ARG A C 12
ATOM 13405 O O . ARG A 1 15 ? -6.865 10.975 1.640 1.00 0.00 15 ARG A O 12
ATOM 13426 N N . SER A 1 16 ? -7.847 12.995 1.782 1.00 0.00 16 SER A N 12
ATOM 13427 C CA . SER A 1 16 ? -7.322 13.279 3.112 1.00 0.00 16 SER A CA 12
ATOM 13428 C C . SER A 1 16 ? -8.229 12.695 4.190 1.00 0.00 16 SER A C 12
ATOM 13429 O O . SER A 1 16 ? -9.408 13.037 4.277 1.00 0.00 16 SER A O 12
ATOM 13437 N N . TYR A 1 17 ? -7.670 11.812 5.010 1.00 0.00 17 TYR A N 12
ATOM 13438 C CA . TYR A 1 17 ? -8.428 11.177 6.082 1.00 0.00 17 TYR A CA 12
ATOM 13439 C C . TYR A 1 17 ? -7.959 11.671 7.447 1.00 0.00 17 TYR A C 12
ATOM 13440 O O . TYR A 1 17 ? -7.039 11.109 8.041 1.00 0.00 17 TYR A O 12
ATOM 13458 N N . ILE A 1 18 ? -8.599 12.727 7.938 1.00 0.00 18 ILE A N 12
ATOM 13459 C CA . ILE A 1 18 ? -8.250 13.297 9.234 1.00 0.00 18 ILE A CA 12
ATOM 13460 C C . ILE A 1 18 ? -9.192 12.799 10.325 1.00 0.00 18 ILE A C 12
ATOM 13461 O O . ILE A 1 18 ? -10.412 12.909 10.206 1.00 0.00 18 ILE A O 12
ATOM 13477 N N . THR A 1 19 ? -8.616 12.251 11.391 1.00 0.00 19 THR A N 12
ATOM 13478 C CA . THR A 1 19 ? -9.403 11.737 12.505 1.00 0.00 19 THR A CA 12
ATOM 13479 C C . THR A 1 19 ? -8.846 12.217 13.840 1.00 0.00 19 THR A C 12
ATOM 13480 O O . THR A 1 19 ? -7.673 12.578 13.940 1.00 0.00 19 THR A O 12
ATOM 13491 N N . ASP A 1 20 ? -9.693 12.219 14.863 1.00 0.00 20 ASP A N 12
ATOM 13492 C CA . ASP A 1 20 ? -9.284 12.653 16.194 1.00 0.00 20 ASP A CA 12
ATOM 13493 C C . ASP A 1 20 ? -9.095 11.457 17.122 1.00 0.00 20 ASP A C 12
ATOM 13494 O O . ASP A 1 20 ? -9.155 11.591 18.343 1.00 0.00 20 ASP A O 12
ATOM 13503 N N . ASN A 1 21 ? -8.867 10.288 16.532 1.00 0.00 21 ASN A N 12
ATOM 13504 C CA . ASN A 1 21 ? -8.671 9.068 17.307 1.00 0.00 21 ASN A CA 12
ATOM 13505 C C . ASN A 1 21 ? -7.257 8.525 17.117 1.00 0.00 21 ASN A C 12
ATOM 13506 O O . ASN A 1 21 ? -6.596 8.820 16.121 1.00 0.00 21 ASN A O 12
ATOM 13517 N N . CYS A 1 22 ? -6.801 7.730 18.079 1.00 0.00 22 CYS A N 12
ATOM 13518 C CA . CYS A 1 22 ? -5.466 7.146 18.019 1.00 0.00 22 CYS A CA 12
ATOM 13519 C C . CYS A 1 22 ? -5.482 5.831 17.247 1.00 0.00 22 CYS A C 12
ATOM 13520 O O . CYS A 1 22 ? -4.732 5.654 16.287 1.00 0.00 22 CYS A O 12
ATOM 13528 N N . SER A 1 23 ? -6.341 4.911 17.674 1.00 0.00 23 SER A N 12
ATOM 13529 C CA . SER A 1 23 ? -6.451 3.609 17.026 1.00 0.00 23 SER A CA 12
ATOM 13530 C C . SER A 1 23 ? -6.377 3.750 15.509 1.00 0.00 23 SER A C 12
ATOM 13531 O O . SER A 1 23 ? -5.723 2.955 14.831 1.00 0.00 23 SER A O 12
ATOM 13539 N N . LEU A 1 24 ? -7.050 4.766 14.981 1.00 0.00 24 LEU A N 12
ATOM 13540 C CA . LEU A 1 24 ? -7.062 5.012 13.543 1.00 0.00 24 LEU A CA 12
ATOM 13541 C C . LEU A 1 24 ? -5.803 5.757 13.108 1.00 0.00 24 LEU A C 12
ATOM 13542 O O . LEU A 1 24 ? -5.123 6.378 13.926 1.00 0.00 24 LEU A O 12
ATOM 13558 N N . LEU A 1 25 ? -5.501 5.692 11.817 1.00 0.00 25 LEU A N 12
ATOM 13559 C CA . LEU A 1 25 ? -4.325 6.362 11.272 1.00 0.00 25 LEU A CA 12
ATOM 13560 C C . LEU A 1 25 ? -4.712 7.665 10.580 1.00 0.00 25 LEU A C 12
ATOM 13561 O O . LEU A 1 25 ? -5.547 7.674 9.675 1.00 0.00 25 LEU A O 12
ATOM 13577 N N . SER A 1 26 ? -4.099 8.762 11.010 1.00 0.00 26 SER A N 12
ATOM 13578 C CA . SER A 1 26 ? -4.381 10.072 10.433 1.00 0.00 26 SER A CA 12
ATOM 13579 C C . SER A 1 26 ? -3.353 10.427 9.364 1.00 0.00 26 SER A C 12
ATOM 13580 O O . SER A 1 26 ? -2.177 10.635 9.662 1.00 0.00 26 SER A O 12
ATOM 13588 N N . PHE A 1 27 ? -3.805 10.494 8.116 1.00 0.00 27 PHE A N 12
ATOM 13589 C CA . PHE A 1 27 ? -2.925 10.823 7.001 1.00 0.00 27 PHE A CA 12
ATOM 13590 C C . PHE A 1 27 ? -3.588 11.828 6.063 1.00 0.00 27 PHE A C 12
ATOM 13591 O O . PHE A 1 27 ? -4.698 12.294 6.320 1.00 0.00 27 PHE A O 12
ATOM 13608 N N . HIS A 1 28 ? -2.898 12.158 4.976 1.00 0.00 28 HIS A N 12
ATOM 13609 C CA . HIS A 1 28 ? -3.419 13.108 3.999 1.00 0.00 28 HIS A CA 12
ATOM 13610 C C . HIS A 1 28 ? -3.279 12.562 2.581 1.00 0.00 28 HIS A C 12
ATOM 13611 O O . HIS A 1 28 ? -2.528 11.616 2.342 1.00 0.00 28 HIS A O 12
ATOM 13626 N N . ARG A 1 29 ? -4.006 13.163 1.646 1.00 0.00 29 ARG A N 12
ATOM 13627 C CA . ARG A 1 29 ? -3.964 12.736 0.253 1.00 0.00 29 ARG A CA 12
ATOM 13628 C C . ARG A 1 29 ? -2.527 12.688 -0.258 1.00 0.00 29 ARG A C 12
ATOM 13629 O O . ARG A 1 29 ? -1.812 13.689 -0.224 1.00 0.00 29 ARG A O 12
ATOM 13650 N N . GLY A 1 30 ? -2.110 11.517 -0.730 1.00 0.00 30 GLY A N 12
ATOM 13651 C CA . GLY A 1 30 ? -0.760 11.361 -1.240 1.00 0.00 30 GLY A CA 12
ATOM 13652 C C . GLY A 1 30 ? 0.226 10.967 -0.159 1.00 0.00 30 GLY A C 12
ATOM 13653 O O . GLY A 1 30 ? 1.400 11.332 -0.218 1.00 0.00 30 GLY A O 12
ATOM 13657 N N . ASP A 1 31 ? -0.251 10.222 0.832 1.00 0.00 31 ASP A N 12
ATOM 13658 C CA . ASP A 1 31 ? 0.597 9.778 1.932 1.00 0.00 31 ASP A CA 12
ATOM 13659 C C . ASP A 1 31 ? 0.737 8.259 1.932 1.00 0.00 31 ASP A C 12
ATOM 13660 O O . ASP A 1 31 ? 0.087 7.565 2.715 1.00 0.00 31 ASP A O 12
ATOM 13669 N N . LEU A 1 32 ? 1.589 7.749 1.049 1.00 0.00 32 LEU A N 12
ATOM 13670 C CA . LEU A 1 32 ? 1.814 6.311 0.947 1.00 0.00 32 LEU A CA 12
ATOM 13671 C C . LEU A 1 32 ? 1.835 5.663 2.327 1.00 0.00 32 LEU A C 12
ATOM 13672 O O . LEU A 1 32 ? 2.712 5.947 3.143 1.00 0.00 32 LEU A O 12
ATOM 13688 N N . ILE A 1 33 ? 0.865 4.791 2.581 1.00 0.00 33 ILE A N 12
ATOM 13689 C CA . ILE A 1 33 ? 0.775 4.100 3.861 1.00 0.00 33 ILE A CA 12
ATOM 13690 C C . ILE A 1 33 ? 1.424 2.722 3.789 1.00 0.00 33 ILE A C 12
ATOM 13691 O O . ILE A 1 33 ? 0.866 1.791 3.209 1.00 0.00 33 ILE A O 12
ATOM 13707 N N . LYS A 1 34 ? 2.605 2.598 4.385 1.00 0.00 34 LYS A N 12
ATOM 13708 C CA . LYS A 1 34 ? 3.329 1.333 4.392 1.00 0.00 34 LYS A CA 12
ATOM 13709 C C . LYS A 1 34 ? 2.526 0.250 5.106 1.00 0.00 34 LYS A C 12
ATOM 13710 O O . LYS A 1 34 ? 2.146 0.408 6.267 1.00 0.00 34 LYS A O 12
ATOM 13729 N N . LEU A 1 35 ? 2.272 -0.850 4.406 1.00 0.00 35 LEU A N 12
ATOM 13730 C CA . LEU A 1 35 ? 1.516 -1.961 4.973 1.00 0.00 35 LEU A CA 12
ATOM 13731 C C . LEU A 1 35 ? 2.378 -2.774 5.933 1.00 0.00 35 LEU A C 12
ATOM 13732 O O . LEU A 1 35 ? 3.250 -3.534 5.509 1.00 0.00 35 LEU A O 12
ATOM 13748 N N . LEU A 1 36 ? 2.129 -2.611 7.227 1.00 0.00 36 LEU A N 12
ATOM 13749 C CA . LEU A 1 36 ? 2.882 -3.331 8.248 1.00 0.00 36 LEU A CA 12
ATOM 13750 C C . LEU A 1 36 ? 2.432 -4.786 8.331 1.00 0.00 36 LEU A C 12
ATOM 13751 O O . LEU A 1 36 ? 1.293 -5.129 8.011 1.00 0.00 36 LEU A O 12
ATOM 13767 N N . PRO A 1 37 ? 3.345 -5.664 8.772 1.00 0.00 37 PRO A N 12
ATOM 13768 C CA . PRO A 1 37 ? 3.065 -7.096 8.909 1.00 0.00 37 PRO A CA 12
ATOM 13769 C C . PRO A 1 37 ? 2.091 -7.390 10.046 1.00 0.00 37 PRO A C 12
ATOM 13770 O O . PRO A 1 37 ? 2.475 -7.418 11.215 1.00 0.00 37 PRO A O 12
ATOM 13781 N N . VAL A 1 38 ? 0.828 -7.609 9.695 1.00 0.00 38 VAL A N 12
ATOM 13782 C CA . VAL A 1 38 ? -0.201 -7.902 10.685 1.00 0.00 38 VAL A CA 12
ATOM 13783 C C . VAL A 1 38 ? -0.748 -9.314 10.509 1.00 0.00 38 VAL A C 12
ATOM 13784 O O . VAL A 1 38 ? -0.791 -9.839 9.397 1.00 0.00 38 VAL A O 12
ATOM 13797 N N . ALA A 1 39 ? -1.165 -9.923 11.613 1.00 0.00 39 ALA A N 12
ATOM 13798 C CA . ALA A 1 39 ? -1.712 -11.274 11.581 1.00 0.00 39 ALA A CA 12
ATOM 13799 C C . ALA A 1 39 ? -3.186 -11.261 11.189 1.00 0.00 39 ALA A C 12
ATOM 13800 O O . ALA A 1 39 ? -3.591 -11.921 10.232 1.00 0.00 39 ALA A O 12
ATOM 13807 N N . THR A 1 40 ? -3.985 -10.506 11.937 1.00 0.00 40 THR A N 12
ATOM 13808 C CA . THR A 1 40 ? -5.414 -10.408 11.669 1.00 0.00 40 THR A CA 12
ATOM 13809 C C . THR A 1 40 ? -5.822 -8.969 11.379 1.00 0.00 40 THR A C 12
ATOM 13810 O O . THR A 1 40 ? -5.209 -8.026 11.881 1.00 0.00 40 THR A O 12
ATOM 13821 N N . LEU A 1 41 ? -6.861 -8.805 10.567 1.00 0.00 41 LEU A N 12
ATOM 13822 C CA . LEU A 1 41 ? -7.352 -7.479 10.210 1.00 0.00 41 LEU A CA 12
ATOM 13823 C C . LEU A 1 41 ? -8.862 -7.497 9.993 1.00 0.00 41 LEU A C 12
ATOM 13824 O O . LEU A 1 41 ? -9.477 -8.561 9.941 1.00 0.00 41 LEU A O 12
ATOM 13840 N N . GLU A 1 42 ? -9.450 -6.312 9.864 1.00 0.00 42 GLU A N 12
ATOM 13841 C CA . GLU A 1 42 ? -10.888 -6.194 9.650 1.00 0.00 42 GLU A CA 12
ATOM 13842 C C . GLU A 1 42 ? -11.227 -6.289 8.165 1.00 0.00 42 GLU A C 12
ATOM 13843 O O . GLU A 1 42 ? -10.409 -5.988 7.295 1.00 0.00 42 GLU A O 12
ATOM 13855 N N . PRO A 1 43 ? -12.462 -6.719 7.867 1.00 0.00 43 PRO A N 12
ATOM 13856 C CA . PRO A 1 43 ? -12.938 -6.864 6.488 1.00 0.00 43 PRO A CA 12
ATOM 13857 C C . PRO A 1 43 ? -13.134 -5.519 5.798 1.00 0.00 43 PRO A C 12
ATOM 13858 O O . PRO A 1 43 ? -14.213 -4.932 5.854 1.00 0.00 43 PRO A O 12
ATOM 13869 N N . GLY A 1 44 ? -12.081 -5.035 5.145 1.00 0.00 44 GLY A N 12
ATOM 13870 C CA . GLY A 1 44 ? -12.158 -3.762 4.452 1.00 0.00 44 GLY A CA 12
ATOM 13871 C C . GLY A 1 44 ? -11.287 -2.700 5.092 1.00 0.00 44 GLY A C 12
ATOM 13872 O O . GLY A 1 44 ? -11.391 -1.519 4.760 1.00 0.00 44 GLY A O 12
ATOM 13876 N N . TRP A 1 45 ? -10.428 -3.119 6.014 1.00 0.00 45 TRP A N 12
ATOM 13877 C CA . TRP A 1 45 ? -9.536 -2.194 6.704 1.00 0.00 45 TRP A CA 12
ATOM 13878 C C . TRP A 1 45 ? -8.077 -2.525 6.414 1.00 0.00 45 TRP A C 12
ATOM 13879 O O . TRP A 1 45 ? -7.762 -3.616 5.940 1.00 0.00 45 TRP A O 12
ATOM 13900 N N . GLN A 1 46 ? -7.191 -1.577 6.701 1.00 0.00 46 GLN A N 12
ATOM 13901 C CA . GLN A 1 46 ? -5.764 -1.770 6.469 1.00 0.00 46 GLN A CA 12
ATOM 13902 C C . GLN A 1 46 ? -4.943 -1.188 7.615 1.00 0.00 46 GLN A C 12
ATOM 13903 O O . GLN A 1 46 ? -5.258 -0.119 8.138 1.00 0.00 46 GLN A O 12
ATOM 13917 N N . PHE A 1 47 ? -3.888 -1.898 8.001 1.00 0.00 47 PHE A N 12
ATOM 13918 C CA . PHE A 1 47 ? -3.021 -1.453 9.086 1.00 0.00 47 PHE A CA 12
ATOM 13919 C C . PHE A 1 47 ? -1.616 -1.155 8.572 1.00 0.00 47 PHE A C 12
ATOM 13920 O O . PHE A 1 47 ? -0.976 -2.005 7.954 1.00 0.00 47 PHE A O 12
ATOM 13937 N N . GLY A 1 48 ? -1.142 0.060 8.833 1.00 0.00 48 GLY A N 12
ATOM 13938 C CA . GLY A 1 48 ? 0.184 0.449 8.390 1.00 0.00 48 GLY A CA 12
ATOM 13939 C C . GLY A 1 48 ? 0.640 1.758 9.004 1.00 0.00 48 GLY A C 12
ATOM 13940 O O . GLY A 1 48 ? -0.068 2.347 9.821 1.00 0.00 48 GLY A O 12
ATOM 13944 N N . SER A 1 49 ? 1.825 2.213 8.613 1.00 0.00 49 SER A N 12
ATOM 13945 C CA . SER A 1 49 ? 2.377 3.458 9.135 1.00 0.00 49 SER A CA 12
ATOM 13946 C C . SER A 1 49 ? 2.785 4.390 7.998 1.00 0.00 49 SER A C 12
ATOM 13947 O O . SER A 1 49 ? 3.436 3.973 7.041 1.00 0.00 49 SER A O 12
ATOM 13955 N N . ALA A 1 50 ? 2.396 5.656 8.112 1.00 0.00 50 ALA A N 12
ATOM 13956 C CA . ALA A 1 50 ? 2.721 6.649 7.096 1.00 0.00 50 ALA A CA 12
ATOM 13957 C C . ALA A 1 50 ? 3.943 7.468 7.500 1.00 0.00 50 ALA A C 12
ATOM 13958 O O . ALA A 1 50 ? 3.910 8.697 7.488 1.00 0.00 50 ALA A O 12
ATOM 13965 N N . GLY A 1 51 ? 5.021 6.777 7.859 1.00 0.00 51 GLY A N 12
ATOM 13966 C CA . GLY A 1 51 ? 6.237 7.457 8.263 1.00 0.00 51 GLY A CA 12
ATOM 13967 C C . GLY A 1 51 ? 5.973 8.592 9.231 1.00 0.00 51 GLY A C 12
ATOM 13968 O O . GLY A 1 51 ? 6.222 9.755 8.918 1.00 0.00 51 GLY A O 12
ATOM 13972 N N . GLY A 1 52 ? 5.463 8.254 10.412 1.00 0.00 52 GLY A N 12
ATOM 13973 C CA . GLY A 1 52 ? 5.171 9.266 11.411 1.00 0.00 52 GLY A CA 12
ATOM 13974 C C . GLY A 1 52 ? 3.996 8.889 12.291 1.00 0.00 52 GLY A C 12
ATOM 13975 O O . GLY A 1 52 ? 4.091 8.935 13.518 1.00 0.00 52 GLY A O 12
ATOM 13979 N N . ARG A 1 53 ? 2.884 8.518 11.664 1.00 0.00 53 ARG A N 12
ATOM 13980 C CA . ARG A 1 53 ? 1.685 8.135 12.398 1.00 0.00 53 ARG A CA 12
ATOM 13981 C C . ARG A 1 53 ? 1.323 6.678 12.127 1.00 0.00 53 ARG A C 12
ATOM 13982 O O . ARG A 1 53 ? 1.783 6.085 11.152 1.00 0.00 53 ARG A O 12
ATOM 14003 N N . SER A 1 54 ? 0.496 6.107 12.998 1.00 0.00 54 SER A N 12
ATOM 14004 C CA . SER A 1 54 ? 0.076 4.718 12.855 1.00 0.00 54 SER A CA 12
ATOM 14005 C C . SER A 1 54 ? -1.431 4.583 13.048 1.00 0.00 54 SER A C 12
ATOM 14006 O O . SER A 1 54 ? -2.103 5.531 13.451 1.00 0.00 54 SER A O 12
ATOM 14014 N N . GLY A 1 55 ? -1.955 3.396 12.757 1.00 0.00 55 GLY A N 12
ATOM 14015 C CA . GLY A 1 55 ? -3.379 3.158 12.904 1.00 0.00 55 GLY A CA 12
ATOM 14016 C C . GLY A 1 55 ? -3.989 2.510 11.677 1.00 0.00 55 GLY A C 12
ATOM 14017 O O . GLY A 1 55 ? -3.363 2.459 10.617 1.00 0.00 55 GLY A O 12
ATOM 14021 N N . LEU A 1 56 ? -5.211 2.011 11.820 1.00 0.00 56 LEU A N 12
ATOM 14022 C CA . LEU A 1 56 ? -5.906 1.360 10.714 1.00 0.00 56 LEU A CA 12
ATOM 14023 C C . LEU A 1 56 ? -6.585 2.389 9.816 1.00 0.00 56 LEU A C 12
ATOM 14024 O O . LEU A 1 56 ? -6.882 3.504 10.247 1.00 0.00 56 LEU A O 12
ATOM 14040 N N . PHE A 1 57 ? -6.831 2.007 8.568 1.00 0.00 57 PHE A N 12
ATOM 14041 C CA . PHE A 1 57 ? -7.477 2.896 7.609 1.00 0.00 57 PHE A CA 12
ATOM 14042 C C . PHE A 1 57 ? -8.231 2.098 6.549 1.00 0.00 57 PHE A C 12
ATOM 14043 O O . PHE A 1 57 ? -7.890 0.958 6.236 1.00 0.00 57 PHE A O 12
ATOM 14060 N N . PRO A 1 58 ? -9.282 2.711 5.984 1.00 0.00 58 PRO A N 12
ATOM 14061 C CA . PRO A 1 58 ? -10.106 2.077 4.952 1.00 0.00 58 PRO A CA 12
ATOM 14062 C C . PRO A 1 58 ? -9.362 1.922 3.630 1.00 0.00 58 PRO A C 12
ATOM 14063 O O . PRO A 1 58 ? -8.767 2.874 3.126 1.00 0.00 58 PRO A O 12
ATOM 14074 N N . ALA A 1 59 ? -9.401 0.715 3.073 1.00 0.00 59 ALA A N 12
ATOM 14075 C CA . ALA A 1 59 ? -8.732 0.436 1.808 1.00 0.00 59 ALA A CA 12
ATOM 14076 C C . ALA A 1 59 ? -9.618 0.809 0.625 1.00 0.00 59 ALA A C 12
ATOM 14077 O O . ALA A 1 59 ? -9.409 0.335 -0.492 1.00 0.00 59 ALA A O 12
ATOM 14084 N N . ASP A 1 60 ? -10.607 1.659 0.877 1.00 0.00 60 ASP A N 12
ATOM 14085 C CA . ASP A 1 60 ? -11.526 2.095 -0.169 1.00 0.00 60 ASP A CA 12
ATOM 14086 C C . ASP A 1 60 ? -11.155 3.486 -0.672 1.00 0.00 60 ASP A C 12
ATOM 14087 O O . ASP A 1 60 ? -11.311 3.791 -1.855 1.00 0.00 60 ASP A O 12
ATOM 14096 N N . ILE A 1 61 ? -10.664 4.326 0.233 1.00 0.00 61 ILE A N 12
ATOM 14097 C CA . ILE A 1 61 ? -10.271 5.684 -0.119 1.00 0.00 61 ILE A CA 12
ATOM 14098 C C . ILE A 1 61 ? -8.834 5.726 -0.630 1.00 0.00 61 ILE A C 12
ATOM 14099 O O . ILE A 1 61 ? -8.356 6.765 -1.086 1.00 0.00 61 ILE A O 12
ATOM 14115 N N . VAL A 1 62 ? -8.151 4.589 -0.551 1.00 0.00 62 VAL A N 12
ATOM 14116 C CA . VAL A 1 62 ? -6.769 4.494 -1.008 1.00 0.00 62 VAL A CA 12
ATOM 14117 C C . VAL A 1 62 ? -6.672 3.694 -2.302 1.00 0.00 62 VAL A C 12
ATOM 14118 O O . VAL A 1 62 ? -7.665 3.145 -2.779 1.00 0.00 62 VAL A O 12
ATOM 14131 N N . GLN A 1 63 ? -5.469 3.631 -2.863 1.00 0.00 63 GLN A N 12
ATOM 14132 C CA . GLN A 1 63 ? -5.243 2.898 -4.103 1.00 0.00 63 GLN A CA 12
ATOM 14133 C C . GLN A 1 63 ? -3.856 2.263 -4.114 1.00 0.00 63 GLN A C 12
ATOM 14134 O O . GLN A 1 63 ? -2.917 2.754 -3.487 1.00 0.00 63 GLN A O 12
ATOM 14148 N N . PRO A 1 64 ? -3.722 1.145 -4.843 1.00 0.00 64 PRO A N 12
ATOM 14149 C CA . PRO A 1 64 ? -2.453 0.420 -4.954 1.00 0.00 64 PRO A CA 12
ATOM 14150 C C . PRO A 1 64 ? -1.414 1.189 -5.763 1.00 0.00 64 PRO A C 12
ATOM 14151 O O . PRO A 1 64 ? -1.745 1.855 -6.743 1.00 0.00 64 PRO A O 12
ATOM 14162 N N . ALA A 1 65 ? -0.156 1.093 -5.346 1.00 0.00 65 ALA A N 12
ATOM 14163 C CA . ALA A 1 65 ? 0.932 1.777 -6.033 1.00 0.00 65 ALA A CA 12
ATOM 14164 C C . ALA A 1 65 ? 2.211 0.948 -5.999 1.00 0.00 65 ALA A C 12
ATOM 14165 O O . ALA A 1 65 ? 2.331 0.006 -5.218 1.00 0.00 65 ALA A O 12
ATOM 14172 N N . ALA A 1 66 ? 3.165 1.306 -6.853 1.00 0.00 66 ALA A N 12
ATOM 14173 C CA . ALA A 1 66 ? 4.436 0.595 -6.919 1.00 0.00 66 ALA A CA 12
ATOM 14174 C C . ALA A 1 66 ? 5.361 1.017 -5.782 1.00 0.00 66 ALA A C 12
ATOM 14175 O O . ALA A 1 66 ? 5.585 2.206 -5.560 1.00 0.00 66 ALA A O 12
ATOM 14182 N N . ALA A 1 67 ? 5.894 0.034 -5.064 1.00 0.00 67 ALA A N 12
ATOM 14183 C CA . ALA A 1 67 ? 6.795 0.303 -3.950 1.00 0.00 67 ALA A CA 12
ATOM 14184 C C . ALA A 1 67 ? 8.001 1.119 -4.404 1.00 0.00 67 ALA A C 12
ATOM 14185 O O . ALA A 1 67 ? 8.513 0.951 -5.511 1.00 0.00 67 ALA A O 12
ATOM 14192 N N . PRO A 1 68 ? 8.466 2.025 -3.532 1.00 0.00 68 PRO A N 12
ATOM 14193 C CA . PRO A 1 68 ? 9.617 2.886 -3.822 1.00 0.00 68 PRO A CA 12
ATOM 14194 C C . PRO A 1 68 ? 10.927 2.107 -3.862 1.00 0.00 68 PRO A C 12
ATOM 14195 O O . PRO A 1 68 ? 11.602 1.956 -2.843 1.00 0.00 68 PRO A O 12
ATOM 14206 N N . ASP A 1 69 ? 11.282 1.615 -5.044 1.00 0.00 69 ASP A N 12
ATOM 14207 C CA . ASP A 1 69 ? 12.513 0.853 -5.217 1.00 0.00 69 ASP A CA 12
ATOM 14208 C C . ASP A 1 69 ? 13.695 1.578 -4.580 1.00 0.00 69 ASP A C 12
ATOM 14209 O O . ASP A 1 69 ? 13.616 2.769 -4.278 1.00 0.00 69 ASP A O 12
ATOM 14218 N N . PHE A 1 70 ? 14.789 0.851 -4.378 1.00 0.00 70 PHE A N 12
ATOM 14219 C CA . PHE A 1 70 ? 15.987 1.424 -3.776 1.00 0.00 70 PHE A CA 12
ATOM 14220 C C . PHE A 1 70 ? 16.888 2.044 -4.840 1.00 0.00 70 PHE A C 12
ATOM 14221 O O . PHE A 1 70 ? 16.642 1.900 -6.037 1.00 0.00 70 PHE A O 12
ATOM 14238 N N . SER A 1 71 ? 17.932 2.734 -4.394 1.00 0.00 71 SER A N 12
ATOM 14239 C CA . SER A 1 71 ? 18.868 3.380 -5.307 1.00 0.00 71 SER A CA 12
ATOM 14240 C C . SER A 1 71 ? 18.197 4.533 -6.047 1.00 0.00 71 SER A C 12
ATOM 14241 O O . SER A 1 71 ? 18.480 4.782 -7.219 1.00 0.00 71 SER A O 12
ATOM 14249 N N . PHE A 1 72 ? 17.305 5.233 -5.355 1.00 0.00 72 PHE A N 12
ATOM 14250 C CA . PHE A 1 72 ? 16.591 6.359 -5.946 1.00 0.00 72 PHE A CA 12
ATOM 14251 C C . PHE A 1 72 ? 17.560 7.314 -6.637 1.00 0.00 72 PHE A C 12
ATOM 14252 O O . PHE A 1 72 ? 18.499 7.818 -6.021 1.00 0.00 72 PHE A O 12
ATOM 14269 N N . SER A 1 73 ? 17.324 7.559 -7.923 1.00 0.00 73 SER A N 12
ATOM 14270 C CA . SER A 1 73 ? 18.178 8.450 -8.700 1.00 0.00 73 SER A CA 12
ATOM 14271 C C . SER A 1 73 ? 17.470 8.906 -9.972 1.00 0.00 73 SER A C 12
ATOM 14272 O O . SER A 1 73 ? 16.754 8.134 -10.610 1.00 0.00 73 SER A O 12
ATOM 14280 N N . LYS A 1 74 ? 17.677 10.167 -10.336 1.00 0.00 74 LYS A N 12
ATOM 14281 C CA . LYS A 1 74 ? 17.061 10.729 -11.533 1.00 0.00 74 LYS A CA 12
ATOM 14282 C C . LYS A 1 74 ? 17.665 10.119 -12.794 1.00 0.00 74 LYS A C 12
ATOM 14283 O O . LYS A 1 74 ? 18.843 9.763 -12.818 1.00 0.00 74 LYS A O 12
ATOM 14302 N N . GLU A 1 75 ? 16.851 10.003 -13.838 1.00 0.00 75 GLU A N 12
ATOM 14303 C CA . GLU A 1 75 ? 17.307 9.437 -15.102 1.00 0.00 75 GLU A CA 12
ATOM 14304 C C . GLU A 1 75 ? 18.372 10.322 -15.742 1.00 0.00 75 GLU A C 12
ATOM 14305 O O . GLU A 1 75 ? 19.484 9.872 -16.017 1.00 0.00 75 GLU A O 12
ATOM 14317 N N . GLN A 1 76 ? 18.022 11.583 -15.977 1.00 0.00 76 GLN A N 12
ATOM 14318 C CA . GLN A 1 76 ? 18.947 12.531 -16.586 1.00 0.00 76 GLN A CA 12
ATOM 14319 C C . GLN A 1 76 ? 20.367 12.312 -16.075 1.00 0.00 76 GLN A C 12
ATOM 14320 O O . GLN A 1 76 ? 20.569 11.898 -14.933 1.00 0.00 76 GLN A O 12
ATOM 14334 N N . ARG A 1 77 ? 21.348 12.591 -16.927 1.00 0.00 77 ARG A N 12
ATOM 14335 C CA . ARG A 1 77 ? 22.749 12.422 -16.562 1.00 0.00 77 ARG A CA 12
ATOM 14336 C C . ARG A 1 77 ? 23.151 13.416 -15.476 1.00 0.00 77 ARG A C 12
ATOM 14337 O O . ARG A 1 77 ? 23.422 14.583 -15.758 1.00 0.00 77 ARG A O 12
ATOM 14358 N N . SER A 1 78 ? 23.188 12.945 -14.234 1.00 0.00 78 SER A N 12
ATOM 14359 C CA . SER A 1 78 ? 23.553 13.792 -13.105 1.00 0.00 78 SER A CA 12
ATOM 14360 C C . SER A 1 78 ? 24.867 13.331 -12.482 1.00 0.00 78 SER A C 12
ATOM 14361 O O . SER A 1 78 ? 25.009 12.173 -12.093 1.00 0.00 78 SER A O 12
ATOM 14369 N N . GLY A 1 79 ? 25.825 14.248 -12.390 1.00 0.00 79 GLY A N 12
ATOM 14370 C CA . GLY A 1 79 ? 27.115 13.918 -11.814 1.00 0.00 79 GLY A CA 12
ATOM 14371 C C . GLY A 1 79 ? 27.004 12.919 -10.679 1.00 0.00 79 GLY A C 12
ATOM 14372 O O . GLY A 1 79 ? 26.086 12.995 -9.863 1.00 0.00 79 GLY A O 12
ATOM 14376 N N . SER A 1 80 ? 27.942 11.978 -10.627 1.00 0.00 80 SER A N 12
ATOM 14377 C CA . SER A 1 80 ? 27.943 10.956 -9.587 1.00 0.00 80 SER A CA 12
ATOM 14378 C C . SER A 1 80 ? 29.342 10.379 -9.393 1.00 0.00 80 SER A C 12
ATOM 14379 O O . SER A 1 80 ? 30.006 9.994 -10.355 1.00 0.00 80 SER A O 12
ATOM 14387 N N . GLY A 1 81 ? 29.784 10.324 -8.141 1.00 0.00 81 GLY A N 12
ATOM 14388 C CA . GLY A 1 81 ? 31.102 9.794 -7.842 1.00 0.00 81 GLY A CA 12
ATOM 14389 C C . GLY A 1 81 ? 31.128 8.278 -7.830 1.00 0.00 81 GLY A C 12
ATOM 14390 O O . GLY A 1 81 ? 30.120 7.621 -7.570 1.00 0.00 81 GLY A O 12
ATOM 14394 N N . PRO A 1 82 ? 32.303 7.700 -8.119 1.00 0.00 82 PRO A N 12
ATOM 14395 C CA . PRO A 1 82 ? 32.484 6.246 -8.148 1.00 0.00 82 PRO A CA 12
ATOM 14396 C C . PRO A 1 82 ? 32.409 5.624 -6.758 1.00 0.00 82 PRO A C 12
ATOM 14397 O O . PRO A 1 82 ? 32.205 6.323 -5.766 1.00 0.00 82 PRO A O 12
ATOM 14408 N N . SER A 1 83 ? 32.577 4.307 -6.694 1.00 0.00 83 SER A N 12
ATOM 14409 C CA . SER A 1 83 ? 32.525 3.591 -5.425 1.00 0.00 83 SER A CA 12
ATOM 14410 C C . SER A 1 83 ? 33.782 2.751 -5.223 1.00 0.00 83 SER A C 12
ATOM 14411 O O . SER A 1 83 ? 34.433 2.828 -4.181 1.00 0.00 83 SER A O 12
ATOM 14419 N N . SER A 1 84 ? 34.117 1.948 -6.228 1.00 0.00 84 SER A N 12
ATOM 14420 C CA . SER A 1 84 ? 35.294 1.090 -6.161 1.00 0.00 84 SER A CA 12
ATOM 14421 C C . SER A 1 84 ? 36.167 1.266 -7.401 1.00 0.00 84 SER A C 12
ATOM 14422 O O . SER A 1 84 ? 37.390 1.350 -7.305 1.00 0.00 84 SER A O 12
ATOM 14430 N N . GLY A 1 85 ? 35.526 1.323 -8.565 1.00 0.00 85 GLY A N 12
ATOM 14431 C CA . GLY A 1 85 ? 36.258 1.489 -9.807 1.00 0.00 85 GLY A CA 12
ATOM 14432 C C . GLY A 1 85 ? 37.500 0.622 -9.868 1.00 0.00 85 GLY A C 12
ATOM 14433 O O . GLY A 1 85 ? 37.528 -0.384 -10.577 1.00 0.00 85 GLY A O 12
ATOM 14437 N N . GLY A 1 1 ? 14.694 -21.677 -9.628 1.00 0.00 1 GLY A N 13
ATOM 14438 C CA . GLY A 1 1 ? 13.457 -21.124 -10.146 1.00 0.00 1 GLY A CA 13
ATOM 14439 C C . GLY A 1 1 ? 13.098 -19.800 -9.500 1.00 0.00 1 GLY A C 13
ATOM 14440 O O . GLY A 1 1 ? 12.852 -19.736 -8.296 1.00 0.00 1 GLY A O 13
ATOM 14444 N N . SER A 1 2 ? 13.068 -18.741 -10.303 1.00 0.00 2 SER A N 13
ATOM 14445 C CA . SER A 1 2 ? 12.742 -17.411 -9.801 1.00 0.00 2 SER A CA 13
ATOM 14446 C C . SER A 1 2 ? 11.523 -17.460 -8.886 1.00 0.00 2 SER A C 13
ATOM 14447 O O . SER A 1 2 ? 10.406 -17.719 -9.333 1.00 0.00 2 SER A O 13
ATOM 14455 N N . SER A 1 3 ? 11.746 -17.207 -7.600 1.00 0.00 3 SER A N 13
ATOM 14456 C CA . SER A 1 3 ? 10.668 -17.226 -6.618 1.00 0.00 3 SER A CA 13
ATOM 14457 C C . SER A 1 3 ? 9.568 -16.240 -7.001 1.00 0.00 3 SER A C 13
ATOM 14458 O O . SER A 1 3 ? 9.826 -15.055 -7.208 1.00 0.00 3 SER A O 13
ATOM 14466 N N . GLY A 1 4 ? 8.339 -16.740 -7.093 1.00 0.00 4 GLY A N 13
ATOM 14467 C CA . GLY A 1 4 ? 7.218 -15.891 -7.451 1.00 0.00 4 GLY A CA 13
ATOM 14468 C C . GLY A 1 4 ? 6.601 -15.208 -6.247 1.00 0.00 4 GLY A C 13
ATOM 14469 O O . GLY A 1 4 ? 6.716 -15.695 -5.122 1.00 0.00 4 GLY A O 13
ATOM 14473 N N . SER A 1 5 ? 5.945 -14.076 -6.482 1.00 0.00 5 SER A N 13
ATOM 14474 C CA . SER A 1 5 ? 5.311 -13.322 -5.407 1.00 0.00 5 SER A CA 13
ATOM 14475 C C . SER A 1 5 ? 4.383 -12.249 -5.969 1.00 0.00 5 SER A C 13
ATOM 14476 O O . SER A 1 5 ? 4.665 -11.651 -7.008 1.00 0.00 5 SER A O 13
ATOM 14484 N N . SER A 1 6 ? 3.275 -12.012 -5.275 1.00 0.00 6 SER A N 13
ATOM 14485 C CA . SER A 1 6 ? 2.302 -11.014 -5.705 1.00 0.00 6 SER A CA 13
ATOM 14486 C C . SER A 1 6 ? 2.918 -9.618 -5.703 1.00 0.00 6 SER A C 13
ATOM 14487 O O . SER A 1 6 ? 2.726 -8.841 -6.636 1.00 0.00 6 SER A O 13
ATOM 14495 N N . GLY A 1 7 ? 3.661 -9.308 -4.644 1.00 0.00 7 GLY A N 13
ATOM 14496 C CA . GLY A 1 7 ? 4.294 -8.006 -4.538 1.00 0.00 7 GLY A CA 13
ATOM 14497 C C . GLY A 1 7 ? 4.753 -7.698 -3.127 1.00 0.00 7 GLY A C 13
ATOM 14498 O O . GLY A 1 7 ? 4.785 -8.581 -2.270 1.00 0.00 7 GLY A O 13
ATOM 14502 N N . SER A 1 8 ? 5.110 -6.441 -2.884 1.00 0.00 8 SER A N 13
ATOM 14503 C CA . SER A 1 8 ? 5.575 -6.019 -1.568 1.00 0.00 8 SER A CA 13
ATOM 14504 C C . SER A 1 8 ? 4.405 -5.573 -0.696 1.00 0.00 8 SER A C 13
ATOM 14505 O O . SER A 1 8 ? 4.189 -6.105 0.392 1.00 0.00 8 SER A O 13
ATOM 14513 N N . GLY A 1 9 ? 3.653 -4.590 -1.183 1.00 0.00 9 GLY A N 13
ATOM 14514 C CA . GLY A 1 9 ? 2.515 -4.087 -0.437 1.00 0.00 9 GLY A CA 13
ATOM 14515 C C . GLY A 1 9 ? 2.618 -2.602 -0.153 1.00 0.00 9 GLY A C 13
ATOM 14516 O O . GLY A 1 9 ? 3.129 -2.196 0.891 1.00 0.00 9 GLY A O 13
ATOM 14520 N N . TYR A 1 10 ? 2.133 -1.789 -1.085 1.00 0.00 10 TYR A N 13
ATOM 14521 C CA . TYR A 1 10 ? 2.176 -0.339 -0.932 1.00 0.00 10 TYR A CA 13
ATOM 14522 C C . TYR A 1 10 ? 0.945 0.312 -1.555 1.00 0.00 10 TYR A C 13
ATOM 14523 O O . TYR A 1 10 ? 0.668 0.135 -2.741 1.00 0.00 10 TYR A O 13
ATOM 14541 N N . VAL A 1 11 ? 0.208 1.066 -0.745 1.00 0.00 11 VAL A N 13
ATOM 14542 C CA . VAL A 1 11 ? -0.993 1.745 -1.215 1.00 0.00 11 VAL A CA 13
ATOM 14543 C C . VAL A 1 11 ? -0.956 3.229 -0.869 1.00 0.00 11 VAL A C 13
ATOM 14544 O O . VAL A 1 11 ? -0.488 3.615 0.203 1.00 0.00 11 VAL A O 13
ATOM 14557 N N . ILE A 1 12 ? -1.453 4.057 -1.782 1.00 0.00 12 ILE A N 13
ATOM 14558 C CA . ILE A 1 12 ? -1.478 5.499 -1.572 1.00 0.00 12 ILE A CA 13
ATOM 14559 C C . ILE A 1 12 ? -2.871 5.972 -1.169 1.00 0.00 12 ILE A C 13
ATOM 14560 O O . ILE A 1 12 ? -3.875 5.368 -1.545 1.00 0.00 12 ILE A O 13
ATOM 14576 N N . ALA A 1 13 ? -2.923 7.057 -0.404 1.00 0.00 13 ALA A N 13
ATOM 14577 C CA . ALA A 1 13 ? -4.193 7.613 0.046 1.00 0.00 13 ALA A CA 13
ATOM 14578 C C . ALA A 1 13 ? -4.762 8.585 -0.982 1.00 0.00 13 ALA A C 13
ATOM 14579 O O . ALA A 1 13 ? -4.290 9.716 -1.110 1.00 0.00 13 ALA A O 13
ATOM 14586 N N . LEU A 1 14 ? -5.777 8.139 -1.713 1.00 0.00 14 LEU A N 13
ATOM 14587 C CA . LEU A 1 14 ? -6.410 8.970 -2.731 1.00 0.00 14 LEU A CA 13
ATOM 14588 C C . LEU A 1 14 ? -6.871 10.298 -2.140 1.00 0.00 14 LEU A C 13
ATOM 14589 O O . LEU A 1 14 ? -6.822 11.334 -2.804 1.00 0.00 14 LEU A O 13
ATOM 14605 N N . ARG A 1 15 ? -7.317 10.261 -0.889 1.00 0.00 15 ARG A N 13
ATOM 14606 C CA . ARG A 1 15 ? -7.786 11.462 -0.209 1.00 0.00 15 ARG A CA 13
ATOM 14607 C C . ARG A 1 15 ? -7.033 11.673 1.101 1.00 0.00 15 ARG A C 13
ATOM 14608 O O . ARG A 1 15 ? -6.100 10.936 1.419 1.00 0.00 15 ARG A O 13
ATOM 14629 N N . SER A 1 16 ? -7.445 12.686 1.858 1.00 0.00 16 SER A N 13
ATOM 14630 C CA . SER A 1 16 ? -6.806 12.998 3.131 1.00 0.00 16 SER A CA 13
ATOM 14631 C C . SER A 1 16 ? -7.674 12.540 4.300 1.00 0.00 16 SER A C 13
ATOM 14632 O O . SER A 1 16 ? -8.729 13.116 4.567 1.00 0.00 16 SER A O 13
ATOM 14640 N N . TYR A 1 17 ? -7.221 11.501 4.993 1.00 0.00 17 TYR A N 13
ATOM 14641 C CA . TYR A 1 17 ? -7.956 10.963 6.132 1.00 0.00 17 TYR A CA 13
ATOM 14642 C C . TYR A 1 17 ? -7.373 11.474 7.446 1.00 0.00 17 TYR A C 13
ATOM 14643 O O . TYR A 1 17 ? -6.429 10.897 7.985 1.00 0.00 17 TYR A O 13
ATOM 14661 N N . ILE A 1 18 ? -7.945 12.560 7.956 1.00 0.00 18 ILE A N 13
ATOM 14662 C CA . ILE A 1 18 ? -7.484 13.148 9.208 1.00 0.00 18 ILE A CA 13
ATOM 14663 C C . ILE A 1 18 ? -8.478 12.890 10.335 1.00 0.00 18 ILE A C 13
ATOM 14664 O O . ILE A 1 18 ? -9.643 13.280 10.253 1.00 0.00 18 ILE A O 13
ATOM 14680 N N . THR A 1 19 ? -8.010 12.231 11.390 1.00 0.00 19 THR A N 13
ATOM 14681 C CA . THR A 1 19 ? -8.857 11.921 12.535 1.00 0.00 19 THR A CA 13
ATOM 14682 C C . THR A 1 19 ? -8.109 12.133 13.846 1.00 0.00 19 THR A C 13
ATOM 14683 O O . THR A 1 19 ? -6.990 11.650 14.019 1.00 0.00 19 THR A O 13
ATOM 14694 N N . ASP A 1 20 ? -8.733 12.859 14.767 1.00 0.00 20 ASP A N 13
ATOM 14695 C CA . ASP A 1 20 ? -8.127 13.134 16.065 1.00 0.00 20 ASP A CA 13
ATOM 14696 C C . ASP A 1 20 ? -7.923 11.845 16.854 1.00 0.00 20 ASP A C 13
ATOM 14697 O O . ASP A 1 20 ? -7.051 11.766 17.718 1.00 0.00 20 ASP A O 13
ATOM 14706 N N . ASN A 1 21 ? -8.736 10.837 16.551 1.00 0.00 21 ASN A N 13
ATOM 14707 C CA . ASN A 1 21 ? -8.646 9.552 17.234 1.00 0.00 21 ASN A CA 13
ATOM 14708 C C . ASN A 1 21 ? -7.237 8.977 17.127 1.00 0.00 21 ASN A C 13
ATOM 14709 O O . ASN A 1 21 ? -6.545 9.182 16.129 1.00 0.00 21 ASN A O 13
ATOM 14720 N N . CYS A 1 22 ? -6.818 8.256 18.162 1.00 0.00 22 CYS A N 13
ATOM 14721 C CA . CYS A 1 22 ? -5.491 7.651 18.185 1.00 0.00 22 CYS A CA 13
ATOM 14722 C C . CYS A 1 22 ? -5.527 6.240 17.606 1.00 0.00 22 CYS A C 13
ATOM 14723 O O . CYS A 1 22 ? -4.599 5.818 16.917 1.00 0.00 22 CYS A O 13
ATOM 14731 N N . SER A 1 23 ? -6.603 5.516 17.893 1.00 0.00 23 SER A N 13
ATOM 14732 C CA . SER A 1 23 ? -6.758 4.150 17.405 1.00 0.00 23 SER A CA 13
ATOM 14733 C C . SER A 1 23 ? -6.593 4.093 15.889 1.00 0.00 23 SER A C 13
ATOM 14734 O O . SER A 1 23 ? -5.837 3.274 15.366 1.00 0.00 23 SER A O 13
ATOM 14742 N N . LEU A 1 24 ? -7.307 4.968 15.190 1.00 0.00 24 LEU A N 13
ATOM 14743 C CA . LEU A 1 24 ? -7.242 5.018 13.733 1.00 0.00 24 LEU A CA 13
ATOM 14744 C C . LEU A 1 24 ? -5.924 5.630 13.268 1.00 0.00 24 LEU A C 13
ATOM 14745 O O . LEU A 1 24 ? -5.080 6.006 14.083 1.00 0.00 24 LEU A O 13
ATOM 14761 N N . LEU A 1 25 ? -5.755 5.728 11.954 1.00 0.00 25 LEU A N 13
ATOM 14762 C CA . LEU A 1 25 ? -4.540 6.296 11.380 1.00 0.00 25 LEU A CA 13
ATOM 14763 C C . LEU A 1 25 ? -4.836 7.618 10.678 1.00 0.00 25 LEU A C 13
ATOM 14764 O O . LEU A 1 25 ? -5.763 7.711 9.874 1.00 0.00 25 LEU A O 13
ATOM 14780 N N . SER A 1 26 ? -4.041 8.637 10.987 1.00 0.00 26 SER A N 13
ATOM 14781 C CA . SER A 1 26 ? -4.219 9.954 10.388 1.00 0.00 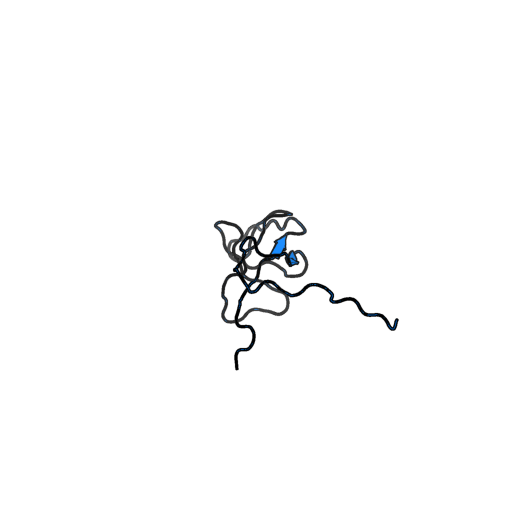26 SER A CA 13
ATOM 14782 C C . SER A 1 26 ? -3.181 10.199 9.297 1.00 0.00 26 SER A C 13
ATOM 14783 O O . SER A 1 26 ? -1.982 10.021 9.513 1.00 0.00 26 SER A O 13
ATOM 14791 N N . PHE A 1 27 ? -3.651 10.609 8.123 1.00 0.00 27 PHE A N 13
ATOM 14792 C CA . PHE A 1 27 ? -2.765 10.877 6.996 1.00 0.00 27 PHE A CA 13
ATOM 14793 C C . PHE A 1 27 ? -3.428 11.821 5.997 1.00 0.00 27 PHE A C 13
ATOM 14794 O O . PHE A 1 27 ? -4.643 12.020 6.025 1.00 0.00 27 PHE A O 13
ATOM 14811 N N . HIS A 1 28 ? -2.620 12.400 5.114 1.00 0.00 28 HIS A N 13
ATOM 14812 C CA . HIS A 1 28 ? -3.127 13.323 4.105 1.00 0.00 28 HIS A CA 13
ATOM 14813 C C . HIS A 1 28 ? -3.231 12.638 2.745 1.00 0.00 28 HIS A C 13
ATOM 14814 O O . HIS A 1 28 ? -2.963 11.444 2.619 1.00 0.00 28 HIS A O 13
ATOM 14829 N N . ARG A 1 29 ? -3.623 13.403 1.731 1.00 0.00 29 ARG A N 13
ATOM 14830 C CA . ARG A 1 29 ? -3.764 12.869 0.382 1.00 0.00 29 ARG A CA 13
ATOM 14831 C C . ARG A 1 29 ? -2.400 12.687 -0.276 1.00 0.00 29 ARG A C 13
ATOM 14832 O O . ARG A 1 29 ? -1.504 13.513 -0.110 1.00 0.00 29 ARG A O 13
ATOM 14853 N N . GLY A 1 30 ? -2.250 11.598 -1.025 1.00 0.00 30 GLY A N 13
ATOM 14854 C CA . GLY A 1 30 ? -0.992 11.327 -1.696 1.00 0.00 30 GLY A CA 13
ATOM 14855 C C . GLY A 1 30 ? 0.045 10.730 -0.766 1.00 0.00 30 GLY A C 13
ATOM 14856 O O . GLY A 1 30 ? 1.048 10.177 -1.216 1.00 0.00 30 GLY A O 13
ATOM 14860 N N . ASP A 1 31 ? -0.196 10.842 0.536 1.00 0.00 31 ASP A N 13
ATOM 14861 C CA . ASP A 1 31 ? 0.725 10.309 1.533 1.00 0.00 31 ASP A CA 13
ATOM 14862 C C . ASP A 1 31 ? 0.769 8.785 1.472 1.00 0.00 31 ASP A C 13
ATOM 14863 O O . ASP A 1 31 ? -0.089 8.106 2.036 1.00 0.00 31 ASP A O 13
ATOM 14872 N N . LEU A 1 32 ? 1.774 8.255 0.784 1.00 0.00 32 LEU A N 13
ATOM 14873 C CA . LEU A 1 32 ? 1.931 6.811 0.648 1.00 0.00 32 LEU A CA 13
ATOM 14874 C C . LEU A 1 32 ? 1.837 6.123 2.007 1.00 0.00 32 LEU A C 13
ATOM 14875 O O . LEU A 1 32 ? 2.537 6.492 2.950 1.00 0.00 32 LEU A O 13
ATOM 14891 N N . ILE A 1 33 ? 0.969 5.121 2.098 1.00 0.00 33 ILE A N 13
ATOM 14892 C CA . ILE A 1 33 ? 0.787 4.380 3.339 1.00 0.00 33 ILE A CA 13
ATOM 14893 C C . ILE A 1 33 ? 1.405 2.989 3.245 1.00 0.00 33 ILE A C 13
ATOM 14894 O O . ILE A 1 33 ? 1.002 2.173 2.416 1.00 0.00 33 ILE A O 13
ATOM 14910 N N . LYS A 1 34 ? 2.385 2.724 4.102 1.00 0.00 34 LYS A N 13
ATOM 14911 C CA . LYS A 1 34 ? 3.058 1.431 4.119 1.00 0.00 34 LYS A CA 13
ATOM 14912 C C . LYS A 1 34 ? 2.229 0.395 4.871 1.00 0.00 34 LYS A C 13
ATOM 14913 O O . LYS A 1 34 ? 1.684 0.678 5.939 1.00 0.00 34 LYS A O 13
ATOM 14932 N N . LEU A 1 35 ? 2.138 -0.805 4.309 1.00 0.00 35 LEU A N 13
ATOM 14933 C CA . LEU A 1 35 ? 1.375 -1.884 4.928 1.00 0.00 35 LEU A CA 13
ATOM 14934 C C . LEU A 1 35 ? 2.232 -2.651 5.930 1.00 0.00 35 LEU A C 13
ATOM 14935 O O . LEU A 1 35 ? 3.096 -3.441 5.548 1.00 0.00 35 LEU A O 13
ATOM 14951 N N . LEU A 1 36 ? 1.986 -2.414 7.214 1.00 0.00 36 LEU A N 13
ATOM 14952 C CA . LEU A 1 36 ? 2.734 -3.084 8.273 1.00 0.00 36 LEU A CA 13
ATOM 14953 C C . LEU A 1 36 ? 2.334 -4.553 8.375 1.00 0.00 36 LEU A C 13
ATOM 14954 O O . LEU A 1 36 ? 1.226 -4.947 8.010 1.00 0.00 36 LEU A O 13
ATOM 14970 N N . PRO A 1 37 ? 3.256 -5.382 8.886 1.00 0.00 37 PRO A N 13
ATOM 14971 C CA . PRO A 1 37 ? 3.021 -6.820 9.052 1.00 0.00 37 PRO A CA 13
ATOM 14972 C C . PRO A 1 37 ? 2.003 -7.119 10.147 1.00 0.00 37 PRO A C 13
ATOM 14973 O O . PRO A 1 37 ? 2.229 -6.816 11.318 1.00 0.00 37 PRO A O 13
ATOM 14984 N N . VAL A 1 38 ? 0.881 -7.716 9.758 1.00 0.00 38 VAL A N 13
ATOM 14985 C CA . VAL A 1 38 ? -0.172 -8.058 10.707 1.00 0.00 38 VAL A CA 13
ATOM 14986 C C . VAL A 1 38 ? -0.679 -9.478 10.477 1.00 0.00 38 VAL A C 13
ATOM 14987 O O . VAL A 1 38 ? -0.672 -9.976 9.352 1.00 0.00 38 VAL A O 13
ATOM 15000 N N . ALA A 1 39 ? -1.119 -10.124 11.552 1.00 0.00 39 ALA A N 13
ATOM 15001 C CA . ALA A 1 39 ? -1.632 -11.485 11.468 1.00 0.00 39 ALA A CA 13
ATOM 15002 C C . ALA A 1 39 ? -2.947 -11.530 10.697 1.00 0.00 39 ALA A C 13
ATOM 15003 O O . ALA A 1 39 ? -3.094 -12.294 9.743 1.00 0.00 39 ALA A O 13
ATOM 15010 N N . THR A 1 40 ? -3.902 -10.706 11.117 1.00 0.00 40 THR A N 13
ATOM 15011 C CA . THR A 1 40 ? -5.206 -10.653 10.468 1.00 0.00 40 THR A CA 13
ATOM 15012 C C . THR A 1 40 ? -5.871 -9.298 10.680 1.00 0.00 40 THR A C 13
ATOM 15013 O O . THR A 1 40 ? -5.599 -8.608 11.664 1.00 0.00 40 THR A O 13
ATOM 15024 N N . LEU A 1 41 ? -6.745 -8.921 9.754 1.00 0.00 41 LEU A N 13
ATOM 15025 C CA . LEU A 1 41 ? -7.451 -7.648 9.840 1.00 0.00 41 LEU A CA 13
ATOM 15026 C C . LEU A 1 41 ? -8.929 -7.820 9.501 1.00 0.00 41 LEU A C 13
ATOM 15027 O O . LEU A 1 41 ? -9.371 -8.913 9.150 1.00 0.00 41 LEU A O 13
ATOM 15043 N N . GLU A 1 42 ? -9.686 -6.732 9.608 1.00 0.00 42 GLU A N 13
ATOM 15044 C CA . GLU A 1 42 ? -11.113 -6.764 9.311 1.00 0.00 42 GLU A CA 13
ATOM 15045 C C . GLU A 1 42 ? -11.359 -6.651 7.809 1.00 0.00 42 GLU A C 13
ATOM 15046 O O . GLU A 1 42 ? -10.514 -6.177 7.050 1.00 0.00 42 GLU A O 13
ATOM 15058 N N . PRO A 1 43 ? -12.545 -7.098 7.369 1.00 0.00 43 PRO A N 13
ATOM 15059 C CA . PRO A 1 43 ? -12.930 -7.059 5.955 1.00 0.00 43 PRO A CA 13
ATOM 15060 C C . PRO A 1 43 ? -13.172 -5.637 5.460 1.00 0.00 43 PRO A C 13
ATOM 15061 O O . PRO A 1 43 ? -14.297 -5.140 5.493 1.00 0.00 43 PRO A O 13
ATOM 15072 N N . GLY A 1 44 ? -12.108 -4.987 4.999 1.00 0.00 44 GLY A N 13
ATOM 15073 C CA . GLY A 1 44 ? -12.226 -3.628 4.503 1.00 0.00 44 GLY A CA 13
ATOM 15074 C C . GLY A 1 44 ? -11.257 -2.678 5.178 1.00 0.00 44 GLY A C 13
ATOM 15075 O O . GLY A 1 44 ? -10.928 -1.625 4.632 1.00 0.00 44 GLY A O 13
ATOM 15079 N N . TRP A 1 45 ? -10.802 -3.048 6.369 1.00 0.00 45 TRP A N 13
ATOM 15080 C CA . TRP A 1 45 ? -9.866 -2.219 7.121 1.00 0.00 45 TRP A CA 13
ATOM 15081 C C . TRP A 1 45 ? -8.427 -2.655 6.867 1.00 0.00 45 TRP A C 13
ATOM 15082 O O . TRP A 1 45 ? -8.166 -3.821 6.573 1.00 0.00 45 TRP A O 13
ATOM 15103 N N . GLN A 1 46 ? -7.498 -1.711 6.982 1.00 0.00 46 GLN A N 13
ATOM 15104 C CA . GLN A 1 46 ? -6.086 -2.000 6.764 1.00 0.00 46 GLN A CA 13
ATOM 15105 C C . GLN A 1 46 ? -5.237 -1.461 7.910 1.00 0.00 46 GLN A C 13
ATOM 15106 O O . GLN A 1 46 ? -5.633 -0.523 8.602 1.00 0.00 46 GLN A O 13
ATOM 15120 N N . PHE A 1 47 ? -4.067 -2.061 8.107 1.00 0.00 47 PHE A N 13
ATOM 15121 C CA . PHE A 1 47 ? -3.162 -1.642 9.171 1.00 0.00 47 PHE A CA 13
ATOM 15122 C C . PHE A 1 47 ? -1.802 -1.246 8.604 1.00 0.00 47 PHE A C 13
ATOM 15123 O O . PHE A 1 47 ? -1.156 -2.027 7.907 1.00 0.00 47 PHE A O 13
ATOM 15140 N N . GLY A 1 48 ? -1.374 -0.024 8.907 1.00 0.00 48 GLY A N 13
ATOM 15141 C CA . GLY A 1 48 ? -0.094 0.456 8.419 1.00 0.00 48 GLY A CA 13
ATOM 15142 C C . GLY A 1 48 ? 0.301 1.783 9.037 1.00 0.00 48 GLY A C 13
ATOM 15143 O O . GLY A 1 48 ? -0.301 2.223 10.016 1.00 0.00 48 GLY A O 13
ATOM 15147 N N . SER A 1 49 ? 1.317 2.420 8.465 1.00 0.00 49 SER A N 13
ATOM 15148 C CA . SER A 1 49 ? 1.796 3.702 8.969 1.00 0.00 49 SER A CA 13
ATOM 15149 C C . SER A 1 49 ? 1.980 4.700 7.829 1.00 0.00 49 SER A C 13
ATOM 15150 O O . SER A 1 49 ? 2.110 4.315 6.668 1.00 0.00 49 SER A O 13
ATOM 15158 N N . ALA A 1 50 ? 1.989 5.984 8.171 1.00 0.00 50 ALA A N 13
ATOM 15159 C CA . ALA A 1 50 ? 2.159 7.038 7.178 1.00 0.00 50 ALA A CA 13
ATOM 15160 C C . ALA A 1 50 ? 2.439 8.380 7.844 1.00 0.00 50 ALA A C 13
ATOM 15161 O O . ALA A 1 50 ? 1.549 8.986 8.440 1.00 0.00 50 ALA A O 13
ATOM 15168 N N . GLY A 1 51 ? 3.682 8.840 7.741 1.00 0.00 51 GLY A N 13
ATOM 15169 C CA . GLY A 1 51 ? 4.056 10.108 8.339 1.00 0.00 51 GLY A CA 13
ATOM 15170 C C . GLY A 1 51 ? 4.839 9.933 9.626 1.00 0.00 51 GLY A C 13
ATOM 15171 O O . GLY A 1 51 ? 5.875 10.567 9.821 1.00 0.00 51 GLY A O 13
ATOM 15175 N N . GLY A 1 52 ? 4.342 9.071 10.507 1.00 0.00 52 GLY A N 13
ATOM 15176 C CA . GLY A 1 52 ? 5.014 8.831 11.771 1.00 0.00 52 GLY A CA 13
ATOM 15177 C C . GLY A 1 52 ? 4.155 8.050 12.745 1.00 0.00 52 GLY A C 13
ATOM 15178 O O . GLY A 1 52 ? 4.672 7.378 13.638 1.00 0.00 52 GLY A O 13
ATOM 15182 N N . ARG A 1 53 ? 2.840 8.138 12.575 1.00 0.00 53 ARG A N 13
ATOM 15183 C CA . ARG A 1 53 ? 1.908 7.436 13.448 1.00 0.00 53 ARG A CA 13
ATOM 15184 C C . ARG A 1 53 ? 1.312 6.221 12.743 1.00 0.00 53 ARG A C 13
ATOM 15185 O O . ARG A 1 53 ? 1.130 6.224 11.526 1.00 0.00 53 ARG A O 13
ATOM 15206 N N . SER A 1 54 ? 1.011 5.182 13.517 1.00 0.00 54 SER A N 13
ATOM 15207 C CA . SER A 1 54 ? 0.441 3.959 12.966 1.00 0.00 54 SER A CA 13
ATOM 15208 C C . SER A 1 54 ? -0.981 3.744 13.477 1.00 0.00 54 SER A C 13
ATOM 15209 O O . SER A 1 54 ? -1.287 4.033 14.633 1.00 0.00 54 SER A O 13
ATOM 15217 N N . GLY A 1 55 ? -1.846 3.235 12.605 1.00 0.00 55 GLY A N 13
ATOM 15218 C CA . GLY A 1 55 ? -3.225 2.990 12.986 1.00 0.00 55 GLY A CA 13
ATOM 15219 C C . GLY A 1 55 ? -3.982 2.194 11.941 1.00 0.00 55 GLY A C 13
ATOM 15220 O O . GLY A 1 55 ? -3.378 1.518 11.107 1.00 0.00 55 GLY A O 13
ATOM 15224 N N . LEU A 1 56 ? -5.3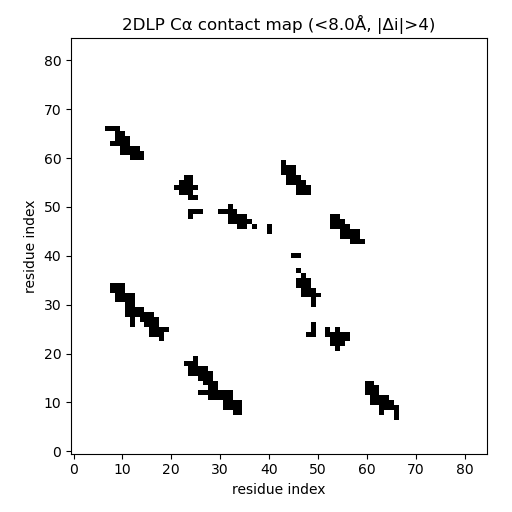07 2.272 11.986 1.00 0.00 56 LEU A N 13
ATOM 15225 C CA . LEU A 1 56 ? -6.149 1.552 11.037 1.00 0.00 56 LEU A CA 13
ATOM 15226 C C . LEU A 1 56 ? -6.800 2.514 10.048 1.00 0.00 56 LEU A C 13
ATOM 15227 O O . LEU A 1 56 ? -7.183 3.627 10.409 1.00 0.00 56 LEU A O 13
ATOM 15243 N N . PHE A 1 57 ? -6.925 2.076 8.799 1.00 0.00 57 PHE A N 13
ATOM 15244 C CA . PHE A 1 57 ? -7.531 2.897 7.758 1.00 0.00 57 PHE A CA 13
ATOM 15245 C C . PHE A 1 57 ? -8.246 2.029 6.727 1.00 0.00 57 PHE A C 13
ATOM 15246 O O . PHE A 1 57 ? -7.852 0.894 6.454 1.00 0.00 57 PHE A O 13
ATOM 15263 N N . PRO A 1 58 ? -9.322 2.572 6.141 1.00 0.00 58 PRO A N 13
ATOM 15264 C CA . PRO A 1 58 ? -10.116 1.865 5.131 1.00 0.00 58 PRO A CA 13
ATOM 15265 C C . PRO A 1 58 ? -9.363 1.697 3.816 1.00 0.00 58 PRO A C 13
ATOM 15266 O O . PRO A 1 58 ? -8.740 2.636 3.322 1.00 0.00 58 PRO A O 13
ATOM 15277 N N . ALA A 1 59 ? -9.424 0.494 3.253 1.00 0.00 59 ALA A N 13
ATOM 15278 C CA . ALA A 1 59 ? -8.750 0.204 1.994 1.00 0.00 59 ALA A CA 13
ATOM 15279 C C . ALA A 1 59 ? -9.623 0.587 0.803 1.00 0.00 59 ALA A C 13
ATOM 15280 O O . ALA A 1 59 ? -9.420 0.099 -0.309 1.00 0.00 59 ALA A O 13
ATOM 15287 N N . ASP A 1 60 ? -10.594 1.460 1.044 1.00 0.00 60 ASP A N 13
ATOM 15288 C CA . ASP A 1 60 ? -11.498 1.908 -0.009 1.00 0.00 60 ASP A CA 13
ATOM 15289 C C . ASP A 1 60 ? -11.093 3.286 -0.523 1.00 0.00 60 ASP A C 13
ATOM 15290 O O . ASP A 1 60 ? -11.191 3.567 -1.718 1.00 0.00 60 ASP A O 13
ATOM 15299 N N . ILE A 1 61 ? -10.639 4.142 0.387 1.00 0.00 61 ILE A N 13
ATOM 15300 C CA . ILE A 1 61 ? -10.220 5.490 0.025 1.00 0.00 61 ILE A CA 13
ATOM 15301 C C . ILE A 1 61 ? -8.773 5.505 -0.455 1.00 0.00 61 ILE A C 13
ATOM 15302 O O . ILE A 1 61 ? -8.223 6.560 -0.772 1.00 0.00 61 ILE A O 13
ATOM 15318 N N . VAL A 1 62 ? -8.160 4.326 -0.508 1.00 0.00 62 VAL A N 13
ATOM 15319 C CA . VAL A 1 62 ? -6.777 4.203 -0.952 1.00 0.00 62 VAL A CA 13
ATOM 15320 C C . VAL A 1 62 ? -6.675 3.322 -2.192 1.00 0.00 62 VAL A C 13
ATOM 15321 O O . VAL A 1 62 ? -7.628 2.634 -2.556 1.00 0.00 62 VAL A O 13
ATOM 15334 N N . GLN A 1 63 ? -5.512 3.347 -2.835 1.00 0.00 63 GLN A N 13
ATOM 15335 C CA . GLN A 1 63 ? -5.285 2.551 -4.035 1.00 0.00 63 GLN A CA 13
ATOM 15336 C C . GLN A 1 63 ? -3.868 1.988 -4.055 1.00 0.00 63 GLN A C 13
ATOM 15337 O O . GLN A 1 63 ? -2.938 2.563 -3.491 1.00 0.00 63 GLN A O 13
ATOM 15351 N N . PRO A 1 64 ? -3.698 0.836 -4.721 1.00 0.00 64 PRO A N 13
ATOM 15352 C CA . PRO A 1 64 ? -2.397 0.170 -4.830 1.00 0.00 64 PRO A CA 13
ATOM 15353 C C . PRO A 1 64 ? -1.425 0.939 -5.718 1.00 0.00 64 PRO A C 13
ATOM 15354 O O . PRO A 1 64 ? -1.824 1.545 -6.712 1.00 0.00 64 PRO A O 13
ATOM 15365 N N . ALA A 1 65 ? -0.147 0.911 -5.353 1.00 0.00 65 ALA A N 13
ATOM 15366 C CA . ALA A 1 65 ? 0.882 1.604 -6.118 1.00 0.00 65 ALA A CA 13
ATOM 15367 C C . ALA A 1 65 ? 2.183 0.809 -6.133 1.00 0.00 65 ALA A C 13
ATOM 15368 O O . ALA A 1 65 ? 2.398 -0.064 -5.293 1.00 0.00 65 ALA A O 13
ATOM 15375 N N . ALA A 1 66 ? 3.048 1.117 -7.094 1.00 0.00 66 ALA A N 13
ATOM 15376 C CA . ALA A 1 66 ? 4.329 0.432 -7.218 1.00 0.00 66 ALA A CA 13
ATOM 15377 C C . ALA A 1 66 ? 5.248 0.773 -6.050 1.00 0.00 66 ALA A C 13
ATOM 15378 O O . ALA A 1 66 ? 5.383 1.937 -5.672 1.00 0.00 66 ALA A O 13
ATOM 15385 N N . ALA A 1 67 ? 5.879 -0.249 -5.482 1.00 0.00 67 ALA A N 13
ATOM 15386 C CA . ALA A 1 67 ? 6.787 -0.058 -4.358 1.00 0.00 67 ALA A CA 13
ATOM 15387 C C . ALA A 1 67 ? 8.022 0.731 -4.778 1.00 0.00 67 ALA A C 13
ATOM 15388 O O . ALA A 1 67 ? 8.501 0.625 -5.908 1.00 0.00 67 ALA A O 13
ATOM 15395 N N . PRO A 1 68 ? 8.552 1.542 -3.850 1.00 0.00 68 PRO A N 13
ATOM 15396 C CA . PRO A 1 68 ? 9.739 2.364 -4.103 1.00 0.00 68 PRO A CA 13
ATOM 15397 C C . PRO A 1 68 ? 11.007 1.527 -4.236 1.00 0.00 68 PRO A C 13
ATOM 15398 O O . PRO A 1 68 ? 12.100 2.064 -4.415 1.00 0.00 68 PRO A O 13
ATOM 15409 N N . ASP A 1 69 ? 10.853 0.211 -4.149 1.00 0.00 69 ASP A N 13
ATOM 15410 C CA . ASP A 1 69 ? 11.985 -0.701 -4.262 1.00 0.00 69 ASP A CA 13
ATOM 15411 C C . ASP A 1 69 ? 12.924 -0.265 -5.383 1.00 0.00 69 ASP A C 13
ATOM 15412 O O . ASP A 1 69 ? 12.537 -0.227 -6.551 1.00 0.00 69 ASP A O 13
ATOM 15421 N N . PHE A 1 70 ? 14.159 0.064 -5.019 1.00 0.00 70 PHE A N 13
ATOM 15422 C CA . PHE A 1 70 ? 15.153 0.499 -5.994 1.00 0.00 70 PHE A CA 13
ATOM 15423 C C . PHE A 1 70 ? 15.115 -0.381 -7.239 1.00 0.00 70 PHE A C 13
ATOM 15424 O O . PHE A 1 70 ? 15.134 -1.609 -7.146 1.00 0.00 70 PHE A O 13
ATOM 15441 N N . SER A 1 71 ? 15.061 0.255 -8.405 1.00 0.00 71 SER A N 13
ATOM 15442 C CA . SER A 1 71 ? 15.016 -0.470 -9.670 1.00 0.00 71 SER A CA 13
ATOM 15443 C C . SER A 1 71 ? 16.255 -0.173 -10.510 1.00 0.00 71 SER A C 13
ATOM 15444 O O . SER A 1 71 ? 16.905 0.858 -10.336 1.00 0.00 71 SER A O 13
ATOM 15452 N N . PHE A 1 72 ? 16.575 -1.085 -11.422 1.00 0.00 72 PHE A N 13
ATOM 15453 C CA . PHE A 1 72 ? 17.736 -0.923 -12.290 1.00 0.00 72 PHE A CA 13
ATOM 15454 C C . PHE A 1 72 ? 17.934 0.543 -12.667 1.00 0.00 72 PHE A C 13
ATOM 15455 O O . PHE A 1 72 ? 19.035 1.081 -12.553 1.00 0.00 72 PHE A O 13
ATOM 15472 N N . SER A 1 73 ? 16.858 1.182 -13.116 1.00 0.00 73 SER A N 13
ATOM 15473 C CA . SER A 1 73 ? 16.913 2.583 -13.514 1.00 0.00 73 SER A CA 13
ATOM 15474 C C . SER A 1 73 ? 18.254 2.912 -14.165 1.00 0.00 73 SER A C 13
ATOM 15475 O O . SER A 1 73 ? 18.953 3.834 -13.744 1.00 0.00 73 SER A O 13
ATOM 15483 N N . LYS A 1 74 ? 18.607 2.149 -15.194 1.00 0.00 74 LYS A N 13
ATOM 15484 C CA . LYS A 1 74 ? 19.863 2.357 -15.905 1.00 0.00 74 LYS A CA 13
ATOM 15485 C C . LYS A 1 74 ? 20.052 3.830 -16.256 1.00 0.00 74 LYS A C 13
ATOM 15486 O O . LYS A 1 74 ? 19.096 4.520 -16.609 1.00 0.00 74 LYS A O 13
ATOM 15505 N N . GLU A 1 75 ? 21.290 4.303 -16.158 1.00 0.00 75 GLU A N 13
ATOM 15506 C CA . GLU A 1 75 ? 21.603 5.693 -16.466 1.00 0.00 75 GLU A CA 13
ATOM 15507 C C . GLU A 1 75 ? 21.841 5.879 -17.962 1.00 0.00 75 GLU A C 13
ATOM 15508 O O . GLU A 1 75 ? 22.779 5.317 -18.525 1.00 0.00 75 GLU A O 13
ATOM 15520 N N . GLN A 1 76 ? 20.983 6.671 -18.597 1.00 0.00 76 GLN A N 13
ATOM 15521 C CA . GLN A 1 76 ? 21.099 6.930 -20.028 1.00 0.00 76 GLN A CA 13
ATOM 15522 C C . GLN A 1 76 ? 22.534 7.286 -20.402 1.00 0.00 76 GLN A C 13
ATOM 15523 O O . GLN A 1 76 ? 22.945 8.442 -20.297 1.00 0.00 76 GLN A O 13
ATOM 15537 N N . ARG A 1 77 ? 23.292 6.285 -20.838 1.00 0.00 77 ARG A N 13
ATOM 15538 C CA . ARG A 1 77 ? 24.682 6.493 -21.226 1.00 0.00 77 ARG A CA 13
ATOM 15539 C C . ARG A 1 77 ? 24.778 6.953 -22.678 1.00 0.00 77 ARG A C 13
ATOM 15540 O O . ARG A 1 77 ? 24.856 6.135 -23.595 1.00 0.00 77 ARG A O 13
ATOM 15561 N N . SER A 1 78 ? 24.772 8.267 -22.878 1.00 0.00 78 SER A N 13
ATOM 15562 C CA . SER A 1 78 ? 24.854 8.836 -24.218 1.00 0.00 78 SER A CA 13
ATOM 15563 C C . SER A 1 78 ? 26.018 9.816 -24.322 1.00 0.00 78 SER A C 13
ATOM 15564 O O . SER A 1 78 ? 26.524 10.306 -23.313 1.00 0.00 78 SER A O 13
ATOM 15572 N N . GLY A 1 79 ? 26.439 10.098 -25.551 1.00 0.00 79 GLY A N 13
ATOM 15573 C CA . GLY A 1 79 ? 27.540 11.018 -25.766 1.00 0.00 79 GLY A CA 13
ATOM 15574 C C . GLY A 1 79 ? 27.531 12.173 -24.784 1.00 0.00 79 GLY A C 13
ATOM 15575 O O . GLY A 1 79 ? 26.746 13.110 -24.925 1.00 0.00 79 GLY A O 13
ATOM 15579 N N . SER A 1 80 ? 28.405 12.105 -23.785 1.00 0.00 80 SER A N 13
ATOM 15580 C CA . SER A 1 80 ? 28.491 13.151 -22.772 1.00 0.00 80 SER A CA 13
ATOM 15581 C C . SER A 1 80 ? 29.407 14.280 -23.232 1.00 0.00 80 SER A C 13
ATOM 15582 O O . SER A 1 80 ? 30.523 14.041 -23.692 1.00 0.00 80 SER A O 13
ATOM 15590 N N . GLY A 1 81 ? 28.927 15.513 -23.105 1.00 0.00 81 GLY A N 13
ATOM 15591 C CA . GLY A 1 81 ? 29.714 16.662 -23.512 1.00 0.00 81 GLY A CA 13
ATOM 15592 C C . GLY A 1 81 ? 30.929 16.874 -22.631 1.00 0.00 81 GLY A C 13
ATOM 15593 O O . GLY A 1 81 ? 31.079 16.246 -21.583 1.00 0.00 81 GLY A O 13
ATOM 15597 N N . PRO A 1 82 ? 31.824 17.778 -23.057 1.00 0.00 82 PRO A N 13
ATOM 15598 C CA . PRO A 1 82 ? 33.048 18.091 -22.314 1.00 0.00 82 PRO A CA 13
ATOM 15599 C C . PRO A 1 82 ? 32.763 18.841 -21.017 1.00 0.00 82 PRO A C 13
ATOM 15600 O O . PRO A 1 82 ? 31.951 19.765 -20.989 1.00 0.00 82 PRO A O 13
ATOM 15611 N N . SER A 1 83 ? 33.437 18.436 -19.945 1.00 0.00 83 SER A N 13
ATOM 15612 C CA . SER A 1 83 ? 33.253 19.068 -18.644 1.00 0.00 83 SER A CA 13
ATOM 15613 C C . SER A 1 83 ? 34.317 20.134 -18.403 1.00 0.00 83 SER A C 13
ATOM 15614 O O . SER A 1 83 ? 35.325 20.192 -19.108 1.00 0.00 83 SER A O 13
ATOM 15622 N N . SER A 1 84 ? 34.086 20.977 -17.401 1.00 0.00 84 SER A N 13
ATOM 15623 C CA . SER A 1 84 ? 35.022 22.044 -17.068 1.00 0.00 84 SER A CA 13
ATOM 15624 C C . SER A 1 84 ? 36.401 21.477 -16.746 1.00 0.00 84 SER A C 13
ATOM 15625 O O . SER A 1 84 ? 36.549 20.281 -16.495 1.00 0.00 84 SER A O 13
ATOM 15633 N N . GLY A 1 85 ? 37.408 22.344 -16.755 1.00 0.00 85 GLY A N 13
ATOM 15634 C CA . GLY A 1 85 ? 38.762 21.912 -16.463 1.00 0.00 85 GLY A CA 13
ATOM 15635 C C . GLY A 1 85 ? 39.355 22.632 -15.268 1.00 0.00 85 GLY A C 13
ATOM 15636 O O . GLY A 1 85 ? 39.706 23.808 -15.355 1.00 0.00 85 GLY A O 13
ATOM 15640 N N . GLY A 1 1 ? 11.341 -23.038 3.181 1.00 0.00 1 GLY A N 14
ATOM 15641 C CA . GLY A 1 1 ? 11.740 -21.837 3.892 1.00 0.00 1 GLY A CA 14
ATOM 15642 C C . GLY A 1 1 ? 10.689 -21.372 4.879 1.00 0.00 1 GLY A C 14
ATOM 15643 O O . GLY A 1 1 ? 9.595 -21.933 4.943 1.00 0.00 1 GLY A O 14
ATOM 15647 N N . SER A 1 2 ? 11.021 -20.343 5.653 1.00 0.00 2 SER A N 14
ATOM 15648 C CA . SER A 1 2 ? 10.099 -19.805 6.647 1.00 0.00 2 SER A CA 14
ATOM 15649 C C . SER A 1 2 ? 9.043 -18.922 5.987 1.00 0.00 2 SER A C 14
ATOM 15650 O O . SER A 1 2 ? 9.104 -18.654 4.787 1.00 0.00 2 SER A O 14
ATOM 15658 N N . SER A 1 3 ? 8.076 -18.474 6.781 1.00 0.00 3 SER A N 14
ATOM 15659 C CA . SER A 1 3 ? 7.005 -17.624 6.275 1.00 0.00 3 SER A CA 14
ATOM 15660 C C . SER A 1 3 ? 7.376 -16.150 6.399 1.00 0.00 3 SER A C 14
ATOM 15661 O O . SER A 1 3 ? 7.250 -15.554 7.467 1.00 0.00 3 SER A O 14
ATOM 15669 N N . GLY A 1 4 ? 7.836 -15.567 5.295 1.00 0.00 4 GLY A N 14
ATOM 15670 C CA . GLY A 1 4 ? 8.219 -14.167 5.300 1.00 0.00 4 GLY A CA 14
ATOM 15671 C C . GLY A 1 4 ? 8.704 -13.694 3.944 1.00 0.00 4 GLY A C 14
ATOM 15672 O O . GLY A 1 4 ? 9.851 -13.273 3.800 1.00 0.00 4 GLY A O 14
ATOM 15676 N N . SER A 1 5 ? 7.828 -13.765 2.947 1.00 0.00 5 SER A N 14
ATOM 15677 C CA . SER A 1 5 ? 8.175 -13.346 1.594 1.00 0.00 5 SER A CA 14
ATOM 15678 C C . SER A 1 5 ? 7.974 -11.843 1.423 1.00 0.00 5 SER A C 14
ATOM 15679 O O . SER A 1 5 ? 7.069 -11.255 2.015 1.00 0.00 5 SER A O 14
ATOM 15687 N N . SER A 1 6 ? 8.825 -11.228 0.608 1.00 0.00 6 SER A N 14
ATOM 15688 C CA . SER A 1 6 ? 8.744 -9.793 0.360 1.00 0.00 6 SER A CA 14
ATOM 15689 C C . SER A 1 6 ? 8.136 -9.511 -1.010 1.00 0.00 6 SER A C 14
ATOM 15690 O O . SER A 1 6 ? 8.506 -10.133 -2.006 1.00 0.00 6 SER A O 14
ATOM 15698 N N . GLY A 1 7 ? 7.200 -8.569 -1.053 1.00 0.00 7 GLY A N 14
ATOM 15699 C CA . GLY A 1 7 ? 6.554 -8.220 -2.305 1.00 0.00 7 GLY A CA 14
ATOM 15700 C C . GLY A 1 7 ? 6.265 -6.736 -2.415 1.00 0.00 7 GLY A C 14
ATOM 15701 O O . GLY A 1 7 ? 6.386 -5.999 -1.437 1.00 0.00 7 GLY A O 14
ATOM 15705 N N . SER A 1 8 ? 5.884 -6.296 -3.610 1.00 0.00 8 SER A N 14
ATOM 15706 C CA . SER A 1 8 ? 5.583 -4.889 -3.846 1.00 0.00 8 SER A CA 14
ATOM 15707 C C . SER A 1 8 ? 4.143 -4.569 -3.455 1.00 0.00 8 SER A C 14
ATOM 15708 O O . SER A 1 8 ? 3.245 -4.569 -4.296 1.00 0.00 8 SER A O 14
ATOM 15716 N N . GLY A 1 9 ? 3.932 -4.296 -2.171 1.00 0.00 9 GLY A N 14
ATOM 15717 C CA . GLY A 1 9 ? 2.600 -3.979 -1.690 1.00 0.00 9 GLY A CA 14
ATOM 15718 C C . GLY A 1 9 ? 2.525 -2.603 -1.057 1.00 0.00 9 GLY A C 14
ATOM 15719 O O . GLY A 1 9 ? 2.495 -2.477 0.167 1.00 0.00 9 GLY A O 14
ATOM 15723 N N . TYR A 1 10 ? 2.497 -1.570 -1.892 1.00 0.00 10 TYR A N 14
ATOM 15724 C CA . TYR A 1 10 ? 2.430 -0.197 -1.406 1.00 0.00 10 TYR A CA 14
ATOM 15725 C C . TYR A 1 10 ? 1.218 0.527 -1.986 1.00 0.00 10 TYR A C 14
ATOM 15726 O O . TYR A 1 10 ? 0.956 0.458 -3.187 1.00 0.00 10 TYR A O 14
ATOM 15744 N N . VAL A 1 11 ? 0.483 1.222 -1.124 1.00 0.00 11 VAL A N 14
ATOM 15745 C CA . VAL A 1 11 ? -0.699 1.961 -1.548 1.00 0.00 11 VAL A CA 14
ATOM 15746 C C . VAL A 1 11 ? -0.622 3.419 -1.112 1.00 0.00 11 VAL A C 14
ATOM 15747 O O . VAL A 1 11 ? -0.073 3.733 -0.055 1.00 0.00 11 VAL A O 14
ATOM 15760 N N . ILE A 1 12 ? -1.176 4.306 -1.931 1.00 0.00 12 ILE A N 14
ATOM 15761 C CA . ILE A 1 12 ? -1.171 5.732 -1.629 1.00 0.00 12 ILE A CA 14
ATOM 15762 C C . ILE A 1 12 ? -2.550 6.203 -1.180 1.00 0.00 12 ILE A C 14
ATOM 15763 O O . ILE A 1 12 ? -3.567 5.609 -1.537 1.00 0.00 12 ILE A O 14
ATOM 15779 N N . ALA A 1 13 ? -2.577 7.277 -0.397 1.00 0.00 13 ALA A N 14
ATOM 15780 C CA . ALA A 1 13 ? -3.831 7.831 0.097 1.00 0.00 13 ALA A CA 14
ATOM 15781 C C . ALA A 1 13 ? -4.473 8.747 -0.939 1.00 0.00 13 ALA A C 14
ATOM 15782 O O . ALA A 1 13 ? -3.981 9.845 -1.202 1.00 0.00 13 ALA A O 14
ATOM 15789 N N . LEU A 1 14 ? -5.574 8.289 -1.525 1.00 0.00 14 LEU A N 14
ATOM 15790 C CA . LEU A 1 14 ? -6.284 9.068 -2.535 1.00 0.00 14 LEU A CA 14
ATOM 15791 C C . LEU A 1 14 ? -6.867 10.341 -1.930 1.00 0.00 14 LEU A C 14
ATOM 15792 O O . LEU A 1 14 ? -6.918 11.383 -2.583 1.00 0.00 14 LEU A O 14
ATOM 15808 N N . ARG A 1 15 ? -7.303 10.249 -0.678 1.00 0.00 15 ARG A N 14
ATOM 15809 C CA . ARG A 1 15 ? -7.882 11.393 0.016 1.00 0.00 15 ARG A CA 14
ATOM 15810 C C . ARG A 1 15 ? -7.516 11.373 1.497 1.00 0.00 15 ARG A C 14
ATOM 15811 O O . ARG A 1 15 ? -7.243 10.316 2.065 1.00 0.00 15 ARG A O 14
ATOM 15832 N N . SER A 1 16 ? -7.511 12.550 2.116 1.00 0.00 16 SER A N 14
ATOM 15833 C CA . SER A 1 16 ? -7.174 12.668 3.529 1.00 0.00 16 SER A CA 14
ATOM 15834 C C . SER A 1 16 ? -8.143 11.862 4.388 1.00 0.00 16 SER A C 14
ATOM 15835 O O . SER A 1 16 ? -9.316 11.711 4.046 1.00 0.00 16 SER A O 14
ATOM 15843 N N . TYR A 1 17 ? -7.645 11.346 5.506 1.00 0.00 17 TYR A N 14
ATOM 15844 C CA . TYR A 1 17 ? -8.465 10.553 6.414 1.00 0.00 17 TYR A CA 14
ATOM 15845 C C . TYR A 1 17 ? -8.249 10.985 7.861 1.00 0.00 17 TYR A C 14
ATOM 15846 O O . TYR A 1 17 ? -7.652 10.258 8.656 1.00 0.00 17 TYR A O 14
ATOM 15864 N N . ILE A 1 18 ? -8.741 12.174 8.196 1.00 0.00 18 ILE A N 14
ATOM 15865 C CA . ILE A 1 18 ? -8.604 12.703 9.547 1.00 0.00 18 ILE A CA 14
ATOM 15866 C C . ILE A 1 18 ? -9.462 11.919 10.534 1.00 0.00 18 ILE A C 14
ATOM 15867 O O . ILE A 1 18 ? -10.666 11.753 10.333 1.00 0.00 18 ILE A O 14
ATOM 15883 N N . THR A 1 19 ? -8.836 11.440 11.605 1.00 0.00 19 THR A N 14
ATOM 15884 C CA . THR A 1 19 ? -9.542 10.674 12.624 1.00 0.00 19 THR A CA 14
ATOM 15885 C C . THR A 1 19 ? -9.424 11.339 13.991 1.00 0.00 19 THR A C 14
ATOM 15886 O O . THR A 1 19 ? -8.328 11.687 14.430 1.00 0.00 19 THR A O 14
ATOM 15897 N N . ASP A 1 20 ? -10.559 11.511 14.660 1.00 0.00 20 ASP A N 14
ATOM 15898 C CA . ASP A 1 20 ? -10.582 12.132 15.979 1.00 0.00 20 ASP A CA 14
ATOM 15899 C C . ASP A 1 20 ? -10.052 11.174 17.040 1.00 0.00 20 ASP A C 14
ATOM 15900 O O . ASP A 1 20 ? -9.908 11.541 18.206 1.00 0.00 20 ASP A O 14
ATOM 15909 N N . ASN A 1 21 ? -9.764 9.943 16.629 1.00 0.00 21 ASN A N 14
ATOM 15910 C CA . ASN A 1 21 ? -9.252 8.931 17.546 1.00 0.00 21 ASN A CA 14
ATOM 15911 C C . ASN A 1 21 ? -7.870 8.452 17.109 1.00 0.00 21 ASN A C 14
ATOM 15912 O O . ASN A 1 21 ? -7.740 7.695 16.147 1.00 0.00 21 ASN A O 14
ATOM 15923 N N . CYS A 1 22 ? -6.843 8.898 17.824 1.00 0.00 22 CYS A N 14
ATOM 15924 C CA . CYS A 1 22 ? -5.471 8.515 17.511 1.00 0.00 22 CYS A CA 14
ATOM 15925 C C . CYS A 1 22 ? -5.402 7.060 17.057 1.00 0.00 22 CYS A C 14
ATOM 15926 O O . CYS A 1 22 ? -4.616 6.711 16.176 1.00 0.00 22 CYS A O 14
ATOM 15934 N N . SER A 1 23 ? -6.229 6.216 17.665 1.00 0.00 23 SER A N 14
ATOM 15935 C CA . SER A 1 23 ? -6.259 4.798 17.327 1.00 0.00 23 SER A CA 14
ATOM 15936 C C . SER A 1 23 ? -6.108 4.595 15.823 1.00 0.00 23 SER A C 14
ATOM 15937 O O . SER A 1 23 ? -5.197 3.903 15.366 1.00 0.00 23 SER A O 14
ATOM 15945 N N . LEU A 1 24 ? -7.008 5.202 15.057 1.00 0.00 24 LEU A N 14
ATOM 15946 C CA . LEU A 1 24 ? -6.977 5.088 13.603 1.00 0.00 24 LEU A CA 14
ATOM 15947 C C . LEU A 1 24 ? -5.726 5.748 13.032 1.00 0.00 24 LEU A C 14
ATOM 15948 O O . LEU A 1 24 ? -4.876 6.241 13.776 1.00 0.00 24 LEU A O 14
ATOM 15964 N N . LEU A 1 25 ? -5.619 5.757 11.708 1.00 0.00 25 LEU A N 14
ATOM 15965 C CA . LEU A 1 25 ? -4.473 6.359 11.037 1.00 0.00 25 LEU A CA 14
ATOM 15966 C C . LEU A 1 25 ? -4.869 7.657 10.341 1.00 0.00 25 LEU A C 14
ATOM 15967 O O . LEU A 1 25 ? -5.797 7.682 9.532 1.00 0.00 25 LEU A O 14
ATOM 15983 N N . SER A 1 26 ? -4.159 8.734 10.661 1.00 0.00 26 SER A N 14
ATOM 15984 C CA . SER A 1 26 ? -4.437 10.037 10.068 1.00 0.00 26 SER A CA 14
ATOM 15985 C C . SER A 1 26 ? -3.396 10.385 9.008 1.00 0.00 26 SER A C 14
ATOM 15986 O O . SER A 1 26 ? -2.207 10.505 9.304 1.00 0.00 26 SER A O 14
ATOM 15994 N N . PHE A 1 27 ? -3.853 10.547 7.771 1.00 0.00 27 PHE A N 14
ATOM 15995 C CA . PHE A 1 27 ? -2.963 10.881 6.665 1.00 0.00 27 PHE A CA 14
ATOM 15996 C C . PHE A 1 27 ? -3.622 11.880 5.718 1.00 0.00 27 PHE A C 14
ATOM 15997 O O . PHE A 1 27 ? -4.805 12.191 5.852 1.00 0.00 27 PHE A O 14
ATOM 16014 N N . HIS A 1 28 ? -2.846 12.379 4.761 1.00 0.00 28 HIS A N 14
ATOM 16015 C CA . HIS A 1 28 ? -3.354 13.343 3.791 1.00 0.00 28 HIS A CA 14
ATOM 16016 C C . HIS A 1 28 ? -3.254 12.790 2.373 1.00 0.00 28 HIS A C 14
ATOM 16017 O O . HIS A 1 28 ? -2.669 11.731 2.149 1.00 0.00 28 HIS A O 14
ATOM 16032 N N . ARG A 1 29 ? -3.830 13.515 1.419 1.00 0.00 29 ARG A N 14
ATOM 16033 C CA . ARG A 1 29 ? -3.809 13.096 0.023 1.00 0.00 29 ARG A CA 14
ATOM 16034 C C . ARG A 1 29 ? -2.375 12.971 -0.485 1.00 0.00 29 ARG A C 14
ATOM 16035 O O . ARG A 1 29 ? -1.648 13.959 -0.570 1.00 0.00 29 ARG A O 14
ATOM 16056 N N . GLY A 1 30 ? -1.976 11.748 -0.821 1.00 0.00 30 GLY A N 14
ATOM 16057 C CA . GLY A 1 30 ? -0.631 11.516 -1.315 1.00 0.00 30 GLY A CA 14
ATOM 16058 C C . GLY A 1 30 ? 0.220 10.733 -0.336 1.00 0.00 30 GLY A C 14
ATOM 16059 O O . GLY A 1 30 ? 1.004 9.872 -0.734 1.00 0.00 30 GLY A O 14
ATOM 16063 N N . ASP A 1 31 ? 0.067 11.033 0.949 1.00 0.00 31 ASP A N 14
ATOM 16064 C CA . ASP A 1 31 ? 0.829 10.351 1.990 1.00 0.00 31 ASP A CA 14
ATOM 16065 C C . ASP A 1 31 ? 0.747 8.837 1.819 1.00 0.00 31 ASP A C 14
ATOM 16066 O O . ASP A 1 31 ? -0.231 8.208 2.226 1.00 0.00 31 ASP A O 14
ATOM 16075 N N . LEU A 1 32 ? 1.778 8.259 1.214 1.00 0.00 32 LEU A N 14
ATOM 16076 C CA . LEU A 1 32 ? 1.824 6.818 0.988 1.00 0.00 32 LEU A CA 14
ATOM 16077 C C . LEU A 1 32 ? 1.882 6.061 2.311 1.00 0.00 32 LEU A C 14
ATOM 16078 O O . LEU A 1 32 ? 2.557 6.484 3.250 1.00 0.00 32 LEU A O 14
ATOM 16094 N N . ILE A 1 33 ? 1.171 4.940 2.377 1.00 0.00 33 ILE A N 14
ATOM 16095 C CA . ILE A 1 33 ? 1.145 4.123 3.584 1.00 0.00 33 ILE A CA 14
ATOM 16096 C C . ILE A 1 33 ? 1.917 2.823 3.384 1.00 0.00 33 ILE A C 14
ATOM 16097 O O . ILE A 1 33 ? 1.838 2.197 2.327 1.00 0.00 33 ILE A O 14
ATOM 16113 N N . LYS A 1 34 ? 2.663 2.421 4.408 1.00 0.00 34 LYS A N 14
ATOM 16114 C CA . LYS A 1 34 ? 3.447 1.194 4.348 1.00 0.00 34 LYS A CA 14
ATOM 16115 C C . LYS A 1 34 ? 2.694 0.034 4.992 1.00 0.00 34 LYS A C 14
ATOM 16116 O O . LYS A 1 34 ? 2.439 0.040 6.197 1.00 0.00 34 LYS A O 14
ATOM 16135 N N . LEU A 1 35 ? 2.342 -0.959 4.183 1.00 0.00 35 LEU A N 14
ATOM 16136 C CA . LEU A 1 35 ? 1.619 -2.127 4.675 1.00 0.00 35 LEU A CA 14
ATOM 16137 C C . LEU A 1 35 ? 2.473 -2.921 5.658 1.00 0.00 35 LEU A C 14
ATOM 16138 O O . LEU A 1 35 ? 3.595 -3.321 5.341 1.00 0.00 35 LEU A O 14
ATOM 16154 N N . LEU A 1 36 ? 1.935 -3.150 6.851 1.00 0.00 36 LEU A N 14
ATOM 16155 C CA . LEU A 1 36 ? 2.647 -3.900 7.881 1.00 0.00 36 LEU A CA 14
ATOM 16156 C C . LEU A 1 36 ? 2.044 -5.289 8.057 1.00 0.00 36 LEU A C 14
ATOM 16157 O O . LEU A 1 36 ? 0.845 -5.500 7.875 1.00 0.00 36 LEU A O 14
ATOM 16173 N N . PRO A 1 37 ? 2.893 -6.261 8.422 1.00 0.00 37 PRO A N 14
ATOM 16174 C CA . PRO A 1 37 ? 2.466 -7.648 8.633 1.00 0.00 37 PRO A CA 14
ATOM 16175 C C . PRO A 1 37 ? 1.599 -7.803 9.878 1.00 0.00 37 PRO A C 14
ATOM 16176 O O . PRO A 1 37 ? 2.099 -7.777 11.003 1.00 0.00 37 PRO A O 14
ATOM 16187 N N . VAL A 1 38 ? 0.296 -7.966 9.670 1.00 0.00 38 VAL A N 14
ATOM 16188 C CA . VAL A 1 38 ? -0.641 -8.128 10.775 1.00 0.00 38 VAL A CA 14
ATOM 16189 C C . VAL A 1 38 ? -1.323 -9.490 10.722 1.00 0.00 38 VAL A C 14
ATOM 16190 O O . VAL A 1 38 ? -1.784 -9.924 9.667 1.00 0.00 38 VAL A O 14
ATOM 16203 N N . ALA A 1 39 ? -1.384 -10.160 11.868 1.00 0.00 39 ALA A N 14
ATOM 16204 C CA . ALA A 1 39 ? -2.013 -11.472 11.954 1.00 0.00 39 ALA A CA 14
ATOM 16205 C C . ALA A 1 39 ? -3.454 -11.424 11.458 1.00 0.00 39 ALA A C 14
ATOM 16206 O O . ALA A 1 39 ? -3.810 -12.089 10.484 1.00 0.00 39 ALA A O 14
ATOM 16213 N N . THR A 1 40 ? -4.281 -10.633 12.134 1.00 0.00 40 THR A N 14
ATOM 16214 C CA . THR A 1 40 ? -5.684 -10.499 11.763 1.00 0.00 40 THR A CA 14
ATOM 16215 C C . THR A 1 40 ? -6.063 -9.036 11.563 1.00 0.00 40 THR A C 14
ATOM 16216 O O . THR A 1 40 ? -5.356 -8.134 12.013 1.00 0.00 40 THR A O 14
ATOM 16227 N N . LEU A 1 41 ? -7.184 -8.807 10.887 1.00 0.00 41 LEU A N 14
ATOM 16228 C CA . LEU A 1 41 ? -7.658 -7.452 10.627 1.00 0.00 41 LEU A CA 14
ATOM 16229 C C . LEU A 1 41 ? -9.179 -7.419 10.520 1.00 0.00 41 LEU A C 14
ATOM 16230 O O . LEU A 1 41 ? -9.841 -8.449 10.636 1.00 0.00 41 LEU A O 14
ATOM 16246 N N . GLU A 1 42 ? -9.725 -6.227 10.297 1.00 0.00 42 GLU A N 14
ATOM 16247 C CA . GLU A 1 42 ? -11.168 -6.061 10.173 1.00 0.00 42 GLU A CA 14
ATOM 16248 C C . GLU A 1 42 ? -11.588 -6.030 8.706 1.00 0.00 42 GLU A C 14
ATOM 16249 O O . GLU A 1 42 ? -10.810 -5.682 7.819 1.00 0.00 42 GLU A O 14
ATOM 16261 N N . PRO A 1 43 ? -12.850 -6.404 8.445 1.00 0.00 43 PRO A N 14
ATOM 16262 C CA . PRO A 1 43 ? -13.403 -6.428 7.087 1.00 0.00 43 PRO A CA 14
ATOM 16263 C C . PRO A 1 43 ? -13.595 -5.028 6.515 1.00 0.00 43 PRO A C 14
ATOM 16264 O O . PRO A 1 43 ? -14.675 -4.448 6.615 1.00 0.00 43 PRO A O 14
ATOM 16275 N N . GLY A 1 44 ? -12.539 -4.489 5.913 1.00 0.00 44 GLY A N 14
ATOM 16276 C CA . GLY A 1 44 ? -12.613 -3.161 5.332 1.00 0.00 44 GLY A CA 14
ATOM 16277 C C . GLY A 1 44 ? -11.623 -2.199 5.959 1.00 0.00 44 GLY A C 14
ATOM 16278 O O . GLY A 1 44 ? -11.692 -0.991 5.730 1.00 0.00 44 GLY A O 14
ATOM 16282 N N . TRP A 1 45 ? -10.702 -2.733 6.752 1.00 0.00 45 TRP A N 14
ATOM 16283 C CA . TRP A 1 45 ? -9.695 -1.913 7.415 1.00 0.00 45 TRP A CA 14
ATOM 16284 C C . TRP A 1 45 ? -8.290 -2.340 7.007 1.00 0.00 45 TRP A C 14
ATOM 16285 O O . TRP A 1 45 ? -8.082 -3.462 6.548 1.00 0.00 45 TRP A O 14
ATOM 16306 N N . GLN A 1 46 ? -7.329 -1.437 7.177 1.00 0.00 46 GLN A N 14
ATOM 16307 C CA . GLN A 1 46 ? -5.943 -1.722 6.825 1.00 0.00 46 GLN A CA 14
ATOM 16308 C C . GLN A 1 46 ? -4.994 -1.247 7.920 1.00 0.00 46 GLN A C 14
ATOM 16309 O O . GLN A 1 46 ? -5.214 -0.204 8.537 1.00 0.00 46 GLN A O 14
ATOM 16323 N N . PHE A 1 47 ? -3.939 -2.019 8.159 1.00 0.00 47 PHE A N 14
ATOM 16324 C CA . PHE A 1 47 ? -2.956 -1.677 9.181 1.00 0.00 47 PHE A CA 14
ATOM 16325 C C . PHE A 1 47 ? -1.597 -1.384 8.553 1.00 0.00 47 PHE A C 14
ATOM 16326 O O . PHE A 1 47 ? -1.044 -2.211 7.829 1.00 0.00 47 PHE A O 14
ATOM 16343 N N . GLY A 1 48 ? -1.064 -0.199 8.835 1.00 0.00 48 GLY A N 14
ATOM 16344 C CA . GLY A 1 48 ? 0.225 0.184 8.290 1.00 0.00 48 GLY A CA 14
ATOM 16345 C C . GLY A 1 48 ? 0.765 1.455 8.915 1.00 0.00 48 GLY A C 14
ATOM 16346 O O . GLY A 1 48 ? 0.089 2.094 9.721 1.00 0.00 48 GLY A O 14
ATOM 16350 N N . SER A 1 49 ? 1.988 1.822 8.544 1.00 0.00 49 SER A N 14
ATOM 16351 C CA . SER A 1 49 ? 2.620 3.022 9.079 1.00 0.00 49 SER A CA 14
ATOM 16352 C C . SER A 1 49 ? 2.668 4.125 8.026 1.00 0.00 49 SER A C 14
ATOM 16353 O O . SER A 1 49 ? 3.057 3.890 6.882 1.00 0.00 49 SER A O 14
ATOM 16361 N N . ALA A 1 50 ? 2.270 5.330 8.421 1.00 0.00 50 ALA A N 14
ATOM 16362 C CA . ALA A 1 50 ? 2.269 6.470 7.514 1.00 0.00 50 ALA A CA 14
ATOM 16363 C C . ALA A 1 50 ? 2.599 7.762 8.254 1.00 0.00 50 ALA A C 14
ATOM 16364 O O . ALA A 1 50 ? 2.031 8.047 9.308 1.00 0.00 50 ALA A O 14
ATOM 16371 N N . GLY A 1 51 ? 3.521 8.541 7.696 1.00 0.00 51 GLY A N 14
ATOM 16372 C CA . GLY A 1 51 ? 3.911 9.792 8.319 1.00 0.00 51 GLY A CA 14
ATOM 16373 C C . GLY A 1 51 ? 4.379 9.608 9.749 1.00 0.00 51 GLY A C 14
ATOM 16374 O O . GLY A 1 51 ? 3.776 10.140 10.680 1.00 0.00 51 GLY A O 14
ATOM 16378 N N . GLY A 1 52 ? 5.457 8.850 9.924 1.00 0.00 52 GLY A N 14
ATOM 16379 C CA . GLY A 1 52 ? 5.986 8.609 11.254 1.00 0.00 52 GLY A CA 14
ATOM 16380 C C . GLY A 1 52 ? 4.896 8.331 12.270 1.00 0.00 52 GLY A C 14
ATOM 16381 O O . GLY A 1 52 ? 5.005 8.725 13.431 1.00 0.00 52 GLY A O 14
ATOM 16385 N N . ARG A 1 53 ? 3.840 7.653 11.832 1.00 0.00 53 ARG A N 14
ATOM 16386 C CA . ARG A 1 53 ? 2.724 7.326 12.711 1.00 0.00 53 ARG A CA 14
ATOM 16387 C C . ARG A 1 53 ? 2.069 6.012 12.293 1.00 0.00 53 ARG A C 14
ATOM 16388 O O . ARG A 1 53 ? 2.182 5.590 11.143 1.00 0.00 53 ARG A O 14
ATOM 16409 N N . SER A 1 54 ? 1.386 5.372 13.236 1.00 0.00 54 SER A N 14
ATOM 16410 C CA . SER A 1 54 ? 0.717 4.104 12.967 1.00 0.00 54 SER A CA 14
ATOM 16411 C C . SER A 1 54 ? -0.780 4.209 13.247 1.00 0.00 54 SER A C 14
ATOM 16412 O O . SER A 1 54 ? -1.215 5.025 14.059 1.00 0.00 54 SER A O 14
ATOM 16420 N N . GLY A 1 55 ? -1.563 3.378 12.566 1.00 0.00 55 GLY A N 14
ATOM 16421 C CA . GLY A 1 55 ? -3.001 3.393 12.754 1.00 0.00 55 GLY A CA 14
ATOM 16422 C C . GLY A 1 55 ? -3.726 2.510 11.757 1.00 0.00 55 GLY A C 14
ATOM 16423 O O . GLY A 1 55 ? -3.101 1.725 11.042 1.00 0.00 55 GLY A O 14
ATOM 16427 N N . LEU A 1 56 ? -5.047 2.636 11.709 1.00 0.00 56 LEU A N 14
ATOM 16428 C CA . LEU A 1 56 ? -5.858 1.842 10.792 1.00 0.00 56 LEU A CA 14
ATOM 16429 C C . LEU A 1 56 ? -6.596 2.738 9.802 1.00 0.00 56 LEU A C 14
ATOM 16430 O O . LEU A 1 56 ? -7.014 3.845 10.142 1.00 0.00 56 LEU A O 14
ATOM 16446 N N . PHE A 1 57 ? -6.755 2.251 8.576 1.00 0.00 57 PHE A N 14
ATOM 16447 C CA . PHE A 1 57 ? -7.443 3.007 7.536 1.00 0.00 57 PHE A CA 14
ATOM 16448 C C . PHE A 1 57 ? -8.220 2.075 6.610 1.00 0.00 57 PHE A C 14
ATOM 16449 O O . PHE A 1 57 ? -7.826 0.935 6.361 1.00 0.00 57 PHE A O 14
ATOM 16466 N N . PRO A 1 58 ? -9.352 2.570 6.088 1.00 0.00 58 PRO A N 14
ATOM 16467 C CA . PRO A 1 58 ? -10.208 1.799 5.182 1.00 0.00 58 PRO A CA 14
ATOM 16468 C C . PRO A 1 58 ? -9.560 1.578 3.819 1.00 0.00 58 PRO A C 14
ATOM 16469 O O . PRO A 1 58 ? -9.123 2.527 3.168 1.00 0.00 58 PRO A O 14
ATOM 16480 N N . ALA A 1 59 ? -9.502 0.320 3.394 1.00 0.00 59 ALA A N 14
ATOM 16481 C CA . ALA A 1 59 ? -8.909 -0.024 2.107 1.00 0.00 59 ALA A CA 14
ATOM 16482 C C . ALA A 1 59 ? -9.862 0.297 0.960 1.00 0.00 59 ALA A C 14
ATOM 16483 O O . ALA A 1 59 ? -10.108 -0.540 0.092 1.00 0.00 59 ALA A O 14
ATOM 16490 N N . ASP A 1 60 ? -10.395 1.514 0.964 1.00 0.00 60 ASP A N 14
ATOM 16491 C CA . ASP A 1 60 ? -11.321 1.945 -0.077 1.00 0.00 60 ASP A CA 14
ATOM 16492 C C . ASP A 1 60 ? -10.909 3.300 -0.643 1.00 0.00 60 ASP A C 14
ATOM 16493 O O . ASP A 1 60 ? -11.126 3.584 -1.822 1.00 0.00 60 ASP A O 14
ATOM 16502 N N . ILE A 1 61 ? -10.313 4.133 0.203 1.00 0.00 61 ILE A N 14
ATOM 16503 C CA . ILE A 1 61 ? -9.870 5.458 -0.213 1.00 0.00 61 ILE A CA 14
ATOM 16504 C C . ILE A 1 61 ? -8.382 5.461 -0.546 1.00 0.00 61 ILE A C 14
ATOM 16505 O O . ILE A 1 61 ? -7.733 6.507 -0.528 1.00 0.00 61 ILE A O 14
ATOM 16521 N N . VAL A 1 62 ? -7.848 4.283 -0.854 1.00 0.00 62 VAL A N 14
ATOM 16522 C CA . VAL A 1 62 ? -6.437 4.150 -1.195 1.00 0.00 62 VAL A CA 14
ATOM 16523 C C . VAL A 1 62 ? -6.255 3.340 -2.473 1.00 0.00 62 VAL A C 14
ATOM 16524 O O . VAL A 1 62 ? -6.976 2.372 -2.714 1.00 0.00 62 VAL A O 14
ATOM 16537 N N . GLN A 1 63 ? -5.286 3.742 -3.289 1.00 0.00 63 GLN A N 14
ATOM 16538 C CA . GLN A 1 63 ? -5.009 3.053 -4.544 1.00 0.00 63 GLN A CA 14
ATOM 16539 C C . GLN A 1 63 ? -3.599 2.472 -4.547 1.00 0.00 63 GLN A C 14
ATOM 16540 O O . GLN A 1 63 ? -2.680 3.007 -3.926 1.00 0.00 63 GLN A O 14
ATOM 16554 N N . PRO A 1 64 ? -3.421 1.351 -5.262 1.00 0.00 64 PRO A N 14
ATOM 16555 C CA . PRO A 1 64 ? -2.125 0.674 -5.363 1.00 0.00 64 PRO A CA 14
ATOM 16556 C C . PRO A 1 64 ? -1.116 1.472 -6.181 1.00 0.00 64 PRO A C 14
ATOM 16557 O O . PRO A 1 64 ? -1.470 2.099 -7.179 1.00 0.00 64 PRO A O 14
ATOM 16568 N N . ALA A 1 65 ? 0.141 1.443 -5.752 1.00 0.00 65 ALA A N 14
ATOM 16569 C CA . ALA A 1 65 ? 1.202 2.162 -6.447 1.00 0.00 65 ALA A CA 14
ATOM 16570 C C . ALA A 1 65 ? 2.476 1.327 -6.517 1.00 0.00 65 ALA A C 14
ATOM 16571 O O . ALA A 1 65 ? 2.611 0.322 -5.819 1.00 0.00 65 ALA A O 14
ATOM 16578 N N . ALA A 1 66 ? 3.408 1.749 -7.365 1.00 0.00 66 ALA A N 14
ATOM 16579 C CA . ALA A 1 66 ? 4.672 1.041 -7.526 1.00 0.00 66 ALA A CA 14
ATOM 16580 C C . ALA A 1 66 ? 5.571 1.238 -6.310 1.00 0.00 66 ALA A C 14
ATOM 16581 O O . ALA A 1 66 ? 5.606 2.319 -5.722 1.00 0.00 66 ALA A O 14
ATOM 16588 N N . ALA A 1 67 ? 6.295 0.188 -5.938 1.00 0.00 67 ALA A N 14
ATOM 16589 C CA . ALA A 1 67 ? 7.194 0.247 -4.793 1.00 0.00 67 ALA A CA 14
ATOM 16590 C C . ALA A 1 67 ? 8.248 1.334 -4.978 1.00 0.00 67 ALA A C 14
ATOM 16591 O O . ALA A 1 67 ? 8.728 1.585 -6.083 1.00 0.00 67 ALA A O 14
ATOM 16598 N N . PRO A 1 68 ? 8.617 1.996 -3.871 1.00 0.00 68 PRO A N 14
ATOM 16599 C CA . PRO A 1 68 ? 9.617 3.068 -3.886 1.00 0.00 68 PRO A CA 14
ATOM 16600 C C . PRO A 1 68 ? 11.023 2.544 -4.159 1.00 0.00 68 PRO A C 14
ATOM 16601 O O . PRO A 1 68 ? 11.955 3.321 -4.367 1.00 0.00 68 PRO A O 14
ATOM 16612 N N . ASP A 1 69 ? 11.168 1.224 -4.158 1.00 0.00 69 ASP A N 14
ATOM 16613 C CA . ASP A 1 69 ? 12.460 0.596 -4.407 1.00 0.00 69 ASP A CA 14
ATOM 16614 C C . ASP A 1 69 ? 12.592 0.185 -5.871 1.00 0.00 69 ASP A C 14
ATOM 16615 O O . ASP A 1 69 ? 11.639 -0.308 -6.476 1.00 0.00 69 ASP A O 14
ATOM 16624 N N . PHE A 1 70 ? 13.777 0.392 -6.434 1.00 0.00 70 PHE A N 14
ATOM 16625 C CA . PHE A 1 70 ? 14.033 0.045 -7.827 1.00 0.00 70 PHE A CA 14
ATOM 16626 C C . PHE A 1 70 ? 13.876 -1.456 -8.051 1.00 0.00 70 PHE A C 14
ATOM 16627 O O . PHE A 1 70 ? 13.716 -2.223 -7.102 1.00 0.00 70 PHE A O 14
ATOM 16644 N N . SER A 1 71 ? 13.922 -1.868 -9.314 1.00 0.00 71 SER A N 14
ATOM 16645 C CA . SER A 1 71 ? 13.781 -3.277 -9.665 1.00 0.00 71 SER A CA 14
ATOM 16646 C C . SER A 1 71 ? 14.914 -3.724 -10.584 1.00 0.00 71 SER A C 14
ATOM 16647 O O . SER A 1 71 ? 15.011 -3.283 -11.729 1.00 0.00 71 SER A O 14
ATOM 16655 N N . PHE A 1 72 ? 15.770 -4.604 -10.073 1.00 0.00 72 PHE A N 14
ATOM 16656 C CA . PHE A 1 72 ? 16.897 -5.111 -10.846 1.00 0.00 72 PHE A CA 14
ATOM 16657 C C . PHE A 1 72 ? 16.418 -5.786 -12.128 1.00 0.00 72 PHE A C 14
ATOM 16658 O O . PHE A 1 72 ? 15.219 -5.982 -12.328 1.00 0.00 72 PHE A O 14
ATOM 16675 N N . SER A 1 73 ? 17.363 -6.140 -12.992 1.00 0.00 73 SER A N 14
ATOM 16676 C CA . SER A 1 73 ? 17.038 -6.789 -14.257 1.00 0.00 73 SER A CA 14
ATOM 16677 C C . SER A 1 73 ? 16.208 -8.048 -14.024 1.00 0.00 73 SER A C 14
ATOM 16678 O O . SER A 1 73 ? 16.406 -8.764 -13.042 1.00 0.00 73 SER A O 14
ATOM 16686 N N . LYS A 1 74 ? 15.277 -8.312 -14.934 1.00 0.00 74 LYS A N 14
ATOM 16687 C CA . LYS A 1 74 ? 14.416 -9.484 -14.831 1.00 0.00 74 LYS A CA 14
ATOM 16688 C C . LYS A 1 74 ? 14.990 -10.652 -15.625 1.00 0.00 74 LYS A C 14
ATOM 16689 O O . LYS A 1 74 ? 15.656 -10.456 -16.641 1.00 0.00 74 LYS A O 14
ATOM 16708 N N . GLU A 1 75 ? 14.726 -11.868 -15.156 1.00 0.00 75 GLU A N 14
ATOM 16709 C CA . GLU A 1 75 ? 15.216 -13.067 -15.825 1.00 0.00 75 GLU A CA 14
ATOM 16710 C C . GLU A 1 75 ? 14.670 -13.160 -17.247 1.00 0.00 75 GLU A C 14
ATOM 16711 O O . GLU A 1 75 ? 13.620 -12.597 -17.556 1.00 0.00 75 GLU A O 14
ATOM 16723 N N . GLN A 1 76 ? 15.390 -13.874 -18.106 1.00 0.00 76 GLN A N 14
ATOM 16724 C CA . GLN A 1 76 ? 14.978 -14.039 -19.495 1.00 0.00 76 GLN A CA 14
ATOM 16725 C C . GLN A 1 76 ? 13.496 -14.387 -19.585 1.00 0.00 76 GLN A C 14
ATOM 16726 O O . GLN A 1 76 ? 12.960 -15.089 -18.727 1.00 0.00 76 GLN A O 14
ATOM 16740 N N . ARG A 1 77 ? 12.840 -13.893 -20.629 1.00 0.00 77 ARG A N 14
ATOM 16741 C CA . ARG A 1 77 ? 11.419 -14.150 -20.831 1.00 0.00 77 ARG A CA 14
ATOM 16742 C C . ARG A 1 77 ? 11.143 -15.650 -20.898 1.00 0.00 77 ARG A C 14
ATOM 16743 O O . ARG A 1 77 ? 11.998 -16.431 -21.315 1.00 0.00 77 ARG A O 14
ATOM 16764 N N . SER A 1 78 ? 9.942 -16.044 -20.485 1.00 0.00 78 SER A N 14
ATOM 16765 C CA . SER A 1 78 ? 9.555 -17.450 -20.493 1.00 0.00 78 SER A CA 14
ATOM 16766 C C . SER A 1 78 ? 9.558 -18.005 -21.915 1.00 0.00 78 SER A C 14
ATOM 16767 O O . SER A 1 78 ? 9.380 -17.266 -22.882 1.00 0.00 78 SER A O 14
ATOM 16775 N N . GLY A 1 79 ? 9.761 -19.314 -22.032 1.00 0.00 79 GLY A N 14
ATOM 16776 C CA . GLY A 1 79 ? 9.784 -19.947 -23.337 1.00 0.00 79 GLY A CA 14
ATOM 16777 C C . GLY A 1 79 ? 8.806 -21.101 -23.439 1.00 0.00 79 GLY A C 14
ATOM 16778 O O . GLY A 1 79 ? 8.053 -21.201 -24.407 1.00 0.00 79 GLY A O 14
ATOM 16782 N N . SER A 1 80 ? 8.819 -21.975 -22.438 1.00 0.00 80 SER A N 14
ATOM 16783 C CA . SER A 1 80 ? 7.930 -23.131 -22.421 1.00 0.00 80 SER A CA 14
ATOM 16784 C C . SER A 1 80 ? 6.582 -22.789 -23.050 1.00 0.00 80 SER A C 14
ATOM 16785 O O . SER A 1 80 ? 6.032 -21.713 -22.819 1.00 0.00 80 SER A O 14
ATOM 16793 N N . GLY A 1 81 ? 6.056 -23.714 -23.847 1.00 0.00 81 GLY A N 14
ATOM 16794 C CA . GLY A 1 81 ? 4.778 -23.493 -24.497 1.00 0.00 81 GLY A CA 14
ATOM 16795 C C . GLY A 1 81 ? 3.775 -24.589 -24.193 1.00 0.00 81 GLY A C 14
ATOM 16796 O O . GLY A 1 81 ? 3.921 -25.343 -23.231 1.00 0.00 81 GLY A O 14
ATOM 16800 N N . PRO A 1 82 ? 2.728 -24.686 -25.026 1.00 0.00 82 PRO A N 14
ATOM 16801 C CA . PRO A 1 82 ? 1.676 -25.693 -24.861 1.00 0.00 82 PRO A CA 14
ATOM 16802 C C . PRO A 1 82 ? 2.172 -27.103 -25.162 1.00 0.00 82 PRO A C 14
ATOM 16803 O O . PRO A 1 82 ? 3.276 -27.287 -25.674 1.00 0.00 82 PRO A O 14
ATOM 16814 N N . SER A 1 83 ? 1.348 -28.096 -24.843 1.00 0.00 83 SER A N 14
ATOM 16815 C CA . SER A 1 83 ? 1.704 -29.491 -25.077 1.00 0.00 83 SER A CA 14
ATOM 16816 C C . SER A 1 83 ? 0.537 -30.253 -25.696 1.00 0.00 83 SER A C 14
ATOM 16817 O O . SER A 1 83 ? -0.570 -29.727 -25.814 1.00 0.00 83 SER A O 14
ATOM 16825 N N . SER A 1 84 ? 0.792 -31.497 -26.089 1.00 0.00 84 SER A N 14
ATOM 16826 C CA . SER A 1 84 ? -0.235 -32.332 -26.699 1.00 0.00 84 SER A CA 14
ATOM 16827 C C . SER A 1 84 ? -0.827 -33.300 -25.678 1.00 0.00 84 SER A C 14
ATOM 16828 O O . SER A 1 84 ? -0.358 -33.386 -24.544 1.00 0.00 84 SER A O 14
ATOM 16836 N N . GLY A 1 85 ? -1.861 -34.026 -26.090 1.00 0.00 85 GLY A N 14
ATOM 16837 C CA . GLY A 1 85 ? -2.500 -34.978 -25.201 1.00 0.00 85 GLY A CA 14
ATOM 16838 C C . GLY A 1 85 ? -1.954 -36.383 -25.365 1.00 0.00 85 GLY A C 14
ATOM 16839 O O . GLY A 1 85 ? -2.706 -37.322 -25.625 1.00 0.00 85 GLY A O 14
ATOM 16843 N N . GLY A 1 1 ? 14.049 -12.048 -11.469 1.00 0.00 1 GLY A N 15
ATOM 16844 C CA . GLY A 1 1 ? 15.432 -12.366 -11.163 1.00 0.00 1 GLY A CA 15
ATOM 16845 C C . GLY A 1 1 ? 15.559 -13.520 -10.189 1.00 0.00 1 GLY A C 15
ATOM 16846 O O . GLY A 1 1 ? 14.926 -14.561 -10.364 1.00 0.00 1 GLY A O 15
ATOM 16850 N N . SER A 1 2 ? 16.382 -13.337 -9.161 1.00 0.00 2 SER A N 15
ATOM 16851 C CA . SER A 1 2 ? 16.595 -14.375 -8.158 1.00 0.00 2 SER A CA 15
ATOM 16852 C C . SER A 1 2 ? 15.289 -14.722 -7.450 1.00 0.00 2 SER A C 15
ATOM 16853 O O . SER A 1 2 ? 14.975 -15.893 -7.242 1.00 0.00 2 SER A O 15
ATOM 16861 N N . SER A 1 3 ? 14.532 -13.693 -7.081 1.00 0.00 3 SER A N 15
ATOM 16862 C CA . SER A 1 3 ? 13.261 -13.887 -6.392 1.00 0.00 3 SER A CA 15
ATOM 16863 C C . SER A 1 3 ? 12.121 -14.057 -7.392 1.00 0.00 3 SER A C 15
ATOM 16864 O O . SER A 1 3 ? 11.831 -13.156 -8.178 1.00 0.00 3 SER A O 15
ATOM 16872 N N . GLY A 1 4 ? 11.479 -15.220 -7.355 1.00 0.00 4 GLY A N 15
ATOM 16873 C CA . GLY A 1 4 ? 10.378 -15.489 -8.262 1.00 0.00 4 GLY A CA 15
ATOM 16874 C C . GLY A 1 4 ? 9.033 -15.129 -7.663 1.00 0.00 4 GLY A C 15
ATOM 16875 O O . GLY A 1 4 ? 8.388 -15.959 -7.024 1.00 0.00 4 GLY A O 15
ATOM 16879 N N . SER A 1 5 ? 8.608 -13.886 -7.869 1.00 0.00 5 SER A N 15
ATOM 16880 C CA . SER A 1 5 ? 7.333 -13.416 -7.340 1.00 0.00 5 SER A CA 15
ATOM 16881 C C . SER A 1 5 ? 6.805 -12.241 -8.159 1.00 0.00 5 SER A C 15
ATOM 16882 O O . SER A 1 5 ? 7.469 -11.764 -9.079 1.00 0.00 5 SER A O 15
ATOM 16890 N N . SER A 1 6 ? 5.607 -11.781 -7.817 1.00 0.00 6 SER A N 15
ATOM 16891 C CA . SER A 1 6 ? 4.986 -10.665 -8.521 1.00 0.00 6 SER A CA 15
ATOM 16892 C C . SER A 1 6 ? 3.877 -10.041 -7.681 1.00 0.00 6 SER A C 15
ATOM 16893 O O . SER A 1 6 ? 2.989 -10.737 -7.189 1.00 0.00 6 SER A O 15
ATOM 16901 N N . GLY A 1 7 ? 3.935 -8.723 -7.519 1.00 0.00 7 GLY A N 15
ATOM 16902 C CA . GLY A 1 7 ? 2.931 -8.025 -6.738 1.00 0.00 7 GLY A CA 15
ATOM 16903 C C . GLY A 1 7 ? 3.536 -7.199 -5.621 1.00 0.00 7 GLY A C 15
ATOM 16904 O O . GLY A 1 7 ? 4.242 -7.726 -4.761 1.00 0.00 7 GLY A O 15
ATOM 16908 N N . SER A 1 8 ? 3.261 -5.898 -5.633 1.00 0.00 8 SER A N 15
ATOM 16909 C CA . SER A 1 8 ? 3.788 -4.995 -4.617 1.00 0.00 8 SER A CA 15
ATOM 16910 C C . SER A 1 8 ? 2.818 -4.871 -3.445 1.00 0.00 8 SER A C 15
ATOM 16911 O O . SER A 1 8 ? 1.662 -5.281 -3.536 1.00 0.00 8 SER A O 15
ATOM 16919 N N . GLY A 1 9 ? 3.300 -4.301 -2.345 1.00 0.00 9 GLY A N 15
ATOM 16920 C CA . GLY A 1 9 ? 2.464 -4.132 -1.171 1.00 0.00 9 GLY A CA 15
ATOM 16921 C C . GLY A 1 9 ? 2.490 -2.712 -0.639 1.00 0.00 9 GLY A C 15
ATOM 16922 O O . GLY A 1 9 ? 2.729 -2.491 0.548 1.00 0.00 9 GLY A O 15
ATOM 16926 N N . TYR A 1 10 ? 2.246 -1.748 -1.520 1.00 0.00 10 TYR A N 15
ATOM 16927 C CA . TYR A 1 10 ? 2.246 -0.342 -1.134 1.00 0.00 10 TYR A CA 15
ATOM 16928 C C . TYR A 1 10 ? 1.030 0.380 -1.707 1.00 0.00 10 TYR A C 15
ATOM 16929 O O . TYR A 1 10 ? 0.779 0.340 -2.911 1.00 0.00 10 TYR A O 15
ATOM 16947 N N . VAL A 1 11 ? 0.278 1.042 -0.833 1.00 0.00 11 VAL A N 15
ATOM 16948 C CA . VAL A 1 11 ? -0.911 1.776 -1.250 1.00 0.00 11 VAL A CA 15
ATOM 16949 C C . VAL A 1 11 ? -0.795 3.255 -0.898 1.00 0.00 11 VAL A C 15
ATOM 16950 O O . VAL A 1 11 ? -0.245 3.615 0.143 1.00 0.00 11 VAL A O 15
ATOM 16963 N N . ILE A 1 12 ? -1.317 4.108 -1.773 1.00 0.00 12 ILE A N 15
ATOM 16964 C CA . ILE A 1 12 ? -1.274 5.548 -1.554 1.00 0.00 12 ILE A CA 15
ATOM 16965 C C . ILE A 1 12 ? -2.633 6.078 -1.110 1.00 0.00 12 ILE A C 15
ATOM 16966 O O . ILE A 1 12 ? -3.666 5.461 -1.369 1.00 0.00 12 ILE A O 15
ATOM 16982 N N . ALA A 1 13 ? -2.625 7.227 -0.443 1.00 0.00 13 ALA A N 15
ATOM 16983 C CA . ALA A 1 13 ? -3.857 7.843 0.034 1.00 0.00 13 ALA A CA 15
ATOM 16984 C C . ALA A 1 13 ? -4.498 8.700 -1.053 1.00 0.00 13 ALA A C 15
ATOM 16985 O O . ALA A 1 13 ? -3.965 9.744 -1.429 1.00 0.00 13 ALA A O 15
ATOM 16992 N N . LEU A 1 14 ? -5.644 8.252 -1.554 1.00 0.00 14 LEU A N 15
ATOM 16993 C CA . LEU A 1 14 ? -6.358 8.978 -2.598 1.00 0.00 14 LEU A CA 15
ATOM 16994 C C . LEU A 1 14 ? -6.941 10.280 -2.056 1.00 0.00 14 LEU A C 15
ATOM 16995 O O . LEU A 1 14 ? -7.060 11.267 -2.781 1.00 0.00 14 LEU A O 15
ATOM 17011 N N . ARG A 1 15 ? -7.300 10.274 -0.776 1.00 0.00 15 ARG A N 15
ATOM 17012 C CA . ARG A 1 15 ? -7.868 11.454 -0.137 1.00 0.00 15 ARG A CA 15
ATOM 17013 C C . ARG A 1 15 ? -7.332 11.614 1.283 1.00 0.00 15 ARG A C 15
ATOM 17014 O O . ARG A 1 15 ? -6.833 10.660 1.880 1.00 0.00 15 ARG A O 15
ATOM 17035 N N . SER A 1 16 ? -7.440 12.826 1.818 1.00 0.00 16 SER A N 15
ATOM 17036 C CA . SER A 1 16 ? -6.963 13.113 3.165 1.00 0.00 16 SER A CA 15
ATOM 17037 C C . SER A 1 16 ? -7.865 12.463 4.211 1.00 0.00 16 SER A C 15
ATOM 17038 O O . SER A 1 16 ? -9.087 12.611 4.171 1.00 0.00 16 SER A O 15
ATOM 17046 N N . TYR A 1 17 ? -7.254 11.743 5.145 1.00 0.00 17 TYR A N 15
ATOM 17047 C CA . TYR A 1 17 ? -8.000 11.068 6.200 1.00 0.00 17 TYR A CA 15
ATOM 17048 C C . TYR A 1 17 ? -7.671 11.662 7.566 1.00 0.00 17 TYR A C 15
ATOM 17049 O O . TYR A 1 17 ? -6.740 11.219 8.239 1.00 0.00 17 TYR A O 15
ATOM 17067 N N . ILE A 1 18 ? -8.441 12.667 7.968 1.00 0.00 18 ILE A N 15
ATOM 17068 C CA . ILE A 1 18 ? -8.233 13.321 9.254 1.00 0.00 18 ILE A CA 15
ATOM 17069 C C . ILE A 1 18 ? -9.088 12.680 10.342 1.00 0.00 18 ILE A C 15
ATOM 17070 O O . ILE A 1 18 ? -10.317 12.745 10.302 1.00 0.00 18 ILE A O 15
ATOM 17086 N N . THR A 1 19 ? -8.429 12.060 11.316 1.00 0.00 19 THR A N 15
ATOM 17087 C CA . THR A 1 19 ? -9.127 11.407 12.416 1.00 0.00 19 THR A CA 15
ATOM 17088 C C . THR A 1 19 ? -8.804 12.076 13.747 1.00 0.00 19 THR A C 15
ATOM 17089 O O . THR A 1 19 ? -7.888 12.894 13.835 1.00 0.00 19 THR A O 15
ATOM 17100 N N . ASP A 1 20 ? -9.561 11.723 14.780 1.00 0.00 20 ASP A N 15
ATOM 17101 C CA . ASP A 1 20 ? -9.354 12.289 16.108 1.00 0.00 20 ASP A CA 15
ATOM 17102 C C . ASP A 1 20 ? -9.243 11.187 17.157 1.00 0.00 20 ASP A C 15
ATOM 17103 O O . ASP A 1 20 ? -9.576 11.391 18.323 1.00 0.00 20 ASP A O 15
ATOM 17112 N N . ASN A 1 21 ? -8.773 10.018 16.732 1.00 0.00 21 ASN A N 15
ATOM 17113 C CA . ASN A 1 21 ? -8.619 8.883 17.635 1.00 0.00 21 ASN A CA 15
ATOM 17114 C C . ASN A 1 21 ? -7.394 8.054 17.263 1.00 0.00 21 ASN A C 15
ATOM 17115 O O . ASN A 1 21 ? -7.292 7.545 16.146 1.00 0.00 21 ASN A O 15
ATOM 17126 N N . CYS A 1 22 ? -6.467 7.922 18.205 1.00 0.00 22 CYS A N 15
ATOM 17127 C CA . CYS A 1 22 ? -5.248 7.155 17.977 1.00 0.00 22 CYS A CA 15
ATOM 17128 C C . CYS A 1 22 ? -5.553 5.855 17.240 1.00 0.00 22 CYS A C 15
ATOM 17129 O O . CYS A 1 22 ? -4.805 5.442 16.354 1.00 0.00 22 CYS A O 15
ATOM 17137 N N . SER A 1 23 ? -6.657 5.215 17.613 1.00 0.00 23 SER A N 15
ATOM 17138 C CA . SER A 1 23 ? -7.058 3.958 16.991 1.00 0.00 23 SER A CA 15
ATOM 17139 C C . SER A 1 23 ? -6.908 4.030 15.475 1.00 0.00 23 SER A C 15
ATOM 17140 O O . SER A 1 23 ? -6.330 3.137 14.853 1.00 0.00 23 SER A O 15
ATOM 17148 N N . LEU A 1 24 ? -7.432 5.099 14.884 1.00 0.00 24 LEU A N 15
ATOM 17149 C CA . LEU A 1 24 ? -7.357 5.289 13.440 1.00 0.00 24 LEU A CA 15
ATOM 17150 C C . LEU A 1 24 ? -6.052 5.975 13.049 1.00 0.00 24 LEU A C 15
ATOM 17151 O O . LEU A 1 24 ? -5.249 6.343 13.907 1.00 0.00 24 LEU A O 15
ATOM 17167 N N . LEU A 1 25 ? -5.847 6.146 11.747 1.00 0.00 25 LEU A N 15
ATOM 17168 C CA . LEU A 1 25 ? -4.640 6.791 11.241 1.00 0.00 25 LEU A CA 15
ATOM 17169 C C . LEU A 1 25 ? -4.975 8.111 10.554 1.00 0.00 25 LEU A C 15
ATOM 17170 O O . LEU A 1 25 ? -5.890 8.181 9.734 1.00 0.00 25 LEU A O 15
ATOM 17186 N N . SER A 1 26 ? -4.226 9.155 10.893 1.00 0.00 26 SER A N 15
ATOM 17187 C CA . SER A 1 26 ? -4.444 10.474 10.311 1.00 0.00 26 SER A CA 15
ATOM 17188 C C . SER A 1 26 ? -3.376 10.791 9.269 1.00 0.00 26 SER A C 15
ATOM 17189 O O . SER A 1 26 ? -2.251 11.159 9.608 1.00 0.00 26 SER A O 15
ATOM 17197 N N . PHE A 1 27 ? -3.736 10.645 7.998 1.00 0.00 27 PHE A N 15
ATOM 17198 C CA . PHE A 1 27 ? -2.809 10.915 6.905 1.00 0.00 27 PHE A CA 15
ATOM 17199 C C . PHE A 1 27 ? -3.440 11.845 5.873 1.00 0.00 27 PHE A C 15
ATOM 17200 O O . PHE A 1 27 ? -4.656 12.045 5.862 1.00 0.00 27 PHE A O 15
ATOM 17217 N N . HIS A 1 28 ? -2.606 12.412 5.007 1.00 0.00 28 HIS A N 15
ATOM 17218 C CA . HIS A 1 28 ? -3.082 13.321 3.971 1.00 0.00 28 HIS A CA 15
ATOM 17219 C C . HIS A 1 28 ? -3.063 12.645 2.603 1.00 0.00 28 HIS A C 15
ATOM 17220 O O . HIS A 1 28 ? -2.657 11.489 2.478 1.00 0.00 28 HIS A O 15
ATOM 17235 N N . ARG A 1 29 ? -3.505 13.372 1.582 1.00 0.00 29 ARG A N 15
ATOM 17236 C CA . ARG A 1 29 ? -3.540 12.841 0.225 1.00 0.00 29 ARG A CA 15
ATOM 17237 C C . ARG A 1 29 ? -2.129 12.687 -0.335 1.00 0.00 29 ARG A C 15
ATOM 17238 O O . ARG A 1 29 ? -1.248 13.499 -0.058 1.00 0.00 29 ARG A O 15
ATOM 17259 N N . GLY A 1 30 ? -1.923 11.637 -1.125 1.00 0.00 30 GLY A N 15
ATOM 17260 C CA . GLY A 1 30 ? -0.617 11.395 -1.711 1.00 0.00 30 GLY A CA 15
ATOM 17261 C C . GLY A 1 30 ? 0.326 10.691 -0.756 1.00 0.00 30 GLY A C 15
ATOM 17262 O O . GLY A 1 30 ? 1.179 9.911 -1.178 1.00 0.00 30 GLY A O 15
ATOM 17266 N N . ASP A 1 31 ? 0.173 10.968 0.535 1.00 0.00 31 ASP A N 15
ATOM 17267 C CA . ASP A 1 31 ? 1.018 10.356 1.553 1.00 0.00 31 ASP A CA 15
ATOM 17268 C C . ASP A 1 31 ? 0.982 8.834 1.447 1.00 0.00 31 ASP A C 15
ATOM 17269 O O . ASP A 1 31 ? 0.071 8.187 1.965 1.00 0.00 31 ASP A O 15
ATOM 17278 N N . LEU A 1 32 ? 1.977 8.269 0.773 1.00 0.00 32 LEU A N 15
ATOM 17279 C CA . LEU A 1 32 ? 2.058 6.823 0.597 1.00 0.00 32 LEU A CA 15
ATOM 17280 C C . LEU A 1 32 ? 1.978 6.106 1.942 1.00 0.00 32 LEU A C 15
ATOM 17281 O O . LEU A 1 32 ? 2.782 6.358 2.839 1.00 0.00 32 LEU A O 15
ATOM 17297 N N . ILE A 1 33 ? 1.004 5.212 2.072 1.00 0.00 33 ILE A N 15
ATOM 17298 C CA . ILE A 1 33 ? 0.821 4.456 3.305 1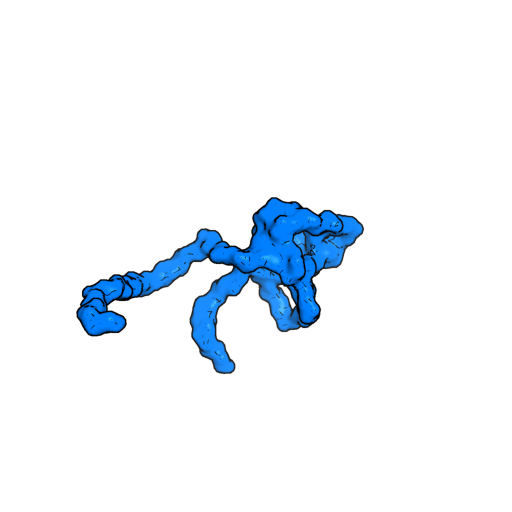.00 0.00 33 ILE A CA 15
ATOM 17299 C C . ILE A 1 33 ? 1.404 3.052 3.181 1.00 0.00 33 ILE A C 15
ATOM 17300 O O . ILE A 1 33 ? 1.014 2.281 2.304 1.00 0.00 33 ILE A O 15
ATOM 17316 N N . LYS A 1 34 ? 2.340 2.726 4.066 1.00 0.00 34 LYS A N 15
ATOM 17317 C CA . LYS A 1 34 ? 2.975 1.414 4.060 1.00 0.00 34 LYS A CA 15
ATOM 17318 C C . LYS A 1 34 ? 2.152 0.406 4.856 1.00 0.00 34 LYS A C 15
ATOM 17319 O O . LYS A 1 34 ? 1.610 0.730 5.914 1.00 0.00 34 LYS A O 15
ATOM 17338 N N . LEU A 1 35 ? 2.063 -0.816 4.342 1.00 0.00 35 LEU A N 15
ATOM 17339 C CA . LEU A 1 35 ? 1.306 -1.871 5.007 1.00 0.00 35 LEU A CA 15
ATOM 17340 C C . LEU A 1 35 ? 2.182 -2.623 6.004 1.00 0.00 35 LEU A C 15
ATOM 17341 O O . LEU A 1 35 ? 3.029 -3.430 5.619 1.00 0.00 35 LEU A O 15
ATOM 17357 N N . LEU A 1 36 ? 1.971 -2.355 7.288 1.00 0.00 36 LEU A N 15
ATOM 17358 C CA . LEU A 1 36 ? 2.739 -3.008 8.343 1.00 0.00 36 LEU A CA 15
ATOM 17359 C C . LEU A 1 36 ? 2.366 -4.483 8.454 1.00 0.00 36 LEU A C 15
ATOM 17360 O O . LEU A 1 36 ? 1.263 -4.898 8.100 1.00 0.00 36 LEU A O 15
ATOM 17376 N N . PRO A 1 37 ? 3.307 -5.294 8.961 1.00 0.00 37 PRO A N 15
ATOM 17377 C CA . PRO A 1 37 ? 3.099 -6.735 9.134 1.00 0.00 37 PRO A CA 15
ATOM 17378 C C . PRO A 1 37 ? 2.095 -7.047 10.238 1.00 0.00 37 PRO A C 15
ATOM 17379 O O . PRO A 1 37 ? 2.358 -6.808 11.417 1.00 0.00 37 PRO A O 15
ATOM 17390 N N . VAL A 1 38 ? 0.943 -7.584 9.849 1.00 0.00 38 VAL A N 15
ATOM 17391 C CA . VAL A 1 38 ? -0.101 -7.931 10.807 1.00 0.00 38 VAL A CA 15
ATOM 17392 C C . VAL A 1 38 ? -0.596 -9.356 10.587 1.00 0.00 38 VAL A C 15
ATOM 17393 O O . VAL A 1 38 ? -0.461 -9.910 9.497 1.00 0.00 38 VAL A O 15
ATOM 17406 N N . ALA A 1 39 ? -1.171 -9.945 11.631 1.00 0.00 39 ALA A N 15
ATOM 17407 C CA . ALA A 1 39 ? -1.689 -11.305 11.552 1.00 0.00 39 ALA A CA 15
ATOM 17408 C C . ALA A 1 39 ? -3.170 -11.308 11.187 1.00 0.00 39 ALA A C 15
ATOM 17409 O O . ALA A 1 39 ? -3.561 -11.826 10.141 1.00 0.00 39 ALA A O 15
ATOM 17416 N N . THR A 1 40 ? -3.990 -10.725 12.056 1.00 0.00 40 THR A N 15
ATOM 17417 C CA . THR A 1 40 ? -5.428 -10.663 11.826 1.00 0.00 40 THR A CA 15
ATOM 17418 C C . THR A 1 40 ? -5.879 -9.233 11.551 1.00 0.00 40 THR A C 15
ATOM 17419 O O . THR A 1 40 ? -5.470 -8.298 12.242 1.00 0.00 40 THR A O 15
ATOM 17430 N N . LEU A 1 41 ? -6.724 -9.068 10.539 1.00 0.00 41 LEU A N 15
ATOM 17431 C CA . LEU A 1 41 ? -7.231 -7.750 10.173 1.00 0.00 41 LEU A CA 15
ATOM 17432 C C . LEU A 1 41 ? -8.745 -7.781 9.991 1.00 0.00 41 LEU A C 15
ATOM 17433 O O . LEU A 1 41 ? -9.346 -8.851 9.896 1.00 0.00 41 LEU A O 15
ATOM 17449 N N . GLU A 1 42 ? -9.355 -6.601 9.941 1.00 0.00 42 GLU A N 15
ATOM 17450 C CA . GLU A 1 42 ? -10.799 -6.494 9.768 1.00 0.00 42 GLU A CA 15
ATOM 17451 C C . GLU A 1 42 ? -11.173 -6.521 8.289 1.00 0.00 42 GLU A C 15
ATOM 17452 O O . GLU A 1 42 ? -10.396 -6.128 7.419 1.00 0.00 42 GLU A O 15
ATOM 17464 N N . PRO A 1 43 ? -12.393 -6.997 7.996 1.00 0.00 43 PRO A N 15
ATOM 17465 C CA . PRO A 1 43 ? -12.899 -7.087 6.623 1.00 0.00 43 PRO A CA 15
ATOM 17466 C C . PRO A 1 43 ? -13.181 -5.716 6.019 1.00 0.00 43 PRO A C 15
ATOM 17467 O O . PRO A 1 43 ? -14.213 -5.106 6.294 1.00 0.00 43 PRO A O 15
ATOM 17478 N N . GLY A 1 44 ? -12.257 -5.237 5.192 1.00 0.00 44 GLY A N 15
ATOM 17479 C CA . GLY A 1 44 ? -12.426 -3.941 4.561 1.00 0.00 44 GLY A CA 15
ATOM 17480 C C . GLY A 1 44 ? -11.575 -2.866 5.207 1.00 0.00 44 GLY A C 15
ATOM 17481 O O . GLY A 1 44 ? -11.711 -1.684 4.891 1.00 0.00 44 GLY A O 15
ATOM 17485 N N . TRP A 1 45 ? -10.698 -3.275 6.116 1.00 0.00 45 TRP A N 15
ATOM 17486 C CA . TRP A 1 45 ? -9.823 -2.337 6.810 1.00 0.00 45 TRP A CA 15
ATOM 17487 C C . TRP A 1 45 ? -8.358 -2.636 6.512 1.00 0.00 45 TRP A C 15
ATOM 17488 O O . TRP A 1 45 ? -8.029 -3.693 5.974 1.00 0.00 45 TRP A O 15
ATOM 17509 N N . GLN A 1 46 ? -7.483 -1.700 6.864 1.00 0.00 46 GLN A N 15
ATOM 17510 C CA . GLN A 1 46 ? -6.053 -1.865 6.633 1.00 0.00 46 GLN A CA 15
ATOM 17511 C C . GLN A 1 46 ? -5.246 -1.334 7.813 1.00 0.00 46 GLN A C 15
ATOM 17512 O O . GLN A 1 46 ? -5.646 -0.372 8.469 1.00 0.00 46 GLN A O 15
ATOM 17526 N N . PHE A 1 47 ? -4.107 -1.966 8.077 1.00 0.00 47 PHE A N 15
ATOM 17527 C CA . PHE A 1 47 ? -3.244 -1.558 9.179 1.00 0.00 47 PHE A CA 15
ATOM 17528 C C . PHE A 1 47 ? -1.852 -1.191 8.673 1.00 0.00 47 PHE A C 15
ATOM 17529 O O . PHE A 1 47 ? -1.110 -2.045 8.190 1.00 0.00 47 PHE A O 15
ATOM 17546 N N . GLY A 1 48 ? -1.505 0.088 8.786 1.00 0.00 48 GLY A N 15
ATOM 17547 C CA . GLY A 1 48 ? -0.204 0.546 8.335 1.00 0.00 48 GLY A CA 15
ATOM 17548 C C . GLY A 1 48 ? 0.171 1.893 8.921 1.00 0.00 48 GLY A C 15
ATOM 17549 O O . GLY A 1 48 ? -0.557 2.443 9.747 1.00 0.00 48 GLY A O 15
ATOM 17553 N N . SER A 1 49 ? 1.311 2.425 8.494 1.00 0.00 49 SER A N 15
ATOM 17554 C CA . SER A 1 49 ? 1.785 3.714 8.985 1.00 0.00 49 SER A CA 15
ATOM 17555 C C . SER A 1 49 ? 2.162 4.632 7.827 1.00 0.00 49 SER A C 15
ATOM 17556 O O . SER A 1 49 ? 2.726 4.189 6.827 1.00 0.00 49 SER A O 15
ATOM 17564 N N . ALA A 1 50 ? 1.844 5.915 7.970 1.00 0.00 50 ALA A N 15
ATOM 17565 C CA . ALA A 1 50 ? 2.151 6.897 6.937 1.00 0.00 50 ALA A CA 15
ATOM 17566 C C . ALA A 1 50 ? 3.347 7.756 7.334 1.00 0.00 50 ALA A C 15
ATOM 17567 O O . ALA A 1 50 ? 3.301 8.982 7.244 1.00 0.00 50 ALA A O 15
ATOM 17574 N N . GLY A 1 51 ? 4.419 7.103 7.774 1.00 0.00 51 GLY A N 15
ATOM 17575 C CA . GLY A 1 51 ? 5.612 7.822 8.178 1.00 0.00 51 GLY A CA 15
ATOM 17576 C C . GLY A 1 51 ? 5.334 8.842 9.265 1.00 0.00 51 GLY A C 15
ATOM 17577 O O . GLY A 1 51 ? 5.208 10.034 8.990 1.00 0.00 51 GLY A O 15
ATOM 17581 N N . GLY A 1 52 ? 5.235 8.371 10.505 1.00 0.00 52 GLY A N 15
ATOM 17582 C CA . GLY A 1 52 ? 4.969 9.263 11.618 1.00 0.00 52 GLY A CA 15
ATOM 17583 C C . GLY A 1 52 ? 4.139 8.605 12.702 1.00 0.00 52 GLY A C 15
ATOM 17584 O O . GLY A 1 52 ? 4.482 8.672 13.883 1.00 0.00 52 GLY A O 15
ATOM 17588 N N . ARG A 1 53 ? 3.043 7.969 12.302 1.00 0.00 53 ARG A N 15
ATOM 17589 C CA . ARG A 1 53 ? 2.160 7.299 13.250 1.00 0.00 53 ARG A CA 15
ATOM 17590 C C . ARG A 1 53 ? 1.445 6.124 12.589 1.00 0.00 53 ARG A C 15
ATOM 17591 O O . ARG A 1 53 ? 1.256 6.104 11.373 1.00 0.00 53 ARG A O 15
ATOM 17612 N N . SER A 1 54 ? 1.052 5.146 13.398 1.00 0.00 54 SER A N 15
ATOM 17613 C CA . SER A 1 54 ? 0.362 3.965 12.892 1.00 0.00 54 SER A CA 15
ATOM 17614 C C . SER A 1 54 ? -1.112 3.986 13.286 1.00 0.00 54 SER A C 15
ATOM 17615 O O . SER A 1 54 ? -1.486 4.566 14.304 1.00 0.00 54 SER A O 15
ATOM 17623 N N . GLY A 1 55 ? -1.946 3.349 12.469 1.00 0.00 55 GLY A N 15
ATOM 17624 C CA . GLY A 1 55 ? -3.369 3.306 12.748 1.00 0.00 55 GLY A CA 15
ATOM 17625 C C . GLY A 1 55 ? -4.122 2.407 11.786 1.00 0.00 55 GLY A C 15
ATOM 17626 O O . GLY A 1 55 ? -3.518 1.755 10.933 1.00 0.00 55 GLY A O 15
ATOM 17630 N N . LEU A 1 56 ? -5.442 2.370 11.925 1.00 0.00 56 LEU A N 15
ATOM 17631 C CA . LEU A 1 56 ? -6.279 1.543 11.062 1.00 0.00 56 LEU A CA 15
ATOM 17632 C C . LEU A 1 56 ? -7.076 2.404 10.088 1.00 0.00 56 LEU A C 15
ATOM 17633 O O . LEU A 1 56 ? -8.020 3.091 10.479 1.00 0.00 56 LEU A O 15
ATOM 17649 N N . PHE A 1 57 ? -6.690 2.362 8.817 1.00 0.00 57 PHE A N 15
ATOM 17650 C CA . PHE A 1 57 ? -7.370 3.138 7.786 1.00 0.00 57 PHE A CA 15
ATOM 17651 C C . PHE A 1 57 ? -8.143 2.225 6.838 1.00 0.00 57 PHE A C 15
ATOM 17652 O O . PHE A 1 57 ? -7.771 1.075 6.603 1.00 0.00 57 PHE A O 15
ATOM 17669 N N . PRO A 1 58 ? -9.245 2.747 6.281 1.00 0.00 58 PRO A N 15
ATOM 17670 C CA . PRO A 1 58 ? -10.094 1.997 5.351 1.00 0.00 58 PRO A CA 15
ATOM 17671 C C . PRO A 1 58 ? -9.411 1.756 4.009 1.00 0.00 58 PRO A C 15
ATOM 17672 O O . PRO A 1 58 ? -8.615 2.575 3.551 1.00 0.00 58 PRO A O 15
ATOM 17683 N N . ALA A 1 59 ? -9.729 0.628 3.383 1.00 0.00 59 ALA A N 15
ATOM 17684 C CA . ALA A 1 59 ? -9.148 0.281 2.092 1.00 0.00 59 ALA A CA 15
ATOM 17685 C C . ALA A 1 59 ? -10.064 0.700 0.947 1.00 0.00 59 ALA A C 15
ATOM 17686 O O . ALA A 1 59 ? -10.063 0.085 -0.119 1.00 0.00 59 ALA A O 15
ATOM 17693 N N . ASP A 1 60 ? -10.845 1.751 1.175 1.00 0.00 60 ASP A N 15
ATOM 17694 C CA . ASP A 1 60 ? -11.766 2.253 0.162 1.00 0.00 60 ASP A CA 15
ATOM 17695 C C . ASP A 1 60 ? -11.352 3.644 -0.307 1.00 0.00 60 ASP A C 15
ATOM 17696 O O . ASP A 1 60 ? -11.823 4.128 -1.337 1.00 0.00 60 ASP A O 15
ATOM 17705 N N . ILE A 1 61 ? -10.471 4.282 0.455 1.00 0.00 61 ILE A N 15
ATOM 17706 C CA . ILE A 1 61 ? -9.995 5.618 0.117 1.00 0.00 61 ILE A CA 15
ATOM 17707 C C . ILE A 1 61 ? -8.520 5.593 -0.270 1.00 0.00 61 ILE A C 15
ATOM 17708 O O . ILE A 1 61 ? -7.850 6.626 -0.270 1.00 0.00 61 ILE A O 15
ATOM 17724 N N . VAL A 1 62 ? -8.020 4.407 -0.601 1.00 0.00 62 VAL A N 15
ATOM 17725 C CA . VAL A 1 62 ? -6.625 4.248 -0.993 1.00 0.00 62 VAL A CA 15
ATOM 17726 C C . VAL A 1 62 ? -6.497 3.346 -2.216 1.00 0.00 62 VAL A C 15
ATOM 17727 O O . VAL A 1 62 ? -7.328 2.466 -2.439 1.00 0.00 62 VAL A O 15
ATOM 17740 N N . GLN A 1 63 ? -5.451 3.571 -3.004 1.00 0.00 63 GLN A N 15
ATOM 17741 C CA . GLN A 1 63 ? -5.215 2.779 -4.205 1.00 0.00 63 GLN A CA 15
ATOM 17742 C C . GLN A 1 63 ? -3.804 2.201 -4.207 1.00 0.00 63 GLN A C 15
ATOM 17743 O O . GLN A 1 63 ? -2.866 2.787 -3.666 1.00 0.00 63 GLN A O 15
ATOM 17757 N N . PRO A 1 64 ? -3.647 1.023 -4.829 1.00 0.00 64 PRO A N 15
ATOM 17758 C CA . PRO A 1 64 ? -2.354 0.339 -4.917 1.00 0.00 64 PRO A CA 15
ATOM 17759 C C . PRO A 1 64 ? -1.376 1.065 -5.834 1.00 0.00 64 PRO A C 15
ATOM 17760 O O . PRO A 1 64 ? -1.766 1.607 -6.868 1.00 0.00 64 PRO A O 15
ATOM 17771 N N . ALA A 1 65 ? -0.103 1.070 -5.450 1.00 0.00 65 ALA A N 15
ATOM 17772 C CA . ALA A 1 65 ? 0.930 1.727 -6.240 1.00 0.00 65 ALA A CA 15
ATOM 17773 C C . ALA A 1 65 ? 2.217 0.909 -6.250 1.00 0.00 65 ALA A C 15
ATOM 17774 O O . ALA A 1 65 ? 2.308 -0.130 -5.596 1.00 0.00 65 ALA A O 15
ATOM 17781 N N . ALA A 1 66 ? 3.209 1.384 -6.996 1.00 0.00 66 ALA A N 15
ATOM 17782 C CA . ALA A 1 66 ? 4.491 0.696 -7.089 1.00 0.00 66 ALA A CA 15
ATOM 17783 C C . ALA A 1 66 ? 5.327 0.920 -5.833 1.00 0.00 66 ALA A C 15
ATOM 17784 O O . ALA A 1 66 ? 5.247 1.974 -5.203 1.00 0.00 66 ALA A O 15
ATOM 17791 N N . ALA A 1 67 ? 6.128 -0.078 -5.475 1.00 0.00 67 ALA A N 15
ATOM 17792 C CA . ALA A 1 67 ? 6.979 0.011 -4.295 1.00 0.00 67 ALA A CA 15
ATOM 17793 C C . ALA A 1 67 ? 8.298 0.703 -4.622 1.00 0.00 67 ALA A C 15
ATOM 17794 O O . ALA A 1 67 ? 8.858 0.546 -5.707 1.00 0.00 67 ALA A O 15
ATOM 17801 N N . PRO A 1 68 ? 8.809 1.488 -3.661 1.00 0.00 68 PRO A N 15
ATOM 17802 C CA . PRO A 1 68 ? 10.069 2.220 -3.823 1.00 0.00 68 PRO A CA 15
ATOM 17803 C C . PRO A 1 68 ? 11.279 1.293 -3.845 1.00 0.00 68 PRO A C 15
ATOM 17804 O O . PRO A 1 68 ? 11.845 0.971 -2.800 1.00 0.00 68 PRO A O 15
ATOM 17815 N N . ASP A 1 69 ? 11.671 0.868 -5.041 1.00 0.00 69 ASP A N 15
ATOM 17816 C CA . ASP A 1 69 ? 12.816 -0.022 -5.199 1.00 0.00 69 ASP A CA 15
ATOM 17817 C C . ASP A 1 69 ? 13.679 0.408 -6.381 1.00 0.00 69 ASP A C 15
ATOM 17818 O O . ASP A 1 69 ? 13.239 0.372 -7.530 1.00 0.00 69 ASP A O 15
ATOM 17827 N N . PHE A 1 70 ? 14.910 0.816 -6.091 1.00 0.00 70 PHE A N 15
ATOM 17828 C CA . PHE A 1 70 ? 15.835 1.255 -7.129 1.00 0.00 70 PHE A CA 15
ATOM 17829 C C . PHE A 1 70 ? 16.917 0.206 -7.373 1.00 0.00 70 PHE A C 15
ATOM 17830 O O . PHE A 1 70 ? 17.204 -0.150 -8.515 1.00 0.00 70 PHE A O 15
ATOM 17847 N N . SER A 1 71 ? 17.513 -0.283 -6.290 1.00 0.00 71 SER A N 15
ATOM 17848 C CA . SER A 1 71 ? 18.566 -1.287 -6.385 1.00 0.00 71 SER A CA 15
ATOM 17849 C C . SER A 1 71 ? 19.693 -0.808 -7.295 1.00 0.00 71 SER A C 15
ATOM 17850 O O . SER A 1 71 ? 20.199 -1.562 -8.126 1.00 0.00 71 SER A O 15
ATOM 17858 N N . PHE A 1 72 ? 20.081 0.453 -7.132 1.00 0.00 72 PHE A N 15
ATOM 17859 C CA . PHE A 1 72 ? 21.147 1.035 -7.939 1.00 0.00 72 PHE A CA 15
ATOM 17860 C C . PHE A 1 72 ? 22.437 0.231 -7.798 1.00 0.00 72 PHE A C 15
ATOM 17861 O O . PHE A 1 72 ? 22.765 -0.250 -6.714 1.00 0.00 72 PHE A O 15
ATOM 17878 N N . SER A 1 73 ? 23.163 0.090 -8.902 1.00 0.00 73 SER A N 15
ATOM 17879 C CA . SER A 1 73 ? 24.414 -0.660 -8.904 1.00 0.00 73 SER A CA 15
ATOM 17880 C C . SER A 1 73 ? 25.483 0.067 -8.093 1.00 0.00 73 SER A C 15
ATOM 17881 O O . SER A 1 73 ? 25.360 1.258 -7.807 1.00 0.00 73 SER A O 15
ATOM 17889 N N . LYS A 1 74 ? 26.533 -0.660 -7.726 1.00 0.00 74 LYS A N 15
ATOM 17890 C CA . LYS A 1 74 ? 27.626 -0.087 -6.949 1.00 0.00 74 LYS A CA 15
ATOM 17891 C C . LYS A 1 74 ? 28.126 1.206 -7.585 1.00 0.00 74 LYS A C 15
ATOM 17892 O O . LYS A 1 74 ? 27.795 1.513 -8.729 1.00 0.00 74 LYS A O 15
ATOM 17911 N N . GLU A 1 75 ? 28.927 1.957 -6.835 1.00 0.00 75 GLU A N 15
ATOM 17912 C CA . GLU A 1 75 ? 29.473 3.216 -7.328 1.00 0.00 75 GLU A CA 15
ATOM 17913 C C . GLU A 1 75 ? 30.990 3.252 -7.167 1.00 0.00 75 GLU A C 15
ATOM 17914 O O . GLU A 1 75 ? 31.530 2.763 -6.175 1.00 0.00 75 GLU A O 15
ATOM 17926 N N . GLN A 1 76 ? 31.670 3.833 -8.150 1.00 0.00 76 GLN A N 15
ATOM 17927 C CA . GLN A 1 76 ? 33.125 3.930 -8.118 1.00 0.00 76 GLN A CA 15
ATOM 17928 C C . GLN A 1 76 ? 33.589 4.753 -6.920 1.00 0.00 76 GLN A C 15
ATOM 17929 O O . GLN A 1 76 ? 32.781 5.386 -6.239 1.00 0.00 76 GLN A O 15
ATOM 17943 N N . ARG A 1 77 ? 34.894 4.740 -6.669 1.00 0.00 77 ARG A N 15
ATOM 17944 C CA . ARG A 1 77 ? 35.465 5.484 -5.553 1.00 0.00 77 ARG A CA 15
ATOM 17945 C C . ARG A 1 77 ? 35.940 6.862 -6.004 1.00 0.00 77 ARG A C 15
ATOM 17946 O O . ARG A 1 77 ? 36.230 7.075 -7.182 1.00 0.00 77 ARG A O 15
ATOM 17967 N N . SER A 1 78 ? 36.016 7.794 -5.060 1.00 0.00 78 SER A N 15
ATOM 17968 C CA . SER A 1 78 ? 36.452 9.153 -5.361 1.00 0.00 78 SER A CA 15
ATOM 17969 C C . SER A 1 78 ? 37.233 9.745 -4.192 1.00 0.00 78 SER A C 15
ATOM 17970 O O . SER A 1 78 ? 36.694 9.929 -3.101 1.00 0.00 78 SER A O 15
ATOM 17978 N N . GLY A 1 79 ? 38.507 10.040 -4.428 1.00 0.00 79 GLY A N 15
ATOM 17979 C CA . GLY A 1 79 ? 39.343 10.608 -3.386 1.00 0.00 79 GLY A CA 15
ATOM 17980 C C . GLY A 1 79 ? 40.237 11.719 -3.901 1.00 0.00 79 GLY A C 15
ATOM 17981 O O . GLY A 1 79 ? 39.996 12.272 -4.973 1.00 0.00 79 GLY A O 15
ATOM 17985 N N . SER A 1 80 ? 41.271 12.048 -3.133 1.00 0.00 80 SER A N 15
ATOM 17986 C CA . SER A 1 80 ? 42.201 13.104 -3.514 1.00 0.00 80 SER A CA 15
ATOM 17987 C C . SER A 1 80 ? 41.453 14.393 -3.842 1.00 0.00 80 SER A C 15
ATOM 17988 O O . SER A 1 80 ? 41.761 15.071 -4.822 1.00 0.00 80 SER A O 15
ATOM 17996 N N . GLY A 1 81 ? 40.468 14.726 -3.014 1.00 0.00 81 GLY A N 15
ATOM 17997 C CA . GLY A 1 81 ? 39.691 15.932 -3.232 1.00 0.00 81 GLY A CA 15
ATOM 17998 C C . GLY A 1 81 ? 39.264 16.589 -1.935 1.00 0.00 81 GLY A C 15
ATOM 17999 O O . GLY A 1 81 ? 38.075 16.734 -1.649 1.00 0.00 81 GLY A O 15
ATOM 18003 N N . PRO A 1 82 ? 40.249 16.998 -1.121 1.00 0.00 82 PRO A N 15
ATOM 18004 C CA . PRO A 1 82 ? 39.993 17.649 0.167 1.00 0.00 82 PRO A CA 15
ATOM 18005 C C . PRO A 1 82 ? 39.413 19.049 0.004 1.00 0.00 82 PRO A C 15
ATOM 18006 O O . PRO A 1 82 ? 39.740 19.760 -0.946 1.00 0.00 82 PRO A O 15
ATOM 18017 N N . SER A 1 83 ? 38.551 19.440 0.937 1.00 0.00 83 SER A N 15
ATOM 18018 C CA . SER A 1 83 ? 37.923 20.755 0.895 1.00 0.00 83 SER A CA 15
ATOM 18019 C C . SER A 1 83 ? 38.172 21.519 2.192 1.00 0.00 83 SER A C 15
ATOM 18020 O O . SER A 1 83 ? 38.622 20.947 3.185 1.00 0.00 83 SER A O 15
ATOM 18028 N N . SER A 1 84 ? 37.877 22.815 2.175 1.00 0.00 84 SER A N 15
ATOM 18029 C CA . SER A 1 84 ? 38.073 23.659 3.348 1.00 0.00 84 SER A CA 15
ATOM 18030 C C . SER A 1 84 ? 37.607 22.946 4.614 1.00 0.00 84 SER A C 15
ATOM 18031 O O . SER A 1 84 ? 36.663 22.158 4.584 1.00 0.00 84 SER A O 15
ATOM 18039 N N . GLY A 1 85 ? 38.279 23.229 5.726 1.00 0.00 85 GLY A N 15
ATOM 18040 C CA . GLY A 1 85 ? 37.921 22.607 6.987 1.00 0.00 85 GLY A CA 15
ATOM 18041 C C . GLY A 1 85 ? 38.050 23.559 8.160 1.00 0.00 85 GLY A C 15
ATOM 18042 O O . GLY A 1 85 ? 37.158 23.639 9.005 1.00 0.00 85 GLY A O 15
ATOM 18046 N N . GLY A 1 1 ? 14.261 -12.295 1.096 1.00 0.00 1 GLY A N 16
ATOM 18047 C CA . GLY A 1 1 ? 13.523 -13.521 1.334 1.00 0.00 1 GLY A CA 16
ATOM 18048 C C . GLY A 1 1 ? 14.042 -14.681 0.507 1.00 0.00 1 GLY A C 16
ATOM 18049 O O . GLY A 1 1 ? 14.239 -14.551 -0.701 1.00 0.00 1 GLY A O 16
ATOM 18053 N N . SER A 1 2 ? 14.265 -15.817 1.159 1.00 0.00 2 SER A N 16
ATOM 18054 C CA . SER A 1 2 ? 14.770 -17.003 0.476 1.00 0.00 2 SER A CA 16
ATOM 18055 C C . SER A 1 2 ? 13.938 -17.312 -0.764 1.00 0.00 2 SER A C 16
ATOM 18056 O O . SER A 1 2 ? 14.477 -17.628 -1.825 1.00 0.00 2 SER A O 16
ATOM 18064 N N . SER A 1 3 ? 12.619 -17.217 -0.623 1.00 0.00 3 SER A N 16
ATOM 18065 C CA . SER A 1 3 ? 11.710 -17.490 -1.731 1.00 0.00 3 SER A CA 16
ATOM 18066 C C . SER A 1 3 ? 10.563 -16.484 -1.752 1.00 0.00 3 SER A C 16
ATOM 18067 O O . SER A 1 3 ? 9.732 -16.455 -0.846 1.00 0.00 3 SER A O 16
ATOM 18075 N N . GLY A 1 4 ? 10.527 -15.660 -2.795 1.00 0.00 4 GLY A N 16
ATOM 18076 C CA . GLY A 1 4 ? 9.479 -14.664 -2.917 1.00 0.00 4 GLY A CA 16
ATOM 18077 C C . GLY A 1 4 ? 9.444 -13.713 -1.737 1.00 0.00 4 GLY A C 16
ATOM 18078 O O . GLY A 1 4 ? 10.218 -13.857 -0.791 1.00 0.00 4 GLY A O 16
ATOM 18082 N N . SER A 1 5 ? 8.544 -12.736 -1.793 1.00 0.00 5 SER A N 16
ATOM 18083 C CA . SER A 1 5 ? 8.415 -11.753 -0.723 1.00 0.00 5 SER A CA 16
ATOM 18084 C C . SER A 1 5 ? 7.443 -12.240 0.347 1.00 0.00 5 SER A C 16
ATOM 18085 O O . SER A 1 5 ? 6.542 -13.031 0.069 1.00 0.00 5 SER A O 16
ATOM 18093 N N . SER A 1 6 ? 7.632 -11.760 1.572 1.00 0.00 6 SER A N 16
ATOM 18094 C CA . SER A 1 6 ? 6.775 -12.148 2.686 1.00 0.00 6 SER A CA 16
ATOM 18095 C C . SER A 1 6 ? 5.358 -11.616 2.492 1.00 0.00 6 SER A C 16
ATOM 18096 O O . SER A 1 6 ? 4.393 -12.379 2.477 1.00 0.00 6 SER A O 16
ATOM 18104 N N . GLY A 1 7 ? 5.242 -10.299 2.345 1.00 0.00 7 GLY A N 16
ATOM 18105 C CA . GLY A 1 7 ? 3.941 -9.686 2.155 1.00 0.00 7 GLY A CA 16
ATOM 18106 C C . GLY A 1 7 ? 4.040 -8.229 1.749 1.00 0.00 7 GLY A C 16
ATOM 18107 O O . GLY A 1 7 ? 3.462 -7.357 2.396 1.00 0.00 7 GLY A O 16
ATOM 18111 N N . SER A 1 8 ? 4.777 -7.964 0.675 1.00 0.00 8 SER A N 16
ATOM 18112 C CA . SER A 1 8 ? 4.955 -6.602 0.187 1.00 0.00 8 SER A CA 16
ATOM 18113 C C . SER A 1 8 ? 3.618 -5.994 -0.226 1.00 0.00 8 SER A C 16
ATOM 18114 O O . SER A 1 8 ? 2.730 -6.691 -0.714 1.00 0.00 8 SER A O 16
ATOM 18122 N N . GLY A 1 9 ? 3.483 -4.686 -0.025 1.00 0.00 9 GLY A N 16
ATOM 18123 C CA . GLY A 1 9 ? 2.252 -4.005 -0.381 1.00 0.00 9 GLY A CA 16
ATOM 18124 C C . GLY A 1 9 ? 2.253 -2.548 0.039 1.00 0.00 9 GLY A C 16
ATOM 18125 O O . GLY A 1 9 ? 2.436 -2.234 1.215 1.00 0.00 9 GLY A O 16
ATOM 18129 N N . TYR A 1 10 ? 2.051 -1.656 -0.924 1.00 0.00 10 TYR A N 16
ATOM 18130 C CA . TYR A 1 10 ? 2.034 -0.225 -0.649 1.00 0.00 10 TYR A CA 16
ATOM 18131 C C . TYR A 1 10 ? 0.863 0.452 -1.356 1.00 0.00 10 TYR A C 16
ATOM 18132 O O . TYR A 1 10 ? 0.606 0.202 -2.534 1.00 0.00 10 TYR A O 16
ATOM 18150 N N . VAL A 1 11 ? 0.157 1.312 -0.628 1.00 0.00 11 VAL A N 16
ATOM 18151 C CA . VAL A 1 11 ? -0.985 2.027 -1.184 1.00 0.00 11 VAL A CA 16
ATOM 18152 C C . VAL A 1 11 ? -0.908 3.516 -0.867 1.00 0.00 11 VAL A C 16
ATOM 18153 O O . VAL A 1 11 ? -0.390 3.913 0.177 1.00 0.00 11 VAL A O 16
ATOM 18166 N N . ILE A 1 12 ? -1.426 4.336 -1.775 1.00 0.00 12 ILE A N 16
ATOM 18167 C CA . ILE A 1 12 ? -1.418 5.782 -1.592 1.00 0.00 12 ILE A CA 16
ATOM 18168 C C . ILE A 1 12 ? -2.810 6.301 -1.249 1.00 0.00 12 ILE A C 16
ATOM 18169 O O . ILE A 1 12 ? -3.814 5.783 -1.736 1.00 0.00 12 ILE A O 16
ATOM 18185 N N . ALA A 1 13 ? -2.862 7.329 -0.407 1.00 0.00 13 ALA A N 16
ATOM 18186 C CA . ALA A 1 13 ? -4.131 7.921 -0.002 1.00 0.00 13 ALA A CA 16
ATOM 18187 C C . ALA A 1 13 ? -4.683 8.835 -1.091 1.00 0.00 13 ALA A C 16
ATOM 18188 O O . ALA A 1 13 ? -4.009 9.766 -1.534 1.00 0.00 13 ALA A O 16
ATOM 18195 N N . LEU A 1 14 ? -5.910 8.563 -1.518 1.00 0.00 14 LEU A N 16
ATOM 18196 C CA . LEU A 1 14 ? -6.553 9.362 -2.557 1.00 0.00 14 LEU A CA 16
ATOM 18197 C C . LEU A 1 14 ? -7.181 10.620 -1.966 1.00 0.00 14 LEU A C 16
ATOM 18198 O O . LEU A 1 14 ? -7.468 11.578 -2.683 1.00 0.00 14 LEU A O 16
ATOM 18214 N N . ARG A 1 15 ? -7.390 10.610 -0.653 1.00 0.00 15 ARG A N 16
ATOM 18215 C CA . ARG A 1 15 ? -7.982 11.751 0.034 1.00 0.00 15 ARG A CA 16
ATOM 18216 C C . ARG A 1 15 ? -7.397 11.906 1.435 1.00 0.00 15 ARG A C 16
ATOM 18217 O O . ARG A 1 15 ? -6.920 10.939 2.030 1.00 0.00 15 ARG A O 16
ATOM 18238 N N . SER A 1 16 ? -7.437 13.128 1.956 1.00 0.00 16 SER A N 16
ATOM 18239 C CA . SER A 1 16 ? -6.906 13.410 3.285 1.00 0.00 16 SER A CA 16
ATOM 18240 C C . SER A 1 16 ? -7.800 12.808 4.365 1.00 0.00 16 SER A C 16
ATOM 18241 O O . SER A 1 16 ? -9.024 12.927 4.311 1.00 0.00 16 SER A O 16
ATOM 18249 N N . TYR A 1 17 ? -7.178 12.162 5.345 1.00 0.00 17 TYR A N 16
ATOM 18250 C CA . TYR A 1 17 ? -7.916 11.539 6.438 1.00 0.00 17 TYR A CA 16
ATOM 18251 C C . TYR A 1 17 ? -7.404 12.029 7.789 1.00 0.00 17 TYR A C 16
ATOM 18252 O O . TYR A 1 17 ? -6.306 11.672 8.216 1.00 0.00 17 TYR A O 16
ATOM 18270 N N . ILE A 1 18 ? -8.210 12.847 8.458 1.00 0.00 18 ILE A N 16
ATOM 18271 C CA . ILE A 1 18 ? -7.841 13.385 9.761 1.00 0.00 18 ILE A CA 16
ATOM 18272 C C . ILE A 1 18 ? -8.702 12.785 10.867 1.00 0.00 18 ILE A C 16
ATOM 18273 O O . ILE A 1 18 ? -9.922 12.953 10.881 1.00 0.00 18 ILE A O 16
ATOM 18289 N N . THR A 1 19 ? -8.059 12.084 11.796 1.00 0.00 19 THR A N 16
ATOM 18290 C CA . THR A 1 19 ? -8.765 11.459 12.907 1.00 0.00 19 THR A CA 16
ATOM 18291 C C . THR A 1 19 ? -8.113 11.809 14.240 1.00 0.00 19 THR A C 16
ATOM 18292 O O . THR A 1 19 ? -6.887 11.839 14.353 1.00 0.00 19 THR A O 16
ATOM 18303 N N . ASP A 1 20 ? -8.939 12.072 15.247 1.00 0.00 20 ASP A N 16
ATOM 18304 C CA . ASP A 1 20 ? -8.442 12.418 16.573 1.00 0.00 20 ASP A CA 16
ATOM 18305 C C . ASP A 1 20 ? -8.280 11.171 17.436 1.00 0.00 20 ASP A C 16
ATOM 18306 O O . ASP A 1 20 ? -8.380 11.233 18.660 1.00 0.00 20 ASP A O 16
ATOM 18315 N N . ASN A 1 21 ? -8.030 10.038 16.787 1.00 0.00 21 ASN A N 16
ATOM 18316 C CA . ASN A 1 21 ? -7.855 8.774 17.495 1.00 0.00 21 ASN A CA 16
ATOM 18317 C C . ASN A 1 21 ? -6.610 8.043 17.003 1.00 0.00 21 ASN A C 16
ATOM 18318 O O . ASN A 1 21 ? -6.250 8.129 15.829 1.00 0.00 21 ASN A O 16
ATOM 18329 N N . CYS A 1 22 ? -5.958 7.322 17.909 1.00 0.00 22 CYS A N 16
ATOM 18330 C CA . CYS A 1 22 ? -4.753 6.575 17.568 1.00 0.00 22 CYS A CA 16
ATOM 18331 C C . CYS A 1 22 ? -5.094 5.341 16.740 1.00 0.00 22 CYS A C 16
ATOM 18332 O O . CYS A 1 22 ? -4.462 5.071 15.719 1.00 0.00 22 CYS A O 16
ATOM 18340 N N . SER A 1 23 ? -6.098 4.593 17.188 1.00 0.00 23 SER A N 16
ATOM 18341 C CA . SER A 1 23 ? -6.521 3.384 16.491 1.00 0.00 23 SER A CA 16
ATOM 18342 C C . SER A 1 23 ? -6.499 3.592 14.980 1.00 0.00 23 SER A C 16
ATOM 18343 O O . SER A 1 23 ? -5.864 2.834 14.246 1.00 0.00 23 SER A O 16
ATOM 18351 N N . LEU A 1 24 ? -7.198 4.624 14.521 1.00 0.00 24 LEU A N 16
ATOM 18352 C CA . LEU A 1 24 ? -7.261 4.934 13.097 1.00 0.00 24 LEU A CA 16
ATOM 18353 C C . LEU A 1 24 ? -5.993 5.646 12.639 1.00 0.00 24 LEU A C 16
ATOM 18354 O O . LEU A 1 24 ? -5.234 6.173 13.454 1.00 0.00 24 LEU A O 16
ATOM 18370 N N . LEU A 1 25 ? -5.769 5.661 11.329 1.00 0.00 25 LEU A N 16
ATOM 18371 C CA . LEU A 1 25 ? -4.594 6.312 10.761 1.00 0.00 25 LEU A CA 16
ATOM 18372 C C . LEU A 1 25 ? -4.949 7.685 10.201 1.00 0.00 25 LEU A C 16
ATOM 18373 O O . LEU A 1 25 ? -5.985 7.856 9.558 1.00 0.00 25 LEU A O 16
ATOM 18389 N N . SER A 1 26 ? -4.082 8.662 10.448 1.00 0.00 26 SER A N 16
ATOM 18390 C CA . SER A 1 26 ? -4.304 10.021 9.969 1.00 0.00 26 SER A CA 16
ATOM 18391 C C . SER A 1 26 ? -3.262 10.407 8.924 1.00 0.00 26 SER A C 16
ATOM 18392 O O . SER A 1 26 ? -2.124 10.740 9.259 1.00 0.00 26 SER A O 16
ATOM 18400 N N . PHE A 1 27 ? -3.658 10.360 7.657 1.00 0.00 27 PHE A N 16
ATOM 18401 C CA . PHE A 1 27 ? -2.759 10.704 6.561 1.00 0.00 27 PHE A CA 16
ATOM 18402 C C . PHE A 1 27 ? -3.339 11.833 5.715 1.00 0.00 27 PHE A C 16
ATOM 18403 O O . PHE A 1 27 ? -4.489 12.233 5.897 1.00 0.00 27 PHE A O 16
ATOM 18420 N N . HIS A 1 28 ? -2.533 12.345 4.790 1.00 0.00 28 HIS A N 16
ATOM 18421 C CA . HIS A 1 28 ? -2.966 13.428 3.914 1.00 0.00 28 HIS A CA 16
ATOM 18422 C C . HIS A 1 28 ? -3.046 12.958 2.465 1.00 0.00 28 HIS A C 16
ATOM 18423 O O . HIS A 1 28 ? -2.574 11.872 2.129 1.00 0.00 28 HIS A O 16
ATOM 18438 N N . ARG A 1 29 ? -3.646 13.782 1.613 1.00 0.00 29 ARG A N 16
ATOM 18439 C CA . ARG A 1 29 ? -3.789 13.449 0.201 1.00 0.00 29 ARG A CA 16
ATOM 18440 C C . ARG A 1 29 ? -2.441 13.082 -0.411 1.00 0.00 29 ARG A C 16
ATOM 18441 O O . ARG A 1 29 ? -1.524 13.901 -0.456 1.00 0.00 29 ARG A O 16
ATOM 18462 N N . GLY A 1 30 ? -2.327 11.843 -0.881 1.00 0.00 30 GLY A N 16
ATOM 18463 C CA . GLY A 1 30 ? -1.087 11.389 -1.483 1.00 0.00 30 GLY A CA 16
ATOM 18464 C C . GLY A 1 30 ? -0.030 11.052 -0.450 1.00 0.00 30 GLY A C 16
ATOM 18465 O O . GLY A 1 30 ? 1.103 11.528 -0.532 1.00 0.00 30 GLY A O 16
ATOM 18469 N N . ASP A 1 31 ? -0.400 10.232 0.527 1.00 0.00 31 ASP A N 16
ATOM 18470 C CA . ASP A 1 31 ? 0.524 9.832 1.582 1.00 0.00 31 ASP A CA 16
ATOM 18471 C C . ASP A 1 31 ? 0.761 8.325 1.554 1.00 0.00 31 ASP A C 16
ATOM 18472 O O . ASP A 1 31 ? 0.142 7.575 2.309 1.00 0.00 31 ASP A O 16
ATOM 18481 N N . LEU A 1 32 ? 1.661 7.889 0.679 1.00 0.00 32 LEU A N 16
ATOM 18482 C CA . LEU A 1 32 ? 1.979 6.471 0.552 1.00 0.00 32 LEU A CA 16
ATOM 18483 C C . LEU A 1 32 ? 2.053 5.805 1.922 1.00 0.00 32 LEU A C 16
ATOM 18484 O O . LEU A 1 32 ? 2.976 6.057 2.697 1.00 0.00 32 LEU A O 16
ATOM 18500 N N . ILE A 1 33 ? 1.076 4.952 2.212 1.00 0.00 33 ILE A N 16
ATOM 18501 C CA . ILE A 1 33 ? 1.032 4.247 3.487 1.00 0.00 33 ILE A CA 16
ATOM 18502 C C . ILE A 1 33 ? 1.898 2.992 3.451 1.00 0.00 33 ILE A C 16
ATOM 18503 O O . ILE A 1 33 ? 2.058 2.364 2.404 1.00 0.00 33 ILE A O 16
ATOM 18519 N N . LYS A 1 34 ? 2.454 2.630 4.602 1.00 0.00 34 LYS A N 16
ATOM 18520 C CA . LYS A 1 34 ? 3.301 1.447 4.705 1.00 0.00 34 LYS A CA 16
ATOM 18521 C C . LYS A 1 34 ? 2.549 0.295 5.364 1.00 0.00 34 LYS A C 16
ATOM 18522 O O . LYS A 1 34 ? 2.191 0.366 6.540 1.00 0.00 34 LYS A O 16
ATOM 18541 N N . LEU A 1 35 ? 2.315 -0.766 4.599 1.00 0.00 35 LEU A N 16
ATOM 18542 C CA . LEU A 1 35 ? 1.607 -1.935 5.109 1.00 0.00 35 LEU A CA 16
ATOM 18543 C C . LEU A 1 35 ? 2.460 -2.689 6.124 1.00 0.00 35 LEU A C 16
ATOM 18544 O O . LEU A 1 35 ? 3.491 -3.267 5.777 1.00 0.00 35 LEU A O 16
ATOM 18560 N N . LEU A 1 36 ? 2.024 -2.681 7.378 1.00 0.00 36 LEU A N 16
ATOM 18561 C CA . LEU A 1 36 ? 2.747 -3.366 8.444 1.00 0.00 36 LEU A CA 16
ATOM 18562 C C . LEU A 1 36 ? 2.258 -4.802 8.598 1.00 0.00 36 LEU A C 16
ATOM 18563 O O . LEU A 1 36 ? 1.099 -5.121 8.332 1.00 0.00 36 LEU A O 16
ATOM 18579 N N . PRO A 1 37 ? 3.160 -5.691 9.039 1.00 0.00 37 PRO A N 16
ATOM 18580 C CA . PRO A 1 37 ? 2.843 -7.108 9.240 1.00 0.00 37 PRO A CA 16
ATOM 18581 C C . PRO A 1 37 ? 1.904 -7.329 10.421 1.00 0.00 37 PRO A C 16
ATOM 18582 O O . PRO A 1 37 ? 2.345 -7.458 11.563 1.00 0.00 37 PRO A O 16
ATOM 18593 N N . VAL A 1 38 ? 0.605 -7.373 10.138 1.00 0.00 38 VAL A N 16
ATOM 18594 C CA . VAL A 1 38 ? -0.397 -7.580 11.177 1.00 0.00 38 VAL A CA 16
ATOM 18595 C C . VAL A 1 38 ? -0.866 -9.031 11.206 1.00 0.00 38 VAL A C 16
ATOM 18596 O O . VAL A 1 38 ? -1.010 -9.668 10.163 1.00 0.00 38 VAL A O 16
ATOM 18609 N N . ALA A 1 39 ? -1.104 -9.546 12.407 1.00 0.00 39 ALA A N 16
ATOM 18610 C CA . ALA A 1 39 ? -1.560 -10.920 12.572 1.00 0.00 39 ALA A CA 16
ATOM 18611 C C . ALA A 1 39 ? -2.876 -11.154 11.838 1.00 0.00 39 ALA A C 16
ATOM 18612 O O . ALA A 1 39 ? -2.991 -12.072 11.025 1.00 0.00 39 ALA A O 16
ATOM 18619 N N . THR A 1 40 ? -3.868 -10.319 12.130 1.00 0.00 40 THR A N 16
ATOM 18620 C CA . THR A 1 40 ? -5.176 -10.436 11.498 1.00 0.00 40 THR A CA 16
ATOM 18621 C C . THR A 1 40 ? -5.871 -9.081 11.417 1.00 0.00 40 THR A C 16
ATOM 18622 O O . THR A 1 40 ? -5.742 -8.251 12.318 1.00 0.00 40 THR A O 16
ATOM 18633 N N . LEU A 1 41 ? -6.608 -8.864 10.334 1.00 0.00 41 LEU A N 16
ATOM 18634 C CA . LEU A 1 41 ? -7.325 -7.609 10.136 1.00 0.00 41 LEU A CA 16
ATOM 18635 C C . LEU A 1 41 ? -8.789 -7.866 9.795 1.00 0.00 41 LEU A C 16
ATOM 18636 O O . LEU A 1 41 ? -9.194 -9.007 9.577 1.00 0.00 41 LEU A O 16
ATOM 18652 N N . GLU A 1 42 ? -9.577 -6.796 9.748 1.00 0.00 42 GLU A N 16
ATOM 18653 C CA . GLU A 1 42 ? -10.996 -6.907 9.431 1.00 0.00 42 GLU A CA 16
ATOM 18654 C C . GLU A 1 42 ? -11.227 -6.809 7.926 1.00 0.00 42 GLU A C 16
ATOM 18655 O O . GLU A 1 42 ? -10.407 -6.275 7.180 1.00 0.00 42 GLU A O 16
ATOM 18667 N N . PRO A 1 43 ? -12.372 -7.338 7.468 1.00 0.00 43 PRO A N 16
ATOM 18668 C CA . PRO A 1 43 ? -12.738 -7.323 6.049 1.00 0.00 43 PRO A CA 16
ATOM 18669 C C . PRO A 1 43 ? -13.073 -5.921 5.551 1.00 0.00 43 PRO A C 16
ATOM 18670 O O . PRO A 1 43 ? -14.226 -5.494 5.597 1.00 0.00 43 PRO A O 16
ATOM 18681 N N . GLY A 1 44 ? -12.056 -5.209 5.076 1.00 0.00 44 GLY A N 16
ATOM 18682 C CA . GLY A 1 44 ? -12.263 -3.862 4.576 1.00 0.00 44 GLY A CA 16
ATOM 18683 C C . GLY A 1 44 ? -11.323 -2.857 5.211 1.00 0.00 44 GLY A C 16
ATOM 18684 O O . GLY A 1 44 ? -11.083 -1.785 4.655 1.00 0.00 44 GLY A O 16
ATOM 18688 N N . TRP A 1 45 ? -10.791 -3.202 6.377 1.00 0.00 45 TRP A N 16
ATOM 18689 C CA . TRP A 1 45 ? -9.873 -2.320 7.089 1.00 0.00 45 TRP A CA 16
ATOM 18690 C C . TRP A 1 45 ? -8.425 -2.647 6.741 1.00 0.00 45 TRP A C 16
ATOM 18691 O O . TRP A 1 45 ? -8.108 -3.773 6.359 1.00 0.00 45 TRP A O 16
ATOM 18712 N N . GLN A 1 46 ? -7.550 -1.655 6.875 1.00 0.00 46 GLN A N 16
ATOM 18713 C CA . GLN A 1 46 ? -6.135 -1.839 6.574 1.00 0.00 46 GLN A CA 16
ATOM 18714 C C . GLN A 1 46 ? -5.262 -1.180 7.637 1.00 0.00 46 GLN A C 16
ATOM 18715 O O . GLN A 1 46 ? -5.479 -0.025 8.004 1.00 0.00 46 GLN A O 16
ATOM 18729 N N . PHE A 1 47 ? -4.275 -1.921 8.127 1.00 0.00 47 PHE A N 16
ATOM 18730 C CA . PHE A 1 47 ? -3.369 -1.410 9.149 1.00 0.00 47 PHE A CA 16
ATOM 18731 C C . PHE A 1 47 ? -2.018 -1.043 8.544 1.00 0.00 47 PHE A C 16
ATOM 18732 O O . PHE A 1 47 ? -1.449 -1.802 7.761 1.00 0.00 47 PHE A O 16
ATOM 18749 N N . GLY A 1 48 ? -1.509 0.129 8.913 1.00 0.00 48 GLY A N 16
ATOM 18750 C CA . GLY A 1 48 ? -0.229 0.578 8.397 1.00 0.00 48 GLY A CA 16
ATOM 18751 C C . GLY A 1 48 ? 0.158 1.948 8.917 1.00 0.00 48 GLY A C 16
ATOM 18752 O O . GLY A 1 48 ? -0.617 2.593 9.624 1.00 0.00 48 GLY A O 16
ATOM 18756 N N . SER A 1 49 ? 1.360 2.394 8.569 1.00 0.00 49 SER A N 16
ATOM 18757 C CA . SER A 1 49 ? 1.851 3.694 9.010 1.00 0.00 49 SER A CA 16
ATOM 18758 C C . SER A 1 49 ? 2.242 4.561 7.817 1.00 0.00 49 SER A C 16
ATOM 18759 O O . SER A 1 49 ? 2.866 4.086 6.869 1.00 0.00 49 SER A O 16
ATOM 18767 N N . ALA A 1 50 ? 1.871 5.836 7.873 1.00 0.00 50 ALA A N 16
ATOM 18768 C CA . ALA A 1 50 ? 2.184 6.770 6.799 1.00 0.00 50 ALA A CA 16
ATOM 18769 C C . ALA A 1 50 ? 3.324 7.701 7.196 1.00 0.00 50 ALA A C 16
ATOM 18770 O O . ALA A 1 50 ? 3.177 8.922 7.179 1.00 0.00 50 ALA A O 16
ATOM 18777 N N . GLY A 1 51 ? 4.463 7.115 7.554 1.00 0.00 51 GLY A N 16
ATOM 18778 C CA . GLY A 1 51 ? 5.612 7.907 7.952 1.00 0.00 51 GLY A CA 16
ATOM 18779 C C . GLY A 1 51 ? 5.246 9.013 8.921 1.00 0.00 51 GLY A C 16
ATOM 18780 O O . GLY A 1 51 ? 5.208 10.186 8.551 1.00 0.00 51 GLY A O 16
ATOM 18784 N N . GLY A 1 52 ? 4.974 8.640 10.168 1.00 0.00 52 GLY A N 16
ATOM 18785 C CA . GLY A 1 52 ? 4.611 9.621 11.174 1.00 0.00 52 GLY A CA 16
ATOM 18786 C C . GLY A 1 52 ? 3.746 9.034 12.271 1.00 0.00 52 GLY A C 16
ATOM 18787 O O . GLY A 1 52 ? 4.133 9.026 13.440 1.00 0.00 52 GLY A O 16
ATOM 18791 N N . ARG A 1 53 ? 2.570 8.541 11.895 1.00 0.00 53 ARG A N 16
ATOM 18792 C CA . ARG A 1 53 ? 1.646 7.952 12.857 1.00 0.00 53 ARG A CA 16
ATOM 18793 C C . ARG A 1 53 ? 1.143 6.597 12.367 1.00 0.00 53 ARG A C 16
ATOM 18794 O O . ARG A 1 53 ? 1.291 6.255 11.194 1.00 0.00 53 ARG A O 16
ATOM 18815 N N . SER A 1 54 ? 0.550 5.828 13.275 1.00 0.00 54 SER A N 16
ATOM 18816 C CA . SER A 1 54 ? 0.030 4.509 12.937 1.00 0.00 54 SER A CA 16
ATOM 18817 C C . SER A 1 54 ? -1.480 4.449 13.151 1.00 0.00 54 SER A C 16
ATOM 18818 O O . SER A 1 54 ? -2.045 5.251 13.892 1.00 0.00 54 SER A O 16
ATOM 18826 N N . GLY A 1 55 ? -2.126 3.489 12.496 1.00 0.00 55 GLY A N 16
ATOM 18827 C CA . GLY A 1 55 ? -3.564 3.341 12.626 1.00 0.00 55 GLY A CA 16
ATOM 18828 C C . GLY A 1 55 ? -4.179 2.598 11.457 1.00 0.00 55 GLY A C 16
ATOM 18829 O O . GLY A 1 55 ? -3.523 2.377 10.438 1.00 0.00 55 GLY A O 16
ATOM 18833 N N . LEU A 1 56 ? -5.441 2.209 11.603 1.00 0.00 56 LEU A N 16
ATOM 18834 C CA . LEU A 1 56 ? -6.144 1.483 10.551 1.00 0.00 56 LEU A CA 16
ATOM 18835 C C . LEU A 1 56 ? -6.875 2.446 9.621 1.00 0.00 56 LEU A C 16
ATOM 18836 O O . LEU A 1 56 ? -7.156 3.588 9.988 1.00 0.00 56 LEU A O 16
ATOM 18852 N N . PHE A 1 57 ? -7.181 1.978 8.415 1.00 0.00 57 PHE A N 16
ATOM 18853 C CA . PHE A 1 57 ? -7.881 2.798 7.432 1.00 0.00 57 PHE A CA 16
ATOM 18854 C C . PHE A 1 57 ? -8.678 1.926 6.466 1.00 0.00 57 PHE A C 16
ATOM 18855 O O . PHE A 1 57 ? -8.347 0.766 6.220 1.00 0.00 57 PHE A O 16
ATOM 18872 N N . PRO A 1 58 ? -9.754 2.497 5.905 1.00 0.00 58 PRO A N 16
ATOM 18873 C CA . PRO A 1 58 ? -10.621 1.791 4.957 1.00 0.00 58 PRO A CA 16
ATOM 18874 C C . PRO A 1 58 ? -9.934 1.541 3.619 1.00 0.00 58 PRO A C 16
ATOM 18875 O O . PRO A 1 58 ? -9.417 2.466 2.994 1.00 0.00 58 PRO A O 16
ATOM 18886 N N . ALA A 1 59 ? -9.934 0.285 3.185 1.00 0.00 59 ALA A N 16
ATOM 18887 C CA . ALA A 1 59 ? -9.313 -0.086 1.919 1.00 0.00 59 ALA A CA 16
ATOM 18888 C C . ALA A 1 59 ? -10.200 0.296 0.739 1.00 0.00 59 ALA A C 16
ATOM 18889 O O . ALA A 1 59 ? -10.425 -0.507 -0.166 1.00 0.00 59 ALA A O 16
ATOM 18896 N N . ASP A 1 60 ? -10.702 1.526 0.757 1.00 0.00 60 ASP A N 16
ATOM 18897 C CA . ASP A 1 60 ? -11.566 2.015 -0.312 1.00 0.00 60 ASP A CA 16
ATOM 18898 C C . ASP A 1 60 ? -11.085 3.369 -0.823 1.00 0.00 60 ASP A C 16
ATOM 18899 O O . ASP A 1 60 ? -11.077 3.622 -2.028 1.00 0.00 60 ASP A O 16
ATOM 18908 N N . ILE A 1 61 ? -10.686 4.237 0.101 1.00 0.00 61 ILE A N 16
ATOM 18909 C CA . ILE A 1 61 ? -10.204 5.565 -0.256 1.00 0.00 61 ILE A CA 16
ATOM 18910 C C . ILE A 1 61 ? -8.715 5.540 -0.583 1.00 0.00 61 ILE A C 16
ATOM 18911 O O . ILE A 1 61 ? -8.064 6.583 -0.649 1.00 0.00 61 ILE A O 16
ATOM 18927 N N . VAL A 1 62 ? -8.180 4.340 -0.790 1.00 0.00 62 VAL A N 16
ATOM 18928 C CA . VAL A 1 62 ? -6.768 4.178 -1.114 1.00 0.00 62 VAL A CA 16
ATOM 18929 C C . VAL A 1 62 ? -6.585 3.328 -2.366 1.00 0.00 62 VAL A C 16
ATOM 18930 O O . VAL A 1 62 ? -7.451 2.526 -2.714 1.00 0.00 62 VAL A O 16
ATOM 18943 N N . GLN A 1 63 ? -5.453 3.509 -3.038 1.00 0.00 63 GLN A N 16
ATOM 18944 C CA . GLN A 1 63 ? -5.157 2.757 -4.252 1.00 0.00 63 GLN A CA 16
ATOM 18945 C C . GLN A 1 63 ? -3.700 2.305 -4.271 1.00 0.00 63 GLN A C 16
ATOM 18946 O O . GLN A 1 63 ? -2.824 2.929 -3.673 1.00 0.00 63 GLN A O 16
ATOM 18960 N N . PRO A 1 64 ? -3.434 1.195 -4.974 1.00 0.00 64 PRO A N 16
ATOM 18961 C CA . PRO A 1 64 ? -2.084 0.635 -5.089 1.00 0.00 64 PRO A CA 16
ATOM 18962 C C . PRO A 1 64 ? -1.164 1.509 -5.934 1.00 0.00 64 PRO A C 16
ATOM 18963 O O . PRO A 1 64 ? -1.585 2.081 -6.938 1.00 0.00 64 PRO A O 16
ATOM 18974 N N . ALA A 1 65 ? 0.096 1.607 -5.520 1.00 0.00 65 ALA A N 16
ATOM 18975 C CA . ALA A 1 65 ? 1.076 2.409 -6.241 1.00 0.00 65 ALA A CA 16
ATOM 18976 C C . ALA A 1 65 ? 2.270 1.563 -6.669 1.00 0.00 65 ALA A C 16
ATOM 18977 O O . ALA A 1 65 ? 2.402 1.205 -7.839 1.00 0.00 65 ALA A O 16
ATOM 18984 N N . ALA A 1 66 ? 3.138 1.247 -5.714 1.00 0.00 66 ALA A N 16
ATOM 18985 C CA . ALA A 1 66 ? 4.321 0.442 -5.992 1.00 0.00 66 ALA A CA 16
ATOM 18986 C C . ALA A 1 66 ? 5.090 0.134 -4.711 1.00 0.00 66 ALA A C 16
ATOM 18987 O O . ALA A 1 66 ? 5.253 1.000 -3.852 1.00 0.00 66 ALA A O 16
ATOM 18994 N N . ALA A 1 67 ? 5.559 -1.103 -4.591 1.00 0.00 67 ALA A N 16
ATOM 18995 C CA . ALA A 1 67 ? 6.311 -1.524 -3.415 1.00 0.00 67 ALA A CA 16
ATOM 18996 C C . ALA A 1 67 ? 7.776 -1.117 -3.527 1.00 0.00 67 ALA A C 16
ATOM 18997 O O . ALA A 1 67 ? 8.396 -1.223 -4.585 1.00 0.00 67 ALA A O 16
ATOM 19004 N N . PRO A 1 68 ? 8.345 -0.638 -2.410 1.00 0.00 68 PRO A N 16
ATOM 19005 C CA . PRO A 1 68 ? 9.744 -0.204 -2.358 1.00 0.00 68 PRO A CA 16
ATOM 19006 C C . PRO A 1 68 ? 10.718 -1.373 -2.470 1.00 0.00 68 PRO A C 16
ATOM 19007 O O . PRO A 1 68 ? 11.929 -1.177 -2.569 1.00 0.00 68 PRO A O 16
ATOM 19018 N N . ASP A 1 69 ? 10.180 -2.588 -2.453 1.00 0.00 69 ASP A N 16
ATOM 19019 C CA . ASP A 1 69 ? 11.002 -3.788 -2.554 1.00 0.00 69 ASP A CA 16
ATOM 19020 C C . ASP A 1 69 ? 11.914 -3.722 -3.776 1.00 0.00 69 ASP A C 16
ATOM 19021 O O . ASP A 1 69 ? 11.560 -4.199 -4.854 1.00 0.00 69 ASP A O 16
ATOM 19030 N N . PHE A 1 70 ? 13.088 -3.126 -3.599 1.00 0.00 70 PHE A N 16
ATOM 19031 C CA . PHE A 1 70 ? 14.050 -2.995 -4.687 1.00 0.00 70 PHE A CA 16
ATOM 19032 C C . PHE A 1 70 ? 15.446 -2.701 -4.147 1.00 0.00 70 PHE A C 16
ATOM 19033 O O . PHE A 1 70 ? 15.612 -2.370 -2.973 1.00 0.00 70 PHE A O 16
ATOM 19050 N N . SER A 1 71 ? 16.448 -2.826 -5.012 1.00 0.00 71 SER A N 16
ATOM 19051 C CA . SER A 1 71 ? 17.831 -2.579 -4.621 1.00 0.00 71 SER A CA 16
ATOM 19052 C C . SER A 1 71 ? 18.561 -1.771 -5.690 1.00 0.00 71 SER A C 16
ATOM 19053 O O . SER A 1 71 ? 18.435 -2.043 -6.884 1.00 0.00 71 SER A O 16
ATOM 19061 N N . PHE A 1 72 ? 19.326 -0.777 -5.251 1.00 0.00 72 PHE A N 16
ATOM 19062 C CA . PHE A 1 72 ? 20.077 0.072 -6.169 1.00 0.00 72 PHE A CA 16
ATOM 19063 C C . PHE A 1 72 ? 21.554 -0.310 -6.177 1.00 0.00 72 PHE A C 16
ATOM 19064 O O . PHE A 1 72 ? 22.130 -0.630 -5.138 1.00 0.00 72 PHE A O 16
ATOM 19081 N N . SER A 1 73 ? 22.162 -0.274 -7.359 1.00 0.00 73 SER A N 16
ATOM 19082 C CA . SER A 1 73 ? 23.571 -0.620 -7.505 1.00 0.00 73 SER A CA 16
ATOM 19083 C C . SER A 1 73 ? 24.431 0.636 -7.604 1.00 0.00 73 SER A C 16
ATOM 19084 O O . SER A 1 73 ? 25.297 0.878 -6.762 1.00 0.00 73 SER A O 16
ATOM 19092 N N . LYS A 1 74 ? 24.188 1.432 -8.639 1.00 0.00 74 LYS A N 16
ATOM 19093 C CA . LYS A 1 74 ? 24.938 2.665 -8.850 1.00 0.00 74 LYS A CA 16
ATOM 19094 C C . LYS A 1 74 ? 24.111 3.881 -8.444 1.00 0.00 74 LYS A C 16
ATOM 19095 O O . LYS A 1 74 ? 22.917 3.954 -8.732 1.00 0.00 74 LYS A O 16
ATOM 19114 N N . GLU A 1 75 ? 24.755 4.833 -7.776 1.00 0.00 75 GLU A N 16
ATOM 19115 C CA . GLU A 1 75 ? 24.078 6.045 -7.332 1.00 0.00 75 GLU A CA 16
ATOM 19116 C C . GLU A 1 75 ? 24.595 7.265 -8.089 1.00 0.00 75 GLU A C 16
ATOM 19117 O O . GLU A 1 75 ? 25.685 7.765 -7.809 1.00 0.00 75 GLU A O 16
ATOM 19129 N N . GLN A 1 76 ? 23.806 7.738 -9.048 1.00 0.00 76 GLN A N 16
ATOM 19130 C CA . GLN A 1 76 ? 24.185 8.898 -9.846 1.00 0.00 76 GLN A CA 16
ATOM 19131 C C . GLN A 1 76 ? 23.335 10.111 -9.481 1.00 0.00 76 GLN A C 16
ATOM 19132 O O . GLN A 1 76 ? 22.232 10.286 -9.999 1.00 0.00 76 GLN A O 16
ATOM 19146 N N . ARG A 1 77 ? 23.855 10.945 -8.587 1.00 0.00 77 ARG A N 16
ATOM 19147 C CA . ARG A 1 77 ? 23.143 12.140 -8.152 1.00 0.00 77 ARG A CA 16
ATOM 19148 C C . ARG A 1 77 ? 22.446 12.816 -9.329 1.00 0.00 77 ARG A C 16
ATOM 19149 O O . ARG A 1 77 ? 22.947 12.798 -10.454 1.00 0.00 77 ARG A O 16
ATOM 19170 N N . SER A 1 78 ? 21.289 13.412 -9.062 1.00 0.00 78 SER A N 16
ATOM 19171 C CA . SER A 1 78 ? 20.521 14.091 -10.100 1.00 0.00 78 SER A CA 16
ATOM 19172 C C . SER A 1 78 ? 21.074 15.489 -10.359 1.00 0.00 78 SER A C 16
ATOM 19173 O O . SER A 1 78 ? 21.440 16.206 -9.429 1.00 0.00 78 SER A O 16
ATOM 19181 N N . GLY A 1 79 ? 21.132 15.869 -11.632 1.00 0.00 79 GLY A N 16
ATOM 19182 C CA . GLY A 1 79 ? 21.642 17.179 -11.992 1.00 0.00 79 GLY A CA 16
ATOM 19183 C C . GLY A 1 79 ? 21.335 17.545 -13.430 1.00 0.00 79 GLY A C 16
ATOM 19184 O O . GLY A 1 79 ? 21.666 16.799 -14.352 1.00 0.00 79 GLY A O 16
ATOM 19188 N N . SER A 1 80 ? 20.700 18.697 -13.624 1.00 0.00 80 SER A N 16
ATOM 19189 C CA . SER A 1 80 ? 20.344 19.158 -14.960 1.00 0.00 80 SER A CA 16
ATOM 19190 C C . SER A 1 80 ? 20.857 20.574 -15.201 1.00 0.00 80 SER A C 16
ATOM 19191 O O . SER A 1 80 ? 21.535 20.841 -16.193 1.00 0.00 80 SER A O 16
ATOM 19199 N N . GLY A 1 81 ? 20.528 21.480 -14.286 1.00 0.00 81 GLY A N 16
ATOM 19200 C CA . GLY A 1 81 ? 20.963 22.859 -14.416 1.00 0.00 81 GLY A CA 16
ATOM 19201 C C . GLY A 1 81 ? 19.808 23.839 -14.362 1.00 0.00 81 GLY A C 16
ATOM 19202 O O . GLY A 1 81 ? 18.701 23.553 -14.817 1.00 0.00 81 GLY A O 16
ATOM 19206 N N . PRO A 1 82 ? 20.061 25.026 -13.791 1.00 0.00 82 PRO A N 16
ATOM 19207 C CA . PRO A 1 82 ? 19.045 26.076 -13.664 1.00 0.00 82 PRO A CA 16
ATOM 19208 C C . PRO A 1 82 ? 18.676 26.691 -15.010 1.00 0.00 82 PRO A C 16
ATOM 19209 O O . PRO A 1 82 ? 19.474 27.404 -15.617 1.00 0.00 82 PRO A O 16
ATOM 19220 N N . SER A 1 83 ? 17.461 26.410 -15.470 1.00 0.00 83 SER A N 16
ATOM 19221 C CA . SER A 1 83 ? 16.987 26.934 -16.746 1.00 0.00 83 SER A CA 16
ATOM 19222 C C . SER A 1 83 ? 16.563 28.393 -16.611 1.00 0.00 83 SER A C 16
ATOM 19223 O O . SER A 1 83 ? 15.501 28.694 -16.066 1.00 0.00 83 SER A O 16
ATOM 19231 N N . SER A 1 84 ? 17.401 29.295 -17.110 1.00 0.00 84 SER A N 16
ATOM 19232 C CA . SER A 1 84 ? 17.116 30.723 -17.043 1.00 0.00 84 SER A CA 16
ATOM 19233 C C . SER A 1 84 ? 17.409 31.400 -18.379 1.00 0.00 84 SER A C 16
ATOM 19234 O O . SER A 1 84 ? 18.463 31.187 -18.977 1.00 0.00 84 SER A O 16
ATOM 19242 N N . GLY A 1 85 ? 16.467 32.217 -18.840 1.00 0.00 85 GLY A N 16
ATOM 19243 C CA . GLY A 1 85 ? 16.641 32.912 -20.102 1.00 0.00 85 GLY A CA 16
ATOM 19244 C C . GLY A 1 85 ? 17.186 34.315 -19.921 1.00 0.00 85 GLY A C 16
ATOM 19245 O O . GLY A 1 85 ? 16.675 35.086 -19.109 1.00 0.00 85 GLY A O 16
ATOM 19249 N N . GLY A 1 1 ? 7.126 -18.996 -4.651 1.00 0.00 1 GLY A N 17
ATOM 19250 C CA . GLY A 1 1 ? 8.572 -19.018 -4.522 1.00 0.00 1 GLY A CA 17
ATOM 19251 C C . GLY A 1 1 ? 9.155 -17.638 -4.297 1.00 0.00 1 GLY A C 17
ATOM 19252 O O . GLY A 1 1 ? 9.536 -17.292 -3.179 1.00 0.00 1 GLY A O 17
ATOM 19256 N N . SER A 1 2 ? 9.227 -16.847 -5.363 1.00 0.00 2 SER A N 17
ATOM 19257 C CA . SER A 1 2 ? 9.774 -15.497 -5.279 1.00 0.00 2 SER A CA 17
ATOM 19258 C C . SER A 1 2 ? 8.680 -14.454 -5.485 1.00 0.00 2 SER A C 17
ATOM 19259 O O . SER A 1 2 ? 7.950 -14.492 -6.475 1.00 0.00 2 SER A O 17
ATOM 19267 N N . SER A 1 3 ? 8.574 -13.523 -4.543 1.00 0.00 3 SER A N 17
ATOM 19268 C CA . SER A 1 3 ? 7.567 -12.470 -4.619 1.00 0.00 3 SER A CA 17
ATOM 19269 C C . SER A 1 3 ? 7.797 -11.586 -5.840 1.00 0.00 3 SER A C 17
ATOM 19270 O O . SER A 1 3 ? 8.858 -11.628 -6.461 1.00 0.00 3 SER A O 17
ATOM 19278 N N . GLY A 1 4 ? 6.792 -10.783 -6.180 1.00 0.00 4 GLY A N 17
ATOM 19279 C CA . GLY A 1 4 ? 6.903 -9.900 -7.325 1.00 0.00 4 GLY A CA 17
ATOM 19280 C C . GLY A 1 4 ? 8.088 -8.960 -7.221 1.00 0.00 4 GLY A C 17
ATOM 19281 O O . GLY A 1 4 ? 8.288 -8.314 -6.192 1.00 0.00 4 GLY A O 17
ATOM 19285 N N . SER A 1 5 ? 8.878 -8.885 -8.287 1.00 0.00 5 SER A N 17
ATOM 19286 C CA . SER A 1 5 ? 10.053 -8.023 -8.309 1.00 0.00 5 SER A CA 17
ATOM 19287 C C . SER A 1 5 ? 9.712 -6.628 -7.794 1.00 0.00 5 SER A C 17
ATOM 19288 O O . SER A 1 5 ? 10.405 -6.086 -6.932 1.00 0.00 5 SER A O 17
ATOM 19296 N N . SER A 1 6 ? 8.640 -6.052 -8.328 1.00 0.00 6 SER A N 17
ATOM 19297 C CA . SER A 1 6 ? 8.208 -4.718 -7.926 1.00 0.00 6 SER A CA 17
ATOM 19298 C C . SER A 1 6 ? 6.798 -4.756 -7.345 1.00 0.00 6 SER A C 17
ATOM 19299 O O . SER A 1 6 ? 5.878 -5.299 -7.955 1.00 0.00 6 SER A O 17
ATOM 19307 N N . GLY A 1 7 ? 6.636 -4.174 -6.161 1.00 0.00 7 GLY A N 17
ATOM 19308 C CA . GLY A 1 7 ? 5.336 -4.151 -5.516 1.00 0.00 7 GLY A CA 17
ATOM 19309 C C . GLY A 1 7 ? 5.310 -4.964 -4.237 1.00 0.00 7 GLY A C 17
ATOM 19310 O O . GLY A 1 7 ? 4.679 -6.019 -4.177 1.00 0.00 7 GLY A O 17
ATOM 19314 N N . SER A 1 8 ? 5.997 -4.472 -3.211 1.00 0.00 8 SER A N 17
ATOM 19315 C CA . SER A 1 8 ? 6.054 -5.163 -1.928 1.00 0.00 8 SER A CA 17
ATOM 19316 C C . SER A 1 8 ? 4.933 -4.691 -1.006 1.00 0.00 8 SER A C 17
ATOM 19317 O O . SER A 1 8 ? 5.169 -4.349 0.151 1.00 0.00 8 SER A O 17
ATOM 19325 N N . GLY A 1 9 ? 3.711 -4.676 -1.531 1.00 0.00 9 GLY A N 17
ATOM 19326 C CA . GLY A 1 9 ? 2.571 -4.245 -0.743 1.00 0.00 9 GLY A CA 17
ATOM 19327 C C . GLY A 1 9 ? 2.652 -2.780 -0.361 1.00 0.00 9 GLY A C 17
ATOM 19328 O O . GLY A 1 9 ? 3.052 -2.442 0.753 1.00 0.00 9 GLY A O 17
ATOM 19332 N N . TYR A 1 10 ? 2.271 -1.907 -1.288 1.00 0.00 10 TYR A N 17
ATOM 19333 C CA . TYR A 1 10 ? 2.306 -0.470 -1.044 1.00 0.00 10 TYR A CA 17
ATOM 19334 C C . TYR A 1 10 ? 1.098 0.218 -1.673 1.00 0.00 10 TYR A C 17
ATOM 19335 O O . TYR A 1 10 ? 0.893 0.154 -2.885 1.00 0.00 10 TYR A O 17
ATOM 19353 N N . VAL A 1 11 ? 0.301 0.879 -0.839 1.00 0.00 11 VAL A N 17
ATOM 19354 C CA . VAL A 1 11 ? -0.885 1.582 -1.311 1.00 0.00 11 VAL A CA 17
ATOM 19355 C C . VAL A 1 11 ? -0.817 3.066 -0.970 1.00 0.00 11 VAL A C 17
ATOM 19356 O O . VAL A 1 11 ? -0.301 3.449 0.080 1.00 0.00 11 VAL A O 17
ATOM 19369 N N . ILE A 1 12 ? -1.342 3.898 -1.864 1.00 0.00 12 ILE A N 17
ATOM 19370 C CA . ILE A 1 12 ? -1.342 5.340 -1.657 1.00 0.00 12 ILE A CA 17
ATOM 19371 C C . ILE A 1 12 ? -2.743 5.850 -1.336 1.00 0.00 12 ILE A C 17
ATOM 19372 O O . ILE A 1 12 ? -3.737 5.182 -1.620 1.00 0.00 12 ILE A O 17
ATOM 19388 N N . ALA A 1 13 ? -2.814 7.038 -0.745 1.00 0.00 13 ALA A N 17
ATOM 19389 C CA . ALA A 1 13 ? -4.093 7.639 -0.389 1.00 0.00 13 ALA A CA 17
ATOM 19390 C C . ALA A 1 13 ? -4.648 8.471 -1.541 1.00 0.00 13 ALA A C 17
ATOM 19391 O O . ALA A 1 13 ? -3.898 9.129 -2.262 1.00 0.00 13 ALA A O 17
ATOM 19398 N N . LEU A 1 14 ? -5.965 8.436 -1.708 1.00 0.00 14 LEU A N 17
ATOM 19399 C CA . LEU A 1 14 ? -6.621 9.187 -2.774 1.00 0.00 14 LEU A CA 17
ATOM 19400 C C . LEU A 1 14 ? -7.244 10.470 -2.232 1.00 0.00 14 LEU A C 17
ATOM 19401 O O . LEU A 1 14 ? -7.302 11.485 -2.927 1.00 0.00 14 LEU A O 17
ATOM 19417 N N . ARG A 1 15 ? -7.706 10.418 -0.987 1.00 0.00 15 ARG A N 17
ATOM 19418 C CA . ARG A 1 15 ? -8.323 11.576 -0.352 1.00 0.00 15 ARG A CA 17
ATOM 19419 C C . ARG A 1 15 ? -7.685 11.855 1.006 1.00 0.00 15 ARG A C 17
ATOM 19420 O O . ARG A 1 15 ? -6.814 11.112 1.459 1.00 0.00 15 ARG A O 17
ATOM 19441 N N . SER A 1 16 ? -8.125 12.931 1.651 1.00 0.00 16 SER A N 17
ATOM 19442 C CA . SER A 1 16 ? -7.594 13.311 2.955 1.00 0.00 16 SER A CA 17
ATOM 19443 C C . SER A 1 16 ? -8.376 12.635 4.077 1.00 0.00 16 SER A C 17
ATOM 19444 O O . SER A 1 16 ? -9.591 12.799 4.189 1.00 0.00 16 SER A O 17
ATOM 19452 N N . TYR A 1 17 ? -7.669 11.875 4.906 1.00 0.00 17 TYR A N 17
ATOM 19453 C CA . TYR A 1 17 ? -8.296 11.172 6.019 1.00 0.00 17 TYR A CA 17
ATOM 19454 C C . TYR A 1 17 ? -7.769 11.687 7.355 1.00 0.00 17 TYR A C 17
ATOM 19455 O O . TYR A 1 17 ? -6.723 11.247 7.834 1.00 0.00 17 TYR A O 17
ATOM 19473 N N . ILE A 1 18 ? -8.502 12.621 7.952 1.00 0.00 18 ILE A N 17
ATOM 19474 C CA . ILE A 1 18 ? -8.110 13.195 9.233 1.00 0.00 18 ILE A CA 17
ATOM 19475 C C . ILE A 1 18 ? -9.002 12.684 10.360 1.00 0.00 18 ILE A C 17
ATOM 19476 O O . ILE A 1 18 ? -10.228 12.773 10.286 1.00 0.00 18 ILE A O 17
ATOM 19492 N N . THR A 1 19 ? -8.378 12.150 11.405 1.00 0.00 19 THR A N 17
ATOM 19493 C CA . THR A 1 19 ? -9.115 11.626 12.549 1.00 0.00 19 THR A CA 17
ATOM 19494 C C . THR A 1 19 ? -8.903 12.494 13.784 1.00 0.00 19 THR A C 17
ATOM 19495 O O . THR A 1 19 ? -8.157 13.472 13.746 1.00 0.00 19 THR A O 17
ATOM 19506 N N . ASP A 1 20 ? -9.563 12.129 14.878 1.00 0.00 20 ASP A N 17
ATOM 19507 C CA . ASP A 1 20 ? -9.445 12.873 16.126 1.00 0.00 20 ASP A CA 17
ATOM 19508 C C . ASP A 1 20 ? -8.926 11.977 17.246 1.00 0.00 20 ASP A C 17
ATOM 19509 O O . ASP A 1 20 ? -8.682 12.439 18.361 1.00 0.00 20 ASP A O 17
ATOM 19518 N N . ASN A 1 21 ? -8.761 10.694 16.943 1.00 0.00 21 ASN A N 17
ATOM 19519 C CA . ASN A 1 21 ? -8.272 9.733 17.925 1.00 0.00 21 ASN A CA 17
ATOM 19520 C C . ASN A 1 21 ? -6.898 9.201 17.529 1.00 0.00 21 ASN A C 17
ATOM 19521 O O . ASN A 1 21 ? -6.369 9.545 16.471 1.00 0.00 21 ASN A O 17
ATOM 19532 N N . CYS A 1 22 ? -6.326 8.361 18.385 1.00 0.00 22 CYS A N 17
ATOM 19533 C CA . CYS A 1 22 ? -5.013 7.782 18.125 1.00 0.00 22 CYS A CA 17
ATOM 19534 C C . CYS A 1 22 ? -5.144 6.407 17.478 1.00 0.00 22 CYS A C 17
ATOM 19535 O O . CYS A 1 22 ? -4.300 6.004 16.677 1.00 0.00 22 CYS A O 17
ATOM 19543 N N . SER A 1 23 ? -6.206 5.691 17.832 1.00 0.00 23 SER A N 17
ATOM 19544 C CA . SER A 1 23 ? -6.445 4.358 17.290 1.00 0.00 23 SER A CA 17
ATOM 19545 C C . SER A 1 23 ? -6.350 4.366 15.767 1.00 0.00 23 SER A C 17
ATOM 19546 O O . SER A 1 23 ? -5.691 3.515 15.169 1.00 0.00 23 SER A O 17
ATOM 19554 N N . LEU A 1 24 ? -7.014 5.334 15.145 1.00 0.00 24 LEU A N 17
ATOM 19555 C CA . LEU A 1 24 ? -7.006 5.455 13.691 1.00 0.00 24 LEU A CA 17
ATOM 19556 C C . LEU A 1 24 ? -5.713 6.101 13.205 1.00 0.00 24 LEU A C 17
ATOM 19557 O O . LEU A 1 24 ? -4.905 6.576 14.005 1.00 0.00 24 LEU A O 17
ATOM 19573 N N . LEU A 1 25 ? -5.523 6.118 11.890 1.00 0.00 25 LEU A N 17
ATOM 19574 C CA . LEU A 1 25 ? -4.328 6.708 11.297 1.00 0.00 25 LEU A CA 17
ATOM 19575 C C . LEU A 1 25 ? -4.671 7.989 10.542 1.00 0.00 25 LEU A C 17
ATOM 19576 O O . LEU A 1 25 ? -5.594 8.013 9.728 1.00 0.00 25 LEU A O 17
ATOM 19592 N N . SER A 1 26 ? -3.920 9.050 10.817 1.00 0.00 26 SER A N 17
ATOM 19593 C CA . SER A 1 26 ? -4.145 10.335 10.165 1.00 0.00 26 SER A CA 17
ATOM 19594 C C . SER A 1 26 ? -3.209 10.511 8.973 1.00 0.00 26 SER A C 17
ATOM 19595 O O . SER A 1 26 ? -1.987 10.541 9.128 1.00 0.00 26 SER A O 17
ATOM 19603 N N . PHE A 1 27 ? -3.790 10.628 7.784 1.00 0.00 27 PHE A N 17
ATOM 19604 C CA . PHE A 1 27 ? -3.009 10.800 6.565 1.00 0.00 27 PHE A CA 17
ATOM 19605 C C . PHE A 1 27 ? -3.774 11.634 5.541 1.00 0.00 27 PHE A C 17
ATOM 19606 O O . PHE A 1 27 ? -5.004 11.595 5.487 1.00 0.00 27 PHE A O 17
ATOM 19623 N N . HIS A 1 28 ? -3.038 12.389 4.733 1.00 0.00 28 HIS A N 17
ATOM 19624 C CA . HIS A 1 28 ? -3.647 13.234 3.711 1.00 0.00 28 HIS A CA 17
ATOM 19625 C C . HIS A 1 28 ? -3.658 12.527 2.358 1.00 0.00 28 HIS A C 17
ATOM 19626 O O . HIS A 1 28 ? -3.254 11.369 2.249 1.00 0.00 28 HIS A O 17
ATOM 19641 N N . ARG A 1 29 ? -4.124 13.231 1.332 1.00 0.00 29 ARG A N 17
ATOM 19642 C CA . ARG A 1 29 ? -4.190 12.671 -0.012 1.00 0.00 29 ARG A CA 17
ATOM 19643 C C . ARG A 1 29 ? -2.794 12.533 -0.613 1.00 0.00 29 ARG A C 17
ATOM 19644 O O . ARG A 1 29 ? -1.944 13.406 -0.440 1.00 0.00 29 ARG A O 17
ATOM 19665 N N . GLY A 1 30 ? -2.565 11.430 -1.319 1.00 0.00 30 GLY A N 17
ATOM 19666 C CA . GLY A 1 30 ? -1.272 11.198 -1.934 1.00 0.00 30 GLY A CA 17
ATOM 19667 C C . GLY A 1 30 ? -0.304 10.496 -1.002 1.00 0.00 30 GLY A C 17
ATOM 19668 O O . GLY A 1 30 ? 0.634 9.837 -1.451 1.00 0.00 30 GLY A O 17
ATOM 19672 N N . ASP A 1 31 ? -0.531 10.638 0.300 1.00 0.00 31 ASP A N 17
ATOM 19673 C CA . ASP A 1 31 ? 0.328 10.012 1.298 1.00 0.00 31 ASP A CA 17
ATOM 19674 C C . ASP A 1 31 ? 0.359 8.498 1.117 1.00 0.00 31 ASP A C 17
ATOM 19675 O O . ASP A 1 31 ? -0.673 7.870 0.873 1.00 0.00 31 ASP A O 17
ATOM 19684 N N . LEU A 1 32 ? 1.547 7.917 1.237 1.00 0.00 32 LEU A N 17
ATOM 19685 C CA . LEU A 1 32 ? 1.712 6.475 1.085 1.00 0.00 32 LEU A CA 17
ATOM 19686 C C . LEU A 1 32 ? 1.716 5.781 2.444 1.00 0.00 32 LEU A C 17
ATOM 19687 O O . LEU A 1 32 ? 2.442 6.181 3.354 1.00 0.00 32 LEU A O 17
ATOM 19703 N N . ILE A 1 33 ? 0.901 4.740 2.572 1.00 0.00 33 ILE A N 17
ATOM 19704 C CA . ILE A 1 33 ? 0.812 3.989 3.819 1.00 0.00 33 ILE A CA 17
ATOM 19705 C C . ILE A 1 33 ? 1.531 2.649 3.705 1.00 0.00 33 ILE A C 17
ATOM 19706 O O . ILE A 1 33 ? 1.102 1.763 2.965 1.00 0.00 33 ILE A O 17
ATOM 19722 N N . LYS A 1 34 ? 2.625 2.506 4.445 1.00 0.00 34 LYS A N 17
ATOM 19723 C CA . LYS A 1 34 ? 3.403 1.273 4.431 1.00 0.00 34 LYS A CA 17
ATOM 19724 C C . LYS A 1 34 ? 2.607 0.121 5.036 1.00 0.00 34 LYS A C 17
ATOM 19725 O O . LYS A 1 34 ? 2.132 0.209 6.169 1.00 0.00 34 LYS A O 17
ATOM 19744 N N . LEU A 1 35 ? 2.467 -0.959 4.275 1.00 0.00 35 LEU A N 17
ATOM 19745 C CA . LEU A 1 35 ? 1.730 -2.130 4.738 1.00 0.00 35 LEU A CA 17
ATOM 19746 C C . LEU A 1 35 ? 2.508 -2.870 5.821 1.00 0.00 35 LEU A C 17
ATOM 19747 O O . LEU A 1 35 ? 3.377 -3.692 5.525 1.00 0.00 35 LEU A O 17
ATOM 19763 N N . LEU A 1 36 ? 2.189 -2.576 7.077 1.00 0.00 36 LEU A N 17
ATOM 19764 C CA . LEU A 1 36 ? 2.856 -3.215 8.206 1.00 0.00 36 LEU A CA 17
ATOM 19765 C C . LEU A 1 36 ? 2.392 -4.659 8.366 1.00 0.00 36 LEU A C 17
ATOM 19766 O O . LEU A 1 36 ? 1.284 -5.028 7.977 1.00 0.00 36 LEU A O 17
ATOM 19782 N N . PRO A 1 37 ? 3.258 -5.498 8.954 1.00 0.00 37 PRO A N 17
ATOM 19783 C CA . PRO A 1 37 ? 2.959 -6.914 9.181 1.00 0.00 37 PRO A CA 17
ATOM 19784 C C . PRO A 1 37 ? 1.888 -7.116 10.249 1.00 0.00 37 PRO A C 17
ATOM 19785 O O . PRO A 1 37 ? 2.119 -6.860 11.430 1.00 0.00 37 PRO A O 17
ATOM 19796 N N . VAL A 1 38 ? 0.715 -7.576 9.824 1.00 0.00 38 VAL A N 17
ATOM 19797 C CA . VAL A 1 38 ? -0.391 -7.814 10.744 1.00 0.00 38 VAL A CA 17
ATOM 19798 C C . VAL A 1 38 ? -0.900 -9.246 10.633 1.00 0.00 38 VAL A C 17
ATOM 19799 O O . VAL A 1 38 ? -0.963 -9.810 9.541 1.00 0.00 38 VAL A O 17
ATOM 19812 N N . ALA A 1 39 ? -1.263 -9.830 11.770 1.00 0.00 39 ALA A N 17
ATOM 19813 C CA . ALA A 1 39 ? -1.770 -11.196 11.801 1.00 0.00 39 ALA A CA 17
ATOM 19814 C C . ALA A 1 39 ? -3.002 -11.344 10.915 1.00 0.00 39 ALA A C 17
ATOM 19815 O O . ALA A 1 39 ? -3.056 -12.218 10.049 1.00 0.00 39 ALA A O 17
ATOM 19822 N N . THR A 1 40 ? -3.992 -10.485 11.137 1.00 0.00 40 THR A N 17
ATOM 19823 C CA . THR A 1 40 ? -5.225 -10.522 10.360 1.00 0.00 40 THR A CA 17
ATOM 19824 C C . THR A 1 40 ? -5.856 -9.138 10.265 1.00 0.00 40 THR A C 17
ATOM 19825 O O . THR A 1 40 ? -5.654 -8.291 11.136 1.00 0.00 40 THR A O 17
ATOM 19836 N N . LEU A 1 41 ? -6.623 -8.913 9.203 1.00 0.00 41 LEU A N 17
ATOM 19837 C CA . LEU A 1 41 ? -7.285 -7.631 8.995 1.00 0.00 41 LEU A CA 17
ATOM 19838 C C . LEU A 1 41 ? -8.720 -7.830 8.516 1.00 0.00 41 LEU A C 17
ATOM 19839 O O . LEU A 1 41 ? -9.122 -8.944 8.180 1.00 0.00 41 LEU A O 17
ATOM 19855 N N . GLU A 1 42 ? -9.485 -6.744 8.486 1.00 0.00 42 GLU A N 17
ATOM 19856 C CA . GLU A 1 42 ? -10.874 -6.801 8.046 1.00 0.00 42 GLU A CA 17
ATOM 19857 C C . GLU A 1 42 ? -10.997 -6.401 6.579 1.00 0.00 42 GLU A C 17
ATOM 19858 O O . GLU A 1 42 ? -10.096 -5.798 5.996 1.00 0.00 42 GLU A O 17
ATOM 19870 N N . PRO A 1 43 ? -12.140 -6.745 5.966 1.00 0.00 43 PRO A N 17
ATOM 19871 C CA . PRO A 1 43 ? -12.409 -6.433 4.559 1.00 0.00 43 PRO A CA 17
ATOM 19872 C C . PRO A 1 43 ? -12.619 -4.941 4.326 1.00 0.00 43 PRO A C 17
ATOM 19873 O O . PRO A 1 43 ? -12.879 -4.508 3.205 1.00 0.00 43 PRO A O 17
ATOM 19884 N N . GLY A 1 44 ? -12.503 -4.157 5.395 1.00 0.00 44 GLY A N 17
ATOM 19885 C CA . GLY A 1 44 ? -12.684 -2.722 5.285 1.00 0.00 44 GLY A CA 17
ATOM 19886 C C . GLY A 1 44 ? -11.715 -1.947 6.157 1.00 0.00 44 GLY A C 17
ATOM 19887 O O . GLY A 1 44 ? -11.907 -0.757 6.404 1.00 0.00 44 GLY A O 17
ATOM 19891 N N . TRP A 1 45 ? -10.672 -2.624 6.624 1.00 0.00 45 TRP A N 17
ATOM 19892 C CA . TRP A 1 45 ? -9.670 -1.992 7.475 1.00 0.00 45 TRP A CA 17
ATOM 19893 C C . TRP A 1 45 ? -8.262 -2.385 7.042 1.00 0.00 45 TRP A C 17
ATOM 19894 O O . TRP A 1 45 ? -8.046 -3.480 6.523 1.00 0.00 45 TRP A O 17
ATOM 19915 N N . GLN A 1 46 ? -7.308 -1.485 7.259 1.00 0.00 46 GLN A N 17
ATOM 19916 C CA . GLN A 1 46 ? -5.920 -1.740 6.889 1.00 0.00 46 GLN A CA 17
ATOM 19917 C C . GLN A 1 46 ? -4.975 -1.348 8.021 1.00 0.00 46 GLN A C 17
ATOM 19918 O O . GLN A 1 46 ? -5.352 -0.608 8.930 1.00 0.00 46 GLN A O 17
ATOM 19932 N N . PHE A 1 47 ? -3.746 -1.849 7.959 1.00 0.00 47 PHE A N 17
ATOM 19933 C CA . PHE A 1 47 ? -2.747 -1.553 8.979 1.00 0.00 47 PHE A CA 17
ATOM 19934 C C . PHE A 1 47 ? -1.413 -1.179 8.341 1.00 0.00 47 PHE A C 17
ATOM 19935 O O . PHE A 1 47 ? -0.751 -2.014 7.726 1.00 0.00 47 PHE A O 17
ATOM 19952 N N . GLY A 1 48 ? -1.024 0.084 8.492 1.00 0.00 48 GLY A N 17
ATOM 19953 C CA . GLY A 1 48 ? 0.229 0.547 7.924 1.00 0.00 48 GLY A CA 17
ATOM 19954 C C . GLY A 1 48 ? 0.722 1.824 8.575 1.00 0.00 48 GLY A C 17
ATOM 19955 O O . GLY A 1 48 ? -0.062 2.580 9.149 1.00 0.00 48 GLY A O 17
ATOM 19959 N N . SER A 1 49 ? 2.027 2.065 8.488 1.00 0.00 49 SER A N 17
ATOM 19960 C CA . SER A 1 49 ? 2.625 3.257 9.078 1.00 0.00 49 SER A CA 17
ATOM 19961 C C . SER A 1 49 ? 2.540 4.439 8.119 1.00 0.00 49 SER A C 17
ATOM 19962 O O . SER A 1 49 ? 2.675 4.280 6.906 1.00 0.00 49 SER A O 17
ATOM 19970 N N . ALA A 1 50 ? 2.316 5.627 8.671 1.00 0.00 50 ALA A N 17
ATOM 19971 C CA . ALA A 1 50 ? 2.215 6.838 7.866 1.00 0.00 50 ALA A CA 17
ATOM 19972 C C . ALA A 1 50 ? 2.416 8.084 8.721 1.00 0.00 50 ALA A C 17
ATOM 19973 O O . ALA A 1 50 ? 1.556 8.443 9.525 1.00 0.00 50 ALA A O 17
ATOM 19980 N N . GLY A 1 51 ? 3.558 8.741 8.543 1.00 0.00 51 GLY A N 17
ATOM 19981 C CA . GLY A 1 51 ? 3.851 9.940 9.306 1.00 0.00 51 GLY A CA 17
ATOM 19982 C C . GLY A 1 51 ? 4.376 9.630 10.694 1.00 0.00 51 GLY A C 17
ATOM 19983 O O . GLY A 1 51 ? 4.050 10.322 11.657 1.00 0.00 51 GLY A O 17
ATOM 19987 N N . GLY A 1 52 ? 5.191 8.584 10.797 1.00 0.00 52 GLY A N 17
ATOM 19988 C CA . GLY A 1 52 ? 5.747 8.201 12.082 1.00 0.00 52 GLY A CA 17
ATOM 19989 C C . GLY A 1 52 ? 4.676 7.853 13.096 1.00 0.00 52 GLY A C 17
ATOM 19990 O O . GLY A 1 52 ? 4.851 8.075 14.294 1.00 0.00 52 GLY A O 17
ATOM 19994 N N . ARG A 1 53 ? 3.564 7.306 12.616 1.00 0.00 53 ARG A N 17
ATOM 19995 C CA . ARG A 1 53 ? 2.459 6.929 13.490 1.00 0.00 53 ARG A CA 17
ATOM 19996 C C . ARG A 1 53 ? 1.671 5.765 12.898 1.00 0.00 53 ARG A C 17
ATOM 19997 O O . ARG A 1 53 ? 1.335 5.768 11.714 1.00 0.00 53 ARG A O 17
ATOM 20018 N N . SER A 1 54 ? 1.379 4.770 13.730 1.00 0.00 54 SER A N 17
ATOM 20019 C CA . SER A 1 54 ? 0.634 3.597 13.288 1.00 0.00 54 SER A CA 17
ATOM 20020 C C . SER A 1 54 ? -0.849 3.739 13.617 1.00 0.00 54 SER A C 17
ATOM 20021 O O . SER A 1 54 ? -1.215 4.275 14.662 1.00 0.00 54 SER A O 17
ATOM 20029 N N . GLY A 1 55 ? -1.698 3.255 12.716 1.00 0.00 55 GLY A N 17
ATOM 20030 C CA . GLY A 1 55 ? -3.131 3.337 12.928 1.00 0.00 55 GLY A CA 17
ATOM 20031 C C . GLY A 1 55 ? -3.916 2.538 11.906 1.00 0.00 55 GLY A C 17
ATOM 20032 O O . GLY A 1 55 ? -3.380 2.149 10.867 1.00 0.00 55 GLY A O 17
ATOM 20036 N N . LEU A 1 56 ? -5.187 2.291 12.200 1.00 0.00 56 LEU A N 17
ATOM 20037 C CA . LEU A 1 56 ? -6.047 1.531 11.300 1.00 0.00 56 LEU A CA 17
ATOM 20038 C C . LEU A 1 56 ? -6.817 2.461 10.368 1.00 0.00 56 LEU A C 17
ATOM 20039 O O . LEU A 1 56 ? -7.480 3.396 10.817 1.00 0.00 56 LEU A O 17
ATOM 20055 N N . PHE A 1 57 ? -6.728 2.196 9.069 1.00 0.00 57 PHE A N 17
ATOM 20056 C CA . PHE A 1 57 ? -7.418 3.009 8.074 1.00 0.00 57 PHE A CA 17
ATOM 20057 C C . PHE A 1 57 ? -8.149 2.129 7.065 1.00 0.00 57 PHE A C 17
ATOM 20058 O O . PHE A 1 57 ? -7.765 0.988 6.804 1.00 0.00 57 PHE A O 17
ATOM 20075 N N . PRO A 1 58 ? -9.230 2.669 6.484 1.00 0.00 58 PRO A N 17
ATOM 20076 C CA . PRO A 1 58 ? -10.039 1.950 5.494 1.00 0.00 58 PRO A CA 17
ATOM 20077 C C . PRO A 1 58 ? -9.303 1.759 4.173 1.00 0.00 58 PRO A C 17
ATOM 20078 O O . PRO A 1 58 ? -8.592 2.652 3.713 1.00 0.00 58 PRO A O 17
ATOM 20089 N N . ALA A 1 59 ? -9.479 0.590 3.566 1.00 0.00 59 ALA A N 17
ATOM 20090 C CA . ALA A 1 59 ? -8.833 0.283 2.296 1.00 0.00 59 ALA A CA 17
ATOM 20091 C C . ALA A 1 59 ? -9.746 0.618 1.121 1.00 0.00 59 ALA A C 17
ATOM 20092 O O . ALA A 1 59 ? -9.637 0.023 0.049 1.00 0.00 59 ALA A O 17
ATOM 20099 N N . ASP A 1 60 ? -10.644 1.574 1.330 1.00 0.00 60 ASP A N 17
ATOM 20100 C CA . ASP A 1 60 ? -11.575 1.990 0.288 1.00 0.00 60 ASP A CA 17
ATOM 20101 C C . ASP A 1 60 ? -11.203 3.365 -0.257 1.00 0.00 60 ASP A C 17
ATOM 20102 O O . ASP A 1 60 ? -11.487 3.684 -1.412 1.00 0.00 60 ASP A O 17
ATOM 20111 N N . ILE A 1 61 ? -10.569 4.176 0.583 1.00 0.00 61 ILE A N 17
ATOM 20112 C CA . ILE A 1 61 ? -10.158 5.517 0.185 1.00 0.00 61 ILE A CA 17
ATOM 20113 C C . ILE A 1 61 ? -8.709 5.531 -0.290 1.00 0.00 61 ILE A C 17
ATOM 20114 O O . ILE A 1 61 ? -8.101 6.592 -0.433 1.00 0.00 61 ILE A O 17
ATOM 20130 N N . VAL A 1 62 ? -8.162 4.345 -0.535 1.00 0.00 62 VAL A N 17
ATOM 20131 C CA . VAL A 1 62 ? -6.785 4.219 -0.997 1.00 0.00 62 VAL A CA 17
ATOM 20132 C C . VAL A 1 62 ? -6.697 3.319 -2.224 1.00 0.00 62 VAL A C 17
ATOM 20133 O O . VAL A 1 62 ? -7.631 2.579 -2.531 1.00 0.00 62 VAL A O 17
ATOM 20146 N N . GLN A 1 63 ? -5.567 3.386 -2.921 1.00 0.00 63 GLN A N 17
ATOM 20147 C CA . GLN A 1 63 ? -5.357 2.576 -4.115 1.00 0.00 63 GLN A CA 17
ATOM 20148 C C . GLN A 1 63 ? -3.977 1.927 -4.097 1.00 0.00 63 GLN A C 17
ATOM 20149 O O . GLN A 1 63 ? -3.031 2.440 -3.501 1.00 0.00 63 GLN A O 17
ATOM 20163 N N . PRO A 1 64 ? -3.859 0.770 -4.765 1.00 0.00 64 PRO A N 17
ATOM 20164 C CA . PRO A 1 64 ? -2.598 0.025 -4.841 1.00 0.00 64 PRO A CA 17
ATOM 20165 C C . PRO A 1 64 ? -1.554 0.738 -5.694 1.00 0.00 64 PRO A C 17
ATOM 20166 O O . PRO A 1 64 ? -1.884 1.371 -6.696 1.00 0.00 64 PRO A O 17
ATOM 20177 N N . ALA A 1 65 ? -0.293 0.630 -5.289 1.00 0.00 65 ALA A N 17
ATOM 20178 C CA . ALA A 1 65 ? 0.800 1.263 -6.018 1.00 0.00 65 ALA A CA 17
ATOM 20179 C C . ALA A 1 65 ? 2.060 0.405 -5.972 1.00 0.00 65 ALA A C 17
ATOM 20180 O O . ALA A 1 65 ? 2.087 -0.641 -5.323 1.00 0.00 65 ALA A O 17
ATOM 20187 N N . ALA A 1 66 ? 3.101 0.854 -6.664 1.00 0.00 66 ALA A N 17
ATOM 20188 C CA . ALA A 1 66 ? 4.365 0.127 -6.701 1.00 0.00 66 ALA A CA 17
ATOM 20189 C C . ALA A 1 66 ? 5.286 0.571 -5.570 1.00 0.00 66 ALA A C 17
ATOM 20190 O O . ALA A 1 66 ? 5.264 1.730 -5.158 1.00 0.00 66 ALA A O 17
ATOM 20197 N N . ALA A 1 67 ? 6.093 -0.360 -5.071 1.00 0.00 67 ALA A N 17
ATOM 20198 C CA . ALA A 1 67 ? 7.023 -0.064 -3.988 1.00 0.00 67 ALA A CA 17
ATOM 20199 C C . ALA A 1 67 ? 8.062 0.964 -4.423 1.00 0.00 67 ALA A C 17
ATOM 20200 O O . ALA A 1 67 ? 8.509 0.985 -5.570 1.00 0.00 67 ALA A O 17
ATOM 20207 N N . PRO A 1 68 ? 8.458 1.839 -3.486 1.00 0.00 68 PRO A N 17
ATOM 20208 C CA . PRO A 1 68 ? 9.449 2.887 -3.749 1.00 0.00 68 PRO A CA 17
ATOM 20209 C C . PRO A 1 68 ? 10.850 2.320 -3.951 1.00 0.00 68 PRO A C 17
ATOM 20210 O O . PRO A 1 68 ? 11.665 2.310 -3.029 1.00 0.00 68 PRO A O 17
ATOM 20221 N N . ASP A 1 69 ? 11.124 1.851 -5.163 1.00 0.00 69 ASP A N 17
ATOM 20222 C CA . ASP A 1 69 ? 12.429 1.284 -5.487 1.00 0.00 69 ASP A CA 17
ATOM 20223 C C . ASP A 1 69 ? 13.551 2.230 -5.071 1.00 0.00 69 ASP A C 17
ATOM 20224 O O . ASP A 1 69 ? 13.474 3.438 -5.296 1.00 0.00 69 ASP A O 17
ATOM 20233 N N . PHE A 1 70 ? 14.592 1.673 -4.462 1.00 0.00 70 PHE A N 17
ATOM 20234 C CA . PHE A 1 70 ? 15.729 2.468 -4.012 1.00 0.00 70 PHE A CA 17
ATOM 20235 C C . PHE A 1 70 ? 17.005 2.050 -4.737 1.00 0.00 70 PHE A C 17
ATOM 20236 O O . PHE A 1 70 ? 17.011 1.082 -5.497 1.00 0.00 70 PHE A O 17
ATOM 20253 N N . SER A 1 71 ? 18.084 2.789 -4.496 1.00 0.00 71 SER A N 17
ATOM 20254 C CA . SER A 1 71 ? 19.365 2.499 -5.129 1.00 0.00 71 SER A CA 17
ATOM 20255 C C . SER A 1 71 ? 19.925 1.167 -4.638 1.00 0.00 71 SER A C 17
ATOM 20256 O O . SER A 1 71 ? 20.479 0.389 -5.414 1.00 0.00 71 SER A O 17
ATOM 20264 N N . PHE A 1 72 ? 19.776 0.912 -3.342 1.00 0.00 72 PHE A N 17
ATOM 20265 C CA . PHE A 1 72 ? 20.267 -0.324 -2.745 1.00 0.00 72 PHE A CA 17
ATOM 20266 C C . PHE A 1 72 ? 19.143 -1.066 -2.028 1.00 0.00 72 PHE A C 17
ATOM 20267 O O . PHE A 1 72 ? 18.921 -0.873 -0.832 1.00 0.00 72 PHE A O 17
ATOM 20284 N N . SER A 1 73 ? 18.436 -1.914 -2.767 1.00 0.00 73 SER A N 17
ATOM 20285 C CA . SER A 1 73 ? 17.331 -2.682 -2.205 1.00 0.00 73 SER A CA 17
ATOM 20286 C C . SER A 1 73 ? 17.431 -4.151 -2.605 1.00 0.00 73 SER A C 17
ATOM 20287 O O . SER A 1 73 ? 17.034 -4.535 -3.705 1.00 0.00 73 SER A O 17
ATOM 20295 N N . LYS A 1 74 ? 17.965 -4.968 -1.704 1.00 0.00 74 LYS A N 17
ATOM 20296 C CA . LYS A 1 74 ? 18.117 -6.396 -1.960 1.00 0.00 74 LYS A CA 17
ATOM 20297 C C . LYS A 1 74 ? 19.172 -6.646 -3.033 1.00 0.00 74 LYS A C 17
ATOM 20298 O O . LYS A 1 74 ? 18.986 -7.485 -3.914 1.00 0.00 74 LYS A O 17
ATOM 20317 N N . GLU A 1 75 ? 20.279 -5.915 -2.951 1.00 0.00 75 GLU A N 17
ATOM 20318 C CA . GLU A 1 75 ? 21.363 -6.060 -3.915 1.00 0.00 75 GLU A CA 17
ATOM 20319 C C . GLU A 1 75 ? 21.983 -7.451 -3.832 1.00 0.00 75 GLU A C 17
ATOM 20320 O O . GLU A 1 75 ? 22.772 -7.736 -2.931 1.00 0.00 75 GLU A O 17
ATOM 20332 N N . GLN A 1 76 ? 21.620 -8.312 -4.777 1.00 0.00 76 GLN A N 17
ATOM 20333 C CA . GLN A 1 76 ? 22.139 -9.674 -4.809 1.00 0.00 76 GLN A CA 17
ATOM 20334 C C . GLN A 1 76 ? 23.348 -9.774 -5.734 1.00 0.00 76 GLN A C 17
ATOM 20335 O O . GLN A 1 76 ? 23.356 -9.202 -6.824 1.00 0.00 76 GLN A O 17
ATOM 20349 N N . ARG A 1 77 ? 24.367 -10.504 -5.292 1.00 0.00 77 ARG A N 17
ATOM 20350 C CA . ARG A 1 77 ? 25.581 -10.677 -6.079 1.00 0.00 77 ARG A CA 17
ATOM 20351 C C . ARG A 1 77 ? 25.248 -10.897 -7.552 1.00 0.00 77 ARG A C 17
ATOM 20352 O O . ARG A 1 77 ? 24.492 -11.804 -7.898 1.00 0.00 77 ARG A O 17
ATOM 20373 N N . SER A 1 78 ? 25.816 -10.060 -8.414 1.00 0.00 78 SER A N 17
ATOM 20374 C CA . SER A 1 78 ? 25.576 -10.160 -9.848 1.00 0.00 78 SER A CA 17
ATOM 20375 C C . SER A 1 78 ? 25.414 -11.616 -10.272 1.00 0.00 78 SER A C 17
ATOM 20376 O O . SER A 1 78 ? 24.393 -12.000 -10.841 1.00 0.00 78 SER A O 17
ATOM 20384 N N . GLY A 1 79 ? 26.431 -12.425 -9.989 1.00 0.00 79 GLY A N 17
ATOM 20385 C CA . GLY A 1 79 ? 26.383 -13.831 -10.347 1.00 0.00 79 GLY A CA 17
ATOM 20386 C C . GLY A 1 79 ? 25.015 -14.441 -10.116 1.00 0.00 79 GLY A C 17
ATOM 20387 O O . GLY A 1 79 ? 24.406 -14.236 -9.067 1.00 0.00 79 GLY A O 17
ATOM 20391 N N . SER A 1 80 ? 24.531 -15.193 -11.100 1.00 0.00 80 SER A N 17
ATOM 20392 C CA . SER A 1 80 ? 23.224 -15.831 -11.001 1.00 0.00 80 SER A CA 17
ATOM 20393 C C . SER A 1 80 ? 23.363 -17.295 -10.594 1.00 0.00 80 SER A C 17
ATOM 20394 O O . SER A 1 80 ? 24.462 -17.771 -10.313 1.00 0.00 80 SER A O 17
ATOM 20402 N N . GLY A 1 81 ? 22.239 -18.004 -10.563 1.00 0.00 81 GLY A N 17
ATOM 20403 C CA . GLY A 1 81 ? 22.256 -19.406 -10.189 1.00 0.00 81 GLY A CA 17
ATOM 20404 C C . GLY A 1 81 ? 22.119 -20.327 -11.385 1.00 0.00 81 GLY A C 17
ATOM 20405 O O . GLY A 1 81 ? 21.738 -19.908 -12.478 1.00 0.00 81 GLY A O 17
ATOM 20409 N N . PRO A 1 82 ? 22.437 -21.615 -11.185 1.00 0.00 82 PRO A N 17
ATOM 20410 C CA . PRO A 1 82 ? 22.357 -22.624 -12.245 1.00 0.00 82 PRO A CA 17
ATOM 20411 C C . PRO A 1 82 ? 20.918 -22.939 -12.638 1.00 0.00 82 PRO A C 17
ATOM 20412 O O . PRO A 1 82 ? 19.979 -22.318 -12.140 1.00 0.00 82 PRO A O 17
ATOM 20423 N N . SER A 1 83 ? 20.752 -23.907 -13.533 1.00 0.00 83 SER A N 17
ATOM 20424 C CA . SER A 1 83 ? 19.427 -24.303 -13.995 1.00 0.00 83 SER A CA 17
ATOM 20425 C C . SER A 1 83 ? 19.240 -25.813 -13.883 1.00 0.00 83 SER A C 17
ATOM 20426 O O . SER A 1 83 ? 20.205 -26.558 -13.713 1.00 0.00 83 SER A O 17
ATOM 20434 N N . SER A 1 84 ? 17.991 -26.257 -13.979 1.00 0.00 84 SER A N 17
ATOM 20435 C CA . SER A 1 84 ? 17.676 -27.677 -13.885 1.00 0.00 84 SER A CA 17
ATOM 20436 C C . SER A 1 84 ? 18.204 -28.433 -15.101 1.00 0.00 84 SER A C 17
ATOM 20437 O O . SER A 1 84 ? 18.666 -27.830 -16.068 1.00 0.00 84 SER A O 17
ATOM 20445 N N . GLY A 1 85 ? 18.132 -29.759 -15.043 1.00 0.00 85 GLY A N 17
ATOM 20446 C CA . GLY A 1 85 ? 18.605 -30.577 -16.144 1.00 0.00 85 GLY A CA 17
ATOM 20447 C C . GLY A 1 85 ? 17.634 -30.602 -17.308 1.00 0.00 85 GLY A C 17
ATOM 20448 O O . GLY A 1 85 ? 17.229 -31.671 -17.764 1.00 0.00 85 GLY A O 17
ATOM 20452 N N . GLY A 1 1 ? 22.786 -18.132 -1.536 1.00 0.00 1 GLY A N 18
ATOM 20453 C CA . GLY A 1 1 ? 21.789 -17.229 -2.080 1.00 0.00 1 GLY A CA 18
ATOM 20454 C C . GLY A 1 1 ? 20.711 -16.880 -1.073 1.00 0.00 1 GLY A C 18
ATOM 20455 O O . GLY A 1 1 ? 20.609 -17.510 -0.020 1.00 0.00 1 GLY A O 18
ATOM 20459 N N . SER A 1 2 ? 19.906 -15.873 -1.395 1.00 0.00 2 SER A N 18
ATOM 20460 C CA . SER A 1 2 ? 18.834 -15.437 -0.508 1.00 0.00 2 SER A CA 18
ATOM 20461 C C . SER A 1 2 ? 17.475 -15.583 -1.185 1.00 0.00 2 SER A C 18
ATOM 20462 O O . SER A 1 2 ? 17.238 -15.020 -2.254 1.00 0.00 2 SER A O 18
ATOM 20470 N N . SER A 1 3 ? 16.585 -16.343 -0.555 1.00 0.00 3 SER A N 18
ATOM 20471 C CA . SER A 1 3 ? 15.250 -16.567 -1.097 1.00 0.00 3 SER A CA 18
ATOM 20472 C C . SER A 1 3 ? 14.341 -15.375 -0.813 1.00 0.00 3 SER A C 18
ATOM 20473 O O . SER A 1 3 ? 13.893 -15.177 0.316 1.00 0.00 3 SER A O 18
ATOM 20481 N N . GLY A 1 4 ? 14.073 -14.583 -1.847 1.00 0.00 4 GLY A N 18
ATOM 20482 C CA . GLY A 1 4 ? 13.220 -13.420 -1.689 1.00 0.00 4 GLY A CA 18
ATOM 20483 C C . GLY A 1 4 ? 11.765 -13.724 -1.991 1.00 0.00 4 GLY A C 18
ATOM 20484 O O . GLY A 1 4 ? 11.459 -14.457 -2.931 1.00 0.00 4 GLY A O 18
ATOM 20488 N N . SER A 1 5 ? 10.866 -13.159 -1.191 1.00 0.00 5 SER A N 18
ATOM 20489 C CA . SER A 1 5 ? 9.436 -13.378 -1.374 1.00 0.00 5 SER A CA 18
ATOM 20490 C C . SER A 1 5 ? 8.810 -12.237 -2.170 1.00 0.00 5 SER A C 18
ATOM 20491 O O . SER A 1 5 ? 8.543 -11.163 -1.631 1.00 0.00 5 SER A O 18
ATOM 20499 N N . SER A 1 6 ? 8.578 -12.478 -3.456 1.00 0.00 6 SER A N 18
ATOM 20500 C CA . SER A 1 6 ? 7.987 -11.471 -4.329 1.00 0.00 6 SER A CA 18
ATOM 20501 C C . SER A 1 6 ? 6.505 -11.284 -4.016 1.00 0.00 6 SER A C 18
ATOM 20502 O O . SER A 1 6 ? 5.667 -12.088 -4.422 1.00 0.00 6 SER A O 18
ATOM 20510 N N . GLY A 1 7 ? 6.190 -10.214 -3.292 1.00 0.00 7 GLY A N 18
ATOM 20511 C CA . GLY A 1 7 ? 4.810 -9.940 -2.936 1.00 0.00 7 GLY A CA 18
ATOM 20512 C C . GLY A 1 7 ? 4.672 -8.724 -2.041 1.00 0.00 7 GLY A C 18
ATOM 20513 O O . GLY A 1 7 ? 3.924 -8.745 -1.064 1.00 0.00 7 GLY A O 18
ATOM 20517 N N . SER A 1 8 ? 5.398 -7.661 -2.374 1.00 0.00 8 SER A N 18
ATOM 20518 C CA . SER A 1 8 ? 5.358 -6.432 -1.590 1.00 0.00 8 SER A CA 18
ATOM 20519 C C . SER A 1 8 ? 3.945 -5.856 -1.555 1.00 0.00 8 SER A C 18
ATOM 20520 O O . SER A 1 8 ? 3.069 -6.285 -2.304 1.00 0.00 8 SER A O 18
ATOM 20528 N N . GLY A 1 9 ? 3.733 -4.881 -0.677 1.00 0.00 9 GLY A N 18
ATOM 20529 C CA . GLY A 1 9 ? 2.426 -4.261 -0.558 1.00 0.00 9 GLY A CA 18
ATOM 20530 C C . GLY A 1 9 ? 2.512 -2.780 -0.247 1.00 0.00 9 GLY A C 18
ATOM 20531 O O . GLY A 1 9 ? 2.880 -2.392 0.862 1.00 0.00 9 GLY A O 18
ATOM 20535 N N . TYR A 1 10 ? 2.174 -1.951 -1.228 1.00 0.00 10 TYR A N 18
ATOM 20536 C CA . TYR A 1 10 ? 2.219 -0.504 -1.054 1.00 0.00 10 TYR A CA 18
ATOM 20537 C C . TYR A 1 10 ? 0.977 0.155 -1.646 1.00 0.00 10 TYR A C 18
ATOM 20538 O O . TYR A 1 10 ? 0.661 -0.031 -2.821 1.00 0.00 10 TYR A O 18
ATOM 20556 N N . VAL A 1 11 ? 0.275 0.927 -0.822 1.00 0.00 11 VAL A N 18
ATOM 20557 C CA . VAL A 1 11 ? -0.933 1.616 -1.262 1.00 0.00 11 VAL A CA 18
ATOM 20558 C C . VAL A 1 11 ? -0.878 3.098 -0.912 1.00 0.00 11 VAL A C 18
ATOM 20559 O O . VAL A 1 11 ? -0.423 3.475 0.169 1.00 0.00 11 VAL A O 18
ATOM 20572 N N . ILE A 1 12 ? -1.345 3.935 -1.832 1.00 0.00 12 ILE A N 18
ATOM 20573 C CA . ILE A 1 12 ? -1.351 5.377 -1.620 1.00 0.00 12 ILE A CA 18
ATOM 20574 C C . ILE A 1 12 ? -2.750 5.877 -1.278 1.00 0.00 12 ILE A C 18
ATOM 20575 O O . ILE A 1 12 ? -3.747 5.230 -1.598 1.00 0.00 12 ILE A O 18
ATOM 20591 N N . ALA A 1 13 ? -2.817 7.034 -0.627 1.00 0.00 13 ALA A N 18
ATOM 20592 C CA . ALA A 1 13 ? -4.094 7.623 -0.246 1.00 0.00 13 ALA A CA 18
ATOM 20593 C C . ALA A 1 13 ? -4.669 8.469 -1.377 1.00 0.00 13 ALA A C 18
ATOM 20594 O O . ALA A 1 13 ? -3.943 9.205 -2.046 1.00 0.00 13 ALA A O 18
ATOM 20601 N N . LEU A 1 14 ? -5.976 8.358 -1.587 1.00 0.00 14 LEU A N 18
ATOM 20602 C CA . LEU A 1 14 ? -6.649 9.112 -2.639 1.00 0.00 14 LEU A CA 18
ATOM 20603 C C . LEU A 1 14 ? -7.204 10.426 -2.098 1.00 0.00 14 LEU A C 18
ATOM 20604 O O . LEU A 1 14 ? -7.170 11.452 -2.777 1.00 0.00 14 LEU A O 18
ATOM 20620 N N . ARG A 1 15 ? -7.712 10.386 -0.870 1.00 0.00 15 ARG A N 18
ATOM 20621 C CA . ARG A 1 15 ? -8.273 11.573 -0.237 1.00 0.00 15 ARG A CA 18
ATOM 20622 C C . ARG A 1 15 ? -7.748 11.730 1.187 1.00 0.00 15 ARG A C 18
ATOM 20623 O O . ARG A 1 15 ? -7.410 10.746 1.846 1.00 0.00 15 ARG A O 18
ATOM 20644 N N . SER A 1 16 ? -7.682 12.972 1.655 1.00 0.00 16 SER A N 18
ATOM 20645 C CA . SER A 1 16 ? -7.195 13.257 2.999 1.00 0.00 16 SER A CA 18
ATOM 20646 C C . SER A 1 16 ? -8.033 12.532 4.047 1.00 0.00 16 SER A C 18
ATOM 20647 O O . SER A 1 16 ? -9.263 12.574 4.012 1.00 0.00 16 SER A O 18
ATOM 20655 N N . TYR A 1 17 ? -7.359 11.866 4.978 1.00 0.00 17 TYR A N 18
ATOM 20656 C CA . TYR A 1 17 ? -8.040 11.129 6.035 1.00 0.00 17 TYR A CA 18
ATOM 20657 C C . TYR A 1 17 ? -7.674 11.683 7.409 1.00 0.00 17 TYR A C 18
ATOM 20658 O O . TYR A 1 17 ? -6.737 11.209 8.052 1.00 0.00 17 TYR A O 18
ATOM 20676 N N . ILE A 1 18 ? -8.421 12.688 7.852 1.00 0.00 18 ILE A N 18
ATOM 20677 C CA . ILE A 1 18 ? -8.177 13.306 9.150 1.00 0.00 18 ILE A CA 18
ATOM 20678 C C . ILE A 1 18 ? -9.047 12.675 10.231 1.00 0.00 18 ILE A C 18
ATOM 20679 O O . ILE A 1 18 ? -10.275 12.672 10.134 1.00 0.00 18 ILE A O 18
ATOM 20695 N N . THR A 1 19 ? -8.403 12.141 11.265 1.00 0.00 19 THR A N 18
ATOM 20696 C CA . THR A 1 19 ? -9.118 11.507 12.366 1.00 0.00 19 THR A CA 18
ATOM 20697 C C . THR A 1 19 ? -8.563 11.958 13.713 1.00 0.00 19 THR A C 18
ATOM 20698 O O . THR A 1 19 ? -7.367 11.833 13.975 1.00 0.00 19 THR A O 18
ATOM 20709 N N . ASP A 1 20 ? -9.440 12.481 14.563 1.00 0.00 20 ASP A N 18
ATOM 20710 C CA . ASP A 1 20 ? -9.038 12.949 15.884 1.00 0.00 20 ASP A CA 18
ATOM 20711 C C . ASP A 1 20 ? -9.041 11.802 16.891 1.00 0.00 20 ASP A C 18
ATOM 20712 O O . ASP A 1 20 ? -9.362 11.993 18.063 1.00 0.00 20 ASP A O 18
ATOM 20721 N N . ASN A 1 21 ? -8.683 10.611 16.424 1.00 0.00 21 ASN A N 18
ATOM 20722 C CA . ASN A 1 21 ? -8.646 9.433 17.282 1.00 0.00 21 ASN A CA 18
ATOM 20723 C C . ASN A 1 21 ? -7.234 8.859 17.359 1.00 0.00 21 ASN A C 18
ATOM 20724 O O . ASN A 1 21 ? -6.368 9.207 16.556 1.00 0.00 21 ASN A O 18
ATOM 20735 N N . CYS A 1 22 ? -7.011 7.981 18.330 1.00 0.00 22 CYS A N 18
ATOM 20736 C CA . CYS A 1 22 ? -5.704 7.359 18.513 1.00 0.00 22 CYS A CA 18
ATOM 20737 C C . CYS A 1 22 ? -5.707 5.924 17.995 1.00 0.00 22 CYS A C 18
ATOM 20738 O O . CYS A 1 22 ? -4.654 5.302 17.854 1.00 0.00 22 CYS A O 18
ATOM 20746 N N . SER A 1 23 ? -6.898 5.405 17.714 1.00 0.00 23 SER A N 18
ATOM 20747 C CA . SER A 1 23 ? -7.039 4.041 17.217 1.00 0.00 23 SER A CA 18
ATOM 20748 C C . SER A 1 23 ? -6.956 4.007 15.694 1.00 0.00 23 SER A C 18
ATOM 20749 O O . SER A 1 23 ? -6.617 2.981 15.102 1.00 0.00 23 SER A O 18
ATOM 20757 N N . LEU A 1 24 ? -7.269 5.134 15.066 1.00 0.00 24 LEU A N 18
ATOM 20758 C CA . LEU A 1 24 ? -7.231 5.235 13.611 1.00 0.00 24 LEU A CA 18
ATOM 20759 C C . LEU A 1 24 ? -5.948 5.917 13.146 1.00 0.00 24 LEU A C 18
ATOM 20760 O O . LEU A 1 24 ? -5.237 6.534 13.940 1.00 0.00 24 LEU A O 18
ATOM 20776 N N . LEU A 1 25 ? -5.658 5.802 11.855 1.00 0.00 25 LEU A N 18
ATOM 20777 C CA . LEU A 1 25 ? -4.461 6.409 11.282 1.00 0.00 25 LEU A CA 18
ATOM 20778 C C . LEU A 1 25 ? -4.793 7.735 10.605 1.00 0.00 25 LEU A C 18
ATOM 20779 O O . LEU A 1 25 ? -5.842 7.876 9.976 1.00 0.00 25 LEU A O 18
ATOM 20795 N N . SER A 1 26 ? -3.892 8.703 10.737 1.00 0.00 26 SER A N 18
ATOM 20796 C CA . SER A 1 26 ? -4.091 10.018 10.138 1.00 0.00 26 SER A CA 18
ATOM 20797 C C . SER A 1 26 ? -3.042 10.290 9.064 1.00 0.00 26 SER A C 18
ATOM 20798 O O . SER A 1 26 ? -1.856 10.435 9.361 1.00 0.00 26 SER A O 18
ATOM 20806 N N . PHE A 1 27 ? -3.488 10.358 7.815 1.00 0.00 27 PHE A N 18
ATOM 20807 C CA . PHE A 1 27 ? -2.589 10.612 6.695 1.00 0.00 27 PHE A CA 18
ATOM 20808 C C . PHE A 1 27 ? -3.165 11.676 5.765 1.00 0.00 27 PHE A C 18
ATOM 20809 O O . PHE A 1 27 ? -4.339 12.034 5.865 1.00 0.00 27 PHE A O 18
ATOM 20826 N N . HIS A 1 28 ? -2.330 12.178 4.861 1.00 0.00 28 HIS A N 18
ATOM 20827 C CA . HIS A 1 28 ? -2.755 13.201 3.912 1.00 0.00 28 HIS A CA 18
ATOM 20828 C C . HIS A 1 28 ? -2.736 12.662 2.486 1.00 0.00 28 HIS A C 18
ATOM 20829 O O . HIS A 1 28 ? -1.818 11.938 2.098 1.00 0.00 28 HIS A O 18
ATOM 20844 N N . ARG A 1 29 ? -3.754 13.017 1.710 1.00 0.00 29 ARG A N 18
ATOM 20845 C CA . ARG A 1 29 ? -3.855 12.567 0.327 1.00 0.00 29 ARG A CA 18
ATOM 20846 C C . ARG A 1 29 ? -2.483 12.555 -0.342 1.00 0.00 29 ARG A C 18
ATOM 20847 O O . ARG A 1 29 ? -1.634 13.397 -0.055 1.00 0.00 29 ARG A O 18
ATOM 20868 N N . GLY A 1 30 ? -2.275 11.592 -1.236 1.00 0.00 30 GLY A N 18
ATOM 20869 C CA . GLY A 1 30 ? -1.005 11.488 -1.931 1.00 0.00 30 GLY A CA 18
ATOM 20870 C C . GLY A 1 30 ? 0.032 10.725 -1.131 1.00 0.00 30 GLY A C 18
ATOM 20871 O O . GLY A 1 30 ? 0.967 10.157 -1.696 1.00 0.00 30 GLY A O 18
ATOM 20875 N N . ASP A 1 31 ? -0.130 10.714 0.187 1.00 0.00 31 ASP A N 18
ATOM 20876 C CA . ASP A 1 31 ? 0.801 10.016 1.066 1.00 0.00 31 ASP A CA 18
ATOM 20877 C C . ASP A 1 31 ? 0.629 8.504 0.949 1.00 0.00 31 ASP A C 18
ATOM 20878 O O . ASP A 1 31 ? -0.475 8.010 0.719 1.00 0.00 31 ASP A O 18
ATOM 20887 N N . LEU A 1 32 ? 1.729 7.776 1.108 1.00 0.00 32 LEU A N 18
ATOM 20888 C CA . LEU A 1 32 ? 1.701 6.320 1.019 1.00 0.00 32 LEU A CA 18
ATOM 20889 C C . LEU A 1 32 ? 1.704 5.689 2.408 1.00 0.00 32 LEU A C 18
ATOM 20890 O O . LEU A 1 32 ? 2.550 6.009 3.243 1.00 0.00 32 LEU A O 18
ATOM 20906 N N . ILE A 1 33 ? 0.755 4.790 2.646 1.00 0.00 33 ILE A N 18
ATOM 20907 C CA . ILE A 1 33 ? 0.651 4.113 3.932 1.00 0.00 33 ILE A CA 18
ATOM 20908 C C . ILE A 1 33 ? 1.300 2.734 3.881 1.00 0.00 33 ILE A C 18
ATOM 20909 O O . ILE A 1 33 ? 0.706 1.774 3.389 1.00 0.00 33 ILE A O 18
ATOM 20925 N N . LYS A 1 34 ? 2.522 2.641 4.394 1.00 0.00 34 LYS A N 18
ATOM 20926 C CA . LYS A 1 34 ? 3.253 1.380 4.410 1.00 0.00 34 LYS A CA 18
ATOM 20927 C C . LYS A 1 34 ? 2.432 0.285 5.084 1.00 0.00 34 LYS A C 18
ATOM 20928 O O . LYS A 1 34 ? 1.973 0.446 6.216 1.00 0.00 34 LYS A O 18
ATOM 20947 N N . LEU A 1 35 ? 2.252 -0.829 4.384 1.00 0.00 35 LEU A N 18
ATOM 20948 C CA . LEU A 1 35 ? 1.487 -1.952 4.915 1.00 0.00 35 LEU A CA 18
ATOM 20949 C C . LEU A 1 35 ? 2.336 -2.785 5.871 1.00 0.00 35 LEU A C 18
ATOM 20950 O O . LEU A 1 35 ? 3.072 -3.677 5.448 1.00 0.00 35 LEU A O 18
ATOM 20966 N N . LEU A 1 36 ? 2.227 -2.489 7.161 1.00 0.00 36 LEU A N 18
ATOM 20967 C CA . LEU A 1 36 ? 2.983 -3.212 8.179 1.00 0.00 36 LEU A CA 18
ATOM 20968 C C . LEU A 1 36 ? 2.499 -4.654 8.294 1.00 0.00 36 LEU A C 18
ATOM 20969 O O . LEU A 1 36 ? 1.340 -4.969 8.025 1.00 0.00 36 LEU A O 18
ATOM 20985 N N . PRO A 1 37 ? 3.406 -5.552 8.707 1.00 0.00 37 PRO A N 18
ATOM 20986 C CA . PRO A 1 37 ? 3.094 -6.975 8.871 1.00 0.00 37 PRO A CA 18
ATOM 20987 C C . PRO A 1 37 ? 2.160 -7.231 10.049 1.00 0.00 37 PRO A C 18
ATOM 20988 O O . PRO A 1 37 ? 2.597 -7.299 11.197 1.00 0.00 37 PRO A O 18
ATOM 20999 N N . VAL A 1 38 ? 0.871 -7.375 9.756 1.00 0.00 38 VAL A N 18
ATOM 21000 C CA . VAL A 1 38 ? -0.125 -7.626 10.790 1.00 0.00 38 VAL A CA 18
ATOM 21001 C C . VAL A 1 38 ? -0.515 -9.099 10.832 1.00 0.00 38 VAL A C 18
ATOM 21002 O O . VAL A 1 38 ? -0.272 -9.843 9.882 1.00 0.00 38 VAL A O 18
ATOM 21015 N N . ALA A 1 39 ? -1.121 -9.514 11.939 1.00 0.00 39 ALA A N 18
ATOM 21016 C CA . ALA A 1 39 ? -1.547 -10.898 12.104 1.00 0.00 39 ALA A CA 18
ATOM 21017 C C . ALA A 1 39 ? -2.881 -11.148 11.409 1.00 0.00 39 ALA A C 18
ATOM 21018 O O . ALA A 1 39 ? -3.019 -12.088 10.625 1.00 0.00 39 ALA A O 18
ATOM 21025 N N . THR A 1 40 ? -3.863 -10.302 11.702 1.00 0.00 40 THR A N 18
ATOM 21026 C CA . THR A 1 40 ? -5.187 -10.432 11.107 1.00 0.00 40 THR A CA 18
ATOM 21027 C C . THR A 1 40 ? -5.848 -9.070 10.931 1.00 0.00 40 THR A C 18
ATOM 21028 O O . THR A 1 40 ? -5.615 -8.149 11.716 1.00 0.00 40 THR A O 18
ATOM 21039 N N . LEU A 1 41 ? -6.673 -8.947 9.898 1.00 0.00 41 LEU A N 18
ATOM 21040 C CA . LEU A 1 41 ? -7.369 -7.695 9.619 1.00 0.00 41 LEU A CA 18
ATOM 21041 C C . LEU A 1 41 ? -8.689 -7.955 8.900 1.00 0.00 41 LEU A C 18
ATOM 21042 O O . LEU A 1 41 ? -8.937 -9.059 8.418 1.00 0.00 41 LEU A O 18
ATOM 21058 N N . GLU A 1 42 ? -9.532 -6.928 8.832 1.00 0.00 42 GLU A N 18
ATOM 21059 C CA . GLU A 1 42 ? -10.826 -7.046 8.171 1.00 0.00 42 GLU A CA 18
ATOM 21060 C C . GLU A 1 42 ? -10.748 -6.548 6.730 1.00 0.00 42 GLU A C 18
ATOM 21061 O O . GLU A 1 42 ? -9.816 -5.844 6.340 1.00 0.00 42 GLU A O 18
ATOM 21073 N N . PRO A 1 43 ? -11.750 -6.921 5.920 1.00 0.00 43 PRO A N 18
ATOM 21074 C CA . PRO A 1 43 ? -11.819 -6.524 4.511 1.00 0.00 43 PRO A CA 18
ATOM 21075 C C . PRO A 1 43 ? -12.105 -5.036 4.342 1.00 0.00 43 PRO A C 18
ATOM 21076 O O . PRO A 1 43 ? -12.247 -4.544 3.222 1.00 0.00 43 PRO A O 18
ATOM 21087 N N . GLY A 1 44 ? -12.190 -4.322 5.461 1.00 0.00 44 GLY A N 18
ATOM 21088 C CA . GLY A 1 44 ? -12.459 -2.897 5.413 1.00 0.00 44 GLY A CA 18
ATOM 21089 C C . GLY A 1 44 ? -11.470 -2.093 6.233 1.00 0.00 44 GLY A C 18
ATOM 21090 O O . GLY A 1 44 ? -11.511 -0.863 6.235 1.00 0.00 44 GLY A O 18
ATOM 21094 N N . TRP A 1 45 ? -10.581 -2.788 6.933 1.00 0.00 45 TRP A N 18
ATOM 21095 C CA . TRP A 1 45 ? -9.578 -2.130 7.762 1.00 0.00 45 TRP A CA 18
ATOM 21096 C C . TRP A 1 45 ? -8.170 -2.485 7.299 1.00 0.00 45 TRP A C 18
ATOM 21097 O O . TRP A 1 45 ? -7.869 -3.649 7.035 1.00 0.00 45 TRP A O 18
ATOM 21118 N N . GLN A 1 46 ? -7.311 -1.476 7.202 1.00 0.00 46 GLN A N 18
ATOM 21119 C CA . GLN A 1 46 ? -5.934 -1.683 6.769 1.00 0.00 46 GLN A CA 18
ATOM 21120 C C . GLN A 1 46 ? -4.951 -1.185 7.823 1.00 0.00 46 GLN A C 18
ATOM 21121 O O . GLN A 1 46 ? -5.128 -0.108 8.393 1.00 0.00 46 GLN A O 18
ATOM 21135 N N . PHE A 1 47 ? -3.914 -1.976 8.079 1.00 0.00 47 PHE A N 18
ATOM 21136 C CA . PHE A 1 47 ? -2.903 -1.616 9.067 1.00 0.00 47 PHE A CA 18
ATOM 21137 C C . PHE A 1 47 ? -1.619 -1.152 8.385 1.00 0.00 47 PHE A C 18
ATOM 21138 O O . PHE A 1 47 ? -1.187 -1.731 7.390 1.00 0.00 47 PHE A O 18
ATOM 21155 N N . GLY A 1 48 ? -1.013 -0.101 8.930 1.00 0.00 48 GLY A N 18
ATOM 21156 C CA . GLY A 1 48 ? 0.215 0.424 8.363 1.00 0.00 48 GLY A CA 18
ATOM 21157 C C . GLY A 1 48 ? 0.650 1.719 9.020 1.00 0.00 48 GLY A C 18
ATOM 21158 O O . GLY A 1 48 ? -0.034 2.235 9.904 1.00 0.00 48 GLY A O 18
ATOM 21162 N N . SER A 1 49 ? 1.793 2.245 8.589 1.00 0.00 49 SER A N 18
ATOM 21163 C CA . SER A 1 49 ? 2.322 3.484 9.146 1.00 0.00 49 SER A CA 18
ATOM 21164 C C . SER A 1 49 ? 2.423 4.562 8.071 1.00 0.00 49 SER A C 18
ATOM 21165 O O . SER A 1 49 ? 2.874 4.302 6.956 1.00 0.00 49 SER A O 18
ATOM 21173 N N . ALA A 1 50 ? 2.001 5.774 8.416 1.00 0.00 50 ALA A N 18
ATOM 21174 C CA . ALA A 1 50 ? 2.045 6.893 7.483 1.00 0.00 50 ALA A CA 18
ATOM 21175 C C . ALA A 1 50 ? 2.578 8.152 8.160 1.00 0.00 50 ALA A C 18
ATOM 21176 O O . ALA A 1 50 ? 1.910 8.742 9.008 1.00 0.00 50 ALA A O 18
ATOM 21183 N N . GLY A 1 51 ? 3.786 8.557 7.780 1.00 0.00 51 GLY A N 18
ATOM 21184 C CA . GLY A 1 51 ? 4.387 9.743 8.361 1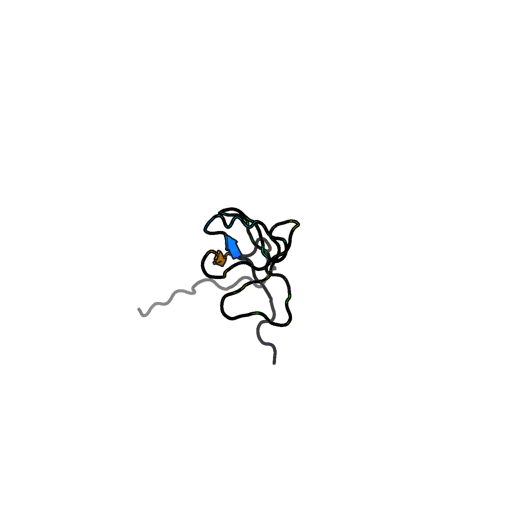.00 0.00 51 GLY A CA 18
ATOM 21185 C C . GLY A 1 51 ? 5.221 9.428 9.588 1.00 0.00 51 GLY A C 18
ATOM 21186 O O . GLY A 1 51 ? 6.322 9.952 9.750 1.00 0.00 51 GLY A O 18
ATOM 21190 N N . GLY A 1 52 ? 4.693 8.570 10.456 1.00 0.00 52 GLY A N 18
ATOM 21191 C CA . GLY A 1 52 ? 5.408 8.203 11.664 1.00 0.00 52 GLY A CA 18
ATOM 21192 C C . GLY A 1 52 ? 4.541 7.433 12.640 1.00 0.00 52 GLY A C 18
ATOM 21193 O O . GLY A 1 52 ? 5.037 6.600 13.398 1.00 0.00 52 GLY A O 18
ATOM 21197 N N . ARG A 1 53 ? 3.242 7.713 12.623 1.00 0.00 53 ARG A N 18
ATOM 21198 C CA . ARG A 1 53 ? 2.304 7.042 13.515 1.00 0.00 53 ARG A CA 18
ATOM 21199 C C . ARG A 1 53 ? 1.604 5.889 12.802 1.00 0.00 53 ARG A C 18
ATOM 21200 O O . ARG A 1 53 ? 1.409 5.925 11.587 1.00 0.00 53 ARG A O 18
ATOM 21221 N N . SER A 1 54 ? 1.229 4.868 13.566 1.00 0.00 54 SER A N 18
ATOM 21222 C CA . SER A 1 54 ? 0.555 3.702 13.006 1.00 0.00 54 SER A CA 18
ATOM 21223 C C . SER A 1 54 ? -0.913 3.673 13.420 1.00 0.00 54 SER A C 18
ATOM 21224 O O . SER A 1 54 ? -1.259 4.026 14.546 1.00 0.00 54 SER A O 18
ATOM 21232 N N . GLY A 1 55 ? -1.773 3.248 12.499 1.00 0.00 55 GLY A N 18
ATOM 21233 C CA . GLY A 1 55 ? -3.194 3.180 12.786 1.00 0.00 55 GLY A CA 18
ATOM 21234 C C . GLY A 1 55 ? -3.956 2.374 11.753 1.00 0.00 55 GLY A C 18
ATOM 21235 O O . GLY A 1 55 ? -3.369 1.859 10.800 1.00 0.00 55 GLY A O 18
ATOM 21239 N N . LEU A 1 56 ? -5.266 2.260 11.943 1.00 0.00 56 LEU A N 18
ATOM 21240 C CA . LEU A 1 56 ? -6.110 1.508 11.021 1.00 0.00 56 LEU A CA 18
ATOM 21241 C C . LEU A 1 56 ? -6.929 2.449 10.142 1.00 0.00 56 LEU A C 18
ATOM 21242 O O . LEU A 1 56 ? -7.678 3.288 10.643 1.00 0.00 56 LEU A O 18
ATOM 21258 N N . PHE A 1 57 ? -6.783 2.301 8.830 1.00 0.00 57 PHE A N 18
ATOM 21259 C CA . PHE A 1 57 ? -7.510 3.136 7.881 1.00 0.00 57 PHE A CA 18
ATOM 21260 C C . PHE A 1 57 ? -8.351 2.282 6.938 1.00 0.00 57 PHE A C 18
ATOM 21261 O O . PHE A 1 57 ? -8.031 1.127 6.653 1.00 0.00 57 PHE A O 18
ATOM 21278 N N . PRO A 1 58 ? -9.454 2.861 6.440 1.00 0.00 58 PRO A N 18
ATOM 21279 C CA . PRO A 1 58 ? -10.365 2.171 5.521 1.00 0.00 58 PRO A CA 18
ATOM 21280 C C . PRO A 1 58 ? -9.743 1.949 4.147 1.00 0.00 58 PRO A C 18
ATOM 21281 O O . PRO A 1 58 ? -9.226 2.881 3.531 1.00 0.00 58 PRO A O 18
ATOM 21292 N N . ALA A 1 59 ? -9.797 0.709 3.671 1.00 0.00 59 ALA A N 18
ATOM 21293 C CA . ALA A 1 59 ? -9.241 0.366 2.368 1.00 0.00 59 ALA A CA 18
ATOM 21294 C C . ALA A 1 59 ? -10.231 0.674 1.251 1.00 0.00 59 ALA A C 18
ATOM 21295 O O . ALA A 1 59 ? -10.345 -0.080 0.284 1.00 0.00 59 ALA A O 18
ATOM 21302 N N . ASP A 1 60 ? -10.946 1.785 1.390 1.00 0.00 60 ASP A N 18
ATOM 21303 C CA . ASP A 1 60 ? -11.927 2.193 0.391 1.00 0.00 60 ASP A CA 18
ATOM 21304 C C . ASP A 1 60 ? -11.584 3.566 -0.179 1.00 0.00 60 ASP A C 18
ATOM 21305 O O . ASP A 1 60 ? -12.184 4.009 -1.158 1.00 0.00 60 ASP A O 18
ATOM 21314 N N . ILE A 1 61 ? -10.618 4.233 0.442 1.00 0.00 61 ILE A N 18
ATOM 21315 C CA . ILE A 1 61 ? -10.196 5.556 -0.004 1.00 0.00 61 ILE A CA 18
ATOM 21316 C C . ILE A 1 61 ? -8.732 5.550 -0.432 1.00 0.00 61 ILE A C 18
ATOM 21317 O O . ILE A 1 61 ? -8.155 6.598 -0.723 1.00 0.00 61 ILE A O 18
ATOM 21333 N N . VAL A 1 62 ? -8.137 4.362 -0.470 1.00 0.00 62 VAL A N 18
ATOM 21334 C CA . VAL A 1 62 ? -6.741 4.219 -0.866 1.00 0.00 62 VAL A CA 18
ATOM 21335 C C . VAL A 1 62 ? -6.605 3.305 -2.079 1.00 0.00 62 VAL A C 18
ATOM 21336 O O . VAL A 1 62 ? -7.323 2.313 -2.203 1.00 0.00 62 VAL A O 18
ATOM 21349 N N . GLN A 1 63 ? -5.678 3.646 -2.969 1.00 0.00 63 GLN A N 18
ATOM 21350 C CA . GLN A 1 63 ? -5.448 2.855 -4.172 1.00 0.00 63 GLN A CA 18
ATOM 21351 C C . GLN A 1 63 ? -4.049 2.247 -4.165 1.00 0.00 63 GLN A C 18
ATOM 21352 O O . GLN A 1 63 ? -3.119 2.777 -3.557 1.00 0.00 63 GLN A O 18
ATOM 21366 N N . PRO A 1 64 ? -3.895 1.108 -4.856 1.00 0.00 64 PRO A N 18
ATOM 21367 C CA . PRO A 1 64 ? -2.612 0.404 -4.945 1.00 0.00 64 PRO A CA 18
ATOM 21368 C C . PRO A 1 64 ? -1.589 1.166 -5.782 1.00 0.00 64 PRO A C 18
ATOM 21369 O O . PRO A 1 64 ? -1.936 1.795 -6.781 1.00 0.00 64 PRO A O 18
ATOM 21380 N N . ALA A 1 65 ? -0.328 1.104 -5.366 1.00 0.00 65 ALA A N 18
ATOM 21381 C CA . ALA A 1 65 ? 0.745 1.786 -6.079 1.00 0.00 65 ALA A CA 18
ATOM 21382 C C . ALA A 1 65 ? 2.040 0.984 -6.018 1.00 0.00 65 ALA A C 18
ATOM 21383 O O . ALA A 1 65 ? 2.267 0.223 -5.078 1.00 0.00 65 ALA A O 18
ATOM 21390 N N . ALA A 1 66 ? 2.887 1.159 -7.027 1.00 0.00 66 ALA A N 18
ATOM 21391 C CA . ALA A 1 66 ? 4.161 0.453 -7.087 1.00 0.00 66 ALA A CA 18
ATOM 21392 C C . ALA A 1 66 ? 4.989 0.706 -5.832 1.00 0.00 66 ALA A C 18
ATOM 21393 O O . ALA A 1 66 ? 4.761 1.678 -5.112 1.00 0.00 66 ALA A O 18
ATOM 21400 N N . ALA A 1 67 ? 5.951 -0.174 -5.576 1.00 0.00 67 ALA A N 18
ATOM 21401 C CA . ALA A 1 67 ? 6.813 -0.045 -4.408 1.00 0.00 67 ALA A CA 18
ATOM 21402 C C . ALA A 1 67 ? 7.697 1.194 -4.513 1.00 0.00 67 ALA A C 18
ATOM 21403 O O . ALA A 1 67 ? 8.046 1.646 -5.603 1.00 0.00 67 ALA A O 18
ATOM 21410 N N . PRO A 1 68 ? 8.067 1.758 -3.353 1.00 0.00 68 PRO A N 18
ATOM 21411 C CA . PRO A 1 68 ? 8.914 2.952 -3.288 1.00 0.00 68 PRO A CA 18
ATOM 21412 C C . PRO A 1 68 ? 10.348 2.670 -3.722 1.00 0.00 68 PRO A C 18
ATOM 21413 O O . PRO A 1 68 ? 11.202 3.556 -3.690 1.00 0.00 68 PRO A O 18
ATOM 21424 N N . ASP A 1 69 ? 10.606 1.431 -4.126 1.00 0.00 69 ASP A N 18
ATOM 21425 C CA . ASP A 1 69 ? 11.937 1.033 -4.568 1.00 0.00 69 ASP A CA 18
ATOM 21426 C C . ASP A 1 69 ? 12.889 0.910 -3.382 1.00 0.00 69 ASP A C 18
ATOM 21427 O O . ASP A 1 69 ? 14.062 1.273 -3.474 1.00 0.00 69 ASP A O 18
ATOM 21436 N N . PHE A 1 70 ? 12.376 0.398 -2.268 1.00 0.00 70 PHE A N 18
ATOM 21437 C CA . PHE A 1 70 ? 13.179 0.230 -1.063 1.00 0.00 70 PHE A CA 18
ATOM 21438 C C . PHE A 1 70 ? 13.315 -1.246 -0.701 1.00 0.00 70 PHE A C 18
ATOM 21439 O O . PHE A 1 70 ? 12.410 -2.043 -0.951 1.00 0.00 70 PHE A O 18
ATOM 21456 N N . SER A 1 71 ? 14.451 -1.603 -0.111 1.00 0.00 71 SER A N 18
ATOM 21457 C CA . SER A 1 71 ? 14.708 -2.983 0.281 1.00 0.00 71 SER A CA 18
ATOM 21458 C C . SER A 1 71 ? 14.517 -3.165 1.784 1.00 0.00 71 SER A C 18
ATOM 21459 O O . SER A 1 71 ? 15.434 -3.581 2.492 1.00 0.00 71 SER A O 18
ATOM 21467 N N . PHE A 1 72 ? 13.318 -2.850 2.264 1.00 0.00 72 PHE A N 18
ATOM 21468 C CA . PHE A 1 72 ? 13.005 -2.977 3.683 1.00 0.00 72 PHE A CA 18
ATOM 21469 C C . PHE A 1 72 ? 13.125 -4.429 4.138 1.00 0.00 72 PHE A C 18
ATOM 21470 O O . PHE A 1 72 ? 12.281 -5.264 3.813 1.00 0.00 72 PHE A O 18
ATOM 21487 N N . SER A 1 73 ? 14.179 -4.721 4.892 1.00 0.00 73 SER A N 18
ATOM 21488 C CA . SER A 1 73 ? 14.412 -6.072 5.389 1.00 0.00 73 SER A CA 18
ATOM 21489 C C . SER A 1 73 ? 13.652 -6.311 6.690 1.00 0.00 73 SER A C 18
ATOM 21490 O O . SER A 1 73 ? 13.446 -5.390 7.482 1.00 0.00 73 SER A O 18
ATOM 21498 N N . LYS A 1 74 ? 13.236 -7.555 6.905 1.00 0.00 74 LYS A N 18
ATOM 21499 C CA . LYS A 1 74 ? 12.499 -7.918 8.110 1.00 0.00 74 LYS A CA 18
ATOM 21500 C C . LYS A 1 74 ? 13.453 -8.330 9.227 1.00 0.00 74 LYS A C 18
ATOM 21501 O O . LYS A 1 74 ? 14.083 -9.384 9.160 1.00 0.00 74 LYS A O 18
ATOM 21520 N N . GLU A 1 75 ? 13.551 -7.492 10.254 1.00 0.00 75 GLU A N 18
ATOM 21521 C CA . GLU A 1 75 ? 14.427 -7.770 11.386 1.00 0.00 75 GLU A CA 18
ATOM 21522 C C . GLU A 1 75 ? 13.647 -8.404 12.534 1.00 0.00 75 GLU A C 18
ATOM 21523 O O . GLU A 1 75 ? 13.034 -7.706 13.341 1.00 0.00 75 GLU A O 18
ATOM 21535 N N . GLN A 1 76 ? 13.675 -9.732 12.600 1.00 0.00 76 GLN A N 18
ATOM 21536 C CA . GLN A 1 76 ? 12.971 -10.460 13.648 1.00 0.00 76 GLN A CA 18
ATOM 21537 C C . GLN A 1 76 ? 13.519 -10.100 15.024 1.00 0.00 76 GLN A C 18
ATOM 21538 O O . GLN A 1 76 ? 14.568 -10.597 15.435 1.00 0.00 76 GLN A O 18
ATOM 21552 N N . ARG A 1 77 ? 12.804 -9.232 15.733 1.00 0.00 77 ARG A N 18
ATOM 21553 C CA . ARG A 1 77 ? 13.220 -8.804 17.062 1.00 0.00 77 ARG A CA 18
ATOM 21554 C C . ARG A 1 77 ? 13.656 -9.998 17.906 1.00 0.00 77 ARG A C 18
ATOM 21555 O O . ARG A 1 77 ? 12.825 -10.771 18.383 1.00 0.00 77 ARG A O 18
ATOM 21576 N N . SER A 1 78 ? 14.965 -10.142 18.087 1.00 0.00 78 SER A N 18
ATOM 21577 C CA . SER A 1 78 ? 15.512 -11.244 18.869 1.00 0.00 78 SER A CA 18
ATOM 21578 C C . SER A 1 78 ? 14.809 -11.354 20.219 1.00 0.00 78 SER A C 18
ATOM 21579 O O . SER A 1 78 ? 14.244 -12.394 20.554 1.00 0.00 78 SER A O 18
ATOM 21587 N N . GLY A 1 79 ? 14.848 -10.271 20.989 1.00 0.00 79 GLY A N 18
ATOM 21588 C CA . GLY A 1 79 ? 14.212 -10.265 22.294 1.00 0.00 79 GLY A CA 18
ATOM 21589 C C . GLY A 1 79 ? 13.700 -8.893 22.683 1.00 0.00 79 GLY A C 18
ATOM 21590 O O . GLY A 1 79 ? 13.826 -7.936 21.918 1.00 0.00 79 GLY A O 18
ATOM 21594 N N . SER A 1 80 ? 13.118 -8.796 23.874 1.00 0.00 80 SER A N 18
ATOM 21595 C CA . SER A 1 80 ? 12.580 -7.531 24.361 1.00 0.00 80 SER A CA 18
ATOM 21596 C C . SER A 1 80 ? 12.082 -7.669 25.796 1.00 0.00 80 SER A C 18
ATOM 21597 O O . SER A 1 80 ? 11.468 -8.671 26.159 1.00 0.00 80 SER A O 18
ATOM 21605 N N . GLY A 1 81 ? 12.353 -6.653 26.610 1.00 0.00 81 GLY A N 18
ATOM 21606 C CA . GLY A 1 81 ? 11.927 -6.679 27.997 1.00 0.00 81 GLY A CA 18
ATOM 21607 C C . GLY A 1 81 ? 10.609 -5.961 28.213 1.00 0.00 81 GLY A C 18
ATOM 21608 O O . GLY A 1 81 ? 10.296 -4.979 27.539 1.00 0.00 81 GLY A O 18
ATOM 21612 N N . PRO A 1 82 ? 9.811 -6.456 29.171 1.00 0.00 82 PRO A N 18
ATOM 21613 C CA . PRO A 1 82 ? 8.507 -5.870 29.494 1.00 0.00 82 PRO A CA 18
ATOM 21614 C C . PRO A 1 82 ? 8.634 -4.507 30.166 1.00 0.00 82 PRO A C 18
ATOM 21615 O O . PRO A 1 82 ? 8.778 -4.417 31.386 1.00 0.00 82 PRO A O 18
ATOM 21626 N N . SER A 1 83 ? 8.578 -3.449 29.364 1.00 0.00 83 SER A N 18
ATOM 21627 C CA . SER A 1 83 ? 8.690 -2.091 29.881 1.00 0.00 83 SER A CA 18
ATOM 21628 C C . SER A 1 83 ? 7.653 -1.837 30.971 1.00 0.00 83 SER A C 18
ATOM 21629 O O . SER A 1 83 ? 6.532 -1.415 30.690 1.00 0.00 83 SER A O 18
ATOM 21637 N N . SER A 1 84 ? 8.037 -2.098 32.217 1.00 0.00 84 SER A N 18
ATOM 21638 C CA . SER A 1 84 ? 7.141 -1.903 33.350 1.00 0.00 84 SER A CA 18
ATOM 21639 C C . SER A 1 84 ? 7.619 -0.750 34.228 1.00 0.00 84 SER A C 18
ATOM 21640 O O . SER A 1 84 ? 8.635 -0.117 33.943 1.00 0.00 84 SER A O 18
ATOM 21648 N N . GLY A 1 85 ? 6.877 -0.482 35.298 1.00 0.00 85 GLY A N 18
ATOM 21649 C CA . GLY A 1 85 ? 7.239 0.594 36.202 1.00 0.00 85 GLY A CA 18
ATOM 21650 C C . GLY A 1 85 ? 6.947 0.257 37.651 1.00 0.00 85 GLY A C 18
ATOM 21651 O O . GLY A 1 85 ? 7.649 -0.548 38.262 1.00 0.00 85 GLY A O 18
ATOM 21655 N N . GLY A 1 1 ? 8.595 -14.585 -3.851 1.00 0.00 1 GLY A N 19
ATOM 21656 C CA . GLY A 1 1 ? 9.213 -13.722 -4.840 1.00 0.00 1 GLY A CA 19
ATOM 21657 C C . GLY A 1 1 ? 10.306 -14.425 -5.621 1.00 0.00 1 GLY A C 19
ATOM 21658 O O . GLY A 1 1 ? 10.179 -15.602 -5.957 1.00 0.00 1 GLY A O 19
ATOM 21662 N N . SER A 1 2 ? 11.382 -13.701 -5.914 1.00 0.00 2 SER A N 19
ATOM 21663 C CA . SER A 1 2 ? 12.498 -14.261 -6.666 1.00 0.00 2 SER A CA 19
ATOM 21664 C C . SER A 1 2 ? 13.767 -14.283 -5.819 1.00 0.00 2 SER A C 19
ATOM 21665 O O . SER A 1 2 ? 14.069 -13.324 -5.109 1.00 0.00 2 SER A O 19
ATOM 21673 N N . SER A 1 3 ? 14.506 -15.384 -5.900 1.00 0.00 3 SER A N 19
ATOM 21674 C CA . SER A 1 3 ? 15.741 -15.534 -5.139 1.00 0.00 3 SER A CA 19
ATOM 21675 C C . SER A 1 3 ? 15.576 -14.989 -3.724 1.00 0.00 3 SER A C 19
ATOM 21676 O O . SER A 1 3 ? 16.463 -14.317 -3.198 1.00 0.00 3 SER A O 19
ATOM 21684 N N . GLY A 1 4 ? 14.433 -15.283 -3.112 1.00 0.00 4 GLY A N 19
ATOM 21685 C CA . GLY A 1 4 ? 14.171 -14.815 -1.763 1.00 0.00 4 GLY A CA 19
ATOM 21686 C C . GLY A 1 4 ? 12.975 -13.887 -1.694 1.00 0.00 4 GLY A C 19
ATOM 21687 O O . GLY A 1 4 ? 12.776 -13.053 -2.577 1.00 0.00 4 GLY A O 19
ATOM 21691 N N . SER A 1 5 ? 12.175 -14.033 -0.643 1.00 0.00 5 SER A N 19
ATOM 21692 C CA . SER A 1 5 ? 10.988 -13.205 -0.464 1.00 0.00 5 SER A CA 19
ATOM 21693 C C . SER A 1 5 ? 11.301 -11.986 0.399 1.00 0.00 5 SER A C 19
ATOM 21694 O O . SER A 1 5 ? 11.699 -12.117 1.556 1.00 0.00 5 SER A O 19
ATOM 21702 N N . SER A 1 6 ? 11.117 -10.801 -0.173 1.00 0.00 6 SER A N 19
ATOM 21703 C CA . SER A 1 6 ? 11.383 -9.558 0.541 1.00 0.00 6 SER A CA 19
ATOM 21704 C C . SER A 1 6 ? 10.082 -8.908 1.004 1.00 0.00 6 SER A C 19
ATOM 21705 O O . SER A 1 6 ? 10.082 -8.061 1.897 1.00 0.00 6 SER A O 19
ATOM 21713 N N . GLY A 1 7 ? 8.975 -9.313 0.390 1.00 0.00 7 GLY A N 19
ATOM 21714 C CA . GLY A 1 7 ? 7.682 -8.761 0.752 1.00 0.00 7 GLY A CA 19
ATOM 21715 C C . GLY A 1 7 ? 7.379 -7.467 0.022 1.00 0.00 7 GLY A C 19
ATOM 21716 O O . GLY A 1 7 ? 8.216 -6.566 -0.030 1.00 0.00 7 GLY A O 19
ATOM 21720 N N . SER A 1 8 ? 6.180 -7.376 -0.544 1.00 0.00 8 SER A N 19
ATOM 21721 C CA . SER A 1 8 ? 5.771 -6.185 -1.280 1.00 0.00 8 SER A CA 19
ATOM 21722 C C . SER A 1 8 ? 4.383 -5.726 -0.842 1.00 0.00 8 SER A C 19
ATOM 21723 O O . SER A 1 8 ? 3.730 -6.378 -0.028 1.00 0.00 8 SER A O 19
ATOM 21731 N N . GLY A 1 9 ? 3.939 -4.599 -1.389 1.00 0.00 9 GLY A N 19
ATOM 21732 C CA . GLY A 1 9 ? 2.632 -4.071 -1.044 1.00 0.00 9 GLY A CA 19
ATOM 21733 C C . GLY A 1 9 ? 2.691 -2.622 -0.602 1.00 0.00 9 GLY A C 19
ATOM 21734 O O . GLY A 1 9 ? 3.112 -2.324 0.516 1.00 0.00 9 GLY A O 19
ATOM 21738 N N . TYR A 1 10 ? 2.268 -1.720 -1.480 1.00 0.00 10 TYR A N 19
ATOM 21739 C CA . TYR A 1 10 ? 2.277 -0.294 -1.176 1.00 0.00 10 TYR A CA 19
ATOM 21740 C C . TYR A 1 10 ? 1.098 0.412 -1.838 1.00 0.00 10 TYR A C 19
ATOM 21741 O O . TYR A 1 10 ? 0.827 0.216 -3.022 1.00 0.00 10 TYR A O 19
ATOM 21759 N N . VAL A 1 11 ? 0.400 1.237 -1.063 1.00 0.00 11 VAL A N 19
ATOM 21760 C CA . VAL A 1 11 ? -0.749 1.975 -1.573 1.00 0.00 11 VAL A CA 19
ATOM 21761 C C . VAL A 1 11 ? -0.651 3.456 -1.223 1.00 0.00 11 VAL A C 19
ATOM 21762 O O . VAL A 1 11 ? -0.048 3.827 -0.216 1.00 0.00 11 VAL A O 19
ATOM 21775 N N . ILE A 1 12 ? -1.247 4.297 -2.061 1.00 0.00 12 ILE A N 19
ATOM 21776 C CA . ILE A 1 12 ? -1.227 5.737 -1.839 1.00 0.00 12 ILE A CA 19
ATOM 21777 C C . ILE A 1 12 ? -2.608 6.251 -1.446 1.00 0.00 12 ILE A C 19
ATOM 21778 O O . ILE A 1 12 ? -3.628 5.693 -1.849 1.00 0.00 12 ILE A O 19
ATOM 21794 N N . ALA A 1 13 ? -2.632 7.320 -0.656 1.00 0.00 13 ALA A N 19
ATOM 21795 C CA . ALA A 1 13 ? -3.887 7.913 -0.211 1.00 0.00 13 ALA A CA 19
ATOM 21796 C C . ALA A 1 13 ? -4.559 8.688 -1.339 1.00 0.00 13 ALA A C 19
ATOM 21797 O O . ALA A 1 13 ? -3.917 9.478 -2.032 1.00 0.00 13 ALA A O 19
ATOM 21804 N N . LEU A 1 14 ? -5.855 8.457 -1.519 1.00 0.00 14 LEU A N 19
ATOM 21805 C CA . LEU A 1 14 ? -6.615 9.133 -2.565 1.00 0.00 14 LEU A CA 19
ATOM 21806 C C . LEU A 1 14 ? -7.240 10.421 -2.037 1.00 0.00 14 LEU A C 19
ATOM 21807 O O . LEU A 1 14 ? -7.435 11.379 -2.785 1.00 0.00 14 LEU A O 19
ATOM 21823 N N . ARG A 1 15 ? -7.550 10.436 -0.745 1.00 0.00 15 ARG A N 19
ATOM 21824 C CA . ARG A 1 15 ? -8.152 11.606 -0.117 1.00 0.00 15 ARG A CA 19
ATOM 21825 C C . ARG A 1 15 ? -7.530 11.869 1.251 1.00 0.00 15 ARG A C 19
ATOM 21826 O O . ARG A 1 15 ? -6.990 10.962 1.884 1.00 0.00 15 ARG A O 19
ATOM 21847 N N . SER A 1 16 ? -7.609 13.118 1.700 1.00 0.00 16 SER A N 19
ATOM 21848 C CA . SER A 1 16 ? -7.049 13.502 2.991 1.00 0.00 16 SER A CA 19
ATOM 21849 C C . SER A 1 16 ? -7.916 12.983 4.135 1.00 0.00 16 SER A C 19
ATOM 21850 O O . SER A 1 16 ? -8.975 13.539 4.427 1.00 0.00 16 SER A O 19
ATOM 21858 N N . TYR A 1 17 ? -7.458 11.915 4.777 1.00 0.00 17 TYR A N 19
ATOM 21859 C CA . TYR A 1 17 ? -8.192 11.318 5.887 1.00 0.00 17 TYR A CA 19
ATOM 21860 C C . TYR A 1 17 ? -7.566 11.705 7.224 1.00 0.00 17 TYR A C 19
ATOM 21861 O O . TYR A 1 17 ? -6.680 11.015 7.730 1.00 0.00 17 TYR A O 19
ATOM 21879 N N . ILE A 1 18 ? -8.034 12.812 7.790 1.00 0.00 18 ILE A N 19
ATOM 21880 C CA . ILE A 1 18 ? -7.522 13.291 9.069 1.00 0.00 18 ILE A CA 19
ATOM 21881 C C . ILE A 1 18 ? -8.526 13.042 10.190 1.00 0.00 18 ILE A C 19
ATOM 21882 O O . ILE A 1 18 ? -9.645 13.555 10.162 1.00 0.00 18 ILE A O 19
ATOM 21898 N N . THR A 1 19 ? -8.117 12.252 11.178 1.00 0.00 19 THR A N 19
ATOM 21899 C CA . THR A 1 19 ? -8.979 11.936 12.310 1.00 0.00 19 THR A CA 19
ATOM 21900 C C . THR A 1 19 ? -8.262 12.181 13.632 1.00 0.00 19 THR A C 19
ATOM 21901 O O . THR A 1 19 ? -7.033 12.158 13.697 1.00 0.00 19 THR A O 19
ATOM 21912 N N . ASP A 1 20 ? -9.037 12.415 14.685 1.00 0.00 20 ASP A N 19
ATOM 21913 C CA . ASP A 1 20 ? -8.476 12.663 16.008 1.00 0.00 20 ASP A CA 19
ATOM 21914 C C . ASP A 1 20 ? -8.427 11.377 16.828 1.00 0.00 20 ASP A C 19
ATOM 21915 O O . ASP A 1 20 ? -7.572 11.216 17.697 1.00 0.00 20 ASP A O 19
ATOM 21924 N N . ASN A 1 21 ? -9.352 10.466 16.544 1.00 0.00 21 ASN A N 19
ATOM 21925 C CA . ASN A 1 21 ? -9.416 9.194 17.256 1.00 0.00 21 ASN A CA 19
ATOM 21926 C C . ASN A 1 21 ? -8.016 8.647 17.518 1.00 0.00 21 ASN A C 19
ATOM 21927 O O . ASN A 1 21 ? -7.066 8.979 16.809 1.00 0.00 21 ASN A O 19
ATOM 21938 N N . CYS A 1 22 ? -7.897 7.806 18.539 1.00 0.00 22 CYS A N 19
ATOM 21939 C CA . CYS A 1 22 ? -6.614 7.211 18.895 1.00 0.00 22 CYS A CA 19
ATOM 21940 C C . CYS A 1 22 ? -6.508 5.786 18.363 1.00 0.00 22 CYS A C 19
ATOM 21941 O O . CYS A 1 22 ? -5.465 5.144 18.483 1.00 0.00 22 CYS A O 19
ATOM 21949 N N . SER A 1 23 ? -7.596 5.297 17.776 1.00 0.00 23 SER A N 19
ATOM 21950 C CA . SER A 1 23 ? -7.628 3.946 17.229 1.00 0.00 23 SER A CA 19
ATOM 21951 C C . SER A 1 23 ? -7.684 3.977 15.705 1.00 0.00 23 SER A C 19
ATOM 21952 O O . SER A 1 23 ? -8.116 3.015 15.068 1.00 0.00 23 SER A O 19
ATOM 21960 N N . LEU A 1 24 ? -7.244 5.088 15.126 1.00 0.00 24 LEU A N 19
ATOM 21961 C CA . LEU A 1 24 ? -7.243 5.247 13.676 1.00 0.00 24 LEU A CA 19
ATOM 21962 C C . LEU A 1 24 ? -5.977 5.956 13.206 1.00 0.00 24 LEU A C 19
ATOM 21963 O O . LEU A 1 24 ? -5.170 6.411 14.018 1.00 0.00 24 LEU A O 19
ATOM 21979 N N . LEU A 1 25 ? -5.810 6.049 11.892 1.00 0.00 25 LEU A N 19
ATOM 21980 C CA . LEU A 1 25 ? -4.643 6.706 11.313 1.00 0.00 25 LEU A CA 19
ATOM 21981 C C . LEU A 1 25 ? -5.050 7.955 10.537 1.00 0.00 25 LEU A C 19
ATOM 21982 O O . LEU A 1 25 ? -6.024 7.941 9.785 1.00 0.00 25 LEU A O 19
ATOM 21998 N N . SER A 1 26 ? -4.296 9.033 10.725 1.00 0.00 26 SER A N 19
ATOM 21999 C CA . SER A 1 26 ? -4.579 10.292 10.044 1.00 0.00 26 SER A CA 19
ATOM 22000 C C . SER A 1 26 ? -3.478 10.626 9.042 1.00 0.00 26 SER A C 19
ATOM 22001 O O . SER A 1 26 ? -2.360 10.971 9.423 1.00 0.00 26 SER A O 19
ATOM 22009 N N . PHE A 1 27 ? -3.804 10.522 7.758 1.00 0.00 27 PHE A N 19
ATOM 22010 C CA . PHE A 1 27 ? -2.843 10.813 6.699 1.00 0.00 27 PHE A CA 19
ATOM 22011 C C . PHE A 1 27 ? -3.436 11.778 5.677 1.00 0.00 27 PHE A C 19
ATOM 22012 O O . PHE A 1 27 ? -4.647 12.001 5.646 1.00 0.00 27 PHE A O 19
ATOM 22029 N N . HIS A 1 28 ? -2.574 12.349 4.842 1.00 0.00 28 HIS A N 19
ATOM 22030 C CA . HIS A 1 28 ? -3.011 13.291 3.818 1.00 0.00 28 HIS A CA 19
ATOM 22031 C C . HIS A 1 28 ? -2.992 12.641 2.438 1.00 0.00 28 HIS A C 19
ATOM 22032 O O . HIS A 1 28 ? -2.393 11.582 2.248 1.00 0.00 28 HIS A O 19
ATOM 22047 N N . ARG A 1 29 ? -3.651 13.281 1.478 1.00 0.00 29 ARG A N 19
ATOM 22048 C CA . ARG A 1 29 ? -3.711 12.763 0.116 1.00 0.00 29 ARG A CA 19
ATOM 22049 C C . ARG A 1 29 ? -2.312 12.631 -0.477 1.00 0.00 29 ARG A C 19
ATOM 22050 O O . ARG A 1 29 ? -1.454 13.488 -0.267 1.00 0.00 29 ARG A O 19
ATOM 22071 N N . GLY A 1 30 ? -2.089 11.551 -1.219 1.00 0.00 30 GLY A N 19
ATOM 22072 C CA . GLY A 1 30 ? -0.792 11.326 -1.831 1.00 0.00 30 GLY A CA 19
ATOM 22073 C C . GLY A 1 30 ? 0.209 10.727 -0.863 1.00 0.00 30 GLY A C 19
ATOM 22074 O O . GLY A 1 30 ? 1.255 10.223 -1.274 1.00 0.00 30 GLY A O 19
ATOM 22078 N N . ASP A 1 31 ? -0.109 10.782 0.425 1.00 0.00 31 ASP A N 19
ATOM 22079 C CA . ASP A 1 31 ? 0.771 10.242 1.454 1.00 0.00 31 ASP A CA 19
ATOM 22080 C C . ASP A 1 31 ? 0.812 8.718 1.388 1.00 0.00 31 ASP A C 19
ATOM 22081 O O . ASP A 1 31 ? -0.175 8.046 1.687 1.00 0.00 31 ASP A O 19
ATOM 22090 N N . LEU A 1 32 ? 1.961 8.179 0.994 1.00 0.00 32 LEU A N 19
ATOM 22091 C CA . LEU A 1 32 ? 2.131 6.734 0.887 1.00 0.00 32 LEU A CA 19
ATOM 22092 C C . LEU A 1 32 ? 1.973 6.065 2.249 1.00 0.00 32 LEU A C 19
ATOM 22093 O O . LEU A 1 32 ? 2.551 6.511 3.241 1.00 0.00 32 LEU A O 19
ATOM 22109 N N . ILE A 1 33 ? 1.190 4.993 2.288 1.00 0.00 33 ILE A N 19
ATOM 22110 C CA . ILE A 1 33 ? 0.959 4.261 3.527 1.00 0.00 33 ILE A CA 19
ATOM 22111 C C . ILE A 1 33 ? 1.629 2.892 3.490 1.00 0.00 33 ILE A C 19
ATOM 22112 O O . ILE A 1 33 ? 1.266 2.032 2.687 1.00 0.00 33 ILE A O 19
ATOM 22128 N N . LYS A 1 34 ? 2.610 2.696 4.364 1.00 0.00 34 LYS A N 19
ATOM 22129 C CA . LYS A 1 34 ? 3.331 1.430 4.435 1.00 0.00 34 LYS A CA 19
ATOM 22130 C C . LYS A 1 34 ? 2.478 0.355 5.101 1.00 0.00 34 LYS A C 19
ATOM 22131 O O . LYS A 1 34 ? 2.022 0.523 6.233 1.00 0.00 34 LYS A O 19
ATOM 22150 N N . LEU A 1 35 ? 2.268 -0.749 4.393 1.00 0.00 35 LEU A N 19
ATOM 22151 C CA . LEU A 1 35 ? 1.471 -1.854 4.917 1.00 0.00 35 LEU A CA 19
ATOM 22152 C C . LEU A 1 35 ? 2.297 -2.721 5.862 1.00 0.00 35 LEU A C 19
ATOM 22153 O O . LEU A 1 35 ? 2.977 -3.653 5.432 1.00 0.00 35 LEU A O 19
ATOM 22169 N N . LEU A 1 36 ? 2.230 -2.409 7.152 1.00 0.00 36 LEU A N 19
ATOM 22170 C CA . LEU A 1 36 ? 2.970 -3.161 8.159 1.00 0.00 36 LEU A CA 19
ATOM 22171 C C . LEU A 1 36 ? 2.467 -4.599 8.244 1.00 0.00 36 LEU A C 19
ATOM 22172 O O . LEU A 1 36 ? 1.294 -4.887 8.006 1.00 0.00 36 LEU A O 19
ATOM 22188 N N . PRO A 1 37 ? 3.374 -5.524 8.593 1.00 0.00 37 PRO A N 19
ATOM 22189 C CA . PRO A 1 37 ? 3.045 -6.946 8.719 1.00 0.00 37 PRO A CA 19
ATOM 22190 C C . PRO A 1 37 ? 2.149 -7.230 9.921 1.00 0.00 37 PRO A C 19
ATOM 22191 O O . PRO A 1 37 ? 2.626 -7.348 11.049 1.00 0.00 37 PRO A O 19
ATOM 22202 N N . VAL A 1 38 ? 0.848 -7.338 9.671 1.00 0.00 38 VAL A N 19
ATOM 22203 C CA . VAL A 1 38 ? -0.114 -7.609 10.732 1.00 0.00 38 VAL A CA 19
ATOM 22204 C C . VAL A 1 38 ? -0.492 -9.085 10.767 1.00 0.00 38 VAL A C 19
ATOM 22205 O O . VAL A 1 38 ? -0.426 -9.778 9.752 1.00 0.00 38 VAL A O 19
ATOM 22218 N N . ALA A 1 39 ? -0.890 -9.561 11.942 1.00 0.00 39 ALA A N 19
ATOM 22219 C CA . ALA A 1 39 ? -1.281 -10.955 12.110 1.00 0.00 39 ALA A CA 19
ATOM 22220 C C . ALA A 1 39 ? -2.653 -11.217 11.499 1.00 0.00 39 ALA A C 19
ATOM 22221 O O . ALA A 1 39 ? -2.837 -12.173 10.744 1.00 0.00 39 ALA A O 19
ATOM 22228 N N . THR A 1 40 ? -3.616 -10.362 11.829 1.00 0.00 40 THR A N 19
ATOM 22229 C CA . THR A 1 40 ? -4.973 -10.502 11.314 1.00 0.00 40 THR A CA 19
ATOM 22230 C C . THR A 1 40 ? -5.637 -9.142 11.138 1.00 0.00 40 THR A C 19
ATOM 22231 O O . THR A 1 40 ? -5.233 -8.157 11.758 1.00 0.00 40 THR A O 19
ATOM 22242 N N . LEU A 1 41 ? -6.659 -9.093 10.290 1.00 0.00 41 LEU A N 19
ATOM 22243 C CA . LEU A 1 41 ? -7.381 -7.852 10.033 1.00 0.00 41 LEU A CA 19
ATOM 22244 C C . LEU A 1 41 ? -8.835 -8.134 9.668 1.00 0.00 41 LEU A C 19
ATOM 22245 O O . LEU A 1 41 ? -9.203 -9.273 9.383 1.00 0.00 41 LEU A O 19
ATOM 22261 N N . GLU A 1 42 ? -9.655 -7.088 9.677 1.00 0.00 42 GLU A N 19
ATOM 22262 C CA . GLU A 1 42 ? -11.069 -7.224 9.345 1.00 0.00 42 GLU A CA 19
ATOM 22263 C C . GLU A 1 42 ? -11.314 -6.912 7.871 1.00 0.00 42 GLU A C 19
ATOM 22264 O O . GLU A 1 42 ? -10.484 -6.309 7.192 1.00 0.00 42 GLU A O 19
ATOM 22276 N N . PRO A 1 43 ? -12.482 -7.334 7.364 1.00 0.00 43 PRO A N 19
ATOM 22277 C CA . PRO A 1 43 ? -12.865 -7.112 5.967 1.00 0.00 43 PRO A CA 19
ATOM 22278 C C . PRO A 1 43 ? -13.154 -5.645 5.671 1.00 0.00 43 PRO A C 19
ATOM 22279 O O . PRO A 1 43 ? -14.280 -5.178 5.840 1.00 0.00 43 PRO A O 19
ATOM 22290 N N . GLY A 1 44 ? -12.130 -4.921 5.228 1.00 0.00 44 GLY A N 19
ATOM 22291 C CA . GLY A 1 44 ? -12.296 -3.514 4.916 1.00 0.00 44 GLY A CA 19
ATOM 22292 C C . GLY A 1 44 ? -11.290 -2.638 5.635 1.00 0.00 44 GLY A C 19
ATOM 22293 O O . GLY A 1 44 ? -10.942 -1.559 5.156 1.00 0.00 44 GLY A O 19
ATOM 22297 N N . TRP A 1 45 ? -10.823 -3.101 6.789 1.00 0.00 45 TRP A N 19
ATOM 22298 C CA . TRP A 1 45 ? -9.852 -2.350 7.577 1.00 0.00 45 TRP A CA 19
ATOM 22299 C C . TRP A 1 45 ? -8.428 -2.673 7.136 1.00 0.00 45 TRP A C 19
ATOM 22300 O O . TRP A 1 45 ? -8.152 -3.772 6.658 1.00 0.00 45 TRP A O 19
ATOM 22321 N N . GLN A 1 46 ? -7.529 -1.708 7.301 1.00 0.00 46 GLN A N 19
ATOM 22322 C CA . GLN A 1 46 ? -6.134 -1.891 6.920 1.00 0.00 46 GLN A CA 19
ATOM 22323 C C . GLN A 1 46 ? -5.199 -1.354 7.999 1.00 0.00 46 GLN A C 19
ATOM 22324 O O . GLN A 1 46 ? -5.464 -0.314 8.603 1.00 0.00 46 GLN A O 19
ATOM 22338 N N . PHE A 1 47 ? -4.105 -2.070 8.237 1.00 0.00 47 PHE A N 19
ATOM 22339 C CA . PHE A 1 47 ? -3.132 -1.666 9.244 1.00 0.00 47 PHE A CA 19
ATOM 22340 C C . PHE A 1 47 ? -1.807 -1.277 8.595 1.00 0.00 47 PHE A C 19
ATOM 22341 O O . PHE A 1 47 ? -1.286 -1.995 7.742 1.00 0.00 47 PHE A O 19
ATOM 22358 N N . GLY A 1 48 ? -1.266 -0.134 9.006 1.00 0.00 48 GLY A N 19
ATOM 22359 C CA . GLY A 1 48 ? -0.007 0.332 8.454 1.00 0.00 48 GLY A CA 19
ATOM 22360 C C . GLY A 1 48 ? 0.386 1.698 8.980 1.00 0.00 48 GLY A C 19
ATOM 22361 O O . GLY A 1 48 ? -0.379 2.336 9.704 1.00 0.00 48 GLY A O 19
ATOM 22365 N N . SER A 1 49 ? 1.583 2.149 8.616 1.00 0.00 49 SER A N 19
ATOM 22366 C CA . SER A 1 49 ? 2.078 3.446 9.061 1.00 0.00 49 SER A CA 19
ATOM 22367 C C . SER A 1 49 ? 2.109 4.441 7.904 1.00 0.00 49 SER A C 19
ATOM 22368 O O . SER A 1 49 ? 2.362 4.069 6.758 1.00 0.00 49 SER A O 19
ATOM 22376 N N . ALA A 1 50 ? 1.850 5.707 8.214 1.00 0.00 50 ALA A N 19
ATOM 22377 C CA . ALA A 1 50 ? 1.850 6.756 7.203 1.00 0.00 50 ALA A CA 19
ATOM 22378 C C . ALA A 1 50 ? 2.692 7.947 7.647 1.00 0.00 50 ALA A C 19
ATOM 22379 O O . ALA A 1 50 ? 2.159 8.990 8.025 1.00 0.00 50 ALA A O 19
ATOM 22386 N N . GLY A 1 51 ? 4.011 7.785 7.600 1.00 0.00 51 GLY A N 19
ATOM 22387 C CA . GLY A 1 51 ? 4.905 8.855 8.001 1.00 0.00 51 GLY A CA 19
ATOM 22388 C C . GLY A 1 51 ? 5.591 8.572 9.323 1.00 0.00 51 GLY A C 19
ATOM 22389 O O . GLY A 1 51 ? 6.819 8.563 9.404 1.00 0.00 51 GLY A O 19
ATOM 22393 N N . GLY A 1 52 ? 4.796 8.342 10.364 1.00 0.00 52 GLY A N 19
ATOM 22394 C CA . GLY A 1 52 ? 5.352 8.063 11.675 1.00 0.00 52 GLY A CA 19
ATOM 22395 C C . GLY A 1 52 ? 4.358 7.380 12.592 1.00 0.00 52 GLY A C 19
ATOM 22396 O O . GLY A 1 52 ? 4.737 6.560 13.430 1.00 0.00 52 GLY A O 19
ATOM 22400 N N . ARG A 1 53 ? 3.082 7.718 12.437 1.00 0.00 53 ARG A N 19
ATOM 22401 C CA . ARG A 1 53 ? 2.031 7.133 13.261 1.00 0.00 53 ARG A CA 19
ATOM 22402 C C . ARG A 1 53 ? 1.395 5.935 12.562 1.00 0.00 53 ARG A C 19
ATOM 22403 O O . ARG A 1 53 ? 1.101 5.985 11.368 1.00 0.00 53 ARG A O 19
ATOM 22424 N N . SER A 1 54 ? 1.187 4.860 13.314 1.00 0.00 54 SER A N 19
ATOM 22425 C CA . SER A 1 54 ? 0.591 3.647 12.766 1.00 0.00 54 SER A CA 19
ATOM 22426 C C . SER A 1 54 ? -0.796 3.409 13.357 1.00 0.00 54 SER A C 19
ATOM 22427 O O . SER A 1 54 ? -0.970 3.391 14.574 1.00 0.00 54 SER A O 19
ATOM 22435 N N . GLY A 1 55 ? -1.781 3.227 12.482 1.00 0.00 55 GLY A N 19
ATOM 22436 C CA . GLY A 1 55 ? -3.140 2.993 12.934 1.00 0.00 55 GLY A CA 19
ATOM 22437 C C . GLY A 1 55 ? -3.952 2.189 11.938 1.00 0.00 55 GLY A C 19
ATOM 22438 O O . GLY A 1 55 ? -3.401 1.606 11.003 1.00 0.00 55 GLY A O 19
ATOM 22442 N N . LEU A 1 56 ? -5.265 2.155 12.138 1.00 0.00 56 LEU A N 19
ATOM 22443 C CA . LEU A 1 56 ? -6.155 1.415 11.251 1.00 0.00 56 LEU A CA 19
ATOM 22444 C C . LEU A 1 56 ? -6.910 2.362 10.323 1.00 0.00 56 LEU A C 19
ATOM 22445 O O . LEU A 1 56 ? -7.750 3.144 10.767 1.00 0.00 56 LEU A O 19
ATOM 22461 N N . PHE A 1 57 ? -6.606 2.284 9.031 1.00 0.00 57 PHE A N 19
ATOM 22462 C CA . PHE A 1 57 ? -7.256 3.133 8.040 1.00 0.00 57 PHE A CA 19
ATOM 22463 C C . PHE A 1 57 ? -8.089 2.298 7.072 1.00 0.00 57 PHE A C 19
ATOM 22464 O O . PHE A 1 57 ? -7.805 1.127 6.819 1.00 0.00 57 PHE A O 19
ATOM 22481 N N . PRO A 1 58 ? -9.143 2.914 6.516 1.00 0.00 58 PRO A N 19
ATOM 22482 C CA . PRO A 1 58 ? -10.039 2.248 5.567 1.00 0.00 58 PRO A CA 19
ATOM 22483 C C . PRO A 1 58 ? -9.366 1.978 4.226 1.00 0.00 58 PRO A C 19
ATOM 22484 O O . PRO A 1 58 ? -8.585 2.793 3.738 1.00 0.00 58 PRO A O 19
ATOM 22495 N N . ALA A 1 59 ? -9.676 0.828 3.634 1.00 0.00 59 ALA A N 19
ATOM 22496 C CA . ALA A 1 59 ? -9.102 0.453 2.348 1.00 0.00 59 ALA A CA 19
ATOM 22497 C C . ALA A 1 59 ? -10.024 0.848 1.199 1.00 0.00 59 ALA A C 19
ATOM 22498 O O . ALA A 1 59 ? -9.920 0.313 0.095 1.00 0.00 59 ALA A O 19
ATOM 22505 N N . ASP A 1 60 ? -10.925 1.788 1.467 1.00 0.00 60 ASP A N 19
ATOM 22506 C CA . ASP A 1 60 ? -11.865 2.255 0.455 1.00 0.00 60 ASP A CA 19
ATOM 22507 C C . ASP A 1 60 ? -11.524 3.675 0.011 1.00 0.00 60 ASP A C 19
ATOM 22508 O O . ASP A 1 60 ? -12.266 4.291 -0.754 1.00 0.00 60 ASP A O 19
ATOM 22517 N N . ILE A 1 61 ? -10.399 4.187 0.499 1.00 0.00 61 ILE A N 19
ATOM 22518 C CA . ILE A 1 61 ? -9.961 5.534 0.152 1.00 0.00 61 ILE A CA 19
ATOM 22519 C C . ILE A 1 61 ? -8.505 5.539 -0.300 1.00 0.00 61 ILE A C 19
ATOM 22520 O O . ILE A 1 61 ? -7.894 6.597 -0.451 1.00 0.00 61 ILE A O 19
ATOM 22536 N N . VAL A 1 62 ? -7.954 4.349 -0.517 1.00 0.00 62 VAL A N 19
ATOM 22537 C CA . VAL A 1 62 ? -6.570 4.215 -0.955 1.00 0.00 62 VAL A CA 19
ATOM 22538 C C . VAL A 1 62 ? -6.475 3.387 -2.231 1.00 0.00 62 VAL A C 19
ATOM 22539 O O . VAL A 1 62 ? -7.349 2.569 -2.518 1.00 0.00 62 VAL A O 19
ATOM 22552 N N . GLN A 1 63 ? -5.408 3.604 -2.994 1.00 0.00 63 GLN A N 19
ATOM 22553 C CA . GLN A 1 63 ? -5.200 2.877 -4.240 1.00 0.00 63 GLN A CA 19
ATOM 22554 C C . GLN A 1 63 ? -3.804 2.264 -4.286 1.00 0.00 63 GLN A C 19
ATOM 22555 O O . GLN A 1 63 ? -2.861 2.762 -3.672 1.00 0.00 63 GLN A O 19
ATOM 22569 N N . PRO A 1 64 ? -3.668 1.156 -5.030 1.00 0.00 64 PRO A N 19
ATOM 22570 C CA . PRO A 1 64 ? -2.391 0.451 -5.174 1.00 0.00 64 PRO A CA 19
ATOM 22571 C C . PRO A 1 64 ? -1.380 1.244 -5.994 1.00 0.00 64 PRO A C 19
ATOM 22572 O O . PRO A 1 64 ? -1.742 1.923 -6.954 1.00 0.00 64 PRO A O 19
ATOM 22583 N N . ALA A 1 65 ? -0.111 1.153 -5.609 1.00 0.00 65 ALA A N 19
ATOM 22584 C CA . ALA A 1 65 ? 0.953 1.861 -6.311 1.00 0.00 65 ALA A CA 19
ATOM 22585 C C . ALA A 1 65 ? 2.233 1.033 -6.344 1.00 0.00 65 ALA A C 19
ATOM 22586 O O . ALA A 1 65 ? 2.618 0.427 -5.345 1.00 0.00 65 ALA A O 19
ATOM 22593 N N . ALA A 1 66 ? 2.888 1.012 -7.501 1.00 0.00 66 ALA A N 19
ATOM 22594 C CA . ALA A 1 66 ? 4.126 0.260 -7.664 1.00 0.00 66 ALA A CA 19
ATOM 22595 C C . ALA A 1 66 ? 5.123 0.598 -6.561 1.00 0.00 66 ALA A C 19
ATOM 22596 O O . ALA A 1 66 ? 5.399 1.768 -6.299 1.00 0.00 66 ALA A O 19
ATOM 22603 N N . ALA A 1 67 ? 5.660 -0.433 -5.918 1.00 0.00 67 ALA A N 19
ATOM 22604 C CA . ALA A 1 67 ? 6.628 -0.245 -4.845 1.00 0.00 67 ALA A CA 19
ATOM 22605 C C . ALA A 1 67 ? 7.803 0.609 -5.309 1.00 0.00 67 ALA A C 19
ATOM 22606 O O . ALA A 1 67 ? 8.248 0.527 -6.454 1.00 0.00 67 ALA A O 19
ATOM 22613 N N . PRO A 1 68 ? 8.320 1.450 -4.401 1.00 0.00 68 PRO A N 19
ATOM 22614 C CA . PRO A 1 68 ? 9.451 2.336 -4.695 1.00 0.00 68 PRO A CA 19
ATOM 22615 C C . PRO A 1 68 ? 10.757 1.569 -4.872 1.00 0.00 68 PRO A C 19
ATOM 22616 O O . PRO A 1 68 ? 11.752 2.120 -5.342 1.00 0.00 68 PRO A O 19
ATOM 22627 N N . ASP A 1 69 ? 10.746 0.296 -4.494 1.00 0.00 69 ASP A N 19
ATOM 22628 C CA . ASP A 1 69 ? 11.930 -0.547 -4.612 1.00 0.00 69 ASP A CA 19
ATOM 22629 C C . ASP A 1 69 ? 12.520 -0.460 -6.016 1.00 0.00 69 ASP A C 19
ATOM 22630 O O . ASP A 1 69 ? 11.791 -0.364 -7.003 1.00 0.00 69 ASP A O 19
ATOM 22639 N N . PHE A 1 70 ? 13.846 -0.495 -6.098 1.00 0.00 70 PHE A N 19
ATOM 226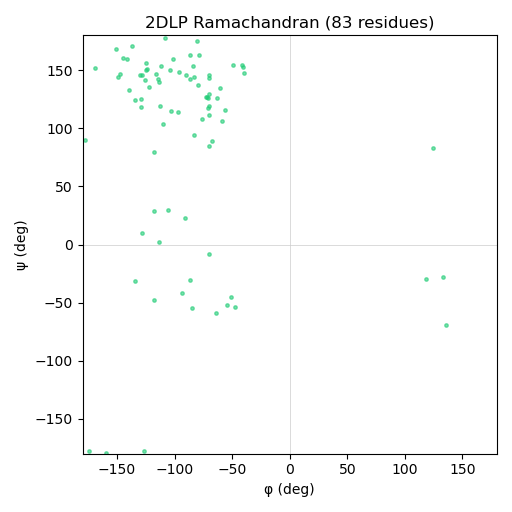40 C CA . PHE A 1 70 ? 14.535 -0.418 -7.381 1.00 0.00 70 PHE A CA 19
ATOM 22641 C C . PHE A 1 70 ? 14.208 0.890 -8.096 1.00 0.00 70 PHE A C 19
ATOM 22642 O O . PHE A 1 70 ? 13.792 0.888 -9.255 1.00 0.00 70 PHE A O 19
ATOM 22659 N N . SER A 1 71 ? 14.399 2.004 -7.397 1.00 0.00 71 SER A N 19
ATOM 22660 C CA . SER A 1 71 ? 14.120 3.319 -7.963 1.00 0.00 71 SER A CA 19
ATOM 22661 C C . SER A 1 71 ? 15.156 4.340 -7.501 1.00 0.00 71 SER A C 19
ATOM 22662 O O . SER A 1 71 ? 15.195 4.714 -6.329 1.00 0.00 71 SER A O 19
ATOM 22670 N N . PHE A 1 72 ? 15.993 4.786 -8.432 1.00 0.00 72 PHE A N 19
ATOM 22671 C CA . PHE A 1 72 ? 17.030 5.763 -8.121 1.00 0.00 72 PHE A CA 19
ATOM 22672 C C . PHE A 1 72 ? 16.574 7.174 -8.483 1.00 0.00 72 PHE A C 19
ATOM 22673 O O . PHE A 1 72 ? 16.843 7.662 -9.580 1.00 0.00 72 PHE A O 19
ATOM 22690 N N . SER A 1 73 ? 15.882 7.822 -7.551 1.00 0.00 73 SER A N 19
ATOM 22691 C CA . SER A 1 73 ? 15.385 9.175 -7.772 1.00 0.00 73 SER A CA 19
ATOM 22692 C C . SER A 1 73 ? 16.486 10.204 -7.537 1.00 0.00 73 SER A C 19
ATOM 22693 O O . SER A 1 73 ? 17.545 9.885 -6.997 1.00 0.00 73 SER A O 19
ATOM 22701 N N . LYS A 1 74 ? 16.228 11.441 -7.947 1.00 0.00 74 LYS A N 19
ATOM 22702 C CA . LYS A 1 74 ? 17.195 12.520 -7.781 1.00 0.00 74 LYS A CA 19
ATOM 22703 C C . LYS A 1 74 ? 16.889 13.338 -6.531 1.00 0.00 74 LYS A C 19
ATOM 22704 O O . LYS A 1 74 ? 17.745 13.505 -5.663 1.00 0.00 74 LYS A O 19
ATOM 22723 N N . GLU A 1 75 ? 15.662 13.843 -6.446 1.00 0.00 75 GLU A N 19
ATOM 22724 C CA . GLU A 1 75 ? 15.244 14.643 -5.300 1.00 0.00 75 GLU A CA 19
ATOM 22725 C C . GLU A 1 75 ? 14.715 13.753 -4.180 1.00 0.00 75 GLU A C 19
ATOM 22726 O O . GLU A 1 75 ? 14.336 12.605 -4.412 1.00 0.00 75 GLU A O 19
ATOM 22738 N N . GLN A 1 76 ? 14.693 14.291 -2.965 1.00 0.00 76 GLN A N 19
ATOM 22739 C CA . GLN A 1 76 ? 14.212 13.546 -1.808 1.00 0.00 76 GLN A CA 19
ATOM 22740 C C . GLN A 1 76 ? 13.376 14.437 -0.895 1.00 0.00 76 GLN A C 19
ATOM 22741 O O . GLN A 1 76 ? 13.664 15.624 -0.737 1.00 0.00 76 GLN A O 19
ATOM 22755 N N . ARG A 1 77 ? 12.340 13.858 -0.297 1.00 0.00 77 ARG A N 19
ATOM 22756 C CA . ARG A 1 77 ? 11.461 14.600 0.599 1.00 0.00 77 ARG A CA 19
ATOM 22757 C C . ARG A 1 77 ? 12.269 15.507 1.524 1.00 0.00 77 ARG A C 19
ATOM 22758 O O . ARG A 1 77 ? 13.122 15.039 2.278 1.00 0.00 77 ARG A O 19
ATOM 22779 N N . SER A 1 78 ? 11.993 16.805 1.460 1.00 0.00 78 SER A N 19
ATOM 22780 C CA . SER A 1 78 ? 12.696 17.778 2.289 1.00 0.00 78 SER A CA 19
ATOM 22781 C C . SER A 1 78 ? 11.715 18.572 3.146 1.00 0.00 78 SER A C 19
ATOM 22782 O O . SER A 1 78 ? 10.508 18.552 2.907 1.00 0.00 78 SER A O 19
ATOM 22790 N N . GLY A 1 79 ? 12.243 19.271 4.145 1.00 0.00 79 GLY A N 19
ATOM 22791 C CA . GLY A 1 79 ? 11.401 20.062 5.024 1.00 0.00 79 GLY A CA 19
ATOM 22792 C C . GLY A 1 79 ? 12.050 21.372 5.424 1.00 0.00 79 GLY A C 19
ATOM 22793 O O . GLY A 1 79 ? 11.486 22.444 5.207 1.00 0.00 79 GLY A O 19
ATOM 22797 N N . SER A 1 80 ? 13.239 21.287 6.011 1.00 0.00 80 SER A N 19
ATOM 22798 C CA . SER A 1 80 ? 13.964 22.475 6.448 1.00 0.00 80 SER A CA 19
ATOM 22799 C C . SER A 1 80 ? 14.935 22.946 5.370 1.00 0.00 80 SER A C 19
ATOM 22800 O O . SER A 1 80 ? 14.850 24.077 4.894 1.00 0.00 80 SER A O 19
ATOM 22808 N N . GLY A 1 81 ? 15.858 22.068 4.988 1.00 0.00 81 GLY A N 19
ATOM 22809 C CA . GLY A 1 81 ? 16.832 22.412 3.969 1.00 0.00 81 GLY A CA 19
ATOM 22810 C C . GLY A 1 81 ? 18.235 21.967 4.335 1.00 0.00 81 GLY A C 19
ATOM 22811 O O . GLY A 1 81 ? 18.431 21.081 5.166 1.00 0.00 81 GLY A O 19
ATOM 22815 N N . PRO A 1 82 ? 19.241 22.591 3.703 1.00 0.00 82 PRO A N 19
ATOM 22816 C CA . PRO A 1 82 ? 20.649 22.270 3.950 1.00 0.00 82 PRO A CA 19
ATOM 22817 C C . PRO A 1 82 ? 21.112 22.715 5.333 1.00 0.00 82 PRO A C 19
ATOM 22818 O O . PRO A 1 82 ? 20.368 23.365 6.067 1.00 0.00 82 PRO A O 19
ATOM 22829 N N . SER A 1 83 ? 22.345 22.362 5.681 1.00 0.00 83 SER A N 19
ATOM 22830 C CA . SER A 1 83 ? 22.906 22.723 6.978 1.00 0.00 83 SER A CA 19
ATOM 22831 C C . SER A 1 83 ? 22.841 24.231 7.198 1.00 0.00 83 SER A C 19
ATOM 22832 O O . SER A 1 83 ? 22.379 24.976 6.333 1.00 0.00 83 SER A O 19
ATOM 22840 N N . SER A 1 84 ? 23.307 24.675 8.361 1.00 0.00 84 SER A N 19
ATOM 22841 C CA . SER A 1 84 ? 23.299 26.093 8.697 1.00 0.00 84 SER A CA 19
ATOM 22842 C C . SER A 1 84 ? 24.675 26.546 9.175 1.00 0.00 84 SER A C 19
ATOM 22843 O O . SER A 1 84 ? 25.101 27.668 8.903 1.00 0.00 84 SER A O 19
ATOM 22851 N N . GLY A 1 85 ? 25.366 25.664 9.890 1.00 0.00 85 GLY A N 19
ATOM 22852 C CA . GLY A 1 85 ? 26.687 25.990 10.395 1.00 0.00 85 GLY A CA 19
ATOM 22853 C C . GLY A 1 85 ? 27.790 25.279 9.637 1.00 0.00 85 GLY A C 19
ATOM 22854 O O . GLY A 1 85 ? 27.649 24.111 9.274 1.00 0.00 85 GLY A O 19
ATOM 22858 N N . GLY A 1 1 ? 18.117 -10.035 10.967 1.00 0.00 1 GLY A N 20
ATOM 22859 C CA . GLY A 1 1 ? 18.754 -8.817 10.499 1.00 0.00 1 GLY A CA 20
ATOM 22860 C C . GLY A 1 1 ? 17.760 -7.828 9.924 1.00 0.00 1 GLY A C 20
ATOM 22861 O O . GLY A 1 1 ? 16.767 -7.489 10.568 1.00 0.00 1 GLY A O 20
ATOM 22865 N N . SER A 1 2 ? 18.027 -7.362 8.708 1.00 0.00 2 SER A N 20
ATOM 22866 C CA . SER A 1 2 ? 17.152 -6.401 8.047 1.00 0.00 2 SER A CA 20
ATOM 22867 C C . SER A 1 2 ? 17.288 -6.494 6.531 1.00 0.00 2 SER A C 20
ATOM 22868 O O . SER A 1 2 ? 18.164 -7.190 6.017 1.00 0.00 2 SER A O 20
ATOM 22876 N N . SER A 1 3 ? 16.416 -5.788 5.820 1.00 0.00 3 SER A N 20
ATOM 22877 C CA . SER A 1 3 ? 16.436 -5.792 4.362 1.00 0.00 3 SER A CA 20
ATOM 22878 C C . SER A 1 3 ? 16.385 -7.219 3.822 1.00 0.00 3 SER A C 20
ATOM 22879 O O . SER A 1 3 ? 17.132 -7.577 2.913 1.00 0.00 3 SER A O 20
ATOM 22887 N N . GLY A 1 4 ? 15.497 -8.029 4.391 1.00 0.00 4 GLY A N 20
ATOM 22888 C CA . GLY A 1 4 ? 15.365 -9.407 3.956 1.00 0.00 4 GLY A CA 20
ATOM 22889 C C . GLY A 1 4 ? 14.026 -10.009 4.336 1.00 0.00 4 GLY A C 20
ATOM 22890 O O . GLY A 1 4 ? 13.961 -11.140 4.818 1.00 0.00 4 GLY A O 20
ATOM 22894 N N . SER A 1 5 ? 12.956 -9.251 4.121 1.00 0.00 5 SER A N 20
ATOM 22895 C CA . SER A 1 5 ? 11.613 -9.714 4.450 1.00 0.00 5 SER A CA 20
ATOM 22896 C C . SER A 1 5 ? 10.715 -9.698 3.216 1.00 0.00 5 SER A C 20
ATOM 22897 O O . SER A 1 5 ? 9.943 -8.762 3.009 1.00 0.00 5 SER A O 20
ATOM 22905 N N . SER A 1 6 ? 10.824 -10.741 2.400 1.00 0.00 6 SER A N 20
ATOM 22906 C CA . SER A 1 6 ? 10.026 -10.846 1.184 1.00 0.00 6 SER A CA 20
ATOM 22907 C C . SER A 1 6 ? 8.586 -10.412 1.440 1.00 0.00 6 SER A C 20
ATOM 22908 O O . SER A 1 6 ? 7.875 -11.019 2.239 1.00 0.00 6 SER A O 20
ATOM 22916 N N . GLY A 1 7 ? 8.163 -9.354 0.754 1.00 0.00 7 GLY A N 20
ATOM 22917 C CA . GLY A 1 7 ? 6.810 -8.855 0.920 1.00 0.00 7 GLY A CA 20
ATOM 22918 C C . GLY A 1 7 ? 6.610 -7.498 0.275 1.00 0.00 7 GLY A C 20
ATOM 22919 O O . GLY A 1 7 ? 6.868 -6.465 0.894 1.00 0.00 7 GLY A O 20
ATOM 22923 N N . SER A 1 8 ? 6.150 -7.498 -0.972 1.00 0.00 8 SER A N 20
ATOM 22924 C CA . SER A 1 8 ? 5.921 -6.258 -1.703 1.00 0.00 8 SER A CA 20
ATOM 22925 C C . SER A 1 8 ? 4.457 -5.838 -1.615 1.00 0.00 8 SER A C 20
ATOM 22926 O O . SER A 1 8 ? 3.556 -6.675 -1.663 1.00 0.00 8 SER A O 20
ATOM 22934 N N . GLY A 1 9 ? 4.227 -4.535 -1.487 1.00 0.00 9 GLY A N 20
ATOM 22935 C CA . GLY A 1 9 ? 2.871 -4.026 -1.395 1.00 0.00 9 GLY A CA 20
ATOM 22936 C C . GLY A 1 9 ? 2.812 -2.645 -0.773 1.00 0.00 9 GLY A C 20
ATOM 22937 O O . GLY A 1 9 ? 2.977 -2.494 0.438 1.00 0.00 9 GLY A O 20
ATOM 22941 N N . TYR A 1 10 ? 2.576 -1.634 -1.602 1.00 0.00 10 TYR A N 20
ATOM 22942 C CA . TYR A 1 10 ? 2.499 -0.258 -1.127 1.00 0.00 10 TYR A CA 20
ATOM 22943 C C . TYR A 1 10 ? 1.260 0.441 -1.679 1.00 0.00 10 TYR A C 20
ATOM 22944 O O . TYR A 1 10 ? 1.060 0.509 -2.892 1.00 0.00 10 TYR A O 20
ATOM 22962 N N . VAL A 1 11 ? 0.431 0.959 -0.779 1.00 0.00 11 VAL A N 20
ATOM 22963 C CA . VAL A 1 11 ? -0.788 1.654 -1.174 1.00 0.00 11 VAL A CA 20
ATOM 22964 C C . VAL A 1 11 ? -0.712 3.137 -0.828 1.00 0.00 11 VAL A C 20
ATOM 22965 O O . VAL A 1 11 ? -0.105 3.521 0.172 1.00 0.00 11 VAL A O 20
ATOM 22978 N N . ILE A 1 12 ? -1.331 3.966 -1.662 1.00 0.00 12 ILE A N 20
ATOM 22979 C CA . ILE A 1 12 ? -1.334 5.407 -1.444 1.00 0.00 12 ILE A CA 20
ATOM 22980 C C . ILE A 1 12 ? -2.714 5.895 -1.017 1.00 0.00 12 ILE A C 20
ATOM 22981 O O . ILE A 1 12 ? -3.721 5.229 -1.257 1.00 0.00 12 ILE A O 20
ATOM 22997 N N . ALA A 1 13 ? -2.754 7.064 -0.386 1.00 0.00 13 ALA A N 20
ATOM 22998 C CA . ALA A 1 13 ? -4.011 7.644 0.071 1.00 0.00 13 ALA A CA 20
ATOM 22999 C C . ALA A 1 13 ? -4.706 8.403 -1.055 1.00 0.00 13 ALA A C 20
ATOM 23000 O O . ALA A 1 13 ? -4.088 9.216 -1.743 1.00 0.00 13 ALA A O 20
ATOM 23007 N N . LEU A 1 14 ? -5.993 8.131 -1.238 1.00 0.00 14 LEU A N 20
ATOM 23008 C CA . LEU A 1 14 ? -6.773 8.788 -2.281 1.00 0.00 14 LEU A CA 20
ATOM 23009 C C . LEU A 1 14 ? -7.404 10.075 -1.760 1.00 0.00 14 LEU A C 20
ATOM 23010 O O . LEU A 1 14 ? -7.451 11.085 -2.463 1.00 0.00 14 LEU A O 20
ATOM 23026 N N . ARG A 1 15 ? -7.888 10.032 -0.523 1.00 0.00 15 ARG A N 20
ATOM 23027 C CA . ARG A 1 15 ? -8.516 11.195 0.093 1.00 0.00 15 ARG A CA 20
ATOM 23028 C C . ARG A 1 15 ? -7.912 11.476 1.465 1.00 0.00 15 ARG A C 20
ATOM 23029 O O . ARG A 1 15 ? -7.296 10.601 2.074 1.00 0.00 15 ARG A O 20
ATOM 23050 N N . SER A 1 16 ? -8.093 12.702 1.946 1.00 0.00 16 SER A N 20
ATOM 23051 C CA . SER A 1 16 ? -7.562 13.099 3.245 1.00 0.00 16 SER A CA 20
ATOM 23052 C C . SER A 1 16 ? -8.400 12.512 4.377 1.00 0.00 16 SER A C 20
ATOM 23053 O O . SER A 1 16 ? -9.523 12.951 4.625 1.00 0.00 16 SER A O 20
ATOM 23061 N N . TYR A 1 17 ? -7.845 11.517 5.060 1.00 0.00 17 TYR A N 20
ATOM 23062 C CA . TYR A 1 17 ? -8.541 10.868 6.165 1.00 0.00 17 TYR A CA 20
ATOM 23063 C C . TYR A 1 17 ? -8.079 11.430 7.506 1.00 0.00 17 TYR A C 20
ATOM 23064 O O . TYR A 1 17 ? -7.269 10.817 8.202 1.00 0.00 17 TYR A O 20
ATOM 23082 N N . ILE A 1 18 ? -8.602 12.599 7.861 1.00 0.00 18 ILE A N 20
ATOM 23083 C CA . ILE A 1 18 ? -8.245 13.243 9.119 1.00 0.00 18 ILE A CA 20
ATOM 23084 C C . ILE A 1 18 ? -9.094 12.712 10.269 1.00 0.00 18 ILE A C 20
ATOM 23085 O O . ILE A 1 18 ? -10.323 12.785 10.234 1.00 0.00 18 ILE A O 20
ATOM 23101 N N . THR A 1 19 ? -8.430 12.177 11.289 1.00 0.00 19 THR A N 20
ATOM 23102 C CA . THR A 1 19 ? -9.122 11.634 12.451 1.00 0.00 19 THR A CA 20
ATOM 23103 C C . THR A 1 19 ? -8.437 12.055 13.746 1.00 0.00 19 THR A C 20
ATOM 23104 O O . THR A 1 19 ? -7.209 12.093 13.826 1.00 0.00 19 THR A O 20
ATOM 23115 N N . ASP A 1 20 ? -9.238 12.370 14.758 1.00 0.00 20 ASP A N 20
ATOM 23116 C CA . ASP A 1 20 ? -8.709 12.787 16.051 1.00 0.00 20 ASP A CA 20
ATOM 23117 C C . ASP A 1 20 ? -8.647 11.609 17.018 1.00 0.00 20 ASP A C 20
ATOM 23118 O O . ASP A 1 20 ? -8.872 11.766 18.217 1.00 0.00 20 ASP A O 20
ATOM 23127 N N . ASN A 1 21 ? -8.341 10.430 16.487 1.00 0.00 21 ASN A N 20
ATOM 23128 C CA . ASN A 1 21 ? -8.251 9.224 17.303 1.00 0.00 21 ASN A CA 20
ATOM 23129 C C . ASN A 1 21 ? -6.882 8.568 17.155 1.00 0.00 21 ASN A C 20
ATOM 23130 O O . ASN A 1 21 ? -6.186 8.779 16.162 1.00 0.00 21 ASN A O 20
ATOM 23141 N N . CYS A 1 22 ? -6.503 7.772 18.149 1.00 0.00 22 CYS A N 20
ATOM 23142 C CA . CYS A 1 22 ? -5.217 7.084 18.130 1.00 0.00 22 CYS A CA 20
ATOM 23143 C C . CYS A 1 22 ? -5.297 5.804 17.305 1.00 0.00 22 CYS A C 20
ATOM 23144 O O . CYS A 1 22 ? -4.559 5.631 16.335 1.00 0.00 22 CYS A O 20
ATOM 23152 N N . SER A 1 23 ? -6.197 4.908 17.698 1.00 0.00 23 SER A N 20
ATOM 23153 C CA . SER A 1 23 ? -6.370 3.640 16.998 1.00 0.00 23 SER A CA 20
ATOM 23154 C C . SER A 1 23 ? -6.323 3.844 15.487 1.00 0.00 23 SER A C 20
ATOM 23155 O O . SER A 1 23 ? -5.629 3.119 14.772 1.00 0.00 23 SER A O 20
ATOM 23163 N N . LEU A 1 24 ? -7.066 4.834 15.006 1.00 0.00 24 LEU A N 20
ATOM 23164 C CA . LEU A 1 24 ? -7.110 5.135 13.579 1.00 0.00 24 LEU A CA 20
ATOM 23165 C C . LEU A 1 24 ? -5.856 5.885 13.141 1.00 0.00 24 LEU A C 20
ATOM 23166 O O . LEU A 1 24 ? -5.095 6.382 13.973 1.00 0.00 24 LEU A O 20
ATOM 23182 N N . LEU A 1 25 ? -5.648 5.967 11.832 1.00 0.00 25 LEU A N 20
ATOM 23183 C CA . LEU A 1 25 ? -4.488 6.659 11.283 1.00 0.00 25 LEU A CA 20
ATOM 23184 C C . LEU A 1 25 ? -4.881 8.025 10.728 1.00 0.00 25 LEU A C 20
ATOM 23185 O O . LEU A 1 25 ? -5.993 8.208 10.233 1.00 0.00 25 LEU A O 20
ATOM 23201 N N . SER A 1 26 ? -3.960 8.979 10.811 1.00 0.00 26 SER A N 20
ATOM 23202 C CA . SER A 1 26 ? -4.210 10.329 10.319 1.00 0.00 26 SER A CA 20
ATOM 23203 C C . SER A 1 26 ? -3.217 10.700 9.222 1.00 0.00 26 SER A C 20
ATOM 23204 O O . SER A 1 26 ? -2.082 11.089 9.502 1.00 0.00 26 SER A O 20
ATOM 23212 N N . PHE A 1 27 ? -3.651 10.578 7.972 1.00 0.00 27 PHE A N 20
ATOM 23213 C CA . PHE A 1 27 ? -2.800 10.899 6.833 1.00 0.00 27 PHE A CA 20
ATOM 23214 C C . PHE A 1 27 ? -3.534 11.799 5.843 1.00 0.00 27 PHE A C 20
ATOM 23215 O O . PHE A 1 27 ? -4.700 12.141 6.044 1.00 0.00 27 PHE A O 20
ATOM 23232 N N . HIS A 1 28 ? -2.842 12.181 4.774 1.00 0.00 28 HIS A N 20
ATOM 23233 C CA . HIS A 1 28 ? -3.428 13.042 3.752 1.00 0.00 28 HIS A CA 20
ATOM 23234 C C . HIS A 1 28 ? -3.407 12.358 2.388 1.00 0.00 28 HIS A C 20
ATOM 23235 O O . HIS A 1 28 ? -2.810 11.294 2.226 1.00 0.00 28 HIS A O 20
ATOM 23250 N N . ARG A 1 29 ? -4.064 12.975 1.412 1.00 0.00 29 ARG A N 20
ATOM 23251 C CA . ARG A 1 29 ? -4.122 12.425 0.063 1.00 0.00 29 ARG A CA 20
ATOM 23252 C C . ARG A 1 29 ? -2.752 12.481 -0.607 1.00 0.00 29 ARG A C 20
ATOM 23253 O O . ARG A 1 29 ? -2.018 13.457 -0.460 1.00 0.00 29 ARG A O 20
ATOM 23274 N N . GLY A 1 30 ? -2.416 11.426 -1.343 1.00 0.00 30 GLY A N 20
ATOM 23275 C CA . GLY A 1 30 ? -1.135 11.376 -2.024 1.00 0.00 30 GLY A CA 20
ATOM 23276 C C . GLY A 1 30 ? -0.020 10.879 -1.126 1.00 0.00 30 GLY A C 20
ATOM 23277 O O . GLY A 1 30 ? 1.126 10.754 -1.558 1.00 0.00 30 GLY A O 20
ATOM 23281 N N . ASP A 1 31 ? -0.355 10.595 0.128 1.00 0.00 31 ASP A N 20
ATOM 23282 C CA . ASP A 1 31 ? 0.627 10.110 1.090 1.00 0.00 31 ASP A CA 20
ATOM 23283 C C . ASP A 1 31 ? 0.785 8.596 0.989 1.00 0.00 31 ASP A C 20
ATOM 23284 O O . ASP A 1 31 ? -0.199 7.855 1.018 1.00 0.00 31 ASP A O 20
ATOM 23293 N N . LEU A 1 32 ? 2.028 8.142 0.870 1.00 0.00 32 LEU A N 20
ATOM 23294 C CA . LEU A 1 32 ? 2.315 6.716 0.763 1.00 0.00 32 LEU A CA 20
ATOM 23295 C C . LEU A 1 32 ? 2.209 6.036 2.124 1.00 0.00 32 LEU A C 20
ATOM 23296 O O . LEU A 1 32 ? 2.954 6.358 3.050 1.00 0.00 32 LEU A O 20
ATOM 23312 N N . ILE A 1 33 ? 1.280 5.092 2.238 1.00 0.00 33 ILE A N 20
ATOM 23313 C CA . ILE A 1 33 ? 1.080 4.365 3.485 1.00 0.00 33 ILE A CA 20
ATOM 23314 C C . ILE A 1 33 ? 1.761 3.001 3.441 1.00 0.00 33 ILE A C 20
ATOM 23315 O O . ILE A 1 33 ? 1.504 2.194 2.547 1.00 0.00 33 ILE A O 20
ATOM 23331 N N . LYS A 1 34 ? 2.630 2.749 4.414 1.00 0.00 34 LYS A N 20
ATOM 23332 C CA . LYS A 1 34 ? 3.347 1.481 4.490 1.00 0.00 34 LYS A CA 20
ATOM 23333 C C . LYS A 1 34 ? 2.513 0.426 5.209 1.00 0.00 34 LYS A C 20
ATOM 23334 O O . LYS A 1 34 ? 1.976 0.675 6.290 1.00 0.00 34 LYS A O 20
ATOM 23353 N N . LEU A 1 35 ? 2.408 -0.752 4.604 1.00 0.00 35 LEU A N 20
ATOM 23354 C CA . LEU A 1 35 ? 1.640 -1.846 5.188 1.00 0.00 35 LEU A CA 20
ATOM 23355 C C . LEU A 1 35 ? 2.472 -2.610 6.213 1.00 0.00 35 LEU A C 20
ATOM 23356 O O . LEU A 1 35 ? 3.442 -3.283 5.863 1.00 0.00 35 LEU A O 20
ATOM 23372 N N . LEU A 1 36 ? 2.086 -2.502 7.479 1.00 0.00 36 LEU A N 20
ATOM 23373 C CA . LEU A 1 36 ? 2.795 -3.184 8.556 1.00 0.00 36 LEU A CA 20
ATOM 23374 C C . LEU A 1 36 ? 2.344 -4.637 8.670 1.00 0.00 36 LEU A C 20
ATOM 23375 O O . LEU A 1 36 ? 1.221 -4.994 8.314 1.00 0.00 36 LEU A O 20
ATOM 23391 N N . PRO A 1 37 ? 3.240 -5.496 9.180 1.00 0.00 37 PRO A N 20
ATOM 23392 C CA . PRO A 1 37 ? 2.956 -6.924 9.355 1.00 0.00 37 PRO A CA 20
ATOM 23393 C C . PRO A 1 37 ? 1.935 -7.181 10.458 1.00 0.00 37 PRO A C 20
ATOM 23394 O O . PRO A 1 37 ? 2.280 -7.227 11.639 1.00 0.00 37 PRO A O 20
ATOM 23405 N N . VAL A 1 38 ? 0.676 -7.348 10.065 1.00 0.00 38 VAL A N 20
ATOM 23406 C CA . VAL A 1 38 ? -0.396 -7.602 11.021 1.00 0.00 38 VAL A CA 20
ATOM 23407 C C . VAL A 1 38 ? -0.961 -9.008 10.851 1.00 0.00 38 VAL A C 20
ATOM 23408 O O . VAL A 1 38 ? -0.872 -9.598 9.775 1.00 0.00 38 VAL A O 20
ATOM 23421 N N . ALA A 1 39 ? -1.544 -9.538 11.921 1.00 0.00 39 ALA A N 20
ATOM 23422 C CA . ALA A 1 39 ? -2.127 -10.873 11.891 1.00 0.00 39 ALA A CA 20
ATOM 23423 C C . ALA A 1 39 ? -3.263 -10.954 10.876 1.00 0.00 39 ALA A C 20
ATOM 23424 O O . ALA A 1 39 ? -3.161 -11.653 9.868 1.00 0.00 39 ALA A O 20
ATOM 23431 N N . THR A 1 40 ? -4.346 -10.233 11.149 1.00 0.00 40 THR A N 20
ATOM 23432 C CA . THR A 1 40 ? -5.502 -10.225 10.261 1.00 0.00 40 THR A CA 20
ATOM 23433 C C . THR A 1 40 ? -6.443 -9.073 10.595 1.00 0.00 40 THR A C 20
ATOM 23434 O O . THR A 1 40 ? -6.667 -8.760 11.765 1.00 0.00 40 THR A O 20
ATOM 23445 N N . LEU A 1 41 ? -6.992 -8.445 9.561 1.00 0.00 41 LEU A N 20
ATOM 23446 C CA . LEU A 1 41 ? -7.911 -7.327 9.745 1.00 0.00 41 LEU A CA 20
ATOM 23447 C C . LEU A 1 41 ? -9.230 -7.582 9.023 1.00 0.00 41 LEU A C 20
ATOM 23448 O O . LEU A 1 41 ? -9.454 -8.666 8.484 1.00 0.00 41 LEU A O 20
ATOM 23464 N N . GLU A 1 42 ? -10.099 -6.576 9.014 1.00 0.00 42 GLU A N 20
ATOM 23465 C CA . GLU A 1 42 ? -11.395 -6.691 8.356 1.00 0.00 42 GLU A CA 20
ATOM 23466 C C . GLU A 1 42 ? -11.264 -6.466 6.852 1.00 0.00 42 GLU A C 20
ATOM 23467 O O . GLU A 1 42 ? -10.280 -5.906 6.367 1.00 0.00 42 GLU A O 20
ATOM 23479 N N . PRO A 1 43 ? -12.278 -6.912 6.097 1.00 0.00 43 PRO A N 20
ATOM 23480 C CA . PRO A 1 43 ? -12.300 -6.770 4.638 1.00 0.00 43 PRO A CA 20
ATOM 23481 C C . PRO A 1 43 ? -12.481 -5.321 4.199 1.00 0.00 43 PRO A C 20
ATOM 23482 O O . PRO A 1 43 ? -12.578 -5.031 3.007 1.00 0.00 43 PRO A O 20
ATOM 23493 N N . GLY A 1 44 ? -12.524 -4.414 5.170 1.00 0.00 44 GLY A N 20
ATOM 23494 C CA . GLY A 1 44 ? -12.693 -3.006 4.863 1.00 0.00 44 GLY A CA 20
ATOM 23495 C C . GLY A 1 44 ? -11.785 -2.119 5.692 1.00 0.00 44 GLY A C 20
ATOM 23496 O O . GLY A 1 44 ? -12.020 -0.916 5.809 1.00 0.00 44 GLY A O 20
ATOM 23500 N N . TRP A 1 45 ? -10.748 -2.713 6.270 1.00 0.00 45 TRP A N 20
ATOM 23501 C CA . TRP A 1 45 ? -9.803 -1.968 7.094 1.00 0.00 45 TRP A CA 20
ATOM 23502 C C . TRP A 1 45 ? -8.368 -2.380 6.785 1.00 0.00 45 TRP A C 20
ATOM 23503 O O . TRP A 1 45 ? -8.124 -3.472 6.272 1.00 0.00 45 TRP A O 20
ATOM 23524 N N . GLN A 1 46 ? -7.423 -1.500 7.100 1.00 0.00 46 GLN A N 20
ATOM 23525 C CA . GLN A 1 46 ? -6.012 -1.774 6.854 1.00 0.00 46 GLN A CA 20
ATOM 23526 C C . GLN A 1 46 ? -5.145 -1.212 7.976 1.00 0.00 46 GLN A C 20
ATOM 23527 O O . GLN A 1 46 ? -5.532 -0.263 8.658 1.00 0.00 46 GLN A O 20
ATOM 23541 N N . PHE A 1 47 ? -3.970 -1.805 8.163 1.00 0.00 47 PHE A N 20
ATOM 23542 C CA . PHE A 1 47 ? -3.048 -1.365 9.203 1.00 0.00 47 PHE A CA 20
ATOM 23543 C C . PHE A 1 47 ? -1.680 -1.034 8.613 1.00 0.00 47 PHE A C 20
ATOM 23544 O O . PHE A 1 47 ? -1.062 -1.864 7.948 1.00 0.00 47 PHE A O 20
ATOM 23561 N N . GLY A 1 48 ? -1.214 0.185 8.863 1.00 0.00 48 GLY A N 20
ATOM 23562 C CA . GLY A 1 48 ? 0.077 0.605 8.349 1.00 0.00 48 GLY A CA 20
ATOM 23563 C C . GLY A 1 48 ? 0.582 1.871 9.013 1.00 0.00 48 GLY A C 20
ATOM 23564 O O . GLY A 1 48 ? -0.100 2.450 9.859 1.00 0.00 48 GLY A O 20
ATOM 23568 N N . SER A 1 49 ? 1.780 2.301 8.631 1.00 0.00 49 SER A N 20
ATOM 23569 C CA . SER A 1 49 ? 2.378 3.504 9.199 1.00 0.00 49 SER A CA 20
ATOM 23570 C C . SER A 1 49 ? 2.632 4.547 8.116 1.00 0.00 49 SER A C 20
ATOM 23571 O O . SER A 1 49 ? 2.995 4.212 6.989 1.00 0.00 49 SER A O 20
ATOM 23579 N N . ALA A 1 50 ? 2.440 5.815 8.467 1.00 0.00 50 ALA A N 20
ATOM 23580 C CA . ALA A 1 50 ? 2.651 6.908 7.527 1.00 0.00 50 ALA A CA 20
ATOM 23581 C C . ALA A 1 50 ? 3.118 8.169 8.247 1.00 0.00 50 ALA A C 20
ATOM 23582 O O . ALA A 1 50 ? 2.437 8.675 9.138 1.00 0.00 50 ALA A O 20
ATOM 23589 N N . GLY A 1 51 ? 4.285 8.671 7.855 1.00 0.00 51 GLY A N 20
ATOM 23590 C CA . GLY A 1 51 ? 4.824 9.868 8.474 1.00 0.00 51 GLY A CA 20
ATOM 23591 C C . GLY A 1 51 ? 5.542 9.574 9.776 1.00 0.00 51 GLY A C 20
ATOM 23592 O O . GLY A 1 51 ? 6.578 10.169 10.069 1.00 0.00 51 GLY A O 20
ATOM 23596 N N . GLY A 1 52 ? 4.991 8.653 10.560 1.00 0.00 52 GLY A N 20
ATOM 23597 C CA . GLY A 1 52 ? 5.599 8.298 11.829 1.00 0.00 52 GLY A CA 20
ATOM 23598 C C . GLY A 1 52 ? 4.607 7.681 12.795 1.00 0.00 52 GLY A C 20
ATOM 23599 O O . GLY A 1 52 ? 4.994 6.976 13.727 1.00 0.00 52 GLY A O 20
ATOM 23603 N N . ARG A 1 53 ? 3.324 7.946 12.573 1.00 0.00 53 ARG A N 20
ATOM 23604 C CA . ARG A 1 53 ? 2.274 7.414 13.433 1.00 0.00 53 ARG A CA 20
ATOM 23605 C C . ARG A 1 53 ? 1.575 6.231 12.769 1.00 0.00 53 ARG A C 20
ATOM 23606 O O . ARG A 1 53 ? 1.457 6.174 11.545 1.00 0.00 53 ARG A O 20
ATOM 23627 N N . SER A 1 54 ? 1.114 5.288 13.585 1.00 0.00 54 SER A N 20
ATOM 23628 C CA . SER A 1 54 ? 0.432 4.104 13.077 1.00 0.00 54 SER A CA 20
ATOM 23629 C C . SER A 1 54 ? -1.062 4.166 13.381 1.00 0.00 54 SER A C 20
ATOM 23630 O O . SER A 1 54 ? -1.500 4.920 14.249 1.00 0.00 54 SER A O 20
ATOM 23638 N N . GLY A 1 55 ? -1.841 3.366 12.659 1.00 0.00 55 GLY A N 20
ATOM 23639 C CA . GLY A 1 55 ? -3.277 3.344 12.865 1.00 0.00 55 GLY A CA 20
ATOM 23640 C C . GLY A 1 55 ? -3.999 2.507 11.828 1.00 0.00 55 GLY A C 20
ATOM 23641 O O . GLY A 1 55 ? -3.395 2.055 10.854 1.00 0.00 55 GLY A O 20
ATOM 23645 N N . LEU A 1 56 ? -5.294 2.298 12.037 1.00 0.00 56 LEU A N 20
ATOM 23646 C CA . LEU A 1 56 ? -6.100 1.507 11.113 1.00 0.00 56 LEU A CA 20
ATOM 23647 C C . LEU A 1 56 ? -6.904 2.409 10.182 1.00 0.00 56 LEU A C 20
ATOM 23648 O O . LEU A 1 56 ? -7.685 3.247 10.635 1.00 0.00 56 LEU A O 20
ATOM 23664 N N . PHE A 1 57 ? -6.710 2.231 8.880 1.00 0.00 57 PHE A N 20
ATOM 23665 C CA . PHE A 1 57 ? -7.418 3.028 7.885 1.00 0.00 57 PHE A CA 20
ATOM 23666 C C . PHE A 1 57 ? -8.237 2.136 6.957 1.00 0.00 57 PHE A C 20
ATOM 23667 O O . PHE A 1 57 ? -7.903 0.977 6.714 1.00 0.00 57 PHE A O 20
ATOM 23684 N N . PRO A 1 58 ? -9.338 2.689 6.425 1.00 0.00 58 PRO A N 20
ATOM 23685 C CA . PRO A 1 58 ? -10.228 1.963 5.515 1.00 0.00 58 PRO A CA 20
ATOM 23686 C C . PRO A 1 58 ? -9.583 1.703 4.157 1.00 0.00 58 PRO A C 20
ATOM 23687 O O . PRO A 1 58 ? -8.923 2.577 3.596 1.00 0.00 58 PRO A O 20
ATOM 23698 N N . ALA A 1 59 ? -9.780 0.497 3.635 1.00 0.00 59 ALA A N 20
ATOM 23699 C CA . ALA A 1 59 ? -9.219 0.124 2.342 1.00 0.00 59 ALA A CA 20
ATOM 23700 C C . ALA A 1 59 ? -10.113 0.594 1.200 1.00 0.00 59 ALA A C 20
ATOM 23701 O O . ALA A 1 59 ? -10.006 0.108 0.074 1.00 0.00 59 ALA A O 20
ATOM 23708 N N . ASP A 1 60 ? -10.996 1.542 1.497 1.00 0.00 60 ASP A N 20
ATOM 23709 C CA . ASP A 1 60 ? -11.909 2.078 0.495 1.00 0.00 60 ASP A CA 20
ATOM 23710 C C . ASP A 1 60 ? -11.500 3.490 0.087 1.00 0.00 60 ASP A C 20
ATOM 23711 O O . ASP A 1 60 ? -12.174 4.134 -0.718 1.00 0.00 60 ASP A O 20
ATOM 23720 N N . ILE A 1 61 ? -10.394 3.966 0.649 1.00 0.00 61 ILE A N 20
ATOM 23721 C CA . ILE A 1 61 ? -9.896 5.301 0.344 1.00 0.00 61 ILE A CA 20
ATOM 23722 C C . ILE A 1 61 ? -8.416 5.266 -0.021 1.00 0.00 61 ILE A C 20
ATOM 23723 O O . ILE A 1 61 ? -7.728 6.286 0.030 1.00 0.00 61 ILE A O 20
ATOM 23739 N N . VAL A 1 62 ? -7.932 4.085 -0.392 1.00 0.00 62 VAL A N 20
ATOM 23740 C CA . VAL A 1 62 ? -6.533 3.917 -0.769 1.00 0.00 62 VAL A CA 20
ATOM 23741 C C . VAL A 1 62 ? -6.398 3.004 -1.983 1.00 0.00 62 VAL A C 20
ATOM 23742 O O . VAL A 1 62 ? -7.126 2.022 -2.116 1.00 0.00 62 VAL A O 20
ATOM 23755 N N . GLN A 1 63 ? -5.460 3.336 -2.864 1.00 0.00 63 GLN A N 20
ATOM 23756 C CA . GLN A 1 63 ? -5.229 2.546 -4.067 1.00 0.00 63 GLN A CA 20
ATOM 23757 C C . GLN A 1 63 ? -3.811 1.985 -4.086 1.00 0.00 63 GLN A C 20
ATOM 23758 O O . GLN A 1 63 ? -2.884 2.554 -3.510 1.00 0.00 63 GLN A O 20
ATOM 23772 N N . PRO A 1 64 ? -3.636 0.841 -4.764 1.00 0.00 64 PRO A N 20
ATOM 23773 C CA . PRO A 1 64 ? -2.333 0.177 -4.875 1.00 0.00 64 PRO A CA 20
ATOM 23774 C C . PRO A 1 64 ? -1.357 0.959 -5.748 1.00 0.00 64 PRO A C 20
ATOM 23775 O O . PRO A 1 64 ? -1.748 1.561 -6.747 1.00 0.00 64 PRO A O 20
ATOM 23786 N N . ALA A 1 65 ? -0.085 0.944 -5.364 1.00 0.00 65 ALA A N 20
ATOM 23787 C CA . ALA A 1 65 ? 0.948 1.649 -6.114 1.00 0.00 65 ALA A CA 20
ATOM 23788 C C . ALA A 1 65 ? 2.229 0.826 -6.190 1.00 0.00 65 ALA A C 20
ATOM 23789 O O . ALA A 1 65 ? 2.612 0.165 -5.226 1.00 0.00 65 ALA A O 20
ATOM 23796 N N . ALA A 1 66 ? 2.888 0.871 -7.344 1.00 0.00 66 ALA A N 20
ATOM 23797 C CA . ALA A 1 66 ? 4.127 0.131 -7.546 1.00 0.00 66 ALA A CA 20
ATOM 23798 C C . ALA A 1 66 ? 5.050 0.266 -6.339 1.00 0.00 66 ALA A C 20
ATOM 23799 O O . ALA A 1 66 ? 5.253 1.364 -5.822 1.00 0.00 66 ALA A O 20
ATOM 23806 N N . ALA A 1 67 ? 5.605 -0.857 -5.896 1.00 0.00 67 ALA A N 20
ATOM 23807 C CA . ALA A 1 67 ? 6.508 -0.862 -4.751 1.00 0.00 67 ALA A CA 20
ATOM 23808 C C . ALA A 1 67 ? 7.811 -0.140 -5.076 1.00 0.00 67 ALA A C 20
ATOM 23809 O O . ALA A 1 67 ? 8.305 -0.176 -6.203 1.00 0.00 67 ALA A O 20
ATOM 23816 N N . PRO A 1 68 ? 8.382 0.534 -4.066 1.00 0.00 68 PRO A N 20
ATOM 23817 C CA . PRO A 1 68 ? 9.635 1.279 -4.220 1.00 0.00 68 PRO A CA 20
ATOM 23818 C C . PRO A 1 68 ? 10.836 0.359 -4.415 1.00 0.00 68 PRO A C 20
ATOM 23819 O O . PRO A 1 68 ? 11.953 0.821 -4.648 1.00 0.00 68 PRO A O 20
ATOM 23830 N N . ASP A 1 69 ? 10.598 -0.944 -4.319 1.00 0.00 69 ASP A N 20
ATOM 23831 C CA . ASP A 1 69 ? 11.660 -1.930 -4.486 1.00 0.00 69 ASP A CA 20
ATOM 23832 C C . ASP A 1 69 ? 12.318 -1.793 -5.855 1.00 0.00 69 ASP A C 20
ATOM 23833 O O . ASP A 1 69 ? 11.660 -1.923 -6.888 1.00 0.00 69 ASP A O 20
ATOM 23842 N N . PHE A 1 70 ? 13.620 -1.527 -5.857 1.00 0.00 70 PHE A N 20
ATOM 23843 C CA . PHE A 1 70 ? 14.367 -1.370 -7.099 1.00 0.00 70 PHE A CA 20
ATOM 23844 C C . PHE A 1 70 ? 13.830 -2.305 -8.179 1.00 0.00 70 PHE A C 20
ATOM 23845 O O . PHE A 1 70 ? 13.408 -3.425 -7.891 1.00 0.00 70 PHE A O 20
ATOM 23862 N N . SER A 1 71 ? 13.848 -1.836 -9.422 1.00 0.00 71 SER A N 20
ATOM 23863 C CA . SER A 1 71 ? 13.359 -2.627 -10.545 1.00 0.00 71 SER A CA 20
ATOM 23864 C C . SER A 1 71 ? 13.913 -2.099 -11.865 1.00 0.00 71 SER A C 20
ATOM 23865 O O . SER A 1 71 ? 14.042 -0.890 -12.057 1.00 0.00 71 SER A O 20
ATOM 23873 N N . PHE A 1 72 ? 14.240 -3.014 -12.771 1.00 0.00 72 PHE A N 20
ATOM 23874 C CA . PHE A 1 72 ? 14.781 -2.642 -14.073 1.00 0.00 72 PHE A CA 20
ATOM 23875 C C . PHE A 1 72 ? 13.972 -1.508 -14.695 1.00 0.00 72 PHE A C 20
ATOM 23876 O O . PHE A 1 72 ? 12.916 -1.133 -14.185 1.00 0.00 72 PHE A O 20
ATOM 23893 N N . SER A 1 73 ? 14.475 -0.967 -15.799 1.00 0.00 73 SER A N 20
ATOM 23894 C CA . SER A 1 73 ? 13.802 0.127 -16.490 1.00 0.00 73 SER A CA 20
ATOM 23895 C C . SER A 1 73 ? 14.039 0.048 -17.995 1.00 0.00 73 SER A C 20
ATOM 23896 O O . SER A 1 73 ? 15.163 -0.172 -18.447 1.00 0.00 73 SER A O 20
ATOM 23904 N N . LYS A 1 74 ? 12.973 0.229 -18.766 1.00 0.00 74 LYS A N 20
ATOM 23905 C CA . LYS A 1 74 ? 13.062 0.180 -20.220 1.00 0.00 74 LYS A CA 20
ATOM 23906 C C . LYS A 1 74 ? 12.634 1.508 -20.837 1.00 0.00 74 LYS A C 20
ATOM 23907 O O . LYS A 1 74 ? 11.553 2.018 -20.544 1.00 0.00 74 LYS A O 20
ATOM 23926 N N . GLU A 1 75 ? 13.488 2.062 -21.692 1.00 0.00 75 GLU A N 20
ATOM 23927 C CA . GLU A 1 75 ? 13.196 3.330 -22.350 1.00 0.00 75 GLU A CA 20
ATOM 23928 C C . GLU A 1 75 ? 13.204 4.478 -21.345 1.00 0.00 75 GLU A C 20
ATOM 23929 O O . GLU A 1 75 ? 12.334 5.348 -21.376 1.00 0.00 75 GLU A O 20
ATOM 23941 N N . GLN A 1 76 ? 14.191 4.472 -20.455 1.00 0.00 76 GLN A N 20
ATOM 23942 C CA . GLN A 1 76 ? 14.310 5.512 -19.440 1.00 0.00 76 GLN A CA 20
ATOM 23943 C C . GLN A 1 76 ? 15.774 5.789 -19.114 1.00 0.00 76 GLN A C 20
ATOM 23944 O O . GLN A 1 76 ? 16.509 4.892 -18.700 1.00 0.00 76 GLN A O 20
ATOM 23958 N N . ARG A 1 77 ? 16.192 7.036 -19.306 1.00 0.00 77 ARG A N 20
ATOM 23959 C CA . ARG A 1 77 ? 17.569 7.431 -19.034 1.00 0.00 77 ARG A CA 20
ATOM 23960 C C . ARG A 1 77 ? 17.643 8.335 -17.808 1.00 0.00 77 ARG A C 20
ATOM 23961 O O . ARG A 1 77 ? 17.323 9.522 -17.879 1.00 0.00 77 ARG A O 20
ATOM 23982 N N . SER A 1 78 ? 18.067 7.767 -16.684 1.00 0.00 78 SER A N 20
ATOM 23983 C CA . SER A 1 78 ? 18.180 8.521 -15.440 1.00 0.00 78 SER A CA 20
ATOM 23984 C C . SER A 1 78 ? 19.167 7.853 -14.488 1.00 0.00 78 SER A C 20
ATOM 23985 O O . SER A 1 78 ? 19.802 6.857 -14.831 1.00 0.00 78 SER A O 20
ATOM 23993 N N . GLY A 1 79 ? 19.290 8.411 -13.287 1.00 0.00 79 GLY A N 20
ATOM 23994 C CA . GLY A 1 79 ? 20.201 7.857 -12.302 1.00 0.00 79 GLY A CA 20
ATOM 23995 C C . GLY A 1 79 ? 21.453 8.695 -12.136 1.00 0.00 79 GLY A C 20
ATOM 23996 O O . GLY A 1 79 ? 21.739 9.187 -11.044 1.00 0.00 79 GLY A O 20
ATOM 24000 N N . SER A 1 80 ? 22.204 8.856 -13.221 1.00 0.00 80 SER A N 20
ATOM 24001 C CA . SER A 1 80 ? 23.436 9.635 -13.189 1.00 0.00 80 SER A CA 20
ATOM 24002 C C . SER A 1 80 ? 23.138 11.114 -12.961 1.00 0.00 80 SER A C 20
ATOM 24003 O O . SER A 1 80 ? 22.432 11.745 -13.747 1.00 0.00 80 SER A O 20
ATOM 24011 N N . GLY A 1 81 ? 23.681 11.661 -11.878 1.00 0.00 81 GLY A N 20
ATOM 24012 C CA . GLY A 1 81 ? 23.463 13.061 -11.565 1.00 0.00 81 GLY A CA 20
ATOM 24013 C C . GLY A 1 81 ? 24.462 13.592 -10.556 1.00 0.00 81 GLY A C 20
ATOM 24014 O O . GLY A 1 81 ? 25.543 13.034 -10.368 1.00 0.00 81 GLY A O 20
ATOM 24018 N N . PRO A 1 82 ? 24.104 14.699 -9.889 1.00 0.00 82 PRO A N 20
ATOM 24019 C CA . PRO A 1 82 ? 24.964 15.331 -8.884 1.00 0.00 82 PRO A CA 20
ATOM 24020 C C . PRO A 1 82 ? 25.091 14.490 -7.618 1.00 0.00 82 PRO A C 20
ATOM 24021 O O . PRO A 1 82 ? 24.235 13.654 -7.328 1.00 0.00 82 PRO A O 20
ATOM 24032 N N . SER A 1 83 ? 26.165 14.717 -6.868 1.00 0.00 83 SER A N 20
ATOM 24033 C CA . SER A 1 83 ? 26.406 13.977 -5.635 1.00 0.00 83 SER A CA 20
ATOM 24034 C C . SER A 1 83 ? 27.234 14.806 -4.657 1.00 0.00 83 SER A C 20
ATOM 24035 O O . SER A 1 83 ? 28.124 15.555 -5.060 1.00 0.00 83 SER A O 20
ATOM 24043 N N . SER A 1 84 ? 26.934 14.665 -3.370 1.00 0.00 84 SER A N 20
ATOM 24044 C CA . SER A 1 84 ? 27.647 15.403 -2.334 1.00 0.00 84 SER A CA 20
ATOM 24045 C C . SER A 1 84 ? 29.107 14.968 -2.265 1.00 0.00 84 SER A C 20
ATOM 24046 O O . SER A 1 84 ? 29.412 13.776 -2.257 1.00 0.00 84 SER A O 20
ATOM 24054 N N . GLY A 1 85 ? 30.008 15.945 -2.215 1.00 0.00 85 GLY A N 20
ATOM 24055 C CA . GLY A 1 85 ? 31.426 15.644 -2.148 1.00 0.00 85 GLY A CA 20
ATOM 24056 C C . GLY A 1 85 ? 32.249 16.522 -3.069 1.00 0.00 85 GLY A C 20
ATOM 24057 O O . GLY A 1 85 ? 33.244 17.113 -2.649 1.00 0.00 85 GLY A O 20
#

Radius of gyration: 17.9 Å; Cα contacts (8 Å, |Δi|>4): 125; chains: 1; bounding box: 30×37×56 Å

Foldseek 3Di:
DDPDDPDFWKKFFQAQDDDPDQQADGDGHRFIWAADDDDDDDPFWGWTDTPHGTHIDGPVGIGTDGGPPDDDDDPDDDDDDDDDD

CATH classification: 2.30.30.40

Sequence (85 aa):
GSSGSSGSGYVIALRSYITDNCSLLSFHRGDLIKLLPVATLEPGWQFGSAGGRSGLFPADIVQPAAAPDFSFSKEQRSGSGPSSGGSSGSSGSGYVIALRSYITDNCSLLSFHRGDLIKLLPVATLEPGWQFGSAGGRSGLFPADIVQPAAAPDFSFSKEQRSGSGPSSGGSSGSSGSGYVIALRSYITDNCSLLSFHRGDLIKLLPVATLEPGWQFGSAGGRSGLFPADIVQPAAAPDFSFSKEQRSGSGPSSGGSSGSSGSGYVIALRSYITDNCSLLSFHRGDLIKLLPVATLEPGWQFGSAGGRSGLFPADIVQPAAAPDFSFSKEQRSGSGPSSGGSSGSSGSGYVIALRSYITDNCSLLSFHRGDLIKLLPVATLEPGWQFGSAGGRSGLFPADIVQPAAAPDFSFSKEQRSGSGPSSGGSSGSSGSGYVIALRSYITDNCSLLSFHRGDLIKLLPVATLEPGWQFGSAGGRSGLFPADIVQPAAAPDFSFSKEQRSGSGPSSGGSSGSSGSGYVIALRSYITDNCSLLSFHRGDLIKLLPVATLEPGWQFGSAGGRSGLFPADIVQPAAAPDFSFSKEQRSGSGPSSGGSSGSSGSGYVIALRSYITDNCSLLSFHRGDLIKLLPVATLEPGWQFGSAGGRSGLFPADIVQPAAAPDFSFSKEQRSGSGPSSGGSSGSSGSGYVIALRSYITDNCSLLSFHRGDLIKLLPVATLEPGWQFGSAGGRSGLFPADIVQPAAAPDFSFSKEQRSGSGPSSGGSSGSSGSGYVIALRSYITDNCSLLSFHRGDLIKLLPVATLEPGWQFGSAGGRSGLFPADIVQPAAAPDFSFSKEQRSGSGPSSGGSSGSSGSGYVIALRSYITDNCSLLSFHRGDLIKLLPVATLEPGWQFGSAGGRSGLFPADIVQPAAAPDFSFSKEQRSGSGPSSGGSSGSSGSGYVIALRSYITDNCSLLSFHRGDLIKLLPVATLEPGWQFGSAGGRSGLFPADIVQPAAAPDFSFSKEQRSGSGPSSGGSSGSSGSGYVIALRSYITDNCSLLSFHRGDLIKLLPVATLEPGWQFGSAGGRSGLFPADIVQPAAAPDFSFSKEQRSGSGPSSGGSSGSSGSGYVIALRSYITDNCSLLSFHRGDLIKLLPVATLEPGWQFGSAGGRSGLFPADIVQPAAAPDFSFSKEQRSGSGPSSGGSSGSSGSGYVIALRSYITDNCSLLSFHRGDLIKLLPVATLEPGWQFGSAGGRSGLFPADIVQPAAAPDFSFSKEQRSGSGPSSGGSSGSSGSGYVIALRSYITDNCSLLSFHRGDLIKLLPVATLEPGWQFGSAGGRSGLFPADIVQPAAAPDFSFSKEQRSGSGPSSGGSSGSSGSGYVIALRSYITDNCSLLSFHRGDLIKLLPVATLEPGWQFGSAGGRSGLFPADIVQPAAAPDFSFSKEQRSGSGPSSGGSSGSSGSGYVIALRSYITDNCSLLSFHRGDLIKLLPVATLEPGWQFGSAGGRSGLFPADIVQPAAAPDFSFSKEQRSGSGPSSGGSSGSSGSGYVIALRSYITDNCSLLSFHRGDLIKLLPVATLEPGWQFGSAGGRSGLFPADIVQPAAAPDFSFSKEQRSGSGPSSGGSSGSSGSGYVIALRSYITDNCSLLSFHRGDLIKLLPVATLEPGWQFGSAGGRSGLFPADIVQPAAAPDFSFSKEQRSGSGPSSG

InterPro domains:
  IPR000299 FERM domain [PS50057] (2795-3096)
  IPR000857 MyTH4 domain [PF00784] (1598-1699)
  IPR000857 MyTH4 domain [PF00784] (2695-2787)
  IPR000857 MyTH4 domain [PS51016] (1551-1702)
  IPR000857 MyTH4 domain [PS51016] (2643-2789)
  IPR000857 MyTH4 domain [SM00139] (1551-1702)
  IPR000857 MyTH4 domain [SM00139] (2643-2789)
  IPR001452 SH3 domain [PF07653] (2485-2539)
  IPR001452 SH3 domain [PS50002] (2481-2542)
  IPR001452 SH3 domain [SM00326] (2484-2541)
  IPR001609 Myosin head, motor domain-like [PF00063] (723-1381)
  IPR001609 Myosin head, motor domain-like [PR00193] (750-769)
  IPR001609 Myosin head, motor domain-like [PR00193] (811-836)
  IPR001609 Myosin head, motor domain-like [PR00193] (855-882)
  IPR001609 Myosin head, motor domain-like [PR00193] (1089-1117)
  IPR001609 Myosin head, motor domain-like [PS51456] (720-1394)
  IPR001609 Myosin head, motor domain-like [SM00242] (714-1395)
  IPR011993 PH-like domain superfamily [G3DSA:2.30.29.30] (2386-2480)
  IPR014352 FERM/acyl-CoA-binding protein superfamily [G3DSA:1.20.80.10] (2879-2985)
  IPR019748 FERM central domain [PF00373] (2880-2993)

GO terms:
  GO:0005515 protein binding (F, IPI)

Organism: Homo sapiens (NCBI:txid9606)

Solvent-accessible surface area: 7073 Å² total; per-residue (Å²): 135,122,111,64,123,97,79,108,21,52,13,51,3,74,148,61,60,127,20,137,92,120,93,51,2,45,5,107,186,32,66,63,0,89,58,49,123,67,112,110,57,103,140,44,102,47,64,0,23,31,78,80,189,61,2,56,0,24,47,130,14,18,85,114,42,94,22,97,94,186,108,209,100,189,163,158,214,84,75,118,57,127,118,104,127

Secondary structure (DSSP, 8-state):
----SS---EEEESS-B--SSSSB--B-TT-EEEE---S---BTEEEEESSS-EEEEETTSEEE---S--------PPP------

Nearest PDB structures (foldseek):
  2dlp-assembly1_A  TM=7.735E-01  e=1.429E-12  Homo sapiens
  2ydl-assembly1_A  TM=8.116E-01  e=1.267E-04  Homo sapiens
  2da9-assembly1_A  TM=7.161E-01  e=4.287E-05  Mus musculus
  2d8h-assembly1_A  TM=6.917E-01  e=2.457E-04  Homo sapiens
  2dm1-assembly1_A  TM=6.979E-01  e=2.051E-04  Homo sapiens